Protein 7XTJ (pdb70)

InterPro domains:
  IPR001764 Glycoside hydrolase, family 3, N-terminal [PF00933] (107-351)
  IPR002772 Glycoside hydrolase family 3 C-terminal domain [PF01915] (396-629)
  IPR013783 Immunoglobulin-like fold [G3DSA:2.60.40.10] (646-762)
  IPR017853 Glycoside hydrolase superfamily [SSF51445] (40-394)
  IPR026891 Fibronectin type III-like domain [PF14310] (697-749)
  IPR026891 Fibronectin type III-like domain [SM01217] (684-755)
  IPR036881 Glycoside hydrolase family 3 C-terminal domain superfamily [G3DSA:3.40.50.1700] (383-630)
  IPR036881 Glycoside hydrolase family 3 C-terminal domain superfamily [SSF52279] (396-632)
  IPR036962 Glycoside hydrolase, family 3, N-terminal domain superfamily [G3DSA:3.20.20.300] (45-373)
  IPR044993 Beta-D-xylosidase [PTHR42721] (31-751)

Sequence (1485 aa):
PLSFPDCQNGPLRSHLICDESATPYDRAASLISLFTLDELIANTGNTGLGVSRLGLPAYQVWSAALHGLDRANFSDSGSYNWATSFPQPILTTAALNRRTLIHQIASIISTQGRAFNNAGRYGLDVYAPNINTFRHPVWGRGQETPGEDVSLAAVYAYEYITGIQGPDPDSNLKLAATAKHYAGYDIENWHNHSRLGNDMNITQQDLSEYYTPQFHVAARDAKVHSVMCAYNAVNGVPACADSYFLQTLLRDTFGFVDHGYVSSDCDAAYNIYNPHGYASSQAAAAAEAILAGTDIDCGTTYQWHLNESITAGDLSRDDIEKGVIRLYTTLVQAGYFDPYRDLTWSDVVETDAWNISYQAATQGIVLLKNSNNVLPLTEKAYPPSNTTVALIGPWANATTQLLGNYYGNAPYMISPRAAFEEAGYNVNFAEGTGISSTSTSGFAAALSAAQSADVIIYAGGIDNTLEAEALDRESIAWPGNQLDLIQKLASSAGNKPLIVLQMGGGQVDSSSLKNNTNVSALLWGGYPGQSGGFALRDIITGRKNPAGRLVTTQYPASYAEEFPATDMNLRPEGDNPGQTYKWYTGEAVYEFGHGLFYTTFAESSSNTREIKLNIQDILSQTHEDLASITQLPVLNFTANIQNTGKVESDYTAMVFANTSDAGPAPYPVKWLVGWDRLGDVKVGETRELRVPIEVGSFARVNEDGDWVLFPGTFELGLNLERKVRVKVVLSGEEEVVLKWPGKLSFPDCQNGPLRSHLICDESATPYDRAASLISLFTLDELIANTGNTGLGVSRLGLPAYQVWSAALHGLDRANFSDSGSYNWATSFPQPILTTAALNRTLIHQIASIISTQGRAFNNAGRYGLDVYAPNINTFRHPVWGRGQETPGEDVSLAAVYAYEYITGIQGPDPDSNLKLAATAKHYAGYDIENWHNHSRLGNDMNITQQDLSEYYTPQFHVAARDAKVHSVMCAYNAVNGVPACADSYFLQTLLRDTFGFVDHGYVSSDCDAAYNIYNPHGYASSQAAAAAEAILAGTDIDCGTTYQWHLNESITAGDLSRDDIEKGVIRLYTTLVQAGYFDSNNPYRDLTWSDVVETDAWNISYQAATQGIVLLKNSNNVLPLTEKAYPPSNTTVALIGPWANATTQLLGNYYGNAPYMISPRAAFEEAGYNVNFAEGTGISSTSTSGFAAALSAAQSADVIIYAGGIDNTLEAEALDRESIAWPGNQLDLIQKLASSAGNKPLIVLQMGGGQVDSSSLKNNTNVSALLWGGYPGQSGGFALRDIITGRKNPAGRLVTTQYPASYAEEFPATDMNLRPEGDNPGQTYKWYTGEAVYEFGHGLFYTTFAESSSNREIKLNIQDILSQTHEDLASITQLPVLNFTANIQNTGKVESDYTAMVFANTSDAGPAPYPVKWLVGWDRLGDVKVGETRELRVPIEVGSFARVNEDGDWVLFPGTFELGLNLERKVRVKVVLSGEEEVVLKWPGK

Structure (mmCIF, N/CA/C/O backbone):
data_7XTJ
#
_entry.id   7XTJ
#
_cell.length_a   120.881
_cell.length_b   120.881
_cell.length_c   266.443
_cell.angle_alpha   90.000
_cell.angle_beta   90.000
_cell.angle_gamma   90.000
#
_symmetry.space_group_name_H-M   'P 41 21 2'
#
loop_
_entity.id
_entity.type
_entity.pdbx_description
1 polymer 'Xylan 1,4-beta-xylosidase'
2 branched alpha-D-mannopyranose-(1-2)-alpha-D-mannopyranose-(1-3)-[alpha-D-mannopyranose-(1-6)]beta-D-mannopyranose-(1-4)-2-acetamido-2-deoxy-beta-D-glucopyranose-(1-4)-2-acetamido-2-deoxy-beta-D-glucopyranose
3 branched 2-acetamido-2-deoxy-beta-D-glucopyranose-(1-4)-2-acetamido-2-deoxy-beta-D-glucopyranose
4 branched beta-D-mannopyranose-(1-4)-2-acetamido-2-deoxy-beta-D-glucopyranose-(1-4)-2-acetamido-2-deoxy-beta-D-glucopyranose
5 non-polymer 2-acetamido-2-deoxy-beta-D-glucopyranose
6 non-polymer GLYCEROL
7 water water
#
loop_
_atom_site.group_PDB
_atom_site.id
_atom_site.type_symbol
_atom_site.label_atom_id
_atom_site.label_alt_id
_atom_site.label_comp_id
_atom_site.label_asym_id
_atom_site.label_entity_id
_atom_site.label_seq_id
_atom_site.pdbx_PDB_ins_code
_atom_site.Cartn_x
_atom_site.Cartn_y
_atom_site.Cartn_z
_atom_site.occupancy
_atom_site.B_iso_or_equiv
_atom_site.auth_seq_id
_atom_site.auth_comp_id
_atom_site.auth_asym_id
_atom_site.auth_atom_id
_atom_site.pdbx_PDB_model_num
ATOM 1 N N . PRO A 1 36 ? 65.05773 50.73595 130.59987 1.000 84.77995 25 PRO A N 1
ATOM 2 C CA . PRO A 1 36 ? 64.07320 49.74631 130.14916 1.000 84.31470 25 PRO A CA 1
ATOM 3 C C . PRO A 1 36 ? 64.23091 49.39419 128.65631 1.000 80.92052 25 PRO A C 1
ATOM 4 O O . PRO A 1 36 ? 63.24870 49.38990 127.90931 1.000 78.46376 25 PRO A O 1
ATOM 8 N N . LEU A 1 37 ? 65.45605 49.09608 128.22895 1.000 73.50018 26 LEU A N 1
ATOM 9 C CA . LEU A 1 37 ? 65.74477 48.79847 126.83158 1.000 74.62402 26 LEU A CA 1
ATOM 10 C C . LEU A 1 37 ? 65.83868 47.28701 126.64019 1.000 76.55144 26 LEU A C 1
ATOM 11 O O . LEU A 1 37 ? 66.64360 46.62390 127.30241 1.000 76.88567 26 LEU A O 1
ATOM 16 N N . SER A 1 38 ? 65.00696 46.74766 125.74300 1.000 69.29101 27 SER A N 1
ATOM 17 C CA . SER A 1 38 ? 64.98568 45.32212 125.43593 1.000 67.94241 27 SER A CA 1
ATOM 18 C C . SER A 1 38 ? 64.68073 45.12722 123.95105 1.000 65.65354 27 SER A C 1
ATOM 19 O O . SER A 1 38 ? 64.52371 46.08727 123.19175 1.000 61.89347 27 SER A O 1
ATOM 22 N N . PHE A 1 39 ? 64.58930 43.86146 123.53407 1.000 64.63315 28 PHE A N 1
ATOM 23 C CA . PHE A 1 39 ? 64.28481 43.50093 122.15675 1.000 64.32453 28 PHE A CA 1
ATOM 24 C C . PHE A 1 39 ? 62.91612 42.83619 122.06024 1.000 65.37560 28 PHE A C 1
ATOM 25 O O . PHE A 1 39 ? 62.55762 42.02632 122.92234 1.000 69.00626 28 PHE A O 1
ATOM 33 N N . PRO A 1 40 ? 62.13472 43.14517 121.03104 1.000 65.35427 29 PRO A N 1
ATOM 34 C CA . PRO A 1 40 ? 60.84421 42.46931 120.86913 1.000 67.67648 29 PRO A CA 1
ATOM 35 C C . PRO A 1 40 ? 61.02812 40.97917 120.61647 1.000 69.29783 29 PRO A C 1
ATOM 36 O O . PRO A 1 40 ? 61.99538 40.54565 119.98607 1.000 67.09909 29 PRO A O 1
ATOM 40 N N . ASP A 1 41 ? 60.07906 40.19566 121.12272 1.000 67.55278 30 ASP A N 1
ATOM 41 C CA . ASP A 1 41 ? 60.08191 38.74181 120.96688 1.000 69.78408 30 ASP A CA 1
ATOM 42 C C . ASP A 1 41 ? 59.26027 38.38901 119.73450 1.000 72.65845 30 ASP A C 1
ATOM 43 O O . ASP A 1 41 ? 58.03643 38.25033 119.81113 1.000 71.84734 30 ASP A O 1
ATOM 48 N N . CYS A 1 42 ? 59.93592 38.22455 118.59780 1.000 74.34279 31 CYS A N 1
ATOM 49 C CA . CYS A 1 42 ? 59.25391 37.93713 117.34533 1.000 74.38548 31 CYS A CA 1
ATOM 50 C C . CYS A 1 42 ? 58.93648 36.45766 117.16722 1.000 78.52574 31 CYS A C 1
ATOM 51 O O . CYS A 1 42 ? 58.28934 36.09807 116.17617 1.000 78.97528 31 CYS A O 1
ATOM 54 N N . GLN A 1 43 ? 59.35489 35.59792 118.09862 1.000 80.94677 32 GLN A N 1
ATOM 55 C CA . GLN A 1 43 ? 59.09378 34.16714 118.00290 1.000 81.99446 32 GLN A CA 1
ATOM 56 C C . GLN A 1 43 ? 57.91930 33.72512 118.86664 1.000 80.54144 32 GLN A C 1
ATOM 57 O O . GLN A 1 43 ? 57.10562 32.91049 118.42275 1.000 83.80616 32 GLN A O 1
ATOM 63 N N . ASN A 1 44 ? 57.78437 34.26219 120.08245 1.000 76.79383 33 ASN A N 1
ATOM 64 C CA . ASN A 1 44 ? 56.68400 33.88791 120.96362 1.000 77.08200 33 ASN A CA 1
ATOM 65 C C . ASN A 1 44 ? 55.92090 35.10417 121.48072 1.000 75.14701 33 ASN A C 1
ATOM 66 O O . ASN A 1 44 ? 55.14872 34.98166 122.43374 1.000 76.44085 33 ASN A O 1
ATOM 71 N N . GLY A 1 45 ? 56.09213 36.26493 120.85607 1.000 74.97440 34 GLY A N 1
ATOM 72 C CA . GLY A 1 45 ? 55.42430 37.46880 121.28868 1.000 71.09059 34 GLY A CA 1
ATOM 73 C C . GLY A 1 45 ? 54.20319 37.80929 120.45210 1.000 71.04146 34 GLY A C 1
ATOM 74 O O . GLY A 1 45 ? 53.92357 37.17937 119.42286 1.000 70.87060 34 GLY A O 1
ATOM 75 N N . PRO A 1 46 ? 53.46195 38.84025 120.87428 1.000 67.11542 35 PRO A N 1
ATOM 76 C CA . PRO A 1 46 ? 52.20217 39.17792 120.18678 1.000 64.41805 35 PRO A CA 1
ATOM 77 C C . PRO A 1 46 ? 52.38354 39.54985 118.73157 1.000 68.06173 35 PRO A C 1
ATOM 78 O O . PRO A 1 46 ? 51.39733 39.53730 117.98526 1.000 69.03680 35 PRO A O 1
ATOM 82 N N . LEU A 1 47 ? 53.60416 39.86777 118.29848 1.000 70.89052 36 LEU A N 1
ATOM 83 C CA . LEU A 1 47 ? 53.87581 40.22347 116.91148 1.000 69.46441 36 LEU A CA 1
ATOM 84 C C . LEU A 1 47 ? 54.36311 39.04535 116.07236 1.000 72.58487 36 LEU A C 1
ATOM 85 O O . LEU A 1 47 ? 54.66373 39.23408 114.88693 1.000 71.13892 36 LEU A O 1
ATOM 90 N N . ARG A 1 48 ? 54.44023 37.83784 116.64648 1.000 71.48865 37 ARG A N 1
ATOM 91 C CA . ARG A 1 48 ? 55.02068 36.70765 115.92671 1.000 74.24587 37 ARG A CA 1
ATOM 92 C C . ARG A 1 48 ? 54.24209 36.36424 114.66004 1.000 73.88184 37 ARG A C 1
ATOM 93 O O . ARG A 1 48 ? 54.80343 35.75148 113.74411 1.000 70.74653 37 ARG A O 1
ATOM 101 N N . SER A 1 49 ? 52.96901 36.74563 114.58839 1.000 71.97424 38 SER A N 1
ATOM 102 C CA . SER A 1 49 ? 52.10281 36.38862 113.48078 1.000 71.23424 38 SER A CA 1
ATOM 103 C C . SER A 1 49 ? 52.03459 37.45811 112.39983 1.000 71.85045 38 SER A C 1
ATOM 104 O O . SER A 1 49 ? 51.39784 37.22579 111.36976 1.000 73.23482 38 SER A O 1
ATOM 107 N N . HIS A 1 50 ? 52.66674 38.60986 112.59626 1.000 70.98933 39 HIS A N 1
ATOM 108 C CA . HIS A 1 50 ? 52.52727 39.74465 111.69374 1.000 67.49929 39 HIS A CA 1
ATOM 109 C C . HIS A 1 50 ? 53.78289 39.94472 110.85639 1.000 66.77545 39 HIS A C 1
ATOM 110 O O . HIS A 1 50 ? 54.86141 39.42983 111.16398 1.000 67.89433 39 HIS A O 1
ATOM 117 N N . LEU A 1 51 ? 53.62190 40.72302 109.78071 1.000 66.40053 40 LEU A N 1
ATOM 118 C CA . LEU A 1 51 ? 54.70124 40.89851 108.81498 1.000 62.32474 40 LEU A CA 1
ATOM 119 C C . LEU A 1 51 ? 55.92420 41.55330 109.43559 1.000 65.68456 40 LEU A C 1
ATOM 120 O O . LEU A 1 51 ? 57.03499 41.37924 108.91909 1.000 65.70880 40 LEU A O 1
ATOM 125 N N . ILE A 1 52 ? 55.74663 42.30282 110.52738 1.000 63.48506 41 ILE A N 1
ATOM 126 C CA . ILE A 1 52 ? 56.89446 42.91933 111.18021 1.000 62.52564 41 ILE A CA 1
ATOM 127 C C . ILE A 1 52 ? 57.90420 41.85464 111.59170 1.000 65.98847 41 ILE A C 1
ATOM 128 O O . ILE A 1 52 ? 59.10772 42.12799 111.66925 1.000 68.71059 41 ILE A O 1
ATOM 133 N N . CYS A 1 53 ? 57.44222 40.62434 111.83465 1.000 66.76453 42 CYS A N 1
ATOM 134 C CA . CYS A 1 53 ? 58.29247 39.52047 112.26723 1.000 69.55661 42 CYS A CA 1
ATOM 135 C C . CYS A 1 53 ? 58.65482 38.55458 111.13821 1.000 71.40448 42 CYS A C 1
ATOM 136 O O . CYS A 1 53 ? 59.18722 37.47601 111.41063 1.000 75.25378 42 CYS A O 1
ATOM 139 N N . ASP A 1 54 ? 58.39239 38.90826 109.88480 1.000 69.92212 43 ASP A N 1
ATOM 140 C CA . ASP A 1 54 ? 58.69854 38.03633 108.75202 1.000 68.98368 43 ASP A CA 1
ATOM 141 C C . ASP A 1 54 ? 60.01362 38.49536 108.13064 1.000 70.61269 43 ASP A C 1
ATOM 142 O O . ASP A 1 54 ? 60.04300 39.45944 107.36309 1.000 68.16305 43 ASP A O 1
ATOM 147 N N . GLU A 1 55 ? 61.10062 37.77675 108.43330 1.000 73.38341 44 GLU A N 1
ATOM 148 C CA . GLU A 1 55 ? 62.42982 38.20081 107.99697 1.000 70.35895 44 GLU A CA 1
ATOM 149 C C . GLU A 1 55 ? 62.58578 38.20633 106.47972 1.000 70.90613 44 GLU A C 1
ATOM 150 O O . GLU A 1 55 ? 63.60584 38.69947 105.98497 1.000 71.61722 44 GLU A O 1
ATOM 156 N N . SER A 1 56 ? 61.61044 37.68034 105.73373 1.000 71.79618 45 SER A N 1
ATOM 157 C CA . SER A 1 56 ? 61.66854 37.69172 104.27783 1.000 71.72041 45 SER A CA 1
ATOM 158 C C . SER A 1 56 ? 61.08441 38.95547 103.65808 1.000 71.86073 45 SER A C 1
ATOM 159 O O . SER A 1 56 ? 61.43000 39.28209 102.51441 1.000 71.00524 45 SER A O 1
ATOM 162 N N . ALA A 1 57 ? 60.22277 39.67679 104.37243 1.000 67.53908 46 ALA A N 1
ATOM 163 C CA . ALA A 1 57 ? 59.66258 40.90225 103.82286 1.000 67.53634 46 ALA A CA 1
ATOM 164 C C . ALA A 1 57 ? 60.74503 41.97321 103.70455 1.000 67.09607 46 ALA A C 1
ATOM 165 O O . ALA A 1 57 ? 61.86298 41.82870 104.20341 1.000 70.71429 46 ALA A O 1
ATOM 167 N N . THR A 1 58 ? 60.41156 43.04963 103.00470 1.000 66.16534 47 THR A N 1
ATOM 168 C CA . THR A 1 58 ? 61.32524 44.17329 102.90931 1.000 63.58912 47 THR A CA 1
ATOM 169 C C . THR A 1 58 ? 61.29294 44.98416 104.20516 1.000 67.45708 47 THR A C 1
ATOM 170 O O . THR A 1 58 ? 60.25466 45.06256 104.87058 1.000 67.94759 47 THR A O 1
ATOM 174 N N . PRO A 1 59 ? 62.41821 45.59862 104.59049 1.000 69.53621 48 PRO A N 1
ATOM 175 C CA . PRO A 1 59 ? 62.43651 46.33536 105.86945 1.000 62.10859 48 PRO A CA 1
ATOM 176 C C . PRO A 1 59 ? 61.35566 47.39830 105.95906 1.000 60.71629 48 PRO A C 1
ATOM 177 O O . PRO A 1 59 ? 60.69560 47.54305 107.00471 1.000 63.65855 48 PRO A O 1
ATOM 181 N N . TYR A 1 60 ? 61.13543 48.13052 104.86431 1.000 60.35840 49 TYR A N 1
ATOM 182 C CA . TYR A 1 60 ? 60.10942 49.16511 104.86721 1.000 57.42743 49 TYR A CA 1
ATOM 183 C C . TYR A 1 60 ? 58.73238 48.57013 105.13026 1.000 60.64247 49 TYR A C 1
ATOM 184 O O . TYR A 1 60 ? 57.97354 49.08678 105.95719 1.000 60.45169 49 TYR A O 1
ATOM 193 N N . ASP A 1 61 ? 58.38915 47.48395 104.42803 1.000 60.20661 50 ASP A N 1
ATOM 194 C CA . ASP A 1 61 ? 57.06712 46.88571 104.58837 1.000 57.98538 50 ASP A CA 1
ATOM 195 C C . ASP A 1 61 ? 56.87333 46.33542 105.99446 1.000 60.84736 50 ASP A C 1
ATOM 196 O O . ASP A 1 61 ? 55.78175 46.44543 106.57045 1.000 58.97399 50 ASP A O 1
ATOM 201 N N . ARG A 1 62 ? 57.91591 45.73079 106.56410 1.000 59.84181 51 ARG A N 1
ATOM 202 C CA . ARG A 1 62 ? 57.82362 45.27592 107.94418 1.000 60.01535 51 ARG A CA 1
ATOM 203 C C . ARG A 1 62 ? 57.48011 46.43827 108.87288 1.000 58.53793 51 ARG A C 1
ATOM 204 O O . ARG A 1 62 ? 56.52247 46.36476 109.66061 1.000 55.62564 51 ARG A O 1
ATOM 212 N N . ALA A 1 63 ? 58.23080 47.54103 108.76947 1.000 58.13055 52 ALA A N 1
ATOM 213 C CA . ALA A 1 63 ? 57.96757 48.67146 109.65901 1.000 59.39756 52 ALA A CA 1
ATOM 214 C C . ALA A 1 63 ? 56.58053 49.26002 109.41207 1.000 58.25934 52 ALA A C 1
ATOM 215 O O . ALA A 1 63 ? 55.89183 49.68262 110.35351 1.000 55.93028 52 ALA A O 1
ATOM 217 N N . ALA A 1 64 ? 56.15174 49.29061 108.14881 1.000 58.91435 53 ALA A N 1
ATOM 218 C CA . ALA A 1 64 ? 54.84003 49.83878 107.82600 1.000 56.92822 53 ALA A CA 1
ATOM 219 C C . ALA A 1 64 ? 53.73013 49.01136 108.45544 1.000 55.38970 53 ALA A C 1
ATOM 220 O O . ALA A 1 64 ? 52.77698 49.56420 109.01161 1.000 58.13822 53 ALA A O 1
ATOM 222 N N . SER A 1 65 ? 53.83651 47.68133 108.38657 1.000 58.75125 54 SER A N 1
ATOM 223 C CA . SER A 1 65 ? 52.82989 46.84112 109.03200 1.000 59.43570 54 SER A CA 1
ATOM 224 C C . SER A 1 65 ? 52.83624 47.05726 110.53979 1.000 59.20757 54 SER A C 1
ATOM 225 O O . SER A 1 65 ? 51.77310 47.16202 111.17171 1.000 65.40573 54 SER A O 1
ATOM 228 N N . LEU A 1 66 ? 54.02494 47.15581 111.13773 1.000 58.33475 55 LEU A N 1
ATOM 229 C CA . LEU A 1 66 ? 54.07838 47.40061 112.57643 1.000 58.19890 55 LEU A CA 1
ATOM 230 C C . LEU A 1 66 ? 53.31785 48.67178 112.93341 1.000 58.87548 55 LEU A C 1
ATOM 231 O O . LEU A 1 66 ? 52.47604 48.67446 113.83947 1.000 58.44410 55 LEU A O 1
ATOM 236 N N . ILE A 1 67 ? 53.57562 49.76049 112.20503 1.000 57.17202 56 ILE A N 1
ATOM 237 C CA . ILE A 1 67 ? 52.86438 51.00165 112.50535 1.000 57.53403 56 ILE A CA 1
ATOM 238 C C . ILE A 1 67 ? 51.37268 50.84179 112.25058 1.000 59.18433 56 ILE A C 1
ATOM 239 O O . ILE A 1 67 ? 50.54895 51.41156 112.97971 1.000 61.02409 56 ILE A O 1
ATOM 244 N N . SER A 1 68 ? 50.99734 50.06769 111.22299 1.000 53.75846 57 SER A N 1
ATOM 245 C CA . SER A 1 68 ? 49.58832 49.81864 110.94244 1.000 56.24905 57 SER A CA 1
ATOM 246 C C . SER A 1 68 ? 48.90476 49.08942 112.08870 1.000 59.01807 57 SER A C 1
ATOM 247 O O . SER A 1 68 ? 47.67140 49.12267 112.18146 1.000 59.76112 57 SER A O 1
ATOM 250 N N . LEU A 1 69 ? 49.67191 48.42479 112.95689 1.000 62.42570 58 LEU A N 1
ATOM 251 C CA . LEU A 1 69 ? 49.08721 47.80881 114.14413 1.000 62.37163 58 LEU A CA 1
ATOM 252 C C . LEU A 1 69 ? 48.84942 48.79262 115.29238 1.000 61.56284 58 LEU A C 1
ATOM 253 O O . LEU A 1 69 ? 48.26731 48.39464 116.31007 1.000 62.99632 58 LEU A O 1
ATOM 258 N N . PHE A 1 70 ? 49.26360 50.05475 115.17194 1.000 57.79435 59 PHE A N 1
ATOM 259 C CA . PHE A 1 70 ? 49.11712 50.99459 116.27931 1.000 57.58965 59 PHE A CA 1
ATOM 260 C C . PHE A 1 70 ? 47.74983 51.68056 116.26386 1.000 58.60528 59 PHE A C 1
ATOM 261 O O . PHE A 1 70 ? 47.03436 51.68585 115.26095 1.000 63.77589 59 PHE A O 1
ATOM 269 N N . THR A 1 71 ? 47.40026 52.26786 117.40496 1.000 56.96188 60 THR A N 1
ATOM 270 C CA . THR A 1 71 ? 46.34968 53.26996 117.50897 1.000 56.42738 60 THR A CA 1
ATOM 271 C C . THR A 1 71 ? 46.96919 54.64766 117.30843 1.000 56.57383 60 THR A C 1
ATOM 272 O O . THR A 1 71 ? 48.19128 54.79842 117.24738 1.000 58.54275 60 THR A O 1
ATOM 276 N N . LEU A 1 72 ? 46.11446 55.66710 117.19532 1.000 55.23354 61 LEU A N 1
ATOM 277 C CA . LEU A 1 72 ? 46.63667 57.02534 117.08066 1.000 53.37815 61 LEU A CA 1
ATOM 278 C C . LEU A 1 72 ? 47.39802 57.42984 118.34266 1.000 53.50519 61 LEU A C 1
ATOM 279 O O . LEU A 1 72 ? 48.47984 58.02382 118.26008 1.000 54.65122 61 LEU A O 1
ATOM 284 N N . ASP A 1 73 ? 46.85791 57.10897 119.52385 1.000 55.94943 62 ASP A N 1
ATOM 285 C CA . ASP A 1 73 ? 47.55403 57.45255 120.76195 1.000 54.54548 62 ASP A CA 1
ATOM 286 C C . ASP A 1 73 ? 48.87591 56.70980 120.87703 1.000 54.03668 62 ASP A C 1
ATOM 287 O O . ASP A 1 73 ? 49.89924 57.29986 121.24930 1.000 52.30978 62 ASP A O 1
ATOM 292 N N . GLU A 1 74 ? 48.88032 55.41848 120.53902 1.000 52.55794 63 GLU A N 1
ATOM 293 C CA . GLU A 1 74 ? 50.12498 54.65744 120.56226 1.000 52.08021 63 GLU A CA 1
ATOM 294 C C . GLU A 1 74 ? 51.11538 55.19712 119.54113 1.000 51.40985 63 GLU A C 1
ATOM 295 O O . GLU A 1 74 ? 52.31722 55.27263 119.81293 1.000 56.53569 63 GLU A O 1
ATOM 301 N N . LEU A 1 75 ? 50.63175 55.58285 118.36073 1.000 55.59616 64 LEU A N 1
ATOM 302 C CA . LEU A 1 75 ? 51.51479 56.16478 117.35607 1.000 51.64216 64 LEU A CA 1
ATOM 303 C C . LEU A 1 75 ? 52.16652 57.44124 117.87198 1.000 50.59008 64 LEU A C 1
ATOM 304 O O . LEU A 1 75 ? 53.39221 57.59422 117.80882 1.000 52.05735 64 LEU A O 1
ATOM 309 N N . ILE A 1 76 ? 51.35652 58.37357 118.38863 1.000 50.65051 65 ILE A N 1
ATOM 310 C CA . ILE A 1 76 ? 51.89566 59.63849 118.88348 1.000 54.13278 65 ILE A CA 1
ATOM 311 C C . ILE A 1 76 ? 52.84914 59.39181 120.04071 1.000 48.85378 65 ILE A C 1
ATOM 312 O O . ILE A 1 76 ? 53.84354 60.10681 120.19781 1.000 49.57105 65 ILE A O 1
ATOM 317 N N . ALA A 1 77 ? 52.58254 58.36996 120.85360 1.000 49.46767 66 ALA A N 1
ATOM 318 C CA . ALA A 1 77 ? 53.45678 58.07034 121.97951 1.000 51.41497 66 ALA A CA 1
ATOM 319 C C . ALA A 1 77 ? 54.86444 57.68659 121.55019 1.000 52.95067 66 ALA A C 1
ATOM 320 O O . ALA A 1 77 ? 55.76000 57.66848 122.40170 1.000 53.45359 66 ALA A O 1
ATOM 322 N N . ASN A 1 78 ? 55.08511 57.36338 120.26871 1.000 51.06497 67 ASN A N 1
ATOM 323 C CA . ASN A 1 78 ? 56.40663 56.97872 119.78257 1.000 48.36182 67 ASN A CA 1
ATOM 324 C C . ASN A 1 78 ? 56.96565 57.96836 118.76051 1.000 51.34282 67 ASN A C 1
ATOM 325 O O . ASN A 1 78 ? 57.81395 57.60668 117.94247 1.000 50.34840 67 ASN A O 1
ATOM 330 N N . THR A 1 79 ? 56.52419 59.22535 118.80510 1.000 50.15925 68 THR A N 1
ATOM 331 C CA . THR A 1 79 ? 57.05789 60.24999 117.91701 1.000 50.69847 68 THR A CA 1
ATOM 332 C C . THR A 1 79 ? 58.19549 61.05470 118.53229 1.000 50.36640 68 THR A C 1
ATOM 333 O O . THR A 1 79 ? 58.72694 61.94728 117.85914 1.000 52.01451 68 THR A O 1
ATOM 337 N N . GLY A 1 80 ? 58.58772 60.76588 119.77631 1.000 54.33625 69 GLY A N 1
ATOM 338 C CA . GLY A 1 80 ? 59.69865 61.43549 120.41584 1.000 46.71876 69 GLY A CA 1
ATOM 339 C C . GLY A 1 80 ? 60.88741 60.50782 120.62581 1.000 48.17280 69 GLY A C 1
ATOM 340 O O . GLY A 1 80 ? 60.80974 59.29282 120.43573 1.000 51.10178 69 GLY A O 1
ATOM 341 N N . ASN A 1 81 ? 62.00536 61.10981 121.04140 1.000 49.14899 70 ASN A N 1
ATOM 342 C CA . ASN A 1 81 ? 63.21694 60.32891 121.29584 1.000 48.67932 70 ASN A CA 1
ATOM 343 C C . ASN A 1 81 ? 62.98028 59.26035 122.35589 1.000 48.86554 70 ASN A C 1
ATOM 344 O O . ASN A 1 81 ? 63.48218 58.13536 122.23573 1.000 51.48153 70 ASN A O 1
ATOM 349 N N . THR A 1 82 ? 62.24307 59.59300 123.41523 1.000 47.47921 71 THR A N 1
ATOM 350 C CA . THR A 1 82 ? 61.90011 58.60257 124.43675 1.000 46.29088 71 THR A CA 1
ATOM 351 C C . THR A 1 82 ? 60.57665 57.97241 124.02799 1.000 48.19027 71 THR A C 1
ATOM 352 O O . THR A 1 82 ? 59.49770 58.34518 124.49547 1.000 46.00642 71 THR A O 1
ATOM 356 N N . GLY A 1 83 ? 60.67109 57.01832 123.10504 1.000 47.54342 72 GLY A N 1
ATOM 357 C CA . GLY A 1 83 ? 59.47901 56.35318 122.60427 1.000 47.72229 72 GLY A CA 1
ATOM 358 C C . GLY A 1 83 ? 58.94012 55.37619 123.62491 1.000 50.47938 72 GLY A C 1
ATOM 359 O O . GLY A 1 83 ? 59.67877 54.53763 124.15434 1.000 54.47763 72 GLY A O 1
ATOM 360 N N . LEU A 1 84 ? 57.64405 55.47410 123.90539 1.000 52.14725 73 LEU A N 1
ATOM 361 C CA . LEU A 1 84 ? 57.05361 54.70363 124.98849 1.000 50.43335 73 LEU A CA 1
ATOM 362 C C . LEU A 1 84 ? 56.78684 53.25245 124.62352 1.000 54.69359 73 LEU A C 1
ATOM 363 O O . LEU A 1 84 ? 56.46477 52.46032 125.51477 1.000 62.31715 73 LEU A O 1
ATOM 368 N N . GLY A 1 85 ? 56.89460 52.88915 123.35439 1.000 55.99456 74 GLY A N 1
ATOM 369 C CA . GLY A 1 85 ? 56.56527 51.54175 122.94850 1.000 56.34166 74 GLY A CA 1
ATOM 370 C C . GLY A 1 85 ? 55.06309 51.30389 122.96459 1.000 54.24196 74 GLY A C 1
ATOM 371 O O . GLY A 1 85 ? 54.25115 52.20589 123.16717 1.000 58.30122 74 GLY A O 1
ATOM 372 N N . VAL A 1 86 ? 54.70437 50.04505 122.74247 1.000 51.30220 75 VAL A N 1
ATOM 373 C CA . VAL A 1 86 ? 53.31570 49.60401 122.74718 1.000 55.57573 75 VAL A CA 1
ATOM 374 C C . VAL A 1 86 ? 53.27202 48.34418 123.58840 1.000 59.41045 75 VAL A C 1
ATOM 375 O O . VAL A 1 86 ? 53.74277 47.28485 123.15444 1.000 64.05216 75 VAL A O 1
ATOM 379 N N . SER A 1 87 ? 52.71421 48.45324 124.79048 1.000 60.60699 76 SER A N 1
ATOM 380 C CA . SER A 1 87 ? 52.80775 47.34761 125.73195 1.000 61.14126 76 SER A CA 1
ATOM 381 C C . SER A 1 87 ? 51.99501 46.14624 125.26639 1.000 62.94378 76 SER A C 1
ATOM 382 O O . SER A 1 87 ? 52.46896 45.00554 125.33424 1.000 61.80655 76 SER A O 1
ATOM 385 N N . ARG A 1 88 ? 50.77422 46.37765 124.78051 1.000 63.12046 77 ARG A N 1
ATOM 386 C CA . ARG A 1 88 ? 49.91552 45.25902 124.41457 1.000 60.65234 77 ARG A CA 1
ATOM 387 C C . ARG A 1 88 ? 50.50840 44.41829 123.29413 1.000 62.17486 77 ARG A C 1
ATOM 388 O O . ARG A 1 88 ? 50.13133 43.25180 123.15083 1.000 66.90089 77 ARG A O 1
ATOM 396 N N . LEU A 1 89 ? 51.41841 44.97290 122.49552 1.000 60.94450 78 LEU A N 1
ATOM 397 C CA . LEU A 1 89 ? 52.01086 44.23757 121.38623 1.000 63.33461 78 LEU A CA 1
ATOM 398 C C . LEU A 1 89 ? 53.37710 43.64992 121.71822 1.000 61.86094 78 LEU A C 1
ATOM 399 O O . LEU A 1 89 ? 54.01906 43.06720 120.83681 1.000 63.28386 78 LEU A O 1
ATOM 404 N N . GLY A 1 90 ? 53.83733 43.78181 122.95779 1.000 62.15393 79 GLY A N 1
ATOM 405 C CA . GLY A 1 90 ? 55.17965 43.34591 123.27103 1.000 60.80808 79 GLY A CA 1
ATOM 406 C C . GLY A 1 90 ? 56.25633 44.18713 122.63110 1.000 64.73616 79 GLY A C 1
ATOM 407 O O . GLY A 1 90 ? 57.37541 43.70372 122.43091 1.000 64.83287 79 GLY A O 1
ATOM 408 N N . LEU A 1 91 ? 55.94706 45.43616 122.28841 1.000 62.15041 80 LEU A N 1
ATOM 409 C CA . LEU A 1 91 ? 56.91347 46.30294 121.63198 1.000 61.36697 80 LEU A CA 1
ATOM 410 C C . LEU A 1 91 ? 57.65702 47.11493 122.68026 1.000 57.21496 80 LEU A C 1
ATOM 411 O O . LEU A 1 91 ? 57.03642 47.94953 123.35077 1.000 57.36341 80 LEU A O 1
ATOM 416 N N . PRO A 1 92 ? 58.96329 46.92691 122.84249 1.000 54.59126 81 PRO A N 1
ATOM 417 C CA . PRO A 1 92 ? 59.68353 47.63198 123.90491 1.000 56.83285 81 PRO A CA 1
ATOM 418 C C . PRO A 1 92 ? 59.71633 49.13171 123.66821 1.000 58.03871 81 PRO A C 1
ATOM 419 O O . PRO A 1 92 ? 59.58409 49.62186 122.54468 1.000 60.08402 81 PRO A O 1
ATOM 423 N N . ALA A 1 93 ? 59.88585 49.86445 124.76514 1.000 56.03510 82 ALA A N 1
ATOM 424 C CA . ALA A 1 93 ? 60.25720 51.26653 124.66083 1.000 55.45794 82 ALA A CA 1
ATOM 425 C C . ALA A 1 93 ? 61.62568 51.38052 123.99990 1.000 53.36762 82 ALA A C 1
ATOM 426 O O . ALA A 1 93 ? 62.49843 50.52684 124.17625 1.000 61.02917 82 ALA A O 1
ATOM 428 N N . TYR A 1 94 ? 61.80917 52.42841 123.20947 1.000 50.17952 83 TYR A N 1
ATOM 429 C CA . TYR A 1 94 ? 63.08370 52.64902 122.54823 1.000 50.12569 83 TYR A CA 1
ATOM 430 C C . TYR A 1 94 ? 63.50606 54.09468 122.74245 1.000 53.74210 83 TYR A C 1
ATOM 431 O O . TYR A 1 94 ? 62.68186 55.01088 122.64591 1.000 53.20992 83 TYR A O 1
ATOM 440 N N . GLN A 1 95 ? 64.79422 54.29024 123.01495 1.000 50.99520 84 GLN A N 1
ATOM 441 C CA . GLN A 1 95 ? 65.35867 55.60726 123.26933 1.000 50.38801 84 GLN A CA 1
ATOM 442 C C . GLN A 1 95 ? 66.22584 55.99844 122.08338 1.000 48.65036 84 GLN A C 1
ATOM 443 O O . GLN A 1 95 ? 67.23494 55.34168 121.80269 1.000 51.29311 84 GLN A O 1
ATOM 449 N N . VAL A 1 96 ? 65.83556 57.07329 121.39954 1.000 50.18835 85 VAL A N 1
ATOM 450 C CA . VAL A 1 96 ? 66.54754 57.49041 120.19861 1.000 48.30483 85 VAL A CA 1
ATOM 451 C C . VAL A 1 96 ? 67.83856 58.21730 120.54285 1.000 49.37955 85 VAL A C 1
ATOM 452 O O . VAL A 1 96 ? 68.79075 58.19962 119.75529 1.000 47.31519 85 VAL A O 1
ATOM 456 N N . TRP A 1 97 ? 67.89429 58.86930 121.70314 1.000 53.39635 86 TRP A N 1
ATOM 457 C CA . TRP A 1 97 ? 69.02357 59.72163 122.06997 1.000 49.49098 86 TRP A CA 1
ATOM 458 C C . TRP A 1 97 ? 70.11335 58.86364 122.69569 1.000 49.39088 86 TRP A C 1
ATOM 459 O O . TRP A 1 97 ? 70.00695 58.45950 123.85575 1.000 48.05806 86 TRP A O 1
ATOM 470 N N . SER A 1 98 ? 71.16787 58.58204 121.92449 1.000 43.94472 87 SER A N 1
ATOM 471 C CA . SER A 1 98 ? 72.39556 58.00260 122.45342 1.000 44.41279 87 SER A CA 1
ATOM 472 C C . SER A 1 98 ? 73.56980 58.85632 122.00118 1.000 48.24584 87 SER A C 1
ATOM 473 O O . SER A 1 98 ? 73.59444 59.34674 120.86594 1.000 49.87414 87 SER A O 1
ATOM 476 N N . ALA A 1 99 ? 74.53732 59.04300 122.89119 1.000 45.05123 88 ALA A N 1
ATOM 477 C CA . ALA A 1 99 ? 75.67669 59.90359 122.61345 1.000 47.21850 88 ALA A CA 1
ATOM 478 C C . ALA A 1 99 ? 76.88358 59.05679 122.25081 1.000 48.20955 88 ALA A C 1
ATOM 479 O O . ALA A 1 99 ? 77.22728 58.12010 122.97771 1.000 55.11783 88 ALA A O 1
ATOM 481 N N . ALA A 1 100 ? 77.51268 59.37379 121.11265 1.000 50.45813 89 ALA A N 1
ATOM 482 C CA . ALA A 1 100 ? 78.69510 58.61853 120.71603 1.000 49.60963 89 ALA A CA 1
ATOM 483 C C . ALA A 1 100 ? 79.79237 59.49718 120.11992 1.000 51.08837 89 ALA A C 1
ATOM 484 O O . ALA A 1 100 ? 80.72328 58.95487 119.51392 1.000 54.37984 89 ALA A O 1
ATOM 486 N N . LEU A 1 101 ? 79.73823 60.82182 120.29555 1.000 49.99038 90 LEU A N 1
ATOM 487 C CA . LEU A 1 101 ? 80.61570 61.71403 119.53815 1.000 48.11799 90 LEU A CA 1
ATOM 488 C C . LEU A 1 101 ? 82.07317 61.26514 119.60261 1.000 50.73093 90 LEU A C 1
ATOM 489 O O . LEU A 1 101 ? 82.77027 61.23500 118.58296 1.000 49.67595 90 LEU A O 1
ATOM 494 N N . HIS A 1 102 ? 82.55969 60.92915 120.80025 1.000 51.09618 91 HIS A N 1
ATOM 495 C CA . HIS A 1 102 ? 83.94218 60.49402 120.95976 1.000 49.11975 91 HIS A CA 1
ATOM 496 C C . HIS A 1 102 ? 84.02686 59.32549 121.93720 1.000 53.20057 91 HIS A C 1
ATOM 497 O O . HIS A 1 102 ? 85.01296 59.18550 122.67292 1.000 51.09959 91 HIS A O 1
ATOM 504 N N . GLY A 1 103 ? 83.00049 58.48148 121.95211 1.000 50.47171 92 GLY A N 1
ATOM 505 C CA . GLY A 1 103 ? 82.96090 57.32293 122.81936 1.000 48.85073 92 GLY A CA 1
ATOM 506 C C . GLY A 1 103 ? 81.55648 57.13723 123.34593 1.000 51.67795 92 GLY A C 1
ATOM 507 O O . GLY A 1 103 ? 80.65426 57.88553 122.96594 1.000 51.34995 92 GLY A O 1
ATOM 508 N N . LEU A 1 104 ? 81.34443 56.15847 124.21998 1.000 53.32614 93 LEU A N 1
ATOM 509 C CA . LEU A 1 104 ? 80.03919 56.03865 124.85206 1.000 51.45211 93 LEU A CA 1
ATOM 510 C C . LEU A 1 104 ? 79.91939 57.17850 125.85238 1.000 55.61618 93 LEU A C 1
ATOM 511 O O . LEU A 1 104 ? 80.07685 56.98489 127.06064 1.000 56.74584 93 LEU A O 1
ATOM 516 N N . ASP A 1 105 ? 79.67520 58.38517 125.33729 1.000 53.00611 94 ASP A N 1
ATOM 517 C CA . ASP A 1 105 ? 79.72423 59.58803 126.15612 1.000 54.33068 94 ASP A CA 1
ATOM 518 C C . ASP A 1 105 ? 78.55961 59.69275 127.12973 1.000 56.93298 94 ASP A C 1
ATOM 519 O O . ASP A 1 105 ? 78.57702 60.57611 127.99740 1.000 53.69941 94 ASP A O 1
ATOM 524 N N . ARG A 1 106 ? 77.54436 58.84508 126.99258 1.000 54.18100 95 ARG A N 1
ATOM 525 C CA . ARG A 1 106 ? 76.45614 58.78993 127.96268 1.000 51.40925 95 ARG A CA 1
ATOM 526 C C . ARG A 1 106 ? 75.73043 57.47261 127.75925 1.000 57.45670 95 ARG A C 1
ATOM 527 O O . ARG A 1 106 ? 75.17442 57.23289 126.68180 1.000 65.02596 95 ARG A O 1
ATOM 535 N N . ALA A 1 107 ? 75.75802 56.61788 128.77767 1.000 58.86097 96 ALA A N 1
ATOM 536 C CA . ALA A 1 107 ? 75.09178 55.32509 128.74334 1.000 56.93402 96 ALA A CA 1
ATOM 537 C C . ALA A 1 107 ? 74.66434 54.97278 130.16035 1.000 57.83118 96 ALA A C 1
ATOM 538 O O . ALA A 1 107 ? 75.00114 55.66665 131.12050 1.000 54.99373 96 ALA A O 1
ATOM 540 N N . ASN A 1 108 ? 73.89929 53.88992 130.27999 1.000 56.13247 97 ASN A N 1
ATOM 541 C CA . ASN A 1 108 ? 73.45465 53.38801 131.57646 1.000 56.54008 97 ASN A CA 1
ATOM 542 C C . ASN A 1 108 ? 74.56540 52.50181 132.13721 1.000 60.59867 97 ASN A C 1
ATOM 543 O O . ASN A 1 108 ? 74.55209 51.27368 132.02952 1.000 61.63804 97 ASN A O 1
ATOM 548 N N . PHE A 1 109 ? 75.55694 53.15760 132.73868 1.000 57.80134 98 PHE A N 1
ATOM 549 C CA . PHE A 1 109 ? 76.70861 52.47421 133.30780 1.000 59.48086 98 PHE A CA 1
ATOM 550 C C . PHE A 1 109 ? 76.35280 51.78839 134.62171 1.000 60.20499 98 PHE A C 1
ATOM 551 O O . PHE A 1 109 ? 75.42315 52.18727 135.32964 1.000 63.72655 98 PHE A O 1
ATOM 559 N N . SER A 1 110 ? 77.10921 50.74094 134.93426 1.000 58.38376 99 SER A N 1
ATOM 560 C CA . SER A 1 110 ? 77.05882 50.09475 136.23387 1.000 62.65607 99 SER A CA 1
ATOM 561 C C . SER A 1 110 ? 77.96628 50.81782 137.22348 1.000 59.50701 99 SER A C 1
ATOM 562 O O . SER A 1 110 ? 78.89059 51.54667 136.84677 1.000 54.86665 99 SER A O 1
ATOM 565 N N . ASP A 1 111 ? 77.70715 50.57857 138.51037 1.000 59.49408 100 ASP A N 1
ATOM 566 C CA . ASP A 1 111 ? 78.53880 51.14533 139.56278 1.000 58.75670 100 ASP A CA 1
ATOM 567 C C . ASP A 1 111 ? 79.84630 50.38535 139.75878 1.000 59.11111 100 ASP A C 1
ATOM 568 O O . ASP A 1 111 ? 80.77482 50.92263 140.37393 1.000 59.42471 100 ASP A O 1
ATOM 573 N N . SER A 1 112 ? 79.94294 49.15904 139.25221 1.000 58.77616 101 SER A N 1
ATOM 574 C CA . SER A 1 112 ? 81.14519 48.35321 139.41180 1.000 57.33397 101 SER A CA 1
ATOM 575 C C . SER A 1 112 ? 81.07852 47.17875 138.44818 1.000 57.58837 101 SER A C 1
ATOM 576 O O . SER A 1 112 ? 80.00319 46.79666 137.98053 1.000 57.43095 101 SER A O 1
ATOM 579 N N . GLY A 1 113 ? 82.24160 46.60065 138.17277 1.000 57.52152 102 GLY A N 1
ATOM 580 C CA . GLY A 1 113 ? 82.27443 45.37600 137.38688 1.000 57.23554 102 GLY A CA 1
ATOM 581 C C . GLY A 1 113 ? 81.94369 45.62281 135.92824 1.000 58.90557 102 GLY A C 1
ATOM 582 O O . GLY A 1 113 ? 82.47024 46.54592 135.30038 1.000 59.80520 102 GLY A O 1
ATOM 583 N N . SER A 1 114 ? 81.06764 44.78224 135.37820 1.000 58.14209 103 SER A N 1
ATOM 584 C CA . SER A 1 114 ? 80.73664 44.84105 133.95929 1.000 62.66250 103 SER A CA 1
ATOM 585 C C . SER A 1 114 ? 79.94354 46.09786 133.62322 1.000 62.56883 103 SER A C 1
ATOM 586 O O . SER A 1 114 ? 79.06866 46.52296 134.38163 1.000 62.53198 103 SER A O 1
ATOM 589 N N . TYR A 1 115 ? 80.24275 46.68384 132.46389 1.000 60.69575 104 TYR A N 1
ATOM 590 C CA . TYR A 1 115 ? 79.51526 47.85223 131.97094 1.000 60.34267 104 TYR A CA 1
ATOM 591 C C . TYR A 1 115 ? 79.70059 49.06042 132.88792 1.000 60.07974 104 TYR A C 1
ATOM 592 O O . TYR A 1 115 ? 78.84080 49.94190 132.95871 1.000 58.31116 104 TYR A O 1
ATOM 601 N N . ASN A 1 116 ? 80.83585 49.11449 133.58679 1.000 59.81946 105 ASN A N 1
ATOM 602 C CA . ASN A 1 116 ? 81.15516 50.22569 134.47165 1.000 58.51336 105 ASN A CA 1
ATOM 603 C C . ASN A 1 116 ? 81.83291 51.38626 133.75287 1.000 58.58729 105 ASN A C 1
ATOM 604 O O . ASN A 1 116 ? 81.84179 52.50436 134.28154 1.000 61.87617 105 ASN A O 1
ATOM 609 N N . TRP A 1 117 ? 82.38970 51.16390 132.56559 1.000 56.77031 106 TRP A N 1
ATOM 610 C CA . TRP A 1 117 ? 83.07593 52.23116 131.85278 1.000 58.40281 106 TRP A CA 1
ATOM 611 C C . TRP A 1 117 ? 83.08791 51.92409 130.35753 1.000 58.78818 106 TRP A C 1
ATOM 612 O O . TRP A 1 117 ? 82.65154 50.86067 129.90895 1.000 56.25993 106 TRP A O 1
ATOM 623 N N . ALA A 1 118 ? 83.58224 52.88884 129.58776 1.000 53.76896 107 ALA A N 1
ATOM 624 C CA . ALA A 1 118 ? 83.70509 52.75376 128.14705 1.000 53.64406 107 ALA A CA 1
ATOM 625 C C . ALA A 1 118 ? 84.81627 53.68667 127.69253 1.000 54.46192 107 ALA A C 1
ATOM 626 O O . ALA A 1 118 ? 85.10743 54.68934 128.35155 1.000 56.55159 107 ALA A O 1
ATOM 628 N N . THR A 1 119 ? 85.44630 53.34017 126.57346 1.000 51.11061 108 THR A N 1
ATOM 629 C CA . THR A 1 119 ? 86.58764 54.11673 126.09833 1.000 54.64878 108 THR A CA 1
ATOM 630 C C . THR A 1 119 ? 86.17431 55.54399 125.75034 1.000 57.51141 108 THR A C 1
ATOM 631 O O . THR A 1 119 ? 85.17908 55.76412 125.04602 1.000 57.16709 108 THR A O 1
ATOM 635 N N . SER A 1 120 ? 86.95911 56.51304 126.22817 1.000 53.88850 109 SER A N 1
ATOM 636 C CA . SER A 1 120 ? 86.77126 57.92354 125.90241 1.000 51.41370 109 SER A CA 1
ATOM 637 C C . SER A 1 120 ? 87.93406 58.38338 125.02883 1.000 52.67203 109 SER A C 1
ATOM 638 O O . SER A 1 120 ? 89.05442 58.56848 125.52147 1.000 54.85176 109 SER A O 1
ATOM 641 N N . PHE A 1 121 ? 87.66678 58.56258 123.73963 1.000 52.02395 110 PHE A N 1
ATOM 642 C CA . PHE A 1 121 ? 88.66699 59.02230 122.78278 1.000 49.23519 110 PHE A CA 1
ATOM 643 C C . PHE A 1 121 ? 88.84155 60.53454 122.87346 1.000 48.90502 110 PHE A C 1
ATOM 644 O O . PHE A 1 121 ? 88.01074 61.23412 123.45374 1.000 47.28289 110 PHE A O 1
ATOM 652 N N . PRO A 1 122 ? 89.92267 61.07124 122.29510 1.000 51.81922 111 PRO A N 1
ATOM 653 C CA . PRO A 1 122 ? 90.07692 62.53342 122.24381 1.000 51.99386 111 PRO A CA 1
ATOM 654 C C . PRO A 1 122 ? 88.84922 63.19911 121.63765 1.000 53.72182 111 PRO A C 1
ATOM 655 O O . PRO A 1 122 ? 88.01581 62.53171 121.01811 1.000 53.05373 111 PRO A O 1
ATOM 659 N N . GLN A 1 123 ? 88.71471 64.50882 121.80941 1.000 50.79339 112 GLN A N 1
ATOM 660 C CA . GLN A 1 123 ? 87.65839 65.20353 121.09985 1.000 48.77370 112 GLN A CA 1
ATOM 661 C C . GLN A 1 123 ? 87.95729 65.18067 119.59874 1.000 52.50250 112 GLN A C 1
ATOM 662 O O . GLN A 1 123 ? 89.12356 65.11821 119.18881 1.000 48.65817 112 GLN A O 1
ATOM 668 N N . PRO A 1 124 ? 86.92067 65.21367 118.75675 1.000 48.70048 113 PRO A N 1
ATOM 669 C CA . PRO A 1 124 ? 87.15246 65.05934 117.31137 1.000 49.45731 113 PRO A CA 1
ATOM 670 C C . PRO A 1 124 ? 88.16415 66.03559 116.75733 1.000 51.11551 113 PRO A C 1
ATOM 671 O O . PRO A 1 124 ? 88.88461 65.70041 115.80238 1.000 50.61990 113 PRO A O 1
ATOM 675 N N . ILE A 1 125 ? 88.25241 67.23401 117.34233 1.000 52.49621 114 ILE A N 1
ATOM 676 C CA . ILE A 1 125 ? 89.13586 68.26675 116.80599 1.000 51.26214 114 ILE A CA 1
ATOM 677 C C . ILE A 1 125 ? 90.58552 67.79719 116.83219 1.000 49.39756 114 ILE A C 1
ATOM 678 O O . ILE A 1 125 ? 91.36294 68.09677 115.91813 1.000 52.65759 114 ILE A O 1
ATOM 683 N N . LEU A 1 126 ? 90.98001 67.06696 117.88352 1.000 50.86514 115 LEU A N 1
ATOM 684 C CA . LEU A 1 126 ? 92.35831 66.58357 117.96957 1.000 52.39397 115 LEU A CA 1
ATOM 685 C C . LEU A 1 126 ? 92.60953 65.40381 117.03808 1.000 51.14675 115 LEU A C 1
ATOM 686 O O . LEU A 1 126 ? 93.64865 65.34933 116.37154 1.000 50.98089 115 LEU A O 1
ATOM 691 N N . THR A 1 127 ? 91.66931 64.45604 116.98425 1.000 50.16097 116 THR A N 1
ATOM 692 C CA . THR A 1 127 ? 91.80645 63.31229 116.09073 1.000 48.37553 116 THR A CA 1
ATOM 693 C C . THR A 1 127 ? 91.97182 63.77190 114.64914 1.000 52.43309 116 THR A C 1
ATOM 694 O O . THR A 1 127 ? 92.85707 63.29853 113.92783 1.000 53.78654 116 THR A O 1
ATOM 698 N N . THR A 1 128 ? 91.13930 64.71957 114.22189 1.000 51.94073 117 THR A N 1
ATOM 699 C CA . THR A 1 128 ? 91.20861 65.22046 112.86042 1.000 47.81275 117 THR A CA 1
ATOM 700 C C . THR A 1 128 ? 92.56684 65.83499 112.52714 1.000 51.62536 117 THR A C 1
ATOM 701 O O . THR A 1 128 ? 92.94009 65.88334 111.34980 1.000 55.81800 117 THR A O 1
ATOM 705 N N . ALA A 1 129 ? 93.31443 66.31138 113.52501 1.000 52.21439 118 ALA A N 1
ATOM 706 C CA . ALA A 1 129 ? 94.61842 66.90618 113.25677 1.000 54.64856 118 ALA A CA 1
ATOM 707 C C . ALA A 1 129 ? 95.68784 65.87262 112.93978 1.000 53.26488 118 ALA A C 1
ATOM 708 O O . ALA A 1 129 ? 96.77571 66.25474 112.49202 1.000 49.41602 118 ALA A O 1
ATOM 710 N N . ALA A 1 130 ? 95.42822 64.58733 113.18823 1.000 51.22753 119 ALA A N 1
ATOM 711 C CA . ALA A 1 130 ? 96.37410 63.55656 112.77476 1.000 54.63366 119 ALA A CA 1
ATOM 712 C C . ALA A 1 130 ? 96.32698 63.29861 111.26991 1.000 54.85528 119 ALA A C 1
ATOM 713 O O . ALA A 1 130 ? 97.23496 62.64809 110.73788 1.000 52.55570 119 ALA A O 1
ATOM 715 N N . LEU A 1 131 ? 95.29952 63.80295 110.57880 1.000 54.74252 120 LEU A N 1
ATOM 716 C CA . LEU A 1 131 ? 95.19454 63.69697 109.12462 1.000 53.48114 120 LEU A CA 1
ATOM 717 C C . LEU A 1 131 ? 95.29543 62.24348 108.66276 1.000 55.03573 120 LEU A C 1
ATOM 718 O O . LEU A 1 131 ? 95.92549 61.93197 107.65005 1.000 56.60552 120 LEU A O 1
ATOM 723 N N . ASN A 1 132 ? 94.64470 61.35006 109.40969 1.000 55.01321 121 ASN A N 1
ATOM 724 C CA . ASN A 1 132 ? 94.69273 59.90433 109.19059 1.000 53.33379 121 ASN A CA 1
ATOM 725 C C . ASN A 1 132 ? 93.24783 59.39435 109.14757 1.000 56.44284 121 ASN A C 1
ATOM 726 O O . ASN A 1 132 ? 92.59862 59.25968 110.19126 1.000 55.31925 121 ASN A O 1
ATOM 731 N N A ARG A 1 133 ? 92.76013 59.11159 107.93178 0.500 55.00073 122 ARG A N 1
ATOM 732 N N B ARG A 1 133 ? 92.75622 59.11205 107.93394 0.500 56.26693 122 ARG A N 1
ATOM 733 C CA A ARG A 1 133 ? 91.37182 58.69197 107.73546 0.500 54.63837 122 ARG A CA 1
ATOM 734 C CA B ARG A 1 133 ? 91.36718 58.69043 107.74813 0.500 54.67821 122 ARG A CA 1
ATOM 735 C C A ARG A 1 133 ? 91.08388 57.35675 108.41693 0.500 52.81982 122 ARG A C 1
ATOM 736 C C B ARG A 1 133 ? 91.08657 57.35675 108.43029 0.500 53.32648 122 ARG A C 1
ATOM 737 O O A ARG A 1 133 ? 90.01698 57.16581 109.02496 0.500 54.11488 122 ARG A O 1
ATOM 738 O O B ARG A 1 133 ? 90.02772 57.16725 109.05183 0.500 57.26231 122 ARG A O 1
ATOM 753 N N . THR A 1 134 ? 92.01422 56.40954 108.30241 1.000 51.83482 123 THR A N 1
ATOM 754 C CA . THR A 1 134 ? 91.80248 55.09821 108.88980 1.000 54.80179 123 THR A CA 1
ATOM 755 C C . THR A 1 134 ? 91.65778 55.19288 110.39804 1.000 54.63265 123 THR A C 1
ATOM 756 O O . THR A 1 134 ? 90.90735 54.41620 110.99850 1.000 54.09904 123 THR A O 1
ATOM 760 N N . LEU A 1 135 ? 92.37112 56.13065 111.02511 1.000 54.29196 124 LEU A N 1
ATOM 761 C CA . LEU A 1 135 ? 92.22105 56.33791 112.46059 1.000 55.49862 124 LEU A CA 1
ATOM 762 C C . LEU A 1 135 ? 90.77367 56.64626 112.81390 1.000 55.62585 124 LEU A C 1
ATOM 763 O O . LEU A 1 135 ? 90.19475 56.03129 113.72536 1.000 49.70284 124 LEU A O 1
ATOM 768 N N . ILE A 1 136 ? 90.16993 57.59528 112.09159 1.000 50.32027 125 ILE A N 1
ATOM 769 C CA . ILE A 1 136 ? 88.77897 57.94020 112.35563 1.000 50.85098 125 ILE A CA 1
ATOM 770 C C . ILE A 1 136 ? 87.90096 56.72248 112.15938 1.000 50.96917 125 ILE A C 1
ATOM 771 O O . ILE A 1 136 ? 87.01396 56.43411 112.97987 1.000 54.10848 125 ILE A O 1
ATOM 776 N N . HIS A 1 137 ? 88.12642 55.98463 111.06863 1.000 53.17134 126 HIS A N 1
ATOM 777 C CA . HIS A 1 137 ? 87.27234 54.82325 110.83662 1.000 51.93095 126 HIS A CA 1
ATOM 778 C C . HIS A 1 137 ? 87.36964 53.83651 111.99301 1.000 52.38352 126 HIS A C 1
ATOM 779 O O . HIS A 1 137 ? 86.34594 53.32390 112.46818 1.000 53.68797 126 HIS A O 1
ATOM 786 N N . GLN A 1 138 ? 88.59058 53.56857 112.47298 1.000 53.24465 127 GLN A N 1
ATOM 787 C CA . GLN A 1 138 ? 88.75206 52.57646 113.53364 1.000 53.30601 127 GLN A CA 1
ATOM 788 C C . GLN A 1 138 ? 88.10920 53.04616 114.82618 1.000 53.22905 127 GLN A C 1
ATOM 789 O O . GLN A 1 138 ? 87.50859 52.24205 115.55120 1.000 53.51111 127 GLN A O 1
ATOM 795 N N . ILE A 1 139 ? 88.25121 54.33598 115.14947 1.000 53.27761 128 ILE A N 1
ATOM 796 C CA . ILE A 1 139 ? 87.62900 54.85521 116.36513 1.000 51.81239 128 ILE A CA 1
ATOM 797 C C . ILE A 1 139 ? 86.12380 54.64943 116.29890 1.000 52.83636 128 ILE A C 1
ATOM 798 O O . ILE A 1 139 ? 85.48925 54.21206 117.26798 1.000 49.18163 128 ILE A O 1
ATOM 803 N N . ALA A 1 140 ? 85.52931 54.96420 115.14465 1.000 54.40183 129 ALA A N 1
ATOM 804 C CA . ALA A 1 140 ? 84.08594 54.80897 115.01217 1.000 50.96512 129 ALA A CA 1
ATOM 805 C C . ALA A 1 140 ? 83.68187 53.34661 115.14861 1.000 49.81526 129 ALA A C 1
ATOM 806 O O . ALA A 1 140 ? 82.68133 53.02449 115.79993 1.000 52.72064 129 ALA A O 1
ATOM 808 N N . SER A 1 141 ? 84.45162 52.44286 114.54381 1.000 52.63393 130 SER A N 1
ATOM 809 C CA . SER A 1 141 ? 84.12178 51.02361 114.64032 1.000 53.45399 130 SER A CA 1
ATOM 810 C C . SER A 1 141 ? 84.20290 50.53004 116.08176 1.000 53.43264 130 SER A C 1
ATOM 811 O O . SER A 1 141 ? 83.35655 49.73963 116.52037 1.000 56.33064 130 SER A O 1
ATOM 814 N N . ILE A 1 142 ? 85.21369 50.98055 116.83470 1.000 52.15822 131 ILE A N 1
ATOM 815 C CA . ILE A 1 142 ? 85.33077 50.59093 118.24311 1.000 50.80355 131 ILE A CA 1
ATOM 816 C C . ILE A 1 142 ? 84.14429 51.11643 119.04225 1.000 51.94566 131 ILE A C 1
ATOM 817 O O . ILE A 1 142 ? 83.54597 50.39473 119.85908 1.000 51.70041 131 ILE A O 1
ATOM 822 N N . ILE A 1 143 ? 83.79923 52.39158 118.82911 1.000 52.13883 132 ILE A N 1
ATOM 823 C CA . ILE A 1 143 ? 82.64893 52.97908 119.50954 1.000 52.32978 132 ILE A CA 1
ATOM 824 C C . ILE A 1 143 ? 81.39488 52.16366 119.22326 1.000 55.26515 132 ILE A C 1
ATOM 825 O O . ILE A 1 143 ? 80.61899 51.85511 120.13650 1.000 50.22283 132 ILE A O 1
ATOM 830 N N . SER A 1 144 ? 81.17823 51.80462 117.94513 1.000 50.82392 133 SER A N 1
ATOM 831 C CA . SER A 1 144 ? 79.98374 51.04282 117.58167 1.000 52.33575 133 SER A CA 1
ATOM 832 C C . SER A 1 144 ? 79.98879 49.65586 118.22120 1.000 53.95152 133 SER A C 1
ATOM 833 O O . SER A 1 144 ? 78.94398 49.17799 118.67771 1.000 54.64167 133 SER A O 1
ATOM 836 N N . THR A 1 145 ? 81.15270 49.00218 118.29264 1.000 50.06239 134 THR A N 1
ATOM 837 C CA . THR A 1 145 ? 81.22325 47.72089 118.99302 1.000 52.81372 134 THR A CA 1
ATOM 838 C C . THR A 1 145 ? 80.79645 47.86365 120.45598 1.000 56.33989 134 THR A C 1
ATOM 839 O O . THR A 1 145 ? 79.92025 47.13005 120.93929 1.000 50.70171 134 THR A O 1
ATOM 843 N N . GLN A 1 146 ? 81.39768 48.81354 121.17861 1.000 53.42971 135 GLN A N 1
ATOM 844 C CA . GLN A 1 146 ? 81.05012 48.95514 122.59307 1.000 51.81731 135 GLN A CA 1
ATOM 845 C C . GLN A 1 146 ? 79.58871 49.33468 122.75508 1.000 52.58040 135 GLN A C 1
ATOM 846 O O . GLN A 1 146 ? 78.92121 48.87870 123.69412 1.000 52.54156 135 GLN A O 1
ATOM 852 N N . GLY A 1 147 ? 79.07419 50.16539 121.84248 1.000 51.74589 136 GLY A N 1
ATOM 853 C CA . GLY A 1 147 ? 77.66772 50.52333 121.88158 1.000 49.24174 136 GLY A CA 1
ATOM 854 C C . GLY A 1 147 ? 76.76889 49.31418 121.72980 1.000 54.76437 136 GLY A C 1
ATOM 855 O O . GLY A 1 147 ? 75.80877 49.14446 122.48387 1.000 54.99858 136 GLY A O 1
ATOM 856 N N . ARG A 1 148 ? 77.08093 48.44288 120.76114 1.000 52.00365 137 ARG A N 1
ATOM 857 C CA . ARG A 1 148 ? 76.30119 47.21750 120.60501 1.000 55.30403 137 ARG A CA 1
ATOM 858 C C . ARG A 1 148 ? 76.40002 46.35779 121.85789 1.000 55.13772 137 ARG A C 1
ATOM 859 O O . ARG A 1 148 ? 75.40548 45.77353 122.30168 1.000 53.14924 137 ARG A O 1
ATOM 867 N N . ALA A 1 149 ? 77.58996 46.28353 122.45589 1.000 57.81540 138 ALA A N 1
ATOM 868 C CA . ALA A 1 149 ? 77.73657 45.50615 123.68345 1.000 54.89666 138 ALA A CA 1
ATOM 869 C C . ALA A 1 149 ? 76.82032 46.03686 124.77425 1.000 53.99953 138 ALA A C 1
ATOM 870 O O . ALA A 1 149 ? 76.14994 45.26155 125.46332 1.000 55.72509 138 ALA A O 1
ATOM 872 N N . PHE A 1 150 ? 76.76635 47.35931 124.94096 1.000 55.84465 139 PHE A N 1
ATOM 873 C CA . PHE A 1 150 ? 75.89247 47.91483 125.97200 1.000 54.31731 139 PHE A CA 1
ATOM 874 C C . PHE A 1 150 ? 74.42496 47.71948 125.62599 1.000 55.91707 139 PHE A C 1
ATOM 875 O O . PHE A 1 150 ? 73.60596 47.48660 126.52146 1.000 59.54237 139 PHE A O 1
ATOM 883 N N . ASN A 1 151 ? 74.07560 47.80581 124.34002 1.000 57.86244 140 ASN A N 1
ATOM 884 C CA . ASN A 1 151 ? 72.68996 47.60575 123.93596 1.000 57.39987 140 ASN A CA 1
ATOM 885 C C . ASN A 1 151 ? 72.25124 46.16252 124.14869 1.000 54.79613 140 ASN A C 1
ATOM 886 O O . ASN A 1 151 ? 71.09348 45.91335 124.50152 1.000 54.23503 140 ASN A O 1
ATOM 891 N N . ASN A 1 152 ? 73.15451 45.20410 123.93870 1.000 54.24308 141 ASN A N 1
ATOM 892 C CA . ASN A 1 152 ? 72.84611 43.81718 124.25453 1.000 54.92745 141 ASN A CA 1
ATOM 893 C C . ASN A 1 152 ? 72.56716 43.63419 125.73599 1.000 57.15878 141 ASN A C 1
ATOM 894 O O . ASN A 1 152 ? 71.84196 42.70620 126.11022 1.000 60.99405 141 ASN A O 1
ATOM 899 N N . ALA A 1 153 ? 73.11829 44.50267 126.58433 1.000 55.20158 142 ALA A N 1
ATOM 900 C CA . ALA A 1 153 ? 72.86699 44.47378 128.01998 1.000 56.15465 142 ALA A CA 1
ATOM 901 C C . ALA A 1 153 ? 71.75387 45.41872 128.44651 1.000 59.62878 142 ALA A C 1
ATOM 902 O O . ALA A 1 153 ? 71.45606 45.49723 129.64246 1.000 57.12972 142 ALA A O 1
ATOM 904 N N . GLY A 1 154 ? 71.13439 46.13218 127.50510 1.000 55.81268 143 GLY A N 1
ATOM 905 C CA . GLY A 1 154 ? 70.03542 47.02335 127.82775 1.000 54.35452 143 GLY A CA 1
ATOM 906 C C . GLY A 1 154 ? 70.43611 48.40308 128.28754 1.000 56.97166 143 GLY A C 1
ATOM 907 O O . GLY A 1 154 ? 69.59342 49.13140 128.82189 1.000 62.74883 143 GLY A O 1
ATOM 908 N N . ARG A 1 155 ? 71.69103 48.80007 128.07109 1.000 53.47235 144 ARG A N 1
ATOM 909 C CA . ARG A 1 155 ? 72.22823 50.03673 128.62592 1.000 57.65811 144 ARG A CA 1
ATOM 910 C C . ARG A 1 155 ? 72.56307 51.07820 127.56444 1.000 57.06077 144 ARG A C 1
ATOM 911 O O . ARG A 1 155 ? 73.27521 52.04185 127.86560 1.000 57.24147 144 ARG A O 1
ATOM 919 N N . TYR A 1 156 ? 72.07571 50.91501 126.33703 1.000 56.21255 145 TYR A N 1
ATOM 920 C CA . TYR A 1 156 ? 72.42740 51.80830 125.24031 1.000 53.67054 145 TYR A CA 1
ATOM 921 C C . TYR A 1 156 ? 71.47312 51.52395 124.08964 1.000 56.90362 145 TYR A C 1
ATOM 922 O O . TYR A 1 156 ? 70.84844 50.46259 124.03854 1.000 60.18476 145 TYR A O 1
ATOM 931 N N . GLY A 1 157 ? 71.36449 52.47964 123.16608 1.000 54.01288 146 GLY A N 1
ATOM 932 C CA . GLY A 1 157 ? 70.44744 52.37127 122.04943 1.000 52.91432 146 GLY A CA 1
ATOM 933 C C . GLY A 1 157 ? 71.06783 51.70791 120.83283 1.000 54.90148 146 GLY A C 1
ATOM 934 O O . GLY A 1 157 ? 72.15180 51.12342 120.88520 1.000 55.47593 146 GLY A O 1
ATOM 935 N N . LEU A 1 158 ? 70.35085 51.80718 119.70749 1.000 56.09691 147 LEU A N 1
ATOM 936 C CA . LEU A 1 158 ? 70.83774 51.30634 118.42626 1.000 51.01254 147 LEU A CA 1
ATOM 937 C C . LEU A 1 158 ? 71.10591 52.41540 117.41623 1.000 55.14844 147 LEU A C 1
ATOM 938 O O . LEU A 1 158 ? 71.62171 52.13003 116.32930 1.000 56.05201 147 LEU A O 1
ATOM 943 N N . ASP A 1 159 ? 70.79346 53.67015 117.74517 1.000 53.78839 148 ASP A N 1
ATOM 944 C CA . ASP A 1 159 ? 71.18826 54.80186 116.92263 1.000 51.16923 148 ASP A CA 1
ATOM 945 C C . ASP A 1 159 ? 71.83383 55.86592 117.79690 1.000 54.42746 148 ASP A C 1
ATOM 946 O O . ASP A 1 159 ? 71.47913 56.03077 118.97133 1.000 51.43629 148 ASP A O 1
ATOM 951 N N . VAL A 1 160 ? 72.77796 56.59951 117.20943 1.000 50.33679 149 VAL A N 1
ATOM 952 C CA . VAL A 1 160 ? 73.61091 57.53742 117.95242 1.000 51.87269 149 VAL A CA 1
ATOM 953 C C . VAL A 1 160 ? 73.54534 58.91123 117.29702 1.000 49.54996 149 VAL A C 1
ATOM 954 O O . VAL A 1 160 ? 73.54182 59.03171 116.06441 1.000 49.55181 149 VAL A O 1
ATOM 958 N N . TYR A 1 161 ? 73.47964 59.94769 118.13351 1.000 47.59107 150 TYR A N 1
ATOM 959 C CA . TYR A 1 161 ? 73.43041 61.32580 117.66355 1.000 47.25550 150 TYR A CA 1
ATOM 960 C C . TYR A 1 161 ? 74.82368 61.84920 117.34296 1.000 46.03779 150 TYR A C 1
ATOM 961 O O . TYR A 1 161 ? 75.22627 62.90765 117.83881 1.000 48.03570 150 TYR A O 1
ATOM 970 N N . ALA A 1 162 ? 75.55929 61.11321 116.52356 1.000 43.13258 151 ALA A N 1
ATOM 971 C CA . ALA A 1 162 ? 76.89665 61.47151 116.08333 1.000 47.39176 151 ALA A CA 1
ATOM 972 C C . ALA A 1 162 ? 77.07289 60.99954 114.64852 1.000 48.66156 151 ALA A C 1
ATOM 973 O O . ALA A 1 162 ? 76.42631 60.03524 114.22587 1.000 47.44243 151 ALA A O 1
ATOM 975 N N . PRO A 1 163 ? 77.97873 61.62195 113.88849 1.000 46.05113 152 PRO A N 1
ATOM 976 C CA . PRO A 1 163 ? 78.95422 62.65940 114.24976 1.000 49.22415 152 PRO A CA 1
ATOM 977 C C . PRO A 1 163 ? 78.51575 64.10196 114.02848 1.000 51.04275 152 PRO A C 1
ATOM 978 O O . PRO A 1 163 ? 77.74489 64.40697 113.11764 1.000 49.18516 152 PRO A O 1
ATOM 982 N N . ASN A 1 164 ? 79.05066 65.02173 114.82771 1.000 46.71672 153 ASN A N 1
ATOM 983 C CA . ASN A 1 164 ? 78.97646 66.43913 114.49806 1.000 49.38081 153 ASN A CA 1
ATOM 984 C C . ASN A 1 164 ? 79.89412 66.72762 113.30627 1.000 48.62088 153 ASN A C 1
ATOM 985 O O . ASN A 1 164 ? 81.09946 66.46423 113.35953 1.000 50.76221 153 ASN A O 1
ATOM 990 N N . ILE A 1 165 ? 79.33816 67.25668 112.22321 1.000 51.84417 154 ILE A N 1
ATOM 991 C CA . ILE A 1 165 ? 80.16018 67.52378 111.04974 1.000 49.22415 154 ILE A CA 1
ATOM 992 C C . ILE A 1 165 ? 80.02325 68.96919 110.57900 1.000 47.87609 154 ILE A C 1
ATOM 993 O O . ILE A 1 165 ? 80.41026 69.29944 109.46362 1.000 46.68678 154 ILE A O 1
ATOM 998 N N . ASN A 1 166 ? 79.48294 69.83616 111.43015 1.000 49.01535 155 ASN A N 1
ATOM 999 C CA . ASN A 1 166 ? 79.61416 71.26519 111.21026 1.000 50.26005 155 ASN A CA 1
ATOM 1000 C C . ASN A 1 166 ? 81.09970 71.63086 111.18911 1.000 50.70282 155 ASN A C 1
ATOM 1001 O O . ASN A 1 166 ? 81.95652 70.85695 111.62011 1.000 48.42942 155 ASN A O 1
ATOM 1006 N N . THR A 1 167 ? 81.41366 72.81015 110.65959 1.000 49.40428 156 THR A N 1
ATOM 1007 C CA . THR A 1 167 ? 82.78578 73.29742 110.65614 1.000 47.97764 156 THR A CA 1
ATOM 1008 C C . THR A 1 167 ? 82.98897 74.37916 111.71093 1.000 50.91998 156 THR A C 1
ATOM 1009 O O . THR A 1 167 ? 82.08199 75.15384 112.02622 1.000 47.54907 156 THR A O 1
ATOM 1013 N N . PHE A 1 168 ? 84.21351 74.44213 112.22655 1.000 52.87657 157 PHE A N 1
ATOM 1014 C CA . PHE A 1 168 ? 84.62127 75.46020 113.19473 1.000 52.48685 157 PHE A CA 1
ATOM 1015 C C . PHE A 1 168 ? 84.89544 76.79075 112.48290 1.000 51.04873 157 PHE A C 1
ATOM 1016 O O . PHE A 1 168 ? 86.02612 77.26688 112.40807 1.000 53.55448 157 PHE A O 1
ATOM 1024 N N . ARG A 1 169 ? 83.83231 77.38837 111.93523 1.000 51.38418 158 ARG A N 1
ATOM 1025 C CA . ARG A 1 169 ? 84.00994 78.60045 111.13720 1.000 52.17593 158 ARG A CA 1
ATOM 1026 C C . ARG A 1 169 ? 84.58720 79.74158 111.96033 1.000 51.69053 158 ARG A C 1
ATOM 1027 O O . ARG A 1 169 ? 85.56969 80.37676 111.56171 1.000 54.10227 158 ARG A O 1
ATOM 1035 N N . HIS A 1 170 ? 83.96431 80.04728 113.09118 1.000 53.86467 159 HIS A N 1
ATOM 1036 C CA . HIS A 1 170 ? 84.41675 81.17750 113.88836 1.000 54.18756 159 HIS A CA 1
ATOM 1037 C C . HIS A 1 170 ? 85.07589 80.68384 115.15786 1.000 48.02095 159 HIS A C 1
ATOM 1038 O O . HIS A 1 170 ? 84.54110 79.78869 115.81616 1.000 50.36741 159 HIS A O 1
ATOM 1045 N N . PRO A 1 171 ? 86.23032 81.23774 115.52744 1.000 49.32207 160 PRO A N 1
ATOM 1046 C CA . PRO A 1 171 ? 87.02720 80.63648 116.60795 1.000 49.14320 160 PRO A CA 1
ATOM 1047 C C . PRO A 1 171 ? 86.37973 80.68085 117.98847 1.000 52.16752 160 PRO A C 1
ATOM 1048 O O . PRO A 1 171 ? 86.83615 79.93998 118.86501 1.000 55.18761 160 PRO A O 1
ATOM 1052 N N . VAL A 1 172 ? 85.34419 81.49765 118.22102 1.000 51.69680 161 VAL A N 1
ATOM 1053 C CA . VAL A 1 172 ? 84.75847 81.57176 119.56202 1.000 48.48952 161 VAL A CA 1
ATOM 1054 C C . VAL A 1 172 ? 83.76545 80.46071 119.86191 1.000 51.60408 161 VAL A C 1
ATOM 1055 O O . VAL A 1 172 ? 83.32572 80.34435 121.01387 1.000 55.70294 161 VAL A O 1
ATOM 1059 N N . TRP A 1 173 ? 83.38314 79.65169 118.87380 1.000 51.32916 162 TRP A N 1
ATOM 1060 C CA . TRP A 1 173 ? 82.29581 78.70100 119.08058 1.000 51.71809 162 TRP A CA 1
ATOM 1061 C C . TRP A 1 173 ? 82.63993 77.73193 120.20415 1.000 47.43922 162 TRP A C 1
ATOM 1062 O O . TRP A 1 173 ? 83.72293 77.14443 120.22504 1.000 49.92569 162 TRP A O 1
ATOM 1073 N N . GLY A 1 174 ? 81.70398 77.55649 121.13688 1.000 53.47992 163 GLY A N 1
ATOM 1074 C CA . GLY A 1 174 ? 81.93096 76.69477 122.28158 1.000 47.82374 163 GLY A CA 1
ATOM 1075 C C . GLY A 1 174 ? 81.87310 75.21020 121.99225 1.000 51.88903 163 GLY A C 1
ATOM 1076 O O . GLY A 1 174 ? 82.26832 74.41159 122.84837 1.000 51.60403 163 GLY A O 1
ATOM 1077 N N . ARG A 1 175 ? 81.38183 74.81635 120.81656 1.000 49.39675 164 ARG A N 1
ATOM 1078 C CA . ARG A 1 175 ? 81.35343 73.41593 120.41833 1.000 51.99748 164 ARG A CA 1
ATOM 1079 C C . ARG A 1 175 ? 82.35072 73.09250 119.31111 1.000 52.37835 164 ARG A C 1
ATOM 1080 O O . ARG A 1 175 ? 82.37426 71.95283 118.82773 1.000 53.90428 164 ARG A O 1
ATOM 1088 N N . GLY A 1 176 ? 83.18383 74.04978 118.90429 1.000 52.39261 165 GLY A N 1
ATOM 1089 C CA . GLY A 1 176 ? 84.16197 73.75999 117.87527 1.000 49.13767 165 GLY A CA 1
ATOM 1090 C C . GLY A 1 176 ? 85.04497 72.57846 118.21059 1.000 52.38464 165 GLY A C 1
ATOM 1091 O O . GLY A 1 176 ? 85.59706 71.94386 117.30756 1.000 54.19645 165 GLY A O 1
ATOM 1092 N N . GLN A 1 177 ? 85.18690 72.25856 119.49757 1.000 51.72792 166 GLN A N 1
ATOM 1093 C CA . GLN A 1 177 ? 85.98294 71.09713 119.87348 1.000 54.38705 166 GLN A CA 1
ATOM 1094 C C . GLN A 1 177 ? 85.38378 69.81087 119.31929 1.000 50.37227 166 GLN A C 1
ATOM 1095 O O . GLN A 1 177 ? 86.10507 68.82626 119.10854 1.000 48.87445 166 GLN A O 1
ATOM 1101 N N . GLU A 1 178 ? 84.07650 69.79831 119.07661 1.000 47.89569 167 GLU A N 1
ATOM 1102 C CA . GLU A 1 178 ? 83.38514 68.59861 118.63079 1.000 51.17014 167 GLU A CA 1
ATOM 1103 C C . GLU A 1 178 ? 83.38102 68.43468 117.11059 1.000 51.96103 167 GLU A C 1
ATOM 1104 O O . GLU A 1 178 ? 82.80735 67.45870 116.60825 1.000 51.13537 167 GLU A O 1
ATOM 1110 N N . THR A 1 179 ? 84.02161 69.34928 116.37046 1.000 49.61042 168 THR A N 1
ATOM 1111 C CA . THR A 1 179 ? 83.98501 69.36542 114.91871 1.000 50.94981 168 THR A CA 1
ATOM 1112 C C . THR A 1 179 ? 85.31347 68.91486 114.32573 1.000 53.19085 168 THR A C 1
ATOM 1113 O O . THR A 1 179 ? 86.33899 68.87461 115.01259 1.000 55.95491 168 THR A O 1
ATOM 1117 N N . PRO A 1 180 ? 85.32119 68.53430 113.04868 1.000 52.18787 169 PRO A N 1
ATOM 1118 C CA . PRO A 1 180 ? 86.57422 68.20427 112.36335 1.000 51.14950 169 PRO A CA 1
ATOM 1119 C C . PRO A 1 180 ? 87.40451 69.40645 111.94390 1.000 53.59338 169 PRO A C 1
ATOM 1120 O O . PRO A 1 180 ? 88.33771 69.23562 111.15583 1.000 53.95827 169 PRO A O 1
ATOM 1124 N N . GLY A 1 181 ? 87.09690 70.60811 112.41071 1.000 52.43182 170 GLY A N 1
ATOM 1125 C CA . GLY A 1 181 ? 87.87324 71.77238 112.04779 1.000 47.50112 170 GLY A CA 1
ATOM 1126 C C . GLY A 1 181 ? 87.09264 72.73451 111.17165 1.000 47.57710 170 GLY A C 1
ATOM 1127 O O . GLY A 1 181 ? 85.87114 72.63796 111.03487 1.000 48.14616 170 GLY A O 1
ATOM 1128 N N . GLU A 1 182 ? 87.81363 73.67439 110.57407 1.000 49.68714 171 GLU A N 1
ATOM 1129 C CA . GLU A 1 182 ? 87.17239 74.72628 109.80425 1.000 48.91113 171 GLU A CA 1
ATOM 1130 C C . GLU A 1 182 ? 87.05981 74.41042 108.31772 1.000 55.18992 171 GLU A C 1
ATOM 1131 O O . GLU A 1 182 ? 86.46434 75.20642 107.58187 1.000 55.34581 171 GLU A O 1
ATOM 1137 N N . ASP A 1 183 ? 87.61427 73.29429 107.84951 1.000 48.26516 172 ASP A N 1
ATOM 1138 C CA . ASP A 1 183 ? 87.63871 73.00240 106.42318 1.000 50.30476 172 ASP A CA 1
ATOM 1139 C C . ASP A 1 183 ? 86.61011 71.93592 106.06999 1.000 52.35174 172 ASP A C 1
ATOM 1140 O O . ASP A 1 183 ? 86.65727 70.81622 106.59356 1.000 51.43228 172 ASP A O 1
ATOM 1145 N N . VAL A 1 184 ? 85.71073 72.27567 105.14470 1.000 49.98672 173 VAL A N 1
ATOM 1146 C CA . VAL A 1 184 ? 84.56907 71.41054 104.87808 1.000 48.74082 173 VAL A CA 1
ATOM 1147 C C . VAL A 1 184 ? 85.00581 70.08953 104.25370 1.000 51.48243 173 VAL A C 1
ATOM 1148 O O . VAL A 1 184 ? 84.32860 69.07163 104.42313 1.000 52.28657 173 VAL A O 1
ATOM 1152 N N . SER A 1 185 ? 86.12678 70.06948 103.52313 1.000 47.94651 174 SER A N 1
ATOM 1153 C CA . SER A 1 185 ? 86.60177 68.80572 102.95974 1.000 50.62864 174 SER A CA 1
ATOM 1154 C C . SER A 1 185 ? 87.01533 67.82826 104.05648 1.000 52.75138 174 SER A C 1
ATOM 1155 O O . SER A 1 185 ? 86.65416 66.64391 104.01480 1.000 55.95423 174 SER A O 1
ATOM 1158 N N . LEU A 1 186 ? 87.78542 68.30045 105.04291 1.000 54.34389 175 LEU A N 1
ATOM 1159 C CA . LEU A 1 186 ? 88.12333 67.44917 106.18012 1.000 51.89323 175 LEU A CA 1
ATOM 1160 C C . LEU A 1 186 ? 86.86801 67.00160 106.91245 1.000 51.20999 175 LEU A C 1
ATOM 1161 O O . LEU A 1 186 ? 86.77307 65.85062 107.35118 1.000 52.67478 175 LEU A O 1
ATOM 1166 N N . ALA A 1 187 ? 85.88655 67.89601 107.05340 1.000 51.96228 176 ALA A N 1
ATOM 1167 C CA . ALA A 1 187 ? 84.62951 67.49184 107.67519 1.000 52.12885 176 ALA A CA 1
ATOM 1168 C C . ALA A 1 187 ? 83.94615 66.39673 106.86273 1.000 51.68619 176 ALA A C 1
ATOM 1169 O O . ALA A 1 187 ? 83.37382 65.46343 107.42968 1.000 52.86045 176 ALA A O 1
ATOM 1171 N N . ALA A 1 188 ? 83.99214 66.49648 105.53097 1.000 49.98299 177 ALA A N 1
ATOM 1172 C CA . ALA A 1 188 ? 83.35600 65.49514 104.67868 1.000 51.59817 177 ALA A CA 1
ATOM 1173 C C . ALA A 1 188 ? 84.02720 64.13496 104.83197 1.000 50.66320 177 ALA A C 1
ATOM 1174 O O . ALA A 1 188 ? 83.34959 63.10496 104.97234 1.000 49.27398 177 ALA A O 1
ATOM 1176 N N . VAL A 1 189 ? 85.36257 64.11291 104.82460 1.000 46.91125 178 VAL A N 1
ATOM 1177 C CA . VAL A 1 189 ? 86.07322 62.84816 105.00247 1.000 48.53110 178 VAL A CA 1
ATOM 1178 C C . VAL A 1 189 ? 85.82318 62.28014 106.39849 1.000 50.65579 178 VAL A C 1
ATOM 1179 O O . VAL A 1 189 ? 85.65511 61.06272 106.57055 1.000 48.48283 178 VAL A O 1
ATOM 1183 N N . TYR A 1 190 ? 85.80586 63.14478 107.42026 1.000 50.81405 179 TYR A N 1
ATOM 1184 C CA . TYR A 1 190 ? 85.49871 62.67716 108.76465 1.000 50.99204 179 TYR A CA 1
ATOM 1185 C C . TYR A 1 190 ? 84.10513 62.07620 108.80586 1.000 48.95228 179 TYR A C 1
ATOM 1186 O O . TYR A 1 190 ? 83.89134 61.01439 109.40374 1.000 47.72635 179 TYR A O 1
ATOM 1195 N N . ALA A 1 191 ? 83.14202 62.74761 108.17732 1.000 49.63686 180 ALA A N 1
ATOM 1196 C CA . ALA A 1 191 ? 81.78641 62.22405 108.13761 1.000 50.66718 180 ALA A CA 1
ATOM 1197 C C . ALA A 1 191 ? 81.77154 60.83241 107.52708 1.000 48.62277 180 ALA A C 1
ATOM 1198 O O . ALA A 1 191 ? 81.18414 59.90403 108.09140 1.000 43.77627 180 ALA A O 1
ATOM 1200 N N . TYR A 1 192 ? 82.44913 60.66175 106.38599 1.000 47.92509 181 TYR A N 1
ATOM 1201 C CA . TYR A 1 192 ? 82.42595 59.36834 105.70597 1.000 47.61081 181 TYR A CA 1
ATOM 1202 C C . TYR A 1 192 ? 83.05179 58.27462 106.57357 1.000 49.01981 181 TYR A C 1
ATOM 1203 O O . TYR A 1 192 ? 82.43289 57.22940 106.82098 1.000 49.08990 181 TYR A O 1
ATOM 1212 N N . GLU A 1 193 ? 84.27152 58.51055 107.07051 1.000 49.72916 182 GLU A N 1
ATOM 1213 C CA . GLU A 1 193 ? 84.96944 57.48788 107.85080 1.000 50.17994 182 GLU A CA 1
ATOM 1214 C C . GLU A 1 193 ? 84.21139 57.14516 109.13241 1.000 51.35738 182 GLU A C 1
ATOM 1215 O O . GLU A 1 193 ? 84.01695 55.96547 109.45897 1.000 53.17788 182 GLU A O 1
ATOM 1221 N N . TYR A 1 194 ? 83.76443 58.16687 109.86960 1.000 49.06511 183 TYR A N 1
ATOM 1222 C CA . TYR A 1 194 ? 83.05797 57.93516 111.12219 1.000 47.54596 183 TYR A CA 1
ATOM 1223 C C . TYR A 1 194 ? 81.71799 57.24877 110.88588 1.000 48.91995 183 TYR A C 1
ATOM 1224 O O . TYR A 1 194 ? 81.38585 56.27191 111.56370 1.000 50.58157 183 TYR A O 1
ATOM 1233 N N . ILE A 1 195 ? 80.92232 57.74926 109.93760 1.000 50.58112 184 ILE A N 1
ATOM 1234 C CA . ILE A 1 195 ? 79.60550 57.16920 109.69823 1.000 49.03469 184 ILE A CA 1
ATOM 1235 C C . ILE A 1 195 ? 79.73124 55.72150 109.24490 1.000 51.88561 184 ILE A C 1
ATOM 1236 O O . ILE A 1 195 ? 78.94177 54.85974 109.65613 1.000 53.80083 184 ILE A O 1
ATOM 1241 N N . THR A 1 196 ? 80.72702 55.41973 108.40419 1.000 47.21626 185 THR A N 1
ATOM 1242 C CA . THR A 1 196 ? 80.90623 54.03644 107.98046 1.000 50.90331 185 THR A CA 1
ATOM 1243 C C . THR A 1 196 ? 81.34204 53.15646 109.14762 1.000 50.61459 185 THR A C 1
ATOM 1244 O O . THR A 1 196 ? 80.79101 52.06839 109.35047 1.000 51.97243 185 THR A O 1
ATOM 1248 N N . GLY A 1 197 ? 82.30884 53.61843 109.94803 1.000 52.65535 186 GLY A N 1
ATOM 1249 C CA . GLY A 1 197 ? 82.71282 52.84196 111.11206 1.000 51.17437 186 GLY A CA 1
ATOM 1250 C C . GLY A 1 197 ? 81.56421 52.58263 112.06984 1.000 51.83107 186 GLY A C 1
ATOM 1251 O O . GLY A 1 197 ? 81.46674 51.50542 112.66364 1.000 56.76781 186 GLY A O 1
ATOM 1252 N N . ILE A 1 198 ? 80.68379 53.57059 112.24186 1.000 50.53560 187 ILE A N 1
ATOM 1253 C CA . ILE A 1 198 ? 79.55479 53.41547 113.15296 1.000 52.57238 187 ILE A CA 1
ATOM 1254 C C . ILE A 1 198 ? 78.53015 52.44117 112.58849 1.000 55.46609 187 ILE A C 1
ATOM 1255 O O . ILE A 1 198 ? 77.98044 51.60435 113.31898 1.000 53.18550 187 ILE A O 1
ATOM 1260 N N . GLN A 1 199 ? 78.23743 52.54553 111.28667 1.000 53.70196 188 GLN A N 1
ATOM 1261 C CA . GLN A 1 199 ? 77.11129 51.80425 110.72600 1.000 52.69150 188 GLN A CA 1
ATOM 1262 C C . GLN A 1 199 ? 77.49269 50.37307 110.37282 1.000 52.72681 188 GLN A C 1
ATOM 1263 O O . GLN A 1 199 ? 76.69730 49.44850 110.58243 1.000 52.42512 188 GLN A O 1
ATOM 1269 N N . GLY A 1 200 ? 78.70651 50.16786 109.86586 1.000 52.18478 189 GLY A N 1
ATOM 1270 C CA . GLY A 1 200 ? 79.15329 48.85374 109.47379 1.000 51.16214 189 GLY A CA 1
ATOM 1271 C C . GLY A 1 200 ? 79.27716 48.70779 107.96959 1.000 58.90622 189 GLY A C 1
ATOM 1272 O O . GLY A 1 200 ? 78.97513 49.62611 107.19863 1.000 49.10439 189 GLY A O 1
ATOM 1273 N N . PRO A 1 201 ? 79.74231 47.53661 107.52531 1.000 61.01670 190 PRO A N 1
ATOM 1274 C CA . PRO A 1 201 ? 79.99533 47.34849 106.08587 1.000 57.36062 190 PRO A CA 1
ATOM 1275 C C . PRO A 1 201 ? 78.73210 47.21402 105.24675 1.000 61.26889 190 PRO A C 1
ATOM 1276 O O . PRO A 1 201 ? 78.76288 47.53875 104.05211 1.000 59.19650 190 PRO A O 1
ATOM 1280 N N . ASP A 1 202 ? 77.62578 46.75075 105.83624 1.000 63.58278 191 ASP A N 1
ATOM 1281 C CA . ASP A 1 202 ? 76.36215 46.50843 105.14193 1.000 65.17760 191 ASP A CA 1
ATOM 1282 C C . ASP A 1 202 ? 75.26514 47.27753 105.87145 1.000 64.16497 191 ASP A C 1
ATOM 1283 O O . ASP A 1 202 ? 74.45932 46.68992 106.61139 1.000 64.53638 191 ASP A O 1
ATOM 1288 N N . PRO A 1 203 ? 75.21118 48.59916 105.69293 1.000 62.45839 192 PRO A N 1
ATOM 1289 C CA . PRO A 1 203 ? 74.20988 49.40227 106.41303 1.000 62.40086 192 PRO A CA 1
ATOM 1290 C C . PRO A 1 203 ? 72.77213 49.11509 106.01678 1.000 67.31082 192 PRO A C 1
ATOM 1291 O O . PRO A 1 203 ? 71.86792 49.37849 106.82012 1.000 67.02795 192 PRO A O 1
ATOM 1295 N N . ASP A 1 204 ? 72.52264 48.59478 104.81506 1.000 71.08544 193 ASP A N 1
ATOM 1296 C CA . ASP A 1 204 ? 71.14876 48.38463 104.37414 1.000 69.90687 193 ASP A CA 1
ATOM 1297 C C . ASP A 1 204 ? 70.53372 47.11856 104.95836 1.000 70.55599 193 ASP A C 1
ATOM 1298 O O . ASP A 1 204 ? 69.31443 47.06614 105.16034 1.000 67.36274 193 ASP A O 1
ATOM 1303 N N . SER A 1 205 ? 71.34582 46.10401 105.24462 1.000 69.69965 194 SER A N 1
ATOM 1304 C CA . SER A 1 205 ? 70.85019 44.78812 105.63566 1.000 71.15693 194 SER A CA 1
ATOM 1305 C C . SER A 1 205 ? 71.25598 44.36987 107.04157 1.000 73.87808 194 SER A C 1
ATOM 1306 O O . SER A 1 205 ? 70.41337 43.86787 107.79183 1.000 70.82197 194 SER A O 1
ATOM 1309 N N . ASN A 1 206 ? 72.52618 44.55314 107.42963 1.000 69.33495 195 ASN A N 1
ATOM 1310 C CA . ASN A 1 206 ? 72.97147 44.27057 108.79606 1.000 67.92757 195 ASN A CA 1
ATOM 1311 C C . ASN A 1 206 ? 73.65127 45.53623 109.32544 1.000 66.58205 195 ASN A C 1
ATOM 1312 O O . ASN A 1 206 ? 74.87840 45.67384 109.29628 1.000 62.48053 195 ASN A O 1
ATOM 1317 N N . LEU A 1 207 ? 72.83403 46.45332 109.83787 1.000 61.11669 196 LEU A N 1
ATOM 1318 C CA . LEU A 1 207 ? 73.32410 47.72893 110.33767 1.000 60.96401 196 LEU A CA 1
ATOM 1319 C C . LEU A 1 207 ? 73.86154 47.54472 111.74803 1.000 53.43977 196 LEU A C 1
ATOM 1320 O O . LEU A 1 207 ? 73.20659 46.92752 112.59097 1.000 53.42616 196 LEU A O 1
ATOM 1325 N N . LYS A 1 208 ? 75.07172 48.03490 111.99760 1.000 51.94385 197 LYS A N 1
ATOM 1326 C CA . LYS A 1 208 ? 75.59864 47.90868 113.34823 1.000 53.38394 197 LYS A CA 1
ATOM 1327 C C . LYS A 1 208 ? 74.89516 48.92663 114.23848 1.000 49.73702 197 LYS A C 1
ATOM 1328 O O . LYS A 1 208 ? 74.08965 48.56027 115.10023 1.000 48.04873 197 LYS A O 1
ATOM 1334 N N . LEU A 1 209 ? 75.12340 50.20854 113.97759 1.000 48.30705 198 LEU A N 1
ATOM 1335 C CA . LEU A 1 209 ? 74.38418 51.27415 114.62634 1.000 51.25066 198 LEU A CA 1
ATOM 1336 C C . LEU A 1 209 ? 74.05011 52.33759 113.59863 1.000 52.86269 198 LEU A C 1
ATOM 1337 O O . LEU A 1 209 ? 74.84269 52.60498 112.69010 1.000 53.64215 198 LEU A O 1
ATOM 1342 N N . ALA A 1 210 ? 72.87650 52.94285 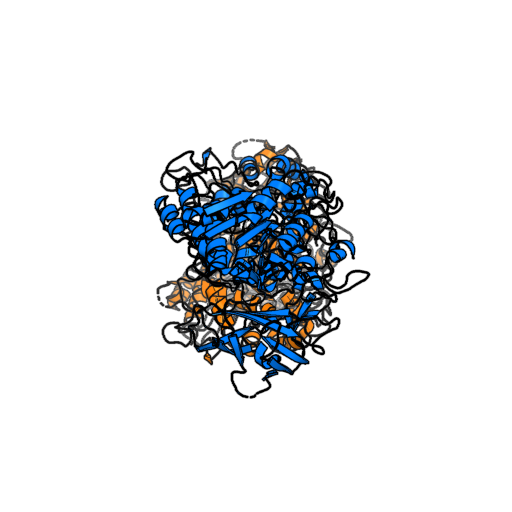113.74995 1.000 50.83206 199 ALA A N 1
ATOM 1343 C CA . ALA A 1 210 ? 72.50986 54.06793 112.90235 1.000 52.57793 199 ALA A CA 1
ATOM 1344 C C . ALA A 1 210 ? 73.22127 55.33523 113.37159 1.000 51.97228 199 ALA A C 1
ATOM 1345 O O . ALA A 1 210 ? 73.22009 55.65925 114.56265 1.000 55.35728 199 ALA A O 1
ATOM 1347 N N . ALA A 1 211 ? 73.84048 56.04215 112.44029 1.000 50.74144 200 ALA A N 1
ATOM 1348 C CA . ALA A 1 211 ? 74.47697 57.31281 112.73410 1.000 50.05171 200 ALA A CA 1
ATOM 1349 C C . ALA A 1 211 ? 73.54141 58.45965 112.37292 1.000 49.29688 200 ALA A C 1
ATOM 1350 O O . ALA A 1 211 ? 72.55281 58.28697 111.65717 1.000 50.81186 200 ALA A O 1
ATOM 1352 N N . THR A 1 212 ? 73.87151 59.64384 112.88322 1.000 51.58179 201 THR A N 1
ATOM 1353 C CA . THR A 1 212 ? 73.06882 60.84468 112.67171 1.000 45.22908 201 THR A CA 1
ATOM 1354 C C . THR A 1 212 ? 74.01733 62.00112 112.39880 1.000 48.76266 201 THR A C 1
ATOM 1355 O O . THR A 1 212 ? 74.69238 62.47969 113.31499 1.000 49.56956 201 THR A O 1
ATOM 1359 N N . ALA A 1 213 ? 74.07240 62.45330 111.15025 1.000 51.12765 202 ALA A N 1
ATOM 1360 C CA . ALA A 1 213 ? 74.85622 63.63981 110.83692 1.000 51.24245 202 ALA A CA 1
ATOM 1361 C C . ALA A 1 213 ? 74.19424 64.87512 111.44334 1.000 48.53674 202 ALA A C 1
ATOM 1362 O O . ALA A 1 213 ? 72.98793 65.08699 111.28715 1.000 48.33724 202 ALA A O 1
ATOM 1364 N N . LYS A 1 214 ? 74.98173 65.68946 112.14172 1.000 51.21471 203 LYS A N 1
ATOM 1365 C CA . LYS A 1 214 ? 74.46108 66.88359 112.79084 1.000 47.17218 203 LYS A CA 1
ATOM 1366 C C . LYS A 1 214 ? 75.49158 67.99544 112.68481 1.000 47.72123 203 LYS A C 1
ATOM 1367 O O . LYS A 1 214 ? 76.68798 67.74316 112.52213 1.000 48.79064 203 LYS A O 1
ATOM 1373 N N . HIS A 1 215 ? 75.02031 69.23664 112.76170 1.000 48.37622 204 HIS A N 1
ATOM 1374 C CA . HIS A 1 215 ? 73.63393 69.66973 112.87327 1.000 47.36459 204 HIS A CA 1
ATOM 1375 C C . HIS A 1 215 ? 73.29920 70.43249 111.61034 1.000 48.57219 204 HIS A C 1
ATOM 1376 O O . HIS A 1 215 ? 74.03821 71.32629 111.20418 1.000 48.67786 204 HIS A O 1
ATOM 1383 N N . TYR A 1 216 ? 72.18283 70.07312 110.99598 1.000 47.05868 205 TYR A N 1
ATOM 1384 C CA . TYR A 1 216 ? 71.85453 70.47691 109.63497 1.000 46.29007 205 TYR A CA 1
ATOM 1385 C C . TYR A 1 216 ? 70.80044 71.57772 109.69721 1.000 45.58183 205 TYR A C 1
ATOM 1386 O O . TYR A 1 216 ? 69.66364 71.32748 110.10980 1.000 48.74350 205 TYR A O 1
ATOM 1395 N N . ALA A 1 217 ? 71.17834 72.79912 109.32823 1.000 41.55571 206 ALA A N 1
ATOM 1396 C CA . ALA A 1 217 ? 72.49577 73.24408 108.87459 1.000 47.16831 206 ALA A CA 1
ATOM 1397 C C . ALA A 1 217 ? 72.73302 74.69965 109.28690 1.000 46.54742 206 ALA A C 1
ATOM 1398 O O . ALA A 1 217 ? 71.80751 75.38798 109.70121 1.000 44.20386 206 ALA A O 1
ATOM 1400 N N . GLY A 1 218 ? 73.96963 75.17530 109.17320 1.000 42.84246 207 GLY A N 1
ATOM 1401 C CA . GLY A 1 218 ? 74.23481 76.56262 109.52419 1.000 48.03145 207 GLY A CA 1
ATOM 1402 C C . GLY A 1 218 ? 74.38956 76.81690 111.00612 1.000 49.38225 207 GLY A C 1
ATOM 1403 O O . GLY A 1 218 ? 74.26475 77.96741 111.44392 1.000 51.16843 207 GLY A O 1
ATOM 1404 N N . TYR A 1 219 ? 74.63040 75.77159 111.79377 1.000 48.16794 208 TYR A N 1
ATOM 1405 C CA . TYR A 1 219 ? 74.77061 75.86561 113.24409 1.000 49.55622 208 TYR A CA 1
ATOM 1406 C C . TYR A 1 219 ? 76.25213 75.96204 113.59138 1.000 52.73314 208 TYR A C 1
ATOM 1407 O O . TYR A 1 219 ? 76.98184 74.96699 113.49350 1.000 53.10585 208 TYR A O 1
ATOM 1416 N N . ASP A 1 220 ? 76.71137 77.16812 113.94723 1.000 48.51098 209 ASP A N 1
ATOM 1417 C CA . ASP A 1 220 ? 78.09659 77.29099 114.39003 1.000 50.17161 209 ASP A CA 1
ATOM 1418 C C . ASP A 1 220 ? 78.29333 78.28070 115.53507 1.000 46.63439 209 ASP A C 1
ATOM 1419 O O . ASP A 1 220 ? 79.43545 78.69697 115.76625 1.000 45.85403 209 ASP A O 1
ATOM 1424 N N . ILE A 1 221 ? 77.23552 78.70708 116.22013 1.000 46.52871 210 ILE A N 1
ATOM 1425 C CA . ILE A 1 221 ? 77.31116 79.70743 117.27856 1.000 51.21048 210 ILE A CA 1
ATOM 1426 C C . ILE A 1 221 ? 76.38354 79.27069 118.40256 1.000 50.55796 210 ILE A C 1
ATOM 1427 O O . ILE A 1 221 ? 75.27679 78.78873 118.14455 1.000 52.31760 210 ILE A O 1
ATOM 1432 N N . GLU A 1 222 ? 76.82251 79.44486 119.65251 1.000 51.48354 211 GLU A N 1
ATOM 1433 C CA . GLU A 1 222 ? 76.00592 79.04771 120.80221 1.000 50.83870 211 GLU A CA 1
ATOM 1434 C C . GLU A 1 222 ? 75.21321 80.22090 121.36256 1.000 49.54408 211 GLU A C 1
ATOM 1435 O O . GLU A 1 222 ? 73.97798 80.19576 121.40511 1.000 47.92567 211 GLU A O 1
ATOM 1441 N N . ASN A 1 223 ? 75.91724 81.21603 121.87582 1.000 51.73365 212 ASN A N 1
ATOM 1442 C CA . ASN A 1 223 ? 75.23250 82.34301 122.49371 1.000 54.45706 212 ASN A CA 1
ATOM 1443 C C . ASN A 1 223 ? 75.95647 83.66713 122.30315 1.000 53.71633 212 ASN A C 1
ATOM 1444 O O . ASN A 1 223 ? 75.67821 84.59419 123.06942 1.000 57.66753 212 ASN A O 1
ATOM 1449 N N . TRP A 1 224 ? 76.90224 83.78355 121.37696 1.000 51.04391 213 TRP A N 1
ATOM 1450 C CA . TRP A 1 224 ? 77.76200 84.96028 121.33546 1.000 54.05915 213 TRP A CA 1
ATOM 1451 C C . TRP A 1 224 ? 76.95368 86.25722 121.35674 1.000 60.28677 213 TRP A C 1
ATOM 1452 O O . TRP A 1 224 ? 76.05132 86.45526 120.53683 1.000 56.05230 213 TRP A O 1
ATOM 1463 N N . HIS A 1 225 ? 77.28370 87.13717 122.31132 1.000 56.49658 214 HIS A N 1
ATOM 1464 C CA . HIS A 1 225 ? 76.60601 88.42580 122.47796 1.000 54.64157 214 HIS A CA 1
ATOM 1465 C C . HIS A 1 225 ? 75.08647 88.24751 122.51278 1.000 56.96335 214 HIS A C 1
ATOM 1466 O O . HIS A 1 225 ? 74.32774 88.97084 121.85865 1.000 56.86333 214 HIS A O 1
ATOM 1473 N N . ASN A 1 226 ? 74.64282 87.25355 123.27301 1.000 53.34837 215 ASN A N 1
ATOM 1474 C CA . ASN A 1 226 ? 73.23014 86.95117 123.47871 1.000 54.11020 215 ASN A CA 1
ATOM 1475 C C . ASN A 1 226 ? 72.50967 86.51338 122.20870 1.000 57.40476 215 ASN A C 1
ATOM 1476 O O . ASN A 1 226 ? 71.27049 86.45640 122.19184 1.000 57.71536 215 ASN A O 1
ATOM 1481 N N . HIS A 1 227 ? 73.24244 86.19698 121.13900 1.000 57.15039 216 HIS A N 1
ATOM 1482 C CA . HIS A 1 227 ? 72.64323 85.61725 119.93490 1.000 56.26592 216 HIS A CA 1
ATOM 1483 C C . HIS A 1 227 ? 72.52200 84.11528 120.16725 1.000 53.20232 216 HIS A C 1
ATOM 1484 O O . HIS A 1 227 ? 73.37404 83.31688 119.77903 1.000 56.50252 216 HIS A O 1
ATOM 1491 N N . SER A 1 228 ? 71.44307 83.73125 120.83684 1.000 50.45354 217 SER A N 1
ATOM 1492 C CA . SER A 1 228 ? 71.25448 82.33087 121.18138 1.000 51.69812 217 SER A CA 1
ATOM 1493 C C . SER A 1 228 ? 70.95711 81.48651 119.94726 1.000 51.63870 217 SER A C 1
ATOM 1494 O O . SER A 1 228 ? 70.21757 81.89862 119.05180 1.000 49.58134 217 SER A O 1
ATOM 1497 N N . ARG A 1 229 ? 71.52291 80.27798 119.92790 1.000 54.78052 218 ARG A N 1
ATOM 1498 C CA . ARG A 1 229 ? 71.23723 79.32210 118.86613 1.000 51.15454 218 ARG A CA 1
ATOM 1499 C C . ARG A 1 229 ? 69.74225 79.04584 118.75263 1.000 51.37544 218 ARG A C 1
ATOM 1500 O O . ARG A 1 229 ? 69.24209 78.78658 117.65201 1.000 48.99208 218 ARG A O 1
ATOM 1508 N N . LEU A 1 230 ? 69.01394 79.11152 119.87249 1.000 48.69867 219 LEU A N 1
ATOM 1509 C CA . LEU A 1 230 ? 67.58476 78.80998 119.86300 1.000 50.17235 219 LEU A CA 1
ATOM 1510 C C . LEU A 1 230 ? 66.78271 79.82030 119.04620 1.000 51.30663 219 LEU A C 1
ATOM 1511 O O . LEU A 1 230 ? 65.71419 79.48068 118.52382 1.000 51.33254 219 LEU A O 1
ATOM 1516 N N . GLY A 1 231 ? 67.26090 81.05673 118.93148 1.000 44.86300 220 GLY A N 1
ATOM 1517 C CA . GLY A 1 231 ? 66.48502 82.07222 118.25053 1.000 46.41872 220 GLY A CA 1
ATOM 1518 C C . GLY A 1 231 ? 67.17081 82.62638 117.02271 1.000 51.17890 220 GLY A C 1
ATOM 1519 O O . GLY A 1 231 ? 66.58601 83.42410 116.28278 1.000 50.50744 220 GLY A O 1
ATOM 1520 N N . ASN A 1 232 ? 68.40386 82.18025 116.78783 1.000 49.14749 221 ASN A N 1
ATOM 1521 C CA . ASN A 1 232 ? 69.23116 82.74888 115.73377 1.000 49.47210 221 ASN A CA 1
ATOM 1522 C C . ASN A 1 232 ? 68.60451 82.51812 114.35997 1.000 54.33588 221 ASN A C 1
ATOM 1523 O O . ASN A 1 232 ? 68.10945 81.42799 114.05258 1.000 52.95061 221 ASN A O 1
ATOM 1528 N N . ASP A 1 233 ? 68.63207 83.55918 113.53147 1.000 50.17959 222 ASP A N 1
ATOM 1529 C CA . ASP A 1 233 ? 68.13585 83.51869 112.15903 1.000 50.63270 222 ASP A CA 1
ATOM 1530 C C . ASP A 1 233 ? 69.29334 83.94757 111.26476 1.000 52.22220 222 ASP A C 1
ATOM 1531 O O . ASP A 1 233 ? 69.47516 85.13883 111.00131 1.000 53.40445 222 ASP A O 1
ATOM 1536 N N . MET A 1 234 ? 70.07485 82.97213 110.80544 1.000 51.74975 223 MET A N 1
ATOM 1537 C CA . MET A 1 234 ? 71.32682 83.25448 110.11615 1.000 55.50819 223 MET A CA 1
ATOM 1538 C C . MET A 1 234 ? 71.08036 83.50811 108.63497 1.000 52.35457 223 MET A C 1
ATOM 1539 O O . MET A 1 234 ? 70.32023 82.78663 107.98567 1.000 53.45226 223 MET A O 1
ATOM 1544 N N . ASN A 1 235 ? 71.73271 84.53402 108.10382 1.000 49.62707 224 ASN A N 1
ATOM 1545 C CA . ASN A 1 235 ? 71.61571 84.89554 106.69611 1.000 57.38782 224 ASN A CA 1
ATOM 1546 C C . ASN A 1 235 ? 72.79689 84.29206 105.94340 1.000 55.84044 224 ASN A C 1
ATOM 1547 O O . ASN A 1 235 ? 73.95093 84.66536 106.17811 1.000 52.73718 224 ASN A O 1
ATOM 1552 N N . ILE A 1 236 ? 72.50766 83.33629 105.06327 1.000 49.31764 225 ILE A N 1
ATOM 1553 C CA . ILE A 1 236 ? 73.52969 82.61740 104.31313 1.000 52.69123 225 ILE A CA 1
ATOM 1554 C C . ILE A 1 236 ? 73.19446 82.71293 102.83285 1.000 51.46724 225 ILE A C 1
ATOM 1555 O O . ILE A 1 236 ? 72.05937 82.43018 102.43490 1.000 49.44288 225 ILE A O 1
ATOM 1560 N N . THR A 1 237 ? 74.17605 83.10345 102.02192 1.000 46.79935 226 THR A N 1
ATOM 1561 C CA . THR A 1 237 ? 73.98112 83.11614 100.57982 1.000 49.40675 226 THR A CA 1
ATOM 1562 C C . THR A 1 237 ? 73.90377 81.68766 100.05708 1.000 51.83340 226 THR A C 1
ATOM 1563 O O . THR A 1 237 ? 74.51754 80.77008 100.61338 1.000 52.24716 226 THR A O 1
ATOM 1567 N N . GLN A 1 238 ? 73.13206 81.50300 98.97666 1.000 52.55822 227 GLN A N 1
ATOM 1568 C CA . GLN A 1 238 ? 73.06874 80.19442 98.32704 1.000 50.19949 227 GLN A CA 1
ATOM 1569 C C . GLN A 1 238 ? 74.46354 79.69149 97.98202 1.000 49.02499 227 GLN A C 1
ATOM 1570 O O . GLN A 1 238 ? 74.73726 78.48550 98.05892 1.000 48.53691 227 GLN A O 1
ATOM 1576 N N . GLN A 1 239 ? 75.35948 80.60589 97.59825 1.000 51.47027 228 GLN A N 1
ATOM 1577 C CA . GLN A 1 239 ? 76.73071 80.22266 97.27568 1.000 50.25134 228 GLN A CA 1
ATOM 1578 C C . GLN A 1 239 ? 77.43393 79.61772 98.48797 1.000 52.47382 228 GLN A C 1
ATOM 1579 O O . GLN A 1 239 ? 78.02058 78.53059 98.40329 1.000 50.21908 228 GLN A O 1
ATOM 1585 N N . ASP A 1 240 ? 77.36025 80.29588 99.63859 1.000 53.13986 229 ASP A N 1
ATOM 1586 C CA . ASP A 1 240 ? 77.95664 79.74490 100.85503 1.000 54.79033 229 ASP A CA 1
ATOM 1587 C C . ASP A 1 240 ? 77.24326 78.48370 101.31051 1.000 50.24753 229 ASP A C 1
ATOM 1588 O O . ASP A 1 240 ? 77.88215 77.56642 101.83796 1.000 48.98021 229 ASP A O 1
ATOM 1593 N N . LEU A 1 241 ? 75.92893 78.41531 101.10919 1.000 51.09695 230 LEU A N 1
ATOM 1594 C CA . LEU A 1 241 ? 75.19548 77.20602 101.45713 1.000 48.92706 230 LEU A CA 1
ATOM 1595 C C . LEU A 1 241 ? 75.71114 76.00362 100.67120 1.000 51.83010 230 LEU A C 1
ATOM 1596 O O . LEU A 1 241 ? 75.89463 74.91388 101.22734 1.000 52.72521 230 LEU A O 1
ATOM 1601 N N . SER A 1 242 ? 75.96080 76.18860 99.37643 1.000 51.94752 231 SER A N 1
ATOM 1602 C CA . SER A 1 242 ? 76.39198 75.09094 98.51735 1.000 50.74230 231 SER A CA 1
ATOM 1603 C C . SER A 1 242 ? 77.85875 74.74342 98.73796 1.000 51.60207 231 SER A C 1
ATOM 1604 O O . SER A 1 242 ? 78.23037 73.56390 98.71644 1.000 51.80734 231 SER A O 1
ATOM 1607 N N . GLU A 1 243 ? 78.70028 75.75460 98.95278 1.000 52.08266 232 GLU A N 1
ATOM 1608 C CA . GLU A 1 243 ? 80.15079 75.58529 98.95130 1.000 50.11181 232 GLU A CA 1
ATOM 1609 C C . GLU A 1 243 ? 80.71853 75.17569 100.30875 1.000 52.17107 232 GLU A C 1
ATOM 1610 O O . GLU A 1 243 ? 81.67929 74.39545 100.35603 1.000 55.66548 232 GLU A O 1
ATOM 1616 N N . TYR A 1 244 ? 80.16512 75.69273 101.41349 1.000 47.27159 233 TYR A N 1
ATOM 1617 C CA . TYR A 1 244 ? 80.76192 75.50736 102.73349 1.000 49.99771 233 TYR A CA 1
ATOM 1618 C C . TYR A 1 244 ? 79.85275 74.80150 103.73313 1.000 46.97825 233 TYR A C 1
ATOM 1619 O O . TYR A 1 244 ? 80.30637 73.88165 104.41865 1.000 43.73097 233 TYR A O 1
ATOM 1628 N N . TYR A 1 245 ? 78.57192 75.17359 103.81226 1.000 45.93791 234 TYR A N 1
ATOM 1629 C CA . TYR A 1 245 ? 77.72130 74.72282 104.90567 1.000 45.35679 234 TYR A CA 1
ATOM 1630 C C . TYR A 1 245 ? 77.06140 73.36711 104.67672 1.000 48.99880 234 TYR A C 1
ATOM 1631 O O . TYR A 1 245 ? 76.81371 72.65623 105.65622 1.000 51.35059 234 TYR A O 1
ATOM 1640 N N . THR A 1 246 ? 76.66687 73.03011 103.43627 1.000 50.90545 235 THR A N 1
ATOM 1641 C CA . THR A 1 246 ? 76.04061 71.74704 103.09516 1.000 50.32641 235 THR A CA 1
ATOM 1642 C C . THR A 1 246 ? 76.95008 70.60124 102.62803 1.000 52.18600 235 THR A C 1
ATOM 1643 O O . THR A 1 246 ? 76.62688 69.43842 102.89741 1.000 56.51981 235 THR A O 1
ATOM 1647 N N . PRO A 1 247 ? 78.04162 70.85149 101.86212 1.000 49.78075 236 PRO A N 1
ATOM 1648 C CA . PRO A 1 247 ? 78.73763 69.74130 101.17134 1.000 46.40984 236 PRO A CA 1
ATOM 1649 C C . PRO A 1 247 ? 78.97700 68.48646 102.00153 1.000 53.52763 236 PRO A C 1
ATOM 1650 O O . PRO A 1 247 ? 78.81565 67.36239 101.49669 1.000 51.81114 236 PRO A O 1
ATOM 1654 N N . GLN A 1 248 ? 79.40407 68.66096 103.25874 1.000 48.26683 237 GLN A N 1
ATOM 1655 C CA . GLN A 1 248 ? 79.71819 67.50284 104.08719 1.000 48.73758 237 GLN A CA 1
ATOM 1656 C C . GLN A 1 248 ? 78.47700 66.65416 104.34785 1.000 49.85381 237 GLN A C 1
ATOM 1657 O O . GLN A 1 248 ? 78.56788 65.42378 104.45385 1.000 49.10812 237 GLN A O 1
ATOM 1663 N N . PHE A 1 249 ? 77.30685 67.28898 104.45732 1.000 49.28596 238 PHE A N 1
ATOM 1664 C CA . PHE A 1 249 ? 76.07491 66.52311 104.61383 1.000 51.09704 238 PHE A CA 1
ATOM 1665 C C . PHE A 1 249 ? 75.71292 65.79588 103.32604 1.000 51.48807 238 PHE A C 1
ATOM 1666 O O . PHE A 1 249 ? 75.19595 64.66904 103.36714 1.000 52.03996 238 PHE A O 1
ATOM 1674 N N . HIS A 1 250 ? 76.03352 66.39044 102.17670 1.000 51.12336 239 HIS A N 1
ATOM 1675 C CA . HIS A 1 250 ? 75.90289 65.65652 100.92702 1.000 51.94788 239 HIS A CA 1
ATOM 1676 C C . HIS A 1 250 ? 76.75120 64.39310 100.95536 1.000 51.68127 239 HIS A C 1
ATOM 1677 O O . HIS A 1 250 ? 76.28367 63.31621 100.56312 1.000 48.83652 239 HIS A O 1
ATOM 1684 N N . VAL A 1 251 ? 78.00271 64.50164 101.41934 1.000 50.66685 240 VAL A N 1
ATOM 1685 C CA . VAL A 1 251 ? 78.86487 63.31962 101.46749 1.000 49.11623 240 VAL A CA 1
ATOM 1686 C C . VAL A 1 251 ? 78.29209 62.29298 102.43397 1.000 50.78842 240 VAL A C 1
ATOM 1687 O O . VAL A 1 251 ? 78.17570 61.10184 102.12012 1.000 52.96674 240 VAL A O 1
ATOM 1691 N N . ALA A 1 252 ? 77.88640 62.74917 103.61286 1.000 50.78615 241 ALA A N 1
ATOM 1692 C CA . ALA A 1 252 ? 77.33459 61.83123 104.59506 1.000 51.54256 241 ALA A CA 1
ATOM 1693 C C . ALA A 1 252 ? 76.13152 61.08171 104.03803 1.000 49.98193 241 ALA A C 1
ATOM 1694 O O . ALA A 1 252 ? 75.93332 59.90249 104.35779 1.000 54.76546 241 ALA A O 1
ATOM 1696 N N . ALA A 1 253 ? 75.32216 61.73594 103.20338 1.000 47.75320 242 ALA A N 1
ATOM 1697 C CA . ALA A 1 253 ? 74.12708 61.07875 102.67808 1.000 51.31205 242 ALA A CA 1
ATOM 1698 C C . ALA A 1 253 ? 74.46848 60.12214 101.53646 1.000 51.24830 242 ALA A C 1
ATOM 1699 O O . ALA A 1 253 ? 74.14022 58.93101 101.58889 1.000 50.60548 242 ALA A O 1
ATOM 1701 N N . ARG A 1 254 ? 75.15025 60.63085 100.50596 1.000 50.82963 243 ARG A N 1
ATOM 1702 C CA . ARG A 1 254 ? 75.36641 59.86623 99.27986 1.000 48.98378 243 ARG A CA 1
ATOM 1703 C C . ARG A 1 254 ? 76.44766 58.80473 99.45058 1.000 52.88995 243 ARG A C 1
ATOM 1704 O O . ARG A 1 254 ? 76.23945 57.63511 99.11036 1.000 56.96072 243 ARG A O 1
ATOM 1712 N N . ASP A 1 255 ? 77.61393 59.19542 99.96746 1.000 54.59730 244 ASP A N 1
ATOM 1713 C CA . ASP A 1 255 ? 78.76631 58.30586 100.05959 1.000 48.69562 244 ASP A CA 1
ATOM 1714 C C . ASP A 1 255 ? 78.73400 57.42634 101.30807 1.000 54.27371 244 ASP A C 1
ATOM 1715 O O . ASP A 1 255 ? 78.93384 56.21266 101.21226 1.000 56.92431 244 ASP A O 1
ATOM 1720 N N . ALA A 1 256 ? 78.49179 58.00875 102.48659 1.000 53.31718 245 ALA A N 1
ATOM 1721 C CA . ALA A 1 256 ? 78.47224 57.21226 103.71100 1.000 48.95727 245 ALA A CA 1
ATOM 1722 C C . ALA A 1 256 ? 77.11332 56.57878 103.99285 1.000 49.19322 245 ALA A C 1
ATOM 1723 O O . ALA A 1 256 ? 77.01480 55.74893 104.90658 1.000 50.72607 245 ALA A O 1
ATOM 1725 N N . LYS A 1 257 ? 76.07810 56.94706 103.23696 1.000 49.98787 246 LYS A N 1
ATOM 1726 C CA . LYS A 1 257 ? 74.74324 56.37838 103.37896 1.000 50.75581 246 LYS A CA 1
ATOM 1727 C C . LYS A 1 257 ? 74.27737 56.42546 104.83458 1.000 54.45295 246 LYS A C 1
ATOM 1728 O O . LYS A 1 257 ? 73.76202 55.45270 105.39170 1.000 53.65592 246 LYS A O 1
ATOM 1734 N N . VAL A 1 258 ? 74.46206 57.58939 105.45574 1.000 54.74391 247 VAL A N 1
ATOM 1735 C CA . VAL A 1 258 ? 74.00498 57.77378 106.82164 1.000 49.08384 247 VAL A CA 1
ATOM 1736 C C . VAL A 1 258 ? 72.49943 57.54866 106.89070 1.000 51.22343 247 VAL A C 1
ATOM 1737 O O . VAL A 1 258 ? 71.75023 57.95000 105.99183 1.000 52.31703 247 VAL A O 1
ATOM 1741 N N . HIS A 1 259 ? 72.04719 56.88794 107.95907 1.000 50.69199 248 HIS A N 1
ATOM 1742 C CA . HIS A 1 259 ? 70.63081 56.58519 108.10749 1.000 49.67564 248 HIS A CA 1
ATOM 1743 C C . HIS A 1 259 ? 69.82415 57.72023 108.71808 1.000 52.18458 248 HIS A C 1
ATOM 1744 O O . HIS A 1 259 ? 68.59376 57.70982 108.59962 1.000 55.58908 248 HIS A O 1
ATOM 1751 N N . SER A 1 260 ? 70.46742 58.69940 109.35186 1.000 48.40761 249 SER A N 1
ATOM 1752 C CA . SER A 1 260 ? 69.72028 59.75958 110.01253 1.000 48.14397 249 SER A CA 1
ATOM 1753 C C . SER A 1 260 ? 70.47930 61.07888 109.93275 1.000 47.98602 249 SER A C 1
ATOM 1754 O O . SER A 1 260 ? 71.71146 61.10964 109.86524 1.000 47.67742 249 SER A O 1
ATOM 1757 N N . VAL A 1 261 ? 69.71999 62.17005 109.94576 1.000 47.87977 250 VAL A N 1
ATOM 1758 C CA . VAL A 1 261 ? 70.25716 63.52610 109.95171 1.000 48.17448 250 VAL A CA 1
ATOM 1759 C C . VAL A 1 261 ? 69.48218 64.32885 110.98575 1.000 48.56665 250 VAL A C 1
ATOM 1760 O O . VAL A 1 261 ? 68.27006 64.15001 111.13964 1.000 51.48486 250 VAL A O 1
ATOM 1764 N N . MET A 1 262 ? 70.17973 65.19576 111.70985 1.000 44.92855 251 MET A N 1
ATOM 1765 C CA . MET A 1 262 ? 69.57532 66.01389 112.75205 1.000 47.99797 251 MET A CA 1
ATOM 1766 C C . MET A 1 262 ? 69.54139 67.45965 112.28474 1.000 46.93227 251 MET A C 1
ATOM 1767 O O . MET A 1 262 ? 70.57193 68.00611 111.87560 1.000 49.68002 251 MET A O 1
ATOM 1772 N N . CYS A 1 263 ? 68.36413 68.07560 112.33824 1.000 47.55953 252 CYS A N 1
ATOM 1773 C CA . CYS A 1 263 ? 68.21939 69.45920 111.90538 1.000 49.33238 252 CYS A CA 1
ATOM 1774 C C . CYS A 1 263 ? 68.43326 70.40417 113.08368 1.000 50.38023 252 CYS A C 1
ATOM 1775 O O . CYS A 1 263 ? 68.00530 70.12374 114.20752 1.000 49.39437 252 CYS A O 1
ATOM 1778 N N . ALA A 1 264 ? 69.09127 71.53010 112.81294 1.000 48.07204 253 ALA A N 1
ATOM 1779 C CA . ALA A 1 264 ? 69.63578 72.39177 113.85266 1.000 47.48083 253 ALA A CA 1
ATOM 1780 C C . ALA A 1 264 ? 68.56019 73.25825 114.50263 1.000 51.12625 253 ALA A C 1
ATOM 1781 O O . ALA A 1 264 ? 67.45119 73.42336 113.98444 1.000 49.73307 253 ALA A O 1
ATOM 1783 N N . TYR A 1 265 ? 68.91937 73.82122 115.66462 1.000 49.31949 254 TYR A N 1
ATOM 1784 C CA . TYR A 1 265 ? 68.03236 74.74634 116.36085 1.000 48.00965 254 TYR A CA 1
ATOM 1785 C C . TYR A 1 265 ? 67.78808 76.00122 115.53734 1.000 44.82604 254 TYR A C 1
ATOM 1786 O O . TYR A 1 265 ? 66.67386 76.53081 115.51331 1.000 47.94517 254 TYR A O 1
ATOM 1795 N N . ASN A 1 266 ? 68.83248 76.51490 114.89842 1.000 48.09757 255 ASN A N 1
ATOM 1796 C CA . ASN A 1 266 ? 68.79719 77.82896 114.28322 1.000 49.53962 255 ASN A CA 1
ATOM 1797 C C . ASN A 1 266 ? 67.90950 77.84526 113.04352 1.000 50.36946 255 ASN A C 1
ATOM 1798 O O . ASN A 1 266 ? 67.53024 76.80964 112.49000 1.000 49.83630 255 ASN A O 1
ATOM 1803 N N . ALA A 1 267 ? 67.58175 79.05186 112.60708 1.000 51.57225 256 ALA A N 1
ATOM 1804 C CA . ALA A 1 267 ? 66.92316 79.25593 111.32800 1.000 49.75947 256 ALA A CA 1
ATOM 1805 C C . ALA A 1 267 ? 67.93757 79.76135 110.30878 1.000 50.69110 256 ALA A C 1
ATOM 1806 O O . ALA A 1 267 ? 68.97567 80.32743 110.66705 1.000 50.17374 256 ALA A O 1
ATOM 1808 N N . VAL A 1 268 ? 67.64752 79.51637 109.03291 1.000 48.06882 257 VAL A N 1
ATOM 1809 C CA . VAL A 1 268 ? 68.48450 79.97964 107.93236 1.000 48.74192 257 VAL A CA 1
ATOM 1810 C C . VAL A 1 268 ? 67.60575 80.75033 106.95919 1.000 50.29991 257 VAL A C 1
ATOM 1811 O O . VAL A 1 268 ? 66.61273 80.21475 106.44774 1.000 50.32743 257 VAL A O 1
ATOM 1815 N N . ASN A 1 269 ? 67.97349 82.00323 106.70274 1.000 50.85246 258 ASN A N 1
ATOM 1816 C CA . ASN A 1 269 ? 67.20150 82.87664 105.82721 1.000 49.26048 258 ASN A CA 1
ATOM 1817 C C . ASN A 1 269 ? 65.72030 82.84922 106.19656 1.000 52.03784 258 ASN A C 1
ATOM 1818 O O . ASN A 1 269 ? 64.84369 82.77898 105.33520 1.000 56.68201 258 ASN A O 1
ATOM 1823 N N . GLY A 1 270 ? 65.44088 82.88496 107.49861 1.000 50.81538 259 GLY A N 1
ATOM 1824 C CA . GLY A 1 270 ? 64.10009 83.10156 107.99520 1.000 49.00032 259 GLY A CA 1
ATOM 1825 C C . GLY A 1 270 ? 63.28488 81.85921 108.29431 1.000 50.62957 259 GLY A C 1
ATOM 1826 O O . GLY A 1 270 ? 62.10368 81.98634 108.63599 1.000 49.79931 259 GLY A O 1
ATOM 1827 N N . VAL A 1 271 ? 63.85991 80.66246 108.17906 1.000 47.05722 260 VAL A N 1
ATOM 1828 C CA . VAL A 1 271 ? 63.11905 79.42290 108.34089 1.000 46.77275 260 VAL A CA 1
ATOM 1829 C C . VAL A 1 271 ? 63.85678 78.53658 109.33680 1.000 50.60594 260 VAL A C 1
ATOM 1830 O O . VAL A 1 271 ? 65.03744 78.23283 109.13502 1.000 50.57482 260 VAL A O 1
ATOM 1834 N N . PRO A 1 272 ? 63.21946 78.09590 110.41715 1.000 48.93757 261 PRO A N 1
ATOM 1835 C CA . PRO A 1 272 ? 63.88831 77.15639 111.31930 1.000 52.43720 261 PRO A CA 1
ATOM 1836 C C . PRO A 1 272 ? 64.25113 75.87827 110.57957 1.000 51.27315 261 PRO A C 1
ATOM 1837 O O . PRO A 1 272 ? 63.46064 75.34668 109.79655 1.000 48.16597 261 PRO A O 1
ATOM 1841 N N . ALA A 1 273 ? 65.45256 75.37028 110.87206 1.000 49.52089 262 ALA A N 1
ATOM 1842 C CA . ALA A 1 273 ? 66.00062 74.25170 110.11332 1.000 49.43187 262 ALA A CA 1
ATOM 1843 C C . ALA A 1 273 ? 65.04689 73.06325 110.09270 1.000 51.19062 262 ALA A C 1
ATOM 1844 O O . ALA A 1 273 ? 64.86388 72.42252 109.05058 1.000 52.55891 262 ALA A O 1
ATOM 1846 N N . CYS A 1 274 ? 64.42509 72.75456 111.22464 1.000 48.40621 263 CYS A N 1
ATOM 1847 C CA . CYS A 1 274 ? 63.53298 71.60427 111.27966 1.000 48.86956 263 CYS A CA 1
ATOM 1848 C C . CYS A 1 274 ? 62.16932 71.88141 110.66294 1.000 47.78122 263 CYS A C 1
ATOM 1849 O O . CYS A 1 274 ? 61.34374 70.96683 110.58547 1.000 50.21068 263 CYS A O 1
ATOM 1852 N N . ALA A 1 275 ? 61.90602 73.11362 110.23526 1.000 45.90403 264 ALA A N 1
ATOM 1853 C CA . ALA A 1 275 ? 60.68658 73.43681 109.50773 1.000 48.98064 264 ALA A CA 1
ATOM 1854 C C . ALA A 1 275 ? 60.98933 73.84841 108.07137 1.000 52.83171 264 ALA A C 1
ATOM 1855 O O . ALA A 1 275 ? 60.13943 74.44961 107.40805 1.000 50.57197 264 ALA A O 1
ATOM 1857 N N . ASP A 1 276 ? 62.18467 73.52285 107.57871 1.000 50.49634 265 ASP A N 1
ATOM 1858 C CA . ASP A 1 276 ? 62.70831 74.05372 106.32167 1.000 51.16382 265 ASP A CA 1
ATOM 1859 C C . ASP A 1 276 ? 62.57799 72.97971 105.24606 1.000 51.34574 265 ASP A C 1
ATOM 1860 O O . ASP A 1 276 ? 63.48300 72.17331 105.02890 1.000 52.24206 265 ASP A O 1
ATOM 1865 N N . SER A 1 277 ? 61.44461 72.99084 104.54377 1.000 54.94955 266 SER A N 1
ATOM 1866 C CA . SER A 1 277 ? 61.22007 71.99146 103.50617 1.000 52.90324 266 SER A CA 1
ATOM 1867 C C . SER A 1 277 ? 62.31403 72.01898 102.44621 1.000 48.23419 266 SER A C 1
ATOM 1868 O O . SER A 1 277 ? 62.58719 70.99530 101.80706 1.000 48.76845 266 SER A O 1
ATOM 1871 N N . TYR A 1 278 ? 62.94306 73.17583 102.23740 1.000 49.08968 267 TYR A N 1
ATOM 1872 C CA . TYR A 1 278 ? 64.03017 73.25860 101.26967 1.000 48.65341 267 TYR A CA 1
ATOM 1873 C C . TYR A 1 278 ? 65.22767 72.42265 101.71502 1.000 54.45230 267 TYR A C 1
ATOM 1874 O O . TYR A 1 278 ? 65.78013 71.64313 100.92844 1.000 53.59261 267 TYR A O 1
ATOM 1883 N N . PHE A 1 279 ? 65.63435 72.55663 102.98283 1.000 50.52622 268 PHE A N 1
ATOM 1884 C CA . PHE A 1 279 ? 66.77583 71.78971 103.47802 1.000 49.51837 268 PHE A CA 1
ATOM 1885 C C . PHE A 1 279 ? 66.49119 70.29140 103.47000 1.000 51.89317 268 PHE A C 1
ATOM 1886 O O . PHE A 1 279 ? 67.34255 69.49102 103.05844 1.000 50.48134 268 PHE A O 1
ATOM 1894 N N . LEU A 1 280 ? 65.29974 69.89236 103.91637 1.000 48.70444 269 LEU A N 1
ATOM 1895 C CA . LEU A 1 280 ? 65.03027 68.49015 104.21019 1.000 48.50170 269 LEU A CA 1
ATOM 1896 C C . LEU A 1 280 ? 64.59138 67.69580 102.98689 1.000 52.09957 269 LEU A C 1
ATOM 1897 O O . LEU A 1 280 ? 65.05525 66.56818 102.79189 1.000 53.23785 269 LEU A O 1
ATOM 1902 N N . GLN A 1 281 ? 63.70746 68.25045 102.15674 1.000 52.83896 270 GLN A N 1
ATOM 1903 C CA . GLN A 1 281 ? 63.21959 67.52526 100.98743 1.000 52.17573 270 GLN A CA 1
ATOM 1904 C C . GLN A 1 281 ? 64.05129 67.83884 99.74515 1.000 53.24700 270 GLN A C 1
ATOM 1905 O O . GLN A 1 281 ? 64.63264 66.93644 99.13301 1.000 52.10924 270 GLN A O 1
ATOM 1911 N N . THR A 1 282 ? 64.12578 69.11864 99.37400 1.000 53.33165 271 THR A N 1
ATOM 1912 C CA . THR A 1 282 ? 64.77930 69.49651 98.12593 1.000 46.83150 271 THR A CA 1
ATOM 1913 C C . THR A 1 282 ? 66.24961 69.10549 98.13515 1.000 51.13368 271 THR A C 1
ATOM 1914 O O . THR A 1 282 ? 66.73327 68.42450 97.22119 1.000 54.10684 271 THR A O 1
ATOM 1918 N N . LEU A 1 283 ? 66.97985 69.52173 99.16753 1.000 51.21807 272 LEU A N 1
ATOM 1919 C CA . LEU A 1 283 ? 68.41300 69.25816 99.20380 1.000 50.96478 272 LEU A CA 1
ATOM 1920 C C . LEU A 1 283 ? 68.70851 67.84995 99.71076 1.000 54.18124 272 LEU A C 1
ATOM 1921 O O . LEU A 1 283 ? 69.25913 67.01396 98.98194 1.000 55.16724 272 LEU A O 1
ATOM 1926 N N . LEU A 1 284 ? 68.33413 67.56322 100.95682 1.000 48.99703 273 LEU A N 1
ATOM 1927 C CA . LEU A 1 284 ? 68.79351 66.32795 101.57896 1.000 53.11695 273 LEU A CA 1
ATOM 1928 C C . LEU A 1 284 ? 68.20852 65.10525 100.88328 1.000 52.86135 273 LEU A C 1
ATOM 1929 O O . LEU A 1 284 ? 68.94057 64.18300 100.50353 1.000 54.16523 273 LEU A O 1
ATOM 1934 N N . ARG A 1 285 ? 66.89417 65.07792 100.69943 1.000 50.92361 274 ARG A N 1
ATOM 1935 C CA . ARG A 1 285 ? 66.28302 63.86796 100.16905 1.000 51.26226 274 ARG A CA 1
ATOM 1936 C C . ARG A 1 285 ? 66.33807 63.81414 98.64415 1.000 55.61514 274 ARG A C 1
ATOM 1937 O O . ARG A 1 285 ? 66.50219 62.72724 98.08022 1.000 58.41176 274 ARG A O 1
ATOM 1945 N N . ASP A 1 286 ? 66.25456 64.96268 97.96653 1.000 53.26636 275 ASP A N 1
ATOM 1946 C CA . ASP A 1 286 ? 66.11442 65.01431 96.51328 1.000 49.47285 275 ASP A CA 1
ATOM 1947 C C . ASP A 1 286 ? 67.42279 65.24815 95.77096 1.000 52.56494 275 ASP A C 1
ATOM 1948 O O . ASP A 1 286 ? 67.55715 64.80778 94.62585 1.000 52.86055 275 ASP A O 1
ATOM 1953 N N . THR A 1 287 ? 68.38683 65.92025 96.39001 1.000 54.61489 276 THR A N 1
ATOM 1954 C CA . THR A 1 287 ? 69.68063 66.21509 95.78999 1.000 46.06796 276 THR A CA 1
ATOM 1955 C C . THR A 1 287 ? 70.82917 65.42693 96.39944 1.000 51.84116 276 THR A C 1
ATOM 1956 O O . THR A 1 287 ? 71.69577 64.94730 95.66730 1.000 53.33106 276 THR A O 1
ATOM 1960 N N . PHE A 1 288 ? 70.86640 65.27487 97.72340 1.000 50.42413 277 PHE A N 1
ATOM 1961 C CA . PHE A 1 288 ? 72.04366 64.75231 98.40251 1.000 49.66450 277 PHE A CA 1
ATOM 1962 C C . PHE A 1 288 ? 72.04629 63.23296 98.54851 1.000 50.66757 277 PHE A C 1
ATOM 1963 O O . PHE A 1 288 ? 73.03439 62.67725 99.03941 1.000 48.16299 277 PHE A O 1
ATOM 1971 N N . GLY A 1 289 ? 70.99097 62.54527 98.12603 1.000 53.80611 278 GLY A N 1
ATOM 1972 C CA . GLY A 1 289 ? 71.02965 61.09992 98.09680 1.000 47.42102 278 GLY A CA 1
ATOM 1973 C C . GLY A 1 289 ? 70.79652 60.41744 99.41899 1.000 49.60269 278 GLY A C 1
ATOM 1974 O O . GLY A 1 289 ? 71.28424 59.29483 99.61924 1.000 51.22056 278 GLY A O 1
ATOM 1975 N N . PHE A 1 290 ? 70.06886 61.06136 100.33350 1.000 51.68987 279 PHE A N 1
ATOM 1976 C CA . PHE A 1 290 ? 69.67692 60.42515 101.58960 1.000 50.51850 279 PHE A CA 1
ATOM 1977 C C . PHE A 1 290 ? 69.08229 59.05030 101.30032 1.000 49.11083 279 PHE A C 1
ATOM 1978 O O . PHE A 1 290 ? 68.27785 58.89243 100.37761 1.000 54.99256 279 PHE A O 1
ATOM 1986 N N . VAL A 1 291 ? 69.50792 58.05726 102.08174 1.000 49.89773 280 VAL A N 1
ATOM 1987 C CA . VAL A 1 291 ? 69.15552 56.65714 101.87622 1.000 49.48637 280 VAL A CA 1
ATOM 1988 C C . VAL A 1 291 ? 67.64472 56.55983 101.86136 1.000 54.18607 280 VAL A C 1
ATOM 1989 O O . VAL A 1 291 ? 66.95619 57.44318 102.37256 1.000 53.26747 280 VAL A O 1
ATOM 1993 N N . ASP A 1 292 ? 67.11406 55.50984 101.24831 1.000 62.94429 281 ASP A N 1
ATOM 1994 C CA . ASP A 1 292 ? 65.68261 55.26793 101.31463 1.000 64.05850 281 ASP A CA 1
ATOM 1995 C C . ASP A 1 292 ? 65.22811 55.18998 102.76347 1.000 62.27331 281 ASP A C 1
ATOM 1996 O O . ASP A 1 292 ? 65.83862 54.50752 103.58848 1.000 62.97205 281 ASP A O 1
ATOM 2001 N N . HIS A 1 293 ? 64.13850 55.87430 103.07390 1.000 55.90412 282 HIS A N 1
ATOM 2002 C CA . HIS A 1 293 ? 63.48362 55.74374 104.37158 1.000 54.28574 282 HIS A CA 1
ATOM 2003 C C . HIS A 1 293 ? 64.36081 56.20760 105.52939 1.000 52.46845 282 HIS A C 1
ATOM 2004 O O . HIS A 1 293 ? 64.04774 55.93004 106.69067 1.000 56.60862 282 HIS A O 1
ATOM 2011 N N . GLY A 1 294 ? 65.45915 56.89681 105.23792 1.000 50.03581 283 GLY A N 1
ATOM 2012 C CA . GLY A 1 294 ? 66.19120 57.57062 106.28680 1.000 49.28534 283 GLY A CA 1
ATOM 2013 C C . GLY A 1 294 ? 65.29885 58.52654 107.05710 1.000 52.62905 283 GLY A C 1
ATOM 2014 O O . GLY A 1 294 ? 64.37837 59.14129 106.50995 1.000 51.88798 283 GLY A O 1
ATOM 2015 N N . TYR A 1 295 ? 65.56291 58.63603 108.36237 1.000 52.37755 284 TYR A N 1
ATOM 2016 C CA . TYR A 1 295 ? 64.74613 59.44874 109.25583 1.000 50.22869 284 TYR A CA 1
ATOM 2017 C C . TYR A 1 295 ? 65.52411 60.66797 109.73637 1.000 49.76770 284 TYR A C 1
ATOM 2018 O O . TYR A 1 295 ? 66.74435 60.60905 109.92864 1.000 50.37300 284 TYR A O 1
ATOM 2027 N N . VAL A 1 296 ? 64.81028 61.78081 109.88721 1.000 48.54773 285 VAL A N 1
ATOM 2028 C CA . VAL A 1 296 ? 65.36907 63.02805 110.38883 1.000 48.44049 285 VAL A CA 1
ATOM 2029 C C . VAL A 1 296 ? 64.92666 63.21715 111.83254 1.000 51.41658 285 VAL A C 1
ATOM 2030 O O . VAL A 1 296 ? 63.73317 63.10790 112.15400 1.000 48.47450 285 VAL A O 1
ATOM 2034 N N . SER A 1 297 ? 65.88988 63.48899 112.70451 1.000 48.92444 286 SER A N 1
ATOM 2035 C CA . SER A 1 297 ? 65.62682 63.81826 114.09186 1.000 47.28594 286 SER A CA 1
ATOM 2036 C C . SER A 1 297 ? 65.83008 65.31095 114.29237 1.000 48.39991 286 SER A C 1
ATOM 2037 O O . SER A 1 297 ? 66.72633 65.90978 113.68767 1.000 46.27674 286 SER A O 1
ATOM 2040 N N . SER A 1 298 ? 64.99344 65.91369 115.12879 1.000 47.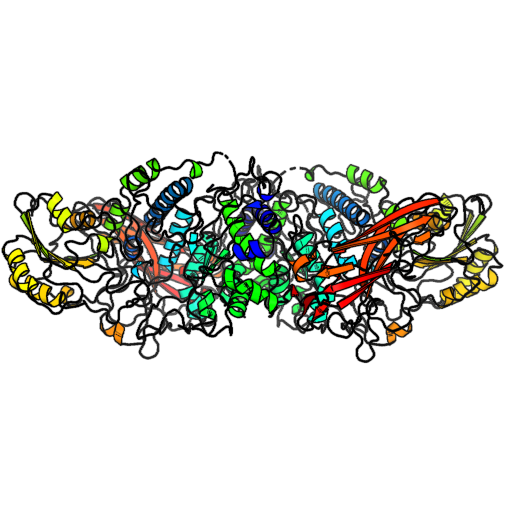49557 287 SER A N 1
ATOM 2041 C CA . SER A 1 298 ? 65.27487 67.28153 115.52151 1.000 46.86204 287 SER A CA 1
ATOM 2042 C C . SER A 1 298 ? 66.32901 67.30075 116.61993 1.000 49.04928 287 SER A C 1
ATOM 2043 O O . SER A 1 298 ? 66.54676 66.31603 117.32516 1.000 46.24282 287 SER A O 1
ATOM 2046 N N . ASP A 1 299 ? 66.99489 68.43934 116.75576 1.000 51.27127 288 ASP A N 1
ATOM 2047 C CA . ASP A 1 299 ? 67.81997 68.64057 117.92956 1.000 49.46634 288 ASP A CA 1
ATOM 2048 C C . ASP A 1 299 ? 66.92094 68.73848 119.16460 1.000 49.84296 288 ASP A C 1
ATOM 2049 O O . ASP A 1 299 ? 65.69350 68.83079 119.06546 1.000 48.92727 288 ASP A O 1
ATOM 2054 N N . CYS A 1 300 ? 67.53377 68.71033 120.34548 1.000 46.94704 289 CYS A N 1
ATOM 2055 C CA . CYS A 1 300 ? 66.78393 68.61823 121.60262 1.000 52.54694 289 CYS A CA 1
ATOM 2056 C C . CYS A 1 300 ? 66.68131 70.00871 122.22682 1.000 48.21403 289 CYS A C 1
ATOM 2057 O O . CYS A 1 300 ? 67.63453 70.48177 122.84806 1.000 50.29208 289 CYS A O 1
ATOM 2060 N N . ASP A 1 301 ? 65.53120 70.67548 122.05882 1.000 46.54969 290 ASP A N 1
ATOM 2061 C CA . ASP A 1 301 ? 64.32331 70.35403 121.28060 1.000 48.31154 290 ASP A CA 1
ATOM 2062 C C . ASP A 1 301 ? 64.02740 71.45600 120.23622 1.000 48.62794 290 ASP A C 1
ATOM 2063 O O . ASP A 1 301 ? 63.33241 72.43008 120.53426 1.000 51.55599 290 ASP A O 1
ATOM 2068 N N . ALA A 1 302 ? 64.54411 71.28717 119.01070 1.000 50.78476 291 ALA A N 1
ATOM 2069 C CA . ALA A 1 302 ? 64.38899 72.30719 117.96555 1.000 51.15420 291 ALA A CA 1
ATOM 2070 C C . ALA A 1 302 ? 62.93815 72.48029 117.52511 1.000 47.82985 291 ALA A C 1
ATOM 2071 O O . ALA A 1 302 ? 62.52682 73.58966 117.13479 1.000 48.77000 291 ALA A O 1
ATOM 2073 N N . ALA A 1 303 ? 62.15432 71.40252 117.56318 1.000 46.57341 292 ALA A N 1
ATOM 2074 C CA . ALA A 1 303 ? 60.74726 71.50982 117.20132 1.000 46.58817 292 ALA A CA 1
ATOM 2075 C C . ALA A 1 303 ? 60.03919 72.52282 118.08780 1.000 51.15043 292 ALA A C 1
ATOM 2076 O O . ALA A 1 303 ? 59.31021 73.39259 117.59617 1.000 50.69912 292 ALA A O 1
ATOM 2078 N N . TYR A 1 304 ? 60.26902 72.44562 119.40360 1.000 51.22469 293 TYR A N 1
ATOM 2079 C CA . TYR A 1 304 ? 59.67341 73.42455 120.30474 1.000 48.52801 293 TYR A CA 1
ATOM 2080 C C . TYR A 1 304 ? 60.15865 74.82999 119.97410 1.000 46.67975 293 TYR A C 1
ATOM 2081 O O . TYR A 1 304 ? 59.36899 75.77972 119.95805 1.000 48.52744 293 TYR A O 1
ATOM 2090 N N . ASN A 1 305 ? 61.44944 74.98097 119.67839 1.000 47.78821 294 ASN A N 1
ATOM 2091 C CA . ASN A 1 305 ? 61.97489 76.30572 119.37465 1.000 46.56191 294 ASN A CA 1
ATOM 2092 C C . ASN A 1 305 ? 61.36473 76.89670 118.12174 1.000 50.86555 294 ASN A C 1
ATOM 2093 O O . ASN A 1 305 ? 61.41520 78.11968 117.95436 1.000 54.73408 294 ASN A O 1
ATOM 2098 N N . ILE A 1 306 ? 60.79579 76.07040 117.23309 1.000 52.23403 295 ILE A N 1
ATOM 2099 C CA . ILE A 1 306 ? 60.04327 76.64561 116.11570 1.000 53.05533 295 ILE A CA 1
ATOM 2100 C C . ILE A 1 306 ? 59.00345 77.62154 116.64694 1.000 53.79758 295 ILE A C 1
ATOM 2101 O O . ILE A 1 306 ? 58.80955 78.71630 116.09941 1.000 52.60109 295 ILE A O 1
ATOM 2106 N N . TYR A 1 307 ? 58.31120 77.22659 117.71706 1.000 46.93926 296 TYR A N 1
ATOM 2107 C CA . TYR A 1 307 ? 57.34586 78.10128 118.37667 1.000 52.93221 296 TYR A CA 1
ATOM 2108 C C . TYR A 1 307 ? 58.06177 79.15670 119.20801 1.000 51.70080 296 TYR A C 1
ATOM 2109 O O . TYR A 1 307 ? 57.86855 80.36151 119.01371 1.000 52.49975 296 TYR A O 1
ATOM 2118 N N . ASN A 1 308 ? 58.93155 78.71538 120.11401 1.000 53.58041 297 ASN A N 1
ATOM 2119 C CA . ASN A 1 308 ? 59.57913 79.57374 121.09063 1.000 51.77816 297 ASN A CA 1
ATOM 2120 C C . ASN A 1 308 ? 61.07101 79.27013 121.19407 1.000 50.07638 297 ASN A C 1
ATOM 2121 O O . ASN A 1 308 ? 61.46663 78.17032 121.61275 1.000 47.23905 297 ASN A O 1
ATOM 2126 N N . PRO A 1 309 ? 61.94307 80.23653 120.88055 1.000 48.23060 298 PRO A N 1
ATOM 2127 C CA . PRO A 1 309 ? 61.67527 81.65328 120.57532 1.000 49.94045 298 PRO A CA 1
ATOM 2128 C C . PRO A 1 309 ? 61.58685 82.06477 119.09244 1.000 54.19515 298 PRO A C 1
ATOM 2129 O O . PRO A 1 309 ? 61.51565 83.26120 118.81916 1.000 55.81591 298 PRO A O 1
ATOM 2133 N N . HIS A 1 310 ? 61.60134 81.16477 118.10648 1.000 49.22047 299 HIS A N 1
ATOM 2134 C CA . HIS A 1 310 ? 61.60707 81.61983 116.71445 1.000 54.78912 299 HIS A CA 1
ATOM 2135 C C . HIS A 1 310 ? 60.30333 82.31995 116.33790 1.000 56.33338 299 HIS A C 1
ATOM 2136 O O . HIS A 1 310 ? 60.31257 83.27901 115.55556 1.000 52.98998 299 HIS A O 1
ATOM 2143 N N . GLY A 1 311 ? 59.17287 81.85046 116.85948 1.000 53.06197 300 GLY A N 1
ATOM 2144 C CA . GLY A 1 311 ? 57.90914 82.45704 116.50223 1.000 52.25625 300 GLY A CA 1
ATOM 2145 C C . GLY A 1 311 ? 57.42054 82.12576 115.11306 1.000 55.85600 300 GLY A C 1
ATOM 2146 O O . GLY A 1 311 ? 56.46089 82.74999 114.64599 1.000 52.18093 300 GLY A O 1
ATOM 2147 N N . TYR A 1 312 ? 58.06708 81.17451 114.43204 1.000 57.97542 301 TYR A N 1
ATOM 2148 C CA . TYR A 1 312 ? 57.61280 80.73184 113.11757 1.000 53.18158 301 TYR A CA 1
ATOM 2149 C C . TYR A 1 312 ? 56.24230 80.07643 113.19300 1.000 54.75798 301 TYR A C 1
ATOM 2150 O O . TYR A 1 312 ? 55.47488 80.13012 112.22734 1.000 60.78985 301 TYR A O 1
ATOM 2159 N N . ALA A 1 313 ? 55.92231 79.44373 114.31700 1.000 54.85895 302 ALA A N 1
ATOM 2160 C CA . ALA A 1 313 ? 54.60346 78.87930 114.55409 1.000 51.98636 302 ALA A CA 1
ATOM 2161 C C . ALA A 1 313 ? 53.96279 79.59688 115.73534 1.000 54.89579 302 ALA A C 1
ATOM 2162 O O . ALA A 1 313 ? 54.65226 80.14830 116.59963 1.000 56.65375 302 ALA A O 1
ATOM 2164 N N . SER A 1 314 ? 52.63434 79.61624 115.74700 1.000 56.00892 303 SER A N 1
ATOM 2165 C CA . SER A 1 314 ? 51.87327 80.33029 116.76217 1.000 54.02559 303 SER A CA 1
ATOM 2166 C C . SER A 1 314 ? 51.56834 79.48505 117.99302 1.000 53.80237 303 SER A C 1
ATOM 2167 O O . SER A 1 314 ? 51.05038 80.01924 118.97774 1.000 55.80702 303 SER A O 1
ATOM 2170 N N . SER A 1 315 ? 51.86198 78.18898 117.95628 1.000 51.62534 304 SER A N 1
ATOM 2171 C CA . SER A 1 315 ? 51.52698 77.26939 119.03225 1.000 49.52596 304 SER A CA 1
ATOM 2172 C C . SER A 1 315 ? 52.44381 76.05825 118.93824 1.000 53.58826 304 SER A C 1
ATOM 2173 O O . SER A 1 315 ? 53.09061 75.82371 117.91395 1.000 55.45761 304 SER A O 1
ATOM 2176 N N . GLN A 1 316 ? 52.48325 75.27036 120.01473 1.000 52.00886 305 GLN A N 1
ATOM 2177 C CA . GLN A 1 316 ? 53.25599 74.03554 119.96698 1.000 51.82197 305 GLN A CA 1
ATOM 2178 C C . GLN A 1 316 ? 52.65839 73.05691 118.96145 1.000 52.27350 305 GLN A C 1
ATOM 2179 O O . GLN A 1 316 ? 53.39499 72.36593 118.24479 1.000 53.92504 305 GLN A O 1
ATOM 2185 N N . ALA A 1 317 ? 51.32863 72.99410 118.87389 1.000 50.74730 306 ALA A N 1
ATOM 2186 C CA . ALA A 1 317 ? 50.70277 72.10288 117.90100 1.000 53.17712 306 ALA A CA 1
ATOM 2187 C C . ALA A 1 317 ? 51.08879 72.48459 116.47058 1.000 52.39456 306 ALA A C 1
ATOM 2188 O O . ALA A 1 317 ? 51.47034 71.62606 115.65876 1.000 49.42603 306 ALA A O 1
ATOM 2190 N N . ALA A 1 318 ? 51.01606 73.77700 116.15154 1.000 50.93612 307 ALA A N 1
ATOM 2191 C CA . ALA A 1 318 ? 51.39441 74.23126 114.81842 1.000 49.03456 307 ALA A CA 1
ATOM 2192 C C . ALA A 1 318 ? 52.87125 73.97480 114.54810 1.000 54.05954 307 ALA A C 1
ATOM 2193 O O . ALA A 1 318 ? 53.25328 73.61361 113.42711 1.000 56.07904 307 ALA A O 1
ATOM 2195 N N . ALA A 1 319 ? 53.72186 74.17338 115.55904 1.000 54.47370 308 ALA A N 1
ATOM 2196 C CA . ALA A 1 319 ? 55.14780 73.91048 115.38413 1.000 54.29348 308 ALA A CA 1
ATOM 2197 C C . ALA A 1 319 ? 55.40127 72.44171 115.06603 1.000 49.56304 308 ALA A C 1
ATOM 2198 O O . ALA A 1 319 ? 56.20169 72.11723 114.17903 1.000 49.85095 308 ALA A O 1
ATOM 2200 N N . ALA A 1 320 ? 54.72134 71.53943 115.77657 1.000 49.53983 309 ALA A N 1
ATOM 2201 C CA . ALA A 1 320 ? 54.87855 70.11210 115.51347 1.000 51.54201 309 ALA A CA 1
ATOM 2202 C C . ALA A 1 320 ? 54.44408 69.76322 114.09824 1.000 51.38626 309 ALA A C 1
ATOM 2203 O O . ALA A 1 320 ? 55.13304 69.01631 113.38812 1.000 50.09430 309 ALA A O 1
ATOM 2205 N N . ALA A 1 321 ? 53.29355 70.29682 113.67034 1.000 55.71464 310 ALA A N 1
ATOM 2206 C CA . ALA A 1 321 ? 52.81254 70.00401 112.32198 1.000 47.26026 310 ALA A CA 1
ATOM 2207 C C . ALA A 1 321 ? 53.77161 70.53700 111.26698 1.000 49.33847 310 ALA A C 1
ATOM 2208 O O . ALA A 1 321 ? 54.06094 69.85014 110.28215 1.000 49.24027 310 ALA A O 1
ATOM 2210 N N . GLU A 1 322 ? 54.27181 71.76075 111.44451 1.000 46.09327 311 GLU A N 1
ATOM 2211 C CA . GLU A 1 322 ? 55.18271 72.31063 110.44865 1.000 49.18102 311 GLU A CA 1
ATOM 2212 C C . GLU A 1 322 ? 56.46721 71.49265 110.37542 1.000 53.87677 311 GLU A C 1
ATOM 2213 O O . GLU A 1 322 ? 56.92934 71.14214 109.27718 1.000 53.94613 311 GLU A O 1
ATOM 2219 N N . ALA A 1 323 ? 57.03877 71.13700 111.53137 1.000 46.81076 312 ALA A N 1
ATOM 2220 C CA . ALA A 1 323 ? 58.22673 70.28942 111.52279 1.000 48.50402 312 ALA A CA 1
ATOM 2221 C C . ALA A 1 323 ? 57.96534 68.97771 110.78552 1.000 51.44691 312 ALA A C 1
ATOM 2222 O O . ALA A 1 323 ? 58.74989 68.58017 109.91558 1.000 47.17967 312 ALA A O 1
ATOM 2224 N N . ILE A 1 324 ? 56.86098 68.29236 111.10536 1.000 48.61740 313 ILE A N 1
ATOM 2225 C CA . ILE A 1 324 ? 56.59333 67.01389 110.44436 1.000 50.28003 313 ILE A CA 1
ATOM 2226 C C . ILE A 1 324 ? 56.43603 67.20331 108.93928 1.000 50.99277 313 ILE A C 1
ATOM 2227 O O . ILE A 1 324 ? 57.00069 66.44841 108.13676 1.000 50.28863 313 ILE A O 1
ATOM 2232 N N . LEU A 1 325 ? 55.64517 68.19960 108.53191 1.000 51.85239 314 LEU A N 1
ATOM 2233 C CA . LEU A 1 325 ? 55.37485 68.38347 107.10901 1.000 49.07025 314 LEU A CA 1
ATOM 2234 C C . LEU A 1 325 ? 56.64201 68.73051 106.34184 1.000 49.04341 314 LEU A C 1
ATOM 2235 O O . LEU A 1 325 ? 56.75825 68.38849 105.16165 1.000 50.97941 314 LEU A O 1
ATOM 2240 N N . ALA A 1 326 ? 57.60055 69.40391 106.98721 1.000 49.78885 315 ALA A N 1
ATOM 2241 C CA . ALA A 1 326 ? 58.87371 69.68902 106.33506 1.000 44.19222 315 ALA A CA 1
ATOM 2242 C C . ALA A 1 326 ? 59.80368 68.48706 106.30249 1.000 46.99227 315 ALA A C 1
ATOM 2243 O O . ALA A 1 326 ? 60.70982 68.45418 105.46471 1.000 52.60294 315 ALA A O 1
ATOM 2245 N N . GLY A 1 327 ? 59.61060 67.50591 107.18211 1.000 47.82817 316 GLY A N 1
ATOM 2246 C CA . GLY A 1 327 ? 60.40443 66.29654 107.11223 1.000 39.25852 316 GLY A CA 1
ATOM 2247 C C . GLY A 1 327 ? 61.13658 65.87133 108.36781 1.000 52.17580 316 GLY A C 1
ATOM 2248 O O . GLY A 1 327 ? 61.97690 64.96819 108.29588 1.000 53.74291 316 GLY A O 1
ATOM 2249 N N . THR A 1 328 ? 60.85381 66.49570 109.51561 1.000 48.90185 317 THR A N 1
ATOM 2250 C CA . THR A 1 328 ? 61.47542 66.07212 110.76797 1.000 48.49872 317 THR A CA 1
ATOM 2251 C C . THR A 1 328 ? 60.64099 64.93845 111.34332 1.000 52.02301 317 THR A C 1
ATOM 2252 O O . THR A 1 328 ? 59.58346 65.16021 111.93875 1.000 53.79052 317 THR A O 1
ATOM 2256 N N . ASP A 1 329 ? 61.13642 63.71346 111.17795 1.000 52.03041 318 ASP A N 1
ATOM 2257 C CA . ASP A 1 329 ? 60.32988 62.53238 111.45299 1.000 48.06862 318 ASP A CA 1
ATOM 2258 C C . ASP A 1 329 ? 60.16236 62.30201 112.94555 1.000 50.01390 318 ASP A C 1
ATOM 2259 O O . ASP A 1 329 ? 59.09324 61.87081 113.39445 1.000 45.88598 318 ASP A O 1
ATOM 2264 N N . ILE A 1 330 ? 61.20954 62.56406 113.72584 1.000 50.79337 319 ILE A N 1
ATOM 2265 C CA . ILE A 1 330 ? 61.24463 62.21774 115.14039 1.000 49.87354 319 ILE A CA 1
ATOM 2266 C C . ILE A 1 330 ? 61.72162 63.42286 115.93751 1.000 50.20422 319 ILE A C 1
ATOM 2267 O O . ILE A 1 330 ? 62.71928 64.06525 115.58238 1.000 47.00879 319 ILE A O 1
ATOM 2272 N N . ASP A 1 331 ? 61.01984 63.70866 117.02492 1.000 51.44251 320 ASP A N 1
ATOM 2273 C CA . ASP A 1 331 ? 61.28940 64.86177 117.86636 1.000 48.84121 320 ASP A CA 1
ATOM 2274 C C . ASP A 1 331 ? 62.13515 64.43846 119.06006 1.000 49.11282 320 ASP A C 1
ATOM 2275 O O . ASP A 1 331 ? 61.79496 63.47161 119.75379 1.000 51.49238 320 ASP A O 1
ATOM 2280 N N . CYS A 1 332 ? 63.24236 65.14854 119.29031 1.000 47.85029 321 CYS A N 1
ATOM 2281 C CA . CYS A 1 332 ? 63.99351 65.00548 120.53686 1.000 48.63388 321 CYS A CA 1
ATOM 2282 C C . CYS A 1 332 ? 63.39762 65.99136 121.53203 1.000 49.23769 321 CYS A C 1
ATOM 2283 O O . CYS A 1 332 ? 63.64262 67.19922 121.45823 1.000 48.34379 321 CYS A O 1
ATOM 2286 N N . GLY A 1 333 ? 62.62243 65.47274 122.46521 1.000 49.74930 322 GLY A N 1
ATOM 2287 C CA . GLY A 1 333 ? 61.81830 66.27007 123.35692 1.000 46.10172 322 GLY A CA 1
ATOM 2288 C C . GLY A 1 333 ? 60.43882 65.67163 123.43010 1.000 47.81573 322 GLY A C 1
ATOM 2289 O O . GLY A 1 333 ? 60.24036 64.50850 123.08121 1.000 49.45827 322 GLY A O 1
ATOM 2290 N N . THR A 1 334 ? 59.47604 66.47937 123.87383 1.000 49.97242 323 THR A N 1
ATOM 2291 C CA . THR A 1 334 ? 58.10584 66.01210 124.05249 1.000 49.00782 323 THR A CA 1
ATOM 2292 C C . THR A 1 334 ? 57.08964 66.87232 123.31074 1.000 48.34501 323 THR A C 1
ATOM 2293 O O . THR A 1 334 ? 55.87751 66.67852 123.48444 1.000 48.63797 323 THR A O 1
ATOM 2297 N N . THR A 1 335 ? 57.55025 67.80014 122.47264 1.000 42.73299 324 THR A N 1
ATOM 2298 C CA . THR A 1 335 ? 56.62725 68.62484 121.70206 1.000 50.73320 324 THR A CA 1
ATOM 2299 C C . THR A 1 335 ? 55.67454 67.76442 120.86772 1.000 51.84654 324 THR A C 1
ATOM 2300 O O . THR A 1 335 ? 54.44740 67.90327 120.96329 1.000 55.09126 324 THR A O 1
ATOM 2304 N N . TYR A 1 336 ? 56.21871 66.83661 120.07486 1.000 46.69824 325 TYR A N 1
ATOM 2305 C CA . TYR A 1 336 ? 55.36400 65.97145 119.26328 1.000 51.90036 325 TYR A CA 1
ATOM 2306 C C . TYR A 1 336 ? 54.40901 65.16467 120.13682 1.000 52.99289 325 TYR A C 1
ATOM 2307 O O . TYR A 1 336 ? 53.19201 65.17801 119.92016 1.000 52.33176 325 TYR A O 1
ATOM 2316 N N . GLN A 1 337 ? 54.94841 64.47062 121.14841 1.000 51.45075 326 GLN A N 1
ATOM 2317 C CA . GLN A 1 337 ? 54.17246 63.50268 121.91869 1.000 51.10611 326 GLN A CA 1
ATOM 2318 C C . GLN A 1 337 ? 53.09403 64.15157 122.76708 1.000 49.09115 326 GLN A C 1
ATOM 2319 O O . GLN A 1 337 ? 52.09506 63.49878 123.07441 1.000 51.05974 326 GLN A O 1
ATOM 2325 N N . TRP A 1 338 ? 53.27032 65.40745 123.15669 1.000 49.64603 327 TRP A N 1
ATOM 2326 C CA . TRP A 1 338 ? 52.28352 66.07946 123.97511 1.000 55.70915 327 TRP A CA 1
ATOM 2327 C C . TRP A 1 338 ? 51.38513 67.01442 123.17944 1.000 58.21150 327 TRP A C 1
ATOM 2328 O O . TRP A 1 338 ? 50.35359 67.44052 123.70461 1.000 62.46422 327 TRP A O 1
ATOM 2339 N N . HIS A 1 339 ? 51.70808 67.32264 121.92176 1.000 56.74069 328 HIS A N 1
ATOM 2340 C CA . HIS A 1 339 ? 50.89168 68.28760 121.20534 1.000 58.66775 328 HIS A CA 1
ATOM 2341 C C . HIS A 1 339 ? 50.40387 67.85152 119.82316 1.000 54.98959 328 HIS A C 1
ATOM 2342 O O . HIS A 1 339 ? 49.62762 68.59534 119.20572 1.000 54.84927 328 HIS A O 1
ATOM 2349 N N . LEU A 1 340 ? 50.76533 66.65837 119.33937 1.000 53.94376 329 LEU A N 1
ATOM 2350 C CA . LEU A 1 340 ? 50.21559 66.22174 118.05957 1.000 52.03856 329 LEU A CA 1
ATOM 2351 C C . LEU A 1 340 ? 48.71631 65.93856 118.11713 1.000 55.71980 329 LEU A C 1
ATOM 2352 O O . LEU A 1 340 ? 48.05951 65.99520 117.07167 1.000 60.29783 329 LEU A O 1
ATOM 2357 N N . ASN A 1 341 ? 48.14212 65.64084 119.28948 1.000 50.83554 330 ASN A N 1
ATOM 2358 C CA . ASN A 1 341 ? 46.68378 65.56651 119.34198 1.000 55.05014 330 ASN A CA 1
ATOM 2359 C C . ASN A 1 341 ? 46.06961 66.91555 119.00589 1.000 55.68296 330 ASN A C 1
ATOM 2360 O O . ASN A 1 341 ? 45.08339 66.98929 118.26379 1.000 59.04555 330 ASN A O 1
ATOM 2365 N N . GLU A 1 342 ? 46.64077 67.99396 119.54282 1.000 51.80405 331 GLU A N 1
ATOM 2366 C CA . GLU A 1 342 ? 46.18475 69.32571 119.17636 1.000 54.51300 331 GLU A CA 1
ATOM 2367 C C . GLU A 1 342 ? 46.39772 69.57393 117.68846 1.000 51.82326 331 GLU A C 1
ATOM 2368 O O . GLU A 1 342 ? 45.51928 70.11498 117.00926 1.000 52.25004 331 GLU A O 1
ATOM 2374 N N . SER A 1 343 ? 47.55123 69.15950 117.16147 1.000 51.28089 332 SER A N 1
ATOM 2375 C CA . SER A 1 343 ? 47.79746 69.28733 115.72483 1.000 53.51716 332 SER A CA 1
ATOM 2376 C C . SER A 1 343 ? 46.67375 68.64690 114.91644 1.000 53.17085 332 SER A C 1
ATOM 2377 O O . SER A 1 343 ? 46.13923 69.25359 113.98007 1.000 51.16955 332 SER A O 1
ATOM 2380 N N . ILE A 1 344 ? 46.30658 67.41053 115.26796 1.000 54.44470 333 ILE A N 1
ATOM 2381 C CA . ILE A 1 344 ? 45.22313 66.71142 114.57397 1.000 52.27601 333 ILE A CA 1
ATOM 2382 C C . ILE A 1 344 ? 43.91323 67.47451 114.72652 1.000 54.60579 333 ILE A C 1
ATOM 2383 O O . ILE A 1 344 ? 43.17149 67.67101 113.75672 1.000 58.70895 333 ILE A O 1
ATOM 2388 N N . THR A 1 345 ? 43.61904 67.93194 115.94370 1.000 52.19683 334 THR A N 1
ATOM 2389 C CA . THR A 1 345 ? 42.34947 68.59701 116.21405 1.000 52.86788 334 THR A CA 1
ATOM 2390 C C . THR A 1 345 ? 42.21300 69.90299 115.44406 1.000 50.11870 334 THR A C 1
ATOM 2391 O O . THR A 1 345 ? 41.09820 70.28692 115.07518 1.000 54.39241 334 THR A O 1
ATOM 2395 N N . ALA A 1 346 ? 43.32290 70.58859 115.18712 1.000 48.58702 335 ALA A N 1
ATOM 2396 C CA . ALA A 1 346 ? 43.32104 71.85811 114.47783 1.000 49.74228 335 ALA A CA 1
ATOM 2397 C C . ALA A 1 346 ? 43.40721 71.68796 112.96726 1.000 54.10820 335 ALA A C 1
ATOM 2398 O O . ALA A 1 346 ? 43.47647 72.69128 112.24935 1.000 53.91005 335 ALA A O 1
ATOM 2400 N N . GLY A 1 347 ? 43.41852 70.45119 112.47478 1.000 50.09155 336 GLY A N 1
ATOM 2401 C CA . GLY A 1 347 ? 43.55947 70.20464 111.05505 1.000 51.70069 336 GLY A CA 1
ATOM 2402 C C . GLY A 1 347 ? 44.90217 70.59163 110.48105 1.000 54.73522 336 GLY A C 1
ATOM 2403 O O . GLY A 1 347 ? 44.98407 70.93722 109.29769 1.000 56.63170 336 GLY A O 1
ATOM 2404 N N . ASP A 1 348 ? 45.96645 70.54218 111.28698 1.000 54.44645 337 ASP A N 1
ATOM 2405 C CA . ASP A 1 348 ? 47.29510 70.89010 110.79621 1.000 51.84060 337 ASP A CA 1
ATOM 2406 C C . ASP A 1 348 ? 47.95590 69.75498 110.02513 1.000 53.25556 337 ASP A C 1
ATOM 2407 O O . ASP A 1 348 ? 48.85088 70.01416 109.21336 1.000 53.50385 337 ASP A O 1
ATOM 2412 N N . LEU A 1 349 ? 47.54122 68.51274 110.25033 1.000 53.06426 338 LEU A N 1
ATOM 2413 C CA . LEU A 1 349 ? 48.06976 67.38239 109.49570 1.000 51.63872 338 LEU A CA 1
ATOM 2414 C C . LEU A 1 349 ? 47.14427 66.18916 109.70575 1.000 51.97367 338 LEU A C 1
ATOM 2415 O O . LEU A 1 349 ? 46.12967 66.27461 110.40439 1.000 46.13109 338 LEU A O 1
ATOM 2420 N N . SER A 1 350 ? 47.50941 65.06725 109.09523 1.000 52.72373 339 SER A N 1
ATOM 2421 C CA . SER A 1 350 ? 46.72741 63.84502 109.16896 1.000 51.84266 339 SER A CA 1
ATOM 2422 C C . SER A 1 350 ? 47.54830 62.74503 109.82260 1.000 54.30966 339 SER A C 1
ATOM 2423 O O . SER A 1 350 ? 48.77682 62.83251 109.93584 1.000 53.93192 339 SER A O 1
ATOM 2426 N N . ARG A 1 351 ? 46.84579 61.68756 110.22980 1.000 54.09222 340 ARG A N 1
ATOM 2427 C CA . ARG A 1 351 ? 47.52004 60.56101 110.85986 1.000 53.08260 340 ARG A CA 1
ATOM 2428 C C . ARG A 1 351 ? 48.55814 59.94467 109.92667 1.000 54.11864 340 ARG A C 1
ATOM 2429 O O . ARG A 1 351 ? 49.61772 59.50061 110.38122 1.000 53.80185 340 ARG A O 1
ATOM 2437 N N . ASP A 1 352 ? 48.27921 59.91278 108.61694 1.000 54.10529 341 ASP A N 1
ATOM 2438 C CA . ASP A 1 352 ? 49.26496 59.40028 107.66541 1.000 51.10781 341 ASP A CA 1
ATOM 2439 C C . ASP A 1 352 ? 50.55460 60.22045 107.71119 1.000 52.43732 341 ASP A C 1
ATOM 2440 O O . ASP A 1 352 ? 51.66767 59.66633 107.64160 1.000 55.85461 341 ASP A O 1
ATOM 2445 N N . ASP A 1 353 ? 50.42189 61.54554 107.83893 1.000 48.80975 342 ASP A N 1
ATOM 2446 C CA . ASP A 1 353 ? 51.58847 62.40846 108.00012 1.000 50.53023 342 ASP A CA 1
ATOM 2447 C C . ASP A 1 353 ? 52.43624 61.98171 109.18437 1.000 53.11757 342 ASP A C 1
ATOM 2448 O O . ASP A 1 353 ? 53.67037 61.97374 109.10705 1.000 53.98410 342 ASP A O 1
ATOM 2453 N N . ILE A 1 354 ? 51.79152 61.65393 110.30292 1.000 55.09323 343 ILE A N 1
ATOM 2454 C CA . ILE A 1 354 ? 52.53402 61.23520 111.48344 1.000 48.09020 343 ILE A CA 1
ATOM 2455 C C . ILE A 1 354 ? 53.16525 59.86761 111.25342 1.000 50.68146 343 ILE A C 1
ATOM 2456 O O . ILE A 1 354 ? 54.32544 59.64003 111.60791 1.000 51.73621 343 ILE A O 1
ATOM 2461 N N . GLU A 1 355 ? 52.43186 58.95068 110.61678 1.000 51.14634 344 GLU A N 1
ATOM 2462 C CA . GLU A 1 355 ? 52.94098 57.59557 110.42806 1.000 52.43539 344 GLU A CA 1
ATOM 2463 C C . GLU A 1 355 ? 54.21066 57.58326 109.59721 1.000 52.68953 344 GLU A C 1
ATOM 2464 O O . GLU A 1 355 ? 55.06566 56.70770 109.78395 1.000 54.20110 344 GLU A O 1
ATOM 2470 N N . LYS A 1 356 ? 54.34852 58.52726 108.66559 1.000 52.62204 345 LYS A N 1
ATOM 2471 C CA . LYS A 1 356 ? 55.53412 58.52300 107.80890 1.000 47.98019 345 LYS A CA 1
ATOM 2472 C C . LYS A 1 356 ? 56.83673 58.49330 108.62672 1.000 50.26424 345 LYS A C 1
ATOM 2473 O O . LYS A 1 356 ? 57.72213 57.65624 108.38989 1.000 50.63797 345 LYS A O 1
ATOM 2479 N N . GLY A 1 357 ? 56.96252 59.38501 109.61531 1.000 53.25210 346 GLY A N 1
ATOM 2480 C CA . GLY A 1 357 ? 58.20355 59.45928 110.38273 1.000 53.98246 346 GLY A CA 1
ATOM 2481 C C . GLY A 1 357 ? 58.47188 58.23724 111.24806 1.000 48.49050 346 GLY A C 1
ATOM 2482 O O . GLY A 1 357 ? 59.60654 57.74596 111.31908 1.000 48.81550 346 GLY A O 1
ATOM 2483 N N . VAL A 1 358 ? 57.44313 57.73998 111.93426 1.000 50.13440 347 VAL A N 1
ATOM 2484 C CA . VAL A 1 358 ? 57.63136 56.56045 112.76968 1.000 50.36912 347 VAL A CA 1
ATOM 2485 C C . VAL A 1 358 ? 58.04110 55.38446 111.90286 1.000 51.79974 347 VAL A C 1
ATOM 2486 O O . VAL A 1 358 ? 58.91189 54.58639 112.28090 1.000 50.94319 347 VAL A O 1
ATOM 2490 N N . ILE A 1 359 ? 57.43466 55.27176 110.71314 1.000 54.11141 348 ILE A N 1
ATOM 2491 C CA . ILE A 1 359 ? 57.77398 54.18172 109.80684 1.000 48.03999 348 ILE A CA 1
ATOM 2492 C C . ILE A 1 359 ? 59.23252 54.27869 109.39647 1.000 49.61976 348 ILE A C 1
ATOM 2493 O O . ILE A 1 359 ? 59.93982 53.26933 109.34422 1.000 51.74617 348 ILE A O 1
ATOM 2498 N N . ARG A 1 360 ? 59.71224 55.48828 109.09884 1.000 49.07534 349 ARG A N 1
ATOM 2499 C CA . ARG A 1 360 ? 61.13481 55.63397 108.78153 1.000 50.30328 349 ARG A CA 1
ATOM 2500 C C . ARG A 1 360 ? 62.01182 55.14495 109.93348 1.000 49.66966 349 ARG A C 1
ATOM 2501 O O . ARG A 1 360 ? 62.94447 54.34811 109.73562 1.000 49.95214 349 ARG A O 1
ATOM 2509 N N . LEU A 1 361 ? 61.71761 55.60086 111.15507 1.000 51.42982 350 LEU A N 1
ATOM 2510 C CA . LEU A 1 361 ? 62.55445 55.20915 112.28872 1.000 50.74895 350 LEU A CA 1
ATOM 2511 C C . LEU A 1 361 ? 62.60282 53.69155 112.42940 1.000 49.41573 350 LEU A C 1
ATOM 2512 O O . LEU A 1 361 ? 63.68146 53.08800 112.53880 1.000 46.04544 350 LEU A O 1
ATOM 2517 N N . TYR A 1 362 ? 61.43818 53.04633 112.40496 1.000 50.27684 351 TYR A N 1
ATOM 2518 C CA . TYR A 1 362 ? 61.44988 51.60171 112.60868 1.000 51.73419 351 TYR A CA 1
ATOM 2519 C C . TYR A 1 362 ? 61.95226 50.84321 111.38570 1.000 55.19348 351 TYR A C 1
ATOM 2520 O O . TYR A 1 362 ? 62.36218 49.69101 111.52810 1.000 54.18232 351 TYR A O 1
ATOM 2529 N N . THR A 1 363 ? 61.97295 51.46230 110.20181 1.000 48.47874 352 THR A N 1
ATOM 2530 C CA . THR A 1 363 ? 62.67045 50.84402 109.08068 1.000 50.45569 352 THR A CA 1
ATOM 2531 C C . THR A 1 363 ? 64.15521 50.74735 109.37511 1.000 53.37472 352 THR A C 1
ATOM 2532 O O . THR A 1 363 ? 64.79763 49.71893 109.10590 1.000 53.52977 352 THR A O 1
ATOM 2536 N N . THR A 1 364 ? 64.71862 51.81109 109.94932 1.000 53.76253 353 THR A N 1
ATOM 2537 C CA . THR A 1 364 ? 66.11621 51.72113 110.36535 1.000 53.33041 353 THR A CA 1
ATOM 2538 C C . THR A 1 364 ? 66.29416 50.64456 111.43071 1.000 52.06084 353 THR A C 1
ATOM 2539 O O . THR A 1 364 ? 67.24905 49.85471 111.37946 1.000 51.88854 353 THR A O 1
ATOM 2543 N N . LEU A 1 365 ? 65.36228 50.57160 112.38623 1.000 50.93834 354 LEU A N 1
ATOM 2544 C CA . LEU A 1 365 ? 65.50606 49.56357 113.43831 1.000 55.52917 354 LEU A CA 1
ATOM 2545 C C . LEU A 1 365 ? 65.44174 48.15142 112.85827 1.000 56.04776 354 LEU A C 1
ATOM 2546 O O . LEU A 1 365 ? 66.21035 47.26849 113.26111 1.000 56.71379 354 LEU A O 1
ATOM 2551 N N . VAL A 1 366 ? 64.54039 47.92069 111.90476 1.000 52.95681 355 VAL A N 1
ATOM 2552 C CA . VAL A 1 366 ? 64.45069 46.61180 111.26815 1.000 53.11565 355 VAL A CA 1
ATOM 2553 C C . VAL A 1 366 ? 65.75218 46.28453 110.55335 1.000 51.29125 355 VAL A C 1
ATOM 2554 O O . VAL A 1 366 ? 66.27379 45.17294 110.66717 1.000 53.69927 355 VAL A O 1
ATOM 2558 N N . GLN A 1 367 ? 66.31515 47.25422 109.82981 1.000 53.64155 356 GLN A N 1
ATOM 2559 C CA . GLN A 1 367 ? 67.59916 47.02238 109.18181 1.000 54.09131 356 GLN A CA 1
ATOM 2560 C C . GLN A 1 367 ? 68.71426 46.75563 110.18498 1.000 57.26931 356 GLN A C 1
ATOM 2561 O O . GLN A 1 367 ? 69.74468 46.18631 109.80357 1.000 58.80160 356 GLN A O 1
ATOM 2567 N N . ALA A 1 368 ? 68.53851 47.14657 111.44903 1.000 52.84873 357 ALA A N 1
ATOM 2568 C CA . ALA A 1 368 ? 69.52253 46.84837 112.48058 1.000 53.28784 357 ALA A CA 1
ATOM 2569 C C . ALA A 1 368 ? 69.26739 45.51374 113.17524 1.000 55.19286 357 ALA A C 1
ATOM 2570 O O . ALA A 1 368 ? 69.95723 45.19702 114.15162 1.000 58.91804 357 ALA A O 1
ATOM 2572 N N . GLY A 1 369 ? 68.29376 44.73365 112.70877 1.000 53.28659 358 GLY A N 1
ATOM 2573 C CA . GLY A 1 369 ? 68.00939 43.44160 113.29732 1.000 54.89451 358 GLY A CA 1
ATOM 2574 C C . GLY A 1 369 ? 67.12320 43.48001 114.51732 1.000 61.19359 358 GLY A C 1
ATOM 2575 O O . GLY A 1 369 ? 66.98196 42.45565 115.19298 1.000 61.15867 358 GLY A O 1
ATOM 2576 N N . TYR A 1 370 ? 66.50162 44.62438 114.80173 1.000 57.90452 359 TYR A N 1
ATOM 2577 C CA . TYR A 1 370 ? 65.71284 44.78189 116.01839 1.000 59.78925 359 TYR A CA 1
ATOM 2578 C C . TYR A 1 370 ? 64.67635 43.67138 116.16456 1.000 62.01016 359 TYR A C 1
ATOM 2579 O O . TYR A 1 370 ? 64.49894 43.11835 117.25558 1.000 64.50109 359 TYR A O 1
ATOM 2588 N N . PHE A 1 371 ? 63.99649 43.31602 115.07187 1.000 64.86832 360 PHE A N 1
ATOM 2589 C CA . PHE A 1 371 ? 62.93842 42.31154 115.08369 1.000 65.72561 360 PHE A CA 1
ATOM 2590 C C . PHE A 1 371 ? 63.41801 40.94717 114.58669 1.000 68.01612 360 PHE A C 1
ATOM 2591 O O . PHE A 1 371 ? 62.59883 40.12065 114.17155 1.000 70.77242 360 PHE A O 1
ATOM 2599 N N . ASP A 1 372 ? 64.72163 40.69306 114.62272 1.000 67.36338 361 ASP A N 1
ATOM 2600 C CA . ASP A 1 372 ? 65.26326 39.41681 114.16524 1.000 66.00483 361 ASP A CA 1
ATOM 2601 C C . ASP A 1 372 ? 65.92305 38.64114 115.30570 1.000 66.16341 361 ASP A C 1
ATOM 2602 O O . ASP A 1 372 ? 65.25287 37.94227 116.06603 1.000 65.98731 361 ASP A O 1
ATOM 2607 N N . PRO A 1 381 ? 74.52359 38.38569 114.83441 1.000 69.30785 370 PRO A N 1
ATOM 2608 C CA . PRO A 1 381 ? 75.92954 38.73317 114.56899 1.000 71.10974 370 PRO A CA 1
ATOM 2609 C C . PRO A 1 381 ? 76.47160 39.72679 115.59491 1.000 72.49716 370 PRO A C 1
ATOM 2610 O O . PRO A 1 381 ? 77.20839 39.35198 116.51605 1.000 73.46697 370 PRO A O 1
ATOM 2614 N N . TYR A 1 382 ? 76.08464 40.99540 115.43754 1.000 66.48936 371 TYR A N 1
ATOM 2615 C CA . TYR A 1 382 ? 76.41463 42.00660 116.43280 1.000 61.34391 371 TYR A CA 1
ATOM 2616 C C . TYR A 1 382 ? 75.77736 41.71036 117.78319 1.000 60.69065 371 TYR A C 1
ATOM 2617 O O . TYR A 1 382 ? 76.17245 42.30888 118.78694 1.000 62.88143 371 TYR A O 1
ATOM 2626 N N . ARG A 1 383 ? 74.79069 40.81459 117.82735 1.000 63.00627 372 ARG A N 1
ATOM 2627 C CA . ARG A 1 383 ? 74.04344 40.54144 119.04856 1.000 64.63883 372 ARG A CA 1
ATOM 2628 C C . ARG A 1 383 ? 74.83154 39.73350 120.07091 1.000 65.01952 372 ARG A C 1
ATOM 2629 O O . ARG A 1 383 ? 74.35403 39.56526 121.19777 1.000 67.20391 372 ARG A O 1
ATOM 2637 N N . ASP A 1 384 ? 75.99952 39.21065 119.70902 1.000 67.26917 373 ASP A N 1
ATOM 2638 C CA . ASP A 1 384 ? 76.82012 38.43854 120.63200 1.000 69.86819 373 ASP A CA 1
ATOM 2639 C C . ASP A 1 384 ? 77.95253 39.25480 121.24380 1.000 68.99685 373 ASP A C 1
ATOM 2640 O O . ASP A 1 384 ? 78.71015 38.72342 122.06486 1.000 68.94829 373 ASP A O 1
ATOM 2645 N N . LEU A 1 385 ? 78.09275 40.52259 120.86129 1.000 64.37477 374 LEU A N 1
ATOM 2646 C CA . LEU A 1 385 ? 79.09146 41.38422 121.47738 1.000 63.30053 374 LEU A CA 1
ATOM 2647 C C . LEU A 1 385 ? 78.75228 41.61486 122.94537 1.000 61.87569 374 LEU A C 1
ATOM 2648 O O . LEU A 1 385 ? 77.58221 41.74361 123.31961 1.000 61.19372 374 LEU A O 1
ATOM 2653 N N . THR A 1 386 ? 79.78137 41.65586 123.78409 1.000 61.06000 375 THR A N 1
ATOM 2654 C CA . THR A 1 386 ? 79.56544 41.67399 125.22463 1.000 64.20685 375 THR A CA 1
ATOM 2655 C C . THR A 1 386 ? 80.68168 42.48311 125.88199 1.000 61.67268 375 THR A C 1
ATOM 2656 O O . THR A 1 386 ? 81.50933 43.10465 125.20535 1.000 59.47007 375 THR A O 1
ATOM 2660 N N . TRP A 1 387 ? 80.70179 42.46733 127.21688 1.000 60.382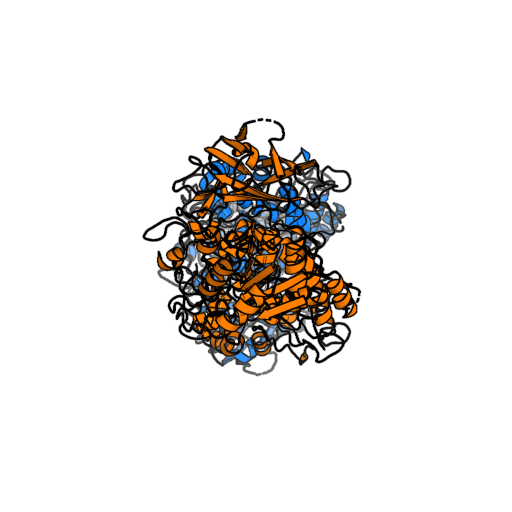16 376 TRP A N 1
ATOM 2661 C CA . TRP A 1 387 ? 81.60737 43.33735 127.96169 1.000 59.36802 376 TRP A CA 1
ATOM 2662 C C . TRP A 1 387 ? 83.06525 43.06293 127.60761 1.000 59.77337 376 TRP A C 1
ATOM 2663 O O . TRP A 1 387 ? 83.87872 43.99532 127.49765 1.000 58.53453 376 TRP A O 1
ATOM 2674 N N . SER A 1 388 ? 83.41664 41.78821 127.42541 1.000 60.25865 377 SER A N 1
ATOM 2675 C CA . SER A 1 388 ? 84.79968 41.45102 127.11098 1.000 60.19815 377 SER A CA 1
ATOM 2676 C C . SER A 1 388 ? 85.26348 42.14302 125.83852 1.000 57.67482 377 SER A C 1
ATOM 2677 O O . SER A 1 388 ? 86.45167 42.46465 125.70160 1.000 56.46707 377 SER A O 1
ATOM 2680 N N . ASP A 1 389 ? 84.34599 42.38790 124.90045 1.000 58.54409 378 ASP A N 1
ATOM 2681 C CA . ASP A 1 389 ? 84.71447 43.10891 123.68518 1.000 59.97530 378 ASP A CA 1
ATOM 2682 C C . ASP A 1 389 ? 85.04414 44.56232 123.98674 1.000 59.29302 378 ASP A C 1
ATOM 2683 O O . ASP A 1 389 ? 85.94997 45.13866 123.36614 1.000 56.29287 378 ASP A O 1
ATOM 2688 N N . VAL A 1 390 ? 84.33512 45.16011 124.94738 1.000 57.78481 379 VAL A N 1
ATOM 2689 C CA . VAL A 1 390 ? 84.69991 46.49068 125.41821 1.000 56.44698 379 VAL A CA 1
ATOM 2690 C C . VAL A 1 390 ? 86.10363 46.47138 126.00852 1.000 55.11146 379 VAL A C 1
ATOM 2691 O O . VAL A 1 390 ? 86.93559 47.33801 125.70949 1.000 52.03736 379 VAL A O 1
ATOM 2695 N N . VAL A 1 391 ? 86.39824 45.47275 126.84341 1.000 55.24285 380 VAL A N 1
ATOM 2696 C CA . VAL A 1 391 ? 87.72322 45.43193 127.46030 1.000 53.97869 380 VAL A CA 1
ATOM 2697 C C . VAL A 1 391 ? 88.80170 45.31592 126.38853 1.000 54.68092 380 VAL A C 1
ATOM 2698 O O . VAL A 1 391 ? 89.79130 46.05561 126.39395 1.000 53.49684 380 VAL A O 1
ATOM 2702 N N . GLU A 1 392 ? 88.61119 44.40928 125.43108 1.000 58.29055 381 GLU A N 1
ATOM 2703 C CA . GLU A 1 392 ? 89.62063 44.21813 124.39289 1.000 58.94387 381 GLU A CA 1
ATOM 2704 C C . GLU A 1 392 ? 89.81410 45.48741 123.56368 1.000 59.94130 381 GLU A C 1
ATOM 2705 O O . GLU A 1 392 ? 90.94509 45.98464 123.40632 1.000 63.58299 381 GLU A O 1
ATOM 2711 N N . THR A 1 393 ? 88.71793 46.04458 123.03919 1.000 54.07126 382 THR A N 1
ATOM 2712 C CA . THR A 1 393 ? 88.85295 47.21270 122.17523 1.000 60.00644 382 THR A CA 1
ATOM 2713 C C . THR A 1 393 ? 89.48421 48.37746 122.92631 1.000 54.54592 382 THR A C 1
ATOM 2714 O O . THR A 1 393 ? 90.34544 49.07882 122.38184 1.000 53.40456 382 THR A O 1
ATOM 2718 N N . ASP A 1 394 ? 89.09971 48.58606 124.18966 1.000 61.14722 383 ASP A N 1
ATOM 2719 C CA . ASP A 1 394 ? 89.77205 49.61000 124.97992 1.000 57.26973 383 ASP A CA 1
ATOM 2720 C C . ASP A 1 394 ? 91.25432 49.30561 125.10305 1.000 56.86102 383 ASP A C 1
ATOM 2721 O O . ASP A 1 394 ? 92.09501 50.18785 124.89866 1.000 59.80131 383 ASP A O 1
ATOM 2726 N N . ALA A 1 395 ? 91.59419 48.04356 125.37619 1.000 59.89519 384 ALA A N 1
ATOM 2727 C CA . ALA A 1 395 ? 92.98403 47.66220 125.58794 1.000 61.44381 384 ALA A CA 1
ATOM 2728 C C . ALA A 1 395 ? 93.84583 47.89062 124.35609 1.000 59.96141 384 ALA A C 1
ATOM 2729 O O . ALA A 1 395 ? 95.06762 48.00340 124.48794 1.000 64.18071 384 ALA A O 1
ATOM 2731 N N . TRP A 1 396 ? 93.25546 47.97209 123.16233 1.000 57.74374 385 TRP A N 1
ATOM 2732 C CA . TRP A 1 396 ? 94.08392 48.37304 122.02029 1.000 62.61736 385 TRP A CA 1
ATOM 2733 C C . TRP A 1 396 ? 94.70393 49.75643 122.20451 1.000 62.04741 385 TRP A C 1
ATOM 2734 O O . TRP A 1 396 ? 95.69311 50.07358 121.53289 1.000 61.19583 385 TRP A O 1
ATOM 2745 N N . ASN A 1 397 ? 94.14164 50.59347 123.07760 1.000 60.96945 386 ASN A N 1
ATOM 2746 C CA . ASN A 1 397 ? 94.65657 51.94564 123.29165 1.000 58.53074 386 ASN A CA 1
ATOM 2747 C C . ASN A 1 397 ? 94.67489 52.75428 121.99775 1.000 58.23390 386 ASN A C 1
ATOM 2748 O O . ASN A 1 397 ? 95.62144 53.49916 121.72533 1.000 54.58734 386 ASN A O 1
ATOM 2753 N N . ILE A 1 398 ? 93.62328 52.61746 121.18644 1.000 57.60957 387 ILE A N 1
ATOM 2754 C CA . ILE A 1 398 ? 93.51439 53.50966 120.04078 1.000 59.11903 387 ILE A CA 1
ATOM 2755 C C . ILE A 1 398 ? 93.29154 54.95491 120.48282 1.000 55.00286 387 ILE A C 1
ATOM 2756 O O . ILE A 1 398 ? 93.62996 55.88022 119.73750 1.000 51.45972 387 ILE A O 1
ATOM 2761 N N . SER A 1 399 ? 92.73705 55.17820 121.68076 1.000 50.95797 388 SER A N 1
ATOM 2762 C CA . SER A 1 399 ? 92.61360 56.53767 122.20781 1.000 52.61147 388 SER A CA 1
ATOM 2763 C C . SER A 1 399 ? 93.98396 57.19074 122.38236 1.000 51.78920 388 SER A C 1
ATOM 2764 O O . SER A 1 399 ? 94.21587 58.32608 121.93470 1.000 49.85468 388 SER A O 1
ATOM 2767 N N . TYR A 1 400 ? 94.91233 56.47708 123.02317 1.000 53.39594 389 TYR A N 1
ATOM 2768 C CA . TYR A 1 400 ? 96.27363 56.98087 123.15293 1.000 52.13724 389 TYR A CA 1
ATOM 2769 C C . TYR A 1 400 ? 96.89731 57.24502 121.78536 1.000 51.55014 389 TYR A C 1
ATOM 2770 O O . TYR A 1 400 ? 97.55113 58.27507 121.57671 1.000 51.74038 389 TYR A O 1
ATOM 2779 N N . GLN A 1 401 ? 96.71914 56.31781 120.84271 1.000 54.04284 390 GLN A N 1
ATOM 2780 C CA . GLN A 1 401 ? 97.29822 56.50114 119.51645 1.000 53.23436 390 GLN A CA 1
ATOM 2781 C C . GLN A 1 401 ? 96.71439 57.72434 118.83045 1.000 52.11140 390 GLN A C 1
ATOM 2782 O O . GLN A 1 401 ? 97.43585 58.48693 118.17793 1.000 51.97435 390 GLN A O 1
ATOM 2788 N N . ALA A 1 402 ? 95.40568 57.92590 118.96062 1.000 49.79573 391 ALA A N 1
ATOM 2789 C CA . ALA A 1 402 ? 94.78776 59.09680 118.35693 1.000 52.05152 391 ALA A CA 1
ATOM 2790 C C . ALA A 1 402 ? 95.37579 60.37085 118.93816 1.000 50.25624 391 ALA A C 1
ATOM 2791 O O . ALA A 1 402 ? 95.66824 61.31991 118.20218 1.000 51.17780 391 ALA A O 1
ATOM 2793 N N . ALA A 1 403 ? 95.57002 60.40836 120.25800 1.000 51.02490 392 ALA A N 1
ATOM 2794 C CA . ALA A 1 403 ? 96.17552 61.59057 120.86549 1.000 48.62339 392 ALA A CA 1
ATOM 2795 C C . ALA A 1 403 ? 97.59342 61.81407 120.34274 1.000 50.37716 392 ALA A C 1
ATOM 2796 O O . ALA A 1 403 ? 97.94569 62.92367 119.92604 1.000 47.87645 392 ALA A O 1
ATOM 2798 N N . THR A 1 404 ? 98.41706 60.76007 120.32775 1.000 49.72766 393 THR A N 1
ATOM 2799 C CA . THR A 1 404 ? 99.79917 60.91922 119.87210 1.000 51.72613 393 THR A CA 1
ATOM 2800 C C . THR A 1 404 ? 99.85005 61.36271 118.41516 1.000 51.71265 393 THR A C 1
ATOM 2801 O O . THR A 1 404 ? 100.73239 62.13820 118.02227 1.000 49.00139 393 THR A O 1
ATOM 2805 N N . GLN A 1 405 ? 98.92209 60.86095 117.59273 1.000 51.99524 394 GLN A N 1
ATOM 2806 C CA . GLN A 1 405 ? 98.89891 61.21776 116.17817 1.000 51.31497 394 GLN A CA 1
ATOM 2807 C C . GLN A 1 405 ? 98.37945 62.62954 115.95973 1.000 52.37159 394 GLN A C 1
ATOM 2808 O O . GLN A 1 405 ? 98.77442 63.28725 114.99149 1.000 55.08648 394 GLN A O 1
ATOM 2814 N N . GLY A 1 406 ? 97.48877 63.10493 116.82793 1.000 49.34448 395 GLY A N 1
ATOM 2815 C CA . GLY A 1 406 ? 96.85731 64.39297 116.60883 1.000 52.21204 395 GLY A CA 1
ATOM 2816 C C . GLY A 1 406 ? 97.56148 65.59440 117.21275 1.000 53.78597 395 GLY A C 1
ATOM 2817 O O . GLY A 1 406 ? 97.35691 66.72301 116.75533 1.000 54.37177 395 GLY A O 1
ATOM 2818 N N . ILE A 1 407 ? 98.39629 65.37220 118.23229 1.000 50.56186 396 ILE A N 1
ATOM 2819 C CA . ILE A 1 407 ? 99.05522 66.48442 118.90307 1.000 52.17760 396 ILE A CA 1
ATOM 2820 C C . ILE A 1 407 ? 99.93344 67.23093 117.91567 1.000 50.41986 396 ILE A C 1
ATOM 2821 O O . ILE A 1 407 ? 100.65515 66.62598 117.11411 1.000 55.59632 396 ILE A O 1
ATOM 2826 N N . VAL A 1 408 ? 99.88380 68.55798 117.98182 1.000 51.69092 397 VAL A N 1
ATOM 2827 C CA . VAL A 1 408 ? 100.55279 69.43013 117.02642 1.000 53.69654 397 VAL A CA 1
ATOM 2828 C C . VAL A 1 408 ? 101.69642 70.15553 117.72520 1.000 56.89341 397 VAL A C 1
ATOM 2829 O O . VAL A 1 408 ? 101.50888 70.73772 118.80115 1.000 57.84134 397 VAL A O 1
ATOM 2833 N N . LEU A 1 409 ? 102.87737 70.12932 117.10764 1.000 54.54991 398 LEU A N 1
ATOM 2834 C CA . LEU A 1 409 ? 104.04338 70.85968 117.59137 1.000 54.62917 398 LEU A CA 1
ATOM 2835 C C . LEU A 1 409 ? 104.08541 72.19949 116.86611 1.000 57.03121 398 LEU A C 1
ATOM 2836 O O . LEU A 1 409 ? 104.31685 72.24752 115.65485 1.000 59.36610 398 LEU A O 1
ATOM 2841 N N . LEU A 1 410 ? 103.84808 73.28628 117.60016 1.000 55.80456 399 LEU A N 1
ATOM 2842 C CA . LEU A 1 410 ? 103.78986 74.60407 116.97816 1.000 53.72579 399 LEU A CA 1
ATOM 2843 C C . LEU A 1 410 ? 105.13813 75.30754 116.98182 1.000 58.52735 399 LEU A C 1
ATOM 2844 O O . LEU A 1 410 ? 105.47463 76.01875 116.02504 1.000 53.73411 399 LEU A O 1
ATOM 2849 N N . LYS A 1 411 ? 105.91363 75.13295 118.04779 1.000 61.01857 400 LYS A N 1
ATOM 2850 C CA . LYS A 1 411 ? 107.20829 75.79055 118.15014 1.000 58.97178 400 LYS A CA 1
ATOM 2851 C C . LYS A 1 411 ? 108.20109 74.83199 118.78186 1.000 58.65009 400 LYS A C 1
ATOM 2852 O O . LYS A 1 411 ? 107.87617 74.18031 119.77731 1.000 60.30574 400 LYS A O 1
ATOM 2858 N N . ASN A 1 412 ? 109.39966 74.74649 118.19864 1.000 58.41509 401 ASN A N 1
ATOM 2859 C CA . ASN A 1 412 ? 110.51959 74.00243 118.78254 1.000 59.55204 401 ASN A CA 1
ATOM 2860 C C . ASN A 1 412 ? 111.78602 74.80247 118.48824 1.000 67.30973 401 ASN A C 1
ATOM 2861 O O . ASN A 1 412 ? 112.39965 74.65261 117.42894 1.000 69.03829 401 ASN A O 1
ATOM 2866 N N . SER A 1 413 ? 112.17356 75.65168 119.43309 1.000 71.06781 402 SER A N 1
ATOM 2867 C CA . SER A 1 413 ? 113.35793 76.47624 119.26072 1.000 71.57336 402 SER A CA 1
ATOM 2868 C C . SER A 1 413 ? 114.59781 75.65476 119.57552 1.000 74.15164 402 SER A C 1
ATOM 2869 O O . SER A 1 413 ? 114.68910 75.03505 120.64328 1.000 72.67021 402 SER A O 1
ATOM 2872 N N . ASN A 1 414 ? 115.53949 75.62787 118.63095 1.000 72.62936 403 ASN A N 1
ATOM 2873 C CA . ASN A 1 414 ? 116.84174 74.99608 118.85133 1.000 72.55497 403 ASN A CA 1
ATOM 2874 C C . ASN A 1 414 ? 116.68978 73.53861 119.27798 1.000 71.87504 403 ASN A C 1
ATOM 2875 O O . ASN A 1 414 ? 117.44569 73.03073 120.10985 1.000 69.83224 403 ASN A O 1
ATOM 2880 N N . ASN A 1 415 ? 115.68799 72.86629 118.71533 1.000 70.13234 404 ASN A N 1
ATOM 2881 C CA . ASN A 1 415 ? 115.46292 71.43886 118.96148 1.000 67.64768 404 ASN A CA 1
ATOM 2882 C C . ASN A 1 415 ? 115.52291 71.09872 120.44877 1.000 68.97052 404 ASN A C 1
ATOM 2883 O O . ASN A 1 415 ? 116.06921 70.06461 120.83978 1.000 64.59510 404 ASN A O 1
ATOM 2888 N N . VAL A 1 416 ? 114.96733 71.97033 121.29673 1.000 64.79742 405 VAL A N 1
ATOM 2889 C CA . VAL A 1 416 ? 114.92082 71.64512 122.71884 1.000 64.18584 405 VAL A CA 1
ATOM 2890 C C . VAL A 1 416 ? 114.16616 70.33942 122.92909 1.000 64.09230 405 VAL A C 1
ATOM 2891 O O . VAL A 1 416 ? 114.60429 69.46233 123.68394 1.000 63.92349 405 VAL A O 1
ATOM 2895 N N . LEU A 1 417 ? 113.00696 70.19449 122.26844 1.000 62.86769 406 LEU A N 1
ATOM 2896 C CA . LEU A 1 417 ? 112.34588 68.89868 122.27118 1.000 64.18640 406 LEU A CA 1
ATOM 2897 C C . LEU A 1 417 ? 112.91328 68.01539 121.16432 1.000 63.00884 406 LEU A C 1
ATOM 2898 O O . LEU A 1 417 ? 113.36586 68.51622 120.13088 1.000 64.63754 406 LEU A O 1
ATOM 2903 N N . PRO A 1 418 ? 112.87532 66.69837 121.34097 1.000 60.60659 407 PRO A N 1
ATOM 2904 C CA . PRO A 1 418 ? 112.34636 65.95916 122.49278 1.000 63.64411 407 PRO A CA 1
ATOM 2905 C C . PRO A 1 418 ? 113.29010 65.99562 123.68694 1.000 63.67896 407 PRO A C 1
ATOM 2906 O O . PRO A 1 418 ? 114.49496 66.15176 123.52285 1.000 63.91910 407 PRO A O 1
ATOM 2910 N N . LEU A 1 419 ? 112.75372 65.84505 124.90013 1.000 65.00207 408 LEU A N 1
ATOM 2911 C CA . LEU A 1 419 ? 113.56278 65.67669 126.11004 1.000 66.08182 408 LEU A CA 1
ATOM 2912 C C . LEU A 1 419 ? 113.82078 64.18104 126.28467 1.000 66.68208 408 LEU A C 1
ATOM 2913 O O . LEU A 1 419 ? 113.19336 63.48856 127.09231 1.000 65.55220 408 LEU A O 1
ATOM 2918 N N . THR A 1 420 ? 114.77103 63.68178 125.49329 1.000 72.74776 409 THR A N 1
ATOM 2919 C CA . THR A 1 420 ? 114.99647 62.24604 125.38777 1.000 70.97327 409 THR A CA 1
ATOM 2920 C C . THR A 1 420 ? 115.27611 61.64636 126.75711 1.000 77.00239 409 THR A C 1
ATOM 2921 O O . THR A 1 420 ? 115.77225 62.31633 127.66779 1.000 75.65135 409 THR A O 1
ATOM 2925 N N . GLU A 1 421 ? 114.93162 60.36582 126.90356 1.000 79.31327 410 GLU A N 1
ATOM 2926 C CA . GLU A 1 421 ? 115.22440 59.67360 128.15146 1.000 78.80103 410 GLU A CA 1
ATOM 2927 C C . GLU A 1 421 ? 116.72336 59.54411 128.38584 1.000 80.39385 410 GLU A C 1
ATOM 2928 O O . GLU A 1 421 ? 117.14690 59.28832 129.51837 1.000 79.07677 410 GLU A O 1
ATOM 2934 N N . LYS A 1 422 ? 117.53672 59.73158 127.34750 1.000 81.53351 411 LYS A N 1
ATOM 2935 C CA . LYS A 1 422 ? 118.98237 59.71384 127.53402 1.000 80.28231 411 LYS A CA 1
ATOM 2936 C C . LYS A 1 422 ? 119.49203 61.05637 128.05231 1.000 77.86483 411 LYS A C 1
ATOM 2937 O O . LYS A 1 422 ? 120.25221 61.10435 129.02522 1.000 79.62397 411 LYS A O 1
ATOM 2943 N N . ALA A 1 423 ? 119.08421 62.15783 127.41701 1.000 75.27822 412 ALA A N 1
ATOM 2944 C CA . ALA A 1 423 ? 119.51654 63.47584 127.87415 1.000 73.25605 412 ALA A CA 1
ATOM 2945 C C . ALA A 1 423 ? 118.95197 63.80407 129.25070 1.000 75.99796 412 ALA A C 1
ATOM 2946 O O . ALA A 1 423 ? 119.64052 64.39831 130.08832 1.000 74.84236 412 ALA A O 1
ATOM 2948 N N . TYR A 1 424 ? 117.69955 63.43582 129.50275 1.000 75.32055 413 TYR A N 1
ATOM 2949 C CA . TYR A 1 424 ? 117.02334 63.73366 130.76388 1.000 69.73374 413 TYR A CA 1
ATOM 2950 C C . TYR A 1 424 ? 116.49039 62.42807 131.33356 1.000 75.45952 413 TYR A C 1
ATOM 2951 O O . TYR A 1 424 ? 115.29647 62.11761 131.20661 1.000 76.96076 413 TYR A O 1
ATOM 2960 N N . PRO A 1 425 ? 117.35173 61.63064 131.95547 1.000 76.97539 414 PRO A N 1
ATOM 2961 C CA . PRO A 1 425 ? 116.90905 60.35524 132.53442 1.000 75.28745 414 PRO A CA 1
ATOM 2962 C C . PRO A 1 425 ? 115.91786 60.58229 133.66056 1.000 76.98190 414 PRO A C 1
ATOM 2963 O O . PRO A 1 425 ? 116.09368 61.49734 134.48004 1.000 74.89676 414 PRO A O 1
ATOM 2967 N N . PRO A 1 426 ? 114.86749 59.76054 133.74466 1.000 77.26868 415 PRO A N 1
ATOM 2968 C CA . PRO A 1 426 ? 113.85336 59.99066 134.78716 1.000 71.23833 415 PRO A CA 1
ATOM 2969 C C . PRO A 1 426 ? 114.40822 59.99977 136.20051 1.000 75.30204 415 PRO A C 1
ATOM 2970 O O . PRO A 1 426 ? 113.99761 60.84440 137.00373 1.000 78.61295 415 PRO A O 1
ATOM 2974 N N . SER A 1 427 ? 115.33657 59.09848 136.53620 1.000 77.37716 416 SER A N 1
ATOM 2975 C CA . SER A 1 427 ? 115.77949 58.99341 137.92733 1.000 77.57642 416 SER A CA 1
ATOM 2976 C C . SER A 1 427 ? 116.61292 60.19190 138.37378 1.000 78.74418 416 SER A C 1
ATOM 2977 O O . SER A 1 427 ? 116.73121 60.43115 139.57932 1.000 81.51202 416 SER A O 1
ATOM 2980 N N . ASN A 1 428 ? 117.18187 60.94724 137.43339 1.000 80.54335 417 ASN A N 1
ATOM 2981 C CA . ASN A 1 428 ? 118.04015 62.08988 137.72074 1.000 79.03892 417 ASN A CA 1
ATOM 2982 C C . ASN A 1 428 ? 117.39948 63.41602 137.32004 1.000 80.89804 417 ASN A C 1
ATOM 2983 O O . ASN A 1 428 ? 118.08724 64.44387 137.28478 1.000 81.30592 417 ASN A O 1
ATOM 2988 N N . THR A 1 429 ? 116.10144 63.42477 137.02013 1.000 79.05005 418 THR A N 1
ATOM 2989 C CA . THR A 1 429 ? 115.42477 64.60798 136.50318 1.000 72.30555 418 THR A CA 1
ATOM 2990 C C . THR A 1 429 ? 114.22592 64.95850 137.37401 1.000 71.73322 418 THR A C 1
ATOM 2991 O O . THR A 1 429 ? 113.43161 64.08185 137.73252 1.000 70.61000 418 THR A O 1
ATOM 2995 N N . THR A 1 430 ? 114.10226 66.23583 137.72048 1.000 64.43571 419 THR A N 1
ATOM 2996 C CA . THR A 1 430 ? 112.87239 66.76515 138.28664 1.000 64.61804 419 THR A CA 1
ATOM 2997 C C . THR A 1 430 ? 112.21294 67.65051 137.23840 1.000 66.49441 419 THR A C 1
ATOM 2998 O O . THR A 1 430 ? 112.88007 68.47274 136.59482 1.000 63.08041 419 THR A O 1
ATOM 3002 N N . VAL A 1 431 ? 110.91603 67.43792 137.04137 1.000 64.43892 420 VAL A N 1
ATOM 3003 C CA . VAL A 1 431 ? 110.10262 68.21607 136.11805 1.000 65.63542 420 VAL A CA 1
ATOM 3004 C C . VAL A 1 431 ? 109.07574 68.98959 136.93132 1.000 63.40033 420 VAL A C 1
ATOM 3005 O O . VAL A 1 431 ? 108.40423 68.42608 137.80757 1.000 61.11216 420 VAL A O 1
ATOM 3009 N N . ALA A 1 432 ? 108.97907 70.28440 136.65980 1.000 60.67586 421 ALA A N 1
ATOM 3010 C CA . ALA A 1 432 ? 107.93207 71.11925 137.22463 1.000 62.41631 421 ALA A CA 1
ATOM 3011 C C . ALA A 1 432 ? 106.71524 71.03660 136.31100 1.000 64.03561 421 ALA A C 1
ATOM 3012 O O . ALA A 1 432 ? 106.80619 71.33009 135.11209 1.000 62.31421 421 ALA A O 1
ATOM 3014 N N . LEU A 1 433 ? 105.59387 70.60524 136.86511 1.000 61.80247 422 LEU A N 1
ATOM 3015 C CA . LEU A 1 433 ? 104.33607 70.54110 136.13858 1.000 60.77501 422 LEU A CA 1
ATOM 3016 C C . LEU A 1 433 ? 103.42175 71.60407 136.72408 1.000 55.92568 422 LEU A C 1
ATOM 3017 O O . LEU A 1 433 ? 102.95274 71.48306 137.86164 1.000 59.46750 422 LEU A O 1
ATOM 3022 N N . ILE A 1 434 ? 103.19087 72.64730 135.94347 1.000 55.14822 423 ILE A N 1
ATOM 3023 C CA . ILE A 1 434 ? 102.50725 73.84939 136.38459 1.000 56.38733 423 ILE A CA 1
ATOM 3024 C C . ILE A 1 434 ? 101.35107 74.10490 135.43523 1.000 58.48251 423 ILE A C 1
ATOM 3025 O O . ILE A 1 434 ? 101.40088 73.73095 134.25918 1.000 60.68831 423 ILE A O 1
ATOM 3030 N N . GLY A 1 435 ? 100.29987 74.73579 135.94939 1.000 57.47592 424 GLY A N 1
ATOM 3031 C CA . GLY A 1 435 ? 99.22818 75.19933 135.10205 1.000 55.68048 424 GLY A CA 1
ATOM 3032 C C . GLY A 1 435 ? 97.88113 74.57833 135.40948 1.000 54.01837 424 GLY A C 1
ATOM 3033 O O . GLY A 1 435 ? 97.77357 73.52398 136.04665 1.000 54.96917 424 GLY A O 1
ATOM 3034 N N . PRO A 1 436 ? 96.81512 75.23552 134.94844 1.000 49.46214 425 PRO A N 1
ATOM 3035 C CA . PRO A 1 436 ? 95.46303 74.71720 135.19627 1.000 48.86696 425 PRO A CA 1
ATOM 3036 C C . PRO A 1 436 ? 95.13709 73.44283 134.43221 1.000 54.05857 425 PRO A C 1
ATOM 3037 O O . PRO A 1 436 ? 94.06387 72.86785 134.66743 1.000 51.16068 425 PRO A O 1
ATOM 3041 N N . TRP A 1 437 ? 96.01547 72.98493 133.53446 1.000 51.23655 426 TRP A N 1
ATOM 3042 C CA . TRP A 1 437 ? 95.85606 71.70184 132.85887 1.000 52.57967 426 TRP A CA 1
ATOM 3043 C C . TRP A 1 437 ? 96.79507 70.62444 133.38627 1.000 52.52894 426 TRP A C 1
ATOM 3044 O O . TRP A 1 437 ? 96.67707 69.46577 132.97405 1.000 52.30079 426 TRP A O 1
ATOM 3055 N N . ALA A 1 438 ? 97.71058 70.96535 134.29734 1.000 52.32654 427 ALA A N 1
ATOM 3056 C CA . ALA A 1 438 ? 98.73536 70.00950 134.71363 1.000 55.06697 427 ALA A CA 1
ATOM 3057 C C . ALA A 1 438 ? 98.13479 68.80360 135.43655 1.000 53.79941 427 ALA A C 1
ATOM 3058 O O . ALA A 1 438 ? 98.61619 67.67674 135.27366 1.000 58.83231 427 ALA A O 1
ATOM 3060 N N . ASN A 1 439 ? 97.08960 69.00949 136.23706 1.000 52.01232 428 ASN A N 1
ATOM 3061 C CA . ASN A 1 439 ? 96.45394 67.93222 136.99091 1.000 56.88787 428 ASN A CA 1
ATOM 3062 C C . ASN A 1 439 ? 95.17040 67.44103 136.32695 1.000 56.93967 428 ASN A C 1
ATOM 3063 O O . ASN A 1 439 ? 94.31220 66.84921 136.99817 1.000 51.80204 428 ASN A O 1
ATOM 3068 N N . ALA A 1 440 ? 95.03283 67.66748 135.01908 1.000 55.86670 429 ALA A N 1
ATOM 3069 C CA . ALA A 1 440 ? 93.75229 67.49716 134.34593 1.000 54.26163 429 ALA A CA 1
ATOM 3070 C C . ALA A 1 440 ? 93.38903 66.02672 134.22027 1.000 54.53258 429 ALA A C 1
ATOM 3071 O O . ALA A 1 440 ? 94.17991 65.22623 133.71498 1.000 55.28486 429 ALA A O 1
ATOM 3073 N N . THR A 1 441 ? 92.20032 65.66384 134.70646 1.000 53.48347 430 THR A N 1
ATOM 3074 C CA . THR A 1 441 ? 91.63496 64.35046 134.42163 1.000 50.87218 430 THR A CA 1
ATOM 3075 C C . THR A 1 441 ? 90.33683 64.44875 133.63152 1.000 54.56750 430 THR A C 1
ATOM 3076 O O . THR A 1 441 ? 90.30830 64.07975 132.45298 1.000 56.56717 430 THR A O 1
ATOM 3080 N N . THR A 1 442 ? 89.28563 65.03443 134.20088 1.000 56.31678 431 THR A N 1
ATOM 3081 C CA . THR A 1 442 ? 88.04913 65.15508 133.44197 1.000 52.16777 431 THR A CA 1
ATOM 3082 C C . THR A 1 442 ? 88.21066 66.17172 132.32783 1.000 54.29152 431 THR A C 1
ATOM 3083 O O . THR A 1 442 ? 87.61527 66.01777 131.25382 1.000 53.95678 431 THR A O 1
ATOM 3087 N N . GLN A 1 443 ? 89.05224 67.18751 132.54433 1.000 52.94153 432 GLN A N 1
ATOM 3088 C CA . GLN A 1 443 ? 89.33306 68.14690 131.48294 1.000 57.13621 432 GLN A CA 1
ATOM 3089 C C . GLN A 1 443 ? 89.80738 67.45282 130.22282 1.000 52.28141 432 GLN A C 1
ATOM 3090 O O . GLN A 1 443 ? 89.64608 67.98647 129.12207 1.000 54.58661 432 GLN A O 1
ATOM 3096 N N . LEU A 1 444 ? 90.44419 66.29037 130.36462 1.000 53.74816 433 LEU A N 1
ATOM 3097 C CA . LEU A 1 444 ? 90.95526 65.59725 129.18910 1.000 55.64971 433 LEU A CA 1
ATOM 3098 C C . LEU A 1 444 ? 89.83401 65.19959 128.24150 1.000 53.25548 433 LEU A C 1
ATOM 3099 O O . LEU A 1 444 ? 90.04734 65.13728 127.02903 1.000 51.96116 433 LEU A O 1
ATOM 3104 N N . LEU A 1 445 ? 88.63753 64.93600 128.76917 1.000 51.93749 434 LEU A N 1
ATOM 3105 C CA . LEU A 1 445 ? 87.57931 64.30374 127.99622 1.000 49.98757 434 LEU A CA 1
ATOM 3106 C C . LEU A 1 445 ? 86.67001 65.28071 127.25191 1.000 51.80082 434 LEU A C 1
ATOM 3107 O O . LEU A 1 445 ? 85.82698 64.82944 126.46745 1.000 49.46782 434 LEU A O 1
ATOM 3112 N N . GLY A 1 446 ? 86.80077 66.59110 127.47012 1.000 48.74801 435 GLY A N 1
ATOM 3113 C CA . GLY A 1 446 ? 85.96982 67.54401 126.75691 1.000 50.88931 435 GLY A CA 1
ATOM 3114 C C . GLY A 1 446 ? 84.55755 67.66843 127.31209 1.000 51.70911 435 GLY A C 1
ATOM 3115 O O . GLY A 1 446 ? 84.22354 67.17411 128.39888 1.000 48.41253 435 GLY A O 1
ATOM 3116 N N . ASN A 1 447 ? 83.70261 68.31252 126.50825 1.000 50.90534 436 ASN A N 1
ATOM 3117 C CA . ASN A 1 447 ? 82.41752 68.81269 126.99750 1.000 47.99087 436 ASN A CA 1
ATOM 3118 C C . ASN A 1 447 ? 81.56726 67.70646 127.61490 1.000 49.82836 436 ASN A C 1
ATOM 3119 O O . ASN A 1 447 ? 81.08047 67.83843 128.74314 1.000 51.27576 436 ASN A O 1
ATOM 3124 N N . TYR A 1 448 ? 81.34905 66.61707 126.88787 1.000 53.95171 437 TYR A N 1
ATOM 3125 C CA . TYR A 1 448 ? 80.55420 65.51256 127.41308 1.000 51.48398 437 TYR A CA 1
ATOM 3126 C C . TYR A 1 448 ? 81.35713 64.22960 127.31860 1.000 51.69129 437 TYR A C 1
ATOM 3127 O O . TYR A 1 448 ? 82.09474 64.01164 126.35276 1.000 54.31835 437 TYR A O 1
ATOM 3136 N N . TYR A 1 449 ? 81.22459 63.39893 128.34250 1.000 50.12648 438 TYR A N 1
ATOM 3137 C CA . TYR A 1 449 ? 81.96805 62.16085 128.43375 1.000 52.76293 438 TYR A CA 1
ATOM 3138 C C . TYR A 1 449 ? 81.19403 61.22540 129.34384 1.000 56.12537 438 TYR A C 1
ATOM 3139 O O . TYR A 1 449 ? 80.41431 61.66569 130.19098 1.000 57.71195 438 TYR A O 1
ATOM 3148 N N . GLY A 1 450 ? 81.40367 59.92365 129.15366 1.000 58.92403 439 GLY A N 1
ATOM 3149 C CA . GLY A 1 450 ? 80.88761 58.91965 130.05661 1.000 52.64680 439 GLY A CA 1
ATOM 3150 C C . GLY A 1 450 ? 81.97613 58.38038 130.96932 1.000 54.23518 439 GLY A C 1
ATOM 3151 O O . GLY A 1 450 ? 83.10794 58.86608 130.99290 1.000 52.51751 439 GLY A O 1
ATOM 3152 N N . ASN A 1 451 ? 81.62240 57.34015 131.72209 1.000 53.82707 440 ASN A N 1
ATOM 3153 C C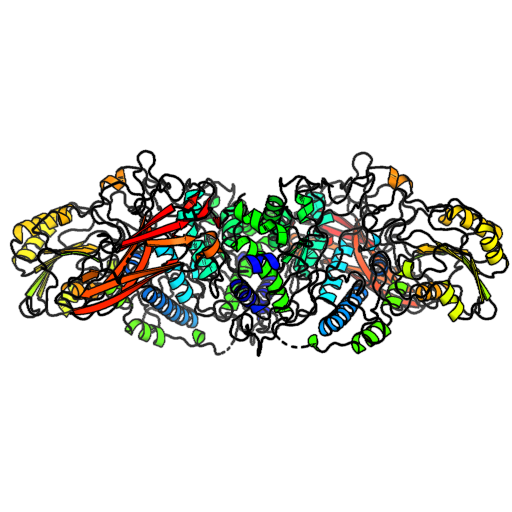A . ASN A 1 451 ? 82.59281 56.67420 132.58363 1.000 50.69020 440 ASN A CA 1
ATOM 3154 C C . ASN A 1 451 ? 83.78285 56.16881 131.77583 1.000 54.07202 440 ASN A C 1
ATOM 3155 O O . ASN A 1 451 ? 83.62650 55.36418 130.85268 1.000 55.42000 440 ASN A O 1
ATOM 3160 N N . ALA A 1 452 ? 84.97222 56.63313 132.12864 1.000 53.65698 441 ALA A N 1
ATOM 3161 C CA . ALA A 1 452 ? 86.20162 56.18957 131.49280 1.000 52.31411 441 ALA A CA 1
ATOM 3162 C C . ALA A 1 452 ? 86.89246 55.14168 132.34885 1.000 56.88567 441 ALA A C 1
ATOM 3163 O O . ALA A 1 452 ? 86.70069 55.09003 133.56829 1.000 54.50545 441 ALA A O 1
ATOM 3165 N N . PRO A 1 453 ? 87.69781 54.27168 131.73756 1.000 56.23212 442 PRO A N 1
ATOM 3166 C CA . PRO A 1 453 ? 88.48044 53.32305 132.54461 1.000 55.53326 442 PRO A CA 1
ATOM 3167 C C . PRO A 1 453 ? 89.50322 54.00810 133.43366 1.000 56.14079 442 PRO A C 1
ATOM 3168 O O . PRO A 1 453 ? 89.88644 53.44709 134.46643 1.000 54.71117 442 PRO A O 1
ATOM 3172 N N . TYR A 1 454 ? 89.95239 55.20518 133.06482 1.000 57.39987 443 TYR A N 1
ATOM 3173 C CA . TYR A 1 454 ? 90.98691 55.92259 133.79836 1.000 53.15482 443 TYR A CA 1
ATOM 3174 C C . TYR A 1 454 ? 91.20313 57.26877 133.11948 1.000 55.99798 443 TYR A C 1
ATOM 3175 O O . TYR A 1 454 ? 90.90982 57.43136 131.93153 1.000 59.58168 443 TYR A O 1
ATOM 3184 N N . MET A 1 455 ? 91.74377 58.22397 133.87556 1.000 54.64513 444 MET A N 1
ATOM 3185 C CA . MET A 1 455 ? 92.04912 59.55739 133.36126 1.000 53.32206 444 MET A CA 1
ATOM 3186 C C . MET A 1 455 ? 93.46226 59.92714 133.79986 1.000 54.07562 444 MET A C 1
ATOM 3187 O O . MET A 1 455 ? 93.70272 60.17185 134.98714 1.000 60.35781 444 MET A O 1
ATOM 3192 N N . ILE A 1 456 ? 94.38954 59.97157 132.84635 1.000 55.22123 445 ILE A N 1
ATOM 3193 C CA . ILE A 1 456 ? 95.81130 60.13986 133.13267 1.000 56.46695 445 ILE A CA 1
ATOM 3194 C C . ILE A 1 456 ? 96.17476 61.61468 132.99047 1.000 54.81420 445 ILE A C 1
ATOM 3195 O O . ILE A 1 456 ? 96.28588 62.13661 131.87746 1.000 59.90976 445 ILE A O 1
ATOM 3200 N N . SER A 1 457 ? 96.38737 62.27768 134.12136 1.000 58.56696 446 SER A N 1
ATOM 3201 C CA . SER A 1 457 ? 96.88298 63.64101 134.11626 1.000 54.98578 446 SER A CA 1
ATOM 3202 C C . SER A 1 457 ? 98.32927 63.67841 133.62972 1.000 58.36409 446 SER A C 1
ATOM 3203 O O . SER A 1 457 ? 99.06821 62.70244 133.77760 1.000 60.11482 446 SER A O 1
ATOM 3206 N N . PRO A 1 458 ? 98.76387 64.80190 133.06278 1.000 52.51864 447 PRO A N 1
ATOM 3207 C CA . PRO A 1 458 ? 100.19356 64.95138 132.75293 1.000 55.36895 447 PRO A CA 1
ATOM 3208 C C . PRO A 1 458 ? 101.08684 64.69750 133.95213 1.000 61.62776 447 PRO A C 1
ATOM 3209 O O . PRO A 1 458 ? 102.11806 64.01816 133.83069 1.000 63.39750 447 PRO A O 1
ATOM 3213 N N . ARG A 1 459 ? 100.69749 65.21974 135.11868 1.000 60.12840 448 ARG A N 1
ATOM 3214 C CA . ARG A 1 459 ? 101.45759 64.99167 136.34122 1.000 59.95833 448 ARG A CA 1
ATOM 3215 C C . ARG A 1 459 ? 101.57455 63.50408 136.63219 1.000 61.51812 448 ARG A C 1
ATOM 3216 O O . ARG A 1 459 ? 102.67738 62.97908 136.83235 1.000 64.79827 448 ARG A O 1
ATOM 3224 N N . ALA A 1 460 ? 100.43719 62.80568 136.64311 1.000 61.44113 449 ALA A N 1
ATOM 3225 C CA . ALA A 1 460 ? 100.44079 61.37429 136.92147 1.000 63.04704 449 ALA A CA 1
ATOM 3226 C C . ALA A 1 460 ? 101.29988 60.61957 135.91775 1.000 63.25823 449 ALA A C 1
ATOM 3227 O O . ALA A 1 460 ? 102.01890 59.68251 136.28466 1.000 65.11921 449 ALA A O 1
ATOM 3229 N N . ALA A 1 461 ? 101.22886 61.00288 134.64210 1.000 58.09186 450 ALA A N 1
ATOM 3230 C CA . ALA A 1 461 ? 102.01764 60.31257 133.63134 1.000 63.11774 450 ALA A CA 1
ATOM 3231 C C . ALA A 1 461 ? 103.50731 60.48866 133.89265 1.000 64.70755 450 ALA A C 1
ATOM 3232 O O . ALA A 1 461 ? 104.26598 59.51338 133.89351 1.000 69.35972 450 ALA A O 1
ATOM 3234 N N . PHE A 1 462 ? 103.95061 61.72151 134.14158 1.000 61.26908 451 PHE A N 1
ATOM 3235 C CA . PHE A 1 462 ? 105.37369 61.89391 134.41266 1.000 64.33339 451 PHE A CA 1
ATOM 3236 C C . PHE A 1 462 ? 105.79042 61.17026 135.68691 1.000 66.45746 451 PHE A C 1
ATOM 3237 O O . PHE A 1 462 ? 106.91935 60.67443 135.77394 1.000 66.33430 451 PHE A O 1
ATOM 3245 N N . GLU A 1 463 ? 104.89648 61.07820 136.67609 1.000 65.85496 452 GLU A N 1
ATOM 3246 C CA . GLU A 1 463 ? 105.23674 60.34829 137.89629 1.000 68.04554 452 GLU A CA 1
ATOM 3247 C C . GLU A 1 463 ? 105.40631 58.86114 137.61680 1.000 70.34189 452 GLU A C 1
ATOM 3248 O O . GLU A 1 463 ? 106.38220 58.24695 138.05824 1.000 70.88324 452 GLU A O 1
ATOM 3254 N N . GLU A 1 464 ? 104.46656 58.26488 136.87445 1.000 73.75716 453 GLU A N 1
ATOM 3255 C CA . GLU A 1 464 ? 104.55622 56.83941 136.57185 1.000 69.44041 453 GLU A CA 1
ATOM 3256 C C . GLU A 1 464 ? 105.86498 56.50880 135.86729 1.000 68.09195 453 GLU A C 1
ATOM 3257 O O . GLU A 1 464 ? 106.43298 55.43508 136.08972 1.000 68.25976 453 GLU A O 1
ATOM 3263 N N . ALA A 1 465 ? 106.37559 57.42766 135.04390 1.000 67.69640 454 ALA A N 1
ATOM 3264 C CA . ALA A 1 465 ? 107.61784 57.19811 134.31780 1.000 70.11158 454 ALA A CA 1
ATOM 3265 C C . ALA A 1 465 ? 108.84699 57.21822 135.21839 1.000 71.25273 454 ALA A C 1
ATOM 3266 O O . ALA A 1 465 ? 109.94823 56.92906 134.73775 1.000 73.77364 454 ALA A O 1
ATOM 3268 N N . GLY A 1 466 ? 108.70418 57.57740 136.48852 1.000 70.24820 455 GLY A N 1
ATOM 3269 C CA . GLY A 1 466 ? 109.84332 57.66371 137.37203 1.000 71.54881 455 GLY A CA 1
ATOM 3270 C C . GLY A 1 466 ? 110.48275 59.03080 137.47389 1.000 73.28361 455 GLY A C 1
ATOM 3271 O O . GLY A 1 466 ? 111.49980 59.16992 138.16628 1.000 76.06805 455 GLY A O 1
ATOM 3272 N N . TYR A 1 467 ? 109.93629 60.04036 136.80470 1.000 70.03233 456 TYR A N 1
ATOM 3273 C CA . TYR A 1 467 ? 110.40028 61.40400 137.01262 1.000 69.09116 456 TYR A CA 1
ATOM 3274 C C . TYR A 1 467 ? 109.99878 61.88890 138.40506 1.000 71.52937 456 TYR A C 1
ATOM 3275 O O . TYR A 1 467 ? 108.98220 61.46668 138.96785 1.000 70.45548 456 TYR A O 1
ATOM 3284 N N . ASN A 1 468 ? 110.82865 62.76004 138.97571 1.000 68.32050 457 ASN A N 1
ATOM 3285 C CA . ASN A 1 468 ? 110.47358 63.47255 140.19607 1.000 67.56709 457 ASN A CA 1
ATOM 3286 C C . ASN A 1 468 ? 109.73739 64.74474 139.79398 1.000 66.62751 457 ASN A C 1
ATOM 3287 O O . ASN A 1 468 ? 110.30645 65.60339 139.11375 1.000 66.50996 457 ASN A O 1
ATOM 3292 N N . VAL A 1 469 ? 108.47601 64.86232 140.19978 1.000 65.70586 458 VAL A N 1
ATOM 3293 C CA . VAL A 1 469 ? 107.57438 65.88782 139.68280 1.000 65.98936 458 VAL A CA 1
ATOM 3294 C C . VAL A 1 469 ? 107.21430 66.85572 140.80026 1.000 63.72578 458 VAL A C 1
ATOM 3295 O O . VAL A 1 469 ? 106.74377 66.44148 141.86546 1.000 63.12912 458 VAL A O 1
ATOM 3299 N N . ASN A 1 470 ? 107.41333 68.14262 140.54786 1.000 60.40218 459 ASN A N 1
ATOM 3300 C CA . ASN A 1 470 ? 106.91230 69.19571 141.42135 1.000 56.00433 459 ASN A CA 1
ATOM 3301 C C . ASN A 1 470 ? 105.68970 69.81085 140.75627 1.000 58.73885 459 ASN A C 1
ATOM 3302 O O . ASN A 1 470 ? 105.80903 70.49992 139.74020 1.000 60.94106 459 ASN A O 1
ATOM 3307 N N . PHE A 1 471 ? 104.51770 69.55836 141.31551 1.000 58.34434 460 PHE A N 1
ATOM 3308 C CA . PHE A 1 471 ? 103.28340 70.06764 140.74321 1.000 58.62006 460 PHE A CA 1
ATOM 3309 C C . PHE A 1 471 ? 102.85559 71.35040 141.43950 1.000 58.57967 460 PHE A C 1
ATOM 3310 O O . PHE A 1 471 ? 102.93426 71.46576 142.66432 1.000 60.18769 460 PHE A O 1
ATOM 3318 N N . ALA A 1 472 ? 102.39523 72.31110 140.64830 1.000 61.08796 461 ALA A N 1
ATOM 3319 C CA . ALA A 1 472 ? 101.82069 73.53289 141.20172 1.000 57.92712 461 ALA A CA 1
ATOM 3320 C C . ALA A 1 472 ? 100.82290 74.08423 140.19970 1.000 62.58301 461 ALA A C 1
ATOM 3321 O O . ALA A 1 472 ? 101.16751 74.28902 139.02807 1.000 63.14650 461 ALA A O 1
ATOM 3323 N N . GLU A 1 473 ? 99.58913 74.31609 140.65255 1.000 58.52071 462 GLU A N 1
ATOM 3324 C CA . GLU A 1 473 ? 98.58322 74.85578 139.74685 1.000 58.28809 462 GLU A CA 1
ATOM 3325 C C . GLU A 1 473 ? 99.01331 76.21505 139.20525 1.000 60.97184 462 GLU A C 1
ATOM 3326 O O . GLU A 1 473 ? 98.84110 76.50236 138.01303 1.000 58.14270 462 GLU A O 1
ATOM 3332 N N . GLY A 1 474 ? 99.59171 77.05725 140.06034 1.000 60.91661 463 GLY A N 1
ATOM 3333 C CA . GLY A 1 474 ? 100.08099 78.35362 139.63304 1.000 57.39794 463 GLY A CA 1
ATOM 3334 C C . GLY A 1 474 ? 98.96062 79.36149 139.52304 1.000 58.01018 463 GLY A C 1
ATOM 3335 O O . GLY A 1 474 ? 98.88214 80.31101 140.30920 1.000 56.67575 463 GLY A O 1
ATOM 3336 N N . THR A 1 475 ? 98.07989 79.15558 138.55097 1.000 57.26449 464 THR A N 1
ATOM 3337 C CA . THR A 1 475 ? 96.87550 79.95658 138.42320 1.000 55.08920 464 THR A CA 1
ATOM 3338 C C . THR A 1 475 ? 95.78917 79.06007 137.84419 1.000 58.41639 464 THR A C 1
ATOM 3339 O O . THR A 1 475 ? 96.01763 77.87734 137.57465 1.000 57.88410 464 THR A O 1
ATOM 3343 N N . GLY A 1 476 ? 94.59090 79.62098 137.67769 1.000 61.05497 465 GLY A N 1
ATOM 3344 C CA . GLY A 1 476 ? 93.48269 78.91635 137.07041 1.000 61.58049 465 GLY A CA 1
ATOM 3345 C C . GLY A 1 476 ? 93.30313 79.26827 135.60182 1.000 58.55113 465 GLY A C 1
ATOM 3346 O O . GLY A 1 476 ? 94.14341 79.91555 134.97382 1.000 59.30053 465 GLY A O 1
ATOM 3347 N N . ILE A 1 477 ? 92.17170 78.82360 135.04692 1.000 59.78646 466 ILE A N 1
ATOM 3348 C CA . ILE A 1 477 ? 91.88049 79.09763 133.63814 1.000 56.30482 466 ILE A CA 1
ATOM 3349 C C . ILE A 1 477 ? 91.63163 80.58676 133.41856 1.000 57.85659 466 ILE A C 1
ATOM 3350 O O . ILE A 1 477 ? 92.20180 81.19929 132.50757 1.000 59.90025 466 ILE A O 1
ATOM 3355 N N . SER A 1 478 ? 90.77881 81.19232 134.24723 1.000 58.49450 467 SER A N 1
ATOM 3356 C CA . SER A 1 478 ? 90.32285 82.57107 134.06524 1.000 57.13651 467 SER A CA 1
ATOM 3357 C C . SER A 1 478 ? 90.41796 83.35224 135.36940 1.000 58.98631 467 SER A C 1
ATOM 3358 O O . SER A 1 478 ? 89.50460 84.08868 135.74405 1.000 63.95203 467 SER A O 1
ATOM 3361 N N . SER A 1 479 ? 91.52892 83.22071 136.08619 1.000 61.44013 468 SER A N 1
ATOM 3362 C CA . SER A 1 479 ? 91.64350 83.84671 137.39593 1.000 62.94963 468 SER A CA 1
ATOM 3363 C C . SER A 1 479 ? 92.42898 85.15065 137.30655 1.000 63.15650 468 SER A C 1
ATOM 3364 O O . SER A 1 479 ? 93.23862 85.35257 136.39545 1.000 64.05957 468 SER A O 1
ATOM 3367 N N . THR A 1 480 ? 92.15315 86.04873 138.25484 1.000 63.03513 469 THR A N 1
ATOM 3368 C CA . THR A 1 480 ? 92.90364 87.28672 138.42408 1.000 62.94774 469 THR A CA 1
ATOM 3369 C C . THR A 1 480 ? 93.81733 87.26195 139.64461 1.000 63.20438 469 THR A C 1
ATOM 3370 O O . THR A 1 480 ? 94.54680 88.23107 139.87660 1.000 62.79603 469 THR A O 1
ATOM 3374 N N . SER A 1 481 ? 93.80126 86.18784 140.42792 1.000 62.87263 470 SER A N 1
ATOM 3375 C CA . SER A 1 481 ? 94.66127 86.10195 141.59606 1.000 61.57080 470 SER A CA 1
ATOM 3376 C C . SER A 1 481 ? 96.07900 85.70298 141.20724 1.000 64.23305 470 SER A C 1
ATOM 3377 O O . SER A 1 481 ? 96.30182 84.98919 140.22527 1.000 62.50828 470 SER A O 1
ATOM 3380 N N . THR A 1 482 ? 97.04557 86.16992 141.99649 1.000 60.39784 471 THR A N 1
ATOM 3381 C CA . THR A 1 482 ? 98.43385 85.75536 141.84768 1.000 58.42097 471 THR A CA 1
ATOM 3382 C C . THR A 1 482 ? 98.90095 84.90011 143.01655 1.000 63.39931 471 THR A C 1
ATOM 3383 O O . THR A 1 482 ? 100.08355 84.54746 143.08249 1.000 66.16129 471 THR A O 1
ATOM 3387 N N . SER A 1 483 ? 97.99103 84.54376 143.92855 1.000 61.52312 472 SER A N 1
ATOM 3388 C CA . SER A 1 483 ? 98.37429 83.82319 145.13618 1.000 57.68243 472 SER A CA 1
ATOM 3389 C C . SER A 1 483 ? 99.11016 82.52607 144.82386 1.000 58.25654 472 SER A C 1
ATOM 3390 O O . SER A 1 483 ? 99.95501 82.08610 145.61282 1.000 57.80852 472 SER A O 1
ATOM 3393 N N . GLY A 1 484 ? 98.79727 81.88987 143.69965 1.000 58.19694 473 GLY A N 1
ATOM 3394 C CA . GLY A 1 484 ? 99.44341 80.64539 143.34565 1.000 53.69084 473 GLY A CA 1
ATOM 3395 C C . GLY A 1 484 ? 100.74702 80.77268 142.59879 1.000 51.94289 473 GLY A C 1
ATOM 3396 O O . GLY A 1 484 ? 101.40313 79.75883 142.34537 1.000 55.73570 473 GLY A O 1
ATOM 3397 N N . PHE A 1 485 ? 101.15395 81.98895 142.23439 1.000 51.48402 474 PHE A N 1
ATOM 3398 C CA . PHE A 1 485 ? 102.36627 82.14443 141.43705 1.000 55.36361 474 PHE A CA 1
ATOM 3399 C C . PHE A 1 485 ? 103.60190 81.67638 142.19402 1.000 57.18076 474 PHE A C 1
ATOM 3400 O O . PHE A 1 485 ? 104.46259 81.00263 141.62121 1.000 61.01288 474 PHE A O 1
ATOM 3408 N N . ALA A 1 486 ? 103.71900 82.03841 143.47341 1.000 54.91436 475 ALA A N 1
ATOM 3409 C CA . ALA A 1 486 ? 104.95181 81.77007 144.20898 1.000 57.36802 475 ALA A CA 1
ATOM 3410 C C . ALA A 1 486 ? 105.24312 80.27406 144.28109 1.000 53.13485 475 ALA A C 1
ATOM 3411 O O . ALA A 1 486 ? 106.37643 79.84101 144.05013 1.000 52.40629 475 ALA A O 1
ATOM 3413 N N . ALA A 1 487 ? 104.23238 79.46670 144.61168 1.000 51.40786 476 ALA A N 1
ATOM 3414 C CA . ALA A 1 487 ? 104.42477 78.01853 144.63121 1.000 55.24286 476 ALA A CA 1
ATOM 3415 C C . ALA A 1 487 ? 104.83944 77.49335 143.25446 1.000 59.02201 476 ALA A C 1
ATOM 3416 O O . ALA A 1 487 ? 105.70310 76.61160 143.14593 1.000 61.61101 476 ALA A O 1
ATOM 3418 N N . ALA A 1 488 ? 104.24210 78.03601 142.19064 1.000 55.87449 477 ALA A N 1
ATOM 3419 C CA . ALA A 1 488 ? 104.60330 77.64420 140.83036 1.000 58.34522 477 ALA A CA 1
ATOM 3420 C C . ALA A 1 488 ? 106.06140 77.96532 140.52160 1.000 61.28494 477 ALA A C 1
ATOM 3421 O O . ALA A 1 488 ? 106.80956 77.11770 140.01523 1.000 63.31179 477 ALA A O 1
ATOM 3423 N N . LEU A 1 489 ? 106.47650 79.20078 140.80119 1.000 59.30567 478 LEU A N 1
ATOM 3424 C CA . LEU A 1 489 ? 107.85806 79.59235 140.55675 1.000 59.05995 478 LEU A CA 1
ATOM 3425 C C . LEU A 1 489 ? 108.81301 78.74119 141.37846 1.000 61.05239 478 LEU A C 1
ATOM 3426 O O . LEU A 1 489 ? 109.86785 78.32927 140.88599 1.000 57.40971 478 LEU A O 1
ATOM 3431 N N . SER A 1 490 ? 108.45135 78.45160 142.62999 1.000 59.37437 479 SER A N 1
ATOM 3432 C CA . SER A 1 490 ? 109.28769 77.59225 143.45979 1.000 61.47024 479 SER A CA 1
ATOM 3433 C C . SER A 1 490 ? 109.45871 76.21401 142.82864 1.000 63.65709 479 SER A C 1
ATOM 3434 O O . SER A 1 490 ? 110.58067 75.70485 142.71529 1.000 64.09874 479 SER A O 1
ATOM 3437 N N . ALA A 1 491 ? 108.35695 75.59770 142.39302 1.000 62.23361 480 ALA A N 1
ATOM 3438 C CA . ALA A 1 491 ? 108.47364 74.30531 141.72102 1.000 64.66786 480 ALA A CA 1
ATOM 3439 C C . ALA A 1 491 ? 109.38057 74.40728 140.49367 1.000 62.63643 480 ALA A C 1
ATOM 3440 O O . ALA A 1 491 ? 110.18929 73.50648 140.22875 1.000 59.67955 480 ALA A O 1
ATOM 3442 N N . ALA A 1 492 ? 109.27833 75.50981 139.74485 1.000 58.25467 481 ALA A N 1
ATOM 3443 C CA . ALA A 1 492 ? 110.14032 75.67820 138.57535 1.000 60.61083 481 ALA A CA 1
ATOM 3444 C C . ALA A 1 492 ? 111.61127 75.79877 138.97123 1.000 65.39977 481 ALA A C 1
ATOM 3445 O O . ALA A 1 492 ? 112.48963 75.25758 138.28772 1.000 64.83713 481 ALA A O 1
ATOM 3447 N N . GLN A 1 493 ? 111.90193 76.49721 140.07381 1.000 65.90902 482 GLN A N 1
ATOM 3448 C CA . GLN A 1 493 ? 113.29299 76.73802 140.45111 1.000 63.34690 482 GLN A CA 1
ATOM 3449 C C . GLN A 1 493 ? 114.02418 75.43602 140.74668 1.000 61.57422 482 GLN A C 1
ATOM 3450 O O . GLN A 1 493 ? 115.18719 75.26977 140.36399 1.000 63.95280 482 GLN A O 1
ATOM 3456 N N . SER A 1 494 ? 113.36852 74.50361 141.43108 1.000 59.01226 483 SER A N 1
ATOM 3457 C CA . SER A 1 494 ? 114.02551 73.25091 141.77310 1.000 63.16515 483 SER A CA 1
ATOM 3458 C C . SER A 1 494 ? 114.06363 72.26206 140.61696 1.000 65.50906 483 SER A C 1
ATOM 3459 O O . SER A 1 494 ? 114.67487 71.19791 140.75257 1.000 67.01754 483 SER A O 1
ATOM 3462 N N . ALA A 1 495 ? 113.43250 72.57392 139.49541 1.000 68.95571 484 ALA A N 1
ATOM 3463 C CA . ALA A 1 495 ? 113.27039 71.59323 138.43645 1.000 63.65506 484 ALA A CA 1
ATOM 3464 C C . ALA A 1 495 ? 114.37829 71.71540 137.39771 1.000 64.77118 484 ALA A C 1
ATOM 3465 O O . ALA A 1 495 ? 115.02034 72.75951 137.25539 1.000 65.07096 484 ALA A O 1
ATOM 3467 N N . ASP A 1 496 ? 114.60048 70.61276 136.68048 1.000 65.20932 485 ASP A N 1
ATOM 3468 C CA . ASP A 1 496 ? 115.46210 70.57154 135.50624 1.000 64.84904 485 ASP A CA 1
ATOM 3469 C C . ASP A 1 496 ? 114.72728 70.99298 134.23733 1.000 64.51573 485 ASP A C 1
ATOM 3470 O O . ASP A 1 496 ? 115.32205 71.62487 133.35346 1.000 61.56570 485 ASP A O 1
ATOM 3475 N N . VAL A 1 497 ? 113.44447 70.64764 134.12137 1.000 61.64782 486 VAL A N 1
ATOM 3476 C CA . VAL A 1 497 ? 112.61818 71.08420 133.00350 1.000 65.35728 486 VAL A CA 1
ATOM 3477 C C . VAL A 1 497 ? 111.28641 71.57703 133.54991 1.000 62.55203 486 VAL A C 1
ATOM 3478 O O . VAL A 1 497 ? 110.79245 71.09819 134.57705 1.000 61.00050 486 VAL A O 1
ATOM 3482 N N . ILE A 1 498 ? 110.71794 72.55963 132.86008 1.000 59.84121 487 ILE A N 1
ATOM 3483 C CA . ILE A 1 498 ? 109.46891 73.19434 133.25367 1.000 59.38225 487 ILE A CA 1
ATOM 3484 C C . ILE A 1 498 ? 108.43853 72.88912 132.17700 1.000 63.10755 487 ILE A C 1
ATOM 3485 O O . ILE A 1 498 ? 108.66906 73.16630 130.98787 1.000 60.07366 487 ILE A O 1
ATOM 3490 N N . ILE A 1 499 ? 107.31709 72.30258 132.58822 1.000 58.03928 488 ILE A N 1
ATOM 3491 C CA . ILE A 1 499 ? 106.20071 72.00512 131.69931 1.000 58.06781 488 ILE A CA 1
ATOM 3492 C C . ILE A 1 499 ? 105.01199 72.80039 132.21401 1.000 57.07786 488 ILE A C 1
ATOM 3493 O O . ILE A 1 499 ? 104.45881 72.47663 133.27374 1.000 56.38039 488 ILE A O 1
ATOM 3498 N N . TYR A 1 500 ? 104.60520 73.82896 131.47582 1.000 55.88430 489 TYR A N 1
ATOM 3499 C CA . TYR A 1 500 ? 103.39941 74.57282 131.81733 1.000 57.58950 489 TYR A CA 1
ATOM 3500 C C . TYR A 1 500 ? 102.25456 74.08018 130.93980 1.000 58.51130 489 TYR A C 1
ATOM 3501 O O . TYR A 1 500 ? 102.33643 74.17075 129.71222 1.000 55.32104 489 TYR A O 1
ATOM 3510 N N . ALA A 1 501 ? 101.18470 73.58547 131.56754 1.000 55.90630 490 ALA A N 1
ATOM 3511 C CA . ALA A 1 501 ? 100.01421 73.06304 130.86272 1.000 52.92193 490 ALA A CA 1
ATOM 3512 C C . ALA A 1 501 ? 98.80977 73.94837 131.16705 1.000 56.88513 490 ALA A C 1
ATOM 3513 O O . ALA A 1 501 ? 98.29863 73.94447 132.29316 1.000 56.57708 490 ALA A O 1
ATOM 3515 N N . GLY A 1 502 ? 98.34455 74.68632 130.16791 1.000 57.86394 491 GLY A N 1
ATOM 3516 C CA . GLY A 1 502 ? 97.22065 75.57391 130.35401 1.000 56.06596 491 GLY A CA 1
ATOM 3517 C C . GLY A 1 502 ? 96.54369 75.87358 129.03247 1.000 55.83773 491 GLY A C 1
ATOM 3518 O O . GLY A 1 502 ? 96.74234 75.17280 128.04297 1.000 53.91358 491 GLY A O 1
ATOM 3519 N N . GLY A 1 503 ? 95.74614 76.93989 129.02131 1.000 58.03215 492 GLY A N 1
ATOM 3520 C CA . GLY A 1 503 ? 94.96999 77.30596 127.85032 1.000 53.91930 492 GLY A CA 1
ATOM 3521 C C . GLY A 1 503 ? 93.50905 77.57329 128.16015 1.000 57.57774 492 GLY A C 1
ATOM 3522 O O . GLY A 1 503 ? 93.18661 78.49758 128.91502 1.000 60.50808 492 GLY A O 1
ATOM 3523 N N . ILE A 1 504 ? 92.61170 76.77351 127.58096 1.000 55.47984 493 ILE A N 1
ATOM 3524 C CA . ILE A 1 504 ? 91.18038 76.89573 127.81431 1.000 50.78137 493 ILE A CA 1
ATOM 3525 C C . ILE A 1 504 ? 90.60637 75.50714 128.06690 1.000 53.61130 493 ILE A C 1
ATOM 3526 O O . ILE A 1 504 ? 91.29166 74.49177 127.95479 1.000 54.60521 493 ILE A O 1
ATOM 3531 N N . ASP A 1 505 ? 89.34506 75.48201 128.47205 1.000 50.54740 494 ASP A N 1
ATOM 3532 C CA . ASP A 1 505 ? 88.65415 74.23461 128.73446 1.000 51.64502 494 ASP A CA 1
ATOM 3533 C C . ASP A 1 505 ? 87.15939 74.53094 128.75621 1.000 53.63898 494 ASP A C 1
ATOM 3534 O O . ASP A 1 505 ? 86.71835 75.57993 128.27248 1.000 54.35031 494 ASP A O 1
ATOM 3539 N N . ASN A 1 506 ? 86.38009 73.60850 129.30776 1.000 49.87587 495 ASN A N 1
ATOM 3540 C CA . ASN A 1 506 ? 84.93947 73.73442 129.19007 1.000 50.74041 495 ASN A CA 1
ATOM 3541 C C . ASN A 1 506 ? 84.34454 74.80189 130.10011 1.000 55.66809 495 ASN A C 1
ATOM 3542 O O . ASN A 1 506 ? 83.15917 75.11166 129.94914 1.000 57.61174 495 ASN A O 1
ATOM 3547 N N . THR A 1 507 ? 85.12095 75.39155 131.01866 1.000 49.79183 496 THR A N 1
ATOM 3548 C CA . THR A 1 507 ? 84.60256 76.56491 131.71689 1.000 49.56025 496 THR A CA 1
ATOM 3549 C C . THR A 1 507 ? 84.53025 77.78116 130.80694 1.000 50.46593 496 THR A C 1
ATOM 3550 O O . THR A 1 507 ? 83.92993 78.78620 131.19834 1.000 55.38792 496 THR A O 1
ATOM 3554 N N . LEU A 1 508 ? 85.13180 77.72036 129.61951 1.000 52.18488 497 LEU A N 1
ATOM 3555 C CA . LEU A 1 508 ? 85.06850 78.80585 128.64959 1.000 53.88010 497 LEU A CA 1
ATOM 3556 C C . LEU A 1 508 ? 84.40744 78.42665 127.33213 1.000 53.79675 497 LEU A C 1
ATOM 3557 O O . LEU A 1 508 ? 83.76699 79.28198 126.71575 1.000 53.73562 497 LEU A O 1
ATOM 3562 N N . GLU A 1 509 ? 84.54806 77.18190 126.87810 1.000 53.58157 498 GLU A N 1
ATOM 3563 C CA . GLU A 1 509 ? 84.04034 76.75782 125.57900 1.000 47.70285 498 GLU A CA 1
ATOM 3564 C C . GLU A 1 509 ? 83.25027 75.47138 125.76020 1.000 48.15238 498 GLU A C 1
ATOM 3565 O O . GLU A 1 509 ? 83.81399 74.43684 126.13160 1.000 53.43217 498 GLU A O 1
ATOM 3571 N N . ALA A 1 510 ? 81.95546 75.52815 125.49259 1.000 47.09991 499 ALA A N 1
ATOM 3572 C CA . ALA A 1 510 ? 81.09776 74.36538 125.67702 1.000 50.90248 499 ALA A CA 1
ATOM 3573 C C . ALA A 1 510 ? 79.77822 74.63564 124.96894 1.000 51.61347 499 ALA A C 1
ATOM 3574 O O . ALA A 1 510 ? 79.52942 75.74344 124.48360 1.000 50.03538 499 ALA A O 1
ATOM 3576 N N . GLU A 1 511 ? 78.92177 73.61568 124.93438 1.000 50.15716 500 GLU A N 1
ATOM 3577 C CA . GLU A 1 511 ? 77.55270 73.81524 124.48945 1.000 50.94735 500 GLU A CA 1
ATOM 3578 C C . GLU A 1 511 ? 76.90647 74.87117 125.36871 1.000 53.29791 500 GLU A C 1
ATOM 3579 O O . GLU A 1 511 ? 77.02549 74.82414 126.59580 1.000 54.20361 500 GLU A O 1
ATOM 3585 N N . ALA A 1 512 ? 76.25058 75.84087 124.73555 1.000 53.16149 501 ALA A N 1
ATOM 3586 C CA . ALA A 1 512 ? 75.59167 76.96588 125.38920 1.000 51.13831 501 ALA A CA 1
ATOM 3587 C C . ALA A 1 512 ? 76.57611 78.02087 125.88272 1.000 52.45797 501 ALA A C 1
ATOM 3588 O O . ALA A 1 512 ? 76.14739 78.98939 126.52657 1.000 52.75687 501 ALA A O 1
ATOM 3590 N N . LEU A 1 513 ? 77.87755 77.87992 125.60149 1.000 50.92160 502 LEU A N 1
ATOM 3591 C CA . LEU A 1 513 ? 78.88850 78.79522 126.15274 1.000 49.13311 502 LEU A CA 1
ATOM 3592 C C . LEU A 1 513 ? 79.98037 79.08028 125.11777 1.000 51.28829 502 LEU A C 1
ATOM 3593 O O . LEU A 1 513 ? 80.96864 78.34667 125.03466 1.000 53.51192 502 LEU A O 1
ATOM 3598 N N . ASP A 1 514 ? 79.80756 80.16973 124.36583 1.000 46.09726 503 ASP A N 1
ATOM 3599 C CA . ASP A 1 514 ? 80.79022 80.66884 123.41433 1.000 47.83725 503 ASP A CA 1
ATOM 3600 C C . ASP A 1 514 ? 81.80791 81.56318 124.10750 1.000 47.64741 503 ASP A C 1
ATOM 3601 O O . ASP A 1 514 ? 81.48359 82.27420 125.05658 1.000 49.86823 503 ASP A O 1
ATOM 3606 N N . ARG A 1 515 ? 83.03347 81.56819 123.59095 1.000 49.66969 504 ARG A N 1
ATOM 3607 C CA . ARG A 1 515 ? 84.02340 82.53000 124.05943 1.000 49.81665 504 ARG A CA 1
ATOM 3608 C C . ARG A 1 515 ? 83.70458 83.92580 123.53134 1.000 55.44366 504 ARG A C 1
ATOM 3609 O O . ARG A 1 515 ? 83.02946 84.08634 122.51058 1.000 51.56785 504 ARG A O 1
ATOM 3617 N N . GLU A 1 516 ? 84.18440 84.94997 124.23982 1.000 54.51271 505 GLU A N 1
ATOM 3618 C CA . GLU A 1 516 ? 84.14706 86.29266 123.67150 1.000 60.58938 505 GLU A CA 1
ATOM 3619 C C . GLU A 1 516 ? 85.51973 86.78448 123.24735 1.000 59.96357 505 GLU A C 1
ATOM 3620 O O . GLU A 1 516 ? 85.62315 87.55400 122.28735 1.000 61.58977 505 GLU A O 1
ATOM 3626 N N . SER A 1 517 ? 86.56910 86.33056 123.91762 1.000 57.66139 506 SER A N 1
ATOM 3627 C CA . SER A 1 517 ? 87.94279 86.65089 123.56906 1.000 54.62092 506 SER A CA 1
ATOM 3628 C C . SER A 1 517 ? 88.63810 85.39864 123.05386 1.000 54.35972 506 SER A C 1
ATOM 3629 O O . SER A 1 517 ? 88.34761 84.28528 123.50370 1.000 56.54364 506 SER A O 1
ATOM 3632 N N . ILE A 1 518 ? 89.55372 85.56820 122.10694 1.000 52.45736 507 ILE A N 1
ATOM 3633 C CA . ILE A 1 518 ? 90.39526 84.45163 121.70017 1.000 56.21633 507 ILE A CA 1
ATOM 3634 C C . ILE A 1 518 ? 91.84107 84.65639 122.12555 1.000 56.24895 507 ILE A C 1
ATOM 3635 O O . ILE A 1 518 ? 92.72474 83.90794 121.69186 1.000 53.64098 507 ILE A O 1
ATOM 3640 N N . ALA A 1 519 ? 92.10566 85.64736 122.97476 1.000 55.41715 508 ALA A N 1
ATOM 3641 C CA . ALA A 1 519 ? 93.40292 85.73563 123.62493 1.000 55.62140 508 ALA A CA 1
ATOM 3642 C C . ALA A 1 519 ? 93.49573 84.67137 124.71299 1.000 51.26928 508 ALA A C 1
ATOM 3643 O O . ALA A 1 519 ? 92.49473 84.07082 125.11231 1.000 55.20837 508 ALA A O 1
ATOM 3645 N N . TRP A 1 520 ? 94.70809 84.42723 125.19416 1.000 56.39326 509 TRP A N 1
ATOM 3646 C CA . TRP A 1 520 ? 94.83413 83.59713 126.38364 1.000 54.16312 509 TRP A CA 1
ATOM 3647 C C . TRP A 1 520 ? 93.97091 84.19779 127.48544 1.000 50.89285 509 TRP A C 1
ATOM 3648 O O . TRP A 1 520 ? 93.89818 85.42426 127.61502 1.000 52.84343 509 TRP A O 1
ATOM 3659 N N . PRO A 1 521 ? 93.26751 83.38372 128.25211 1.000 52.31604 510 PRO A N 1
ATOM 3660 C CA . PRO A 1 521 ? 92.42736 83.91160 129.32573 1.000 52.38215 510 PRO A CA 1
ATOM 3661 C C . PRO A 1 521 ? 93.21613 84.07573 130.62298 1.000 60.02733 510 PRO A C 1
ATOM 3662 O O . PRO A 1 521 ? 94.37733 83.67430 130.73850 1.000 57.53594 510 PRO A O 1
ATOM 3666 N N . GLY A 1 522 ? 92.55875 84.69580 131.60080 1.000 58.94948 511 GLY A N 1
ATOM 3667 C CA . GLY A 1 522 ? 93.13140 84.82837 132.92303 1.000 56.87260 511 GLY A CA 1
ATOM 3668 C C . GLY A 1 522 ? 94.44275 85.59113 132.92074 1.000 55.55077 511 GLY A C 1
ATOM 3669 O O . GLY A 1 522 ? 94.65449 86.53466 132.15248 1.000 54.46742 511 GLY A O 1
ATOM 3670 N N . ASN A 1 523 ? 95.33236 85.18887 133.82785 1.000 58.93775 512 ASN A N 1
ATOM 3671 C CA . ASN A 1 523 ? 96.68332 85.72746 133.90725 1.000 58.99036 512 ASN A CA 1
ATOM 3672 C C . ASN A 1 523 ? 97.72869 84.68131 133.53926 1.000 56.74814 512 ASN A C 1
ATOM 3673 O O . ASN A 1 523 ? 98.88546 84.78397 133.96129 1.000 54.59668 512 ASN A O 1
ATOM 3678 N N . GLN A 1 524 ? 97.33911 83.67046 132.75989 1.000 59.25562 513 GLN A N 1
ATOM 3679 C CA . GLN A 1 524 ? 98.26024 82.58365 132.44876 1.000 56.72985 513 GLN A CA 1
ATOM 3680 C C . GLN A 1 524 ? 99.48785 83.09463 131.71690 1.000 53.78738 513 GLN A C 1
ATOM 3681 O O . GLN A 1 524 ? 100.60691 82.66208 132.00286 1.000 53.79538 513 GLN A O 1
ATOM 3687 N N . LEU A 1 525 ? 99.30329 84.01402 130.76842 1.000 52.95961 514 LEU A N 1
ATOM 3688 C CA . LEU A 1 525 ? 100.45202 84.53632 130.03687 1.000 52.78689 514 LEU A CA 1
ATOM 3689 C C . LEU A 1 525 ? 101.43227 85.23448 130.97440 1.000 54.45987 514 LEU A C 1
ATOM 3690 O O . LEU A 1 525 ? 102.65097 85.11046 130.80859 1.000 56.36708 514 LEU A O 1
ATOM 3695 N N . ASP A 1 526 ? 100.92395 85.96552 131.97203 1.000 58.88684 515 ASP A N 1
ATOM 3696 C CA . ASP A 1 526 ? 101.80759 86.61383 132.94248 1.000 58.22192 515 ASP A CA 1
ATOM 3697 C C . ASP A 1 526 ? 102.66575 85.58777 133.67654 1.000 57.49901 515 ASP A C 1
ATOM 3698 O O . ASP A 1 526 ? 103.89116 85.73918 133.77854 1.000 57.25128 515 ASP A O 1
ATOM 3703 N N . LEU A 1 527 ? 102.03568 84.53183 134.19668 1.000 56.50751 516 LEU A N 1
ATOM 3704 C CA . LEU A 1 527 ? 102.79137 83.48966 134.88378 1.000 55.84380 516 LEU A CA 1
ATOM 3705 C C . LEU A 1 527 ? 103.77649 82.81217 133.93999 1.000 56.58973 516 LEU A C 1
ATOM 3706 O O . LEU A 1 527 ? 104.90997 82.50670 134.32800 1.000 59.71451 516 LEU A O 1
ATOM 3711 N N . ILE A 1 528 ? 103.36091 82.55764 132.70081 1.000 52.65817 517 ILE A N 1
ATOM 3712 C CA . ILE A 1 528 ? 104.26106 81.94048 131.73444 1.000 53.34919 517 ILE A CA 1
ATOM 3713 C C . ILE A 1 528 ? 105.49714 82.80542 131.54949 1.000 54.31576 517 ILE A C 1
ATOM 3714 O O . ILE A 1 528 ? 106.62325 82.30346 131.51083 1.000 57.91314 517 ILE A O 1
ATOM 3719 N N . GLN A 1 529 ? 105.30453 84.11943 131.41536 1.000 53.85928 518 GLN A N 1
ATOM 3720 C CA . GLN A 1 529 ? 106.44307 85.01504 131.22643 1.000 55.91552 518 GLN A CA 1
ATOM 3721 C C . GLN A 1 529 ? 107.33939 85.03860 132.45764 1.000 58.77029 518 GLN A C 1
ATOM 3722 O O . GLN A 1 529 ? 108.57040 85.08643 132.34695 1.000 60.85672 518 GLN A O 1
ATOM 3728 N N . LYS A 1 530 ? 106.74529 85.01646 133.64397 1.000 58.69969 519 LYS A N 1
ATOM 3729 C CA . LYS A 1 530 ? 107.57639 84.93540 134.83743 1.000 60.62646 519 LYS A CA 1
ATOM 3730 C C . LYS A 1 530 ? 108.40729 83.66040 134.82013 1.000 60.75374 519 LYS A C 1
ATOM 3731 O O . LYS A 1 530 ? 109.60601 83.68758 135.12509 1.000 61.15533 519 LYS A O 1
ATOM 3737 N N . LEU A 1 531 ? 107.79367 82.53730 134.43273 1.000 59.61660 520 LEU A N 1
ATOM 3738 C CA . LEU A 1 531 ? 108.53181 81.27968 134.34950 1.000 58.80714 520 LEU A CA 1
ATOM 3739 C C . LEU A 1 531 ? 109.65310 81.37724 133.32428 1.000 60.07965 520 LEU A C 1
ATOM 3740 O O . LEU A 1 531 ? 110.76875 80.90132 133.56024 1.000 61.70143 520 LEU A O 1
ATOM 3745 N N . ALA A 1 532 ? 109.37875 82.01180 132.18665 1.000 59.37102 521 ALA A N 1
ATOM 3746 C CA . ALA A 1 532 ? 110.39689 82.15839 131.15255 1.000 61.76515 521 ALA A CA 1
ATOM 3747 C C . ALA A 1 532 ? 111.57940 82.97980 131.65325 1.000 65.70543 521 ALA A C 1
ATOM 3748 O O . ALA A 1 532 ? 112.73864 82.65552 131.36500 1.000 68.60535 521 ALA A O 1
ATOM 3750 N N . SER A 1 533 ? 111.30761 84.05213 132.40019 1.000 64.01215 522 SER A N 1
ATOM 3751 C CA . SER A 1 533 ? 112.38998 84.91477 132.86802 1.000 65.94514 522 SER A CA 1
ATOM 3752 C C . SER A 1 533 ? 113.29188 84.20351 133.87114 1.000 64.01355 522 SER A C 1
ATOM 3753 O O . SER A 1 533 ? 114.51009 84.40619 133.86909 1.000 67.69337 522 SER A O 1
ATOM 3756 N N . SER A 1 534 ? 112.72338 83.38069 134.73819 1.000 60.63073 523 SER A N 1
ATOM 3757 C CA . SER A 1 534 ? 113.50761 82.70732 135.76128 1.000 60.03539 523 SER A CA 1
ATOM 3758 C C . SER A 1 534 ? 114.03696 81.35246 135.31290 1.000 61.59899 523 SER A C 1
ATOM 3759 O O . SER A 1 534 ? 114.66961 80.65902 136.11174 1.000 62.62408 523 SER A O 1
ATOM 3762 N N . ALA A 1 535 ? 113.80610 80.96439 134.05716 1.000 68.13505 524 ALA A N 1
ATOM 3763 C CA . ALA A 1 535 ? 114.11217 79.60180 133.62637 1.000 66.47657 524 ALA A CA 1
ATOM 3764 C C . ALA A 1 535 ? 115.61565 79.32928 133.62583 1.000 67.63290 524 ALA A C 1
ATOM 3765 O O . ALA A 1 535 ? 116.06231 78.26663 134.07431 1.000 68.29016 524 ALA A O 1
ATOM 3767 N N . GLY A 1 536 ? 116.41192 80.26288 133.10979 1.000 69.25247 525 GLY A N 1
ATOM 3768 C CA . GLY A 1 536 ? 117.84950 80.07546 133.07571 1.000 68.53593 525 GLY A CA 1
ATOM 3769 C C . GLY A 1 536 ? 118.29634 78.90866 132.21586 1.000 73.58769 525 GLY A C 1
ATOM 3770 O O . GLY A 1 536 ? 118.95187 77.98330 132.70741 1.000 72.14844 525 GLY A O 1
ATOM 3771 N N . ASN A 1 537 ? 117.93755 78.94147 130.93114 1.000 73.02750 526 ASN A N 1
ATOM 3772 C CA . ASN A 1 537 ? 118.29138 77.93725 129.93138 1.000 70.08545 526 ASN A CA 1
ATOM 3773 C C . ASN A 1 537 ? 117.72371 76.55709 130.24381 1.000 69.42214 526 ASN A C 1
ATOM 3774 O O . ASN A 1 537 ? 118.07708 75.58105 129.57112 1.000 71.34371 526 ASN A O 1
ATOM 3779 N N . LYS A 1 538 ? 116.85871 76.44649 131.24181 1.000 68.41033 527 LYS A N 1
ATOM 3780 C CA . LYS A 1 538 ? 116.13100 75.20518 131.44044 1.000 65.20161 527 LYS A CA 1
ATOM 3781 C C . LYS A 1 538 ? 114.97945 75.12777 130.44258 1.000 65.23260 527 LYS A C 1
ATOM 3782 O O . LYS A 1 538 ? 114.31854 76.13653 130.18776 1.000 65.64863 527 LYS A O 1
ATOM 3788 N N . PRO A 1 539 ? 114.72601 73.95935 129.85471 1.000 68.28076 528 PRO A N 1
ATOM 3789 C CA . PRO A 1 539 ? 113.69776 73.87459 128.80685 1.000 66.06132 528 PRO A CA 1
ATOM 3790 C C . PRO A 1 539 ? 112.32673 74.23186 129.36213 1.000 62.50947 528 PRO A C 1
ATOM 3791 O O . PRO A 1 539 ? 111.88897 73.69639 130.38415 1.000 61.76164 528 PRO A O 1
ATOM 3795 N N . LEU A 1 540 ? 111.65553 75.16118 128.68849 1.000 62.29377 529 LEU A N 1
ATOM 3796 C CA . LEU A 1 540 ? 110.31451 75.58988 129.07136 1.000 63.02840 529 LEU A CA 1
ATOM 3797 C C . LEU A 1 540 ? 109.34362 75.18515 127.96798 1.000 59.48120 529 LEU A C 1
ATOM 3798 O O . LEU A 1 540 ? 109.29857 75.81573 126.90533 1.000 57.14045 529 LEU A O 1
ATOM 3803 N N . ILE A 1 541 ? 108.54997 74.15412 128.23880 1.000 56.77359 530 ILE A N 1
ATOM 3804 C CA . ILE A 1 541 ? 107.61421 73.59686 127.27229 1.000 59.17569 530 ILE A CA 1
ATOM 3805 C C . ILE A 1 541 ? 106.21488 74.05567 127.65658 1.000 60.75092 530 ILE A C 1
ATOM 3806 O O . ILE A 1 541 ? 105.76755 73.82696 128.79090 1.000 60.81012 530 ILE A O 1
ATOM 3811 N N . VAL A 1 542 ? 105.52325 74.69458 126.71365 1.000 58.10988 531 VAL A N 1
ATOM 3812 C CA . VAL A 1 542 ? 104.17728 75.21187 126.92831 1.000 57.99237 531 VAL A CA 1
ATOM 3813 C C . VAL A 1 542 ? 103.18147 74.32363 126.19322 1.000 59.11601 531 VAL A C 1
ATOM 3814 O O . VAL A 1 542 ? 103.35056 74.03123 125.00233 1.000 56.77224 531 VAL A O 1
ATOM 3818 N N . LEU A 1 543 ? 102.14239 73.90502 126.91083 1.000 56.97594 532 LEU A N 1
ATOM 3819 C CA . LEU A 1 543 ? 101.07872 73.04391 126.41463 1.000 56.13539 532 LEU A CA 1
ATOM 3820 C C . LEU A 1 543 ? 99.80301 73.87472 126.34424 1.000 57.16418 532 LEU A C 1
ATOM 3821 O O . LEU A 1 543 ? 99.19280 74.17741 127.37988 1.000 57.84589 532 LEU A O 1
ATOM 3826 N N . GLN A 1 544 ? 99.40426 74.23731 125.12646 1.000 53.48404 533 GLN A N 1
ATOM 3827 C CA . GLN A 1 544 ? 98.18995 75.01187 124.88467 1.000 52.99758 533 GLN A CA 1
ATOM 3828 C C . GLN A 1 544 ? 97.03743 74.05316 124.60245 1.000 55.84905 533 GLN A C 1
ATOM 3829 O O . GLN A 1 544 ? 96.94985 73.48722 123.50803 1.000 52.57013 533 GLN A O 1
ATOM 3835 N N . MET A 1 545 ? 96.14371 73.89030 125.57790 1.000 56.39243 534 MET A N 1
ATOM 3836 C CA . MET A 1 545 ? 95.05136 72.92757 125.53419 1.000 55.87237 534 MET A CA 1
ATOM 3837 C C . MET A 1 545 ? 93.73188 73.61683 125.21200 1.000 54.85793 534 MET A C 1
ATOM 3838 O O . MET A 1 545 ? 93.59788 74.83814 125.30426 1.000 55.91541 534 MET A O 1
ATOM 3843 N N . GLY A 1 546 ? 92.75077 72.81108 124.84204 1.000 57.39829 535 GLY A N 1
ATOM 3844 C CA . GLY A 1 546 ? 91.44796 73.30463 124.45055 1.000 57.06962 535 GLY A CA 1
ATOM 3845 C C . GLY A 1 546 ? 91.18897 73.11484 122.96106 1.000 56.24383 535 GLY A C 1
ATOM 3846 O O . GLY A 1 546 ? 92.10421 72.93889 122.14995 1.000 54.68695 535 GLY A O 1
ATOM 3847 N N . GLY A 1 547 ? 89.90461 73.13323 122.61229 1.000 54.41764 536 GLY A N 1
ATOM 3848 C CA . GLY A 1 547 ? 89.46783 72.96583 121.24088 1.000 54.61744 536 GLY A CA 1
ATOM 3849 C C . GLY A 1 547 ? 89.79092 74.17460 120.39138 1.000 55.69347 536 GLY A C 1
ATOM 3850 O O . GLY A 1 547 ? 90.51259 74.06414 119.39816 1.000 58.33245 536 GLY A O 1
ATOM 3851 N N . GLY A 1 548 ? 89.28052 75.33982 120.77171 1.000 58.37406 537 GLY A N 1
ATOM 3852 C CA . GLY A 1 548 ? 89.62340 76.54992 120.05550 1.000 55.38822 537 GLY A CA 1
ATOM 3853 C C . GLY A 1 548 ? 91.05884 76.98411 120.30127 1.000 59.07932 537 GLY A C 1
ATOM 3854 O O . GLY A 1 548 ? 91.69573 76.62375 121.29366 1.000 58.37114 537 GLY A O 1
ATOM 3855 N N . GLN A 1 549 ? 91.57396 77.78788 119.37668 1.000 57.76326 538 GLN A N 1
ATOM 3856 C CA . GLN A 1 549 ? 92.91791 78.32994 119.49815 1.000 56.94997 538 GLN A CA 1
ATOM 3857 C C . GLN A 1 549 ? 92.93583 79.59448 120.36339 1.000 54.83356 538 GLN A C 1
ATOM 3858 O O . GLN A 1 549 ? 91.91156 80.24797 120.57935 1.000 51.19942 538 GLN A O 1
ATOM 3864 N N . VAL A 1 550 ? 94.12909 79.92882 120.85955 1.000 51.41559 539 VAL A N 1
ATOM 3865 C CA . VAL A 1 550 ? 94.35313 81.16126 121.60153 1.000 54.18359 539 VAL A CA 1
ATOM 3866 C C . VAL A 1 550 ? 95.60267 81.84548 121.06341 1.000 56.15400 539 VAL A C 1
ATOM 3867 O O . VAL A 1 550 ? 96.56194 81.19546 120.62964 1.000 55.86077 539 VAL A O 1
ATOM 3871 N N . ASP A 1 551 ? 95.57462 83.17775 121.07266 1.000 53.96632 540 ASP A N 1
ATOM 3872 C CA . ASP A 1 551 ? 96.65720 83.96497 120.49136 1.000 54.48390 540 ASP A CA 1
ATOM 3873 C C . ASP A 1 551 ? 97.93441 83.73889 121.28928 1.000 56.42889 540 ASP A C 1
ATOM 3874 O O . ASP A 1 551 ? 98.07428 84.24370 122.40896 1.000 60.63467 540 ASP A O 1
ATOM 3879 N N . SER A 1 552 ? 98.86346 82.96902 120.72348 1.000 53.74518 541 SER A N 1
ATOM 3880 C CA . SER A 1 552 ? 100.12778 82.65845 121.37864 1.000 52.75257 541 SER A CA 1
ATOM 3881 C C . SER A 1 552 ? 101.29412 83.42362 120.76870 1.000 56.31084 541 SER A C 1
ATOM 3882 O O . SER A 1 552 ? 102.45364 83.02894 120.95385 1.000 51.84920 541 SER A O 1
ATOM 3885 N N . SER A 1 553 ? 101.00796 84.51266 120.04414 1.000 52.54656 542 SER A N 1
ATOM 3886 C CA . SER A 1 553 ? 102.07806 85.31227 119.45989 1.000 54.85778 542 SER A CA 1
ATOM 3887 C C . SER A 1 553 ? 103.10245 85.71648 120.50912 1.000 60.73625 542 SER A C 1
ATOM 3888 O O . SER A 1 553 ? 104.30298 85.77212 120.21935 1.000 64.37344 542 SER A O 1
ATOM 3891 N N . SER A 1 554 ? 102.64816 85.98591 121.73289 1.000 58.72364 543 SER A N 1
ATOM 3892 C CA . SER A 1 554 ? 103.56044 86.30151 122.82671 1.000 60.35169 543 SER A CA 1
ATOM 3893 C C . SER A 1 554 ? 104.57696 85.18460 123.03943 1.000 60.86240 543 SER A C 1
ATOM 3894 O O . SER A 1 554 ? 105.78357 85.43475 123.13777 1.000 63.37316 543 SER A O 1
ATOM 3897 N N . LEU A 1 555 ? 104.10212 83.94090 123.13538 1.000 60.60712 544 LEU A N 1
ATOM 3898 C CA . LEU A 1 555 ? 105.00569 82.80710 123.30619 1.000 59.14537 544 LEU A CA 1
ATOM 3899 C C . LEU A 1 555 ? 105.84184 82.57143 122.05894 1.000 61.03933 544 LEU A C 1
ATOM 3900 O O . LEU A 1 555 ? 106.97940 82.09614 122.15239 1.000 58.74303 544 LEU A O 1
ATOM 3905 N N . LYS A 1 556 ? 105.29596 82.90268 120.88779 1.000 65.24414 545 LYS A N 1
ATOM 3906 C CA . LYS A 1 556 ? 106.02209 82.69367 119.64371 1.000 60.32288 545 LYS A CA 1
ATOM 3907 C C . LYS A 1 556 ? 107.30473 83.51344 119.60127 1.000 62.14112 545 LYS A C 1
ATOM 3908 O O . LYS A 1 556 ? 108.35450 83.00060 119.20021 1.000 64.31277 545 LYS A O 1
ATOM 3914 N N . ASN A 1 557 ? 107.25002 84.78387 120.01408 1.000 59.10195 546 ASN A N 1
ATOM 3915 C CA . ASN A 1 557 ? 108.43018 85.63967 119.95215 1.000 61.57310 546 ASN A CA 1
ATOM 3916 C C . ASN A 1 557 ? 109.23767 85.64119 121.24698 1.000 63.72257 546 ASN A C 1
ATOM 3917 O O . ASN A 1 557 ? 110.20436 86.39927 121.34891 1.000 66.95634 546 ASN A O 1
ATOM 3922 N N . ASN A 1 558 ? 108.88744 84.80687 122.22453 1.000 59.13276 547 ASN A N 1
ATOM 3923 C CA . ASN A 1 558 ? 109.57490 84.78360 123.51246 1.000 59.60389 547 ASN A CA 1
ATOM 3924 C C . ASN A 1 558 ? 110.68206 83.73100 123.49577 1.000 60.80958 547 ASN A C 1
ATOM 3925 O O . ASN A 1 558 ? 110.40855 82.52632 123.54293 1.000 59.63142 547 ASN A O 1
ATOM 3930 N N . THR A 1 559 ? 111.93561 84.19155 123.49491 1.000 59.74498 548 THR A N 1
ATOM 3931 C CA . THR A 1 559 ? 113.06986 83.28643 123.32608 1.000 54.88883 548 THR A CA 1
ATOM 3932 C C . THR A 1 559 ? 113.17052 82.26667 124.45481 1.000 61.55860 548 THR A C 1
ATOM 3933 O O . THR A 1 559 ? 113.61145 81.13555 124.23048 1.000 65.77332 548 THR A O 1
ATOM 3937 N N . ASN A 1 560 ? 112.80606 82.64798 125.68133 1.000 61.65243 549 ASN A N 1
ATOM 3938 C CA . ASN A 1 560 ? 112.93470 81.71825 126.79798 1.000 63.03999 549 ASN A CA 1
ATOM 3939 C C . ASN A 1 560 ? 111.85063 80.64978 126.81341 1.000 60.12447 549 ASN A C 1
ATOM 3940 O O . ASN A 1 560 ? 111.94529 79.70583 127.60871 1.000 61.94303 549 ASN A O 1
ATOM 3945 N N . VAL A 1 561 ? 110.82952 80.78154 125.97033 1.000 59.67576 550 VAL A N 1
ATOM 3946 C CA . VAL A 1 561 ? 109.79494 79.76645 125.80678 1.000 58.63256 550 VAL A CA 1
ATOM 3947 C C . VAL A 1 561 ? 110.30377 78.77215 124.76462 1.000 64.02936 550 VAL A C 1
ATOM 3948 O O . VAL A 1 561 ? 110.30511 79.05456 123.56148 1.000 61.50665 550 VAL A O 1
ATOM 3952 N N . SER A 1 562 ? 110.73727 77.59933 125.23256 1.000 61.57074 551 SER A N 1
ATOM 3953 C CA . SER A 1 562 ? 111.45532 76.66351 124.37177 1.000 58.15135 551 SER A CA 1
ATOM 3954 C C . SER A 1 562 ? 110.54302 76.04868 123.31320 1.000 65.14873 551 SER A C 1
ATOM 3955 O O . SER A 1 562 ? 110.88605 76.01909 122.12379 1.000 63.62224 551 SER A O 1
ATOM 3958 N N . ALA A 1 563 ? 109.38216 75.54123 123.72339 1.000 58.54362 552 ALA A N 1
ATOM 3959 C CA . ALA A 1 563 ? 108.53594 74.78539 122.81571 1.000 59.24743 552 ALA A CA 1
ATOM 3960 C C . ALA A 1 563 ? 107.06957 75.05286 123.11215 1.000 59.63904 552 ALA A C 1
ATOM 3961 O O . ALA A 1 563 ? 106.68444 75.34070 124.24891 1.000 58.76592 552 ALA A O 1
ATOM 3963 N N . LEU A 1 564 ? 106.25800 74.93958 122.06302 1.000 59.42237 553 LEU A N 1
ATOM 3964 C CA . LEU A 1 564 ? 104.81951 75.17023 122.12725 1.000 57.65642 553 LEU A CA 1
ATOM 3965 C C . LEU A 1 564 ? 104.10906 74.05036 121.38341 1.000 55.54468 553 LEU A C 1
ATOM 3966 O O . LEU A 1 564 ? 104.36568 73.83529 120.19339 1.000 59.67242 553 LEU A O 1
ATOM 3971 N N . LEU A 1 565 ? 103.21004 73.36138 122.08610 1.000 54.72919 554 LEU A N 1
ATOM 3972 C CA . LEU A 1 565 ? 102.42023 72.25734 121.56568 1.000 54.35875 554 LEU A CA 1
ATOM 3973 C C . LEU A 1 565 ? 100.94445 72.54200 121.78943 1.000 55.34226 554 LEU A C 1
ATOM 3974 O O . LEU A 1 565 ? 100.56302 73.14135 122.79768 1.000 57.80165 554 LEU A O 1
ATOM 3979 N N . TRP A 1 566 ? 100.11329 72.08210 120.85776 1.000 56.51280 555 TRP A N 1
ATOM 3980 C CA . TRP A 1 566 ? 98.66467 72.12500 121.00507 1.000 55.63906 555 TRP A CA 1
ATOM 3981 C C . TRP A 1 566 ? 98.13903 70.71282 121.22717 1.000 55.21037 555 TRP A C 1
ATOM 3982 O O . TRP A 1 566 ? 98.39318 69.81457 120.41643 1.000 58.11733 555 TRP A O 1
ATOM 3993 N N . GLY A 1 567 ? 97.39932 70.52586 122.31878 1.000 54.07564 556 GLY A N 1
ATOM 3994 C CA . GLY A 1 567 ? 96.91617 69.21455 122.70777 1.000 49.52178 556 GLY A CA 1
ATOM 3995 C C . GLY A 1 567 ? 95.41258 69.02005 122.67271 1.000 51.26471 556 GLY A C 1
ATOM 3996 O O . GLY A 1 567 ? 94.94187 67.91863 122.95803 1.000 54.14655 556 GLY A O 1
ATOM 3997 N N . GLY A 1 568 ? 94.64693 70.05675 122.33297 1.000 55.30981 557 GLY A N 1
ATOM 3998 C CA . GLY A 1 568 ? 93.20199 69.89710 122.23525 1.000 51.51886 557 GLY A CA 1
ATOM 3999 C C . GLY A 1 568 ? 92.61708 69.31103 123.50757 1.000 56.81529 557 GLY A C 1
ATOM 4000 O O . GLY A 1 568 ? 92.92668 69.75431 124.62436 1.000 58.37620 557 GLY A O 1
ATOM 4001 N N . TYR A 1 569 ? 91.75425 68.30535 123.34943 1.000 56.70101 558 TYR A N 1
ATOM 4002 C CA . TYR A 1 569 ? 91.24204 67.50268 124.46686 1.000 54.25285 558 TYR A CA 1
ATOM 4003 C C . TYR A 1 569 ? 91.66415 66.05874 124.22380 1.000 53.71598 558 TYR A C 1
ATOM 4004 O O . TYR A 1 569 ? 90.95087 65.30969 123.53206 1.000 52.04033 558 TYR A O 1
ATOM 4013 N N . PRO A 1 570 ? 92.78587 65.61041 124.79100 1.000 57.50463 559 PRO A N 1
ATOM 4014 C CA . PRO A 1 570 ? 93.45464 64.39659 124.29866 1.000 56.82390 559 PRO A CA 1
ATOM 4015 C C . PRO A 1 570 ? 92.88700 63.07899 124.80704 1.000 54.10473 559 PRO A C 1
ATOM 4016 O O . PRO A 1 570 ? 93.53421 62.04441 124.62297 1.000 55.92884 559 PRO A O 1
ATOM 4020 N N . GLY A 1 571 ? 91.72833 63.06014 125.44052 1.000 49.96178 560 GLY A N 1
ATOM 4021 C CA . GLY A 1 571 ? 91.12344 61.79425 125.80122 1.000 51.48358 560 GLY A CA 1
ATOM 4022 C C . GLY A 1 571 ? 91.72832 61.14092 127.03259 1.000 54.62145 560 GLY A C 1
ATOM 4023 O O . GLY A 1 571 ? 92.59761 61.68548 127.71930 1.000 51.79670 560 GLY A O 1
ATOM 4024 N N . GLN A 1 572 ? 91.26497 59.91117 127.28064 1.000 54.49651 561 GLN A N 1
ATOM 4025 C CA . GLN A 1 572 ? 91.51203 59.25294 128.56032 1.000 50.54535 561 GLN A CA 1
ATOM 4026 C C . GLN A 1 572 ? 93.00214 59.10042 128.84862 1.000 54.32315 561 GLN A C 1
ATOM 4027 O O . GLN A 1 572 ? 93.42885 59.20786 130.00637 1.000 61.92434 561 GLN A O 1
ATOM 4033 N N . SER A 1 573 ? 93.80830 58.83414 127.82084 1.000 53.61911 562 SER A N 1
ATOM 4034 C CA . SER A 1 573 ? 95.24816 58.65577 127.97212 1.000 50.04293 562 SER A CA 1
ATOM 4035 C C . SER A 1 573 ? 96.02580 59.91080 127.59927 1.000 53.93147 562 SER A C 1
ATOM 4036 O O . SER A 1 573 ? 97.18934 59.82687 127.18537 1.000 56.18906 562 SER A O 1
ATOM 4039 N N . GLY A 1 574 ? 95.40407 61.07942 127.74218 1.000 50.46955 563 GLY A N 1
ATOM 4040 C CA . GLY A 1 574 ? 96.05699 62.29884 127.30796 1.000 54.39424 563 GLY A CA 1
ATOM 4041 C C . GLY A 1 574 ? 97.40405 62.50514 127.97003 1.000 55.42365 563 GLY A C 1
ATOM 4042 O O . GLY A 1 574 ? 98.36154 62.93727 127.32441 1.000 55.85357 563 GLY A O 1
ATOM 4043 N N . GLY A 1 575 ? 97.49741 62.20128 129.26682 1.000 55.06171 564 GLY A N 1
ATOM 4044 C CA . GLY A 1 575 ? 98.75598 62.39979 129.96472 1.000 55.52700 564 GLY A CA 1
ATOM 4045 C C . GLY A 1 575 ? 99.89048 61.61124 129.34144 1.000 55.55451 564 GLY A C 1
ATOM 4046 O O . GLY A 1 575 ? 100.97217 62.14779 129.09193 1.000 55.23974 564 GLY A O 1
ATOM 4047 N N . PHE A 1 576 ? 99.65376 60.32595 129.06696 1.000 55.65117 565 PHE A N 1
ATOM 4048 C CA . PHE A 1 576 ? 100.68976 59.50721 128.44671 1.000 54.90745 565 PHE A CA 1
ATOM 4049 C C . PHE A 1 576 ? 101.05547 60.03577 127.06541 1.000 59.33894 565 PHE A C 1
ATOM 4050 O O . PHE A 1 576 ? 102.23413 60.06661 126.69682 1.000 60.22025 565 PHE A O 1
ATOM 4058 N N . ALA A 1 577 ? 100.06160 60.44628 126.27767 1.000 54.00709 566 ALA A N 1
ATOM 4059 C CA . ALA A 1 577 ? 100.36498 60.93873 124.93884 1.000 54.13248 566 ALA A CA 1
ATOM 4060 C C . ALA A 1 577 ? 101.22509 62.19222 125.00382 1.000 55.82970 566 ALA A C 1
ATOM 4061 O O . ALA A 1 577 ? 102.21036 62.32559 124.26699 1.000 59.89684 566 ALA A O 1
ATOM 4063 N N . LEU A 1 578 ? 100.87142 63.12476 125.89145 1.000 56.78538 567 LEU A N 1
ATOM 4064 C CA . LEU A 1 578 ? 101.63630 64.36240 126.00565 1.000 52.47748 567 LEU A CA 1
ATOM 4065 C C . LEU A 1 578 ? 103.04105 64.07900 126.50814 1.000 56.59616 567 LEU A C 1
ATOM 4066 O O . LEU A 1 578 ? 104.02947 64.58038 125.95621 1.000 57.62625 567 LEU A O 1
ATOM 4071 N N . ARG A 1 579 ? 103.15068 63.24460 127.54186 1.000 57.40114 568 ARG A N 1
ATOM 4072 C CA . ARG A 1 579 ? 104.46231 62.88404 128.05874 1.000 57.87587 568 ARG A CA 1
ATOM 4073 C C . ARG A 1 579 ? 105.32049 62.26344 126.96986 1.000 57.81848 568 ARG A C 1
ATOM 4074 O O . ARG A 1 579 ? 106.47006 62.66410 126.76440 1.000 60.40292 568 ARG A O 1
ATOM 4082 N N . ASP A 1 580 ? 104.76803 61.28618 126.24933 1.000 60.91350 569 ASP A N 1
ATOM 4083 C CA . ASP A 1 580 ? 105.54022 60.56654 125.24726 1.000 61.33723 569 ASP A CA 1
ATOM 4084 C C . ASP A 1 580 ? 105.94077 61.46980 124.08786 1.000 58.32637 569 ASP A C 1
ATOM 4085 O O . ASP A 1 580 ? 107.05661 61.34460 123.57393 1.000 60.77142 569 ASP A O 1
ATOM 4090 N N . ILE A 1 581 ? 105.07834 62.40624 123.68451 1.000 57.13901 570 ILE A N 1
ATOM 4091 C CA . ILE A 1 581 ? 105.49476 63.37084 122.67148 1.000 58.29380 570 ILE A CA 1
ATOM 4092 C C . ILE A 1 581 ? 106.64563 64.22427 123.19329 1.000 61.04366 570 ILE A C 1
ATOM 4093 O O . ILE A 1 581 ? 107.61395 64.48923 122.46877 1.000 62.12765 570 ILE A O 1
ATOM 4098 N N . ILE A 1 582 ? 106.57157 64.65312 124.45843 1.000 59.99756 571 ILE A N 1
ATOM 4099 C CA . ILE A 1 582 ? 107.60972 65.52742 125.00965 1.000 62.85904 571 ILE A CA 1
ATOM 4100 C C . ILE A 1 582 ? 108.94246 64.79312 125.10724 1.000 59.98249 571 ILE A C 1
ATOM 4101 O O . ILE A 1 582 ? 110.00294 65.37167 124.84545 1.000 60.48536 571 ILE A O 1
ATOM 4106 N N . THR A 1 583 ? 108.91061 63.51489 125.48914 1.000 59.79130 572 THR A N 1
ATOM 4107 C CA . THR A 1 583 ? 110.10972 62.69905 125.64350 1.000 62.51117 572 THR A CA 1
ATOM 4108 C C . THR A 1 583 ? 110.64247 62.14920 124.32402 1.000 63.36880 572 THR A C 1
ATOM 4109 O O . THR A 1 583 ? 111.75372 61.60796 124.29863 1.000 62.74460 572 THR A O 1
ATOM 4113 N N . GLY A 1 584 ? 109.87752 62.24091 123.24006 1.000 64.17157 573 GLY A N 1
ATOM 4114 C CA . GLY A 1 584 ? 110.28454 61.64385 121.98878 1.000 60.14000 573 GLY A CA 1
ATOM 4115 C C . GLY A 1 584 ? 110.01533 60.16092 121.87016 1.000 60.31481 573 GLY A C 1
ATOM 4116 O O . GLY A 1 584 ? 110.47205 59.54585 120.89709 1.000 66.28178 573 GLY A O 1
ATOM 4117 N N . ARG A 1 585 ? 109.33045 59.55588 122.84758 1.000 59.88317 574 ARG A N 1
ATOM 4118 C CA . ARG A 1 585 ? 108.89269 58.17499 122.68510 1.000 61.88947 574 ARG A CA 1
ATOM 4119 C C . ARG A 1 585 ? 107.91142 58.05764 121.52702 1.000 63.40652 574 ARG A C 1
ATOM 4120 O O . ARG A 1 585 ? 107.74289 56.97074 120.96356 1.000 68.20652 574 ARG A O 1
ATOM 4128 N N . LYS A 1 586 ? 107.25073 59.16443 121.17347 1.000 58.22963 575 LYS A N 1
ATOM 4129 C CA . LYS A 1 586 ? 106.43953 59.28978 119.97433 1.000 59.86890 575 LYS A CA 1
ATOM 4130 C C . LYS A 1 586 ? 106.79504 60.59943 119.29086 1.000 59.15857 575 LYS A C 1
ATOM 4131 O O . LYS A 1 586 ? 107.12836 61.58365 119.94952 1.000 61.22820 575 LYS A O 1
ATOM 4137 N N . ASN A 1 587 ? 106.73387 60.61102 117.96564 1.000 58.76788 576 ASN A N 1
ATOM 4138 C CA . ASN A 1 587 ? 107.15099 61.86314 117.35577 1.000 58.11781 576 ASN A CA 1
ATOM 4139 C C . ASN A 1 587 ? 105.95780 62.60877 116.77094 1.000 56.13224 576 ASN A C 1
ATOM 4140 O O . ASN A 1 587 ? 105.09759 61.99808 116.12959 1.000 58.94313 576 ASN A O 1
ATOM 4145 N N . PRO A 1 588 ? 105.85525 63.91662 116.99319 1.000 58.63150 577 PRO A N 1
ATOM 4146 C CA . PRO A 1 588 ? 104.66811 64.63719 116.52523 1.000 54.94370 577 PRO A CA 1
ATOM 4147 C C . PRO A 1 588 ? 104.63058 64.72311 115.00977 1.000 57.20501 577 PRO A C 1
ATOM 4148 O O . PRO A 1 588 ? 105.66183 64.88669 114.34940 1.000 56.31527 577 PRO A O 1
ATOM 4152 N N . ALA A 1 589 ? 103.41914 64.59472 114.46222 1.000 58.92520 578 ALA A N 1
ATOM 4153 C CA . ALA A 1 589 ? 103.17618 64.89762 113.05810 1.000 55.56731 578 ALA A CA 1
ATOM 4154 C C . ALA A 1 589 ? 101.84345 65.58432 112.79161 1.000 55.98843 578 ALA A C 1
ATOM 4155 O O . ALA A 1 589 ? 101.53465 65.84872 111.62551 1.000 54.70333 578 ALA A O 1
ATOM 4157 N N . GLY A 1 590 ? 101.04716 65.88317 113.81469 1.000 55.09560 579 GLY A N 1
ATOM 4158 C CA . GLY A 1 590 ? 99.77626 66.53992 113.57874 1.000 52.34307 579 GLY A CA 1
ATOM 4159 C C . GLY A 1 590 ? 99.95094 67.94300 113.02983 1.000 52.40931 579 GLY A C 1
ATOM 4160 O O . GLY A 1 590 ? 101.00892 68.56247 113.14314 1.000 54.49841 579 GLY A O 1
ATOM 4161 N N . ARG A 1 591 ? 98.88886 68.44837 112.41372 1.000 52.35328 580 ARG A N 1
ATOM 4162 C CA . ARG A 1 591 ? 98.86239 69.80724 111.90021 1.000 51.34053 580 ARG A CA 1
ATOM 4163 C C . ARG A 1 591 ? 97.55351 70.46769 112.31107 1.000 52.61234 580 ARG A C 1
ATOM 4164 O O . ARG A 1 591 ? 96.56119 69.79530 112.59770 1.000 55.93586 580 ARG A O 1
ATOM 4172 N N . LEU A 1 592 ? 97.55891 71.79671 112.34163 1.000 51.02024 581 LEU A N 1
ATOM 4173 C CA . LEU A 1 592 ? 96.37181 72.53229 112.75049 1.000 49.46023 581 LEU A CA 1
ATOM 4174 C C . LEU A 1 592 ? 95.25656 72.39117 111.72139 1.000 53.37831 581 LEU A C 1
ATOM 4175 O O . LEU A 1 592 ? 95.45921 72.63588 110.52737 1.000 55.72348 581 LEU A O 1
ATOM 4180 N N . VAL A 1 593 ? 94.07013 72.00620 112.19847 1.000 53.68547 582 VAL A N 1
ATOM 4181 C CA . VAL A 1 593 ? 92.85653 71.97008 111.39681 1.000 52.66063 582 VAL A CA 1
ATOM 4182 C C . VAL A 1 593 ? 91.98774 73.19355 111.63023 1.000 52.13691 582 VAL A C 1
ATOM 4183 O O . VAL A 1 593 ? 90.82442 73.22583 111.19912 1.000 50.56110 582 VAL A O 1
ATOM 4187 N N . THR A 1 594 ? 92.50819 74.18071 112.34606 1.000 53.58604 583 THR A N 1
ATOM 4188 C CA . THR A 1 594 ? 91.84395 75.44067 112.64044 1.000 51.99500 583 THR A CA 1
ATOM 4189 C C . THR A 1 594 ? 92.91218 76.52380 112.60019 1.000 55.37294 583 THR A C 1
ATOM 4190 O O . THR A 1 594 ? 94.07617 76.26351 112.91368 1.000 56.90983 583 THR A O 1
ATOM 4194 N N . THR A 1 595 ? 92.53027 77.73553 112.21580 1.000 49.67565 584 THR A N 1
ATOM 4195 C CA . THR A 1 595 ? 93.48050 78.83480 112.22403 1.000 51.88729 584 THR A CA 1
ATOM 4196 C C . THR A 1 595 ? 93.58811 79.42252 113.62316 1.000 51.50486 584 THR A C 1
ATOM 4197 O O . THR A 1 595 ? 92.57876 79.60140 114.31054 1.000 52.10910 584 THR A O 1
ATOM 4201 N N . GLN A 1 596 ? 94.81411 79.70671 114.04954 1.000 53.55527 585 GLN A N 1
ATOM 4202 C CA . GLN A 1 596 ? 95.03909 80.46716 115.27903 1.000 54.51231 585 GLN A CA 1
ATOM 4203 C C . GLN A 1 596 ? 95.08908 81.93959 114.89644 1.000 52.25989 585 GLN A C 1
ATOM 4204 O O . GLN A 1 596 ? 96.11785 82.44092 114.43806 1.000 57.17094 585 GLN A O 1
ATOM 4210 N N . TYR A 1 597 ? 93.96106 82.62521 115.05437 1.000 48.85532 586 TYR A N 1
ATOM 4211 C CA . TYR A 1 597 ? 93.84150 84.01604 114.65547 1.000 51.80993 586 TYR A CA 1
ATOM 4212 C C . TYR A 1 597 ? 94.48252 84.93895 115.69125 1.000 55.71615 586 TYR A C 1
ATOM 4213 O O . TYR A 1 597 ? 94.64032 84.56808 116.85844 1.000 55.70598 586 TYR A O 1
ATOM 4222 N N . PRO A 1 598 ? 94.85204 86.15765 115.29074 1.000 56.57591 587 PRO A N 1
ATOM 4223 C CA . PRO A 1 598 ? 95.15097 87.19448 116.28386 1.000 54.38116 587 PRO A CA 1
ATOM 4224 C C . PRO A 1 598 ? 93.89635 87.54958 117.06958 1.000 58.12212 587 PRO A C 1
ATOM 4225 O O . PRO A 1 598 ? 92.77745 87.50724 116.54538 1.000 55.49747 587 PRO A O 1
ATOM 4229 N N . ALA A 1 599 ? 94.09845 87.91868 118.34212 1.000 56.76756 588 ALA A N 1
ATOM 4230 C CA . ALA A 1 599 ? 92.97285 88.20339 119.23103 1.000 51.21190 588 ALA A CA 1
ATOM 4231 C C . ALA A 1 599 ? 92.01435 89.21857 118.61902 1.000 53.10529 588 ALA A C 1
ATOM 4232 O O . ALA A 1 599 ? 90.78967 89.05362 118.69498 1.000 58.28010 588 ALA A O 1
ATOM 4234 N N . SER A 1 600 ? 92.55114 90.26025 117.97576 1.000 50.84977 589 SER A N 1
ATOM 4235 C CA . SER A 1 600 ? 91.70163 91.29530 117.39977 1.000 51.42516 589 SER A CA 1
ATOM 4236 C C . SER A 1 600 ? 90.72474 90.73627 116.37003 1.000 58.07673 589 SER A C 1
ATOM 4237 O O . SER A 1 600 ? 89.69679 91.37075 116.09430 1.000 57.91137 589 SER A O 1
ATOM 4240 N N . TYR A 1 601 ? 91.00273 89.55676 115.81127 1.000 54.59432 590 TYR A N 1
ATOM 4241 C CA . TYR A 1 601 ? 90.03710 88.91889 114.92167 1.000 56.77464 590 TYR A CA 1
ATOM 4242 C C . TYR A 1 601 ? 88.65733 88.84452 115.55924 1.000 59.03408 590 TYR A C 1
ATOM 4243 O O . TYR A 1 601 ? 87.65460 89.19430 114.92483 1.000 56.78537 590 TYR A O 1
ATOM 4252 N N . ALA A 1 602 ? 88.59321 88.43488 116.83374 1.000 57.65789 591 ALA A N 1
ATOM 4253 C CA . ALA A 1 602 ? 87.31167 88.24490 117.50001 1.000 52.84875 591 ALA A CA 1
ATOM 4254 C C . ALA A 1 602 ? 86.57496 89.55226 117.74114 1.000 53.06478 591 ALA A C 1
ATOM 4255 O O . ALA A 1 602 ? 85.40930 89.52675 118.14642 1.000 52.45569 591 ALA A O 1
ATOM 4257 N N . GLU A 1 603 ? 87.22754 90.68610 117.51872 1.000 57.90310 592 GLU A N 1
ATOM 4258 C CA . GLU A 1 603 ? 86.58166 91.98430 117.60641 1.000 61.86290 592 GLU A CA 1
ATOM 4259 C C . GLU A 1 603 ? 86.38313 92.63597 116.24503 1.000 61.02607 592 GLU A C 1
ATOM 4260 O O . GLU A 1 603 ? 85.79916 93.72188 116.17141 1.000 61.79746 592 GLU A O 1
ATOM 4266 N N . GLU A 1 604 ? 86.86476 92.01635 115.16688 1.000 59.21884 593 GLU A N 1
ATOM 4267 C CA . GLU A 1 604 ? 86.88611 92.71585 113.89027 1.000 58.70353 593 GLU A CA 1
ATOM 4268 C C . GLU A 1 604 ? 85.50808 92.79716 113.24448 1.000 58.43331 593 GLU A C 1
ATOM 4269 O O . GLU A 1 604 ? 85.23112 93.75695 112.51737 1.000 62.04237 593 GLU A O 1
ATOM 4275 N N . PHE A 1 605 ? 84.64053 91.81973 113.48599 1.000 57.98892 594 PHE A N 1
ATOM 4276 C CA . PHE A 1 605 ? 83.34791 91.75278 112.81868 1.000 58.55322 594 PHE A CA 1
ATOM 4277 C C . PHE A 1 605 ? 82.43568 90.85557 113.64113 1.000 54.98320 594 PHE A C 1
ATOM 4278 O O . PHE A 1 605 ? 82.90993 90.11832 114.51567 1.000 55.51665 594 PHE A O 1
ATOM 4286 N N . PRO A 1 606 ? 81.12793 90.88964 113.38694 1.000 54.56750 595 PRO A N 1
ATOM 4287 C CA . PRO A 1 606 ? 80.20440 90.05282 114.16840 1.000 54.39060 595 PRO A CA 1
ATOM 4288 C C . PRO A 1 606 ? 80.41982 88.57633 113.87260 1.000 54.88555 595 PRO A C 1
ATOM 4289 O O . PRO A 1 606 ? 80.39752 88.15104 112.71504 1.000 56.43639 595 PRO A O 1
ATOM 4293 N N . ALA A 1 607 ? 80.60117 87.78966 114.93448 1.000 53.18325 596 ALA A N 1
ATOM 4294 C CA . ALA A 1 607 ? 80.75398 86.35219 114.76516 1.000 52.22798 596 ALA A CA 1
ATOM 4295 C C . ALA A 1 607 ? 79.54000 85.72111 114.08818 1.000 54.70688 596 ALA A C 1
ATOM 4296 O O . ALA A 1 607 ? 79.65410 84.62624 113.52233 1.000 54.12311 596 ALA A O 1
ATOM 4298 N N . THR A 1 608 ? 78.38692 86.38184 114.12356 1.000 54.49444 597 THR A N 1
ATOM 4299 C CA . THR A 1 608 ? 77.19321 85.86866 113.46461 1.000 53.97221 597 THR A CA 1
ATOM 4300 C C . THR A 1 608 ? 77.17970 86.14590 111.96498 1.000 54.80134 597 THR A C 1
ATOM 4301 O O . THR A 1 608 ? 76.24189 85.72781 111.28085 1.000 54.27039 597 THR A O 1
ATOM 4305 N N . ASP A 1 609 ? 78.18738 86.84037 111.44572 1.000 55.95905 598 ASP A N 1
ATOM 4306 C CA . ASP A 1 609 ? 78.34132 87.02168 110.00839 1.000 51.91070 598 ASP A CA 1
ATOM 4307 C C . ASP A 1 609 ? 78.69511 85.68546 109.36424 1.000 57.30233 598 ASP A C 1
ATOM 4308 O O . ASP A 1 609 ? 79.75856 85.12142 109.64291 1.000 56.70399 598 ASP A O 1
ATOM 4313 N N . MET A 1 610 ? 77.81761 85.18281 108.49643 1.000 59.64125 599 MET A N 1
ATOM 4314 C CA . MET A 1 610 ? 78.00339 83.86903 107.89731 1.000 57.53365 599 MET A CA 1
ATOM 4315 C C . MET A 1 610 ? 78.75624 83.91590 106.57274 1.000 57.76854 599 MET A C 1
ATOM 4316 O O . MET A 1 610 ? 79.01318 82.85771 105.98885 1.000 56.20763 599 MET A O 1
ATOM 4321 N N . ASN A 1 611 ? 79.12325 85.10003 106.08763 1.000 55.94898 600 ASN A N 1
ATOM 4322 C CA . ASN A 1 611 ? 79.74167 85.22091 104.77243 1.000 53.64883 600 ASN A CA 1
ATOM 4323 C C . ASN A 1 611 ? 81.21614 84.82980 104.85684 1.000 56.34677 600 ASN A C 1
ATOM 4324 O O . ASN A 1 611 ? 81.97720 85.41259 105.63727 1.000 60.37779 600 ASN A O 1
ATOM 4329 N N . LEU A 1 612 ? 81.61328 83.83303 104.05858 1.000 56.01642 601 LEU A N 1
ATOM 4330 C CA . LEU A 1 612 ? 83.00170 83.37705 104.04837 1.000 57.79092 601 LEU A CA 1
ATOM 4331 C C . LEU A 1 612 ? 83.92535 84.39834 103.39312 1.000 59.52746 601 LEU A C 1
ATOM 4332 O O . LEU A 1 612 ? 84.99270 84.71230 103.93057 1.000 61.72236 601 LEU A O 1
ATOM 4337 N N . ARG A 1 613 ? 83.52870 84.92640 102.22358 1.000 60.20164 602 ARG A N 1
ATOM 4338 C CA . ARG A 1 613 ? 84.31108 85.86090 101.43094 1.000 61.38651 602 ARG A CA 1
ATOM 4339 C C . ARG A 1 613 ? 84.36000 87.23453 102.09782 1.000 61.79895 602 ARG A C 1
ATOM 4340 O O . ARG A 1 613 ? 83.38500 87.66052 102.72363 1.000 62.88582 602 ARG A O 1
ATOM 4348 N N . PRO A 1 614 ? 85.47858 87.95297 101.96535 1.000 59.05399 603 PRO A N 1
ATOM 4349 C CA . PRO A 1 614 ? 85.58948 89.26446 102.61730 1.000 59.34282 603 PRO A CA 1
ATOM 4350 C C . PRO A 1 614 ? 84.47055 90.19723 102.18498 1.000 61.18653 603 PRO A C 1
ATOM 4351 O O . PRO A 1 614 ? 84.12324 90.27530 101.00578 1.000 64.11125 603 PRO A O 1
ATOM 4355 N N . GLU A 1 615 ? 83.90826 90.90632 103.16187 1.000 61.54049 604 GLU A N 1
ATOM 4356 C CA . GLU A 1 615 ? 82.85209 91.88443 102.93554 1.000 61.32696 604 GLU A CA 1
ATOM 4357 C C . GLU A 1 615 ? 82.74185 92.76685 104.17469 1.000 67.12163 604 GLU A C 1
ATOM 4358 O O . GLU A 1 615 ? 82.84575 92.27364 105.30334 1.000 64.77681 604 GLU A O 1
ATOM 4364 N N . GLY A 1 616 ? 82.53519 94.06615 103.95831 1.000 64.57849 605 GLY A N 1
ATOM 4365 C CA . GLY A 1 616 ? 82.46042 94.98700 105.08224 1.000 67.75039 605 GLY A CA 1
ATOM 4366 C C . GLY A 1 616 ? 83.73706 94.91549 105.89481 1.000 69.72318 605 GLY A C 1
ATOM 4367 O O . GLY A 1 616 ? 84.84710 94.96970 105.35081 1.000 67.21433 605 GLY A O 1
ATOM 4368 N N . ASP A 1 617 ? 83.59131 94.77573 107.21413 1.000 64.81379 606 ASP A N 1
ATOM 4369 C CA . ASP A 1 617 ? 84.75216 94.65401 108.08909 1.000 65.38740 606 ASP A CA 1
ATOM 4370 C C . ASP A 1 617 ? 85.25082 93.21559 108.20434 1.000 61.66942 606 ASP A C 1
ATOM 4371 O O . ASP A 1 617 ? 86.28482 92.98277 108.83979 1.000 58.51657 606 ASP A O 1
ATOM 4376 N N . ASN A 1 618 ? 84.56315 92.26050 107.58710 1.000 60.83230 607 ASN A N 1
ATOM 4377 C CA . ASN A 1 618 ? 84.99061 90.85932 107.59360 1.000 62.59995 607 ASN A CA 1
ATOM 4378 C C . ASN A 1 618 ? 86.18450 90.66069 106.66576 1.000 60.74032 607 ASN A C 1
ATOM 4379 O O . ASN A 1 618 ? 86.08902 90.97370 105.47075 1.000 62.64625 607 ASN A O 1
ATOM 4384 N N . PRO A 1 619 ? 87.32375 90.14435 107.15975 1.000 60.54651 608 PRO A N 1
ATOM 4385 C CA . PRO A 1 619 ? 88.51912 90.05246 106.30516 1.000 58.41751 608 PRO A CA 1
ATOM 4386 C C . PRO A 1 619 ? 88.58437 88.74212 105.53934 1.000 58.00420 608 PRO A C 1
ATOM 4387 O O . PRO A 1 619 ? 89.62984 88.36209 104.99978 1.000 54.54649 608 PRO A O 1
ATOM 4391 N N . GLY A 1 620 ? 87.45412 88.03938 105.50812 1.000 57.30057 609 GLY A N 1
ATOM 4392 C CA . GLY A 1 620 ? 87.42744 86.66038 105.08205 1.000 58.67466 609 GLY A CA 1
ATOM 4393 C C . GLY A 1 620 ? 87.61158 85.73294 106.26800 1.000 58.23651 609 GLY A C 1
ATOM 4394 O O . GLY A 1 620 ? 88.42116 86.01023 107.15667 1.000 62.53395 609 GLY A O 1
ATOM 4395 N N . GLN A 1 621 ? 86.86482 84.63579 106.30804 1.000 54.82464 610 GLN A N 1
ATOM 4396 C CA . GLN A 1 621 ? 86.89729 83.70860 107.42746 1.000 53.72946 610 GLN A CA 1
ATOM 4397 C C . GLN A 1 621 ? 87.48450 82.37442 106.99105 1.000 58.56216 610 GLN A C 1
ATOM 4398 O O . GLN A 1 621 ? 87.30756 81.94192 105.84535 1.000 57.60174 610 GLN A O 1
ATOM 4404 N N . THR A 1 622 ? 88.17672 81.71803 107.92463 1.000 56.66052 611 THR A N 1
ATOM 4405 C CA . THR A 1 622 ? 88.78276 80.42687 107.62639 1.000 55.64378 611 THR A CA 1
ATOM 4406 C C . THR A 1 622 ? 90.04081 80.62967 106.79410 1.000 57.94821 611 THR A C 1
ATOM 4407 O O . THR A 1 622 ? 90.17642 81.64865 106.10994 1.000 57.70459 611 THR A O 1
ATOM 4411 N N . TYR A 1 623 ? 90.97408 79.67953 106.85591 1.000 53.80255 612 TYR A N 1
ATOM 4412 C CA . TYR A 1 623 ? 92.20347 79.81225 106.08331 1.000 54.76528 612 TYR A CA 1
ATOM 4413 C C . TYR A 1 623 ? 91.91801 80.16015 104.61823 1.000 58.28069 612 TYR A C 1
ATOM 4414 O O . TYR A 1 623 ? 92.69809 80.87928 103.98305 1.000 59.77800 612 TYR A O 1
ATOM 4423 N N . LYS A 1 624 ? 90.79187 79.68365 104.07717 1.000 56.19139 613 LYS A N 1
ATOM 4424 C CA . LYS A 1 624 ? 90.52686 79.77182 102.64189 1.000 57.78075 613 LYS A CA 1
ATOM 4425 C C . LYS A 1 624 ? 90.36775 81.21210 102.16127 1.000 58.36768 613 LYS A C 1
ATOM 4426 O O . LYS A 1 624 ? 90.75177 81.52884 101.02845 1.000 58.83485 613 LYS A O 1
ATOM 4432 N N . TRP A 1 625 ? 89.80934 82.09074 102.99219 1.000 57.90877 614 TRP A N 1
ATOM 4433 C CA . TRP A 1 625 ? 89.48958 83.44498 102.58615 1.000 55.00603 614 TRP A CA 1
ATOM 4434 C C . TRP A 1 625 ? 90.10987 84.51956 103.46506 1.000 58.61932 614 TRP A C 1
ATOM 4435 O O . TRP A 1 625 ? 89.96165 85.70832 103.15004 1.000 56.80060 614 TRP A O 1
ATOM 4446 N N . TYR A 1 626 ? 90.78128 84.14789 104.55223 1.000 60.88270 615 TYR A N 1
ATOM 4447 C CA . TYR A 1 626 ? 91.26903 85.12009 105.52319 1.000 56.72578 615 TYR A CA 1
ATOM 4448 C C . TYR A 1 626 ? 92.41982 85.92698 104.93980 1.000 57.09767 615 TYR A C 1
ATOM 4449 O O . TYR A 1 626 ? 93.46259 85.36605 104.58603 1.000 56.82830 615 TYR A O 1
ATOM 4458 N N . THR A 1 627 ? 92.23426 87.24780 104.85181 1.000 58.55850 616 THR A N 1
ATOM 4459 C CA . THR A 1 627 ? 93.23558 88.13928 104.27480 1.000 57.83312 616 THR A CA 1
ATOM 4460 C C . THR A 1 627 ? 94.20433 88.71294 105.30065 1.000 57.65716 616 THR A C 1
ATOM 4461 O O . THR A 1 627 ? 95.17226 89.36975 104.90484 1.000 57.49609 616 THR A O 1
ATOM 4465 N N . GLY A 1 628 ? 93.98186 88.47148 106.59507 1.000 63.12876 617 GLY A N 1
ATOM 4466 C CA . GLY A 1 628 ? 94.86986 88.94352 107.63672 1.000 57.47634 617 GLY A CA 1
ATOM 4467 C C . GLY A 1 628 ? 96.04644 88.01091 107.87102 1.000 62.91475 617 GLY A C 1
ATOM 4468 O O . GLY A 1 628 ? 96.27353 87.04413 107.14113 1.000 64.68448 617 GLY A O 1
ATOM 4469 N N . GLU A 1 629 ? 96.81628 88.31984 108.91805 1.000 64.09812 618 GLU A N 1
ATOM 4470 C CA . GLU A 1 629 ? 98.02139 87.56247 109.24518 1.000 64.79068 618 GLU A CA 1
ATOM 4471 C C . GLU A 1 629 ? 97.74300 86.70687 110.47360 1.000 65.67920 618 GLU A C 1
ATOM 4472 O O . GLU A 1 629 ? 97.56498 87.22692 111.57901 1.000 65.88244 618 GLU A O 1
ATOM 4478 N N . ALA A 1 630 ? 97.71498 85.39883 110.27772 1.000 63.28770 619 ALA A N 1
ATOM 4479 C CA . ALA A 1 630 ? 97.46543 84.48008 111.36911 1.000 59.03471 619 ALA A CA 1
ATOM 4480 C C . ALA A 1 630 ? 98.70333 84.34963 112.24861 1.000 59.20531 619 ALA A C 1
ATOM 4481 O O . ALA A 1 630 ? 99.83496 84.55689 111.80555 1.000 62.33432 619 ALA A O 1
ATOM 4483 N N . VAL A 1 631 ? 98.47833 83.99982 113.51333 1.000 60.33401 620 VAL A N 1
ATOM 4484 C CA . VAL A 1 631 ? 99.59592 83.73076 114.41279 1.000 61.28549 620 VAL A CA 1
ATOM 4485 C C . VAL A 1 631 ? 100.25206 82.40515 114.04631 1.000 59.46329 620 VAL A C 1
ATOM 4486 O O . VAL A 1 631 ? 101.46024 82.33526 113.79522 1.000 58.33796 620 VAL A O 1
ATOM 4490 N N . TYR A 1 632 ? 99.46449 81.33224 114.02133 1.000 61.17885 621 TYR A N 1
ATOM 4491 C CA . TYR A 1 632 ? 99.88267 80.05885 113.44711 1.000 62.72121 621 TYR A CA 1
ATOM 4492 C C . TYR A 1 632 ? 98.83398 79.63554 112.42839 1.000 60.90565 621 TYR A C 1
ATOM 4493 O O . TYR A 1 632 ? 97.63329 79.65819 112.72200 1.000 58.08389 621 TYR A O 1
ATOM 4502 N N . GLU A 1 633 ? 99.28364 79.26724 111.23281 1.000 59.87061 622 GLU A N 1
ATOM 4503 C CA . GLU A 1 633 ? 98.36671 79.02801 110.12529 1.000 57.17412 622 GLU A CA 1
ATOM 4504 C C . GLU A 1 633 ? 97.74004 77.63848 110.19569 1.000 56.04190 622 GLU A C 1
ATOM 4505 O O . GLU A 1 633 ? 98.32749 76.68854 110.72241 1.000 53.92501 622 GLU A O 1
ATOM 4511 N N . PHE A 1 634 ? 96.52753 77.53566 109.65250 1.000 54.56483 623 PHE A N 1
ATOM 4512 C CA . PHE A 1 634 ? 95.91266 76.24297 109.38262 1.000 54.82397 623 PHE A CA 1
ATOM 4513 C C . PHE A 1 634 ? 96.87473 75.37115 108.58311 1.000 54.95075 623 PHE A C 1
ATOM 4514 O O . PHE A 1 634 ? 97.43303 75.80757 107.57446 1.000 56.06182 623 PHE A O 1
ATOM 4522 N N . GLY A 1 635 ? 97.07860 74.13849 109.04316 1.000 53.33961 624 GLY A N 1
ATOM 4523 C CA . GLY A 1 635 ? 98.02659 73.24552 108.41049 1.000 54.59716 624 GLY A CA 1
ATOM 4524 C C . GLY A 1 635 ? 99.44454 73.30621 108.94782 1.000 60.96923 624 GLY A C 1
ATOM 4525 O O . GLY A 1 635 ? 100.32756 72.64960 108.38384 1.000 57.59663 624 GLY A O 1
ATOM 4526 N N . HIS A 1 636 ? 99.69366 74.07030 110.01045 1.000 60.91077 625 HIS A N 1
ATOM 4527 C CA . HIS A 1 636 ? 101.02865 74.17913 110.57940 1.000 57.63510 625 HIS A CA 1
ATOM 4528 C C . HIS A 1 636 ? 101.30127 73.01543 111.52237 1.000 56.27807 625 HIS A C 1
ATOM 4529 O O . HIS A 1 636 ? 100.39685 72.49783 112.18283 1.000 58.37627 625 HIS A O 1
ATOM 4536 N N . GLY A 1 637 ? 102.56333 72.60262 111.57133 1.000 56.62445 626 GLY A N 1
ATOM 4537 C CA . GLY A 1 637 ? 102.99790 71.50468 112.41176 1.000 51.05593 626 GLY A CA 1
ATOM 4538 C C . GLY A 1 637 ? 104.46486 71.20213 112.19282 1.000 55.62774 626 GLY A C 1
ATOM 4539 O O . GLY A 1 637 ? 104.92576 71.17167 111.04952 1.000 60.17513 626 GLY A O 1
ATOM 4540 N N . LEU A 1 638 ? 105.21503 70.98747 113.26558 1.000 56.61561 627 LEU A N 1
ATOM 4541 C CA . LEU A 1 638 ? 106.62880 70.67680 113.16306 1.000 53.68864 627 LEU A CA 1
ATOM 4542 C C . LEU A 1 638 ? 106.85593 69.20078 113.46269 1.000 57.85241 627 LEU A C 1
ATOM 4543 O O . LEU A 1 638 ? 105.97267 68.50456 113.97078 1.000 61.30216 627 LEU A O 1
ATOM 4548 N N . PHE A 1 639 ? 108.04876 68.72133 113.11151 1.000 58.33414 628 PHE A N 1
ATOM 4549 C CA . PHE A 1 639 ? 108.44624 67.33259 113.32174 1.000 58.74840 628 PHE A CA 1
ATOM 4550 C C . PHE A 1 639 ? 109.76588 67.28942 114.07954 1.000 59.99024 628 PHE A C 1
ATOM 4551 O O . PHE A 1 639 ? 110.58532 68.20982 113.97774 1.000 61.98836 628 PHE A O 1
ATOM 4559 N N . TYR A 1 640 ? 109.97950 66.20192 114.81469 1.000 60.54210 629 TYR A N 1
ATOM 4560 C CA . TYR A 1 640 ? 111.26686 65.97618 115.47547 1.000 60.59313 629 TYR A CA 1
ATOM 4561 C C . TYR A 1 640 ? 112.39726 65.59499 114.49283 1.000 63.04745 629 TYR A C 1
ATOM 4562 O O . TYR A 1 640 ? 113.46890 65.18286 114.96162 1.000 63.52857 629 TYR A O 1
ATOM 4571 N N . THR A 1 641 ? 112.17590 65.69435 113.18336 1.000 58.44134 630 THR A N 1
ATOM 4572 C CA . THR A 1 641 ? 113.19267 65.38977 112.18643 1.000 61.65450 630 THR A CA 1
ATOM 4573 C C . THR A 1 641 ? 112.96039 66.29231 110.98544 1.000 60.41529 630 THR A C 1
ATOM 4574 O O . THR A 1 641 ? 111.88236 66.86821 110.82148 1.000 63.79718 630 THR A O 1
ATOM 4578 N N . THR A 1 642 ? 113.98139 66.41597 110.14559 1.000 59.03951 631 THR A N 1
ATOM 4579 C CA . THR A 1 642 ? 113.88464 67.20591 108.92528 1.000 64.90196 631 THR A CA 1
ATOM 4580 C C . THR A 1 642 ? 113.50559 66.31067 107.75302 1.000 66.14700 631 THR A C 1
ATOM 4581 O O . THR A 1 642 ? 114.06789 65.22226 107.58262 1.000 66.30533 631 THR A O 1
ATOM 4585 N N . PHE A 1 643 ? 112.54040 66.77019 106.96009 1.000 64.22591 632 PHE A N 1
ATOM 4586 C CA . PHE A 1 643 ? 112.08697 66.07774 105.76265 1.000 63.44764 632 PHE A CA 1
ATOM 4587 C C . PHE A 1 643 ? 112.38631 66.94642 104.54690 1.000 67.09784 632 PHE A C 1
ATOM 4588 O O . PHE A 1 643 ? 112.04087 68.13340 104.52626 1.000 67.82695 632 PHE A O 1
ATOM 4596 N N . ALA A 1 644 ? 113.02187 66.35362 103.53984 1.000 63.90639 633 ALA A N 1
ATOM 4597 C CA . ALA A 1 644 ? 113.26974 67.01165 102.26371 1.000 68.52129 633 ALA A CA 1
ATOM 4598 C C . ALA A 1 644 ? 112.14601 66.66757 101.29972 1.000 67.13287 633 ALA A C 1
ATOM 4599 O O . ALA A 1 644 ? 111.81320 65.48836 101.12316 1.000 69.54167 633 ALA A O 1
ATOM 4601 N N . GLU A 1 645 ? 111.56276 67.70106 100.69331 1.000 66.71061 634 GLU A N 1
ATOM 4602 C CA . GLU A 1 645 ? 110.42484 67.57765 99.78582 1.000 71.53761 634 GLU A CA 1
ATOM 4603 C C . GLU A 1 645 ? 110.90105 67.94970 98.38605 1.000 73.13272 634 GLU A C 1
ATOM 4604 O O . GLU A 1 645 ? 111.24058 69.11009 98.12561 1.000 71.32862 634 GLU A O 1
ATOM 4610 N N . SER A 1 646 ? 110.92772 66.96923 97.49116 1.000 72.59551 635 SER A N 1
ATOM 4611 C CA . SER A 1 646 ? 111.43482 67.17129 96.14608 1.000 74.69811 635 SER A CA 1
ATOM 4612 C C . SER A 1 646 ? 110.37369 66.78566 95.12604 1.000 77.87991 635 SER A C 1
ATOM 4613 O O . SER A 1 646 ? 109.46389 65.99819 95.40567 1.000 73.64734 635 SER A O 1
ATOM 4616 N N . SER A 1 647 ? 110.49915 67.35184 93.93117 1.000 80.01603 636 SER A N 1
ATOM 4617 C CA . SER A 1 647 ? 109.61146 66.96631 92.84461 1.000 83.91164 636 SER A CA 1
ATOM 4618 C C . SER A 1 647 ? 109.90346 65.53169 92.41509 1.000 86.44146 636 SER A C 1
ATOM 4619 O O . SER A 1 647 ? 111.06140 65.10613 92.38437 1.000 87.41373 636 SER A O 1
ATOM 4622 N N . SER A 1 648 ? 108.84161 64.78283 92.09231 1.000 85.09289 637 SER A N 1
ATOM 4623 C CA . SER A 1 648 ? 108.97584 63.37489 91.73543 1.000 89.49318 637 SER A CA 1
ATOM 4624 C C . SER A 1 648 ? 109.52148 63.15661 90.32703 1.000 93.47485 637 SER A C 1
ATOM 4625 O O . SER A 1 648 ? 110.08583 62.08943 90.06027 1.000 94.76227 637 SER A O 1
ATOM 4628 N N . ASN A 1 649 ? 109.35402 64.11904 89.41715 1.000 93.55245 638 ASN A N 1
ATOM 4629 C CA . ASN A 1 649 ? 109.87019 64.02258 88.04836 1.000 102.13575 638 ASN A CA 1
ATOM 4630 C C . ASN A 1 649 ? 110.52682 65.35545 87.70037 1.000 105.33561 638 ASN A C 1
ATOM 4631 O O . ASN A 1 649 ? 109.85210 66.29450 87.26607 1.000 106.34730 638 ASN A O 1
ATOM 4636 N N . THR A 1 650 ? 111.84137 65.43313 87.88913 1.000 104.66759 639 THR A N 1
ATOM 4637 C CA . THR A 1 650 ? 112.60726 66.61060 87.48630 1.000 102.16517 639 THR A CA 1
ATOM 4638 C C . THR A 1 650 ? 112.58709 66.78700 85.96743 1.000 106.50573 639 THR A C 1
ATOM 4639 O O . THR A 1 650 ? 111.72457 67.48140 85.42232 1.000 104.08612 639 THR A O 1
ATOM 4643 N N . ARG A 1 653 ? 106.12153 69.21865 82.31900 1.000 86.03528 642 ARG A N 1
ATOM 4644 C CA . ARG A 1 653 ? 105.72656 68.91786 83.69523 1.000 93.33615 642 ARG A CA 1
ATOM 4645 C C . ARG A 1 653 ? 104.39551 69.56732 84.07918 1.000 91.93706 642 ARG A C 1
ATOM 4646 O O . ARG A 1 653 ? 103.85459 69.30249 85.16024 1.000 88.97559 642 ARG A O 1
ATOM 4654 N N . GLU A 1 654 ? 103.87746 70.42266 83.19923 1.000 81.66485 643 GLU A N 1
ATOM 4655 C CA . GLU A 1 654 ? 102.52327 70.92666 83.36533 1.000 78.48960 643 GLU A CA 1
ATOM 4656 C C . GLU A 1 654 ? 101.52614 69.80549 83.08886 1.000 80.40164 643 GLU A C 1
ATOM 4657 O O . GLU A 1 654 ? 101.82221 68.85110 82.36491 1.000 84.58241 643 GLU A O 1
ATOM 4663 N N . ILE A 1 655 ? 100.34330 69.91175 83.69177 1.000 76.25853 644 ILE A N 1
ATOM 4664 C CA . ILE A 1 655 ? 99.27067 68.93852 83.50752 1.000 71.41719 644 ILE A CA 1
ATOM 4665 C C . ILE A 1 655 ? 98.12577 69.63367 82.78583 1.000 72.87948 644 ILE A C 1
ATOM 4666 O O . ILE A 1 655 ? 97.40150 70.43250 83.38743 1.000 72.53139 644 ILE A O 1
ATOM 4671 N N . LYS A 1 656 ? 97.94466 69.32054 81.50318 1.000 72.35189 645 LYS A N 1
ATOM 4672 C CA . LYS A 1 656 ? 96.87577 69.89660 80.69221 1.000 71.09766 645 LYS A CA 1
ATOM 4673 C C . LYS A 1 656 ? 95.75747 68.87350 80.51466 1.000 71.07940 645 LYS A C 1
ATOM 4674 O O . LYS A 1 656 ? 96.00914 67.74514 80.07353 1.000 71.00800 645 LYS A O 1
ATOM 4680 N N . LEU A 1 657 ? 94.52819 69.27000 80.86400 1.000 67.39583 646 LEU A N 1
ATOM 4681 C CA . LEU A 1 657 ? 93.37744 68.37669 80.83373 1.000 64.13052 646 LEU A CA 1
ATOM 4682 C C . LEU A 1 657 ? 92.15092 69.11992 80.32707 1.000 62.28332 646 LEU A C 1
ATOM 4683 O O . LEU A 1 657 ? 92.02997 70.32998 80.50179 1.000 62.34811 646 LEU A O 1
ATOM 4688 N N . ASN A 1 658 ? 91.22941 68.37805 79.71749 1.000 62.05898 647 ASN A N 1
ATOM 4689 C CA . ASN A 1 658 ? 90.04818 68.94148 79.07165 1.000 61.27687 647 ASN A CA 1
ATOM 4690 C C . ASN A 1 658 ? 88.81623 68.61714 79.90524 1.000 59.03387 647 ASN A C 1
ATOM 4691 O O . ASN A 1 658 ? 88.62104 67.46376 80.30292 1.000 60.48649 647 ASN A O 1
ATOM 4696 N N . ILE A 1 659 ? 87.98085 69.63167 80.15308 1.000 57.81862 648 ILE A N 1
ATOM 4697 C CA . ILE A 1 659 ? 86.82479 69.45821 81.03352 1.000 58.48102 648 ILE A CA 1
ATOM 4698 C C . ILE A 1 659 ? 85.90498 68.36303 80.50446 1.000 60.62390 648 ILE A C 1
ATOM 4699 O O . ILE A 1 659 ? 85.50893 67.44792 81.24086 1.000 58.24061 648 ILE A O 1
ATOM 4704 N N . GLN A 1 660 ? 85.55995 68.43294 79.21340 1.000 62.23016 649 GLN A N 1
ATOM 4705 C CA . GLN A 1 660 ? 84.60821 67.48057 78.64611 1.000 60.57037 649 GLN A CA 1
ATOM 4706 C C . GLN A 1 660 ? 85.15752 66.05612 78.66107 1.000 59.65009 649 GLN A C 1
ATOM 4707 O O . GLN A 1 660 ? 84.42484 65.10169 78.96273 1.000 59.71698 649 GLN A O 1
ATOM 4713 N N . ASP A 1 661 ? 86.44880 65.89623 78.36747 1.000 55.59669 650 ASP A N 1
ATOM 4714 C CA . ASP A 1 661 ? 87.05622 64.57197 78.40490 1.000 55.78575 650 ASP A CA 1
ATOM 4715 C C . ASP A 1 661 ? 86.95549 63.95640 79.79180 1.000 60.95593 650 ASP A C 1
ATOM 4716 O O . ASP A 1 661 ? 86.50302 62.81545 79.94230 1.000 59.41552 650 ASP A O 1
ATOM 4721 N N . ILE A 1 662 ? 87.38102 64.69506 80.82320 1.000 59.92693 651 ILE A N 1
ATOM 4722 C CA . ILE A 1 662 ? 87.38286 64.12398 82.16482 1.000 61.02710 651 ILE A CA 1
ATOM 4723 C C . ILE A 1 662 ? 85.95921 63.87639 82.63996 1.000 57.49983 651 ILE A C 1
ATOM 4724 O O . ILE A 1 662 ? 85.68037 62.85854 83.28003 1.000 55.38345 651 ILE A O 1
ATOM 4729 N N . LEU A 1 663 ? 85.02757 64.76871 82.30021 1.000 57.56039 652 LEU A N 1
ATOM 4730 C CA . LEU A 1 663 ? 83.66835 64.64052 82.81375 1.000 56.03346 652 LEU A CA 1
ATOM 4731 C C . LEU A 1 663 ? 82.80790 63.64634 82.04514 1.000 54.87241 652 LEU A C 1
ATOM 4732 O O . LEU A 1 663 ? 81.72770 63.29813 82.52993 1.000 56.93649 652 LEU A O 1
ATOM 4737 N N . SER A 1 664 ? 83.22983 63.18074 80.87271 1.000 56.93994 653 SER A N 1
ATOM 4738 C CA . SER A 1 664 ? 82.45601 62.16503 80.16795 1.000 57.08281 653 SER A CA 1
ATOM 4739 C C . SER A 1 664 ? 82.93822 60.74588 80.44799 1.000 56.07278 653 SER A C 1
ATOM 4740 O O . SER A 1 664 ? 82.38493 59.79976 79.88144 1.000 56.52767 653 SER A O 1
ATOM 4743 N N . GLN A 1 665 ? 83.93263 60.57100 81.31593 1.000 54.76770 654 GLN A N 1
ATOM 4744 C CA . GLN A 1 665 ? 84.52851 59.26226 81.54104 1.000 54.46691 654 GLN A CA 1
ATOM 4745 C C . GLN A 1 665 ? 83.60063 58.36928 82.36034 1.000 55.20560 654 GLN A C 1
ATOM 4746 O O . GLN A 1 665 ? 82.54298 58.78673 82.83718 1.000 56.49004 654 GLN A O 1
ATOM 4752 N N . THR A 1 666 ? 84.01552 57.11394 82.51078 1.000 55.66344 655 THR A N 1
ATOM 4753 C CA . THR A 1 666 ? 83.37036 56.18773 83.42713 1.000 57.31940 655 THR A CA 1
ATOM 4754 C C . THR A 1 666 ? 83.86436 56.44475 84.84614 1.000 62.33011 655 THR A C 1
ATOM 4755 O O . THR A 1 666 ? 84.98592 56.92160 85.05335 1.000 61.31183 655 THR A O 1
ATOM 4759 N N . HIS A 1 667 ? 83.00156 56.15043 85.82344 1.000 60.49551 656 HIS A N 1
ATOM 4760 C CA . HIS A 1 667 ? 83.30439 56.34740 87.24277 1.000 58.15094 656 HIS A CA 1
ATOM 4761 C C . HIS A 1 667 ? 82.85392 55.13855 88.06631 1.000 58.44500 656 HIS A C 1
ATOM 4762 O O . HIS A 1 667 ? 82.09065 55.25753 89.02565 1.000 59.29855 656 HIS A O 1
ATOM 4769 N N . GLU A 1 668 ? 83.28451 53.94434 87.66197 1.000 60.46529 657 GLU A N 1
ATOM 4770 C CA . GLU A 1 668 ? 82.91001 52.73361 88.38377 1.000 62.97154 657 GLU A CA 1
ATOM 4771 C C . GLU A 1 668 ? 83.26761 52.83731 89.86354 1.000 67.42646 657 GLU A C 1
ATOM 4772 O O . GLU A 1 668 ? 84.35864 53.28665 90.22647 1.000 63.71283 657 GLU A O 1
ATOM 4778 N N . ASP A 1 669 ? 82.33570 52.40133 90.71870 1.000 68.36806 658 ASP A N 1
ATOM 4779 C CA . ASP A 1 669 ? 82.44458 52.39841 92.17897 1.000 65.08399 658 ASP A CA 1
ATOM 4780 C C . ASP A 1 669 ? 82.32240 53.78721 92.79069 1.000 66.45873 658 ASP A C 1
ATOM 4781 O O . ASP A 1 669 ? 82.55788 53.94609 93.99504 1.000 68.60031 658 ASP A O 1
ATOM 4786 N N . LEU A 1 670 ? 81.97427 54.79913 92.00039 1.000 61.42794 659 LEU A N 1
ATOM 4787 C CA . LEU A 1 670 ? 81.79209 56.16140 92.48219 1.000 58.06075 659 LEU A CA 1
ATOM 4788 C C . LEU A 1 670 ? 80.38023 56.61539 92.14718 1.000 58.14438 659 LEU A C 1
ATOM 4789 O O . LEU A 1 670 ? 79.92111 56.44485 91.01364 1.000 61.59436 659 LEU A O 1
ATOM 4794 N N . ALA A 1 671 ? 79.69269 57.19309 93.12727 1.000 54.13628 660 ALA A N 1
ATOM 4795 C CA . ALA A 1 671 ? 78.32014 57.61502 92.88621 1.000 54.07698 660 ALA A CA 1
ATOM 4796 C C . ALA A 1 671 ? 78.25068 58.78819 91.91273 1.000 51.55554 660 ALA A C 1
ATOM 4797 O O . ALA A 1 671 ? 77.26210 58.92480 91.18398 1.000 48.75925 660 ALA A O 1
ATOM 4799 N N . SER A 1 672 ? 79.27579 59.63846 91.88103 1.000 48.85521 661 SER A N 1
ATOM 4800 C CA . SER A 1 672 ? 79.26604 60.82414 91.03709 1.000 50.04596 661 SER A CA 1
ATOM 4801 C C . SER A 1 672 ? 80.61248 60.99612 90.34743 1.000 55.12886 661 SER A C 1
ATOM 4802 O O . SER A 1 672 ? 81.65225 60.57806 90.85992 1.000 59.31914 661 SER A O 1
ATOM 4805 N N . ILE A 1 673 ? 80.57768 61.62797 89.17162 1.000 59.28345 662 ILE A N 1
ATOM 4806 C CA . ILE A 1 673 ? 81.79160 61.90164 88.41201 1.000 57.13458 662 ILE A CA 1
ATOM 4807 C C . ILE A 1 673 ? 82.69975 62.88524 89.13918 1.000 56.69783 662 ILE A C 1
ATOM 4808 O O . ILE A 1 673 ? 83.90614 62.92801 88.86610 1.000 57.33986 662 ILE A O 1
ATOM 4813 N N . THR A 1 674 ? 82.15185 63.68172 90.06186 1.000 56.95420 663 THR A N 1
ATOM 4814 C CA . THR A 1 674 ? 82.97134 64.60870 90.83645 1.000 56.46110 663 THR A CA 1
ATOM 4815 C C . THR A 1 674 ? 83.96519 63.89084 91.74882 1.000 55.27430 663 THR A C 1
ATOM 4816 O O . THR A 1 674 ? 84.95095 64.50198 92.17404 1.000 57.87088 663 THR A O 1
ATOM 4820 N N . GLN A 1 675 ? 83.74022 62.61766 92.05428 1.000 51.31189 664 GLN A N 1
ATOM 4821 C CA . GLN A 1 675 ? 84.65463 61.85747 92.89358 1.000 57.69016 664 GLN A CA 1
ATOM 4822 C C . GLN A 1 675 ? 85.80025 61.23361 92.10901 1.000 60.25573 664 GLN A C 1
ATOM 4823 O O . GLN A 1 675 ? 86.63587 60.54206 92.70537 1.000 60.53966 664 GLN A O 1
ATOM 4829 N N . LEU A 1 676 ? 85.85107 61.44377 90.79995 1.000 54.89665 665 LEU A N 1
ATOM 4830 C CA . LEU A 1 676 ? 86.85309 60.78242 89.97586 1.000 55.65388 665 LEU A CA 1
ATOM 4831 C C . LEU A 1 676 ? 88.21483 61.44080 90.17002 1.000 56.06746 665 LEU A C 1
ATOM 4832 O O . LEU A 1 676 ? 88.32786 62.66495 90.04657 1.000 58.15362 665 LEU A O 1
ATOM 4837 N N . PRO A 1 677 ? 89.25827 60.67351 90.48209 1.000 54.15182 666 PRO A N 1
ATOM 4838 C CA . PRO A 1 677 ? 90.61516 61.23621 90.47982 1.000 58.39253 666 PRO A CA 1
ATOM 4839 C C . PRO A 1 677 ? 90.99662 61.70091 89.08189 1.000 61.71435 666 PRO A C 1
ATOM 4840 O O . PRO A 1 677 ? 90.92197 60.93544 88.11730 1.000 61.43274 666 PRO A O 1
ATOM 4844 N N . VAL A 1 678 ? 91.40470 62.96552 88.97393 1.000 61.66914 667 VAL A N 1
ATOM 4845 C CA . VAL A 1 678 ? 91.88671 63.49954 87.70569 1.000 61.10798 667 VAL A CA 1
ATOM 4846 C C . VAL A 1 678 ? 93.41273 63.55701 87.64540 1.000 65.59361 667 VAL A C 1
ATOM 4847 O O . VAL A 1 678 ? 93.97442 63.73230 86.55314 1.000 66.61518 667 VAL A O 1
ATOM 4851 N N . LEU A 1 679 ? 94.09713 63.42001 88.77428 1.000 65.03274 668 LEU A N 1
ATOM 4852 C CA . LEU A 1 679 ? 95.55111 63.38531 88.76482 1.000 65.57733 668 LEU A CA 1
ATOM 4853 C C . LEU A 1 679 ? 96.00715 62.93921 90.14122 1.000 63.85971 668 LEU A C 1
ATOM 4854 O O . LEU A 1 679 ? 95.23276 62.95181 91.09857 1.000 62.70526 668 LEU A O 1
ATOM 4859 N N . ASN A 1 680 ? 97.26590 62.52767 90.22506 1.000 66.73313 669 ASN A N 1
ATOM 4860 C CA . ASN A 1 680 ? 97.92479 62.28569 91.50021 1.000 63.82864 669 ASN A CA 1
ATOM 4861 C C . ASN A 1 680 ? 98.95046 63.38483 91.71642 1.000 66.61952 669 ASN A C 1
ATOM 4862 O O . ASN A 1 680 ? 99.82925 63.58825 90.86827 1.000 57.52860 669 ASN A O 1
ATOM 4867 N N . PHE A 1 681 ? 98.83292 64.09271 92.84396 1.000 67.93020 670 PHE A N 1
ATOM 4868 C CA . PHE A 1 681 ? 99.89917 64.97709 93.29884 1.000 62.30532 670 PHE A CA 1
ATOM 4869 C C . PHE A 1 681 ? 100.95351 64.12631 93.99624 1.000 61.78381 670 PHE A C 1
ATOM 4870 O O . PHE A 1 681 ? 100.65771 63.43115 94.97510 1.000 64.36255 670 PHE A O 1
ATOM 4878 N N . THR A 1 682 ? 102.17098 64.16314 93.47220 1.000 62.42403 671 THR A N 1
ATOM 4879 C CA . THR A 1 682 ? 103.25147 63.31348 93.93656 1.000 68.80776 671 THR A CA 1
ATOM 4880 C C . THR A 1 682 ? 104.47552 64.15322 94.25330 1.000 69.22955 671 THR A C 1
ATOM 4881 O O . THR A 1 682 ? 104.75686 65.16546 93.59966 1.000 65.89067 671 THR A O 1
ATOM 4885 N N . ALA A 1 683 ? 105.19960 63.70424 95.26893 1.000 66.56680 672 ALA A N 1
ATOM 4886 C CA . ALA A 1 683 ? 106.47391 64.28802 95.62969 1.000 69.63102 672 ALA A CA 1
ATOM 4887 C C . ALA A 1 683 ? 107.27135 63.22871 96.36409 1.000 70.85655 672 ALA A C 1
ATOM 4888 O O . ALA A 1 683 ? 106.73448 62.19969 96.78898 1.000 67.71802 672 ALA A O 1
ATOM 4890 N N . ASN A 1 684 ? 108.56859 63.48479 96.48527 1.000 72.57792 673 ASN A N 1
ATOM 4891 C CA . ASN A 1 684 ? 109.47812 62.60981 97.20690 1.000 72.64406 673 ASN A CA 1
ATOM 4892 C C . ASN A 1 684 ? 109.76693 63.22012 98.57170 1.000 72.64853 673 ASN A C 1
ATOM 4893 O O . ASN A 1 684 ? 110.19994 64.37741 98.67095 1.000 72.34170 673 ASN A O 1
ATOM 4898 N N . ILE A 1 685 ? 109.50361 62.44563 99.61308 1.000 66.44126 674 ILE A N 1
ATOM 4899 C CA . ILE A 1 685 ? 109.75500 62.84599 100.98461 1.000 71.77464 674 ILE A CA 1
ATOM 4900 C C . ILE A 1 685 ? 110.91701 62.00589 101.48998 1.000 70.52837 674 ILE A C 1
ATOM 4901 O O . ILE A 1 685 ? 110.85438 60.77029 101.46149 1.000 68.95692 674 ILE A O 1
ATOM 4906 N N . GLN A 1 686 ? 111.97628 62.66990 101.94553 1.000 71.21596 675 GLN A N 1
ATOM 4907 C CA . GLN A 1 686 ? 113.15428 61.99211 102.47377 1.000 70.37145 675 GLN A CA 1
ATOM 4908 C C . GLN A 1 686 ? 113.41486 62.40988 103.91744 1.000 68.29611 675 GLN A C 1
ATOM 4909 O O . GLN A 1 686 ? 113.35986 63.59722 104.25001 1.000 66.57189 675 GLN A O 1
ATOM 4915 N N . ASN A 1 687 ? 113.71524 61.43422 104.77422 1.000 69.11715 676 ASN A N 1
ATOM 4916 C CA . ASN A 1 687 ? 114.02679 61.71341 106.17705 1.000 67.72195 676 ASN A CA 1
ATOM 4917 C C . ASN A 1 687 ? 115.51620 62.02509 106.28752 1.000 67.20719 676 ASN A C 1
ATOM 4918 O O . ASN A 1 687 ? 116.35180 61.12846 106.41604 1.000 67.39054 676 ASN A O 1
ATOM 4923 N N . THR A 1 688 ? 115.85253 63.31929 106.24899 1.000 62.76977 677 THR A N 1
ATOM 4924 C CA . THR A 1 688 ? 117.23019 63.78079 106.36664 1.000 61.31759 677 THR A CA 1
ATOM 4925 C C . THR A 1 688 ? 117.64507 64.05098 107.81422 1.000 68.92497 677 THR A C 1
ATOM 4926 O O . THR A 1 688 ? 118.63684 64.75440 108.03822 1.000 70.11721 677 THR A O 1
ATOM 4930 N N . GLY A 1 689 ? 116.91379 63.50544 108.79385 1.000 71.43759 678 GLY A N 1
ATOM 4931 C CA . GLY A 1 689 ? 117.16570 63.73496 110.19773 1.000 61.11567 678 GLY A CA 1
ATOM 4932 C C . GLY A 1 689 ? 117.66569 62.49863 110.91792 1.000 68.04749 678 GLY A C 1
ATOM 4933 O O . GLY A 1 689 ? 118.07010 61.50197 110.30227 1.000 73.43751 678 GLY A O 1
ATOM 4934 N N . LYS A 1 690 ? 117.63860 62.55767 112.25164 1.000 70.91826 679 LYS A N 1
ATOM 4935 C CA . LYS A 1 690 ? 118.20391 61.49041 113.06936 1.000 72.52306 679 LYS A CA 1
ATOM 4936 C C . LYS A 1 690 ? 117.16920 60.66663 113.82601 1.000 70.76796 679 LYS A C 1
ATOM 4937 O O . LYS A 1 690 ? 117.55610 59.80502 114.62401 1.000 65.87728 679 LYS A O 1
ATOM 4943 N N . VAL A 1 691 ? 115.87603 60.89218 113.59953 1.000 68.76217 680 VAL A N 1
ATOM 4944 C CA . VAL A 1 691 ? 114.82037 60.10491 114.22757 1.000 69.16976 680 VAL A CA 1
ATOM 4945 C C . VAL A 1 691 ? 113.79410 59.70351 113.17217 1.000 71.02201 680 VAL A C 1
ATOM 4946 O O . VAL A 1 691 ? 113.49736 60.47177 112.24738 1.000 65.70699 680 VAL A O 1
ATOM 4950 N N . GLU A 1 692 ? 113.28221 58.47975 113.29406 1.000 73.42119 681 GLU A N 1
ATOM 4951 C CA . GLU A 1 692 ? 112.17174 58.04300 112.46016 1.000 75.94165 681 GLU A CA 1
ATOM 4952 C C . GLU A 1 692 ? 110.89900 58.75298 112.89650 1.000 73.68471 681 GLU A C 1
ATOM 4953 O O . GLU A 1 692 ? 110.66199 58.95331 114.09098 1.000 73.51361 681 GLU A O 1
ATOM 4959 N N . SER A 1 693 ? 110.07303 59.13118 111.92537 1.000 70.91274 682 SER A N 1
ATOM 4960 C CA . SER A 1 693 ? 108.88246 59.90483 112.23412 1.000 67.54743 682 SER A CA 1
ATOM 4961 C C . SER A 1 693 ? 107.82245 59.69153 111.16543 1.000 68.23857 682 SER A C 1
ATOM 4962 O O . SER A 1 693 ? 108.13494 59.54965 109.97823 1.000 68.33842 682 SER A O 1
ATOM 4965 N N . ASP A 1 694 ? 106.56267 59.67588 111.59808 1.000 61.20058 683 ASP A N 1
ATOM 4966 C CA . ASP A 1 694 ? 105.48056 59.80643 110.63931 1.000 58.12949 683 ASP A CA 1
ATOM 4967 C C . ASP A 1 694 ? 105.54490 61.19052 110.00369 1.000 61.01416 683 ASP A C 1
ATOM 4968 O O . ASP A 1 694 ? 106.13082 62.12955 110.55599 1.000 56.36293 683 ASP A O 1
ATOM 4973 N N . TYR A 1 695 ? 104.95911 61.29833 108.81132 1.000 58.45717 684 TYR A N 1
ATOM 4974 C CA . TYR A 1 695 ? 104.97653 62.52057 108.02306 1.000 54.89964 684 TYR A CA 1
ATOM 4975 C C . TYR A 1 695 ? 103.56323 62.81799 107.54898 1.000 59.63890 684 TYR A C 1
ATOM 4976 O O . TYR A 1 695 ? 102.86304 61.91991 107.07642 1.000 61.12007 684 TYR A O 1
ATOM 4985 N N . THR A 1 696 ? 103.14556 64.06987 107.66208 1.000 54.79736 685 THR A N 1
ATOM 4986 C CA . THR A 1 696 ? 101.82531 64.47580 107.21715 1.000 53.53071 685 THR A CA 1
ATOM 4987 C C . THR A 1 696 ? 101.97272 65.53931 106.14499 1.000 55.74518 685 THR A C 1
ATOM 4988 O O . THR A 1 696 ? 102.92684 66.32412 106.15085 1.000 52.37532 685 THR A O 1
ATOM 4992 N N . ALA A 1 697 ? 101.03383 65.54672 105.20517 1.000 56.27588 686 ALA A N 1
ATOM 4993 C CA . ALA A 1 697 ? 101.07714 66.52812 104.13400 1.000 57.03492 686 ALA A CA 1
ATOM 4994 C C . ALA A 1 697 ? 99.67086 66.98147 103.79227 1.000 58.14890 686 ALA A C 1
ATOM 4995 O O . ALA A 1 697 ? 98.74150 66.16623 103.73991 1.000 60.01923 686 ALA A O 1
ATOM 4997 N N . MET A 1 698 ? 99.53746 68.28815 103.56846 1.000 53.17013 687 MET A N 1
ATOM 4998 C CA . MET A 1 698 ? 98.34548 68.90442 103.00375 1.000 58.85856 687 MET A CA 1
ATOM 4999 C C . MET A 1 698 ? 98.69084 69.47667 101.63934 1.000 57.45228 687 MET A C 1
ATOM 5000 O O . MET A 1 698 ? 99.70571 70.16625 101.49813 1.000 60.31283 687 MET A O 1
ATOM 5005 N N . VAL A 1 699 ? 97.83891 69.21839 100.64710 1.000 55.83562 688 VAL A N 1
ATOM 5006 C CA . VAL A 1 699 ? 97.99658 69.76662 99.30305 1.000 57.23096 688 VAL A CA 1
ATOM 5007 C C . VAL A 1 699 ? 96.99219 70.89740 99.12893 1.000 55.21912 688 VAL A C 1
ATOM 5008 O O . VAL A 1 699 ? 95.78542 70.70474 99.33460 1.000 53.95633 688 VAL A O 1
ATOM 5012 N N . PHE A 1 700 ? 97.48049 72.07362 98.74888 1.000 56.04164 689 PHE A N 1
ATOM 5013 C CA . PHE A 1 700 ? 96.63123 73.24179 98.58600 1.000 60.08312 689 PHE A CA 1
ATOM 5014 C C . PHE A 1 700 ? 96.55440 73.62576 97.11545 1.000 62.69218 689 PHE A C 1
ATOM 5015 O O . PHE A 1 700 ? 97.48972 73.39609 96.34851 1.000 64.01525 689 PHE A O 1
ATOM 5023 N N . ALA A 1 701 ? 95.42749 74.21070 96.72561 1.000 60.63642 690 ALA A N 1
ATOM 5024 C CA . ALA A 1 701 ? 95.22643 74.67187 95.36382 1.000 58.83799 690 ALA A CA 1
ATOM 5025 C C . ALA A 1 701 ? 94.85152 76.14738 95.36812 1.000 63.14246 690 ALA A C 1
ATOM 5026 O O . ALA A 1 701 ? 94.19553 76.63348 96.29269 1.000 64.77938 690 ALA A O 1
ATOM 5028 N N . ASN A 1 702 ? 95.27881 76.86145 94.32756 1.000 63.28597 691 ASN A N 1
ATOM 5029 C CA . ASN A 1 702 ? 94.82489 78.23212 94.11906 1.000 62.88580 691 ASN A CA 1
ATOM 5030 C C . ASN A 1 702 ? 94.67840 78.52067 92.62938 1.000 67.50196 691 ASN A C 1
ATOM 5031 O O . ASN A 1 702 ? 95.32565 77.89382 91.78407 1.000 66.94110 691 ASN A O 1
ATOM 5036 N N . THR A 1 703 ? 93.79698 79.46972 92.31870 1.000 65.25740 692 THR A N 1
ATOM 5037 C CA . THR A 1 703 ? 93.59281 79.93468 90.95710 1.000 62.32555 692 THR A CA 1
ATOM 5038 C C . THR A 1 703 ? 93.36165 81.43651 90.96859 1.000 62.78196 692 THR A C 1
ATOM 5039 O O . THR A 1 703 ? 92.89714 82.00932 91.95829 1.000 68.28144 692 THR A O 1
ATOM 5043 N N . SER A 1 704 ? 93.67245 82.06893 89.83744 1.000 64.25377 693 SER A N 1
ATOM 5044 C CA . SER A 1 704 ? 93.40369 83.48320 89.66112 1.000 63.74928 693 SER A CA 1
ATOM 5045 C C . SER A 1 704 ? 92.53489 83.77386 88.44484 1.000 66.54353 693 SER A C 1
ATOM 5046 O O . SER A 1 704 ? 92.13633 84.92965 88.25502 1.000 68.79592 693 SER A O 1
ATOM 5049 N N . ASP A 1 705 ? 92.21157 82.76602 87.63056 1.000 67.38794 694 ASP A N 1
ATOM 5050 C CA . ASP A 1 705 ? 91.48440 82.99017 86.38321 1.000 69.56228 694 ASP A CA 1
ATOM 5051 C C . ASP A 1 705 ? 90.25490 82.09171 86.25230 1.000 69.36938 694 ASP A C 1
ATOM 5052 O O . ASP A 1 705 ? 89.29300 82.45165 85.56424 1.000 74.02427 694 ASP A O 1
ATOM 5057 N N . ALA A 1 706 ? 90.27183 80.92900 86.90414 1.000 66.08895 695 ALA A N 1
ATOM 5058 C CA . ALA A 1 706 ? 89.24274 79.91097 86.70483 1.000 65.43990 695 ALA A CA 1
ATOM 5059 C C . ALA A 1 706 ? 87.99976 80.27059 87.50679 1.000 63.72002 695 ALA A C 1
ATOM 5060 O O . ALA A 1 706 ? 88.00434 80.18974 88.73910 1.000 70.82431 695 ALA A O 1
ATOM 5062 N N . GLY A 1 707 ? 86.93166 80.65638 86.81443 1.000 57.12550 696 GLY A N 1
ATOM 5063 C CA . GLY A 1 707 ? 85.69275 80.99925 87.46801 1.000 61.92699 696 GLY A CA 1
ATOM 5064 C C . GLY A 1 707 ? 85.66376 82.44196 87.93393 1.000 65.26953 696 GLY A C 1
ATOM 5065 O O . GLY A 1 707 ? 86.52149 83.25464 87.57172 1.000 67.45542 696 GLY A O 1
ATOM 5066 N N . PRO A 1 708 ? 84.68893 82.78121 88.77653 1.000 64.97502 697 PRO A N 1
ATOM 5067 C CA . PRO A 1 708 ? 84.46742 84.18269 89.13847 1.000 62.51673 697 PRO A CA 1
ATOM 5068 C C . PRO A 1 708 ? 85.30166 84.62219 90.33224 1.000 62.75671 697 PRO A C 1
ATOM 5069 O O . PRO A 1 708 ? 85.69450 83.82710 91.18619 1.000 56.57543 697 PRO A O 1
ATOM 5073 N N . ALA A 1 709 ? 85.58281 85.91602 90.37000 1.000 62.18899 698 ALA A N 1
ATOM 5074 C CA . ALA A 1 709 ? 86.14876 86.49983 91.57235 1.000 60.23769 698 ALA A CA 1
ATOM 5075 C C . ALA A 1 709 ? 85.02713 86.76761 92.57409 1.000 61.50013 698 ALA A C 1
ATOM 5076 O O . ALA A 1 709 ? 83.87623 86.96944 92.17764 1.000 65.20929 698 ALA A O 1
ATOM 5078 N N . PRO A 1 710 ? 85.32997 86.79047 93.88358 1.000 60.33493 699 PRO A N 1
ATOM 5079 C CA . PRO A 1 710 ? 86.65071 86.78881 94.52993 1.000 57.51733 699 PRO A CA 1
ATOM 5080 C C . PRO A 1 710 ? 87.39351 85.47271 94.41364 1.000 56.06547 699 PRO A C 1
ATOM 5081 O O . PRO A 1 710 ? 86.78512 84.41446 94.29771 1.000 54.99499 699 PRO A O 1
ATOM 5085 N N . TYR A 1 711 ? 88.72036 85.52007 94.47040 1.000 56.32193 700 TYR A N 1
ATOM 5086 C CA . TYR A 1 711 ? 89.38775 84.22878 94.40718 1.000 60.05969 700 TYR A CA 1
ATOM 5087 C C . TYR A 1 711 ? 89.95598 83.84043 95.77022 1.000 63.66387 700 TYR A C 1
ATOM 5088 O O . TYR A 1 711 ? 90.47110 84.69287 96.50034 1.000 56.29814 700 TYR A O 1
ATOM 5097 N N . PRO A 1 712 ? 89.85245 82.57061 96.14356 1.000 61.35018 701 PRO A N 1
ATOM 5098 C CA . PRO A 1 712 ? 90.30415 82.15946 97.47571 1.000 59.30512 701 PRO A CA 1
ATOM 5099 C C . PRO A 1 712 ? 91.80560 82.32800 97.62333 1.000 59.40760 701 PRO A C 1
ATOM 5100 O O . PRO A 1 712 ? 92.55944 82.26356 96.65143 1.000 61.06296 701 PRO A O 1
ATOM 5104 N N . VAL A 1 713 ? 92.24020 82.55418 98.86521 1.000 60.67997 702 VAL A N 1
ATOM 5105 C CA . VAL A 1 713 ? 93.66992 82.48728 99.15048 1.000 57.93141 702 VAL A CA 1
ATOM 5106 C C . VAL A 1 713 ? 94.20388 81.13614 98.69956 1.000 60.41285 702 VAL A C 1
ATOM 5107 O O . VAL A 1 713 ? 95.20651 81.04301 97.98261 1.000 59.04002 702 VAL A O 1
ATOM 5111 N N . LYS A 1 714 ? 93.50643 80.07073 99.08159 1.000 60.45064 703 LYS A N 1
ATOM 5112 C CA . LYS A 1 714 ? 93.85492 78.70023 98.73886 1.000 58.53909 703 LYS A CA 1
ATOM 5113 C C . LYS A 1 714 ? 92.77848 77.80609 99.33492 1.000 58.80874 703 LYS A C 1
ATOM 5114 O O . LYS A 1 714 ? 92.02737 78.23584 100.21364 1.000 60.86012 703 LYS A O 1
ATOM 5120 N N . TRP A 1 715 ? 92.70407 76.56193 98.85969 1.000 57.46703 704 TRP A N 1
ATOM 5121 C CA . TRP A 1 715 ? 91.80147 75.59854 99.47924 1.000 59.65674 704 TRP A CA 1
ATOM 5122 C C . TRP A 1 715 ? 92.44406 74.21792 99.51274 1.000 59.80403 704 TRP A C 1
ATOM 5123 O O . TRP A 1 715 ? 93.26199 73.87188 98.65665 1.000 62.95734 704 TRP A O 1
ATOM 5134 N N . LEU A 1 716 ? 92.07153 73.43632 100.52515 1.000 55.66370 705 LEU A N 1
ATOM 5135 C CA . LEU A 1 716 ? 92.62971 72.09947 100.70765 1.000 55.21781 705 LEU A CA 1
ATOM 5136 C C . LEU A 1 716 ? 92.03124 71.12316 99.69519 1.000 59.23923 705 LEU A C 1
ATOM 5137 O O . LEU A 1 716 ? 90.80694 70.96611 99.62715 1.000 60.39223 705 LEU A O 1
ATOM 5142 N N . VAL A 1 717 ? 92.88374 70.45049 98.92212 1.000 54.94971 706 VAL A N 1
ATOM 5143 C CA . VAL A 1 717 ? 92.40852 69.48392 97.93881 1.000 56.88287 706 VAL A CA 1
ATOM 5144 C C . VAL A 1 717 ? 92.76256 68.04483 98.29559 1.000 51.11551 706 VAL A C 1
ATOM 5145 O O . VAL A 1 717 ? 92.11740 67.12238 97.77564 1.000 55.14547 706 VAL A O 1
ATOM 5149 N N . GLY A 1 718 ? 93.73833 67.81637 99.16281 1.000 54.80285 707 GLY A N 1
ATOM 5150 C CA . GLY A 1 718 ? 94.04402 66.45635 99.57490 1.000 54.51516 707 GLY A CA 1
ATOM 5151 C C . GLY A 1 718 ? 94.99965 66.47003 100.74384 1.000 54.64416 707 GLY A C 1
ATOM 5152 O O . GLY A 1 718 ? 95.58512 67.50158 101.08090 1.000 57.85858 707 GLY A O 1
ATOM 5153 N N . TRP A 1 719 ? 95.15646 65.30244 101.36275 1.000 52.51340 708 TRP A N 1
ATOM 5154 C CA . TRP A 1 719 ? 96.08427 65.17793 102.47950 1.000 55.14157 708 TRP A CA 1
ATOM 5155 C C . TRP A 1 719 ? 96.44857 63.71323 102.66751 1.000 58.76622 708 TRP A C 1
ATOM 5156 O O . TRP A 1 719 ? 95.71644 62.81137 102.24921 1.000 53.23483 708 TRP A O 1
ATOM 5167 N N . ASP A 1 720 ? 97.58310 63.48740 103.32750 1.000 61.37112 709 ASP A N 1
ATOM 5168 C CA . ASP A 1 720 ? 98.00741 62.11346 103.57005 1.000 62.27999 709 ASP A CA 1
ATOM 5169 C C . ASP A 1 720 ? 98.94237 62.05785 104.77161 1.000 59.48690 709 ASP A C 1
ATOM 5170 O O . ASP A 1 720 ? 99.44709 63.08329 105.24352 1.000 61.66276 709 ASP A O 1
ATOM 5175 N N . ARG A 1 721 ? 99.14388 60.83701 105.27309 1.000 56.01629 710 ARG A N 1
ATOM 5176 C CA . ARG A 1 721 ? 100.09100 60.57438 106.35293 1.000 59.42939 710 ARG A CA 1
ATOM 5177 C C . ARG A 1 721 ? 100.86671 59.29785 106.05324 1.000 61.30384 710 ARG A C 1
ATOM 5178 O O . ARG A 1 721 ? 100.28371 58.20854 106.02165 1.000 63.05537 710 ARG A O 1
ATOM 5186 N N . LEU A 1 722 ? 102.18182 59.44089 105.87312 1.000 60.56886 711 LEU A N 1
ATOM 5187 C CA . LEU A 1 722 ? 103.10900 58.32705 105.69738 1.000 61.56925 711 LEU A CA 1
ATOM 5188 C C . LEU A 1 722 ? 103.66684 57.88681 107.04739 1.000 65.30438 711 LEU A C 1
ATOM 5189 O O . LEU A 1 722 ? 104.24952 58.69550 107.78013 1.000 64.54474 711 LEU A O 1
ATOM 5194 N N . GLY A 1 723 ? 103.50663 56.60349 107.36275 1.000 68.19264 712 GLY A N 1
ATOM 5195 C CA . GLY A 1 723 ? 103.86438 56.08998 108.67997 1.000 65.49470 712 GLY A CA 1
ATOM 5196 C C . GLY A 1 723 ? 105.29727 55.58332 108.75522 1.000 67.72205 712 GLY A C 1
ATOM 5197 O O . GLY A 1 723 ? 105.79134 54.93150 107.83886 1.000 67.72009 712 GLY A O 1
ATOM 5198 N N . ASP A 1 724 ? 105.96311 55.92031 109.85762 1.000 72.65979 713 ASP A N 1
ATOM 5199 C CA . ASP A 1 724 ? 107.24457 55.33265 110.24627 1.000 69.13884 713 ASP A CA 1
ATOM 5200 C C . ASP A 1 724 ? 108.28545 55.43314 109.12925 1.000 73.66042 713 ASP A C 1
ATOM 5201 O O . ASP A 1 724 ? 108.80860 54.43258 108.63364 1.000 77.54678 713 ASP A O 1
ATOM 5206 N N . VAL A 1 725 ? 108.59823 56.66878 108.74839 1.000 72.58521 714 VAL A N 1
ATOM 5207 C CA . VAL A 1 725 ? 109.61746 56.92272 107.73263 1.000 71.47325 714 VAL A CA 1
ATOM 5208 C C . VAL A 1 725 ? 110.98737 56.79847 108.39602 1.000 75.01357 714 VAL A C 1
ATOM 5209 O O . VAL A 1 725 ? 111.39590 57.67202 109.16589 1.000 75.18635 714 VAL A O 1
ATOM 5213 N N . LYS A 1 726 ? 111.70391 55.71644 108.08819 1.000 77.02508 715 LYS A N 1
ATOM 5214 C CA . LYS A 1 726 ? 112.99042 55.44104 108.71459 1.000 71.53467 715 LYS A CA 1
ATOM 5215 C C . LYS A 1 726 ? 114.01764 56.50925 108.34450 1.000 71.04277 715 LYS A C 1
ATOM 5216 O O . LYS A 1 726 ? 113.86160 57.25255 107.36968 1.000 66.29443 715 LYS A O 1
ATOM 5222 N N . VAL A 1 727 ? 115.08679 56.57498 109.14254 1.000 69.19943 716 VAL A N 1
ATOM 5223 C CA . VAL A 1 727 ? 116.13865 57.56120 108.90497 1.000 72.42611 716 VAL A CA 1
ATOM 5224 C C . VAL A 1 727 ? 116.76127 57.32036 107.53652 1.000 73.41114 716 VAL A C 1
ATOM 5225 O O . VAL A 1 727 ? 117.25324 56.22349 107.24402 1.000 72.00644 716 VAL A O 1
ATOM 5229 N N . GLY A 1 728 ? 116.74975 58.35186 106.69178 1.000 71.47680 717 GLY A N 1
ATOM 5230 C CA . GLY A 1 728 ? 117.33220 58.28461 105.37233 1.000 69.04461 717 GLY A CA 1
ATOM 5231 C C . GLY A 1 728 ? 116.39761 57.80158 104.28399 1.000 70.74292 717 GLY A C 1
ATOM 5232 O O . GLY A 1 728 ? 116.66065 58.05548 103.10283 1.000 72.76998 717 GLY A O 1
ATOM 5233 N N . GLU A 1 729 ? 115.30154 57.14271 104.64992 1.000 70.87056 718 GLU A N 1
ATOM 5234 C CA . GLU A 1 729 ? 114.36267 56.61971 103.66796 1.000 66.89471 718 GLU A CA 1
ATOM 5235 C C . GLU A 1 729 ? 113.77172 57.74391 102.82392 1.000 71.85250 718 GLU A C 1
ATOM 5236 O O . GLU A 1 729 ? 113.57370 58.87037 103.29131 1.000 69.38864 718 GLU A O 1
ATOM 5242 N N . THR A 1 730 ? 113.51711 57.43338 101.55315 1.000 73.66006 719 THR A N 1
ATOM 5243 C CA . THR A 1 730 ? 112.79822 58.32493 100.65099 1.000 69.02301 719 THR A CA 1
ATOM 5244 C C . THR A 1 730 ? 111.48956 57.64357 100.28657 1.000 71.17664 719 THR A C 1
ATOM 5245 O O . THR A 1 730 ? 111.48195 56.68769 99.50552 1.000 74.99719 719 THR A O 1
ATOM 5249 N N . ARG A 1 731 ? 110.38999 58.12328 100.85594 1.000 75.02454 720 ARG A N 1
ATOM 5250 C CA . ARG A 1 731 ? 109.06934 57.62695 100.50949 1.000 73.23486 720 ARG A CA 1
ATOM 5251 C C . ARG A 1 731 ? 108.38205 58.59948 99.55922 1.000 71.73409 720 ARG A C 1
ATOM 5252 O O . ARG A 1 731 ? 108.65576 59.80304 99.56490 1.000 71.77150 720 ARG A O 1
ATOM 5260 N N . GLU A 1 732 ? 107.49333 58.05988 98.73255 1.000 71.82847 721 GLU A N 1
ATOM 5261 C CA . GLU A 1 732 ? 106.78640 58.83427 97.72579 1.000 72.19392 721 GLU A CA 1
ATOM 5262 C C . GLU A 1 732 ? 105.40486 59.20901 98.24206 1.000 76.41918 721 GLU A C 1
ATOM 5263 O O . GLU A 1 732 ? 104.72571 58.39823 98.88046 1.000 77.98218 721 GLU A O 1
ATOM 5269 N N . LEU A 1 733 ? 105.00196 60.44666 97.96997 1.000 76.21494 722 LEU A N 1
ATOM 5270 C CA . LEU A 1 733 ? 103.69420 60.96213 98.34925 1.000 71.05555 722 LEU A CA 1
ATOM 5271 C C . LEU A 1 733 ? 102.77263 60.87432 97.14149 1.000 70.95451 722 LEU A C 1
ATOM 5272 O O . LEU A 1 733 ? 103.07390 61.44189 96.08472 1.000 69.77070 722 LEU A O 1
ATOM 5277 N N . ARG A 1 734 ? 101.65700 60.16891 97.29633 1.000 68.52805 723 ARG A N 1
ATOM 5278 C CA . ARG A 1 734 ? 100.67315 60.01856 96.22745 1.000 71.06649 723 ARG A CA 1
ATOM 5279 C C . ARG A 1 734 ? 99.32153 60.45399 96.77542 1.000 66.77851 723 ARG A C 1
ATOM 5280 O O . ARG A 1 734 ? 98.67368 59.70672 97.51541 1.000 70.10116 723 ARG A O 1
ATOM 5288 N N . VAL A 1 735 ? 98.89619 61.65714 96.40968 1.000 62.87803 724 VAL A N 1
ATOM 5289 C CA . VAL A 1 735 ? 97.59735 62.18194 96.81071 1.000 64.73055 724 VAL A CA 1
ATOM 5290 C C . VAL A 1 735 ? 96.71922 62.26395 95.56253 1.000 59.96031 724 VAL A C 1
ATOM 5291 O O . VAL A 1 735 ? 96.98821 63.07740 94.66523 1.000 60.06510 724 VAL A O 1
ATOM 5295 N N . PRO A 1 736 ? 95.69185 61.42728 95.44061 1.000 60.03694 725 PRO A N 1
ATOM 5296 C CA . PRO A 1 736 ? 94.71506 61.62330 94.36602 1.000 59.63566 725 PRO A CA 1
ATOM 5297 C C . PRO A 1 736 ? 93.96883 62.93127 94.56220 1.000 59.96844 725 PRO A C 1
ATOM 5298 O O . PRO A 1 736 ? 93.66644 63.33205 95.68655 1.000 63.75171 725 PRO A O 1
ATOM 5302 N N . ILE A 1 737 ? 93.67304 63.59682 93.45370 1.000 58.75289 726 ILE A N 1
ATOM 5303 C CA . ILE A 1 737 ? 92.96155 64.86559 93.46090 1.000 57.97238 726 ILE A CA 1
ATOM 5304 C C . ILE A 1 737 ? 91.70627 64.68380 92.61787 1.000 64.02547 726 ILE A C 1
ATOM 5305 O O . ILE A 1 737 ? 91.77889 64.58828 91.38245 1.000 59.23512 726 ILE A O 1
ATOM 5310 N N . GLU A 1 738 ? 90.55642 64.62566 93.28309 1.000 63.56766 727 GLU A N 1
ATOM 5311 C CA . GLU A 1 738 ? 89.29650 64.42976 92.58522 1.000 59.34794 727 GLU A CA 1
ATOM 5312 C C . GLU A 1 738 ? 88.90602 65.68454 91.81483 1.000 60.10782 727 GLU A C 1
ATOM 5313 O O . GLU A 1 738 ? 89.29012 66.80261 92.16636 1.000 61.92015 727 GLU A O 1
ATOM 5319 N N . VAL A 1 739 ? 88.13220 65.48336 90.74357 1.000 62.46339 728 VAL A N 1
ATOM 5320 C CA . VAL A 1 739 ? 87.70107 66.60309 89.91145 1.000 62.40624 728 VAL A CA 1
ATOM 5321 C C . VAL A 1 739 ? 86.85555 67.57014 90.72167 1.000 57.71559 728 VAL A C 1
ATOM 5322 O O . VAL A 1 739 ? 86.81573 68.76970 90.42618 1.000 60.70473 728 VAL A O 1
ATOM 5326 N N . GLY A 1 740 ? 86.17432 67.07471 91.75603 1.000 56.33326 729 GLY A N 1
ATOM 5327 C CA . GLY A 1 740 ? 85.42005 67.96598 92.62321 1.000 58.70108 729 GLY A CA 1
ATOM 5328 C C . GLY A 1 740 ? 86.28503 69.04768 93.24421 1.000 59.33928 729 GLY A C 1
ATOM 5329 O O . GLY A 1 740 ? 85.86317 70.20043 93.36492 1.000 58.43388 729 GLY A O 1
ATOM 5330 N N . SER A 1 741 ? 87.51303 68.69359 93.63593 1.000 58.30550 730 SER A N 1
ATOM 5331 C CA . SER A 1 741 ? 88.42166 69.67534 94.21951 1.000 55.59044 730 SER A CA 1
ATOM 5332 C C . SER A 1 741 ? 88.64730 70.85931 93.28759 1.000 60.14283 730 SER A C 1
ATOM 5333 O O . SER A 1 741 ? 88.90999 71.97480 93.75505 1.000 59.26091 730 SER A O 1
ATOM 5336 N N . PHE A 1 742 ? 88.55036 70.64404 91.97387 1.000 59.59045 731 PHE A N 1
ATOM 5337 C CA . PHE A 1 742 ? 88.79308 71.70365 90.99983 1.000 58.78477 731 PHE A CA 1
ATOM 5338 C C . PHE A 1 742 ? 87.56149 72.54489 90.70487 1.000 55.22533 731 PHE A C 1
ATOM 5339 O O . PHE A 1 742 ? 87.69381 73.59650 90.07059 1.000 60.17331 731 PHE A O 1
ATOM 5347 N N . ALA A 1 743 ? 86.37918 72.11950 91.14016 1.000 54.62410 732 ALA A N 1
ATOM 5348 C CA . ALA A 1 743 ? 85.17551 72.88874 90.86911 1.000 54.95817 732 ALA A CA 1
ATOM 5349 C C . ALA A 1 743 ? 85.08712 74.08600 91.79950 1.000 57.04718 732 ALA A C 1
ATOM 5350 O O . ALA A 1 743 ? 85.67533 74.10438 92.88557 1.000 58.74595 732 ALA A O 1
ATOM 5352 N N . ARG A 1 744 ? 84.34636 75.09448 91.35156 1.000 53.54197 733 ARG A N 1
ATOM 5353 C CA . ARG A 1 744 ? 84.08243 76.29429 92.12668 1.000 54.32470 733 ARG A CA 1
ATOM 5354 C C . ARG A 1 744 ? 82.59338 76.60826 92.04457 1.000 55.57261 733 ARG A C 1
ATOM 5355 O O . ARG A 1 744 ? 81.88558 76.13849 91.14823 1.000 55.23775 733 ARG A O 1
ATOM 5363 N N . VAL A 1 745 ? 82.11698 77.39789 93.00288 1.000 53.72858 734 VAL A N 1
ATOM 5364 C CA . VAL A 1 745 ? 80.68979 77.60712 93.21325 1.000 52.14609 734 VAL A CA 1
ATOM 5365 C C . VAL A 1 745 ? 80.30282 79.00039 92.72961 1.000 55.44115 734 VAL A C 1
ATOM 5366 O O . VAL A 1 745 ? 80.85356 80.00518 93.19765 1.000 53.95294 734 VAL A O 1
ATOM 5370 N N . ASN A 1 746 ? 79.33806 79.05434 91.80773 1.000 55.01049 735 ASN A N 1
ATOM 5371 C CA . ASN A 1 746 ? 78.74375 80.29364 91.33402 1.000 54.73908 735 ASN A CA 1
ATOM 5372 C C . ASN A 1 746 ? 77.75129 80.82661 92.36070 1.000 54.94039 735 ASN A C 1
ATOM 5373 O O . ASN A 1 746 ? 77.42643 80.17137 93.35363 1.000 50.87610 735 ASN A O 1
ATOM 5378 N N . GLU A 1 747 ? 77.23466 82.02800 92.09088 1.000 57.69352 736 GLU A N 1
ATOM 5379 C CA . GLU A 1 747 ? 76.35812 82.67582 93.05882 1.000 57.19735 736 GLU A CA 1
ATOM 5380 C C . GLU A 1 747 ? 75.01706 81.97313 93.17421 1.000 52.46970 736 GLU A C 1
ATOM 5381 O O . GLU A 1 747 ? 74.38698 82.02055 94.23478 1.000 64.10238 736 GLU A O 1
ATOM 5387 N N . ASP A 1 748 ? 74.56537 81.32223 92.11856 1.000 55.64158 737 ASP A N 1
ATOM 5388 C CA . ASP A 1 748 ? 73.35405 80.52298 92.19437 1.000 55.91994 737 ASP A CA 1
ATOM 5389 C C . ASP A 1 748 ? 73.57006 79.22438 92.95433 1.000 52.64566 737 ASP A C 1
ATOM 5390 O O . ASP A 1 748 ? 72.65069 78.40461 93.01881 1.000 54.89767 737 ASP A O 1
ATOM 5395 N N . GLY A 1 749 ? 74.76037 79.00433 93.50297 1.000 52.88826 738 GLY A N 1
ATOM 5396 C CA . GLY A 1 749 ? 75.06362 77.77429 94.19763 1.000 54.15229 738 GLY A CA 1
ATOM 5397 C C . GLY A 1 749 ? 75.49067 76.61428 93.32306 1.000 54.04449 738 GLY A C 1
ATOM 5398 O O . GLY A 1 749 ? 75.79130 75.54209 93.86036 1.000 56.41898 738 GLY A O 1
ATOM 5399 N N . ASP A 1 750 ? 75.56042 76.79335 92.00551 1.000 55.84308 739 ASP A N 1
ATOM 5400 C CA . ASP A 1 750 ? 75.96569 75.71385 91.11607 1.000 51.74783 739 ASP A CA 1
ATOM 5401 C C . ASP A 1 750 ? 77.45616 75.42574 91.24559 1.000 53.14840 739 ASP A C 1
ATOM 5402 O O . ASP A 1 750 ? 78.27870 76.34660 91.31930 1.000 51.42961 739 ASP A O 1
ATOM 5407 N N . TRP A 1 751 ? 77.79717 74.13646 91.28685 1.000 52.64820 740 TRP A N 1
ATOM 5408 C CA . TRP A 1 751 ? 79.18316 73.69025 91.18974 1.000 52.80818 740 TRP A CA 1
ATOM 5409 C C . TRP A 1 751 ? 79.53191 73.50152 89.71627 1.000 58.67433 740 TRP A C 1
ATOM 5410 O O . TRP A 1 751 ? 78.89893 72.69524 89.01721 1.000 55.74455 740 TRP A O 1
ATOM 5421 N N . VAL A 1 752 ? 80.55639 74.22281 89.26988 1.000 55.14664 741 VAL A N 1
ATOM 5422 C CA . VAL A 1 752 ? 80.95778 74.29226 87.87603 1.000 58.84357 741 VAL A CA 1
ATOM 5423 C C . VAL A 1 752 ? 82.46522 74.10383 87.79753 1.000 61.45822 741 VAL A C 1
ATOM 5424 O O . VAL A 1 752 ? 83.21481 74.65129 88.61554 1.000 58.70443 741 VAL A O 1
ATOM 5428 N N . LEU A 1 753 ? 82.90227 73.32034 86.81578 1.000 63.38314 742 LEU A N 1
ATOM 5429 C CA . LEU A 1 753 ? 84.31109 73.20488 86.46005 1.000 60.26064 742 LEU A CA 1
ATOM 5430 C C . LEU A 1 753 ? 84.58543 74.21588 85.35027 1.000 60.26271 742 LEU A C 1
ATOM 5431 O O . LEU A 1 753 ? 84.02939 74.10455 84.25214 1.000 66.66024 742 LEU A O 1
ATOM 5436 N N . PHE A 1 754 ? 85.42173 75.23159 85.64761 1.000 55.86991 743 PHE A N 1
ATOM 5437 C CA . PHE A 1 754 ? 85.81132 76.30485 84.74833 1.000 56.71778 743 PHE A CA 1
ATOM 5438 C C . PHE A 1 754 ? 87.17438 76.02470 84.12900 1.000 62.14255 743 PHE A C 1
ATOM 5439 O O . PHE A 1 754 ? 88.00884 75.34023 84.72918 1.000 63.77267 743 PHE A O 1
ATOM 5447 N N . PRO A 1 755 ? 87.41708 76.54795 82.92824 1.000 64.59421 744 PRO A N 1
ATOM 5448 C CA . PRO A 1 755 ? 88.76119 76.48312 82.34405 1.000 64.40729 744 PRO A CA 1
ATOM 5449 C C . PRO A 1 755 ? 89.67305 77.56223 82.91341 1.000 67.73061 744 PRO A C 1
ATOM 5450 O O . PRO A 1 755 ? 89.25569 78.69892 83.15639 1.000 68.06589 744 PRO A O 1
ATOM 5454 N N . GLY A 1 756 ? 90.93317 77.20192 83.10403 1.000 59.83350 745 GLY A N 1
ATOM 5455 C CA . GLY A 1 756 ? 91.91218 78.14115 83.60363 1.000 60.40518 745 GLY A CA 1
ATOM 5456 C C . GLY A 1 756 ? 93.06648 77.40186 84.24852 1.000 64.80243 745 GLY A C 1
ATOM 5457 O O . GLY A 1 756 ? 93.17441 76.17857 84.16406 1.000 64.23924 745 GLY A O 1
ATOM 5458 N N . THR A 1 757 ? 93.91836 78.17643 84.90809 1.000 65.04107 746 THR A N 1
ATOM 5459 C CA . THR A 1 757 ? 95.14372 77.65485 85.49207 1.000 66.59570 746 THR A CA 1
ATOM 5460 C C . THR A 1 757 ? 94.99031 77.52704 87.00427 1.000 68.73349 746 THR A C 1
ATOM 5461 O O . THR A 1 757 ? 94.57998 78.47604 87.68250 1.000 65.42446 746 THR A O 1
ATOM 5465 N N . PHE A 1 758 ? 95.30957 76.34362 87.51436 1.000 67.06424 747 PHE A N 1
ATOM 5466 C CA . PHE A 1 758 ? 95.36332 76.02698 88.92689 1.000 68.50501 747 PHE A CA 1
ATOM 5467 C C . PHE A 1 758 ? 96.80000 75.70843 89.30359 1.000 70.44542 747 PHE A C 1
ATOM 5468 O O . PHE A 1 758 ? 97.58457 75.22316 88.48302 1.000 69.63102 747 PHE A O 1
ATOM 5476 N N . GLU A 1 759 ? 97.12402 75.97756 90.56079 1.000 72.89597 748 GLU A N 1
ATOM 5477 C CA . GLU A 1 759 ? 98.42892 75.69371 91.12879 1.000 66.83372 748 GLU A CA 1
ATOM 5478 C C . GLU A 1 759 ? 98.20258 74.81762 92.34980 1.000 66.68859 748 GLU A C 1
ATOM 5479 O O . GLU A 1 759 ? 97.34267 75.12909 93.18089 1.000 68.57910 748 GLU A O 1
ATOM 5485 N N . LEU A 1 760 ? 98.93378 73.70664 92.42861 1.000 67.09259 749 LEU A N 1
ATOM 5486 C CA . LEU A 1 760 ? 98.86001 72.76224 93.53171 1.000 62.94932 749 LEU A CA 1
ATOM 5487 C C . LEU A 1 760 ? 100.20873 72.73483 94.23958 1.000 67.62191 749 LEU A C 1
ATOM 5488 O O . LEU A 1 760 ? 101.24097 72.50449 93.60279 1.000 64.74186 749 LEU A O 1
ATOM 5493 N N . GLY A 1 761 ? 100.18856 72.95702 95.54809 1.000 67.53321 750 GLY A N 1
ATOM 5494 C CA . GLY A 1 761 ? 101.40995 73.12270 96.31776 1.000 64.78238 750 GLY A CA 1
ATOM 5495 C C . GLY A 1 761 ? 101.40773 72.26997 97.56650 1.000 64.39728 750 GLY A C 1
ATOM 5496 O O . GLY A 1 761 ? 100.37723 72.09610 98.21627 1.000 65.39795 750 GLY A O 1
ATOM 5497 N N . LEU A 1 762 ? 102.58527 71.74783 97.90160 1.000 64.86772 751 LEU A N 1
ATOM 5498 C CA . LEU A 1 762 ? 102.74473 70.84797 99.03213 1.000 63.26787 751 LEU A CA 1
ATOM 5499 C C . LEU A 1 762 ? 102.95756 71.65659 100.30475 1.000 64.97246 751 LEU A C 1
ATOM 5500 O O . LEU A 1 762 ? 103.95876 72.37200 100.43502 1.000 65.96217 751 LEU A O 1
ATOM 5505 N N . ASN A 1 763 ? 102.01525 71.53519 101.23824 1.000 62.35002 752 ASN A N 1
ATOM 5506 C CA . ASN A 1 763 ? 102.09356 72.19935 102.53177 1.000 59.77524 752 ASN A CA 1
ATOM 5507 C C . ASN A 1 763 ? 102.18146 73.71704 102.42011 1.000 61.05131 752 ASN A C 1
ATOM 5508 O O . ASN A 1 763 ? 101.87236 74.29917 101.37426 1.000 68.19006 752 ASN A O 1
ATOM 5513 N N . LEU A 1 764 ? 102.60126 74.36365 103.50666 1.000 62.04181 753 LEU A N 1
ATOM 5514 C CA . LEU A 1 764 ? 102.68082 75.81864 103.54724 1.000 63.96132 753 LEU A CA 1
ATOM 5515 C C . LEU A 1 764 ? 103.95836 76.34087 102.90477 1.000 63.01241 753 LEU A C 1
ATOM 5516 O O . LEU A 1 764 ? 103.96109 77.44789 102.35280 1.000 59.89031 753 LEU A O 1
ATOM 5521 N N . GLU A 1 765 ? 105.04490 75.56439 102.95869 1.000 67.55497 754 GLU A N 1
ATOM 5522 C CA . GLU A 1 765 ? 106.27386 75.97058 102.28607 1.000 68.59188 754 GLU A CA 1
ATOM 5523 C C . GLU A 1 765 ? 106.08103 76.04925 100.77184 1.000 68.55105 754 GLU A C 1
ATOM 5524 O O . GLU A 1 765 ? 106.71420 76.88158 100.11290 1.000 69.72344 754 GLU A O 1
ATOM 5530 N N . ARG A 1 766 ? 105.19829 75.22012 100.20520 1.000 69.40767 755 ARG A N 1
ATOM 5531 C CA . ARG A 1 766 ? 104.91871 75.23940 98.76843 1.000 70.89056 755 ARG A CA 1
ATOM 5532 C C . ARG A 1 766 ? 106.18487 75.00599 97.94147 1.000 71.75432 755 ARG A C 1
ATOM 5533 O O . ARG A 1 766 ? 106.42878 75.68551 96.93925 1.000 74.67064 755 ARG A O 1
ATOM 5541 N N . LYS A 1 767 ? 107.00304 74.03717 98.36277 1.000 68.92737 756 LYS A N 1
ATOM 5542 C CA . LYS A 1 767 ? 108.23048 73.73330 97.63121 1.000 70.27278 756 LYS A CA 1
ATOM 5543 C C . LYS A 1 767 ? 107.92487 72.93259 96.37060 1.000 73.46053 756 LYS A C 1
ATOM 5544 O O . LYS A 1 767 ? 108.17342 73.39018 95.25050 1.000 72.59150 756 LYS A O 1
ATOM 5550 N N . VAL A 1 768 ? 107.36203 71.73811 96.54304 1.000 69.33598 757 VAL A N 1
ATOM 5551 C CA . VAL A 1 768 ? 106.86630 70.96083 95.41812 1.000 65.94859 757 VAL A CA 1
ATOM 5552 C C . VAL A 1 768 ? 105.59416 71.60558 94.89319 1.000 66.56828 757 VAL A C 1
ATOM 5553 O O . VAL A 1 768 ? 104.66129 71.87574 95.65846 1.000 72.79870 757 VAL A O 1
ATOM 5557 N N . ARG A 1 769 ? 105.54696 71.85629 93.58689 1.000 70.26890 758 ARG A N 1
ATOM 5558 C CA . ARG A 1 769 ? 104.39466 72.49681 92.96811 1.000 68.90523 758 ARG A CA 1
ATOM 5559 C C . ARG A 1 769 ? 104.08109 71.84774 91.62525 1.000 69.05718 758 ARG A C 1
ATOM 5560 O O . ARG A 1 769 ? 104.95992 71.29127 90.96120 1.000 69.61442 758 ARG A O 1
ATOM 5568 N N . VAL A 1 770 ? 102.80788 71.92093 91.24058 1.000 68.69597 759 VAL A N 1
ATOM 5569 C CA . VAL A 1 770 ? 102.32645 71.40717 89.96278 1.000 68.28698 759 VAL A CA 1
ATOM 5570 C C . VAL A 1 770 ? 101.29938 72.37358 89.38783 1.000 69.76677 759 VAL A C 1
ATOM 5571 O O . VAL A 1 770 ? 100.40111 72.84080 90.09569 1.000 69.17192 759 VAL A O 1
ATOM 5575 N N . LYS A 1 771 ? 101.41437 72.64881 88.09268 1.000 72.77475 760 LYS A N 1
ATOM 5576 C CA . LYS A 1 771 ? 100.46057 73.48905 87.38339 1.000 71.61223 760 LYS A CA 1
ATOM 5577 C C . LYS A 1 771 ? 99.46317 72.60562 86.65225 1.000 71.26108 760 LYS A C 1
ATOM 5578 O O . LYS A 1 771 ? 99.85410 71.64932 85.97370 1.000 74.33512 760 LYS A O 1
ATOM 5584 N N . VAL A 1 772 ? 98.17968 72.91622 86.80644 1.000 70.44537 761 VAL A N 1
ATOM 5585 C CA . VAL A 1 772 ? 97.10690 72.18991 86.14058 1.000 70.80719 761 VAL A CA 1
ATOM 5586 C C . VAL A 1 772 ? 96.32540 73.18562 85.29703 1.000 70.17857 761 VAL A C 1
ATOM 5587 O O . VAL A 1 772 ? 95.70289 74.10716 85.83385 1.000 69.88896 761 VAL A O 1
ATOM 5591 N N . VAL A 1 773 ? 96.35943 73.00543 83.98361 1.000 69.06494 762 VAL A N 1
ATOM 5592 C CA . VAL A 1 773 ? 95.60697 73.84238 83.06096 1.000 69.28525 762 VAL A CA 1
ATOM 5593 C C . VAL A 1 773 ? 94.39847 73.04562 82.59462 1.000 69.38873 762 VAL A C 1
ATOM 5594 O O . VAL A 1 773 ? 94.54136 72.01647 81.92007 1.000 69.79948 762 VAL A O 1
ATOM 5598 N N . LEU A 1 774 ? 93.21092 73.53465 82.94583 1.000 66.16356 763 LEU A N 1
ATOM 5599 C CA . LEU A 1 774 ? 91.95303 72.97393 82.48087 1.000 63.72240 763 LEU A CA 1
ATOM 5600 C C . LEU A 1 774 ? 91.47218 73.74907 81.26272 1.000 64.82486 763 LEU A C 1
ATOM 5601 O O . LEU A 1 774 ? 91.31749 74.97449 81.31593 1.000 64.78897 763 LEU A O 1
ATOM 5606 N N . SER A 1 775 ? 91.23801 73.02576 80.17323 1.000 65.32648 764 SER A N 1
ATOM 5607 C CA . SER A 1 775 ? 90.76740 73.55359 78.90235 1.000 63.17145 764 SER A CA 1
ATOM 5608 C C . SER A 1 775 ? 89.35914 73.04395 78.62455 1.000 63.04622 764 SER A C 1
ATOM 5609 O O . SER A 1 775 ? 88.83479 72.16000 79.30984 1.000 61.43997 764 SER A O 1
ATOM 5612 N N . GLY A 1 776 ? 88.75944 73.60368 77.58645 1.000 65.75943 765 GLY A N 1
ATOM 5613 C CA . GLY A 1 776 ? 87.40659 73.26830 77.21873 1.000 64.10108 765 GLY A CA 1
ATOM 5614 C C . GLY A 1 776 ? 86.42460 74.35100 77.61119 1.000 64.78947 765 GLY A C 1
ATOM 5615 O O . GLY A 1 776 ? 86.76619 75.53122 77.74095 1.000 62.78642 765 GLY A O 1
ATOM 5616 N N . GLU A 1 777 ? 85.18115 73.93504 77.79551 1.000 66.41513 766 GLU A N 1
ATOM 5617 C CA . GLU A 1 777 ? 84.11246 74.82825 78.20505 1.000 67.50658 766 GLU A CA 1
ATOM 5618 C C . GLU A 1 777 ? 83.71696 74.52269 79.64244 1.000 68.66473 766 GLU A C 1
ATOM 5619 O O . GLU A 1 777 ? 83.87385 73.39513 80.12431 1.000 61.41643 766 GLU A O 1
ATOM 5625 N N . GLU A 1 778 ? 83.20374 75.54016 80.32446 1.000 67.50198 767 GLU A N 1
ATOM 5626 C CA . GLU A 1 778 ? 82.71915 75.32992 81.67789 1.000 63.83491 767 GLU A CA 1
ATOM 5627 C C . GLU A 1 778 ? 81.56656 74.33544 81.65350 1.000 62.60184 767 GLU A C 1
ATOM 5628 O O . GLU A 1 778 ? 80.78793 74.28403 80.69698 1.000 59.65843 767 GLU A O 1
ATOM 5634 N N . GLU A 1 779 ? 81.48571 73.51082 82.69270 1.000 61.82645 768 GLU A N 1
ATOM 5635 C CA . GLU A 1 779 ? 80.42706 72.52169 82.79958 1.000 57.32653 768 GLU A CA 1
ATOM 5636 C C . GLU A 1 779 ? 79.93497 72.47503 84.23744 1.000 59.63460 768 GLU A C 1
ATOM 5637 O O . GLU A 1 779 ? 80.72807 72.58141 85.17645 1.000 62.65060 768 GLU A O 1
ATOM 5643 N N . VAL A 1 780 ? 78.62710 72.32871 84.40473 1.000 59.39901 769 VAL A N 1
ATOM 5644 C CA . VAL A 1 780 ? 78.03166 72.24368 85.73213 1.000 52.42750 769 VAL A CA 1
ATOM 5645 C C . VAL A 1 780 ? 78.13454 70.81065 86.22938 1.000 56.01790 769 VAL A C 1
ATOM 5646 O O . VAL A 1 780 ? 77.71587 69.87159 85.54285 1.000 58.64874 769 VAL A O 1
ATOM 5650 N N . VAL A 1 781 ? 78.69840 70.63480 87.42400 1.000 55.60636 770 VAL A N 1
ATOM 5651 C CA . VAL A 1 781 ? 78.74733 69.32358 88.06238 1.000 50.08843 770 VAL A CA 1
ATOM 5652 C C . VAL A 1 781 ? 77.80939 69.21646 89.25452 1.000 57.20230 770 VAL A C 1
ATOM 5653 O O . VAL A 1 781 ? 77.61407 68.10226 89.77083 1.000 57.08955 770 VAL A O 1
ATOM 5657 N N . LEU A 1 782 ? 77.22102 70.32211 89.71173 1.000 55.53082 771 LEU A N 1
ATOM 5658 C CA . LEU A 1 782 ? 76.13273 70.25309 90.68650 1.000 49.30382 771 LEU A CA 1
ATOM 5659 C C . LEU A 1 782 ? 75.16004 71.37854 90.37408 1.000 50.46153 771 LEU A C 1
ATOM 5660 O O . LEU A 1 782 ? 75.51444 72.55810 90.47758 1.000 50.34269 771 LEU A O 1
ATOM 5665 N N . LYS A 1 783 ? 73.94494 71.01492 89.97395 1.000 51.60447 772 LYS A N 1
ATOM 5666 C CA . LYS A 1 783 ? 72.91802 71.99411 89.62968 1.000 55.06784 772 LYS A CA 1
ATOM 5667 C C . LYS A 1 783 ? 72.12140 72.25627 90.90032 1.000 54.07721 772 LYS A C 1
ATOM 5668 O O . LYS A 1 783 ? 71.31807 71.42221 91.32795 1.000 53.77147 772 LYS A O 1
ATOM 5674 N N . TRP A 1 784 ? 72.36819 73.40979 91.51585 1.000 53.68342 773 TRP A N 1
ATOM 5675 C CA . TRP A 1 784 ? 71.72719 73.77091 92.77261 1.000 52.20558 773 TRP A CA 1
ATOM 5676 C C . TRP A 1 784 ? 70.23356 73.95935 92.55612 1.000 53.90483 773 TRP A C 1
ATOM 5677 O O . TRP A 1 784 ? 69.84046 74.77712 91.71655 1.000 58.56780 773 TRP A O 1
ATOM 5688 N N . PRO A 1 785 ? 69.37515 73.24685 93.28101 1.000 56.97839 774 PRO A N 1
ATOM 5689 C CA . PRO A 1 785 ? 67.93334 73.35589 93.04180 1.000 53.92594 774 PRO A CA 1
ATOM 5690 C C . PRO A 1 785 ? 67.36043 74.66355 93.56373 1.000 63.57699 774 PRO A C 1
ATOM 5691 O O . PRO A 1 785 ? 67.94571 75.34732 94.40956 1.000 65.35252 774 PRO A O 1
ATOM 5695 N N . GLY A 1 786 ? 66.17791 75.00351 93.03754 1.000 61.55811 775 GLY A N 1
ATOM 5696 C CA . GLY A 1 786 ? 65.42437 76.14413 93.50743 1.000 66.56824 775 GLY A CA 1
ATOM 5697 C C . GLY A 1 786 ? 64.28259 75.74005 94.43889 1.000 72.83933 775 GLY A C 1
ATOM 5698 O O . GLY A 1 786 ? 63.91322 74.57285 94.55466 1.000 70.34159 775 GLY A O 1
ATOM 5699 N N . LYS A 1 787 ? 63.71913 76.74621 95.10473 1.000 74.77615 776 LYS A N 1
ATOM 5700 C CA . LYS A 1 787 ? 62.64189 76.52058 96.07017 1.000 75.00226 776 LYS A CA 1
ATOM 5701 C C . LYS A 1 787 ? 61.28358 76.43804 95.38052 1.000 80.45002 776 LYS A C 1
ATOM 5702 O O . LYS A 1 787 ? 61.07544 75.60646 94.49505 1.000 77.68330 776 LYS A O 1
ATOM 5708 N N . LEU B 1 37 ? 71.13368 38.78043 71.36290 1.000 90.29654 26 LEU B N 1
ATOM 5709 C CA . LEU B 1 37 ? 71.00651 38.79338 72.82153 1.000 88.59443 26 LEU B CA 1
ATOM 5710 C C . LEU B 1 37 ? 69.88421 39.71506 73.27251 1.000 84.67045 26 LEU B C 1
ATOM 5711 O O . LEU B 1 37 ? 69.93323 40.92696 73.05769 1.000 86.17508 26 LEU B O 1
ATOM 5716 N N . SER B 1 38 ? 68.86515 39.13184 73.89480 1.000 81.09308 27 SER B N 1
ATOM 5717 C CA . SER B 1 38 ? 67.78582 39.91237 74.47370 1.000 80.23107 27 SER B CA 1
ATOM 5718 C C . SER B 1 38 ? 68.00540 40.18889 75.95456 1.000 77.85423 27 SER B C 1
ATOM 5719 O O . SER B 1 38 ? 67.43762 41.15272 76.48162 1.000 76.70914 27 SER B O 1
ATOM 5722 N N . PHE B 1 39 ? 68.82628 39.37969 76.62631 1.000 76.09933 28 PHE B N 1
ATOM 5723 C CA . PHE B 1 39 ? 69.19411 39.54809 78.02352 1.000 76.04103 28 PHE B CA 1
ATOM 5724 C C . PHE B 1 39 ? 70.70940 39.65307 78.14495 1.000 77.25093 28 PHE B C 1
ATOM 5725 O O . PHE B 1 39 ? 71.43459 38.99610 77.38790 1.000 80.71776 28 PHE B O 1
ATOM 5733 N N . PRO B 1 40 ? 71.21855 40.48657 79.05111 1.000 74.87061 29 PRO B N 1
ATOM 5734 C CA . PRO B 1 40 ? 72.66828 40.52373 79.27738 1.000 74.78127 29 PRO B CA 1
ATOM 5735 C C . PRO B 1 40 ? 73.16610 39.22140 79.88886 1.000 77.85576 29 PRO B C 1
ATOM 5736 O O . PRO B 1 40 ? 72.47290 38.56599 80.67360 1.000 75.20061 29 PRO B O 1
ATOM 5740 N N . ASP B 1 41 ? 74.39028 38.85177 79.51483 1.000 76.36173 30 ASP B N 1
ATOM 5741 C CA . ASP B 1 41 ? 75.01346 37.60990 79.97209 1.000 79.64703 30 ASP B CA 1
ATOM 5742 C C . ASP B 1 41 ? 75.83637 37.90987 81.22046 1.000 82.66989 30 ASP B C 1
ATOM 5743 O O . ASP B 1 41 ? 76.96434 38.40289 81.12922 1.000 84.29810 30 ASP B O 1
ATOM 5748 N N . CYS B 1 42 ? 75.28138 37.58887 82.39090 1.000 78.80212 31 CYS B N 1
ATOM 5749 C CA . CYS B 1 42 ? 75.95933 37.80746 83.66266 1.000 82.72186 31 CYS B CA 1
ATOM 5750 C C . CYS B 1 42 ? 76.86390 36.65255 84.06325 1.000 85.24935 31 CYS B C 1
ATOM 5751 O O . CYS B 1 42 ? 77.46513 36.70238 85.14291 1.000 80.89843 31 CYS B O 1
ATOM 5754 N N . GLN B 1 43 ? 76.96343 35.61319 83.23799 1.000 85.21220 32 GLN B N 1
ATOM 5755 C CA . GLN B 1 43 ? 77.87450 34.51012 83.50543 1.000 84.79315 32 GLN B CA 1
ATOM 5756 C C . GLN B 1 43 ? 79.19313 34.64407 82.76171 1.000 82.82895 32 GLN B C 1
ATOM 5757 O O . GLN B 1 43 ? 80.25124 34.39684 83.34632 1.000 85.32097 32 GLN B O 1
ATOM 5763 N N . ASN B 1 44 ? 79.16011 35.05464 81.49342 1.000 81.29917 33 ASN B N 1
ATOM 5764 C CA . ASN B 1 44 ? 80.37160 35.18864 80.69683 1.000 83.36158 33 ASN B CA 1
ATOM 5765 C C . ASN B 1 44 ? 80.47578 36.52363 79.97368 1.000 82.09447 33 ASN B C 1
ATOM 5766 O O . ASN B 1 44 ? 81.44084 36.72901 79.22991 1.000 81.86340 33 ASN B O 1
ATOM 5771 N N . GLY B 1 45 ? 79.51979 37.42672 80.16020 1.000 79.15607 34 GLY B N 1
ATOM 5772 C CA . GLY B 1 45 ? 79.57784 38.72401 79.53274 1.000 76.17167 34 GLY B CA 1
ATOM 5773 C C . GLY B 1 45 ? 80.50354 39.66401 80.27002 1.000 80.31134 34 GLY B C 1
ATOM 5774 O O . GLY B 1 45 ? 81.02464 39.36859 81.36285 1.000 79.86033 34 GLY B O 1
ATOM 5775 N N . PRO B 1 46 ? 80.71672 40.84103 79.67614 1.000 75.05879 35 PRO B N 1
ATOM 5776 C CA . PRO B 1 46 ? 81.62787 41.81917 80.29669 1.000 73.76081 35 PRO B CA 1
ATOM 5777 C C . PRO B 1 46 ? 81.23224 42.21150 81.71216 1.000 77.53108 35 PRO B C 1
ATOM 5778 O O . PRO B 1 46 ? 82.10393 42.57406 82.51362 1.000 78.89091 35 PRO B O 1
ATOM 5782 N N . LEU B 1 47 ? 79.94732 42.13785 82.05093 1.000 75.28671 36 LEU B N 1
ATOM 5783 C CA . LEU B 1 47 ? 79.46753 42.55777 83.36081 1.000 74.99769 36 LEU B CA 1
ATOM 5784 C C . LEU B 1 47 ? 79.61636 41.47858 84.42534 1.000 78.12501 36 LEU B C 1
ATOM 5785 O O . LEU B 1 47 ? 79.23999 41.71587 85.57985 1.000 79.45868 36 LEU B O 1
ATOM 5790 N N . ARG B 1 48 ? 80.16668 40.31286 84.07426 1.000 79.24863 37 ARG B N 1
ATOM 5791 C CA . ARG B 1 48 ? 80.16165 39.17765 84.99488 1.000 80.84563 37 ARG B CA 1
ATOM 5792 C C . ARG B 1 48 ? 80.83244 39.51941 86.32143 1.000 77.68473 37 ARG B C 1
ATOM 5793 O O . ARG B 1 48 ? 80.39169 39.05921 87.38309 1.000 76.49941 37 ARG B O 1
ATOM 5801 N N . SER B 1 49 ? 81.90209 40.31849 86.28539 1.000 76.99001 38 SER B N 1
ATOM 5802 C CA . SER B 1 49 ? 82.63633 40.63000 87.50833 1.000 78.30781 38 SER B CA 1
ATOM 5803 C C . SER B 1 49 ? 82.05340 41.80637 88.27955 1.000 77.85550 38 SER B C 1
ATOM 5804 O O . SER B 1 49 ? 82.35094 41.95419 89.47045 1.000 77.51995 38 SER B O 1
ATOM 5807 N N . HIS B 1 50 ? 81.22761 42.63402 87.64610 1.000 75.28194 39 HIS B N 1
ATOM 5808 C CA . HIS B 1 50 ? 80.82354 43.88307 88.27277 1.000 74.16948 39 HIS B CA 1
ATOM 5809 C C . HIS B 1 50 ? 79.60363 43.68697 89.16581 1.000 71.26717 39 HIS B C 1
ATOM 5810 O O . HIS B 1 50 ? 78.92305 42.65721 89.12636 1.000 72.52262 39 HIS B O 1
ATOM 5817 N N . LEU B 1 51 ? 79.33832 44.70039 89.99488 1.000 66.02072 40 LEU B N 1
ATOM 5818 C CA . LEU B 1 51 ? 78.27416 44.57060 90.98030 1.000 63.89997 40 LEU B CA 1
ATOM 5819 C C . LEU B 1 51 ? 76.90635 44.43086 90.33530 1.000 70.03997 40 LEU B C 1
ATOM 5820 O O . LEU B 1 51 ? 75.98481 43.91681 90.97957 1.000 70.68878 40 LEU B O 1
ATOM 5825 N N . ILE B 1 52 ? 76.74963 44.87557 89.08530 1.000 65.67905 41 ILE B N 1
ATOM 5826 C CA . ILE B 1 52 ? 75.44819 44.76982 88.43452 1.000 66.56210 41 ILE B CA 1
ATOM 5827 C C . ILE B 1 52 ? 74.99521 43.31890 88.37528 1.000 69.17988 41 ILE B C 1
ATOM 5828 O O . ILE B 1 52 ? 73.79334 43.03196 88.45269 1.000 68.57322 41 ILE B O 1
ATOM 5833 N N . CYS B 1 53 ? 75.93677 42.38321 88.24837 1.000 71.71091 42 CYS B N 1
ATOM 5834 C CA . CYS B 1 53 ? 75.61999 40.96213 88.15902 1.000 73.76911 42 CYS B CA 1
ATOM 5835 C C . CYS B 1 53 ? 75.63242 40.25498 89.50745 1.000 73.99460 42 CYS B C 1
ATOM 5836 O O . CYS B 1 53 ? 75.37119 39.04830 89.55591 1.000 74.54242 42 CYS B O 1
ATOM 5839 N N . ASP B 1 54 ? 75.91883 40.96901 90.59179 1.000 69.04986 43 ASP B N 1
ATOM 5840 C CA . ASP B 1 54 ? 75.92199 40.38385 91.92839 1.000 71.34077 43 ASP B CA 1
ATOM 5841 C C . ASP B 1 54 ? 74.49050 40.34078 92.45432 1.000 72.28149 43 ASP B C 1
ATOM 5842 O O . ASP B 1 54 ? 73.93716 41.36877 92.85656 1.000 69.63524 43 ASP B O 1
ATOM 5847 N N . GLU B 1 55 ? 73.89416 39.14688 92.46926 1.000 74.20143 44 GLU B N 1
ATOM 5848 C CA . GLU B 1 55 ? 72.50636 39.00154 92.88745 1.000 72.03907 44 GLU B CA 1
ATOM 5849 C C . GLU B 1 55 ? 72.30314 39.19086 94.38688 1.000 72.90741 44 GLU B C 1
ATOM 5850 O O . GLU B 1 55 ? 71.15025 39.25971 94.83169 1.000 72.44745 44 GLU B O 1
ATOM 5856 N N . SER B 1 56 ? 73.37448 39.26386 95.17940 1.000 73.10965 45 SER B N 1
ATOM 5857 C CA . SER B 1 56 ? 73.21070 39.53096 96.60431 1.000 72.98792 45 SER B CA 1
ATOM 5858 C C . SER B 1 56 ? 73.03972 41.01484 96.90300 1.000 72.14561 45 SER B C 1
ATOM 5859 O O . SER B 1 56 ? 72.55009 41.36107 97.98531 1.000 69.31019 45 SER B O 1
ATOM 5862 N N . ALA B 1 57 ? 73.42289 41.88940 95.97249 1.000 66.91603 46 ALA B N 1
ATOM 5863 C CA . ALA B 1 57 ? 73.29448 43.32435 96.16331 1.000 65.90666 46 ALA B CA 1
ATOM 5864 C C . ALA B 1 57 ? 71.84460 43.76660 95.97912 1.000 66.43164 46 ALA B C 1
ATOM 5865 O O . ALA B 1 57 ? 71.03519 43.08430 95.34375 1.000 63.43973 46 ALA B O 1
ATOM 5867 N N . THR B 1 58 ? 71.51689 44.91962 96.56837 1.000 66.19424 47 THR B N 1
ATOM 5868 C CA . THR B 1 58 ? 70.18800 45.48465 96.39912 1.000 63.63577 47 THR B CA 1
ATOM 5869 C C . THR B 1 58 ? 70.00796 45.93507 94.95035 1.000 64.47477 47 THR B C 1
ATOM 5870 O O . THR B 1 58 ? 70.98460 46.25588 94.26510 1.000 68.13943 47 THR B O 1
ATOM 5874 N N . PRO B 1 59 ? 68.77189 45.94572 94.44906 1.000 63.71752 48 PRO B N 1
ATOM 5875 C CA . PRO B 1 59 ? 68.57426 46.33624 93.04294 1.000 64.56143 48 PRO B CA 1
ATOM 5876 C C . PRO B 1 59 ? 69.14026 47.70824 92.72426 1.000 63.46010 48 PRO B C 1
ATOM 5877 O O . PRO B 1 59 ? 69.79623 47.88159 91.68484 1.000 63.19285 48 PRO B O 1
ATOM 5881 N N . TYR B 1 60 ? 68.94033 48.68068 93.61827 1.000 61.10546 49 TYR B N 1
ATOM 5882 C CA . TYR B 1 60 ? 69.40733 50.03538 93.35113 1.000 62.30873 49 TYR B CA 1
ATOM 5883 C C . TYR B 1 60 ? 70.92226 50.09326 93.21476 1.000 60.07386 49 TYR B C 1
ATOM 5884 O O . TYR B 1 60 ? 71.44276 50.79895 92.34606 1.000 56.89120 49 TYR B O 1
ATOM 5893 N N . ASP B 1 61 ? 71.64837 49.39912 94.09438 1.000 64.37399 50 ASP B N 1
ATOM 5894 C CA . ASP B 1 61 ? 73.10474 49.43287 94.03009 1.000 61.54181 50 ASP B CA 1
ATOM 5895 C C . ASP B 1 61 ? 73.60213 48.78012 92.74948 1.000 64.17292 50 ASP B C 1
ATOM 5896 O O . ASP B 1 61 ? 74.55854 49.26060 92.12932 1.000 67.21748 50 ASP B O 1
ATOM 5901 N N . ARG B 1 62 ? 72.94191 47.70241 92.31467 1.000 64.29596 51 ARG B N 1
ATOM 5902 C CA . ARG B 1 62 ? 73.29496 47.08604 91.04007 1.000 62.08563 51 ARG B CA 1
ATOM 5903 C C . ARG B 1 62 ? 73.10480 48.07171 89.88830 1.000 59.98530 51 ARG B C 1
ATOM 5904 O O . ARG B 1 62 ? 74.00148 48.25579 89.05073 1.000 60.45548 51 ARG B O 1
ATOM 5912 N N . ALA B 1 63 ? 71.94408 48.73291 89.84141 1.000 57.89764 52 ALA B N 1
ATOM 5913 C CA . ALA B 1 63 ? 71.67970 49.66773 88.75048 1.000 57.55163 52 ALA B CA 1
ATOM 5914 C C . ALA B 1 63 ? 72.66666 50.82753 88.77294 1.000 58.46582 52 ALA B C 1
ATOM 5915 O O . ALA B 1 63 ? 73.15148 51.27247 87.71871 1.000 59.88280 52 ALA B O 1
ATOM 5917 N N . ALA B 1 64 ? 72.97501 51.33168 89.96798 1.000 54.42187 53 ALA B N 1
ATOM 5918 C CA . ALA B 1 64 ? 73.94018 52.41542 90.08845 1.000 57.14278 53 ALA B CA 1
ATOM 5919 C C . ALA B 1 64 ? 75.30953 51.98091 89.59441 1.000 55.80527 53 ALA B C 1
ATOM 5920 O O . ALA B 1 64 ? 76.00507 52.74461 88.90986 1.000 57.92269 53 ALA B O 1
ATOM 5922 N N . SER B 1 65 ? 75.71427 50.75481 89.93453 1.000 57.49206 54 SER B N 1
ATOM 5923 C CA . SER B 1 65 ? 76.96338 50.20978 89.41426 1.000 60.10265 54 SER B CA 1
ATOM 5924 C C . SER B 1 65 ? 76.96706 50.22551 87.88842 1.000 61.54276 54 SER B C 1
ATOM 5925 O O . SER B 1 65 ? 77.90254 50.73773 87.25121 1.000 61.55199 54 SER B O 1
ATOM 5928 N N . LEU B 1 66 ? 75.90320 49.69682 87.28269 1.000 60.55103 55 LEU B N 1
ATOM 5929 C CA . LEU B 1 66 ? 75.86603 49.62998 85.82774 1.000 58.95593 55 LEU B CA 1
ATOM 5930 C C . LEU B 1 66 ? 76.04515 51.01789 85.22971 1.000 60.10973 55 LEU B C 1
ATOM 5931 O O . LEU B 1 66 ? 76.89111 51.22595 84.35083 1.000 59.76152 55 LEU B O 1
ATOM 5936 N N . ILE B 1 67 ? 75.27894 51.99568 85.72563 1.000 58.31952 56 ILE B N 1
ATOM 5937 C CA . ILE B 1 67 ? 75.33626 53.32833 85.12575 1.000 57.21298 56 ILE B CA 1
ATOM 5938 C C . ILE B 1 67 ? 76.71074 53.95178 85.33085 1.000 59.83338 56 ILE B C 1
ATOM 5939 O O . ILE B 1 67 ? 77.24595 54.61970 84.43545 1.000 59.58995 56 ILE B O 1
ATOM 5944 N N . SER B 1 68 ? 77.31170 53.73752 86.50424 1.000 62.16333 57 SER B N 1
ATOM 5945 C CA . SER B 1 68 ? 78.67579 54.20294 86.71453 1.000 60.54198 57 SER B CA 1
ATOM 5946 C C . SER B 1 68 ? 79.62601 53.60002 85.68697 1.000 61.02597 57 SER B C 1
ATOM 5947 O O . SER B 1 68 ? 80.68287 54.18543 85.40976 1.000 58.43353 57 SER B O 1
ATOM 5950 N N . LEU B 1 69 ? 79.27050 52.44768 85.10849 1.000 64.12048 58 LEU B N 1
ATOM 5951 C CA . LEU B 1 69 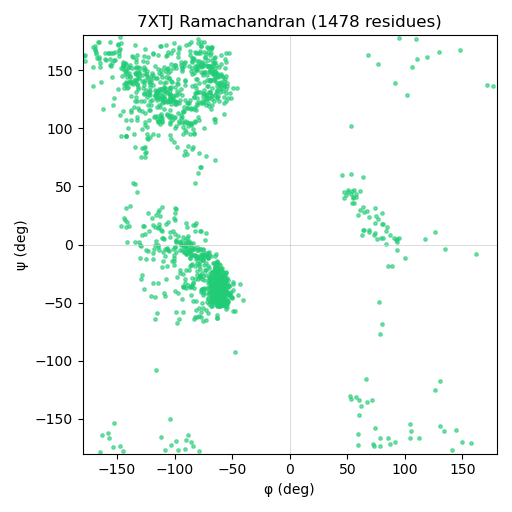? 80.11202 51.86926 84.06749 1.000 62.70032 58 LEU B CA 1
ATOM 5952 C C . LEU B 1 69 ? 79.98545 52.57450 82.72028 1.000 60.04709 58 LEU B C 1
ATOM 5953 O O . LEU B 1 69 ? 80.79324 52.29696 81.82366 1.000 62.05928 58 LEU B O 1
ATOM 5958 N N . PHE B 1 70 ? 79.02737 53.48811 82.55793 1.000 60.68784 59 PHE B N 1
ATOM 5959 C CA . PHE B 1 70 ? 78.79670 54.15800 81.28197 1.000 58.33640 59 PHE B CA 1
ATOM 5960 C C . PHE B 1 70 ? 79.70769 55.36979 81.11904 1.000 57.37376 59 PHE B C 1
ATOM 5961 O O . PHE B 1 70 ? 80.20191 55.94870 82.08908 1.000 59.90635 59 PHE B O 1
ATOM 5969 N N . THR B 1 71 ? 79.90689 55.76196 79.86617 1.000 58.48669 60 THR B N 1
ATOM 5970 C CA . THR B 1 71 ? 80.38822 57.09689 79.56375 1.000 53.77345 60 THR B CA 1
ATOM 5971 C C . THR B 1 71 ? 79.19164 58.03518 79.50416 1.000 55.16890 60 THR B C 1
ATOM 5972 O O . THR B 1 71 ? 78.03696 57.61072 79.59661 1.000 56.30247 60 THR B O 1
ATOM 5976 N N . LEU B 1 72 ? 79.47248 59.33232 79.36010 1.000 52.68085 61 LEU B N 1
ATOM 5977 C CA . LEU B 1 72 ? 78.38052 60.28610 79.19517 1.000 53.67975 61 LEU B CA 1
ATOM 5978 C C . LEU B 1 72 ? 77.58464 59.99171 77.92577 1.000 58.05634 61 LEU B C 1
ATOM 5979 O O . LEU B 1 72 ? 76.34620 59.97040 77.95124 1.000 58.63347 61 LEU B O 1
ATOM 5984 N N . ASP B 1 73 ? 78.28236 59.73572 76.81012 1.000 55.12911 62 ASP B N 1
ATOM 5985 C CA . ASP B 1 73 ? 77.60636 59.50513 75.53565 1.000 55.18553 62 ASP B CA 1
ATOM 5986 C C . ASP B 1 73 ? 76.67963 58.29803 75.61509 1.000 56.81160 62 ASP B C 1
ATOM 5987 O O . ASP B 1 73 ? 75.51756 58.36496 75.19792 1.000 57.29045 62 ASP B O 1
ATOM 5992 N N . GLU B 1 74 ? 77.17082 57.18540 76.17030 1.000 57.23245 63 GLU B N 1
ATOM 5993 C CA . GLU B 1 74 ? 76.32405 56.00511 76.33287 1.000 54.64661 63 GLU B CA 1
ATOM 5994 C C . GLU B 1 74 ? 75.13918 56.30674 77.24350 1.000 58.34838 63 GLU B C 1
ATOM 5995 O O . GLU B 1 74 ? 73.99182 55.93435 76.94583 1.000 61.72327 63 GLU B O 1
ATOM 6001 N N . LEU B 1 75 ? 75.39332 57.00791 78.34911 1.000 57.43918 64 LEU B N 1
ATOM 6002 C CA . LEU B 1 75 ? 74.31696 57.34869 79.26765 1.000 57.64861 64 LEU B CA 1
ATOM 6003 C C . LEU B 1 75 ? 73.20656 58.07910 78.52802 1.000 54.89867 64 LEU B C 1
ATOM 6004 O O . LEU B 1 75 ? 72.05358 57.63407 78.50707 1.000 54.67044 64 LEU B O 1
ATOM 6009 N N . ILE B 1 76 ? 73.56378 59.17278 77.85295 1.000 54.46740 65 ILE B N 1
ATOM 6010 C CA . ILE B 1 76 ? 72.57983 59.95370 77.11424 1.000 56.24457 65 ILE B CA 1
ATOM 6011 C C . ILE B 1 76 ? 71.88508 59.08667 76.07589 1.000 56.61484 65 ILE B C 1
ATOM 6012 O O . ILE B 1 76 ? 70.66788 59.19099 75.87193 1.000 57.12969 65 ILE B O 1
ATOM 6017 N N . ALA B 1 77 ? 72.63838 58.18860 75.43519 1.000 53.32427 66 ALA B N 1
ATOM 6018 C CA . ALA B 1 77 ? 72.08040 57.24922 74.47286 1.000 56.31660 66 ALA B CA 1
ATOM 6019 C C . ALA B 1 77 ? 71.07770 56.29014 75.09483 1.000 57.29678 66 ALA B C 1
ATOM 6020 O O . ALA B 1 77 ? 70.34321 55.63217 74.35023 1.000 56.19822 66 ALA B O 1
ATOM 6022 N N . ASN B 1 78 ? 71.03663 56.16812 76.42331 1.000 56.98017 67 ASN B N 1
ATOM 6023 C CA . ASN B 1 78 ? 70.02551 55.32977 77.05971 1.000 54.04623 67 ASN B CA 1
ATOM 6024 C C . ASN B 1 78 ? 69.01856 56.12017 77.89671 1.000 55.17444 67 ASN B C 1
ATOM 6025 O O . ASN B 1 78 ? 68.46983 55.59125 78.86317 1.000 56.42555 67 ASN B O 1
ATOM 6030 N N . THR B 1 79 ? 68.73608 57.37231 77.53443 1.000 56.01756 68 THR B N 1
ATOM 6031 C CA . THR B 1 79 ? 67.73316 58.16355 78.24322 1.000 53.18839 68 THR B CA 1
ATOM 6032 C C . THR B 1 79 ? 66.38056 58.19187 77.54408 1.000 53.88594 68 THR B C 1
ATOM 6033 O O . THR B 1 79 ? 65.46903 58.87305 78.02169 1.000 55.10347 68 THR B O 1
ATOM 6037 N N . GLY B 1 80 ? 66.22830 57.49183 76.41649 1.000 56.04888 69 GLY B N 1
ATOM 6038 C CA . GLY B 1 80 ? 64.99498 57.49721 75.66384 1.000 50.96413 69 GLY B CA 1
ATOM 6039 C C . GLY B 1 80 ? 64.41294 56.09618 75.58257 1.000 50.06772 69 GLY B C 1
ATOM 6040 O O . GLY B 1 80 ? 65.09494 55.09912 75.83898 1.000 54.22922 69 GLY B O 1
ATOM 6041 N N . ASN B 1 81 ? 63.13343 56.03076 75.20814 1.000 50.11290 70 ASN B N 1
ATOM 6042 C CA . ASN B 1 81 ? 62.44674 54.74111 75.17697 1.000 51.06632 70 ASN B CA 1
ATOM 6043 C C . ASN B 1 81 ? 63.12362 53.75632 74.23241 1.000 53.84673 70 ASN B C 1
ATOM 6044 O O . ASN B 1 81 ? 63.06439 52.53871 74.45608 1.000 52.86509 70 ASN B O 1
ATOM 6049 N N . THR B 1 82 ? 63.75214 54.24866 73.16399 1.000 53.83081 71 THR B N 1
ATOM 6050 C CA . THR B 1 82 ? 64.53782 53.37842 72.29313 1.000 52.14570 71 THR B CA 1
ATOM 6051 C C . THR B 1 82 ? 65.97468 53.40042 72.80426 1.000 56.15793 71 THR B C 1
ATOM 6052 O O . THR B 1 82 ? 66.85971 54.06191 72.25780 1.000 56.66813 71 THR B O 1
ATOM 6056 N N . GLY B 1 83 ? 66.19745 52.66800 73.89463 1.000 52.61322 72 GLY B N 1
ATOM 6057 C CA . GLY B 1 83 ? 67.51108 52.62408 74.50865 1.000 52.03158 72 GLY B CA 1
ATOM 6058 C C . GLY B 1 83 ? 68.47915 51.80964 73.67340 1.000 59.74811 72 GLY B C 1
ATOM 6059 O O . GLY B 1 83 ? 68.25589 50.60779 73.45199 1.000 62.42615 72 GLY B O 1
ATOM 6060 N N . LEU B 1 84 ? 69.56826 52.43393 73.22001 1.000 59.70612 73 LEU B N 1
ATOM 6061 C CA . LEU B 1 84 ? 70.50180 51.77277 72.31638 1.000 58.75377 73 LEU B CA 1
ATOM 6062 C C . LEU B 1 84 ? 71.43032 50.78365 73.01373 1.000 61.59232 73 LEU B C 1
ATOM 6063 O O . LEU B 1 84 ? 72.17136 50.07022 72.32595 1.000 63.17569 73 LEU B O 1
ATOM 6068 N N . GLY B 1 85 ? 71.42753 50.72952 74.34470 1.000 59.81185 74 GLY B N 1
ATOM 6069 C CA . GLY B 1 85 ? 72.32347 49.81610 75.02717 1.000 61.70763 74 GLY B CA 1
ATOM 6070 C C . GLY B 1 85 ? 73.78096 50.26330 74.95746 1.000 62.51413 74 GLY B C 1
ATOM 6071 O O . GLY B 1 85 ? 74.12002 51.36576 74.52156 1.000 58.86528 74 GLY B O 1
ATOM 6072 N N . VAL B 1 86 ? 74.65352 49.36918 75.41976 1.000 61.44730 75 VAL B N 1
ATOM 6073 C CA . VAL B 1 86 ? 76.09359 49.60058 75.42772 1.000 63.53842 75 VAL B CA 1
ATOM 6074 C C . VAL B 1 86 ? 76.75637 48.31014 74.97595 1.000 63.58644 75 VAL B C 1
ATOM 6075 O O . VAL B 1 86 ? 76.69089 47.29145 75.67622 1.000 65.66423 75 VAL B O 1
ATOM 6079 N N . SER B 1 87 ? 77.40013 48.35092 73.81109 1.000 65.72376 76 SER B N 1
ATOM 6080 C CA . SER B 1 87 ? 77.92487 47.12383 73.22484 1.000 65.31044 76 SER B CA 1
ATOM 6081 C C . SER B 1 87 ? 79.19555 46.66853 73.92847 1.000 65.50965 76 SER B C 1
ATOM 6082 O O . SER B 1 87 ? 79.40278 45.46619 74.12037 1.000 64.54758 76 SER B O 1
ATOM 6085 N N . ARG B 1 88 ? 80.06238 47.60702 74.31922 1.000 62.57238 77 ARG B N 1
ATOM 6086 C CA . ARG B 1 88 ? 81.29457 47.19396 74.97947 1.000 62.84344 77 ARG B CA 1
ATOM 6087 C C . ARG B 1 88 ? 81.00638 46.51262 76.31228 1.000 65.41387 77 ARG B C 1
ATOM 6088 O O . ARG B 1 88 ? 81.76871 45.63856 76.73990 1.000 70.57741 77 ARG B O 1
ATOM 6096 N N . LEU B 1 89 ? 79.90581 46.87228 76.96788 1.000 64.84480 78 LEU B N 1
ATOM 6097 C CA . LEU B 1 89 ? 79.51786 46.24009 78.21963 1.000 67.86363 78 LEU B CA 1
ATOM 6098 C C . LEU B 1 89 ? 78.64716 45.00827 78.00983 1.000 67.32656 78 LEU B C 1
ATOM 6099 O O . LEU B 1 89 ? 78.35416 44.29890 78.98061 1.000 66.33350 78 LEU B O 1
ATOM 6104 N N . GLY B 1 90 ? 78.24608 44.72379 76.77312 1.000 63.77294 79 GLY B N 1
ATOM 6105 C CA . GLY B 1 90 ? 77.29248 43.66007 76.54369 1.000 64.08613 79 GLY B CA 1
ATOM 6106 C C . GLY B 1 90 ? 75.87792 44.00332 76.94476 1.000 67.33309 79 GLY B C 1
ATOM 6107 O O . GLY B 1 90 ? 75.05903 43.09976 77.12852 1.000 66.23015 79 GLY B O 1
ATOM 6108 N N . LEU B 1 91 ? 75.56642 45.28930 77.09749 1.000 64.03668 80 LEU B N 1
ATOM 6109 C CA . LEU B 1 91 ? 74.23038 45.70903 77.49597 1.000 66.57846 80 LEU B CA 1
ATOM 6110 C C . LEU B 1 91 ? 73.34633 45.81248 76.26034 1.000 66.32424 80 LEU B C 1
ATOM 6111 O O . LEU B 1 91 ? 73.64019 46.62415 75.37160 1.000 63.90522 80 LEU B O 1
ATOM 6116 N N . PRO B 1 92 ? 72.27681 45.02400 76.15470 1.000 68.40220 81 PRO B N 1
ATOM 6117 C CA . PRO B 1 92 ? 71.45667 45.05011 74.94035 1.000 66.21852 81 PRO B CA 1
ATOM 6118 C C . PRO B 1 92 ? 70.72199 46.37200 74.80202 1.000 66.39416 81 PRO B C 1
ATOM 6119 O O . PRO B 1 92 ? 70.62618 47.16851 75.73837 1.000 64.56686 81 PRO B O 1
ATOM 6123 N N . ALA B 1 93 ? 70.21625 46.60991 73.59772 1.000 62.60386 82 ALA B N 1
ATOM 6124 C CA . ALA B 1 93 ? 69.20783 47.63984 73.44480 1.000 60.45881 82 ALA B CA 1
ATOM 6125 C C . ALA B 1 93 ? 67.98046 47.24875 74.25151 1.000 59.81862 82 ALA B C 1
ATOM 6126 O O . ALA B 1 93 ? 67.69164 46.06388 74.44456 1.000 59.84722 82 ALA B O 1
ATOM 6128 N N . TYR B 1 94 ? 67.28632 48.24977 74.77661 1.000 55.02105 83 TYR B N 1
ATOM 6129 C CA . TYR B 1 94 ? 66.04170 48.01050 75.48751 1.000 54.60832 83 TYR B CA 1
ATOM 6130 C C . TYR B 1 94 ? 65.02472 49.04619 75.05038 1.000 52.51901 83 TYR B C 1
ATOM 6131 O O . TYR B 1 94 ? 65.35910 50.22498 74.88488 1.000 52.70178 83 TYR B O 1
ATOM 6140 N N . GLN B 1 95 ? 63.79032 48.58815 74.85072 1.000 51.37368 84 GLN B N 1
ATOM 6141 C CA . GLN B 1 95 ? 62.69221 49.41227 74.36896 1.000 51.64465 84 GLN B CA 1
ATOM 6142 C C . GLN B 1 95 ? 61.67542 49.55355 75.48733 1.000 51.52262 84 GLN B C 1
ATOM 6143 O O . GLN B 1 95 ? 61.10257 48.55660 75.94555 1.000 52.96322 84 GLN B O 1
ATOM 6149 N N . VAL B 1 96 ? 61.45833 50.79200 75.92680 1.000 53.69026 85 VAL B N 1
ATOM 6150 C CA . VAL B 1 96 ? 60.54848 51.02131 77.04228 1.000 53.68491 85 VAL B CA 1
ATOM 6151 C C . VAL B 1 96 ? 59.09933 50.96917 76.56644 1.000 54.67805 85 VAL B C 1
ATOM 6152 O O . VAL B 1 96 ? 58.20379 50.59305 77.33052 1.000 53.12139 85 VAL B O 1
ATOM 6156 N N . TRP B 1 97 ? 58.83999 51.29820 75.30421 1.000 56.02125 86 TRP B N 1
ATOM 6157 C CA . TRP B 1 97 ? 57.46839 51.37947 74.80573 1.000 57.73349 86 TRP B CA 1
ATOM 6158 C C . TRP B 1 97 ? 56.98344 49.98030 74.42965 1.000 54.22196 86 TRP B C 1
ATOM 6159 O O . TRP B 1 97 ? 57.41890 49.40963 73.42818 1.000 53.50316 86 TRP B O 1
ATOM 6170 N N . SER B 1 98 ? 56.11220 49.41589 75.26103 1.000 54.84262 87 SER B N 1
ATOM 6171 C CA . SER B 1 98 ? 55.31998 48.24140 74.92561 1.000 54.44772 87 SER B CA 1
ATOM 6172 C C . SER B 1 98 ? 53.88340 48.51460 75.34755 1.000 59.83208 87 SER B C 1
ATOM 6173 O O . SER B 1 98 ? 53.65012 49.13426 76.39062 1.000 58.92005 87 SER B O 1
ATOM 6176 N N . ALA B 1 99 ? 52.92464 48.05915 74.54430 1.000 59.13848 88 ALA B N 1
ATOM 6177 C CA . ALA B 1 99 ? 51.52332 48.37814 74.76578 1.000 5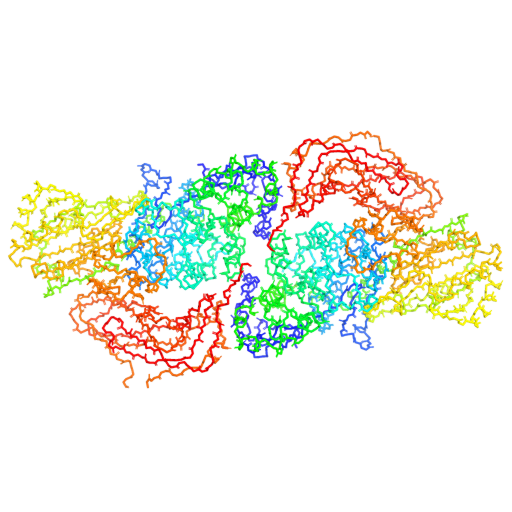6.81208 88 ALA B CA 1
ATOM 6178 C C . ALA B 1 99 ? 50.78377 47.18589 75.34823 1.000 55.02995 88 ALA B C 1
ATOM 6179 O O . ALA B 1 99 ? 50.96843 46.05096 74.90401 1.000 57.69612 88 ALA B O 1
ATOM 6181 N N . ALA B 1 100 ? 49.96840 47.44350 76.37740 1.000 57.28669 89 ALA B N 1
ATOM 6182 C CA . ALA B 1 100 ? 49.21285 46.34990 76.97961 1.000 53.58343 89 ALA B CA 1
ATOM 6183 C C . ALA B 1 100 ? 47.79710 46.73702 77.39312 1.000 52.09827 89 ALA B C 1
ATOM 6184 O O . ALA B 1 100 ? 47.21084 46.02791 78.21435 1.000 56.38567 89 ALA B O 1
ATOM 6186 N N . LEU B 1 101 ? 47.22565 47.82266 76.86862 1.000 49.88376 90 LEU B N 1
ATOM 6187 C CA . LEU B 1 101 ? 45.98518 48.34974 77.43519 1.000 49.79231 90 LEU B CA 1
ATOM 6188 C C . LEU B 1 101 ? 44.89610 47.28410 77.56279 1.000 51.80538 90 LEU B C 1
ATOM 6189 O O . LEU B 1 101 ? 44.17884 47.24390 78.56793 1.000 50.66620 90 LEU B O 1
ATOM 6194 N N . HIS B 1 102 ? 44.70686 46.45716 76.52160 1.000 58.66272 91 HIS B N 1
ATOM 6195 C CA . HIS B 1 102 ? 43.72795 45.37330 76.55190 1.000 52.92797 91 HIS B CA 1
ATOM 6196 C C . HIS B 1 102 ? 44.26946 44.13807 75.83729 1.000 53.62334 91 HIS B C 1
ATOM 6197 O O . HIS B 1 102 ? 43.50930 43.35519 75.26316 1.000 55.04170 91 HIS B O 1
ATOM 6204 N N . GLY B 1 103 ? 45.57095 43.94812 75.88406 1.000 52.76387 92 GLY B N 1
ATOM 6205 C CA . GLY B 1 103 ? 46.23959 42.84971 75.21893 1.000 49.44589 92 GLY B CA 1
ATOM 6206 C C . GLY B 1 103 ? 47.61118 43.30670 74.78705 1.000 52.92245 92 GLY B C 1
ATOM 6207 O O . GLY B 1 103 ? 47.93184 44.49339 74.81375 1.000 53.95185 92 GLY B O 1
ATOM 6208 N N . LEU B 1 104 ? 48.44113 42.34523 74.39829 1.000 52.65777 93 LEU B N 1
ATOM 6209 C CA . LEU B 1 104 ? 49.71263 42.74083 73.79537 1.000 54.35824 93 LEU B CA 1
ATOM 6210 C C . LEU B 1 104 ? 49.38645 43.45828 72.49214 1.000 60.03830 93 LEU B C 1
ATOM 6211 O O . LEU B 1 104 ? 48.92369 42.83315 71.53366 1.000 55.55768 93 LEU B O 1
ATOM 6216 N N . ASP B 1 105 ? 49.56653 44.77724 72.46822 1.000 59.49435 94 ASP B N 1
ATOM 6217 C CA . ASP B 1 105 ? 49.03853 45.58815 71.38437 1.000 65.30978 94 ASP B CA 1
ATOM 6218 C C . ASP B 1 105 ? 50.11222 46.15139 70.46440 1.000 70.58890 94 ASP B C 1
ATOM 6219 O O . ASP B 1 105 ? 49.78247 46.60666 69.36242 1.000 68.35368 94 ASP B O 1
ATOM 6224 N N . ARG B 1 106 ? 51.38063 46.11955 70.86848 1.000 69.47764 95 ARG B N 1
ATOM 6225 C CA . ARG B 1 106 ? 52.48195 46.48463 69.97444 1.000 69.49833 95 ARG B CA 1
ATOM 6226 C C . ARG B 1 106 ? 53.62926 45.52528 70.28018 1.000 71.33797 95 ARG B C 1
ATOM 6227 O O . ARG B 1 106 ? 54.43482 45.77346 71.18258 1.000 74.99645 95 ARG B O 1
ATOM 6235 N N . ALA B 1 107 ? 53.68868 44.42662 69.53326 1.000 62.74713 96 ALA B N 1
ATOM 6236 C CA . ALA B 1 107 ? 54.74272 43.43826 69.68501 1.000 61.47740 96 ALA B CA 1
ATOM 6237 C C . ALA B 1 107 ? 55.30909 43.08133 68.31883 1.000 63.95131 96 ALA B C 1
ATOM 6238 O O . ALA B 1 107 ? 54.71141 43.36528 67.27833 1.000 57.65498 96 ALA B O 1
ATOM 6240 N N . ASN B 1 108 ? 56.49065 42.46914 68.32809 1.000 63.46130 97 ASN B N 1
ATOM 6241 C CA . ASN B 1 108 ? 57.01786 41.86463 67.11164 1.000 60.91552 97 ASN B CA 1
ATOM 6242 C C . ASN B 1 108 ? 56.31145 40.52487 66.92514 1.000 62.38204 97 ASN B C 1
ATOM 6243 O O . ASN B 1 108 ? 56.83539 39.45073 67.23292 1.000 59.77205 97 ASN B O 1
ATOM 6248 N N . PHE B 1 109 ? 55.07853 40.59792 66.42916 1.000 62.83459 98 PHE B N 1
ATOM 6249 C CA . PHE B 1 109 ? 54.38074 39.38819 66.01941 1.000 62.60872 98 PHE B CA 1
ATOM 6250 C C . PHE B 1 109 ? 55.09078 38.75735 64.83006 1.000 63.23440 98 PHE B C 1
ATOM 6251 O O . PHE B 1 109 ? 55.58821 39.45377 63.94060 1.000 61.91737 98 PHE B O 1
ATOM 6259 N N . SER B 1 110 ? 55.15479 37.43126 64.82825 1.000 65.15632 99 SER B N 1
ATOM 6260 C CA . SER B 1 110 ? 55.71203 36.70768 63.69898 1.000 67.22358 99 SER B CA 1
ATOM 6261 C C . SER B 1 110 ? 54.70050 36.65902 62.55701 1.000 67.50489 99 SER B C 1
ATOM 6262 O O . SER B 1 110 ? 53.52945 37.01973 62.71032 1.000 64.98708 99 SER B O 1
ATOM 6265 N N . ASP B 1 111 ? 55.16727 36.19459 61.39405 1.000 69.37586 100 ASP B N 1
ATOM 6266 C CA . ASP B 1 111 ? 54.27683 36.06963 60.24408 1.000 70.27966 100 ASP B CA 1
ATOM 6267 C C . ASP B 1 111 ? 53.33345 34.88010 60.37134 1.000 68.39243 100 ASP B C 1
ATOM 6268 O O . ASP B 1 111 ? 52.24014 34.89863 59.79618 1.000 70.22451 100 ASP B O 1
ATOM 6273 N N . SER B 1 112 ? 53.72682 33.84638 61.10844 1.000 69.07297 101 SER B N 1
ATOM 6274 C CA . SER B 1 112 ? 52.92092 32.63729 61.18304 1.000 71.19990 101 SER B CA 1
ATOM 6275 C C . SER B 1 112 ? 53.44698 31.75110 62.30240 1.000 66.16709 101 SER B C 1
ATOM 6276 O O . SER B 1 112 ? 54.55991 31.94139 62.79736 1.000 69.75481 101 SER B O 1
ATOM 6279 N N . GLY B 1 113 ? 52.63713 30.76564 62.67986 1.000 65.16754 102 GLY B N 1
ATOM 6280 C CA . GLY B 1 113 ? 53.05892 29.81770 63.69993 1.000 64.62362 102 GLY B CA 1
ATOM 6281 C C . GLY B 1 113 ? 53.19694 30.47700 65.06021 1.000 70.39106 102 GLY B C 1
ATOM 6282 O O . GLY B 1 113 ? 52.34591 31.26795 65.49286 1.000 65.32407 102 GLY B O 1
ATOM 6283 N N . SER B 1 114 ? 54.28987 30.14487 65.74859 1.000 70.28837 103 SER B N 1
ATOM 6284 C CA . SER B 1 114 ? 54.50414 30.63788 67.10493 1.000 67.54149 103 SER B CA 1
ATOM 6285 C C . SER B 1 114 ? 54.60239 32.15746 67.12097 1.000 69.03679 103 SER B C 1
ATOM 6286 O O . SER B 1 114 ? 55.22206 32.76904 66.24564 1.000 67.87086 103 SER B O 1
ATOM 6289 N N . TYR B 1 115 ? 53.97833 32.76480 68.12920 1.000 65.57421 104 TYR B N 1
ATOM 6290 C CA . TYR B 1 115 ? 54.08292 34.20135 68.36969 1.000 63.63253 104 TYR B CA 1
ATOM 6291 C C . TYR B 1 115 ? 53.48728 35.01563 67.22942 1.000 67.17129 104 TYR B C 1
ATOM 6292 O O . TYR B 1 115 ? 53.95220 36.12208 66.93820 1.000 68.14726 104 TYR B O 1
ATOM 6301 N N . ASN B 1 116 ? 52.44773 34.47651 66.58594 1.000 68.19977 105 ASN B N 1
ATOM 6302 C CA . ASN B 1 116 ? 51.74340 35.18569 65.52511 1.000 64.03986 105 ASN B CA 1
ATOM 6303 C C . ASN B 1 116 ? 50.65647 36.11541 66.05107 1.000 63.16875 105 ASN B C 1
ATOM 6304 O O . ASN B 1 116 ? 50.37379 37.14169 65.42136 1.000 66.04690 105 ASN B O 1
ATOM 6309 N N . TRP B 1 117 ? 50.05714 35.80084 67.19613 1.000 60.58869 106 TRP B N 1
ATOM 6310 C CA . TRP B 1 117 ? 48.92119 36.56289 67.69753 1.000 64.62905 106 TRP B CA 1
ATOM 6311 C C . TRP B 1 117 ? 48.94529 36.58658 69.22527 1.000 63.94922 106 TRP B C 1
ATOM 6312 O O . TRP B 1 117 ? 49.76850 35.92951 69.86989 1.000 62.11066 106 TRP B O 1
ATOM 6323 N N . ALA B 1 118 ? 48.02729 37.36588 69.79860 1.000 61.11149 107 ALA B N 1
ATOM 6324 C CA . ALA B 1 118 ? 47.84315 37.42565 71.24287 1.000 60.63938 107 ALA B CA 1
ATOM 6325 C C . ALA B 1 118 ? 46.41199 37.84477 71.54546 1.000 56.74862 107 ALA B C 1
ATOM 6326 O O . ALA B 1 118 ? 45.74911 38.49457 70.73465 1.000 61.31562 107 ALA B O 1
ATOM 6328 N N . THR B 1 119 ? 45.94939 37.48170 72.73551 1.000 55.46323 108 THR B N 1
ATOM 6329 C CA . THR B 1 119 ? 44.55767 37.71437 73.09539 1.000 57.55374 108 THR B CA 1
ATOM 6330 C C . THR B 1 119 ? 44.22257 39.19795 73.06290 1.000 55.70716 108 THR B C 1
ATOM 6331 O O . THR B 1 119 ? 44.96889 40.02901 73.58764 1.000 56.65594 108 THR B O 1
ATOM 6335 N N . SER B 1 120 ? 43.08507 39.52517 72.46494 1.000 55.21176 109 SER B N 1
ATOM 6336 C CA . SER B 1 120 ? 42.56825 40.88837 72.45514 1.000 54.23671 109 SER B CA 1
ATOM 6337 C C . SER B 1 120 ? 41.29800 40.89760 73.29599 1.000 55.59297 109 SER B C 1
ATOM 6338 O O . SER B 1 120 ? 40.24878 40.41665 72.85771 1.000 54.95497 109 SER B O 1
ATOM 6341 N N . PHE B 1 121 ? 41.41330 41.42925 74.50919 1.000 55.17716 110 PHE B N 1
ATOM 6342 C CA . PHE B 1 121 ? 40.30859 41.55070 75.44387 1.000 49.69651 110 PHE B CA 1
ATOM 6343 C C . PHE B 1 121 ? 39.42336 42.72165 75.05153 1.000 54.53144 110 PHE B C 1
ATOM 6344 O O . PHE B 1 121 ? 39.80389 43.55637 74.23163 1.000 55.92273 110 PHE B O 1
ATOM 6352 N N . PRO B 1 122 ? 38.22482 42.81777 75.62578 1.000 56.06261 111 PRO B N 1
ATOM 6353 C CA . PRO B 1 122 ? 37.40719 44.01526 75.40753 1.000 56.58918 111 PRO B CA 1
ATOM 6354 C C . PRO B 1 122 ? 38.17439 45.27488 75.78579 1.000 58.44311 111 PRO B C 1
ATOM 6355 O O . PRO B 1 122 ? 39.21769 45.22977 76.44035 1.000 60.88931 111 PRO B O 1
ATOM 6359 N N . GLN B 1 123 ? 37.65493 46.41529 75.34398 1.000 58.19908 112 GLN B N 1
ATOM 6360 C CA . GLN B 1 123 ? 38.21894 47.68133 75.77373 1.000 55.55330 112 GLN B CA 1
ATOM 6361 C C . GLN B 1 123 ? 37.94437 47.88221 77.26168 1.000 57.22483 112 GLN B C 1
ATOM 6362 O O . GLN B 1 123 ? 36.91388 47.43823 77.77336 1.000 55.74990 112 GLN B O 1
ATOM 6368 N N . PRO B 1 124 ? 38.85095 48.54975 77.97831 1.000 57.88731 113 PRO B N 1
ATOM 6369 C CA . PRO B 1 124 ? 38.66654 48.69190 79.43033 1.000 54.06419 113 PRO B CA 1
ATOM 6370 C C . PRO B 1 124 ? 37.28633 49.17100 79.83178 1.000 54.47583 113 PRO B C 1
ATOM 6371 O O . PRO B 1 124 ? 36.78140 48.74988 80.87553 1.000 55.80060 113 PRO B O 1
ATOM 6375 N N . ILE B 1 125 ? 36.65241 50.03096 79.03666 1.000 51.71940 114 ILE B N 1
ATOM 6376 C CA . ILE B 1 125 ? 35.35030 50.56985 79.42594 1.000 54.53885 114 ILE B CA 1
ATOM 6377 C C . ILE B 1 125 ? 34.34435 49.43317 79.61038 1.000 54.52702 114 ILE B C 1
ATOM 6378 O O . ILE B 1 125 ? 33.66702 49.32933 80.64618 1.000 51.28267 114 ILE B O 1
ATOM 6383 N N . LEU B 1 126 ? 34.27011 48.52944 78.62771 1.000 52.25344 115 LEU B N 1
ATOM 6384 C CA . LEU B 1 126 ? 33.32277 47.42343 78.72665 1.000 54.23507 115 LEU B CA 1
ATOM 6385 C C . LEU B 1 126 ? 33.67797 46.48974 79.87746 1.000 54.67344 115 LEU B C 1
ATOM 6386 O O . LEU B 1 126 ? 32.79679 46.07420 80.63740 1.000 52.21266 115 LEU B O 1
ATOM 6391 N N . THR B 1 127 ? 34.96527 46.16224 80.02741 1.000 51.97974 116 THR B N 1
ATOM 6392 C CA . THR B 1 127 ? 35.39682 45.29620 81.11842 1.000 51.67246 116 THR B CA 1
ATOM 6393 C C . THR B 1 127 ? 34.97191 45.86386 82.46950 1.000 53.04293 116 THR B C 1
ATOM 6394 O O . THR B 1 127 ? 34.40513 45.15303 83.30429 1.000 51.98027 116 THR B O 1
ATOM 6398 N N . THR B 1 128 ? 35.22626 47.15619 82.69108 1.000 52.38864 117 THR B N 1
ATOM 6399 C CA . THR B 1 128 ? 34.84417 47.80219 83.93884 1.000 49.31896 117 THR B CA 1
ATOM 6400 C C . THR B 1 128 ? 33.33985 47.76670 84.14477 1.000 52.99276 117 THR B C 1
ATOM 6401 O O . THR B 1 128 ? 32.86854 47.69299 85.28885 1.000 58.84078 117 THR B O 1
ATOM 6405 N N . ALA B 1 129 ? 32.56768 47.80495 83.05861 1.000 53.67160 118 ALA B N 1
ATOM 6406 C CA . ALA B 1 129 ? 31.11560 47.78017 83.22035 1.000 56.26496 118 ALA B CA 1
ATOM 6407 C C . ALA B 1 129 ? 30.62336 46.51495 83.92306 1.000 57.48272 118 ALA B C 1
ATOM 6408 O O . ALA B 1 129 ? 29.48493 46.49737 84.40719 1.000 56.31669 118 ALA B O 1
ATOM 6410 N N . ALA B 1 130 ? 31.43923 45.45566 83.98164 1.000 56.40064 119 ALA B N 1
ATOM 6411 C CA . ALA B 1 130 ? 31.02200 44.20629 84.61491 1.000 55.79220 119 ALA B CA 1
ATOM 6412 C C . ALA B 1 130 ? 31.06281 44.26595 86.13273 1.000 58.07381 119 ALA B C 1
ATOM 6413 O O . ALA B 1 130 ? 30.55092 43.34748 86.78275 1.000 57.69304 119 ALA B O 1
ATOM 6415 N N . LEU B 1 131 ? 31.68374 45.29821 86.70298 1.000 56.16816 120 LEU B N 1
ATOM 6416 C CA . LEU B 1 131 ? 31.73890 45.48728 88.15209 1.000 56.29798 120 LEU B CA 1
ATOM 6417 C C . LEU B 1 131 ? 32.30827 44.26286 88.86326 1.000 52.98751 120 LEU B C 1
ATOM 6418 O O . LEU B 1 131 ? 31.83401 43.87041 89.92580 1.000 58.84519 120 LEU B O 1
ATOM 6423 N N . ASN B 1 132 ? 33.33830 43.65710 88.27813 1.000 54.18498 121 ASN B N 1
ATOM 6424 C CA . ASN B 1 132 ? 33.96065 42.44391 88.81042 1.000 56.54387 121 ASN B CA 1
ATOM 6425 C C . ASN B 1 132 ? 35.46663 42.69677 88.90725 1.000 57.73654 121 ASN B C 1
ATOM 6426 O O . ASN B 1 132 ? 36.18656 42.59201 87.90712 1.000 57.44648 121 ASN B O 1
ATOM 6431 N N . ARG B 1 133 ? 35.93620 43.02549 90.11841 1.000 53.74329 122 ARG B N 1
ATOM 6432 C CA . ARG B 1 133 ? 37.34399 43.36631 90.32468 1.000 54.51631 122 ARG B CA 1
ATOM 6433 C C . ARG B 1 133 ? 38.25612 42.20758 89.92686 1.000 56.09370 122 ARG B C 1
ATOM 6434 O O . ARG B 1 133 ? 39.30023 42.40572 89.27720 1.000 57.52179 122 ARG B O 1
ATOM 6442 N N . THR B 1 134 ? 37.86999 40.98466 90.29950 1.000 54.81770 123 THR B N 1
ATOM 6443 C CA . THR B 1 134 ? 38.69883 39.82236 90.00702 1.000 56.31304 123 THR B CA 1
ATOM 6444 C C . THR B 1 134 ? 38.86332 39.61299 88.51268 1.000 56.27273 123 THR B C 1
ATOM 6445 O O . THR B 1 134 ? 39.90677 39.12724 88.06853 1.000 54.23866 123 THR B O 1
ATOM 6449 N N . LEU B 1 135 ? 37.84230 39.95570 87.72633 1.000 57.10091 124 LEU B N 1
ATOM 6450 C CA . LEU B 1 135 ? 37.95365 39.84527 86.27736 1.000 55.78351 124 LEU B CA 1
ATOM 6451 C C . LEU B 1 135 ? 39.07315 40.73209 85.74629 1.000 56.21104 124 LEU B C 1
ATOM 6452 O O . LEU B 1 135 ? 39.89305 40.29727 84.92665 1.000 55.43994 124 LEU B O 1
ATOM 6457 N N . ILE B 1 136 ? 39.12171 41.98557 86.20395 1.000 54.06263 125 ILE B N 1
ATOM 6458 C CA . ILE B 1 136 ? 40.19784 42.88273 85.79323 1.000 52.86423 125 ILE B CA 1
ATOM 6459 C C . ILE B 1 136 ? 41.54102 42.28754 86.17908 1.000 55.64744 125 ILE B C 1
ATOM 6460 O O . ILE B 1 136 ? 42.49053 42.26577 85.37984 1.000 56.66505 125 ILE B O 1
ATOM 6465 N N . HIS B 1 137 ? 41.63964 41.78523 87.41420 1.000 54.24664 126 HIS B N 1
ATOM 6466 C CA . HIS B 1 137 ? 42.91652 41.23331 87.84979 1.000 50.02565 126 HIS B CA 1
ATOM 6467 C C . HIS B 1 137 ? 43.33350 40.05683 86.97628 1.000 54.22744 126 HIS B C 1
ATOM 6468 O O . HIS B 1 137 ? 44.51102 39.92827 86.61493 1.000 55.48117 126 HIS B O 1
ATOM 6475 N N . GLN B 1 138 ? 42.38240 39.18956 86.61483 1.000 54.00733 127 GLN B N 1
ATOM 6476 C CA . GLN B 1 138 ? 42.74372 38.00980 85.83990 1.000 52.51793 127 GLN B CA 1
ATOM 6477 C C . GLN B 1 138 ? 43.10988 38.37971 84.41503 1.000 57.17571 127 GLN B C 1
ATOM 6478 O O . GLN B 1 138 ? 44.01598 37.77743 83.82714 1.000 55.12323 127 GLN B O 1
ATOM 6484 N N . ILE B 1 139 ? 42.40559 39.35557 83.83726 1.000 55.53142 128 ILE B N 1
ATOM 6485 C CA . ILE B 1 139 ? 42.75746 39.82237 82.50026 1.000 55.12878 128 ILE B CA 1
ATOM 6486 C C . ILE B 1 139 ? 44.18484 40.34986 82.49683 1.000 55.38145 128 ILE B C 1
ATOM 6487 O O . ILE B 1 139 ? 44.98343 40.02820 81.60882 1.000 53.96952 128 ILE B O 1
ATOM 6492 N N . ALA B 1 140 ? 44.53304 41.15775 83.50403 1.000 52.91122 129 ALA B N 1
ATOM 6493 C CA . ALA B 1 140 ? 45.89188 41.68787 83.57177 1.000 50.90985 129 ALA B CA 1
ATOM 6494 C C . ALA B 1 140 ? 46.90720 40.56992 83.77024 1.000 54.94661 129 ALA B C 1
ATOM 6495 O O . ALA B 1 140 ? 48.00686 40.60470 83.20131 1.000 53.89904 129 ALA B O 1
ATOM 6497 N N . SER B 1 141 ? 46.56196 39.57872 84.59638 1.000 58.60522 130 SER B N 1
ATOM 6498 C CA . SER B 1 141 ? 47.46175 38.45480 84.83466 1.000 57.49883 130 SER B CA 1
ATOM 6499 C C . SER B 1 141 ? 47.74479 37.70075 83.54157 1.000 56.02036 130 SER B C 1
ATOM 6500 O O . SER B 1 141 ? 48.89714 37.35318 83.24643 1.000 55.86442 130 SER B O 1
ATOM 6503 N N . ILE B 1 142 ? 46.69738 37.44655 82.75422 1.000 55.19625 131 ILE B N 1
ATOM 6504 C CA . ILE B 1 142 ? 46.86052 36.78721 81.46282 1.000 55.03763 131 ILE B CA 1
ATOM 6505 C C . ILE B 1 142 ? 47.70721 37.64709 80.53472 1.000 56.73482 131 ILE B C 1
ATOM 6506 O O . ILE B 1 142 ? 48.58201 37.14378 79.81115 1.000 57.50512 131 ILE B O 1
ATOM 6511 N N . ILE B 1 143 ? 47.44828 38.95600 80.52431 1.000 53.69745 132 ILE B N 1
ATOM 6512 C CA . ILE B 1 143 ? 48.19551 39.83923 79.64046 1.000 51.59909 132 ILE B CA 1
ATOM 6513 C C . ILE B 1 143 ? 49.67754 39.76077 79.96259 1.000 53.85711 132 ILE B C 1
ATOM 6514 O O . ILE B 1 143 ? 50.51506 39.62217 79.06621 1.000 53.11011 132 ILE B O 1
ATOM 6519 N N . SER B 1 144 ? 50.02152 39.82730 81.25303 1.000 52.94437 133 SER B N 1
ATOM 6520 C CA . SER B 1 144 ? 51.42840 39.79076 81.64336 1.000 52.22056 133 SER B CA 1
ATOM 6521 C C . SER B 1 144 ? 52.05359 38.42038 81.39005 1.000 52.38520 133 SER B C 1
ATOM 6522 O O . SER B 1 144 ? 53.24477 38.34174 81.07334 1.000 50.20995 133 SER B O 1
ATOM 6525 N N . THR B 1 145 ? 51.28363 37.33393 81.51267 1.000 48.13404 134 THR B N 1
ATOM 6526 C CA . THR B 1 145 ? 51.81091 36.02693 81.12125 1.000 53.06510 134 THR B CA 1
ATOM 6527 C C . THR B 1 145 ? 52.20017 36.01446 79.64158 1.000 59.56362 134 THR B C 1
ATOM 6528 O O . THR B 1 145 ? 53.31819 35.61582 79.27292 1.000 59.74477 134 THR B O 1
ATOM 6532 N N . GLN B 1 146 ? 51.28396 36.44993 78.77206 1.000 52.92185 135 GLN B N 1
ATOM 6533 C CA . GLN B 1 146 ? 51.59544 36.45861 77.34394 1.000 59.28144 135 GLN B CA 1
ATOM 6534 C C . GLN B 1 146 ? 52.74870 37.41236 77.04089 1.000 57.67192 135 GLN B C 1
ATOM 6535 O O . GLN B 1 146 ? 53.62553 37.10408 76.21805 1.000 56.10001 135 GLN B O 1
ATOM 6541 N N . GLY B 1 147 ? 52.77290 38.57150 77.70588 1.000 51.28461 136 GLY B N 1
ATOM 6542 C CA . GLY B 1 147 ? 53.86456 39.50587 77.49863 1.000 48.78546 136 GLY B CA 1
ATOM 6543 C C . GLY B 1 147 ? 55.20348 38.91623 77.88928 1.000 55.11701 136 GLY B C 1
ATOM 6544 O O . GLY B 1 147 ? 56.19576 39.08143 77.17820 1.000 55.84344 136 GLY B O 1
ATOM 6545 N N . ARG B 1 148 ? 55.24660 38.21283 79.02435 1.000 53.60833 137 ARG B N 1
ATOM 6546 C CA . ARG B 1 148 ? 56.47613 37.56162 79.45132 1.000 55.15263 137 ARG B CA 1
ATOM 6547 C C . ARG B 1 148 ? 56.91934 36.51707 78.43994 1.000 55.12439 137 ARG B C 1
ATOM 6548 O O . ARG B 1 148 ? 58.11049 36.40633 78.13891 1.000 56.76587 137 ARG B O 1
ATOM 6556 N N . ALA B 1 149 ? 55.97857 35.72805 77.91347 1.000 58.65967 138 ALA B N 1
ATOM 6557 C CA . ALA B 1 149 ? 56.33707 34.75721 76.87629 1.000 59.39660 138 ALA B CA 1
ATOM 6558 C C . ALA B 1 149 ? 56.98747 35.44854 75.67946 1.000 59.12501 138 ALA B C 1
ATOM 6559 O O . ALA B 1 149 ? 58.07691 35.06018 75.22489 1.000 61.67436 138 ALA B O 1
ATOM 6561 N N . PHE B 1 150 ? 56.34640 36.50451 75.17481 1.000 57.90445 139 PHE B N 1
ATOM 6562 C CA . PHE B 1 150 ? 56.90660 37.21672 74.02799 1.000 58.51610 139 PHE B CA 1
ATOM 6563 C C . PHE B 1 150 ? 58.27462 37.80609 74.35433 1.000 61.06582 139 PHE B C 1
ATOM 6564 O O . PHE B 1 150 ? 59.18112 37.79255 73.51174 1.000 61.30671 139 PHE B O 1
ATOM 6572 N N . ASN B 1 151 ? 58.44382 38.33014 75.57356 1.000 57.74802 140 ASN B N 1
ATOM 6573 C CA . ASN B 1 151 ? 59.74584 38.84738 75.98298 1.000 56.79285 140 ASN B CA 1
ATOM 6574 C C . ASN B 1 151 ? 60.79503 37.74321 75.98014 1.000 59.89119 140 ASN B C 1
ATOM 6575 O O . ASN B 1 151 ? 61.92902 37.95161 75.52832 1.000 61.76377 140 ASN B O 1
ATOM 6580 N N . ASN B 1 152 ? 60.43424 36.55888 76.48171 1.000 56.43521 141 ASN B N 1
ATOM 6581 C CA . ASN B 1 152 ? 61.36013 35.43269 76.45447 1.000 60.03686 141 ASN B CA 1
ATOM 6582 C C . ASN B 1 152 ? 61.73693 35.07259 75.02781 1.000 62.55418 141 ASN B C 1
ATOM 6583 O O . ASN B 1 152 ? 62.82292 34.52851 74.79268 1.000 62.29681 141 ASN B O 1
ATOM 6588 N N . ALA B 1 153 ? 60.86214 35.36532 74.06598 1.000 61.02789 142 ALA B N 1
ATOM 6589 C CA . ALA B 1 153 ? 61.20135 35.16263 72.66031 1.000 60.37231 142 ALA B CA 1
ATOM 6590 C C . ALA B 1 153 ? 61.89561 36.36359 72.02156 1.000 61.00444 142 ALA B C 1
ATOM 6591 O O . ALA B 1 153 ? 62.23318 36.29883 70.83898 1.000 61.15789 142 ALA B O 1
ATOM 6593 N N . GLY B 1 154 ? 62.11129 37.45465 72.75446 1.000 60.77758 143 GLY B N 1
ATOM 6594 C CA . GLY B 1 154 ? 62.70969 38.63376 72.15383 1.000 58.91543 143 GLY B CA 1
ATOM 6595 C C . GLY B 1 154 ? 61.76311 39.52739 71.37972 1.000 62.47133 143 GLY B C 1
ATOM 6596 O O . GLY B 1 154 ? 62.22309 40.36079 70.59329 1.000 61.14892 143 GLY B O 1
ATOM 6597 N N . ARG B 1 155 ? 60.45264 39.39733 71.59012 1.000 62.36336 144 ARG B N 1
ATOM 6598 C CA . ARG B 1 155 ? 59.44863 40.12399 70.82101 1.000 56.67724 144 ARG B CA 1
ATOM 6599 C C . ARG B 1 155 ? 58.65474 41.12695 71.64916 1.000 58.44090 144 ARG B C 1
ATOM 6600 O O . ARG B 1 155 ? 57.60710 41.59609 71.19162 1.000 60.48795 144 ARG B O 1
ATOM 6608 N N . TYR B 1 156 ? 59.11112 41.45745 72.85352 1.000 60.84785 145 TYR B N 1
ATOM 6609 C CA . TYR B 1 156 ? 58.34446 42.28806 73.77514 1.000 58.61191 145 TYR B CA 1
ATOM 6610 C C . TYR B 1 156 ? 59.25461 42.65117 74.94065 1.000 58.63817 145 TYR B C 1
ATOM 6611 O O . TYR B 1 156 ? 60.19116 41.91294 75.25492 1.000 58.81172 145 TYR B O 1
ATOM 6620 N N . GLY B 1 157 ? 58.97784 43.79289 75.57077 1.000 54.38036 146 GLY B N 1
ATOM 6621 C CA . GLY B 1 157 ? 59.79585 44.29338 76.65585 1.000 55.79731 146 GLY B CA 1
ATOM 6622 C C . GLY B 1 157 ? 59.36792 43.76133 78.01301 1.000 52.64256 146 GLY B C 1
ATOM 6623 O O . GLY B 1 157 ? 58.63572 42.77662 78.13088 1.000 52.11213 146 GLY B O 1
ATOM 6624 N N . LEU B 1 158 ? 59.85903 44.43086 79.06038 1.000 51.88409 147 LEU B N 1
ATOM 6625 C CA . LEU B 1 158 ? 59.55433 44.06281 80.44106 1.000 52.27012 147 LEU B CA 1
ATOM 6626 C C . LEU B 1 158 ? 58.74175 45.11748 81.18518 1.000 52.31005 147 LEU B C 1
ATOM 6627 O O . LEU B 1 158 ? 58.42221 44.91247 82.36178 1.000 57.78530 147 LEU B O 1
ATOM 6632 N N . ASP B 1 159 ? 58.39590 46.23373 80.53925 1.000 50.33028 148 ASP B N 1
ATOM 6633 C CA . ASP B 1 159 ? 57.47511 47.21544 81.09662 1.000 52.55686 148 ASP B CA 1
ATOM 6634 C C . ASP B 1 159 ? 56.45076 47.61669 80.04394 1.000 55.98986 148 ASP B C 1
ATOM 6635 O O . ASP B 1 159 ? 56.75630 47.66798 78.84779 1.000 55.79393 148 ASP B O 1
ATOM 6640 N N . VAL B 1 160 ? 55.23624 47.92163 80.49735 1.000 57.33576 149 VAL B N 1
ATOM 6641 C CA . VAL B 1 160 ? 54.11619 48.21567 79.61077 1.000 57.75044 149 VAL B CA 1
ATOM 6642 C C . VAL B 1 160 ? 53.57207 49.60511 79.91227 1.000 57.41491 149 VAL B C 1
ATOM 6643 O O . VAL B 1 160 ? 53.45950 50.00391 81.07922 1.000 56.85525 149 VAL B O 1
ATOM 6647 N N . TYR B 1 161 ? 53.22873 50.33688 78.84919 1.000 53.66466 150 TYR B N 1
ATOM 6648 C CA . TYR B 1 161 ? 52.55811 51.63313 78.96145 1.000 54.69599 150 TYR B CA 1
ATOM 6649 C C . TYR B 1 161 ? 51.05893 51.44112 79.20996 1.000 54.50172 150 TYR B C 1
ATOM 6650 O O . TYR B 1 161 ? 50.19973 51.84001 78.42505 1.000 54.89377 150 TYR B O 1
ATOM 6659 N N . ALA B 1 162 ? 50.75462 50.80027 80.33103 1.000 54.20483 151 ALA B N 1
ATOM 6660 C CA . ALA B 1 162 ? 49.37901 50.60558 80.76629 1.000 55.55675 151 ALA B CA 1
ATOM 6661 C C . ALA B 1 162 ? 49.38819 50.39395 82.27312 1.000 54.69078 151 ALA B C 1
ATOM 6662 O O . ALA B 1 162 ? 50.42040 50.02069 82.84048 1.000 51.39311 151 ALA B O 1
ATOM 6664 N N . PRO B 1 163 ? 48.25853 50.60854 82.94594 1.000 53.00820 152 PRO B N 1
ATOM 6665 C CA . PRO B 1 163 ? 46.93797 50.97218 82.41543 1.000 51.80000 152 PRO B CA 1
ATOM 6666 C C . PRO B 1 163 ? 46.68006 52.46827 82.31913 1.000 54.05706 152 PRO B C 1
ATOM 6667 O O . PRO B 1 163 ? 47.28859 53.27031 83.02702 1.000 56.90033 152 PRO B O 1
ATOM 6671 N N . ASN B 1 164 ? 45.75621 52.85309 81.44623 1.000 55.87077 153 ASN B N 1
ATOM 6672 C CA . ASN B 1 164 ? 45.22056 54.20776 81.44049 1.000 56.01889 153 ASN B CA 1
ATOM 6673 C C . ASN B 1 164 ? 44.14415 54.31439 82.51104 1.000 52.16871 153 ASN B C 1
ATOM 6674 O O . ASN B 1 164 ? 43.10480 53.65351 82.42163 1.000 54.89548 153 ASN B O 1
ATOM 6679 N N . ILE B 1 165 ? 44.38751 55.14717 83.51639 1.000 50.51326 154 ILE B N 1
ATOM 6680 C CA . ILE B 1 165 ? 43.47550 55.27584 84.64444 1.000 53.31285 154 ILE B CA 1
ATOM 6681 C C . ILE B 1 165 ? 42.88969 56.68470 84.73821 1.000 53.99844 154 ILE B C 1
ATOM 6682 O O . ILE B 1 165 ? 42.32543 57.05552 85.76531 1.000 46.71444 154 ILE B O 1
ATOM 6687 N N . ASN B 1 166 ? 43.02077 57.47849 83.67485 1.000 54.17814 155 ASN B N 1
ATOM 6688 C CA . ASN B 1 166 ? 42.24741 58.70633 83.57606 1.000 51.16326 155 ASN B CA 1
ATOM 6689 C C . ASN B 1 166 ? 40.76341 58.35799 83.50986 1.000 50.49932 155 ASN B C 1
ATOM 6690 O O . ASN B 1 166 ? 40.37649 57.26323 83.09258 1.000 51.76069 155 ASN B O 1
ATOM 6695 N N . THR B 1 167 ? 39.92665 59.29792 83.93213 1.000 46.74713 156 THR B N 1
ATOM 6696 C CA . THR B 1 167 ? 38.48531 59.11593 83.87837 1.000 49.17724 156 THR B CA 1
ATOM 6697 C C . THR B 1 167 ? 37.90069 59.68630 82.59024 1.000 51.79209 156 THR B C 1
ATOM 6698 O O . THR B 1 167 ? 38.39369 60.67210 82.03733 1.000 49.67474 156 THR B O 1
ATOM 6702 N N . PHE B 1 168 ? 36.81893 59.05537 82.13425 1.000 52.42829 157 PHE B N 1
ATOM 6703 C CA . PHE B 1 168 ? 36.02901 59.51397 80.99141 1.000 51.99199 157 PHE B CA 1
ATOM 6704 C C . PHE B 1 168 ? 35.14860 60.68163 81.44124 1.000 47.68200 157 PHE B C 1
ATOM 6705 O O . PHE B 1 168 ? 33.92336 60.58852 81.51646 1.000 49.73853 157 PHE B O 1
ATOM 6713 N N . ARG B 1 169 ? 35.80196 61.79764 81.78025 1.000 47.91967 158 ARG B N 1
ATOM 6714 C CA . ARG B 1 169 ? 35.06215 62.90964 82.37749 1.000 51.07202 158 ARG B CA 1
ATOM 6715 C C . ARG B 1 169 ? 34.05090 63.49954 81.40411 1.000 48.83633 158 ARG B C 1
ATOM 6716 O O . ARG B 1 169 ? 32.89028 63.72549 81.76345 1.000 48.81885 158 ARG B O 1
ATOM 6724 N N . HIS B 1 170 ? 34.47415 63.77278 80.17330 1.000 50.34479 159 HIS B N 1
ATOM 6725 C CA . HIS B 1 170 ? 33.56929 64.37238 79.20350 1.000 52.68330 159 HIS B CA 1
ATOM 6726 C C . HIS B 1 170 ? 33.26502 63.38492 78.09362 1.000 49.01946 159 HIS B C 1
ATOM 6727 O O . HIS B 1 170 ? 34.18644 62.75175 77.56393 1.000 52.97585 159 HIS B O 1
ATOM 6734 N N . PRO B 1 171 ? 31.99766 63.23594 77.70670 1.000 49.45135 160 PRO B N 1
ATOM 6735 C CA . PRO B 1 171 ? 31.63875 62.18544 76.73876 1.000 48.09130 160 PRO B CA 1
ATOM 6736 C C . PRO B 1 171 ? 32.26222 62.33627 75.35148 1.000 53.01157 160 PRO B C 1
ATOM 6737 O O . PRO B 1 171 ? 32.21409 61.37180 74.57924 1.000 53.11281 160 PRO B O 1
ATOM 6741 N N . VAL B 1 172 ? 32.83582 63.48547 74.98457 1.000 48.71737 161 VAL B N 1
ATOM 6742 C CA . VAL B 1 172 ? 33.39694 63.56396 73.63540 1.000 53.01718 161 VAL B CA 1
ATOM 6743 C C . VAL B 1 172 ? 34.76726 62.91926 73.51887 1.000 55.95458 161 VAL B C 1
ATOM 6744 O O . VAL B 1 172 ? 35.25320 62.73347 72.39396 1.000 51.99996 161 VAL B O 1
ATOM 6748 N N . TRP B 1 173 ? 35.40095 62.56287 74.63720 1.000 52.55835 162 TRP B N 1
ATOM 6749 C CA . TRP B 1 173 ? 36.80806 62.17734 74.59507 1.000 55.06779 162 TRP B CA 1
ATOM 6750 C C . TRP B 1 173 ? 37.01540 60.92054 73.75647 1.000 52.52223 162 TRP B C 1
ATOM 6751 O O . TRP B 1 173 ? 36.39720 59.88212 73.99949 1.000 53.92395 162 TRP B O 1
ATOM 6762 N N . GLY B 1 174 ? 37.92740 61.00809 72.78766 1.000 57.91818 163 GLY B N 1
ATOM 6763 C CA . GLY B 1 174 ? 38.14674 59.90685 71.86754 1.000 54.07670 163 GLY B CA 1
ATOM 6764 C C . GLY B 1 174 ? 38.87082 58.72127 72.47106 1.000 58.32586 163 GLY B C 1
ATOM 6765 O O . GLY B 1 174 ? 38.85809 57.63583 71.88152 1.000 56.13457 163 GLY B O 1
ATOM 6766 N N . ARG B 1 175 ? 39.51240 58.90129 73.62345 1.000 58.99695 164 ARG B N 1
ATOM 6767 C CA . ARG B 1 175 ? 40.21041 57.81475 74.29534 1.000 59.84022 164 ARG B CA 1
ATOM 6768 C C . ARG B 1 175 ? 39.44349 57.27846 75.50202 1.000 56.35510 164 ARG B C 1
ATOM 6769 O O . ARG B 1 175 ? 39.96252 56.41626 76.21763 1.000 57.64170 164 ARG B O 1
ATOM 6777 N N . GLY B 1 176 ? 38.21158 57.75032 75.72511 1.000 53.58542 165 GLY B N 1
ATOM 6778 C CA . GLY B 1 176 ? 37.42702 57.26599 76.84853 1.000 49.53697 165 GLY B CA 1
ATOM 6779 C C . GLY B 1 176 ? 37.22195 55.76613 76.82823 1.000 53.20331 165 GLY B C 1
ATOM 6780 O O . GLY B 1 176 ? 37.10520 55.13479 77.88179 1.000 60.50612 165 GLY B O 1
ATOM 6781 N N . GLN B 1 177 ? 37.20877 55.16892 75.63897 1.000 57.49424 166 GLN B N 1
ATOM 6782 C CA . GLN B 1 177 ? 37.09449 53.71915 75.53993 1.000 57.41033 166 GLN B CA 1
ATOM 6783 C C . GLN B 1 177 ? 38.18173 53.01687 76.34500 1.000 59.20489 166 GLN B C 1
ATOM 6784 O O . GLN B 1 177 ? 37.96550 51.90554 76.84426 1.000 61.31012 166 GLN B O 1
ATOM 6790 N N . GLU B 1 178 ? 39.34518 53.65008 76.49818 1.000 56.04984 167 GLU B N 1
ATOM 6791 C CA . GLU B 1 178 ? 40.45625 53.03629 77.20839 1.000 59.35853 167 GLU B CA 1
ATOM 6792 C C . GLU B 1 178 ? 40.33669 53.13558 78.72417 1.000 55.66339 167 GLU B C 1
ATOM 6793 O O . GLU B 1 178 ? 41.10724 52.47753 79.42803 1.000 61.68746 167 GLU B O 1
ATOM 6799 N N . THR B 1 179 ? 39.40103 53.90712 79.24680 1.000 55.14171 168 THR B N 1
ATOM 6800 C CA . THR B 1 179 ? 39.37260 54.22695 80.66573 1.000 55.53013 168 THR B CA 1
ATOM 6801 C C . THR B 1 179 ? 38.43425 53.29925 81.41567 1.000 54.83209 168 THR B C 1
ATOM 6802 O O . THR B 1 179 ? 37.69541 52.51244 80.81895 1.000 54.98135 168 THR B O 1
ATOM 6806 N N . PRO B 1 180 ? 38.46560 53.33582 82.74850 1.000 54.07615 169 PRO B N 1
ATOM 6807 C CA . PRO B 1 180 ? 37.47622 52.60448 83.54442 1.000 51.11338 169 PRO B CA 1
ATOM 6808 C C . PRO B 1 180 ? 36.16491 53.34645 83.75010 1.000 52.09354 169 PRO B C 1
ATOM 6809 O O . PRO B 1 180 ? 35.41033 52.98376 84.65651 1.000 56.20515 169 PRO B O 1
ATOM 6813 N N . GLY B 1 181 ? 35.88781 54.37564 82.95946 1.000 51.68035 170 GLY B N 1
ATOM 6814 C CA . GLY B 1 181 ? 34.66154 55.13964 83.06678 1.000 47.74287 170 GLY B CA 1
ATOM 6815 C C . GLY B 1 181 ? 34.89392 56.48343 83.73602 1.000 48.44001 170 GLY B C 1
ATOM 6816 O O . GLY B 1 181 ? 36.02551 56.94266 83.91749 1.000 50.07825 170 GLY B O 1
ATOM 6817 N N . GLU B 1 182 ? 33.78929 57.11244 84.12784 1.000 44.28877 171 GLU B N 1
ATOM 6818 C CA . GLU B 1 182 ? 33.86358 58.48084 84.61074 1.000 47.86997 171 GLU B CA 1
ATOM 6819 C C . GLU B 1 182 ? 34.09372 58.59952 86.11146 1.000 52.80907 171 GLU B C 1
ATOM 6820 O O . GLU B 1 182 ? 34.34135 59.71295 86.58723 1.000 52.73919 171 GLU B O 1
ATOM 6826 N N . ASP B 1 183 ? 34.03627 57.50706 86.86988 1.000 49.96612 172 ASP B N 1
ATOM 6827 C CA . ASP B 1 183 ? 34.10606 57.58892 88.32491 1.000 50.62579 172 ASP B CA 1
ATOM 6828 C C . ASP B 1 183 ? 35.52549 57.35372 88.83111 1.000 48.27781 172 ASP B C 1
ATOM 6829 O O . ASP B 1 183 ? 36.16378 56.35771 88.47534 1.000 48.06576 172 ASP B O 1
ATOM 6834 N N . VAL B 1 184 ? 36.00453 58.25137 89.69334 1.000 49.29295 173 VAL B N 1
ATOM 6835 C CA . VAL B 1 184 ? 37.38905 58.12872 90.13561 1.000 53.36717 173 VAL B CA 1
ATOM 6836 C C . VAL B 1 184 ? 37.59278 56.87929 91.00232 1.000 51.54429 173 VAL B C 1
ATOM 6837 O O . VAL B 1 184 ? 38.65793 56.25172 90.94858 1.000 49.98066 173 VAL B O 1
ATOM 6841 N N . SER B 1 185 ? 36.59434 56.48745 91.80369 1.000 46.32769 174 SER B N 1
ATOM 6842 C CA . SER B 1 185 ? 36.74551 55.28106 92.62504 1.000 53.13570 174 SER B CA 1
ATOM 6843 C C . SER B 1 185 ? 36.82808 54.01663 91.77528 1.000 52.53097 174 SER B C 1
ATOM 6844 O O . SER B 1 185 ? 37.64756 53.12574 92.05000 1.000 51.37994 174 SER B O 1
ATOM 6847 N N . LEU B 1 186 ? 35.97273 53.90700 90.75528 1.000 51.10382 175 LEU B N 1
ATOM 6848 C CA . LEU B 1 186 ? 36.05958 52.76696 89.85206 1.000 49.10215 175 LEU B CA 1
ATOM 6849 C C . LEU B 1 186 ? 37.40159 52.74567 89.14130 1.000 48.23396 175 LEU B C 1
ATOM 6850 O O . LEU B 1 186 ? 38.00511 51.68021 88.96266 1.000 50.08336 175 LEU B O 1
ATOM 6855 N N . ALA B 1 187 ? 37.89416 53.91716 88.74103 1.000 50.94460 176 ALA B N 1
ATOM 6856 C CA . ALA B 1 187 ? 39.20283 53.97761 88.10035 1.000 51.92073 176 ALA B CA 1
ATOM 6857 C C . ALA B 1 187 ? 40.30259 53.55242 89.06574 1.000 53.79638 176 ALA B C 1
ATOM 6858 O O . ALA B 1 187 ? 41.25208 52.87313 88.66674 1.000 55.82746 176 ALA B O 1
ATOM 6860 N N . ALA B 1 188 ? 40.19125 53.93533 90.34023 1.000 46.74622 177 ALA B N 1
ATOM 6861 C CA . ALA B 1 188 ? 41.19858 53.54007 91.31811 1.000 51.29239 177 ALA B CA 1
ATOM 6862 C C . ALA B 1 188 ? 41.21995 52.02574 91.49955 1.000 50.91978 177 ALA B C 1
ATOM 6863 O O . ALA B 1 188 ? 42.28675 51.39485 91.45736 1.000 47.99765 177 ALA B O 1
ATOM 6865 N N . VAL B 1 189 ? 40.04780 51.41956 91.70458 1.000 47.51619 178 VAL B N 1
ATOM 6866 C CA . VAL B 1 189 ? 40.01590 49.96794 91.87384 1.000 48.68299 178 VAL B CA 1
ATOM 6867 C C . VAL B 1 189 ? 40.53121 49.27211 90.61815 1.000 50.28496 178 VAL B C 1
ATOM 6868 O O . VAL B 1 189 ? 41.28071 48.28687 90.69862 1.000 50.18849 178 VAL B O 1
ATOM 6872 N N . TYR B 1 190 ? 40.14340 49.76784 89.43688 1.000 51.72637 179 TYR B N 1
ATOM 6873 C CA . TYR B 1 190 ? 40.67597 49.19984 88.20529 1.000 50.71450 179 TYR B CA 1
ATOM 6874 C C . TYR B 1 190 ? 42.19467 49.29516 88.18443 1.000 50.87993 179 TYR B C 1
ATOM 6875 O O . TYR B 1 190 ? 42.88480 48.33609 87.81605 1.000 52.81290 179 TYR B O 1
ATOM 6884 N N . ALA B 1 191 ? 42.73256 50.45527 88.55603 1.000 50.36977 180 ALA B N 1
ATOM 6885 C CA . ALA B 1 191 ? 44.17696 50.63219 88.55828 1.000 53.77388 180 ALA B CA 1
ATOM 6886 C C . ALA B 1 191 ? 44.83617 49.58889 89.44501 1.000 52.84215 180 ALA B C 1
ATOM 6887 O O . ALA B 1 191 ? 45.79777 48.92627 89.03688 1.000 47.76977 180 ALA B O 1
ATOM 6889 N N . TYR B 1 192 ? 44.30641 49.40987 90.65783 1.000 51.30583 181 TYR B N 1
ATOM 6890 C CA . TYR B 1 192 ? 44.90123 48.44922 91.58372 1.000 51.31414 181 TYR B CA 1
ATOM 6891 C C . TYR B 1 192 ? 44.88266 47.04112 90.99458 1.000 49.20302 181 TYR B C 1
ATOM 6892 O O . TYR B 1 192 ? 45.92379 46.36521 90.92879 1.000 47.19671 181 TYR B O 1
ATOM 6901 N N . GLU B 1 193 ? 43.70662 46.58485 90.54647 1.000 46.07742 182 GLU B N 1
ATOM 6902 C CA . GLU B 1 193 ? 43.59849 45.21268 90.05068 1.000 48.72605 182 GLU B CA 1
ATOM 6903 C C . GLU B 1 193 ? 44.50278 44.99446 88.84866 1.000 49.70451 182 GLU B C 1
ATOM 6904 O O . GLU B 1 193 ? 45.25472 44.01116 88.79010 1.000 49.11943 182 GLU B O 1
ATOM 6910 N N . TYR B 1 194 ? 44.47146 45.92884 87.89238 1.000 52.64313 183 TYR B N 1
ATOM 6911 C CA . TYR B 1 194 ? 45.24037 45.76981 86.66660 1.000 49.16115 183 TYR B CA 1
ATOM 6912 C C . TYR B 1 194 ? 46.73617 45.81669 86.94263 1.000 48.01692 183 TYR B C 1
ATOM 6913 O O . TYR B 1 194 ? 47.50119 45.00019 86.41161 1.000 51.21095 183 TYR B O 1
ATOM 6922 N N . ILE B 1 195 ? 47.18200 46.78181 87.74872 1.000 44.17006 184 ILE B N 1
ATOM 6923 C CA . ILE B 1 195 ? 48.61226 46.91283 87.99493 1.000 45.99388 184 ILE B CA 1
ATOM 6924 C C . ILE B 1 195 ? 49.14465 45.69253 88.73931 1.000 53.94369 184 ILE B C 1
ATOM 6925 O O . ILE B 1 195 ? 50.21027 45.16923 88.39502 1.000 49.36339 184 ILE B O 1
ATOM 6930 N N . THR B 1 196 ? 48.43212 45.21366 89.77416 1.000 46.84470 185 THR B N 1
ATOM 6931 C CA . THR B 1 196 ? 48.94286 44.02213 90.44823 1.000 52.77375 185 THR B CA 1
ATOM 6932 C C . THR B 1 196 ? 48.93105 42.82435 89.50696 1.000 56.07637 185 THR B C 1
ATOM 6933 O O . THR B 1 196 ? 49.86661 42.01329 89.51623 1.000 58.07329 185 THR B O 1
ATOM 6937 N N . GLY B 1 197 ? 47.90242 42.70691 88.66269 1.000 51.00433 186 GLY B N 1
ATOM 6938 C CA . GLY B 1 197 ? 47.91473 41.64622 87.66685 1.000 53.66000 186 GLY B CA 1
ATOM 6939 C C . GLY B 1 197 ? 49.13468 41.70363 86.76526 1.000 52.84767 186 GLY B C 1
ATOM 6940 O O . GLY B 1 197 ? 49.72895 40.67227 86.44111 1.000 52.06853 186 GLY B O 1
ATOM 6941 N N . ILE B 1 198 ? 49.52084 42.90873 86.34271 1.000 53.40803 187 ILE B N 1
ATOM 6942 C CA . ILE B 1 198 ? 50.67605 43.05211 85.45649 1.000 52.69067 187 ILE B CA 1
ATOM 6943 C C . ILE B 1 198 ? 51.97040 42.73178 86.19918 1.000 55.91942 187 ILE B C 1
ATOM 6944 O O . ILE B 1 198 ? 52.78569 41.91937 85.74464 1.000 56.32179 187 ILE B O 1
ATOM 6949 N N . GLN B 1 199 ? 52.16971 43.36105 87.36282 1.000 56.26013 188 GLN B N 1
ATOM 6950 C CA . GLN B 1 199 ? 53.44893 43.31380 88.06437 1.000 55.99434 188 GLN B CA 1
ATOM 6951 C C . GLN B 1 199 ? 53.65168 42.00390 88.80945 1.000 56.42779 188 GLN B C 1
ATOM 6952 O O . GLN B 1 199 ? 54.79818 41.58320 89.01307 1.000 58.87000 188 GLN B O 1
ATOM 6958 N N . GLY B 1 200 ? 52.56778 41.34951 89.21523 1.000 51.27647 189 GLY B N 1
ATOM 6959 C CA . GLY B 1 200 ? 52.66923 40.10009 89.92242 1.000 55.52580 189 GLY B CA 1
ATOM 6960 C C . GLY B 1 200 ? 52.62235 40.29727 91.42149 1.000 57.30008 189 GLY B C 1
ATOM 6961 O O . GLY B 1 200 ? 52.54249 41.41998 91.92590 1.000 58.93396 189 GLY B O 1
ATOM 6962 N N . PRO B 1 201 ? 52.66229 39.19687 92.16965 1.000 62.82947 190 PRO B N 1
ATOM 6963 C CA . PRO B 1 201 ? 52.49656 39.30386 93.62898 1.000 58.39072 190 PRO B CA 1
ATOM 6964 C C . PRO B 1 201 ? 53.66417 39.96959 94.35290 1.000 62.13495 190 PRO B C 1
ATOM 6965 O O . PRO B 1 201 ? 53.44540 40.53238 95.43153 1.000 66.65730 190 PRO B O 1
ATOM 6969 N N . ASP B 1 202 ? 54.87946 39.94960 93.80499 1.000 64.57408 191 ASP B N 1
ATOM 6970 C CA . ASP B 1 202 ? 56.06876 40.44169 94.50360 1.000 65.05089 191 ASP B CA 1
ATOM 6971 C C . ASP B 1 202 ? 56.84641 41.42027 93.62791 1.000 63.73598 191 ASP B C 1
ATOM 6972 O O . ASP B 1 202 ? 57.91416 41.08466 93.09181 1.000 61.67134 191 ASP B O 1
ATOM 6977 N N . PRO B 1 203 ? 56.35082 42.65409 93.48764 1.000 60.05657 192 PRO B N 1
ATOM 6978 C CA . PRO B 1 203 ? 57.01910 43.63225 92.60632 1.000 64.64243 192 PRO B CA 1
ATOM 6979 C C . PRO B 1 203 ? 58.43534 44.02042 93.02397 1.000 67.92941 192 PRO B C 1
ATOM 6980 O O . PRO B 1 203 ? 59.20534 44.46753 92.16392 1.000 64.86273 192 PRO B O 1
ATOM 6984 N N . ASP B 1 204 ? 58.80980 43.88075 94.30097 1.000 71.72388 193 ASP B N 1
ATOM 6985 C CA . ASP B 1 204 ? 60.15347 44.28248 94.72301 1.000 70.06521 193 ASP B CA 1
ATOM 6986 C C . ASP B 1 204 ? 61.22981 43.29167 94.29133 1.000 68.12570 193 ASP B C 1
ATOM 6987 O O . ASP B 1 204 ? 62.32798 43.69831 93.89491 1.000 66.06881 193 ASP B O 1
ATOM 6992 N N . SER B 1 205 ? 60.94750 41.99636 94.39065 1.000 68.48090 194 SER B N 1
ATOM 6993 C CA . SER B 1 205 ? 61.94138 40.95263 94.18348 1.000 69.77369 194 SER B CA 1
ATOM 6994 C C . SER B 1 205 ? 61.74758 40.17730 92.89196 1.000 66.43153 194 SER B C 1
ATOM 6995 O O . SER B 1 205 ? 62.72275 39.91277 92.18891 1.000 65.21575 194 SER B O 1
ATOM 6998 N N . ASN B 1 206 ? 60.51332 39.79488 92.56576 1.000 66.05019 195 ASN B N 1
ATOM 6999 C CA . ASN B 1 206 ? 60.20265 39.08393 91.32562 1.000 70.62832 195 ASN B CA 1
ATOM 7000 C C . ASN B 1 206 ? 59.08241 39.84703 90.60773 1.000 67.20655 195 ASN B C 1
ATOM 7001 O O . ASN B 1 206 ? 57.89964 39.50782 90.70688 1.000 69.10950 195 ASN B O 1
ATOM 7006 N N . LEU B 1 207 ? 59.46860 40.88327 89.86683 1.000 61.89862 196 LEU B N 1
ATOM 7007 C CA . LEU B 1 207 ? 58.50646 41.68856 89.12786 1.000 60.18433 196 LEU B CA 1
ATOM 7008 C C . LEU B 1 207 ? 58.21090 40.99066 87.80844 1.000 59.16347 196 LEU B C 1
ATOM 7009 O O . LEU B 1 207 ? 59.13564 40.61795 87.07914 1.000 59.32709 196 LEU B O 1
ATOM 7014 N N . LYS B 1 208 ? 56.93176 40.76468 87.52522 1.000 55.33333 197 LYS B N 1
ATOM 7015 C CA . LYS B 1 208 ? 56.57161 40.08171 86.29237 1.000 57.08898 197 LYS B CA 1
ATOM 7016 C C . LYS B 1 208 ? 56.79208 41.03168 85.12481 1.000 58.84439 197 LYS B C 1
ATOM 7017 O O . LYS B 1 208 ? 57.68220 40.82252 84.28943 1.000 57.12859 197 LYS B O 1
ATOM 7023 N N . LEU B 1 209 ? 56.01098 42.10901 85.09961 1.000 55.92415 198 LEU B N 1
ATOM 7024 C CA . LEU B 1 209 ? 56.15175 43.19340 84.14424 1.000 53.42893 198 LEU B CA 1
ATOM 7025 C C . LEU B 1 209 ? 55.86810 44.49524 84.87274 1.000 52.25648 198 LEU B C 1
ATOM 7026 O O . LEU B 1 209 ? 54.92690 44.57324 85.66904 1.000 53.38655 198 LEU B O 1
ATOM 7031 N N . ALA B 1 210 ? 56.68496 45.51039 84.60828 1.000 48.34610 199 ALA B N 1
ATOM 7032 C CA . ALA B 1 210 ? 56.45918 46.81458 85.21026 1.000 53.58954 199 ALA B CA 1
ATOM 7033 C C . ALA B 1 210 ? 55.28338 47.48331 84.51524 1.000 54.72622 199 ALA B C 1
ATOM 7034 O O . ALA B 1 210 ? 55.20156 47.48306 83.28154 1.000 56.43635 199 ALA B O 1
ATOM 7036 N N . ALA B 1 211 ? 54.36248 48.03089 85.30130 1.000 51.84126 200 ALA B N 1
ATOM 7037 C CA . ALA B 1 211 ? 53.23393 48.77448 84.76153 1.000 50.65654 200 ALA B CA 1
ATOM 7038 C C . ALA B 1 211 ? 53.52849 50.27183 84.78933 1.000 52.60478 200 ALA B C 1
ATOM 7039 O O . ALA B 1 211 ? 54.41616 50.74109 85.50508 1.000 56.39427 200 ALA B O 1
ATOM 7041 N N . THR B 1 212 ? 52.77573 51.02251 83.98758 1.000 53.05549 201 THR B N 1
ATOM 7042 C CA . THR B 1 212 ? 52.87802 52.47957 83.94770 1.000 51.77872 201 THR B CA 1
ATOM 7043 C C . THR B 1 212 ? 51.47549 53.04933 84.11617 1.000 52.54165 201 THR B C 1
ATOM 7044 O O . THR B 1 212 ? 50.60984 52.83428 83.26387 1.000 56.92293 201 THR B O 1
ATOM 7048 N N . ALA B 1 213 ? 51.23768 53.75686 85.21539 1.000 53.00844 202 ALA B N 1
ATOM 7049 C CA . ALA B 1 213 ? 49.99647 54.50862 85.34855 1.000 54.18429 202 ALA B CA 1
ATOM 7050 C C . ALA B 1 213 ? 50.04674 55.73137 84.43650 1.000 52.75393 202 ALA B C 1
ATOM 7051 O O . ALA B 1 213 ? 51.02639 56.48816 84.44967 1.000 49.53250 202 ALA B O 1
ATOM 7053 N N . LYS B 1 214 ? 48.99544 55.91669 83.63469 1.000 53.29933 203 LYS B N 1
ATOM 7054 C CA . LYS B 1 214 ? 48.90565 57.03544 82.70478 1.000 52.07771 203 LYS B CA 1
ATOM 7055 C C . LYS B 1 214 ? 47.46292 57.51207 82.63593 1.000 52.79224 203 LYS B C 1
ATOM 7056 O O . LYS B 1 214 ? 46.53155 56.74013 82.88419 1.000 52.51408 203 LYS B O 1
ATOM 7062 N N . HIS B 1 215 ? 47.27832 58.79266 82.30875 1.000 53.22594 204 HIS B N 1
ATOM 7063 C CA . HIS B 1 215 ? 48.27177 59.83327 82.03636 1.000 50.74679 204 HIS B CA 1
ATOM 7064 C C . HIS B 1 215 ? 48.17201 60.89149 83.12119 1.000 50.86526 204 HIS B C 1
ATOM 7065 O O . HIS B 1 215 ? 47.09859 61.44043 83.37239 1.000 50.65862 204 HIS B O 1
ATOM 7072 N N . TYR B 1 216 ? 49.30184 61.18458 83.74803 1.000 50.82832 205 TYR B N 1
ATOM 7073 C CA . TYR B 1 216 ? 49.36053 61.97851 84.96981 1.000 48.51336 205 TYR B CA 1
ATOM 7074 C C . TYR B 1 216 ? 49.75199 63.40808 84.60309 1.000 49.23899 205 TYR B C 1
ATOM 7075 O O . TYR B 1 216 ? 50.89067 63.65260 84.18879 1.000 53.01514 205 TYR B O 1
ATOM 7084 N N . ALA B 1 217 ? 48.81420 64.35110 84.72631 1.000 46.54585 206 ALA B N 1
ATOM 7085 C CA . ALA B 1 217 ? 47.41626 64.27341 85.15880 1.000 52.87515 206 ALA B CA 1
ATOM 7086 C C . ALA B 1 217 ? 46.59177 65.38201 84.49254 1.000 53.86339 206 ALA B C 1
ATOM 7087 O O . ALA B 1 217 ? 47.15208 66.33073 83.95302 1.000 56.73091 206 ALA B O 1
ATOM 7089 N N . GLY B 1 218 ? 45.26442 65.26874 84.55014 1.000 51.29837 207 GLY B N 1
ATOM 7090 C CA . GLY B 1 218 ? 44.39477 66.23611 83.90496 1.000 53.02659 207 GLY B CA 1
ATOM 7091 C C . GLY B 1 218 ? 44.28140 66.09845 82.39883 1.000 55.89845 207 GLY B C 1
ATOM 7092 O O . GLY B 1 218 ? 43.92761 67.06899 81.72029 1.000 55.20147 207 GLY B O 1
ATOM 7093 N N . TYR B 1 219 ? 44.57395 64.92614 81.85186 1.000 50.11897 208 TYR B N 1
ATOM 7094 C CA . TYR B 1 219 ? 44.53463 64.68619 80.41417 1.000 55.34913 208 TYR B CA 1
ATOM 7095 C C . TYR B 1 219 ? 43.27728 63.89051 80.09948 1.000 55.78631 208 TYR B C 1
ATOM 7096 O O . TYR B 1 219 ? 43.21735 62.68799 80.37467 1.000 54.38163 208 TYR B O 1
ATOM 7105 N N . ASP B 1 220 ? 42.25266 64.57252 79.55224 1.000 53.45470 209 ASP B N 1
ATOM 7106 C CA . ASP B 1 220 ? 41.05935 63.85206 79.11517 1.000 55.65064 209 ASP B CA 1
ATOM 7107 C C . ASP B 1 220 ? 40.44122 64.40627 77.83057 1.000 56.75052 209 ASP B C 1
ATOM 7108 O O . ASP B 1 220 ? 39.24394 64.19457 77.60821 1.000 55.50039 209 ASP B O 1
ATOM 7113 N N . ILE B 1 221 ? 41.19736 65.14153 77.01415 1.000 55.94141 210 ILE B N 1
ATOM 7114 C CA . ILE B 1 221 ? 40.72066 65.75183 75.77524 1.000 58.20663 210 ILE B CA 1
ATOM 7115 C C . ILE B 1 221 ? 41.79790 65.56169 74.71833 1.000 57.27210 210 ILE B C 1
ATOM 7116 O O . ILE B 1 221 ? 42.98943 65.66804 75.02330 1.000 58.90607 210 ILE B O 1
ATOM 7121 N N . GLU B 1 222 ? 41.38358 65.25945 73.48101 1.000 61.70632 211 GLU B N 1
ATOM 7122 C CA . GLU B 1 222 ? 42.30697 65.08282 72.35734 1.000 61.55928 211 GLU B CA 1
ATOM 7123 C C . GLU B 1 222 ? 42.42072 66.33580 71.49275 1.000 61.75322 211 GLU B C 1
ATOM 7124 O O . GLU B 1 222 ? 43.48805 66.95925 71.43334 1.000 63.44910 211 GLU B O 1
ATOM 7130 N N . ASN B 1 223 ? 41.33477 66.70487 70.78933 1.000 62.11565 212 ASN B N 1
ATOM 7131 C CA . ASN B 1 223 ? 41.39495 67.88626 69.93128 1.000 61.56077 212 ASN B CA 1
ATOM 7132 C C . ASN B 1 223 ? 40.10874 68.71141 69.86741 1.000 62.75417 212 ASN B C 1
ATOM 7133 O O . ASN B 1 223 ? 39.93783 69.45115 68.89774 1.000 68.31052 212 ASN B O 1
ATOM 7138 N N . TRP B 1 224 ? 39.22025 68.64070 70.85693 1.000 60.96163 213 TRP B N 1
ATOM 7139 C CA . TRP B 1 224 ? 37.88668 69.22297 70.73007 1.000 63.48105 213 TRP B CA 1
ATOM 7140 C C . TRP B 1 224 ? 37.92673 70.71029 70.36585 1.000 67.56852 213 TRP B C 1
ATOM 7141 O O . TRP B 1 224 ? 38.50172 71.52347 71.09569 1.000 66.89604 213 TRP B O 1
ATOM 7152 N N . HIS B 1 225 ? 37.26646 71.07880 69.26188 1.000 63.43759 214 HIS B N 1
ATOM 7153 C CA . HIS B 1 225 ? 37.25720 72.47055 68.80033 1.000 60.14531 214 HIS B CA 1
ATOM 7154 C C . HIS B 1 225 ? 38.67910 73.00653 68.65886 1.000 64.28587 214 HIS B C 1
ATOM 7155 O O . HIS B 1 225 ? 38.99582 74.12304 69.07886 1.000 70.24911 214 HIS B O 1
ATOM 7162 N N . ASN B 1 226 ? 39.55507 72.18189 68.08961 1.000 63.09046 215 ASN B N 1
ATOM 7163 C CA . ASN B 1 226 ? 40.93050 72.57719 67.78638 1.000 72.06583 215 ASN B CA 1
ATOM 7164 C C . ASN B 1 226 ? 41.72173 72.96281 69.03684 1.000 68.17509 215 ASN B C 1
ATOM 7165 O O . ASN B 1 226 ? 42.63439 73.79243 68.97571 1.000 66.90707 215 ASN B O 1
ATOM 7170 N N . HIS B 1 227 ? 41.38602 72.35809 70.17644 1.000 71.28782 216 HIS B N 1
ATOM 7171 C CA . HIS B 1 227 ? 42.17206 72.47602 71.40809 1.000 68.13503 216 HIS B CA 1
ATOM 7172 C C . HIS B 1 227 ? 43.01559 71.20942 71.52650 1.000 66.51396 216 HIS B C 1
ATOM 7173 O O . HIS B 1 227 ? 42.60433 70.21856 72.13285 1.000 65.11793 216 HIS B O 1
ATOM 7180 N N . SER B 1 228 ? 44.20555 71.25094 70.92417 1.000 65.67478 217 SER B N 1
ATOM 7181 C CA . SER B 1 228 ? 45.06538 70.07770 70.83913 1.000 63.77546 217 SER B CA 1
ATOM 7182 C C . SER B 1 228 ? 45.73032 69.77111 72.17509 1.000 68.02592 217 SER B C 1
ATOM 7183 O O . SER B 1 228 ? 46.19116 70.66843 72.88784 1.000 67.85863 217 SER B O 1
ATOM 7186 N N . ARG B 1 229 ? 45.80923 68.47734 72.48687 1.000 68.13596 218 ARG B N 1
ATOM 7187 C CA . ARG B 1 229 ? 46.41448 68.01714 73.72834 1.000 64.26101 218 ARG B CA 1
ATOM 7188 C C . ARG B 1 229 ? 47.89802 68.36613 73.82395 1.000 66.58511 218 ARG B C 1
ATOM 7189 O O . ARG B 1 229 ? 48.45046 68.36859 74.93191 1.000 62.08965 218 ARG B O 1
ATOM 7197 N N . LEU B 1 230 ? 48.55943 68.64211 72.69196 1.000 63.18268 219 LEU B N 1
ATOM 7198 C CA . LEU B 1 230 ? 49.98342 68.96801 72.71259 1.000 62.98747 219 LEU B CA 1
ATOM 7199 C C . LEU B 1 230 ? 50.26148 70.36932 73.24876 1.000 64.58375 219 LEU B C 1
ATOM 7200 O O . LEU B 1 230 ? 51.38304 70.63766 73.69526 1.000 65.53849 219 LEU B O 1
ATOM 7205 N N . GLY B 1 231 ? 49.28156 71.26647 73.20496 1.000 61.62693 220 GLY B N 1
ATOM 7206 C CA . GLY B 1 231 ? 49.46617 72.60406 73.72399 1.000 60.87366 220 GLY B CA 1
ATOM 7207 C C . GLY B 1 231 ? 48.37594 73.00339 74.69550 1.000 65.59944 220 GLY B C 1
ATOM 7208 O O . GLY B 1 231 ? 48.30942 74.16327 75.11475 1.000 69.01523 220 GLY B O 1
ATOM 7209 N N . ASN B 1 232 ? 47.52294 72.04993 75.06661 1.000 62.72787 221 ASN B N 1
ATOM 7210 C CA . ASN B 1 232 ? 46.41006 72.34056 75.96133 1.000 62.20655 221 ASN B CA 1
ATOM 7211 C C . ASN B 1 232 ? 46.89730 72.70206 77.36021 1.000 63.11369 221 ASN B C 1
ATOM 7212 O O . ASN B 1 232 ? 47.75770 72.02709 77.93347 1.000 61.73237 221 ASN B O 1
ATOM 7217 N N . ASP B 1 233 ? 46.31828 73.75958 77.92250 1.000 64.85611 222 ASP B N 1
ATOM 7218 C CA . ASP B 1 233 ? 46.64629 74.22637 79.26819 1.000 60.00188 222 ASP B CA 1
ATOM 7219 C C . ASP B 1 233 ? 45.36286 74.25750 80.09656 1.000 63.20424 222 ASP B C 1
ATOM 7220 O O . ASP B 1 233 ? 44.66720 75.27450 80.15331 1.000 62.95862 222 ASP B O 1
ATOM 7225 N N . MET B 1 234 ? 45.06958 73.14537 80.76519 1.000 64.76719 223 MET B N 1
ATOM 7226 C CA . MET B 1 234 ? 43.82927 73.00870 81.51595 1.000 61.79978 223 MET B CA 1
ATOM 7227 C C . MET B 1 234 ? 43.95046 73.67800 82.87900 1.000 61.51300 223 MET B C 1
ATOM 7228 O O . MET B 1 234 ? 44.95907 73.51673 83.57295 1.000 63.90897 223 MET B O 1
ATOM 7233 N N . ASN B 1 235 ? 42.92525 74.43929 83.25750 1.000 57.97913 224 ASN B N 1
ATOM 7234 C CA . ASN B 1 235 ? 42.89612 75.13267 84.53937 1.000 60.59596 224 ASN B CA 1
ATOM 7235 C C . ASN B 1 235 ? 42.03635 74.32711 85.50484 1.000 62.16053 224 ASN B C 1
ATOM 7236 O O . ASN B 1 235 ? 40.81099 74.26968 85.35829 1.000 61.94605 224 ASN B O 1
ATOM 7241 N N . ILE B 1 236 ? 42.68242 73.69995 86.48486 1.000 53.96515 225 ILE B N 1
ATOM 7242 C CA . ILE B 1 236 ? 42.02067 72.80716 87.42597 1.000 53.91789 225 ILE B CA 1
ATOM 7243 C C . ILE B 1 236 ? 42.24699 73.34173 88.83154 1.000 50.09758 225 ILE B C 1
ATOM 7244 O O . ILE B 1 236 ? 43.38973 73.61397 89.21681 1.000 51.49278 225 ILE B O 1
ATOM 7249 N N . THR B 1 237 ? 41.16546 73.49209 89.59009 1.000 49.24000 226 THR B N 1
ATOM 7250 C CA . THR B 1 237 ? 41.27146 73.94512 90.96888 1.000 45.30676 226 THR B CA 1
ATOM 7251 C C . THR B 1 237 ? 41.95710 72.88393 91.82601 1.000 51.56663 226 THR B C 1
ATOM 7252 O O . THR B 1 237 ? 41.91290 71.68729 91.52117 1.000 50.13005 226 THR B O 1
ATOM 7256 N N . GLN B 1 238 ? 42.60555 73.33342 92.91089 1.000 50.09231 227 GLN B N 1
ATOM 7257 C CA . GLN B 1 238 ? 43.23995 72.38548 93.82108 1.000 46.53511 227 GLN B CA 1
ATOM 7258 C C . GLN B 1 238 ? 42.22863 71.36876 94.31947 1.000 46.19136 227 GLN B C 1
ATOM 7259 O O . GLN B 1 238 ? 42.53938 70.17685 94.44187 1.000 46.44451 227 GLN B O 1
ATOM 7265 N N . GLN B 1 239 ? 41.00045 71.81984 94.58287 1.000 49.93676 228 GLN B N 1
ATOM 7266 C CA . GLN B 1 239 ? 39.95392 70.91543 95.05140 1.000 51.30239 228 GLN B CA 1
ATOM 7267 C C . GLN B 1 239 ? 39.69161 69.80415 94.04066 1.000 48.80075 228 GLN B C 1
ATOM 7268 O O . GLN B 1 239 ? 39.63190 68.62407 94.40317 1.000 49.49191 228 GLN B O 1
ATOM 7274 N N . ASP B 1 240 ? 39.53405 70.15989 92.76272 1.000 49.75350 229 ASP B N 1
ATOM 7275 C CA . ASP B 1 240 ? 39.29333 69.13677 91.74845 1.000 48.94681 229 ASP B CA 1
ATOM 7276 C C . ASP B 1 240 ? 40.52682 68.27609 91.53076 1.000 48.80349 229 ASP B C 1
ATOM 7277 O O . ASP B 1 240 ? 40.41075 67.07677 91.25224 1.000 47.61970 229 ASP B O 1
ATOM 7282 N N . LEU B 1 241 ? 41.71309 68.86502 91.66189 1.000 48.82392 230 LEU B N 1
ATOM 7283 C CA . LEU B 1 241 ? 42.93105 68.08415 91.50468 1.000 50.00356 230 LEU B CA 1
ATOM 7284 C C . LEU B 1 241 ? 42.99912 66.98219 92.54896 1.000 48.90013 230 LEU B C 1
ATOM 7285 O O . LEU B 1 241 ? 43.31733 65.83109 92.23132 1.000 49.43903 230 LEU B O 1
ATOM 7290 N N . SER B 1 242 ? 42.67247 67.31332 93.80017 1.000 52.30947 231 SER B N 1
ATOM 7291 C CA . SER B 1 242 ? 42.75276 66.34542 94.88931 1.000 49.08194 231 SER B CA 1
ATOM 7292 C C . SER B 1 242 ? 41.58703 65.36298 94.86514 1.000 50.26258 231 SER B C 1
ATOM 7293 O O . SER B 1 242 ? 41.77196 64.16487 95.12336 1.000 49.59309 231 SER B O 1
ATOM 7296 N N . GLU B 1 243 ? 40.38750 65.84726 94.55003 1.000 49.27458 232 GLU B N 1
ATOM 7297 C CA . GLU B 1 243 ? 39.17648 65.04637 94.67688 1.000 51.05623 232 GLU B CA 1
ATOM 7298 C C . GLU B 1 243 ? 38.90382 64.14878 93.47928 1.000 52.67279 232 GLU B C 1
ATOM 7299 O O . GLU B 1 243 ? 38.34296 63.06115 93.66314 1.000 57.31017 232 GLU B O 1
ATOM 7305 N N . TYR B 1 244 ? 39.27214 64.57301 92.25483 1.000 49.04339 233 TYR B N 1
ATOM 7306 C CA . TYR B 1 244 ? 38.86494 63.83854 91.06013 1.000 51.01022 233 TYR B CA 1
ATOM 7307 C C . TYR B 1 244 ? 40.02351 63.45243 90.14229 1.000 48.88736 233 TYR B C 1
ATOM 7308 O O . TYR B 1 244 ? 40.01146 62.35028 89.58892 1.000 48.30523 233 TYR B O 1
ATOM 7317 N N . TYR B 1 245 ? 41.03476 64.31401 89.96976 1.000 50.01393 234 TYR B N 1
ATOM 7318 C CA . TYR B 1 245 ? 42.01998 64.04003 88.92767 1.000 49.41636 234 TYR B CA 1
ATOM 7319 C C . TYR B 1 245 ? 43.22159 63.22869 89.41520 1.000 52.06986 234 TYR B C 1
ATOM 7320 O O . TYR B 1 245 ? 43.84958 62.53880 88.60226 1.000 51.25235 234 TYR B O 1
ATOM 7329 N N . THR B 1 246 ? 43.61228 63.35545 90.70163 1.000 53.64779 235 THR B N 1
ATOM 7330 C CA . THR B 1 246 ? 44.71601 62.59333 91.29356 1.000 49.68831 235 THR B CA 1
ATOM 7331 C C . THR B 1 246 ? 44.38360 61.27394 91.99613 1.000 51.89725 235 THR B C 1
ATOM 7332 O O . THR B 1 246 ? 45.21187 60.35807 91.96374 1.000 54.29386 235 THR B O 1
ATOM 7336 N N . PRO B 1 247 ? 43.24188 61.13673 92.70628 1.000 49.99092 236 PRO B N 1
ATOM 7337 C CA . PRO B 1 247 ? 43.11311 60.00466 93.65286 1.000 48.80402 236 PRO B CA 1
ATOM 7338 C C . PRO B 1 247 ? 43.47760 58.63814 93.08566 1.000 53.07216 236 PRO B C 1
ATOM 7339 O O . PRO B 1 247 ? 44.07866 57.82925 93.80362 1.000 50.58568 236 PRO B O 1
ATOM 7343 N N . GLN B 1 248 ? 43.12447 58.34758 91.82716 1.000 49.79189 237 GLN B N 1
ATOM 7344 C CA . GLN B 1 248 ? 43.41827 57.01866 91.30585 1.000 46.47443 237 GLN B CA 1
ATOM 7345 C C . GLN B 1 248 ? 44.91715 56.80288 91.18881 1.000 48.68840 237 GLN B C 1
ATOM 7346 O O . GLN B 1 248 ? 45.40347 55.68594 91.38694 1.000 52.08276 237 GLN B O 1
ATOM 7352 N N . PHE B 1 249 ? 45.66944 57.85939 90.86078 1.000 49.73174 238 PHE B N 1
ATOM 7353 C CA . PHE B 1 249 ? 47.12676 57.74148 90.85105 1.000 51.72817 238 PHE B CA 1
ATOM 7354 C C . PHE B 1 249 ? 47.68346 57.54139 92.26136 1.000 52.44016 238 PHE B C 1
ATOM 7355 O O . PHE B 1 249 ? 48.65725 56.79852 92.44688 1.000 48.74663 238 PHE B O 1
ATOM 7363 N N . HIS B 1 250 ? 47.05752 58.15415 93.27013 1.000 51.02300 239 HIS B N 1
ATOM 7364 C CA . HIS B 1 250 ? 47.43748 57.85775 94.64529 1.000 52.86610 239 HIS B CA 1
ATOM 7365 C C . HIS B 1 250 ? 47.25958 56.37267 94.94003 1.000 51.85912 239 HIS B C 1
ATOM 7366 O O . HIS B 1 250 ? 48.13862 55.73366 95.53236 1.000 49.79357 239 HIS B O 1
ATOM 7373 N N . VAL B 1 251 ? 46.12924 55.79724 94.51985 1.000 49.99047 240 VAL B N 1
ATOM 7374 C CA . VAL B 1 251 ? 45.92443 54.37395 94.77552 1.000 46.86887 240 VAL B CA 1
ATOM 7375 C C . VAL B 1 251 ? 46.94305 53.53919 94.01102 1.000 51.30620 240 VAL B C 1
ATOM 7376 O O . VAL B 1 251 ? 47.49130 52.56666 94.54109 1.000 54.72354 240 VAL B O 1
ATOM 7380 N N . ALA B 1 252 ? 47.22024 53.91051 92.75832 1.000 51.25323 241 ALA B N 1
ATOM 7381 C CA . ALA B 1 252 ? 48.15662 53.14845 91.93779 1.000 51.13601 241 ALA B CA 1
ATOM 7382 C C . ALA B 1 252 ? 49.56743 53.16979 92.51753 1.000 52.00555 241 ALA B C 1
ATOM 7383 O O . ALA B 1 252 ? 50.31044 52.18778 92.38152 1.000 50.06335 241 ALA B O 1
ATOM 7385 N N . ALA B 1 253 ? 49.96323 54.28252 93.14043 1.000 50.48501 242 ALA B N 1
ATOM 7386 C CA . ALA B 1 253 ? 51.30644 54.39640 93.70010 1.000 51.75296 242 ALA B CA 1
ATOM 7387 C C . ALA B 1 253 ? 51.40263 53.72728 95.07304 1.000 54.38073 242 ALA B C 1
ATOM 7388 O O . ALA B 1 253 ? 52.23368 52.83777 95.28501 1.000 53.15558 242 ALA B O 1
ATOM 7390 N N . ARG B 1 254 ? 50.55431 54.14353 96.01873 1.000 54.07454 243 ARG B N 1
ATOM 7391 C CA . ARG B 1 254 ? 50.66373 53.65026 97.39056 1.000 52.03312 243 ARG B CA 1
ATOM 7392 C C . ARG B 1 254 ? 50.24297 52.18622 97.50592 1.000 54.07690 243 ARG B C 1
ATOM 7393 O O . ARG B 1 254 ? 50.93185 51.38227 98.14330 1.000 54.89254 243 ARG B O 1
ATOM 7401 N N . ASP B 1 255 ? 49.11136 51.82082 96.90366 1.000 54.34733 244 ASP B N 1
ATOM 7402 C CA . ASP B 1 255 ? 48.52916 50.50064 97.11699 1.000 48.72080 244 ASP B CA 1
ATOM 7403 C C . ASP B 1 255 ? 48.96527 49.47875 96.06496 1.000 55.92161 244 ASP B C 1
ATOM 7404 O O . ASP B 1 255 ? 49.34045 48.35436 96.41001 1.000 58.59833 244 ASP B O 1
ATOM 7409 N N . ALA B 1 256 ? 48.91436 49.83551 94.77989 1.000 54.74903 245 ALA B N 1
ATOM 7410 C CA . ALA B 1 256 ? 49.30535 48.90033 93.72874 1.000 50.89194 245 ALA B CA 1
ATOM 7411 C C . ALA B 1 256 ? 50.81258 48.84942 93.51195 1.000 53.02165 245 ALA B C 1
ATOM 7412 O O . ALA B 1 256 ? 51.28808 47.97251 92.77598 1.000 52.37972 245 ALA B O 1
ATOM 7414 N N . LYS B 1 257 ? 51.56310 49.76555 94.12667 1.000 50.32160 246 LYS B N 1
ATOM 7415 C CA . LYS B 1 257 ? 53.01810 49.81667 94.01038 1.000 48.56806 246 LYS B CA 1
ATOM 7416 C C . LYS B 1 257 ? 53.45493 49.87179 92.54963 1.000 53.46119 246 LYS B C 1
ATOM 7417 O O . LYS B 1 257 ? 54.36255 49.15739 92.11756 1.000 53.01724 246 LYS B O 1
ATOM 7423 N N . VAL B 1 258 ? 52.80109 50.74226 91.77622 1.000 53.53722 247 VAL B N 1
ATOM 7424 C CA . VAL B 1 258 ? 53.14832 50.85073 90.36785 1.000 51.08048 247 VAL B CA 1
ATOM 7425 C C . VAL B 1 258 ? 54.61320 51.24156 90.24314 1.000 49.49094 247 VAL B C 1
ATOM 7426 O O . VAL B 1 258 ? 55.11105 52.10520 90.97442 1.000 55.01316 247 VAL B O 1
ATOM 7430 N N . HIS B 1 259 ? 55.31610 50.60741 89.31401 1.000 51.33494 248 HIS B N 1
ATOM 7431 C CA . HIS B 1 259 ? 56.72057 50.92673 89.13452 1.000 50.14987 248 HIS B CA 1
ATOM 7432 C C . HIS B 1 259 ? 56.96280 52.11886 88.22365 1.000 51.40050 248 HIS B C 1
ATOM 7433 O O . HIS B 1 259 ? 58.09714 52.60048 88.15678 1.000 52.36004 248 HIS B O 1
ATOM 7440 N N . SER B 1 260 ? 55.94264 52.62940 87.54220 1.000 51.73692 249 SER B N 1
ATOM 7441 C CA . SER B 1 260 ? 56.17141 53.74427 86.63614 1.000 54.44249 249 SER B CA 1
ATOM 7442 C C . SER B 1 260 ? 54.91373 54.58985 86.52699 1.000 52.79832 249 SER B C 1
ATOM 7443 O O . SER B 1 260 ? 53.80662 54.13650 86.82662 1.000 54.48262 249 SER B O 1
ATOM 7446 N N . VAL B 1 261 ? 55.10294 55.83570 86.09859 1.000 51.97677 250 VAL B N 1
ATOM 7447 C CA . VAL B 1 261 ? 54.00176 56.74654 85.79355 1.000 53.99678 250 VAL B CA 1
ATOM 7448 C C . VAL B 1 261 ? 54.37722 57.55270 84.55832 1.000 51.54712 250 VAL B C 1
ATOM 7449 O O . VAL B 1 261 ? 55.54743 57.89374 84.35650 1.000 51.76120 250 VAL B O 1
ATOM 7453 N N . MET B 1 262 ? 53.38713 57.84750 83.72550 1.000 54.31274 251 MET B N 1
ATOM 7454 C CA . MET B 1 262 ? 53.58562 58.63326 82.51396 1.000 52.36980 251 MET B CA 1
ATOM 7455 C C . MET B 1 262 ? 52.91144 59.98602 82.69776 1.000 48.96555 251 MET B C 1
ATOM 7456 O O . MET B 1 262 ? 51.70613 60.05098 82.96105 1.000 49.59165 251 MET B O 1
ATOM 7461 N N . CYS B 1 263 ? 53.68606 61.05921 82.57449 1.000 51.61766 252 CYS B N 1
ATOM 7462 C CA . CYS B 1 263 ? 53.14149 62.40790 82.65688 1.000 53.03693 252 CYS B CA 1
ATOM 7463 C C . CYS B 1 263 ? 52.61738 62.84687 81.29170 1.000 56.39067 252 CYS B C 1
ATOM 7464 O O . CYS B 1 263 ? 53.16369 62.48984 80.24322 1.000 53.16226 252 CYS B O 1
ATOM 7467 N N . ALA B 1 264 ? 51.55192 63.63920 81.32122 1.000 56.81308 253 ALA B N 1
ATOM 7468 C CA . ALA B 1 264 ? 50.71171 63.86724 80.15755 1.000 57.73003 253 ALA B CA 1
ATOM 7469 C C . ALA B 1 264 ? 51.30692 64.92818 79.23058 1.000 58.89567 253 ALA B C 1
ATOM 7470 O O . ALA B 1 264 ? 52.21119 65.68214 79.60233 1.000 57.63211 253 ALA B O 1
ATOM 7472 N N . TYR B 1 265 ? 50.78453 64.96786 77.99715 1.000 61.28841 254 TYR B N 1
ATOM 7473 C CA . TYR B 1 265 ? 51.17639 66.01502 77.05343 1.000 60.72443 254 TYR B CA 1
ATOM 7474 C C . TYR B 1 265 ? 50.80596 67.39199 77.57860 1.000 59.38504 254 TYR B C 1
ATOM 7475 O O . TYR B 1 265 ? 51.58180 68.34912 77.45555 1.000 56.45635 254 TYR B O 1
ATOM 7484 N N . ASN B 1 266 ? 49.60463 67.50928 78.13661 1.000 57.15749 255 ASN B N 1
ATOM 7485 C CA . ASN B 1 266 ? 48.99256 68.78800 78.44052 1.000 58.29810 255 ASN B CA 1
ATOM 7486 C C . ASN B 1 266 ? 49.72999 69.49145 79.56974 1.000 58.62883 255 ASN B C 1
ATOM 7487 O O . ASN B 1 266 ? 50.58819 68.92406 80.25222 1.000 59.72911 255 ASN B O 1
ATOM 7492 N N . ALA B 1 267 ? 49.36923 70.75150 79.76098 1.000 56.17953 256 ALA B N 1
ATOM 7493 C CA . ALA B 1 267 ? 49.79429 71.53193 80.90478 1.000 58.54926 256 ALA B CA 1
ATOM 7494 C C . ALA B 1 267 ? 48.62431 71.68225 81.86676 1.000 57.47307 256 ALA B C 1
ATOM 7495 O O . ALA B 1 267 ? 47.45634 71.64895 81.46631 1.000 58.32767 256 ALA B O 1
ATOM 7497 N N . VAL B 1 268 ? 48.94507 71.82514 83.14534 1.000 53.12796 257 VAL B N 1
ATOM 7498 C CA . VAL B 1 268 ? 47.95204 72.10133 84.17397 1.000 56.68381 257 VAL B CA 1
ATOM 7499 C C . VAL B 1 268 ? 48.33419 73.41217 84.83978 1.000 55.50635 257 VAL B C 1
ATOM 7500 O O . VAL B 1 268 ? 49.46283 73.56287 85.32513 1.000 54.30882 257 VAL B O 1
ATOM 7504 N N . ASN B 1 269 ? 47.40398 74.36402 84.83619 1.000 56.59761 258 ASN B N 1
ATOM 7505 C CA . ASN B 1 269 ? 47.61449 75.66768 85.45491 1.000 58.48186 258 ASN B CA 1
ATOM 7506 C C . ASN B 1 269 ? 48.96164 76.25754 85.04592 1.000 54.61920 258 ASN B C 1
ATOM 7507 O O . ASN B 1 269 ? 49.72112 76.76949 85.86749 1.000 57.65702 258 ASN B O 1
ATOM 7512 N N . GLY B 1 270 ? 49.25963 76.17309 83.75269 1.000 54.97019 259 GLY B N 1
ATOM 7513 C CA . GLY B 1 270 ? 50.41927 76.81388 83.17426 1.000 55.13578 259 GLY B CA 1
ATOM 7514 C C . GLY B 1 270 ? 51.67297 75.96969 83.07699 1.000 55.11792 259 GLY B C 1
ATOM 7515 O O . GLY B 1 270 ? 52.66627 76.44067 82.51219 1.000 54.80193 259 GLY B O 1
ATOM 7516 N N . VAL B 1 271 ? 51.67240 74.74931 83.60173 1.000 56.18529 260 VAL B N 1
ATOM 7517 C CA . VAL B 1 271 ? 52.87854 73.93859 83.70104 1.000 59.05314 260 VAL B CA 1
ATOM 7518 C C . VAL B 1 271 ? 52.67073 72.64372 82.92190 1.000 57.48281 260 VAL B C 1
ATOM 7519 O O . VAL B 1 271 ? 51.75942 71.87181 83.23716 1.000 58.17753 260 VAL B O 1
ATOM 7523 N N . PRO B 1 272 ? 53.48282 72.35472 81.90580 1.000 55.45989 261 PRO B N 1
ATOM 7524 C CA . PRO B 1 272 ? 53.39213 71.04345 81.25773 1.000 57.07350 261 PRO B CA 1
ATOM 7525 C C . PRO B 1 272 ? 53.60396 69.95049 82.28876 1.000 56.12853 261 PRO B C 1
ATOM 7526 O O . PRO B 1 272 ? 54.48442 70.04696 83.14391 1.000 55.88532 261 PRO B O 1
ATOM 7530 N N . ALA B 1 273 ? 52.79014 68.89866 82.19373 1.000 58.34348 262 ALA B N 1
ATOM 7531 C CA . ALA B 1 273 ? 52.78927 67.87227 83.22943 1.000 54.99152 262 ALA B CA 1
ATOM 7532 C C . ALA B 1 273 ? 54.19648 67.36053 83.51537 1.000 54.96858 262 ALA B C 1
ATOM 7533 O O . ALA B 1 273 ? 54.58158 67.19966 84.68098 1.000 57.66067 262 ALA B O 1
ATOM 7535 N N . CYS B 1 274 ? 54.98690 67.12687 82.46864 1.000 48.86312 263 CYS B N 1
ATOM 7536 C CA . CYS B 1 274 ? 56.30825 66.52039 82.59632 1.000 53.24044 263 CYS B CA 1
ATOM 7537 C C . CYS B 1 274 ? 57.37902 67.49176 83.07441 1.000 54.70916 263 CYS B C 1
ATOM 7538 O O . CYS B 1 274 ? 58.53013 67.08054 83.26058 1.000 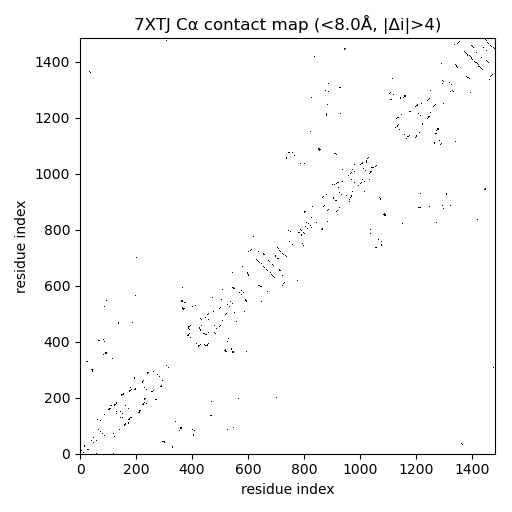54.56238 263 CYS B O 1
ATOM 7541 N N . ALA B 1 275 ? 57.04192 68.76600 83.25378 1.000 53.62755 264 ALA B N 1
ATOM 7542 C CA . ALA B 1 275 ? 57.94043 69.73314 83.87048 1.000 52.02443 264 ALA B CA 1
ATOM 7543 C C . ALA B 1 275 ? 57.32800 70.33001 85.13497 1.000 56.25320 264 ALA B C 1
ATOM 7544 O O . ALA B 1 275 ? 57.70968 71.43130 85.55012 1.000 54.60918 264 ALA B O 1
ATOM 7546 N N . ASP B 1 276 ? 56.37559 69.62613 85.75024 1.000 52.95430 265 ASP B N 1
ATOM 7547 C CA . ASP B 1 276 ? 55.66495 70.11013 86.93478 1.000 57.46839 265 ASP B CA 1
ATOM 7548 C C . ASP B 1 276 ? 56.21614 69.38607 88.16240 1.000 55.94184 265 ASP B C 1
ATOM 7549 O O . ASP B 1 276 ? 55.77068 68.28735 88.50870 1.000 51.99522 265 ASP B O 1
ATOM 7554 N N . SER B 1 277 ? 57.18846 70.01224 88.83538 1.000 54.48743 266 SER B N 1
ATOM 7555 C CA . SER B 1 277 ? 57.75955 69.38458 90.02604 1.000 56.71908 266 SER B CA 1
ATOM 7556 C C . SER B 1 277 ? 56.70452 69.17819 91.10244 1.000 51.76439 266 SER B C 1
ATOM 7557 O O . SER B 1 277 ? 56.75850 68.18739 91.83966 1.000 49.50071 266 SER B O 1
ATOM 7560 N N . TYR B 1 278 ? 55.72670 70.08159 91.19513 1.000 50.50306 267 TYR B N 1
ATOM 7561 C CA . TYR B 1 278 ? 54.66650 69.89605 92.17739 1.000 52.33393 267 TYR B CA 1
ATOM 7562 C C . TYR B 1 278 ? 53.93407 68.58269 91.94288 1.000 56.11840 267 TYR B C 1
ATOM 7563 O O . TYR B 1 278 ? 53.61102 67.86698 92.89784 1.000 50.93775 267 TYR B O 1
ATOM 7572 N N . PHE B 1 279 ? 53.66824 68.24875 90.67326 1.000 54.85917 268 PHE B N 1
ATOM 7573 C CA . PHE B 1 279 ? 53.00785 66.98737 90.34599 1.000 55.15617 268 PHE B CA 1
ATOM 7574 C C . PHE B 1 279 ? 53.89938 65.78297 90.65121 1.000 53.60263 268 PHE B C 1
ATOM 7575 O O . PHE B 1 279 ? 53.45264 64.80926 91.26951 1.000 54.13241 268 PHE B O 1
ATOM 7583 N N . LEU B 1 280 ? 55.15923 65.82023 90.21557 1.000 48.78116 269 LEU B N 1
ATOM 7584 C CA . LEU B 1 280 ? 55.98676 64.61945 90.23001 1.000 47.18193 269 LEU B CA 1
ATOM 7585 C C . LEU B 1 280 ? 56.73339 64.41111 91.54992 1.000 53.29064 269 LEU B C 1
ATOM 7586 O O . LEU B 1 280 ? 56.93476 63.26549 91.97500 1.000 50.12459 269 LEU B O 1
ATOM 7591 N N . GLN B 1 281 ? 57.16849 65.48795 92.20520 1.000 50.03283 270 GLN B N 1
ATOM 7592 C CA . GLN B 1 281 ? 57.93779 65.37467 93.44102 1.000 49.89390 270 GLN B CA 1
ATOM 7593 C C . GLN B 1 281 ? 57.06330 65.58478 94.67767 1.000 52.73492 270 GLN B C 1
ATOM 7594 O O . GLN B 1 281 ? 56.94312 64.68297 95.51089 1.000 48.62906 270 GLN B O 1
ATOM 7600 N N . THR B 1 282 ? 56.40629 66.74383 94.78522 1.000 49.47878 271 THR B N 1
ATOM 7601 C CA . THR B 1 282 ? 55.57198 67.01906 95.94814 1.000 46.81994 271 THR B CA 1
ATOM 7602 C C . THR B 1 282 ? 54.42836 66.01624 96.06608 1.000 50.87481 271 THR B C 1
ATOM 7603 O O . THR B 1 282 ? 54.22137 65.41593 97.12876 1.000 54.59522 271 THR B O 1
ATOM 7607 N N . LEU B 1 283 ? 53.66928 65.81733 94.98910 1.000 52.67209 272 LEU B N 1
ATOM 7608 C CA . LEU B 1 283 ? 52.52045 64.91539 95.05548 1.000 51.07922 272 LEU B CA 1
ATOM 7609 C C . LEU B 1 283 ? 52.90407 63.45019 94.86298 1.000 52.48221 272 LEU B C 1
ATOM 7610 O O . LEU B 1 283 ? 52.76943 62.64310 95.78844 1.000 53.81941 272 LEU B O 1
ATOM 7615 N N . LEU B 1 284 ? 53.41667 63.09772 93.68249 1.000 48.89010 273 LEU B N 1
ATOM 7616 C CA . LEU B 1 284 ? 53.57927 61.68330 93.36287 1.000 50.24949 273 LEU B CA 1
ATOM 7617 C C . LEU B 1 284 ? 54.56264 61.00211 94.30943 1.000 50.02607 273 LEU B C 1
ATOM 7618 O O . LEU B 1 284 ? 54.28238 59.92021 94.83848 1.000 48.42470 273 LEU B O 1
ATOM 7623 N N . ARG B 1 285 ? 55.72994 61.61052 94.51901 1.000 47.66767 274 ARG B N 1
ATOM 7624 C CA . ARG B 1 285 ? 56.79324 60.95881 95.27388 1.000 50.17182 274 ARG B CA 1
ATOM 7625 C C . ARG B 1 285 ? 56.74650 61.26085 96.77085 1.000 50.38575 274 ARG B C 1
ATOM 7626 O O . ARG B 1 285 ? 57.08034 60.39090 97.58225 1.000 44.42770 274 ARG B O 1
ATOM 7634 N N . ASP B 1 286 ? 56.31889 62.45935 97.15967 1.000 50.56991 275 ASP B N 1
ATOM 7635 C CA . ASP B 1 286 ? 56.34254 62.87441 98.55361 1.000 47.99497 275 ASP B CA 1
ATOM 7636 C C . ASP B 1 286 ? 54.99222 62.77307 99.25136 1.000 52.92619 275 ASP B C 1
ATOM 7637 O O . ASP B 1 286 ? 54.94045 62.93639 100.47378 1.000 54.95172 275 ASP B O 1
ATOM 7642 N N . THR B 1 287 ? 53.90735 62.51085 98.52273 1.000 49.60952 276 THR B N 1
ATOM 7643 C CA . THR B 1 287 ? 52.58884 62.45299 99.14291 1.000 49.50956 276 THR B CA 1
ATOM 7644 C C . THR B 1 287 ? 51.81902 61.18656 98.78197 1.000 53.27962 276 THR B C 1
ATOM 7645 O O . THR B 1 287 ? 50.98170 60.72508 99.56415 1.000 52.45875 276 THR B O 1
ATOM 7649 N N . PHE B 1 288 ? 52.06613 60.62940 97.59493 1.000 50.02042 277 PHE B N 1
ATOM 7650 C CA . PHE B 1 288 ? 51.28841 59.49790 97.10106 1.000 50.27480 277 PHE B CA 1
ATOM 7651 C C . PHE B 1 288 ? 51.99064 58.15694 97.29105 1.000 52.46283 277 PHE B C 1
ATOM 7652 O O . PHE B 1 288 ? 51.41992 57.11959 96.93907 1.000 55.09040 277 PHE B O 1
ATOM 7660 N N . GLY B 1 289 ? 53.20742 58.14678 97.82714 1.000 49.96912 278 GLY B N 1
ATOM 7661 C CA . GLY B 1 289 ? 53.86486 56.89084 98.12118 1.000 47.11556 278 GLY B CA 1
ATOM 7662 C C . GLY B 1 289 ? 54.40093 56.13707 96.92670 1.000 52.43792 278 GLY B C 1
ATOM 7663 O O . GLY B 1 289 ? 54.44164 54.90199 96.95362 1.000 54.34124 278 GLY B O 1
ATOM 7664 N N . PHE B 1 290 ? 54.82047 56.83915 95.87934 1.000 52.02493 279 PHE B N 1
ATOM 7665 C CA . PHE B 1 290 ? 55.46846 56.18124 94.75148 1.000 53.61912 279 PHE B CA 1
ATOM 7666 C C . PHE B 1 290 ? 56.68360 55.40838 95.25384 1.000 52.02735 279 PHE B C 1
ATOM 7667 O O . PHE B 1 290 ? 57.39879 55.86735 96.14438 1.000 53.37760 279 PHE B O 1
ATOM 7675 N N . VAL B 1 291 ? 56.90653 54.21839 94.69709 1.000 55.01731 280 VAL B N 1
ATOM 7676 C CA . VAL B 1 291 ? 57.98901 53.35441 95.16283 1.000 49.98249 280 VAL B CA 1
ATOM 7677 C C . VAL B 1 291 ? 59.31580 54.09053 95.10065 1.000 53.84518 280 VAL B C 1
ATOM 7678 O O . VAL B 1 291 ? 59.45615 55.08546 94.38148 1.000 57.15643 280 VAL B O 1
ATOM 7682 N N . ASP B 1 292 ? 60.29566 53.59991 95.86223 1.000 56.30252 281 ASP B N 1
ATOM 7683 C CA . ASP B 1 292 ? 61.51184 54.36650 96.11898 1.000 66.27705 281 ASP B CA 1
ATOM 7684 C C . ASP B 1 292 ? 62.18585 54.80400 94.82339 1.000 62.51535 281 ASP B C 1
ATOM 7685 O O . ASP B 1 292 ? 62.45732 55.99158 94.61333 1.000 57.93116 281 ASP B O 1
ATOM 7690 N N . HIS B 1 293 ? 62.46028 53.85401 93.93890 1.000 55.98363 282 HIS B N 1
ATOM 7691 C CA . HIS B 1 293 ? 63.20639 54.14216 92.72513 1.000 61.14993 282 HIS B CA 1
ATOM 7692 C C . HIS B 1 293 ? 62.36212 53.94873 91.46883 1.000 58.46870 282 HIS B C 1
ATOM 7693 O O . HIS B 1 293 ? 62.89155 53.66182 90.39045 1.000 57.38214 282 HIS B O 1
ATOM 7700 N N . GLY B 1 294 ? 61.04794 54.12894 91.59664 1.000 55.20535 283 GLY B N 1
ATOM 7701 C CA . GLY B 1 294 ? 60.19060 54.08671 90.42827 1.000 54.05403 283 GLY B CA 1
ATOM 7702 C C . GLY B 1 294 ? 60.55403 55.17995 89.44272 1.000 53.56860 283 GLY B C 1
ATOM 7703 O O . GLY B 1 294 ? 61.11491 56.21732 89.80445 1.000 52.12905 283 GLY B O 1
ATOM 7704 N N . TYR B 1 295 ? 60.26327 54.92912 88.17299 1.000 54.79690 284 TYR B N 1
ATOM 7705 C CA . TYR B 1 295 ? 60.64960 55.83887 87.11025 1.000 53.58201 284 TYR B CA 1
ATOM 7706 C C . TYR B 1 295 ? 59.40936 56.41083 86.43961 1.000 54.35565 284 TYR B C 1
ATOM 7707 O O . TYR B 1 295 ? 58.38408 55.73101 86.30992 1.000 52.42271 284 TYR B O 1
ATOM 7716 N N . VAL B 1 296 ? 59.50338 57.68680 86.06472 1.000 54.62427 285 VAL B N 1
ATOM 7717 C CA . VAL B 1 296 ? 58.45716 58.39166 85.33650 1.000 52.66959 285 VAL B CA 1
ATOM 7718 C C . VAL B 1 296 ? 58.87117 58.48684 83.87817 1.000 52.88329 285 VAL B C 1
ATOM 7719 O O . VAL B 1 296 ? 59.96995 58.96255 83.56439 1.000 54.15117 285 VAL B O 1
ATOM 7723 N N . SER B 1 297 ? 57.99980 58.03100 82.98969 1.000 54.36354 286 SER B N 1
ATOM 7724 C CA . SER B 1 297 ? 58.18825 58.20006 81.55858 1.000 53.02659 286 SER B CA 1
ATOM 7725 C C . SER B 1 297 ? 57.29095 59.32754 81.06141 1.000 52.65973 286 SER B C 1
ATOM 7726 O O . SER B 1 297 ? 56.15028 59.47185 81.51285 1.000 53.32911 286 SER B O 1
ATOM 7729 N N . SER B 1 298 ? 57.81718 60.14100 80.15309 1.000 49.64582 287 SER B N 1
ATOM 7730 C CA . SER B 1 298 ? 56.97473 61.10755 79.47732 1.000 53.68859 287 SER B CA 1
ATOM 7731 C C . SER B 1 298 ? 56.03531 60.39106 78.50553 1.000 55.43467 287 SER B C 1
ATOM 7732 O O . SER B 1 298 ? 56.18732 59.20106 78.22305 1.000 58.95314 287 SER B O 1
ATOM 7735 N N . ASP B 1 299 ? 55.05744 61.12493 77.97756 1.000 59.42780 288 ASP B N 1
ATOM 7736 C CA . ASP B 1 299 ? 54.28097 60.62288 76.85370 1.000 58.97136 288 ASP B CA 1
ATOM 7737 C C . ASP B 1 299 ? 55.09164 60.78893 75.57070 1.000 58.67902 288 ASP B C 1
ATOM 7738 O O . ASP B 1 299 ? 56.22232 61.27715 75.58474 1.000 62.40001 288 ASP B O 1
ATOM 7743 N N . CYS B 1 300 ? 54.50845 60.42327 74.43046 1.000 56.00471 289 CYS B N 1
ATOM 7744 C CA . CYS B 1 300 ? 55.26906 60.31132 73.18187 1.000 65.51682 289 CYS B CA 1
ATOM 7745 C C . CYS B 1 300 ? 54.77044 61.36556 72.19061 1.000 63.29236 289 CYS B C 1
ATOM 7746 O O . CYS B 1 300 ? 53.79303 61.12974 71.47288 1.000 59.46576 289 CYS B O 1
ATOM 7749 N N . ASP B 1 301 ? 55.43023 62.52933 72.14941 1.000 64.60699 290 ASP B N 1
ATOM 7750 C CA . ASP B 1 301 ? 56.57877 62.97534 72.95452 1.000 62.05828 290 ASP B CA 1
ATOM 7751 C C . ASP B 1 301 ? 56.28138 64.28757 73.68810 1.000 65.80653 290 ASP B C 1
ATOM 7752 O O . ASP B 1 301 ? 56.46840 65.37612 73.13271 1.000 64.94520 290 ASP B O 1
ATOM 7757 N N . ALA B 1 302 ? 55.84490 64.17223 74.94986 1.000 64.77085 291 ALA B N 1
ATOM 7758 C CA . ALA B 1 302 ? 55.45338 65.34769 75.72690 1.000 65.33088 291 ALA B CA 1
ATOM 7759 C C . ALA B 1 302 ? 56.64795 66.22508 76.09255 1.000 66.23170 291 ALA B C 1
ATOM 7760 O O . ALA B 1 302 ? 56.49274 67.44597 76.26359 1.000 67.41049 291 ALA B O 1
ATOM 7762 N N . ALA B 1 303 ? 57.83904 65.63153 76.22397 1.000 63.87838 292 ALA B N 1
ATOM 7763 C CA . ALA B 1 303 ? 59.02871 66.42297 76.52991 1.000 66.15136 292 ALA B CA 1
ATOM 7764 C C . ALA B 1 303 ? 59.31293 67.43753 75.42652 1.000 63.55183 292 ALA B C 1
ATOM 7765 O O . ALA B 1 303 ? 59.57644 68.61423 75.70401 1.000 62.14018 292 ALA B O 1
ATOM 7767 N N . TYR B 1 304 ? 59.24477 67.00256 74.16198 1.000 66.28856 293 TYR B N 1
ATOM 7768 C CA . TYR B 1 304 ? 59.37216 67.94187 73.05070 1.000 65.28413 293 TYR B CA 1
ATOM 7769 C C . TYR B 1 304 ? 58.23885 68.96174 73.04881 1.000 67.00887 293 TYR B C 1
ATOM 7770 O O . TYR B 1 304 ? 58.44613 70.11828 72.66197 1.000 65.91140 293 TYR B O 1
ATOM 7779 N N . ASN B 1 305 ? 57.03873 68.55639 73.47894 1.000 64.61926 294 ASN B N 1
ATOM 7780 C CA . ASN B 1 305 ? 55.90822 69.47564 73.52062 1.000 62.28280 294 ASN B CA 1
ATOM 7781 C C . ASN B 1 305 ? 56.05078 70.52606 74.61652 1.000 64.96677 294 ASN B C 1
ATOM 7782 O O . ASN B 1 305 ? 55.37020 71.55611 74.55531 1.000 63.77607 294 ASN B O 1
ATOM 7787 N N . ILE B 1 306 ? 56.92034 70.30102 75.60932 1.000 64.74793 295 ILE B N 1
ATOM 7788 C CA . ILE B 1 306 ? 57.21957 71.36576 76.57035 1.000 62.76268 295 ILE B CA 1
ATOM 7789 C C . ILE B 1 306 ? 57.72252 72.60614 75.84115 1.000 65.36058 295 ILE B C 1
ATOM 7790 O O . ILE B 1 306 ? 57.34397 73.73915 76.16957 1.000 65.33250 295 ILE B O 1
ATOM 7795 N N . TYR B 1 307 ? 58.59626 72.40930 74.84931 1.000 66.70786 296 TYR B N 1
ATOM 7796 C CA . TYR B 1 307 ? 59.10908 73.50442 74.02770 1.000 67.49979 296 TYR B CA 1
ATOM 7797 C C . TYR B 1 307 ? 58.08259 73.94257 72.98638 1.000 65.73451 296 TYR B C 1
ATOM 7798 O O . TYR B 1 307 ? 57.65465 75.10154 72.96663 1.000 67.24230 296 TYR B O 1
ATOM 7807 N N . ASN B 1 308 ? 57.65513 73.01954 72.12988 1.000 68.85000 297 ASN B N 1
ATOM 7808 C CA . ASN B 1 308 ? 56.71678 73.32015 71.05156 1.000 68.00397 297 ASN B CA 1
ATOM 7809 C C . ASN B 1 308 ? 55.62516 72.25683 71.07158 1.000 64.88084 297 ASN B C 1
ATOM 7810 O O . ASN B 1 308 ? 55.93718 71.05107 70.97370 1.000 65.17015 297 ASN B O 1
ATOM 7815 N N . PRO B 1 309 ? 54.33644 72.63287 71.18248 1.000 62.84493 298 PRO B N 1
ATOM 7816 C CA . PRO B 1 309 ? 53.75431 73.98106 71.11885 1.000 64.15674 298 PRO B CA 1
ATOM 7817 C C . PRO B 1 309 ? 53.60595 74.73242 72.43735 1.000 66.49120 298 PRO B C 1
ATOM 7818 O O . PRO B 1 309 ? 53.12164 75.86263 72.41077 1.000 66.96049 298 PRO B O 1
ATOM 7822 N N . HIS B 1 310 ? 53.98487 74.16755 73.58997 1.000 68.72585 299 HIS B N 1
ATOM 7823 C CA . HIS B 1 310 ? 53.66178 74.81058 74.86454 1.000 65.73138 299 HIS B CA 1
ATOM 7824 C C . HIS B 1 310 ? 54.46658 76.08939 75.07493 1.000 67.70935 299 HIS B C 1
ATOM 7825 O O . HIS B 1 310 ? 53.93235 77.09006 75.57300 1.000 59.55930 299 HIS B O 1
ATOM 7832 N N . GLY B 1 311 ? 55.74680 76.07906 74.70479 1.000 67.75595 300 GLY B N 1
ATOM 7833 C CA . GLY B 1 311 ? 56.59350 77.23691 74.90158 1.000 65.19956 300 GLY B CA 1
ATOM 7834 C C . GLY B 1 311 ? 57.11187 77.42157 76.30884 1.000 71.96242 300 GLY B C 1
ATOM 7835 O O . GLY B 1 311 ? 57.75128 78.44213 76.58422 1.000 76.28624 300 GLY B O 1
ATOM 7836 N N . TYR B 1 312 ? 56.85838 76.47031 77.21218 1.000 69.23618 301 TYR B N 1
ATOM 7837 C CA . TYR B 1 312 ? 57.38859 76.57469 78.56938 1.000 66.66262 301 TYR B CA 1
ATOM 7838 C C . TYR B 1 312 ? 58.91166 76.61006 78.57395 1.000 66.31311 301 TYR B C 1
ATOM 7839 O O . TYR B 1 312 ? 59.51659 77.18046 79.48833 1.000 70.01060 301 TYR B O 1
ATOM 7848 N N . ALA B 1 313 ? 59.54534 76.00399 77.57213 1.000 67.38494 302 ALA B N 1
ATOM 7849 C CA . ALA B 1 313 ? 60.99077 76.04064 77.39694 1.000 64.51292 302 ALA B CA 1
ATOM 7850 C C . ALA B 1 313 ? 61.30979 76.69707 76.06007 1.000 70.39680 302 ALA B C 1
ATOM 7851 O O . ALA B 1 313 ? 60.57475 76.51879 75.08120 1.000 68.00134 302 ALA B O 1
ATOM 7853 N N . SER B 1 314 ? 62.39629 77.47624 76.02529 1.000 72.34758 303 SER B N 1
ATOM 7854 C CA . SER B 1 314 ? 62.76931 78.18857 74.80713 1.000 60.54601 303 SER B CA 1
ATOM 7855 C C . SER B 1 314 ? 63.45524 77.29602 73.78648 1.000 67.22225 303 SER B C 1
ATOM 7856 O O . SER B 1 314 ? 63.53574 77.67181 72.61152 1.000 71.30040 303 SER B O 1
ATOM 7859 N N . SER B 1 315 ? 63.97051 76.14298 74.20338 1.000 64.80681 304 SER B N 1
ATOM 7860 C CA . SER B 1 315 ? 64.69468 75.26972 73.29432 1.000 62.19282 304 SER B CA 1
ATOM 7861 C C . SER B 1 315 ? 64.47440 73.82858 73.71335 1.000 60.28454 304 SER B C 1
ATOM 7862 O O . SER B 1 315 ? 64.02072 73.54908 74.82371 1.000 64.44760 304 SER B O 1
ATOM 7865 N N . GLN B 1 316 ? 64.81133 72.90791 72.81231 1.000 59.01325 305 GLN B N 1
ATOM 7866 C CA . GLN B 1 316 ? 64.65385 71.49546 73.13535 1.000 63.51688 305 GLN B CA 1
ATOM 7867 C C . GLN B 1 316 ? 65.55709 71.09580 74.29771 1.000 61.02874 305 GLN B C 1
ATOM 7868 O O . GLN B 1 316 ? 65.17109 70.27107 75.13615 1.000 58.73175 305 GLN B O 1
ATOM 7874 N N . ALA B 1 317 ? 66.75673 71.68016 74.37386 1.000 60.19256 306 ALA B N 1
ATOM 7875 C CA . ALA B 1 317 ? 67.67206 71.35582 75.46387 1.000 59.58824 306 ALA B CA 1
ATOM 7876 C C . ALA B 1 317 ? 67.14767 71.87474 76.80096 1.000 58.90246 306 ALA B C 1
ATOM 7877 O O . ALA B 1 317 ? 67.16875 71.15932 77.80997 1.000 57.93481 306 ALA B O 1
ATOM 7879 N N . ALA B 1 318 ? 66.66883 73.11876 76.82773 1.000 58.73834 307 ALA B N 1
ATOM 7880 C CA . ALA B 1 318 ? 66.05955 73.64001 78.04517 1.000 57.86462 307 ALA B CA 1
ATOM 7881 C C . ALA B 1 318 ? 64.84268 72.81450 78.43930 1.000 59.12498 307 ALA B C 1
ATOM 7882 O O . ALA B 1 318 ? 64.61497 72.55233 79.62684 1.000 60.03183 307 ALA B O 1
ATOM 7884 N N . ALA B 1 319 ? 64.04433 72.40089 77.45442 1.000 59.59263 308 ALA B N 1
ATOM 7885 C CA . ALA B 1 319 ? 62.89069 71.56136 77.74769 1.000 60.58104 308 ALA B CA 1
ATOM 7886 C C . ALA B 1 319 ? 63.31546 70.24685 78.38987 1.000 56.12731 308 ALA B C 1
ATOM 7887 O O . ALA B 1 319 ? 62.70729 69.80149 79.36962 1.000 55.78042 308 ALA B O 1
ATOM 7889 N N . ALA B 1 320 ? 64.35685 69.61091 77.85022 1.000 54.63651 309 ALA B N 1
ATOM 7890 C CA . ALA B 1 320 ? 64.82484 68.35019 78.41725 1.000 57.01386 309 ALA B CA 1
ATOM 7891 C C . ALA B 1 320 ? 65.35129 68.54930 79.83550 1.000 57.93130 309 ALA B C 1
ATOM 7892 O O . ALA B 1 320 ? 65.09333 67.72828 80.72661 1.000 53.90848 309 ALA B O 1
ATOM 7894 N N . ALA B 1 321 ? 66.08724 69.63910 80.06467 1.000 57.02035 310 ALA B N 1
ATOM 7895 C CA . ALA B 1 321 ? 66.60567 69.90569 81.40162 1.000 56.54451 310 ALA B CA 1
ATOM 7896 C C . ALA B 1 321 ? 65.46661 70.10579 82.39127 1.000 57.72575 310 ALA B C 1
ATOM 7897 O O . ALA B 1 321 ? 65.48605 69.55943 83.50309 1.000 57.35187 310 ALA B O 1
ATOM 7899 N N . GLU B 1 322 ? 64.46546 70.90005 82.00947 1.000 55.86403 311 GLU B N 1
ATOM 7900 C CA . GLU B 1 322 ? 63.33822 71.13225 82.90615 1.000 54.93643 311 GLU B CA 1
ATOM 7901 C C . GLU B 1 322 ? 62.61350 69.82620 83.20304 1.000 58.90412 311 GLU B C 1
ATOM 7902 O O . GLU B 1 322 ? 62.32711 69.50830 84.36765 1.000 60.22534 311 GLU B O 1
ATOM 7908 N N . ALA B 1 323 ? 62.36095 69.02593 82.16277 1.000 56.14565 312 ALA B N 1
ATOM 7909 C CA . ALA B 1 323 ? 61.70498 67.74195 82.36602 1.000 54.43462 312 ALA B CA 1
ATOM 7910 C C . ALA B 1 323 ? 62.47411 66.89640 83.37203 1.000 54.72741 312 ALA B C 1
ATOM 7911 O O . ALA B 1 323 ? 61.90519 66.40471 84.35369 1.000 55.50929 312 ALA B O 1
ATOM 7913 N N . ILE B 1 324 ? 63.77870 66.72827 83.15733 1.000 54.44353 313 ILE B N 1
ATOM 7914 C CA . ILE B 1 324 ? 64.55015 65.88780 84.06581 1.000 55.76939 313 ILE B CA 1
ATOM 7915 C C . ILE B 1 324 ? 64.48912 66.44786 85.47654 1.000 54.13308 313 ILE B C 1
ATOM 7916 O O . ILE B 1 324 ? 64.16255 65.73421 86.42904 1.000 54.75717 313 ILE B O 1
ATOM 7921 N N . LEU B 1 325 ? 64.76389 67.74700 85.62633 1.000 58.02990 314 LEU B N 1
ATOM 7922 C CA . LEU B 1 325 ? 64.83529 68.33753 86.95964 1.000 54.23399 314 LEU B CA 1
ATOM 7923 C C . LEU B 1 325 ? 63.52412 68.19366 87.71594 1.000 53.06121 314 LEU B C 1
ATOM 7924 O O . LEU B 1 325 ? 63.52868 68.11976 88.95102 1.000 55.69206 314 LEU B O 1
ATOM 7929 N N . ALA B 1 326 ? 62.39677 68.16697 87.00337 1.000 52.40813 315 ALA B N 1
ATOM 7930 C CA . ALA B 1 326 ? 61.10225 68.03387 87.65759 1.000 51.11866 315 ALA B CA 1
ATOM 7931 C C . ALA B 1 326 ? 60.76839 66.60197 88.04267 1.000 47.08393 315 ALA B C 1
ATOM 7932 O O . ALA B 1 326 ? 59.77861 66.38786 88.74298 1.000 49.12224 315 ALA B O 1
ATOM 7934 N N . GLY B 1 327 ? 61.53692 65.62245 87.58105 1.000 46.76806 316 GLY B N 1
ATOM 7935 C CA . GLY B 1 327 ? 61.26076 64.22368 87.86946 1.000 44.12285 316 GLY B CA 1
ATOM 7936 C C . GLY B 1 327 ? 60.95082 63.34641 86.67068 1.000 52.43607 316 GLY B C 1
ATOM 7937 O O . GLY B 1 327 ? 60.63706 62.16922 86.86794 1.000 52.40116 316 GLY B O 1
ATOM 7938 N N . THR B 1 328 ? 61.03587 63.83638 85.43100 1.000 52.15195 317 THR B N 1
ATOM 7939 C CA . THR B 1 328 ? 60.74822 63.01248 84.25661 1.000 49.21877 317 THR B CA 1
ATOM 7940 C C . THR B 1 328 ? 62.00530 62.23307 83.88526 1.000 51.67290 317 THR B C 1
ATOM 7941 O O . THR B 1 328 ? 62.88504 62.74928 83.19212 1.000 57.16846 317 THR B O 1
ATOM 7945 N N . ASP B 1 329 ? 62.06308 60.96060 84.28934 1.000 48.97072 318 ASP B N 1
ATOM 7946 C CA . ASP B 1 329 ? 63.30822 60.19896 84.20353 1.000 50.40722 318 ASP B CA 1
ATOM 7947 C C . ASP B 1 329 ? 63.62332 59.71510 82.78919 1.000 55.30386 318 ASP B C 1
ATOM 7948 O O . ASP B 1 329 ? 64.78475 59.75226 82.37115 1.000 56.50155 318 ASP B O 1
ATOM 7953 N N . ILE B 1 330 ? 62.62252 59.24502 82.04521 1.000 53.04132 319 ILE B N 1
ATOM 7954 C CA . ILE B 1 330 ? 62.82666 58.64450 80.73087 1.000 53.66046 319 ILE B CA 1
ATOM 7955 C C . ILE B 1 330 ? 61.91583 59.32735 79.71744 1.000 53.70785 319 ILE B C 1
ATOM 7956 O O . ILE B 1 330 ? 60.72359 59.52420 79.97881 1.000 52.08169 319 ILE B O 1
ATOM 7961 N N . ASP B 1 331 ? 62.47056 59.65770 78.55074 1.000 57.01190 320 ASP B N 1
ATOM 7962 C CA . ASP B 1 331 ? 61.75253 60.37410 77.50015 1.000 56.65014 320 ASP B CA 1
ATOM 7963 C C . ASP B 1 331 ? 61.27517 59.39148 76.43646 1.000 55.21121 320 ASP B C 1
ATOM 7964 O O . ASP B 1 331 ? 62.08539 58.65325 75.86425 1.000 55.46063 320 ASP B O 1
ATOM 7969 N N . CYS B 1 332 ? 59.96459 59.37860 76.17545 1.000 54.55006 321 CYS B N 1
ATOM 7970 C CA . CYS B 1 332 ? 59.42103 58.62907 75.04106 1.000 57.17167 321 CYS B CA 1
ATOM 7971 C C . CYS B 1 332 ? 59.56430 59.51406 73.81025 1.000 58.39313 321 CYS B C 1
ATOM 7972 O O . CYS B 1 332 ? 58.72891 60.37714 73.53105 1.000 57.83776 321 CYS B O 1
ATOM 7975 N N . GLY B 1 333 ? 60.64153 59.30582 73.07758 1.000 56.81315 322 GLY B N 1
ATOM 7976 C CA . GLY B 1 333 ? 60.97492 60.11968 71.93507 1.000 55.08070 322 GLY B CA 1
ATOM 7977 C C . GLY B 1 333 ? 62.47104 60.28375 71.85358 1.000 56.53543 322 GLY B C 1
ATOM 7978 O O . GLY B 1 333 ? 63.22885 59.49992 72.42670 1.000 58.34444 322 GLY B O 1
ATOM 7979 N N . THR B 1 334 ? 62.89755 61.32326 71.14379 1.000 54.74596 323 THR B N 1
ATOM 7980 C CA . THR B 1 334 ? 64.31584 61.56565 70.92625 1.000 55.89839 323 THR B CA 1
ATOM 7981 C C . THR B 1 334 ? 64.76193 62.93279 71.42631 1.000 59.86125 323 THR B C 1
ATOM 7982 O O . THR B 1 334 ? 65.87858 63.36338 71.10806 1.000 61.67674 323 THR B O 1
ATOM 7986 N N . THR B 1 335 ? 63.92234 63.63050 72.19407 1.000 55.66165 324 THR B N 1
ATOM 7987 C CA . THR B 1 335 ? 64.33116 64.92061 72.73608 1.000 58.45484 324 THR B CA 1
ATOM 7988 C C . THR B 1 335 ? 65.55269 64.77142 73.63755 1.000 60.75052 324 THR B C 1
ATOM 7989 O O . THR B 1 335 ? 66.57394 65.44040 73.43124 1.000 63.11622 324 THR B O 1
ATOM 7993 N N . TYR B 1 336 ? 65.47904 63.87590 74.63131 1.000 57.64714 325 TYR B N 1
ATOM 7994 C CA . TYR B 1 336 ? 66.61315 63.68863 75.53681 1.000 53.10996 325 TYR B CA 1
ATOM 7995 C C . TYR B 1 336 ? 67.84525 63.21284 74.77956 1.000 57.78898 325 TYR B C 1
ATOM 7996 O O . TYR B 1 336 ? 68.91899 63.81698 74.87892 1.000 54.39628 325 TYR B O 1
ATOM 8005 N N . GLN B 1 337 ? 67.69767 62.13721 73.99476 1.000 57.39634 326 GLN B N 1
ATOM 8006 C CA . GLN B 1 337 ? 68.85422 61.48933 73.38308 1.000 58.06604 326 GLN B CA 1
ATOM 8007 C C . GLN B 1 337 ? 69.55974 62.40400 72.38853 1.000 57.60576 326 GLN B C 1
ATOM 8008 O O . GLN B 1 337 ? 70.76417 62.24466 72.14256 1.000 50.48107 326 GLN B O 1
ATOM 8014 N N . TRP B 1 338 ? 68.84136 63.36943 71.82374 1.000 55.65358 327 TRP B N 1
ATOM 8015 C CA . TRP B 1 338 ? 69.41011 64.24608 70.81258 1.000 63.02454 327 TRP B CA 1
ATOM 8016 C C . TRP B 1 338 ? 69.77847 65.61858 71.34749 1.000 62.16068 327 TRP B C 1
ATOM 8017 O O . TRP B 1 338 ? 70.49422 66.35386 70.65973 1.000 63.99233 327 TRP B O 1
ATOM 8028 N N . HIS B 1 339 ? 69.31456 65.99211 72.54278 1.000 59.15622 328 HIS B N 1
ATOM 8029 C CA . HIS B 1 339 ? 69.57711 67.33625 73.02321 1.000 60.76220 328 HIS B CA 1
ATOM 8030 C C . HIS B 1 339 ? 70.13919 67.42656 74.43913 1.000 59.36693 328 HIS B C 1
ATOM 8031 O O . HIS B 1 339 ? 70.41765 68.54084 74.89342 1.000 59.00975 328 HIS B O 1
ATOM 8038 N N . LEU B 1 340 ? 70.34680 66.30397 75.14055 1.000 59.07856 329 LEU B N 1
ATOM 8039 C CA . LEU B 1 340 ? 70.90348 66.38249 76.49125 1.000 58.56542 329 LEU B CA 1
ATOM 8040 C C . LEU B 1 340 ? 72.35869 66.83034 76.47052 1.000 59.69025 329 LEU B C 1
ATOM 8041 O O . LEU B 1 340 ? 72.82977 67.44797 77.43362 1.000 61.16194 329 LEU B O 1
ATOM 8046 N N . ASN B 1 341 ? 73.07913 66.53806 75.38555 1.000 60.14744 330 ASN B N 1
ATOM 8047 C CA . ASN B 1 341 ? 74.39071 67.14270 75.17798 1.000 63.77461 330 ASN B CA 1
ATOM 8048 C C . ASN B 1 341 ? 74.30279 68.66316 75.23736 1.000 63.26026 330 ASN B C 1
ATOM 8049 O O . ASN B 1 341 ? 75.10454 69.32163 75.91220 1.000 65.08768 330 ASN B O 1
ATOM 8054 N N . GLU B 1 342 ? 73.32631 69.23746 74.53147 1.000 62.19538 331 GLU B N 1
ATOM 8055 C CA . GLU B 1 342 ? 73.14011 70.68408 74.54976 1.000 61.64929 331 GLU B CA 1
ATOM 8056 C C . GLU B 1 342 ? 72.70950 71.16730 75.92709 1.000 61.31667 331 GLU B C 1
ATOM 8057 O O . GLU B 1 342 ? 73.09775 72.25847 76.35825 1.000 60.02289 331 GLU B O 1
ATOM 8063 N N . SER B 1 343 ? 71.89083 70.37500 76.61957 1.000 58.34039 332 SER B N 1
ATOM 8064 C CA . SER B 1 343 ? 71.54316 70.69506 77.99831 1.000 59.54265 332 SER B CA 1
ATOM 8065 C C . SER B 1 343 ? 72.79942 70.84335 78.84728 1.000 55.60314 332 SER B C 1
ATOM 8066 O O . SER B 1 343 ? 72.98495 71.84779 79.54290 1.000 52.06325 332 SER B O 1
ATOM 8069 N N . ILE B 1 344 ? 73.68942 69.85555 78.77087 1.000 57.50620 333 ILE B N 1
ATOM 8070 C CA . ILE B 1 344 ? 74.94690 69.91026 79.51036 1.000 54.11685 333 ILE B CA 1
ATOM 8071 C C . ILE B 1 344 ? 75.73880 71.14976 79.11559 1.000 57.34293 333 ILE B C 1
ATOM 8072 O O . ILE B 1 344 ? 76.19970 71.91386 79.96882 1.000 59.79249 333 ILE B O 1
ATOM 8077 N N . THR B 1 345 ? 75.87493 71.38746 77.81120 1.000 59.67056 334 THR B N 1
ATOM 8078 C CA . THR B 1 345 ? 76.68549 72.50659 77.34204 1.000 57.61894 334 THR B CA 1
ATOM 8079 C C . THR B 1 345 ? 76.14947 73.83981 77.85440 1.000 54.72353 334 THR B C 1
ATOM 8080 O O . THR B 1 345 ? 76.92343 74.71534 78.25956 1.000 49.23980 334 THR B O 1
ATOM 8084 N N . ALA B 1 346 ? 74.82882 74.01707 77.83923 1.000 52.55227 335 ALA B N 1
ATOM 8085 C CA . ALA B 1 346 ? 74.23647 75.24406 78.35324 1.000 55.07703 335 ALA B CA 1
ATOM 8086 C C . ALA B 1 346 ? 74.28209 75.33358 79.87403 1.000 56.70152 335 ALA B C 1
ATOM 8087 O O . ALA B 1 346 ? 73.97552 76.39862 80.42441 1.000 57.25242 335 ALA B O 1
ATOM 8089 N N . GLY B 1 347 ? 74.65068 74.25538 80.56425 1.000 51.62000 336 GLY B N 1
ATOM 8090 C CA . GLY B 1 347 ? 74.66206 74.28612 82.01681 1.000 60.19914 336 GLY B CA 1
ATOM 8091 C C . GLY B 1 347 ? 73.29944 74.22408 82.66942 1.000 56.94297 336 GLY B C 1
ATOM 8092 O O . GLY B 1 347 ? 73.13887 74.69666 83.79568 1.000 57.57488 336 GLY B O 1
ATOM 8093 N N . ASP B 1 348 ? 72.30266 73.66789 81.98175 1.000 57.38751 337 ASP B N 1
ATOM 8094 C CA . ASP B 1 348 ? 70.97553 73.48697 82.55531 1.000 57.32392 337 ASP B CA 1
ATOM 8095 C C . ASP B 1 348 ? 70.90978 72.29365 83.50109 1.000 58.63870 337 ASP B C 1
ATOM 8096 O O . ASP B 1 348 ? 69.95299 72.17568 84.27557 1.000 52.27713 337 ASP B O 1
ATOM 8101 N N . LEU B 1 349 ? 71.91515 71.42491 83.45906 1.000 55.94234 338 LEU B N 1
ATOM 8102 C CA . LEU B 1 349 ? 71.86179 70.11486 84.08173 1.000 54.06719 338 LEU B CA 1
ATOM 8103 C C . LEU B 1 349 ? 73.25775 69.72489 84.52591 1.000 53.78837 338 LEU B C 1
ATOM 8104 O O . LEU B 1 349 ? 74.24697 70.37073 84.18089 1.000 55.73757 338 LEU B O 1
ATOM 8109 N N . SER B 1 350 ? 73.32889 68.62883 85.26451 1.000 52.48340 339 SER B N 1
ATOM 8110 C CA . SER B 1 350 ? 74.58171 67.95187 85.54133 1.000 53.01293 339 SER B CA 1
ATOM 8111 C C . SER B 1 350 ? 74.46308 66.51328 85.06158 1.000 50.67377 339 SER B C 1
ATOM 8112 O O . SER B 1 350 ? 73.36253 65.98694 84.87878 1.000 52.22429 339 SER B O 1
ATOM 8115 N N . ARG B 1 351 ? 75.60768 65.86422 84.87531 1.000 49.17429 340 ARG B N 1
ATOM 8116 C CA . ARG B 1 351 ? 75.56927 64.44738 84.54532 1.000 49.23317 340 ARG B CA 1
ATOM 8117 C C . ARG B 1 351 ? 74.78384 63.66215 85.59409 1.000 52.65844 340 ARG B C 1
ATOM 8118 O O . ARG B 1 351 ? 74.00309 62.76898 85.24990 1.000 51.93161 340 ARG B O 1
ATOM 8126 N N . ASP B 1 352 ? 74.95104 63.99966 86.87879 1.000 53.03749 341 ASP B N 1
ATOM 8127 C CA . ASP B 1 352 ? 74.26181 63.25917 87.93619 1.000 52.25904 341 ASP B CA 1
ATOM 8128 C C . ASP B 1 352 ? 72.74916 63.33733 87.76744 1.000 51.77094 341 ASP B C 1
ATOM 8129 O O . ASP B 1 352 ? 72.03221 62.33804 87.95934 1.000 48.97896 341 ASP B O 1
ATOM 8134 N N . ASP B 1 353 ? 72.24731 64.52723 87.42032 1.000 50.68360 342 ASP B N 1
ATOM 8135 C CA . ASP B 1 353 ? 70.82655 64.69585 87.12940 1.000 52.90092 342 ASP B CA 1
ATOM 8136 C C . ASP B 1 353 ? 70.34393 63.69300 86.08869 1.000 53.90380 342 ASP B C 1
ATOM 8137 O O . ASP B 1 353 ? 69.25795 63.11712 86.22420 1.000 58.39194 342 ASP B O 1
ATOM 8142 N N . ILE B 1 354 ? 71.13823 63.47307 85.03977 1.000 50.35617 343 ILE B N 1
ATOM 8143 C CA . ILE B 1 354 ? 70.75486 62.50938 84.01579 1.000 52.24022 343 ILE B CA 1
ATOM 8144 C C . ILE B 1 354 ? 70.84481 61.09565 84.56464 1.000 52.63654 343 ILE B C 1
ATOM 8145 O O . ILE B 1 354 ? 69.96433 60.26504 84.32185 1.000 56.67959 343 ILE B O 1
ATOM 8150 N N . GLU B 1 355 ? 71.89744 60.79955 85.32707 1.000 53.12208 344 GLU B N 1
ATOM 8151 C CA . GLU B 1 355 ? 72.08731 59.43134 85.79674 1.000 54.10950 344 GLU B CA 1
ATOM 8152 C C . GLU B 1 355 ? 70.95539 58.98564 86.71363 1.000 53.43944 344 GLU B C 1
ATOM 8153 O O . GLU B 1 355 ? 70.65701 57.78520 86.79176 1.000 54.81562 344 GLU B O 1
ATOM 8159 N N . LYS B 1 356 ? 70.31376 59.92419 87.41269 1.000 52.96696 345 LYS B N 1
ATOM 8160 C CA . LYS B 1 356 ? 69.25509 59.53219 88.34400 1.000 51.08755 345 LYS B CA 1
ATOM 8161 C C . LYS B 1 356 ? 68.15694 58.71768 87.64441 1.000 56.63510 345 LYS B C 1
ATOM 8162 O O . LYS B 1 356 ? 67.78328 57.62361 88.10085 1.000 54.06544 345 LYS B O 1
ATOM 8168 N N . GLY B 1 357 ? 67.62627 59.23717 86.52793 1.000 54.17061 346 GLY B N 1
ATOM 8169 C CA . GLY B 1 357 ? 66.50226 58.57947 85.86795 1.000 53.43469 346 GLY B CA 1
ATOM 8170 C C . GLY B 1 357 ? 66.86454 57.24984 85.23132 1.000 50.59671 346 GLY B C 1
ATOM 8171 O O . GLY B 1 357 ? 66.08720 56.28430 85.27649 1.000 50.70700 346 GLY B O 1
ATOM 8172 N N . VAL B 1 358 ? 68.03701 57.18207 84.61000 1.000 48.06751 347 VAL B N 1
ATOM 8173 C CA . VAL B 1 358 ? 68.44795 55.92334 84.00688 1.000 50.58903 347 VAL B CA 1
ATOM 8174 C C . VAL B 1 358 ? 68.64801 54.87579 85.08684 1.000 53.38034 347 VAL B C 1
ATOM 8175 O O . VAL B 1 358 ? 68.29117 53.70247 84.90745 1.000 52.06983 347 VAL B O 1
ATOM 8179 N N . ILE B 1 359 ? 69.20418 55.28504 86.23512 1.000 53.11263 348 ILE B N 1
ATOM 8180 C CA . ILE B 1 359 ? 69.36160 54.35389 87.34076 1.000 49.98065 348 ILE B CA 1
ATOM 8181 C C . ILE B 1 359 ? 68.00369 53.84989 87.79970 1.000 50.92358 348 ILE B C 1
ATOM 8182 O O . ILE B 1 359 ? 67.83639 52.66030 88.08084 1.000 51.78188 348 ILE B O 1
ATOM 8187 N N . ARG B 1 360 ? 67.01547 54.74289 87.89689 1.000 49.69184 349 ARG B N 1
ATOM 8188 C CA . ARG B 1 360 ? 65.67979 54.31039 88.31596 1.000 52.21832 349 ARG B CA 1
ATOM 8189 C C . ARG B 1 360 ? 65.11982 53.24983 87.37387 1.000 53.74737 349 ARG B C 1
ATOM 8190 O O . ARG B 1 360 ? 64.66569 52.17330 87.80713 1.000 53.53780 349 ARG B O 1
ATOM 8198 N N . LEU B 1 361 ? 65.16649 53.53265 86.06977 1.000 53.46866 350 LEU B N 1
ATOM 8199 C CA . LEU B 1 361 ? 64.71246 52.55339 85.08692 1.000 52.62806 350 LEU B CA 1
ATOM 8200 C C . LEU B 1 361 ? 65.43325 51.21861 85.26327 1.000 51.27057 350 LEU B C 1
ATOM 8201 O O . LEU B 1 361 ? 64.80038 50.15527 85.35281 1.000 53.73151 350 LEU B O 1
ATOM 8206 N N . TYR B 1 362 ? 66.76369 51.24380 85.32090 1.000 52.62643 351 TYR B N 1
ATOM 8207 C CA . TYR B 1 362 ? 67.45123 49.96320 85.35715 1.000 52.36639 351 TYR B CA 1
ATOM 8208 C C . TYR B 1 362 ? 67.29288 49.25924 86.69310 1.000 54.12009 351 TYR B C 1
ATOM 8209 O O . TYR B 1 362 ? 67.40004 48.03188 86.73551 1.000 60.10097 351 TYR B O 1
ATOM 8218 N N . THR B 1 363 ? 66.97973 49.98510 87.76773 1.000 54.27907 352 THR B N 1
ATOM 8219 C CA . THR B 1 363 ? 66.60434 49.32244 89.01334 1.000 54.75950 352 THR B CA 1
ATOM 8220 C C . THR B 1 363 ? 65.33737 48.51674 88.81539 1.000 53.59544 352 THR B C 1
ATOM 8221 O O . THR B 1 363 ? 65.21893 47.38357 89.30251 1.000 55.02522 352 THR B O 1
ATOM 8225 N N . THR B 1 364 ? 64.37705 49.08802 88.08913 1.000 53.96625 353 THR B N 1
ATOM 8226 C CA . THR B 1 364 ? 63.17467 48.32091 87.77287 1.000 56.25848 353 THR B CA 1
ATOM 8227 C C . THR B 1 364 ? 63.51817 47.07768 86.95203 1.000 53.59493 353 THR B C 1
ATOM 8228 O O . THR B 1 364 ? 63.01640 45.97510 87.21937 1.000 54.51376 353 THR B O 1
ATOM 8232 N N . LEU B 1 365 ? 64.40885 47.22447 85.97656 1.000 54.18532 354 LEU B N 1
ATOM 8233 C CA . LEU B 1 365 ? 64.78107 46.05727 85.17786 1.000 58.30785 354 LEU B CA 1
ATOM 8234 C C . LEU B 1 365 ? 65.41389 44.97772 86.04904 1.000 58.62980 354 LEU B C 1
ATOM 8235 O O . LEU B 1 365 ? 65.09475 43.79120 85.90768 1.000 58.29443 354 LEU B O 1
ATOM 8240 N N . VAL B 1 366 ? 66.30515 45.36984 86.96379 1.000 57.78435 355 VAL B N 1
ATOM 8241 C CA . VAL B 1 366 ? 66.92201 44.39947 87.86799 1.000 58.78507 355 VAL B CA 1
ATOM 8242 C C . VAL B 1 366 ? 65.84859 43.68326 88.67128 1.000 58.70195 355 VAL B C 1
ATOM 8243 O O . VAL B 1 366 ? 65.82158 42.44926 88.74529 1.000 60.50041 355 VAL B O 1
ATOM 8247 N N . GLN B 1 367 ? 64.91915 44.45006 89.25018 1.000 55.49752 356 GLN B N 1
ATOM 8248 C CA . GLN B 1 367 ? 63.83176 43.84174 90.00382 1.000 57.20688 356 GLN B CA 1
ATOM 8249 C C . GLN B 1 367 ? 63.03168 42.86825 89.14599 1.000 59.98764 356 GLN B C 1
ATOM 8250 O O . GLN B 1 367 ? 62.39695 41.95816 89.68996 1.000 58.89841 356 GLN B O 1
ATOM 8256 N N . ALA B 1 368 ? 63.05646 43.02803 87.82060 1.000 63.82043 357 ALA B N 1
ATOM 8257 C CA . ALA B 1 368 ? 62.35744 42.11078 86.92720 1.000 58.88608 357 ALA B CA 1
ATOM 8258 C C . ALA B 1 368 ? 63.20788 40.92416 86.47099 1.000 59.72896 357 ALA B C 1
ATOM 8259 O O . ALA B 1 368 ? 62.71026 40.08832 85.70766 1.000 59.51875 357 ALA B O 1
ATOM 8261 N N . GLY B 1 369 ? 64.46807 40.82782 86.89633 1.000 58.87141 358 GLY B N 1
ATOM 8262 C CA . GLY B 1 369 ? 65.30859 39.69213 86.55552 1.000 57.63688 358 GLY B CA 1
ATOM 8263 C C . GLY B 1 369 ? 66.20138 39.86811 85.34874 1.000 63.47227 358 GLY B C 1
ATOM 8264 O O . GLY B 1 369 ? 66.88261 38.91110 84.95992 1.000 69.65215 358 GLY B O 1
ATOM 8265 N N . TYR B 1 370 ? 66.24304 41.06669 84.76725 1.000 61.42646 359 TYR B N 1
ATOM 8266 C CA . TYR B 1 370 ? 66.96631 41.29339 83.52105 1.000 63.01480 359 TYR B CA 1
ATOM 8267 C C . TYR B 1 370 ? 68.40474 40.77940 83.59176 1.000 69.06330 359 TYR B C 1
ATOM 8268 O O . TYR B 1 370 ? 68.90659 40.18284 82.62980 1.000 69.90593 359 TYR B O 1
ATOM 8277 N N . PHE B 1 371 ? 69.07927 40.98819 84.72480 1.000 66.51268 360 PHE B N 1
ATOM 8278 C CA . PHE B 1 371 ? 70.48791 40.64239 84.88028 1.000 68.05205 360 PHE B CA 1
ATOM 8279 C C . PHE B 1 371 ? 70.70054 39.37468 85.69957 1.000 72.56076 360 PHE B C 1
ATOM 8280 O O . PHE B 1 371 ? 71.83728 39.07712 86.07941 1.000 72.18074 360 PHE B O 1
ATOM 8288 N N . ASP B 1 372 ? 69.64085 38.62484 85.98049 1.000 73.66898 361 ASP B N 1
ATOM 8289 C CA . ASP B 1 372 ? 69.72579 37.41642 86.78787 1.000 72.31519 361 ASP B CA 1
ATOM 8290 C C . ASP B 1 372 ? 69.64280 36.20358 85.87447 1.000 79.59319 361 ASP B C 1
ATOM 8291 O O . ASP B 1 372 ? 68.81482 36.16440 84.95665 1.000 78.09673 361 ASP B O 1
ATOM 8296 N N . SER B 1 373 ? 70.52519 35.23859 86.10543 1.000 85.79099 362 SER B N 1
ATOM 8297 C CA . SER B 1 373 ? 70.59635 34.03383 85.28104 1.000 87.99486 362 SER B CA 1
ATOM 8298 C C . SER B 1 373 ? 69.21623 33.40388 85.04363 1.000 89.75604 362 SER B C 1
ATOM 8299 O O . SER B 1 373 ? 69.03366 32.18721 85.16095 1.000 93.67307 362 SER B O 1
ATOM 8302 N N . ASN B 1 379 ? 65.50282 28.30272 88.51495 1.000 88.59800 368 ASN B N 1
ATOM 8303 C CA . ASN B 1 379 ? 65.04434 29.21545 87.46985 1.000 92.27622 368 ASN B CA 1
ATOM 8304 C C . ASN B 1 379 ? 63.70533 29.85052 87.84299 1.000 92.40648 368 ASN B C 1
ATOM 8305 O O . ASN B 1 379 ? 62.91358 29.26588 88.59020 1.000 90.98536 368 ASN B O 1
ATOM 8310 N N . ASN B 1 380 ? 63.46732 31.05544 87.31993 1.000 92.28246 369 ASN B N 1
ATOM 8311 C CA . ASN B 1 380 ? 62.24981 31.80006 87.61355 1.000 87.30468 369 ASN B CA 1
ATOM 8312 C C . ASN B 1 380 ? 61.16575 31.43086 86.60843 1.000 84.58725 369 ASN B C 1
ATOM 8313 O O . ASN B 1 380 ? 61.34097 31.68526 85.40789 1.000 80.93971 369 ASN B O 1
ATOM 8318 N N . PRO B 1 381 ? 60.03706 30.83662 87.04479 1.000 83.24418 370 PRO B N 1
ATOM 8319 C CA . PRO B 1 381 ? 58.97975 30.44351 86.09911 1.000 79.88800 370 PRO B CA 1
ATOM 8320 C C . PRO B 1 381 ? 58.68146 31.49051 85.03399 1.000 80.58926 370 PRO B C 1
ATOM 8321 O O . PRO B 1 381 ? 58.36685 31.14242 83.88772 1.000 74.29202 370 PRO B O 1
ATOM 8325 N N . TYR B 1 382 ? 58.78807 32.77342 85.39597 1.000 75.95730 371 TYR B N 1
ATOM 8326 C CA . TYR B 1 382 ? 58.50504 33.83412 84.43443 1.000 72.13104 371 TYR B CA 1
ATOM 8327 C C . TYR B 1 382 ? 59.35678 33.69133 83.18216 1.000 67.71411 371 TYR B C 1
ATOM 8328 O O . TYR B 1 382 ? 58.89280 33.97869 82.07523 1.000 70.88105 371 TYR B O 1
ATOM 8337 N N . ARG B 1 383 ? 60.59712 33.24297 83.33293 1.000 72.15597 372 ARG B N 1
ATOM 8338 C CA . ARG B 1 383 ? 61.49303 33.05401 82.20017 1.000 71.58422 372 ARG B CA 1
ATOM 8339 C C . ARG B 1 383 ? 61.29827 31.71294 81.50613 1.000 70.62892 372 ARG B C 1
ATOM 8340 O O . ARG B 1 383 ? 61.95942 31.45346 80.49519 1.000 70.10010 372 ARG B O 1
ATOM 8348 N N . ASP B 1 384 ? 60.42786 30.85249 82.02775 1.000 72.69695 373 ASP B N 1
ATOM 8349 C CA . ASP B 1 384 ? 60.11011 29.58834 81.38175 1.000 73.92871 373 ASP B CA 1
ATOM 8350 C C . ASP B 1 384 ? 58.81874 29.64100 80.57562 1.000 68.21022 373 ASP B C 1
ATOM 8351 O O . ASP B 1 384 ? 58.50324 28.67034 79.88115 1.000 63.11873 373 ASP B O 1
ATOM 8356 N N . LEU B 1 385 ? 58.07317 30.74223 80.64967 1.000 67.67660 374 LEU B N 1
ATOM 8357 C CA . LEU B 1 385 ? 56.84698 30.89109 79.87956 1.000 65.95523 374 LEU B CA 1
ATOM 8358 C C . LEU B 1 385 ? 57.16232 30.92359 78.38665 1.000 65.37563 374 LEU B C 1
ATOM 8359 O O . LEU B 1 385 ? 58.22960 31.38174 77.96465 1.000 62.36309 374 LEU B O 1
ATOM 8364 N N . THR B 1 386 ? 56.22489 30.42679 77.58189 1.000 62.23832 375 THR B N 1
ATOM 8365 C CA . THR B 1 386 ? 56.47963 30.24883 76.15497 1.000 64.53445 375 THR B CA 1
ATOM 8366 C C . THR B 1 386 ? 55.14983 30.30577 75.40109 1.000 64.00894 375 THR B C 1
ATOM 8367 O O . THR B 1 386 ? 54.09676 30.59265 75.98089 1.000 64.11917 375 THR B O 1
ATOM 8371 N N . TRP B 1 387 ? 55.20847 30.03011 74.09387 1.000 62.17936 376 TRP B N 1
ATOM 8372 C CA . TRP B 1 387 ? 54.02642 30.12219 73.24185 1.000 60.65316 376 TRP B CA 1
ATOM 8373 C C . TRP B 1 387 ? 52.89894 29.23559 73.75240 1.000 60.28196 376 TRP B C 1
ATOM 8374 O O . TRP B 1 387 ? 51.72013 29.62430 73.70474 1.000 61.59137 376 TRP B O 1
ATOM 8385 N N . SER B 1 388 ? 53.24078 28.02964 74.21956 1.000 62.86545 377 SER B N 1
ATOM 8386 C CA . SER B 1 388 ? 52.27292 27.15996 74.88269 1.000 62.17009 377 SER B CA 1
ATOM 8387 C C . SER B 1 388 ? 51.36627 27.96112 75.80622 1.000 63.17247 377 SER B C 1
ATOM 8388 O O . SER B 1 388 ? 50.13864 27.80536 75.79064 1.000 65.45378 377 SER B O 1
ATOM 8391 N N . ASP B 1 389 ? 51.97258 28.82548 76.62775 1.000 59.24963 378 ASP B N 1
ATOM 8392 C CA . ASP B 1 389 ? 51.22249 29.55105 77.64894 1.000 63.14579 378 ASP B CA 1
ATOM 8393 C C . ASP B 1 389 ? 50.25695 30.55190 77.03417 1.000 59.07721 378 ASP B C 1
ATOM 8394 O O . ASP B 1 389 ? 49.12171 30.69251 77.50556 1.000 59.05989 378 ASP B O 1
ATOM 8399 N N . VAL B 1 390 ? 50.68553 31.25308 75.98339 1.000 57.20553 379 VAL B N 1
ATOM 8400 C CA . VAL B 1 390 ? 49.77277 32.13933 75.26826 1.000 59.63031 379 VAL B CA 1
ATOM 8401 C C . VAL B 1 390 ? 48.56960 31.35486 74.77142 1.000 61.55792 379 VAL B C 1
ATOM 8402 O O . VAL B 1 390 ? 47.41508 31.74855 74.98567 1.000 61.80567 379 VAL B O 1
ATOM 8406 N N . VAL B 1 391 ? 48.82235 30.21280 74.12583 1.000 59.95985 380 VAL B N 1
ATOM 8407 C CA . VAL B 1 391 ? 47.72002 29.43024 73.57201 1.000 62.02847 380 VAL B CA 1
ATOM 8408 C C . VAL B 1 391 ? 46.76288 29.00616 74.67831 1.000 59.76165 380 VAL B C 1
ATOM 8409 O O . VAL B 1 391 ? 45.54416 29.17731 74.56801 1.000 63.36715 380 VAL B O 1
ATOM 8413 N N . GLU B 1 392 ? 47.30559 28.46763 75.77182 1.000 61.83296 381 GLU B N 1
ATOM 8414 C CA . GLU B 1 392 ? 46.46961 27.93932 76.85052 1.000 63.97962 381 GLU B CA 1
ATOM 8415 C C . GLU B 1 392 ? 45.64017 29.04318 77.50685 1.000 62.36793 381 GLU B C 1
ATOM 8416 O O . GLU B 1 392 ? 44.40907 28.92645 77.64820 1.000 62.98489 381 GLU B O 1
ATOM 8422 N N . THR B 1 393 ? 46.29995 30.13879 77.89681 1.000 63.14457 382 THR B N 1
ATOM 8423 C CA . THR B 1 393 ? 45.60131 31.24437 78.54500 1.000 63.47676 382 THR B CA 1
ATOM 8424 C C . THR B 1 393 ? 44.53561 31.83118 77.63202 1.000 61.54521 382 THR B C 1
ATOM 8425 O O . THR B 1 393 ? 43.42817 32.14988 78.08397 1.000 55.87000 382 THR B O 1
ATOM 8429 N N . ASP B 1 394 ? 44.84673 31.98440 76.33998 1.000 59.99086 383 ASP B N 1
ATOM 8430 C CA . ASP B 1 394 ? 43.83287 32.46845 75.41484 1.000 59.59228 383 ASP B CA 1
ATOM 8431 C C . ASP B 1 394 ? 42.66125 31.50179 75.33503 1.000 59.33004 383 ASP B C 1
ATOM 8432 O O . ASP B 1 394 ? 41.49868 31.92449 75.30884 1.000 59.56895 383 ASP B O 1
ATOM 8437 N N . ALA B 1 395 ? 42.94704 30.19745 75.30208 1.000 59.75282 384 ALA B N 1
ATOM 8438 C CA . ALA B 1 395 ? 41.88324 29.20540 75.22506 1.000 60.48868 384 ALA B CA 1
ATOM 8439 C C . ALA B 1 395 ? 40.99939 29.20999 76.46283 1.000 63.19433 384 ALA B C 1
ATOM 8440 O O . ALA B 1 395 ? 39.86671 28.72023 76.40000 1.000 66.19099 384 ALA B O 1
ATOM 8442 N N . TRP B 1 396 ? 41.47209 29.76429 77.58275 1.000 58.51587 385 TRP B N 1
ATOM 8443 C CA . TRP B 1 396 ? 40.54368 29.97595 78.69461 1.000 62.13090 385 TRP B CA 1
ATOM 8444 C C . TRP B 1 396 ? 39.34802 30.82408 78.27492 1.000 65.73287 385 TRP B C 1
ATOM 8445 O O . TRP B 1 396 ? 38.27386 30.72328 78.88076 1.000 65.08259 385 TRP B O 1
ATOM 8456 N N . ASN B 1 397 ? 39.51810 31.66865 77.25422 1.000 66.55617 386 ASN B N 1
ATOM 8457 C CA . ASN B 1 397 ? 38.44973 32.53674 76.74751 1.000 63.64967 386 ASN B CA 1
ATOM 8458 C C . ASN B 1 397 ? 37.95986 33.50304 77.82355 1.000 63.24872 386 ASN B C 1
ATOM 8459 O O . ASN B 1 397 ? 36.75550 33.68958 78.02294 1.000 62.21648 386 ASN B O 1
ATOM 8464 N N . ILE B 1 398 ? 38.90667 34.12680 78.52740 1.000 60.31728 387 ILE B N 1
ATOM 8465 C CA . ILE B 1 398 ? 38.53462 35.18686 79.45514 1.000 58.41130 387 ILE B CA 1
ATOM 8466 C C . ILE B 1 398 ? 38.03258 36.42159 78.70418 1.000 59.13376 387 ILE B C 1
ATOM 8467 O O . ILE B 1 398 ? 37.20577 37.17384 79.22644 1.000 58.40503 387 ILE B O 1
ATOM 8472 N N . SER B 1 399 ? 38.51348 36.66489 77.48186 1.000 58.64480 388 SER B N 1
ATOM 8473 C CA . SER B 1 399 ? 38.01485 37.81020 76.72421 1.000 55.89902 388 SER B CA 1
ATOM 8474 C C . SER B 1 399 ? 36.51649 37.68400 76.47512 1.000 54.37431 388 SER B C 1
ATOM 8475 O O . SER B 1 399 ? 35.74343 38.63023 76.69627 1.000 54.49718 388 SER B O 1
ATOM 8478 N N . TYR B 1 400 ? 36.08599 36.50520 76.03191 1.000 55.79978 389 TYR B N 1
ATOM 8479 C CA . TYR B 1 400 ? 34.66236 36.26312 75.84373 1.000 57.91654 389 TYR B CA 1
ATOM 8480 C C . TYR B 1 400 ? 33.90329 36.48820 77.14054 1.000 56.69061 389 TYR B C 1
ATOM 8481 O O . TYR B 1 400 ? 32.85919 37.15330 77.15208 1.000 58.51552 389 TYR B O 1
ATOM 8490 N N . GLN B 1 401 ? 34.41569 35.93640 78.24672 1.000 55.91971 390 GLN B N 1
ATOM 8491 C CA . GLN B 1 401 ? 33.72178 36.07070 79.52525 1.000 58.52511 390 GLN B CA 1
ATOM 8492 C C . GLN B 1 401 ? 33.60184 37.53040 79.92995 1.000 56.34918 390 GLN B C 1
ATOM 8493 O O . GLN B 1 401 ? 32.54329 37.96688 80.39579 1.000 54.91937 390 GLN B O 1
ATOM 8499 N N . ALA B 1 402 ? 34.67998 38.29864 79.76121 1.000 55.62039 391 ALA B N 1
ATOM 8500 C CA . ALA B 1 402 ? 34.64767 39.71928 80.08356 1.000 55.42772 391 ALA B CA 1
ATOM 8501 C C . ALA B 1 402 ? 33.55299 40.42450 79.29863 1.000 54.42023 391 ALA B C 1
ATOM 8502 O O . ALA B 1 402 ? 32.74328 41.16500 79.87211 1.000 53.95402 391 ALA B O 1
ATOM 8504 N N . ALA B 1 403 ? 33.49624 40.18110 77.98195 1.000 55.14278 392 ALA B N 1
ATOM 8505 C CA . ALA B 1 403 ? 32.45445 40.80226 77.16053 1.000 55.76771 392 ALA B CA 1
ATOM 8506 C C . ALA B 1 403 ? 31.05908 40.40560 77.63331 1.000 57.88649 392 ALA B C 1
ATOM 8507 O O . ALA B 1 403 ? 30.15725 41.25021 77.71512 1.000 56.28581 392 ALA B O 1
ATOM 8509 N N . THR B 1 404 ? 30.85875 39.12240 77.94772 1.000 55.41412 393 THR B N 1
ATOM 8510 C CA . THR B 1 404 ? 29.54697 38.68866 78.41918 1.000 57.69260 393 THR B CA 1
ATOM 8511 C C . THR B 1 404 ? 29.18727 39.34607 79.74890 1.000 58.50961 393 THR B C 1
ATOM 8512 O O . THR B 1 404 ? 28.00960 39.62790 80.00351 1.000 58.60481 393 THR B O 1
ATOM 8516 N N . GLN B 1 405 ? 30.18262 39.61355 80.60031 1.000 55.03712 394 GLN B N 1
ATOM 8517 C CA . GLN B 1 405 ? 29.90897 40.21410 81.90458 1.000 57.76498 394 GLN B CA 1
ATOM 8518 C C . GLN B 1 405 ? 29.70795 41.72215 81.83168 1.000 58.15970 394 GLN B C 1
ATOM 8519 O O . GLN B 1 405 ? 29.02868 42.29225 82.69449 1.000 57.20161 394 GLN B O 1
ATOM 8525 N N . GLY B 1 406 ? 30.29372 42.38252 80.83539 1.000 58.85288 395 GLY B N 1
ATOM 8526 C CA . GLY B 1 406 ? 30.22885 43.83025 80.75968 1.000 57.65500 395 GLY B CA 1
ATOM 8527 C C . GLY B 1 406 ? 29.08361 44.39272 79.94049 1.000 58.32314 395 GLY B C 1
ATOM 8528 O O . GLY B 1 406 ? 28.64838 45.52302 80.18319 1.000 57.22224 395 GLY B O 1
ATOM 8529 N N . ILE B 1 407 ? 28.57632 43.62180 78.97670 1.000 54.33593 396 ILE B N 1
ATOM 8530 C CA . ILE B 1 407 ? 27.50673 44.12733 78.12695 1.000 55.47119 396 ILE B CA 1
ATOM 8531 C C . ILE B 1 407 ? 26.34633 44.59396 78.99549 1.000 54.28153 396 ILE B C 1
ATOM 8532 O O . ILE B 1 407 ? 25.89514 43.87751 79.89403 1.000 51.91362 396 ILE B O 1
ATOM 8537 N N . VAL B 1 408 ? 25.87039 45.81071 78.73360 1.000 56.72819 397 VAL B N 1
ATOM 8538 C CA . VAL B 1 408 ? 24.83761 46.45609 79.53491 1.000 57.10951 397 VAL B CA 1
ATOM 8539 C C . VAL B 1 408 ? 23.51702 46.40134 78.78500 1.000 60.51009 397 VAL B C 1
ATOM 8540 O O . VAL B 1 408 ? 23.44488 46.77780 77.60844 1.000 62.41067 397 VAL B O 1
ATOM 8544 N N . LEU B 1 409 ? 22.46964 45.94252 79.46395 1.000 61.63156 398 LEU B N 1
ATOM 8545 C CA . LEU B 1 409 ? 21.12783 45.89989 78.89939 1.000 61.30809 398 LEU B CA 1
ATOM 8546 C C . LEU B 1 409 ? 20.40644 47.17126 79.32632 1.000 62.72012 398 LEU B C 1
ATOM 8547 O O . LEU B 1 409 ? 20.05439 47.32860 80.49936 1.000 62.60515 398 LEU B O 1
ATOM 8552 N N . LEU B 1 410 ? 20.18485 48.07462 78.37184 1.000 64.09771 399 LEU B N 1
ATOM 8553 C CA . LEU B 1 410 ? 19.56652 49.36280 78.66207 1.000 60.81742 399 LEU B CA 1
ATOM 8554 C C . LEU B 1 410 ? 18.04621 49.30523 78.65449 1.000 56.91087 399 LEU B C 1
ATOM 8555 O O . LEU B 1 410 ? 17.39797 49.99313 79.44704 1.000 59.87536 399 LEU B O 1
ATOM 8560 N N . LYS B 1 411 ? 17.45923 48.51699 77.75981 1.000 66.33445 400 LYS B N 1
ATOM 8561 C CA . LYS B 1 411 ? 16.00850 48.51626 77.60207 1.000 68.92303 400 LYS B CA 1
ATOM 8562 C C . LYS B 1 411 ? 15.55784 47.13370 77.16510 1.000 65.41455 400 LYS B C 1
ATOM 8563 O O . LYS B 1 411 ? 16.15207 46.55727 76.25285 1.000 64.04925 400 LYS B O 1
ATOM 8569 N N . ASN B 1 412 ? 14.51255 46.61401 77.80506 1.000 66.42398 401 ASN B N 1
ATOM 8570 C CA . ASN B 1 412 ? 13.95961 45.31569 77.41311 1.000 68.78901 401 ASN B CA 1
ATOM 8571 C C . ASN B 1 412 ? 12.44984 45.38021 77.66034 1.000 71.03339 401 ASN B C 1
ATOM 8572 O O . ASN B 1 412 ? 11.97538 45.09168 78.76163 1.000 70.24449 401 ASN B O 1
ATOM 8577 N N . SER B 1 413 ? 11.70818 45.75264 76.61790 1.000 71.80728 402 SER B N 1
ATOM 8578 C CA . SER B 1 413 ? 10.26816 45.94916 76.73308 1.000 73.28699 402 SER B CA 1
ATOM 8579 C C . SER B 1 413 ? 9.52249 44.62558 76.61901 1.000 73.31207 402 SER B C 1
ATOM 8580 O O . SER B 1 413 ? 9.74289 43.85614 75.67995 1.000 76.75227 402 SER B O 1
ATOM 8583 N N . ASN B 1 414 ? 8.61806 44.37396 77.56561 1.000 73.23062 403 ASN B N 1
ATOM 8584 C CA . ASN B 1 414 ? 7.77463 43.17842 77.54790 1.000 73.03091 403 ASN B CA 1
ATOM 8585 C C . ASN B 1 414 ? 8.60631 41.90130 77.57369 1.000 74.51190 403 ASN B C 1
ATOM 8586 O O . ASN B 1 414 ? 8.16383 40.85377 77.10039 1.000 77.85640 403 ASN B O 1
ATOM 8591 N N . ASN B 1 415 ? 9.82240 41.97580 78.10812 1.000 74.70416 404 ASN B N 1
ATOM 8592 C CA . ASN B 1 415 ? 10.68902 40.80480 78.21489 1.000 73.15045 404 ASN B CA 1
ATOM 8593 C C . ASN B 1 415 ? 10.87693 40.12385 76.86174 1.000 72.20049 404 ASN B C 1
ATOM 8594 O O . ASN B 1 415 ? 10.96170 38.89756 76.76775 1.000 70.10227 404 ASN B O 1
ATOM 8599 N N . VAL B 1 416 ? 10.94138 40.92703 75.79718 1.000 71.72702 405 VAL B N 1
ATOM 8600 C CA . VAL B 1 416 ? 11.16291 40.36542 74.46576 1.000 70.52958 405 VAL B CA 1
ATOM 8601 C C . VAL B 1 416 ? 12.45739 39.56681 74.44167 1.000 71.32046 405 VAL B C 1
ATOM 8602 O O . VAL B 1 416 ? 12.53327 38.49114 73.83494 1.000 72.27855 405 VAL B O 1
ATOM 8606 N N . LEU B 1 417 ? 13.48879 40.07898 75.08957 1.000 71.67775 406 LEU B N 1
ATOM 8607 C CA . LEU B 1 417 ? 14.70128 39.30435 75.28136 1.000 70.19729 406 LEU B CA 1
ATOM 8608 C C . LEU B 1 417 ? 14.65694 38.57526 76.61707 1.000 69.78322 406 LEU B C 1
ATOM 8609 O O . LEU B 1 417 ? 14.00414 39.03200 77.56373 1.000 72.81956 406 LEU B O 1
ATOM 8614 N N . PRO B 1 418 ? 15.35749 37.44581 76.71370 1.000 69.35693 407 PRO B N 1
ATOM 8615 C CA . PRO B 1 418 ? 16.21281 36.84380 75.68559 1.000 69.12100 407 PRO B CA 1
ATOM 8616 C C . PRO B 1 418 ? 15.39694 36.23073 74.56561 1.000 70.16349 407 PRO B C 1
ATOM 8617 O O . PRO B 1 418 ? 14.19671 36.02578 74.69974 1.000 73.44574 407 PRO B O 1
ATOM 8621 N N . LEU B 1 419 ? 16.04330 35.94809 73.43699 1.000 73.08595 408 LEU B N 1
ATOM 8622 C CA . LEU B 1 419 ? 15.43581 35.19602 72.34090 1.000 74.31159 408 LEU B CA 1
ATOM 8623 C C . LEU B 1 419 ? 15.90156 33.74898 72.46992 1.000 77.73531 408 LEU B C 1
ATOM 8624 O O . LEU B 1 419 ? 16.85968 33.31118 71.82565 1.000 73.27615 408 LEU B O 1
ATOM 8629 N N . THR B 1 420 ? 15.19648 33.00073 73.32263 1.000 75.62099 409 THR B N 1
ATOM 8630 C CA . THR B 1 420 ? 15.56390 31.61748 73.59800 1.000 77.57227 409 THR B CA 1
ATOM 8631 C C . THR B 1 420 ? 15.58077 30.79034 72.31921 1.000 82.63797 409 THR B C 1
ATOM 8632 O O . THR B 1 420 ? 14.76545 30.99034 71.41408 1.000 81.12239 409 THR B O 1
ATOM 8636 N N . GLU B 1 421 ? 16.52023 29.84468 72.25379 1.000 82.75824 410 GLU B N 1
ATOM 8637 C CA . GLU B 1 421 ? 16.57565 28.93602 71.11850 1.000 84.80192 410 GLU B CA 1
ATOM 8638 C C . GLU B 1 421 ? 15.35265 28.03583 71.04579 1.000 85.82210 410 GLU B C 1
ATOM 8639 O O . GLU B 1 421 ? 15.17585 27.33928 70.04135 1.000 90.51520 410 GLU B O 1
ATOM 8645 N N . LYS B 1 422 ? 14.50822 28.03180 72.07599 1.000 86.25733 411 LYS B N 1
ATOM 8646 C CA . LYS B 1 422 ? 13.22502 27.34515 71.97321 1.000 85.86969 411 LYS B CA 1
ATOM 8647 C C . LYS B 1 422 ? 12.20893 28.20588 71.23244 1.000 87.76060 411 LYS B C 1
ATOM 8648 O O . LYS B 1 422 ? 11.75429 27.84775 70.14152 1.000 91.49326 411 LYS B O 1
ATOM 8654 N N . ALA B 1 423 ? 11.88021 29.37327 71.79499 1.000 87.57312 412 ALA B N 1
ATOM 8655 C CA . ALA B 1 423 ? 10.90226 30.25590 71.16653 1.000 84.35403 412 ALA B CA 1
ATOM 8656 C C . ALA B 1 423 ? 11.30485 30.60354 69.73977 1.000 82.61021 412 ALA B C 1
ATOM 8657 O O . ALA B 1 423 ? 10.45892 30.65040 68.83992 1.000 85.47029 412 ALA B O 1
ATOM 8659 N N . TYR B 1 424 ? 12.59870 30.83949 69.51179 1.000 83.18886 413 TYR B N 1
ATOM 8660 C CA . TYR B 1 424 ? 13.13849 31.20926 68.20373 1.000 83.33337 413 TYR B CA 1
ATOM 8661 C C . TYR B 1 424 ? 14.24413 30.22237 67.83952 1.000 84.24088 413 TYR B C 1
ATOM 8662 O O . TYR B 1 424 ? 15.43887 30.52817 67.97913 1.000 83.99164 413 TYR B O 1
ATOM 8671 N N . PRO B 1 425 ? 13.88534 29.03599 67.35897 1.000 85.80854 414 PRO B N 1
ATOM 8672 C CA . PRO B 1 425 ? 14.88402 27.99002 67.12181 1.000 83.99433 414 PRO B CA 1
ATOM 8673 C C . PRO B 1 425 ? 15.75899 28.33223 65.93155 1.000 85.61710 414 PRO B C 1
ATOM 8674 O O . PRO B 1 425 ? 15.26061 28.78273 64.88861 1.000 83.74923 414 PRO B O 1
ATOM 8678 N N . PRO B 1 426 ? 17.07100 28.12302 66.04452 1.000 85.02211 415 PRO B N 1
ATOM 8679 C CA . PRO B 1 426 ? 17.95631 28.44348 64.91539 1.000 81.90704 415 PRO B CA 1
ATOM 8680 C C . PRO B 1 426 ? 17.57735 27.73201 63.62817 1.000 86.00971 415 PRO B C 1
ATOM 8681 O O . PRO B 1 426 ? 17.76835 28.29496 62.54253 1.000 82.93109 415 PRO B O 1
ATOM 8685 N N . SER B 1 427 ? 17.03747 26.51237 63.71919 1.000 89.27558 416 SER B N 1
ATOM 8686 C CA . SER B 1 427 ? 16.72677 25.73694 62.52123 1.000 89.29034 416 SER B CA 1
ATOM 8687 C C . SER B 1 427 ? 15.65793 26.41489 61.67013 1.000 89.68899 416 SER B C 1
ATOM 8688 O O . SER B 1 427 ? 15.70742 26.35297 60.43590 1.000 87.11792 416 SER B O 1
ATOM 8691 N N . ASN B 1 428 ? 14.67639 27.05769 62.30824 1.000 92.09641 417 ASN B N 1
ATOM 8692 C CA . ASN B 1 428 ? 13.52811 27.62549 61.60837 1.000 92.62575 417 ASN B CA 1
ATOM 8693 C C . ASN B 1 428 ? 13.43049 29.13699 61.79185 1.000 88.81878 417 ASN B C 1
ATOM 8694 O O . ASN B 1 428 ? 12.37186 29.72122 61.54347 1.000 88.56312 417 ASN B O 1
ATOM 8699 N N . THR B 1 429 ? 14.51137 29.78224 62.22341 1.000 88.37728 418 THR B N 1
ATOM 8700 C CA . THR B 1 429 ? 14.51727 31.21103 62.51022 1.000 85.33135 418 THR B CA 1
ATOM 8701 C C . THR B 1 429 ? 15.47153 31.92240 61.56502 1.000 84.10452 418 THR B C 1
ATOM 8702 O O . THR B 1 429 ? 16.61837 31.49112 61.39207 1.000 85.51914 418 THR B O 1
ATOM 8706 N N . THR B 1 430 ? 14.99318 33.00844 60.96312 1.000 83.02966 419 THR B N 1
ATOM 8707 C CA . THR B 1 430 ? 15.80045 33.88954 60.12991 1.000 79.93876 419 THR B CA 1
ATOM 8708 C C . THR B 1 430 ? 15.94855 35.23927 60.82487 1.000 78.46292 419 THR B C 1
ATOM 8709 O O . THR B 1 430 ? 14.94738 35.86868 61.19253 1.000 80.91717 419 THR B O 1
ATOM 8713 N N . VAL B 1 431 ? 17.19792 35.66681 61.01104 1.000 77.23661 420 VAL B N 1
ATOM 8714 C CA . VAL B 1 431 ? 17.53624 36.90739 61.70682 1.000 75.99739 420 VAL B CA 1
ATOM 8715 C C . VAL B 1 431 ? 18.12009 37.89180 60.70554 1.000 74.73541 420 VAL B C 1
ATOM 8716 O O . VAL B 1 431 ? 18.99183 37.53451 59.90199 1.000 73.80391 420 VAL B O 1
ATOM 8720 N N . ALA B 1 432 ? 17.64146 39.12959 60.76301 1.000 73.05660 421 ALA B N 1
ATOM 8721 C CA . ALA B 1 432 ? 18.18421 40.22118 59.96931 1.000 73.68718 421 ALA B CA 1
ATOM 8722 C C . ALA B 1 432 ? 19.27302 40.92734 60.77371 1.000 75.59315 421 ALA B C 1
ATOM 8723 O O . ALA B 1 432 ? 19.00621 41.46276 61.85707 1.000 72.23268 421 ALA B O 1
ATOM 8725 N N . LEU B 1 433 ? 20.50044 40.91089 60.24865 1.000 75.45977 422 LEU B N 1
ATOM 8726 C CA . LEU B 1 433 ? 21.64538 41.60499 60.83938 1.000 72.81265 422 LEU B CA 1
ATOM 8727 C C . LEU B 1 433 ? 21.90954 42.85756 60.01259 1.000 72.12803 422 LEU B C 1
ATOM 8728 O O . LEU B 1 433 ? 22.45056 42.78190 58.90572 1.000 74.35095 422 LEU B O 1
ATOM 8733 N N . ILE B 1 434 ? 21.54049 44.01316 60.55933 1.000 67.71831 423 ILE B N 1
ATOM 8734 C CA . ILE B 1 434 ? 21.61157 45.28366 59.85090 1.000 65.97023 423 ILE B CA 1
ATOM 8735 C C . ILE B 1 434 ? 22.50963 46.23614 60.62578 1.000 68.03519 423 ILE B C 1
ATOM 8736 O O . ILE B 1 434 ? 22.44110 46.30216 61.85901 1.000 70.55723 423 ILE B O 1
ATOM 8741 N N . GLY B 1 435 ? 23.35556 46.97041 59.90645 1.000 61.96976 424 GLY B N 1
ATOM 8742 C CA . GLY B 1 435 ? 24.08238 48.06281 60.50851 1.000 62.96764 424 GLY B CA 1
ATOM 8743 C C . GLY B 1 435 ? 25.57853 48.05716 60.26585 1.000 61.81935 424 GLY B C 1
ATOM 8744 O O . GLY B 1 435 ? 26.17500 47.05791 59.84574 1.000 61.49393 424 GLY B O 1
ATOM 8745 N N . PRO B 1 436 ? 26.22098 49.19479 60.54987 1.000 61.17610 425 PRO B N 1
ATOM 8746 C CA . PRO B 1 436 ? 27.66923 49.30358 60.31322 1.000 58.51891 425 PRO B CA 1
ATOM 8747 C C . PRO B 1 436 ? 28.51550 48.47384 61.26759 1.000 61.38719 425 PRO B C 1
ATOM 8748 O O . PRO B 1 436 ? 29.72805 48.35497 61.03590 1.000 58.51323 425 PRO B O 1
ATOM 8752 N N . TRP B 1 437 ? 27.92297 47.89548 62.31878 1.000 59.54074 426 TRP B N 1
ATOM 8753 C CA . TRP B 1 437 ? 28.63108 47.02617 63.25557 1.000 61.84704 426 TRP B CA 1
ATOM 8754 C C . TRP B 1 437 ? 28.28967 45.54612 63.10376 1.000 63.69900 426 TRP B C 1
ATOM 8755 O O . TRP B 1 437 ? 28.87155 44.72011 63.81732 1.000 65.91711 426 TRP B O 1
ATOM 8766 N N . ALA B 1 438 ? 27.35679 45.18385 62.21511 1.000 61.88986 427 ALA B N 1
ATOM 8767 C CA . ALA B 1 438 ? 26.91736 43.79077 62.13145 1.000 62.93650 427 ALA B CA 1
ATOM 8768 C C . ALA B 1 438 ? 28.03470 42.87619 61.64350 1.000 65.45331 427 ALA B C 1
ATOM 8769 O O . ALA B 1 438 ? 28.18431 41.75377 62.14007 1.000 66.84487 427 ALA B O 1
ATOM 8771 N N . ASN B 1 439 ? 28.82753 43.33609 60.67490 1.000 63.98907 428 ASN B N 1
ATOM 8772 C CA . ASN B 1 439 ? 29.93868 42.57560 60.11431 1.000 65.93373 428 ASN B CA 1
ATOM 8773 C C . ASN B 1 439 ? 31.28057 42.98864 60.71360 1.000 65.58305 428 ASN B C 1
ATOM 8774 O O . ASN B 1 439 ? 32.31727 42.91331 60.04248 1.000 61.48669 428 ASN B O 1
ATOM 8779 N N . ALA B 1 440 ? 31.28608 43.42706 61.97352 1.000 64.94312 429 ALA B N 1
ATOM 8780 C CA . ALA B 1 440 ? 32.48580 44.02021 62.55397 1.000 61.45670 429 ALA B CA 1
ATOM 8781 C C . ALA B 1 440 ? 33.54392 42.96075 62.83302 1.000 60.08825 429 ALA B C 1
ATOM 8782 O O . ALA B 1 440 ? 33.26551 41.94799 63.48005 1.000 57.17522 429 ALA B O 1
ATOM 8784 N N . THR B 1 441 ? 34.76226 43.18383 62.33998 1.000 56.80327 430 THR B N 1
ATOM 8785 C CA . THR B 1 441 ? 35.89391 42.38432 62.79869 1.000 63.20086 430 THR B CA 1
ATOM 8786 C C . THR B 1 441 ? 36.92681 43.22868 63.53274 1.000 63.33187 430 THR B C 1
ATOM 8787 O O . THR B 1 441 ? 37.19006 42.97403 64.71296 1.000 61.21662 430 THR B O 1
ATOM 8791 N N . THR B 1 442 ? 37.50054 44.24725 62.88465 1.000 61.85782 431 THR B N 1
ATOM 8792 C CA . THR B 1 442 ? 38.47473 45.08905 63.56950 1.000 60.91218 431 THR B CA 1
ATOM 8793 C C . THR B 1 442 ? 37.80066 46.09274 64.49272 1.000 64.11791 431 THR B C 1
ATOM 8794 O O . THR B 1 442 ? 38.40234 46.51740 65.48730 1.000 61.04424 431 THR B O 1
ATOM 8798 N N . GLN B 1 443 ? 36.56190 46.48214 64.18633 1.000 59.08656 432 GLN B N 1
ATOM 8799 C CA . GLN B 1 443 ? 35.85448 47.39887 65.06695 1.000 56.80671 432 GLN B CA 1
ATOM 8800 C C . GLN B 1 443 ? 35.69525 46.81344 66.45820 1.000 59.52227 432 GLN B C 1
ATOM 8801 O O . GLN B 1 443 ? 35.57031 47.55860 67.43494 1.000 58.44330 432 GLN B O 1
ATOM 8807 N N . LEU B 1 444 ? 35.68364 45.48550 66.56897 1.000 59.63080 433 LEU B N 1
ATOM 8808 C CA . LEU B 1 444 ? 35.52137 44.86342 67.87673 1.000 60.39475 433 LEU B CA 1
ATOM 8809 C C . LEU B 1 444 ? 36.69335 45.17681 68.79609 1.000 60.75036 433 LEU B C 1
ATOM 8810 O O . LEU B 1 444 ? 36.51860 45.26821 70.01651 1.000 59.01921 433 LEU B O 1
ATOM 8815 N N . LEU B 1 445 ? 37.88624 45.34388 68.22962 1.000 60.85305 434 LEU B N 1
ATOM 8816 C CA . LEU B 1 445 ? 39.10501 45.42920 69.01534 1.000 58.30524 434 LEU B CA 1
ATOM 8817 C C . LEU B 1 445 ? 39.38507 46.82591 69.54835 1.000 62.17147 434 LEU B C 1
ATOM 8818 O O . LEU B 1 445 ? 40.35669 46.99617 70.29202 1.000 64.77707 434 LEU B O 1
ATOM 8823 N N . GLY B 1 446 ? 38.57890 47.82270 69.19870 1.000 57.93658 435 GLY B N 1
ATOM 8824 C CA . GLY B 1 446 ? 38.79339 49.14219 69.75494 1.000 59.57428 435 GLY B CA 1
ATOM 8825 C C . GLY B 1 446 ? 39.99833 49.83994 69.14864 1.000 65.33587 435 GLY B C 1
ATOM 8826 O O . GLY B 1 446 ? 40.46512 49.50895 68.05307 1.000 65.05808 435 GLY B O 1
ATOM 8827 N N . ASN B 1 447 ? 40.51819 50.81734 69.89749 1.000 65.88512 436 ASN B N 1
ATOM 8828 C CA . ASN B 1 447 ? 41.46486 51.78124 69.33841 1.000 67.73538 436 ASN B CA 1
ATOM 8829 C C . ASN B 1 447 ? 42.75545 51.11204 68.87081 1.000 73.63160 436 ASN B C 1
ATOM 8830 O O . ASN B 1 447 ? 43.10719 51.16237 67.68358 1.000 73.48601 436 ASN B O 1
ATOM 8835 N N . TYR B 1 448 ? 43.49757 50.51120 69.79626 1.000 73.70581 437 TYR B N 1
ATOM 8836 C CA . TYR B 1 448 ? 44.79201 49.92122 69.48411 1.000 75.05508 437 TYR B CA 1
ATOM 8837 C C . TYR B 1 448 ? 44.79697 48.45981 69.90074 1.000 72.34209 437 TYR B C 1
ATOM 8838 O O . TYR B 1 448 ? 44.48416 48.13628 71.05302 1.000 73.74340 437 TYR B O 1
ATOM 8847 N N . TYR B 1 449 ? 45.15853 47.58887 68.95903 1.000 65.05253 438 TYR B N 1
ATOM 8848 C CA . TYR B 1 449 ? 45.12433 46.14915 69.15952 1.000 63.66663 438 TYR B CA 1
ATOM 8849 C C . TYR B 1 449 ? 46.29075 45.51106 68.42019 1.000 64.32549 438 TYR B C 1
ATOM 8850 O O . TYR B 1 449 ? 46.83100 46.07525 67.46393 1.000 68.63057 438 TYR B O 1
ATOM 8859 N N . GLY B 1 450 ? 46.67486 44.31832 68.87800 1.000 61.22896 439 GLY B N 1
ATOM 8860 C CA . GLY B 1 450 ? 47.66153 43.50954 68.19865 1.000 63.63757 439 GLY B CA 1
ATOM 8861 C C . GLY B 1 450 ? 47.01656 42.45901 67.30086 1.000 68.76240 439 GLY B C 1
ATOM 8862 O O . GLY B 1 450 ? 45.79931 42.38377 67.14909 1.000 69.56381 439 GLY B O 1
ATOM 8863 N N . ASN B 1 451 ? 47.87127 41.63335 66.69155 1.000 62.57720 440 ASN B N 1
ATOM 8864 C CA . ASN B 1 451 ? 47.37775 40.48193 65.94301 1.000 58.19167 440 ASN B CA 1
ATOM 8865 C C . ASN B 1 451 ? 46.52430 39.59428 66.83931 1.000 61.39874 440 ASN B C 1
ATOM 8866 O O . ASN B 1 451 ? 47.03851 38.96168 67.76937 1.000 65.25177 440 ASN B O 1
ATOM 8871 N N . ALA B 1 452 ? 45.24081 39.53544 66.57365 1.000 58.54260 441 ALA B N 1
ATOM 8872 C CA . ALA B 1 452 ? 44.39353 38.65437 67.36338 1.000 58.94691 441 ALA B CA 1
ATOM 8873 C C . ALA B 1 452 ? 44.28210 37.28142 66.71178 1.000 60.86069 441 ALA B C 1
ATOM 8874 O O . ALA B 1 452 ? 44.47545 37.14283 65.49927 1.000 61.64697 441 ALA B O 1
ATOM 8876 N N . PRO B 1 453 ? 43.97798 36.24267 67.49354 1.000 62.64427 442 PRO B N 1
ATOM 8877 C CA . PRO B 1 453 ? 43.75255 34.92236 66.88681 1.000 64.57860 442 PRO B CA 1
ATOM 8878 C C . PRO B 1 453 ? 42.53906 34.87830 65.96342 1.000 65.56115 442 PRO B C 1
ATOM 8879 O O . PRO B 1 453 ? 42.47729 34.02194 65.07070 1.000 62.96246 442 PRO B O 1
ATOM 8883 N N . TYR B 1 454 ? 41.57290 35.77277 66.14796 1.000 62.98682 443 TYR B N 1
ATOM 8884 C CA . TYR B 1 454 ? 40.31813 35.72264 65.41454 1.000 60.49166 443 TYR B CA 1
ATOM 8885 C C . TYR B 1 454 ? 39.47009 36.90918 65.85394 1.000 64.34787 443 TYR B C 1
ATOM 8886 O O . TYR B 1 454 ? 39.71430 37.51039 66.90636 1.000 60.27915 443 TYR B O 1
ATOM 8895 N N . MET B 1 455 ? 38.46825 37.23666 65.03820 1.000 58.19619 444 MET B N 1
ATOM 8896 C CA . MET B 1 455 ? 37.54951 38.33603 65.32859 1.000 59.43937 444 MET B CA 1
ATOM 8897 C C . MET B 1 455 ? 36.16909 37.89974 64.86502 1.000 61.68724 444 MET B C 1
ATOM 8898 O O . MET B 1 455 ? 35.90764 37.82630 63.65891 1.000 65.16930 444 MET B O 1
ATOM 8903 N N . ILE B 1 456 ? 35.28927 37.60133 65.81123 1.000 61.36526 445 ILE B N 1
ATOM 8904 C CA . ILE B 1 456 ? 33.99253 37.01630 65.49103 1.000 63.46661 445 ILE B CA 1
ATOM 8905 C C . ILE B 1 456 ? 33.00237 38.15134 65.25197 1.000 61.58086 445 ILE B C 1
ATOM 8906 O O . ILE B 1 456 ? 32.56049 38.81055 66.19615 1.000 60.08704 445 ILE B O 1
ATOM 8911 N N . SER B 1 457 ? 32.65231 38.38305 63.98745 1.000 65.62292 446 SER B N 1
ATOM 8912 C CA . SER B 1 457 ? 31.61526 39.35299 63.68881 1.000 62.31133 446 SER B CA 1
ATOM 8913 C C . SER B 1 457 ? 30.27997 38.83765 64.21680 1.000 60.35164 446 SER B C 1
ATOM 8914 O O . SER B 1 457 ? 30.06114 37.62663 64.28277 1.000 61.34624 446 SER B O 1
ATOM 8917 N N . PRO B 1 458 ? 29.37993 39.73282 64.63095 1.000 61.06693 447 PRO B N 1
ATOM 8918 C CA . PRO B 1 458 ? 28.05926 39.25478 65.08308 1.000 61.48060 447 PRO B CA 1
ATOM 8919 C C . PRO B 1 458 ? 27.36325 38.42516 64.02219 1.000 66.45022 447 PRO B C 1
ATOM 8920 O O . PRO B 1 458 ? 26.76033 37.38440 64.32900 1.000 67.13403 447 PRO B O 1
ATOM 8924 N N . ARG B 1 459 ? 27.47031 38.85195 62.76239 1.000 68.23795 448 ARG B N 1
ATOM 8925 C CA . ARG B 1 459 ? 26.88784 38.09728 61.66178 1.000 69.10989 448 ARG B CA 1
ATOM 8926 C C . ARG B 1 459 ? 27.44563 36.67903 61.62386 1.000 69.71803 448 ARG B C 1
ATOM 8927 O O . ARG B 1 459 ? 26.68904 35.70242 61.55271 1.000 74.08402 448 ARG B O 1
ATOM 8935 N N . ALA B 1 460 ? 28.77596 36.54853 61.66888 1.000 65.16389 449 ALA B N 1
ATOM 8936 C CA . ALA B 1 460 ? 29.39261 35.22658 61.66264 1.000 66.22672 449 ALA B CA 1
ATOM 8937 C C . ALA B 1 460 ? 28.94450 34.39045 62.85266 1.000 68.01114 449 ALA B C 1
ATOM 8938 O O . ALA B 1 460 ? 28.81959 33.16449 62.73890 1.000 71.29733 449 ALA B O 1
ATOM 8940 N N . ALA B 1 461 ? 28.69105 35.02824 63.99762 1.000 67.70268 450 ALA B N 1
ATOM 8941 C CA . ALA B 1 461 ? 28.26940 34.27983 65.17787 1.000 69.56375 450 ALA B CA 1
ATOM 8942 C C . ALA B 1 461 ? 26.87017 33.70667 64.99145 1.000 70.79958 450 ALA B C 1
ATOM 8943 O O . ALA B 1 461 ? 26.63537 32.51960 65.24431 1.000 69.32318 450 ALA B O 1
ATOM 8945 N N . PHE B 1 462 ? 25.92453 34.53166 64.53862 1.000 69.67226 451 PHE B N 1
ATOM 8946 C CA . PHE B 1 462 ? 24.59174 33.99767 64.27816 1.000 72.34424 451 PHE B CA 1
ATOM 8947 C C . PHE B 1 462 ? 24.61758 32.94228 63.17624 1.000 75.73633 451 PHE B C 1
ATOM 8948 O O . PHE B 1 462 ? 23.85002 31.97349 63.22727 1.000 78.26169 451 PHE B O 1
ATOM 8956 N N . GLU B 1 463 ? 25.50029 33.09390 62.18543 1.000 69.98472 452 GLU B N 1
ATOM 8957 C CA . GLU B 1 463 ? 25.64513 32.04698 61.17880 1.000 72.21308 452 GLU B CA 1
ATOM 8958 C C . GLU B 1 463 ? 26.12678 30.74343 61.80307 1.000 75.17249 452 GLU B C 1
ATOM 8959 O O . GLU B 1 463 ? 25.60188 29.66721 61.49559 1.000 75.29055 452 GLU B O 1
ATOM 8965 N N . GLU B 1 464 ? 27.11640 30.82188 62.69652 1.000 76.04938 453 GLU B N 1
ATOM 8966 C CA . GLU B 1 464 ? 27.65307 29.61861 63.32499 1.000 73.01372 453 GLU B CA 1
ATOM 8967 C C . GLU B 1 464 ? 26.57812 28.86101 64.09727 1.000 76.07047 453 GLU B C 1
ATOM 8968 O O . GLU B 1 464 ? 26.62038 27.62823 64.16807 1.000 80.46517 453 GLU B O 1
ATOM 8974 N N . ALA B 1 465 ? 25.59954 29.57089 64.65862 1.000 73.61802 454 ALA B N 1
ATOM 8975 C CA . ALA B 1 465 ? 24.56706 28.96453 65.49076 1.000 72.03974 454 ALA B CA 1
ATOM 8976 C C . ALA B 1 465 ? 23.52181 28.19882 64.69360 1.000 75.11061 454 ALA B C 1
ATOM 8977 O O . ALA B 1 465 ? 22.63057 27.59548 65.30101 1.000 76.27395 454 ALA B O 1
ATOM 8979 N N . GLY B 1 466 ? 23.59682 28.21348 63.36499 1.000 74.84208 455 GLY B N 1
ATOM 8980 C CA . GLY B 1 466 ? 22.58313 27.59144 62.53799 1.000 76.65445 455 GLY B CA 1
ATOM 8981 C C . GLY B 1 466 ? 21.39605 28.46721 62.19788 1.000 80.57423 455 GLY B C 1
ATOM 8982 O O . GLY B 1 466 ? 20.40748 27.95767 61.65678 1.000 76.98051 455 GLY B O 1
ATOM 8983 N N . TYR B 1 467 ? 21.44156 29.75436 62.53066 1.000 80.96427 456 TYR B N 1
ATOM 8984 C CA . TYR B 1 467 ? 20.41787 30.68221 62.07848 1.000 75.29261 456 TYR B CA 1
ATOM 8985 C C . TYR B 1 467 ? 20.62240 31.01130 60.60431 1.000 77.24749 456 TYR B C 1
ATOM 8986 O O . TYR B 1 467 ? 21.75328 31.08934 60.11414 1.000 76.47510 456 TYR B O 1
ATOM 8995 N N . ASN B 1 468 ? 19.51330 31.21129 59.89691 1.000 76.99980 457 ASN B N 1
ATOM 8996 C CA . ASN B 1 468 ? 19.56158 31.79364 58.56321 1.000 76.67760 457 ASN B CA 1
ATOM 8997 C C . ASN B 1 468 ? 19.61676 33.30857 58.71212 1.000 78.56791 457 ASN B C 1
ATOM 8998 O O . ASN B 1 468 ? 18.68082 33.92147 59.24140 1.000 78.18251 457 ASN B O 1
ATOM 9003 N N . VAL B 1 469 ? 20.71530 33.91034 58.26290 1.000 76.49443 458 VAL B N 1
ATOM 9004 C CA . VAL B 1 469 ? 20.99307 35.32073 58.50475 1.000 78.69353 458 VAL B CA 1
ATOM 9005 C C . VAL B 1 469 ? 20.87281 36.09179 57.19947 1.000 77.19089 458 VAL B C 1
ATOM 9006 O O . VAL B 1 469 ? 21.48108 35.72220 56.18646 1.000 77.48074 458 VAL B O 1
ATOM 9010 N N . ASN B 1 470 ? 20.08844 37.16197 57.23338 1.000 74.75353 459 ASN B N 1
ATOM 9011 C CA . ASN B 1 470 ? 20.03406 38.14597 56.16207 1.000 76.23789 459 ASN B CA 1
ATOM 9012 C C . ASN B 1 470 ? 20.83350 39.35993 56.61456 1.000 76.47243 459 ASN B C 1
ATOM 9013 O O . ASN B 1 470 ? 20.39193 40.10621 57.49357 1.000 74.33781 459 ASN B O 1
ATOM 9018 N N . PHE B 1 471 ? 22.01257 39.54901 56.03075 1.000 73.86000 460 PHE B N 1
ATOM 9019 C CA . PHE B 1 471 ? 22.90416 40.62848 56.42718 1.000 71.87679 460 PHE B CA 1
ATOM 9020 C C . PHE B 1 471 ? 22.78838 41.79745 55.45977 1.000 73.96610 460 PHE B C 1
ATOM 9021 O O . PHE B 1 471 ? 22.78037 41.60563 54.24016 1.000 75.63733 460 PHE B O 1
ATOM 9029 N N . ALA B 1 472 ? 22.71367 43.00923 56.01170 1.000 71.80492 461 ALA B N 1
ATOM 9030 C CA . ALA B 1 472 ? 22.67225 44.22069 55.19263 1.000 73.12320 461 ALA B CA 1
ATOM 9031 C C . ALA B 1 472 ? 23.22797 45.38226 56.00391 1.000 73.92266 461 ALA B C 1
ATOM 9032 O O . ALA B 1 472 ? 22.68485 45.71522 57.06481 1.000 69.85136 461 ALA B O 1
ATOM 9034 N N . GLU B 1 473 ? 24.30271 46.00318 55.50532 1.000 70.77068 462 GLU B N 1
ATOM 9035 C CA . GLU B 1 473 ? 24.90737 47.11429 56.23025 1.000 71.77105 462 GLU B CA 1
ATOM 9036 C C . GLU B 1 473 ? 23.88387 48.21950 56.47549 1.000 72.16606 462 GLU B C 1
ATOM 9037 O O . GLU B 1 473 ? 23.85967 48.82546 57.55001 1.000 68.74528 462 GLU B O 1
ATOM 9043 N N . GLY B 1 474 ? 23.02495 48.48986 55.49360 1.000 70.28844 463 GLY B N 1
ATOM 9044 C CA . GLY B 1 474 ? 21.98494 49.47794 55.64783 1.000 69.52749 463 GLY B CA 1
ATOM 9045 C C . GLY B 1 474 ? 22.52656 50.88049 55.50767 1.000 72.96116 463 GLY B C 1
ATOM 9046 O O . GLY B 1 474 ? 21.99446 51.68913 54.73953 1.000 74.62313 463 GLY B O 1
ATOM 9047 N N . THR B 1 475 ? 23.60472 51.17442 56.22544 1.000 73.52973 464 THR B N 1
ATOM 9048 C CA . THR B 1 475 ? 24.23356 52.48588 56.18190 1.000 69.83101 464 THR B CA 1
ATOM 9049 C C . THR B 1 475 ? 25.57505 52.38528 56.89589 1.000 66.45860 464 THR B C 1
ATOM 9050 O O . THR B 1 475 ? 25.89314 51.36686 57.51329 1.000 64.93166 464 THR B O 1
ATOM 9054 N N . GLY B 1 476 ? 26.37111 53.45384 56.78506 1.000 66.34723 465 GLY B N 1
ATOM 9055 C CA . GLY B 1 476 ? 27.65410 53.52615 57.45275 1.000 67.72294 465 GLY B CA 1
ATOM 9056 C C . GLY B 1 476 ? 27.55143 54.15903 58.82519 1.000 63.27192 465 GLY B C 1
ATOM 9057 O O . GLY B 1 476 ? 26.47074 54.48169 59.32060 1.000 65.46055 465 GLY B O 1
ATOM 9058 N N . ILE B 1 477 ? 28.71484 54.32862 59.45336 1.000 59.98356 466 ILE B N 1
ATOM 9059 C CA . ILE B 1 477 ? 28.74669 54.98511 60.75686 1.000 61.35554 466 ILE B CA 1
ATOM 9060 C C . ILE B 1 477 ? 28.25354 56.42335 60.63933 1.000 60.41418 466 ILE B C 1
ATOM 9061 O O . ILE B 1 477 ? 27.32246 56.83452 61.33932 1.000 59.53955 466 ILE B O 1
ATOM 9066 N N . SER B 1 478 ? 28.84667 57.20146 59.72270 1.000 62.34287 467 SER B N 1
ATOM 9067 C CA . SER B 1 478 ? 28.47705 58.59918 59.49664 1.000 63.11419 467 SER B CA 1
ATOM 9068 C C . SER B 1 478 ? 28.21876 58.76663 58.00367 1.000 68.25315 467 SER B C 1
ATOM 9069 O O . SER B 1 478 ? 29.08490 59.21429 57.25575 1.000 72.86531 467 SER B O 1
ATOM 9072 N N . SER B 1 479 ? 27.01338 58.42349 57.57130 1.000 68.92678 468 SER B N 1
ATOM 9073 C CA . SER B 1 479 ? 26.66479 58.50456 56.16274 1.000 72.20348 468 SER B CA 1
ATOM 9074 C C . SER B 1 479 ? 25.38468 59.30202 55.99821 1.000 72.37930 468 SER B C 1
ATOM 9075 O O . SER B 1 479 ? 24.58476 59.44701 56.92584 1.000 76.34652 468 SER B O 1
ATOM 9078 N N . THR B 1 480 ? 25.20840 59.82574 54.79778 1.000 75.98947 469 THR B N 1
ATOM 9079 C CA . THR B 1 480 ? 23.98788 60.51400 54.43591 1.000 77.17991 469 THR B CA 1
ATOM 9080 C C . THR B 1 480 ? 23.24671 59.81787 53.30510 1.000 72.87083 469 THR B C 1
ATOM 9081 O O . THR B 1 480 ? 22.15335 60.26346 52.94111 1.000 70.47710 469 THR B O 1
ATOM 9085 N N . SER B 1 481 ? 23.77938 58.71105 52.78309 1.000 73.41423 470 SER B N 1
ATOM 9086 C CA . SER B 1 481 ? 23.15418 57.96410 51.70329 1.000 73.06244 470 SER B CA 1
ATOM 9087 C C . SER B 1 481 ? 21.99267 57.11907 52.22192 1.000 75.25564 470 SER B C 1
ATOM 9088 O O . SER B 1 481 ? 21.78844 56.95972 53.42820 1.000 70.52624 470 SER B O 1
ATOM 9091 N N . THR B 1 482 ? 21.22936 56.54943 51.27100 1.000 79.09810 471 THR B N 1
ATOM 9092 C CA . THR B 1 482 ? 20.06418 55.73562 51.60530 1.000 78.71008 471 THR B CA 1
ATOM 9093 C C . THR B 1 482 ? 19.95631 54.42574 50.82371 1.000 75.87613 471 THR B C 1
ATOM 9094 O O . THR B 1 482 ? 18.99826 53.67915 51.05501 1.000 78.03043 471 THR B O 1
ATOM 9098 N N . SER B 1 483 ? 20.91364 54.09812 49.94474 1.000 70.74932 472 SER B N 1
ATOM 9099 C CA . SER B 1 483 ? 20.80919 52.87755 49.13571 1.000 76.58458 472 SER B CA 1
ATOM 9100 C C . SER B 1 483 ? 20.69798 51.62473 50.00877 1.000 81.61230 472 SER B C 1
ATOM 9101 O O . SER B 1 483 ? 19.83328 50.74861 49.78869 1.000 85.08846 472 SER B O 1
ATOM 9104 N N . GLY B 1 484 ? 21.57699 51.51975 51.00705 1.000 74.35988 473 GLY B N 1
ATOM 9105 C CA . GLY B 1 484 ? 21.50004 50.40277 51.92443 1.000 71.38058 473 GLY B CA 1
ATOM 9106 C C . GLY B 1 484 ? 20.15020 50.31009 52.60086 1.000 72.58324 473 GLY B C 1
ATOM 9107 O O . GLY B 1 484 ? 19.68003 49.21389 52.90305 1.000 75.83604 473 GLY B O 1
ATOM 9108 N N . PHE B 1 485 ? 19.53550 51.45935 52.89907 1.000 76.10843 474 PHE B N 1
ATOM 9109 C CA . PHE B 1 485 ? 18.20618 51.46351 53.50703 1.000 78.53541 474 PHE B CA 1
ATOM 9110 C C . PHE B 1 485 ? 17.26488 50.55213 52.73509 1.000 77.47201 474 PHE B C 1
ATOM 9111 O O . PHE B 1 485 ? 16.63617 49.63809 53.29688 1.000 76.33406 474 PHE B O 1
ATOM 9119 N N . ALA B 1 486 ? 17.11902 50.84291 51.43852 1.000 79.12074 475 ALA B N 1
ATOM 9120 C CA . ALA B 1 486 ? 16.34676 49.99218 50.54544 1.000 79.01730 475 ALA B CA 1
ATOM 9121 C C . ALA B 1 486 ? 16.73892 48.53296 50.72235 1.000 75.89986 475 ALA B C 1
ATOM 9122 O O . ALA B 1 486 ? 15.89863 47.68180 51.03955 1.000 71.86459 475 ALA B O 1
ATOM 9124 N N . ALA B 1 487 ? 18.02651 48.22318 50.54285 1.000 74.49455 476 ALA B N 1
ATOM 9125 C CA . ALA B 1 487 ? 18.39871 46.80523 50.57764 1.000 73.59790 476 ALA B CA 1
ATOM 9126 C C . ALA B 1 487 ? 18.04683 46.13853 51.91269 1.000 78.72334 476 ALA B C 1
ATOM 9127 O O . ALA B 1 487 ? 17.76456 44.93535 51.95288 1.000 78.89983 476 ALA B O 1
ATOM 9129 N N . ALA B 1 488 ? 18.06009 46.89680 53.01235 1.000 77.21340 477 ALA B N 1
ATOM 9130 C CA . ALA B 1 488 ? 18.03745 46.30732 54.35128 1.000 76.68138 477 ALA B CA 1
ATOM 9131 C C . ALA B 1 488 ? 16.61972 46.10570 54.87510 1.000 78.13229 477 ALA B C 1
ATOM 9132 O O . ALA B 1 488 ? 16.34748 45.14904 55.61717 1.000 78.02139 477 ALA B O 1
ATOM 9134 N N . LEU B 1 489 ? 15.71910 47.04204 54.57346 1.000 79.62958 478 LEU B N 1
ATOM 9135 C CA . LEU B 1 489 ? 14.34034 46.86345 55.02738 1.000 78.95693 478 LEU B CA 1
ATOM 9136 C C . LEU B 1 489 ? 13.75415 45.55981 54.49326 1.000 76.61674 478 LEU B C 1
ATOM 9137 O O . LEU B 1 489 ? 12.90675 44.92885 55.14608 1.000 75.28116 478 LEU B O 1
ATOM 9142 N N . SER B 1 490 ? 14.21663 45.13086 53.31744 1.000 77.98659 479 SER B N 1
ATOM 9143 C CA . SER B 1 490 ? 13.77302 43.85872 52.76255 1.000 82.08039 479 SER B CA 1
ATOM 9144 C C . SER B 1 490 ? 14.25795 42.69298 53.61800 1.000 80.26168 479 SER B C 1
ATOM 9145 O O . SER B 1 490 ? 13.46983 41.81942 53.99731 1.000 81.61277 479 SER B O 1
ATOM 9148 N N . ALA B 1 491 ? 15.55543 42.66972 53.94915 1.000 80.55973 480 ALA B N 1
ATOM 9149 C CA . ALA B 1 491 ? 16.05692 41.63279 54.84795 1.000 81.51572 480 ALA B CA 1
ATOM 9150 C C . ALA B 1 491 ? 15.28128 41.62163 56.16024 1.000 78.50610 480 ALA B C 1
ATOM 9151 O O . ALA B 1 491 ? 15.12963 40.56588 56.79044 1.000 76.40698 480 ALA B O 1
ATOM 9153 N N . ALA B 1 492 ? 14.78174 42.78441 56.58573 1.000 74.34183 481 ALA B N 1
ATOM 9154 C CA . ALA B 1 492 ? 13.92569 42.82147 57.76935 1.000 76.08202 481 ALA B CA 1
ATOM 9155 C C . ALA B 1 492 ? 12.59148 42.12101 57.51554 1.000 81.80098 481 ALA B C 1
ATOM 9156 O O . ALA B 1 492 ? 12.19516 41.22468 58.26941 1.000 80.96989 481 ALA B O 1
ATOM 9158 N N . GLN B 1 493 ? 11.88814 42.50320 56.44055 1.000 84.93137 482 GLN B N 1
ATOM 9159 C CA . GLN B 1 493 ? 10.55267 41.94971 56.19906 1.000 85.40147 482 GLN B CA 1
ATOM 9160 C C . GLN B 1 493 ? 10.59727 40.43044 56.04476 1.000 82.57724 482 GLN B C 1
ATOM 9161 O O . GLN B 1 493 ? 9.70546 39.72113 56.52681 1.000 82.83625 482 GLN B O 1
ATOM 9167 N N . SER B 1 494 ? 11.63060 39.91132 55.38555 1.000 76.87229 483 SER B N 1
ATOM 9168 C CA . SER B 1 494 ? 11.78582 38.47723 55.19254 1.000 78.01653 483 SER B CA 1
ATOM 9169 C C . SER B 1 494 ? 12.39629 37.76365 56.40574 1.000 82.03588 483 SER B C 1
ATOM 9170 O O . SER B 1 494 ? 12.88418 36.63837 56.24924 1.000 85.88183 483 SER B O 1
ATOM 9173 N N . ALA B 1 495 ? 12.38971 38.36561 57.59778 1.000 79.24183 484 ALA B N 1
ATOM 9174 C CA . ALA B 1 495 ? 13.06708 37.80047 58.75894 1.000 80.86982 484 ALA B CA 1
ATOM 9175 C C . ALA B 1 495 ? 12.15403 37.78968 59.97868 1.000 77.46131 484 ALA B C 1
ATOM 9176 O O . ALA B 1 495 ? 11.30279 38.66542 60.15251 1.000 78.72967 484 ALA B O 1
ATOM 9178 N N . ASP B 1 496 ? 12.35502 36.78347 60.83366 1.000 76.01157 485 ASP B N 1
ATOM 9179 C CA . ASP B 1 496 ? 11.57241 36.66064 62.06153 1.000 80.81082 485 ASP B CA 1
ATOM 9180 C C . ASP B 1 496 ? 11.99062 37.69134 63.10564 1.000 80.24815 485 ASP B C 1
ATOM 9181 O O . ASP B 1 496 ? 11.14054 38.22993 63.82740 1.000 77.86433 485 ASP B O 1
ATOM 9186 N N . VAL B 1 497 ? 13.28970 37.97273 63.20171 1.000 78.59463 486 VAL B N 1
ATOM 9187 C CA . VAL B 1 497 ? 13.82650 38.89486 64.19625 1.000 77.05287 486 VAL B CA 1
ATOM 9188 C C . VAL B 1 497 ? 14.83213 39.82226 63.52932 1.000 74.20432 486 VAL B C 1
ATOM 9189 O O . VAL B 1 497 ? 15.63537 39.38932 62.69494 1.000 71.96592 486 VAL B O 1
ATOM 9193 N N . ILE B 1 498 ? 14.80169 41.09504 63.92128 1.000 71.48005 487 ILE B N 1
ATOM 9194 C CA . ILE B 1 498 ? 15.67846 42.12179 63.37264 1.000 73.77278 487 ILE B CA 1
ATOM 9195 C C . ILE B 1 498 ? 16.65088 42.55763 64.45938 1.000 73.37262 487 ILE B C 1
ATOM 9196 O O . ILE B 1 498 ? 16.23237 42.91574 65.56650 1.000 69.90364 487 ILE B O 1
ATOM 9201 N N . ILE B 1 499 ? 17.94321 42.52861 64.14255 1.000 71.56539 488 ILE B N 1
ATOM 9202 C CA . ILE B 1 499 ? 18.99428 43.01291 65.02935 1.000 68.37695 488 ILE B CA 1
ATOM 9203 C C . ILE B 1 499 ? 19.81301 44.04084 64.25741 1.000 69.87981 488 ILE B C 1
ATOM 9204 O O . ILE B 1 499 ? 20.50813 43.69746 63.29068 1.000 67.15525 488 ILE B O 1
ATOM 9209 N N . TYR B 1 500 ? 19.73443 45.29883 64.68561 1.000 69.55160 489 TYR B N 1
ATOM 9210 C CA . TYR B 1 500 ? 20.53478 46.38276 64.13044 1.000 68.30391 489 TYR B CA 1
ATOM 9211 C C . TYR B 1 500 ? 21.73705 46.63801 65.03937 1.000 67.93181 489 TYR B C 1
ATOM 9212 O O . TYR B 1 500 ? 21.57047 46.95997 66.22143 1.000 64.01171 489 TYR B O 1
ATOM 9221 N N . ALA B 1 501 ? 22.94211 46.51258 64.48334 1.000 67.19255 490 ALA B N 1
ATOM 9222 C CA . ALA B 1 501 ? 24.18376 46.74008 65.21477 1.000 58.73917 490 ALA B CA 1
ATOM 9223 C C . ALA B 1 501 ? 24.89298 47.94810 64.61572 1.000 61.98529 490 ALA B C 1
ATOM 9224 O O . ALA B 1 501 ? 25.44604 47.86931 63.51266 1.000 62.89433 490 ALA B O 1
ATOM 9226 N N . GLY B 1 502 ? 24.88642 49.05715 65.34748 1.000 61.49770 491 GLY B N 1
ATOM 9227 C CA . GLY B 1 502 ? 25.59754 50.24881 64.93404 1.000 58.70891 491 GLY B CA 1
ATOM 9228 C C . GLY B 1 502 ? 26.02440 51.09865 66.11314 1.000 65.98611 491 GLY B C 1
ATOM 9229 O O . GLY B 1 502 ? 26.21361 50.58751 67.22377 1.000 62.98640 491 GLY B O 1
ATOM 9230 N N . GLY B 1 503 ? 26.17055 52.40181 65.88792 1.000 65.15062 492 GLY B N 1
ATOM 9231 C CA . GLY B 1 503 ? 26.63508 53.29905 66.92605 1.000 59.89721 492 GLY B CA 1
ATOM 9232 C C . GLY B 1 503 ? 27.82693 54.11056 66.46823 1.000 60.44063 492 GLY B C 1
ATOM 9233 O O . GLY B 1 503 ? 27.76406 54.77447 65.42934 1.000 59.76951 492 GLY B O 1
ATOM 9234 N N . ILE B 1 504 ? 28.92418 54.05873 67.22621 1.000 59.18952 493 ILE B N 1
ATOM 9235 C CA . ILE B 1 504 ? 30.15585 54.75009 66.87346 1.000 54.33286 493 ILE B CA 1
ATOM 9236 C C . ILE B 1 504 ? 31.29260 53.73834 66.86780 1.000 53.12223 493 ILE B C 1
ATOM 9237 O O . ILE B 1 504 ? 31.14669 52.59831 67.31049 1.000 51.97142 493 ILE B O 1
ATOM 9242 N N . ASP B 1 505 ? 32.42885 54.16505 66.33170 1.000 47.46038 494 ASP B N 1
ATOM 9243 C CA . ASP B 1 505 ? 33.59553 53.30200 66.24624 1.000 49.24898 494 ASP B CA 1
ATOM 9244 C C . ASP B 1 505 ? 34.82483 54.19782 66.15441 1.000 51.17980 494 ASP B C 1
ATOM 9245 O O . ASP B 1 505 ? 34.75028 55.40368 66.40720 1.000 52.47152 494 ASP B O 1
ATOM 9250 N N . ASN B 1 506 ? 35.96384 53.61124 65.78745 1.000 52.57437 495 ASN B N 1
ATOM 9251 C CA . ASN B 1 506 ? 37.20630 54.36923 65.83056 1.000 56.03427 495 ASN B CA 1
ATOM 9252 C C . ASN B 1 506 ? 37.33696 55.39299 64.70918 1.000 61.86609 495 ASN B C 1
ATOM 9253 O O . ASN B 1 506 ? 38.27038 56.20323 64.74952 1.000 63.58540 495 ASN B O 1
ATOM 9258 N N . THR B 1 507 ? 36.44193 55.39302 63.71815 1.000 58.32876 496 THR B N 1
ATOM 9259 C CA . THR B 1 507 ? 36.43447 56.51572 62.79232 1.000 55.78589 496 THR B CA 1
ATOM 9260 C C . THR B 1 507 ? 35.80822 57.76556 63.40960 1.000 55.35777 496 THR B C 1
ATOM 9261 O O . THR B 1 507 ? 35.92207 58.84528 62.82121 1.000 57.71487 496 THR B O 1
ATOM 9265 N N . LEU B 1 508 ? 35.18212 57.65725 64.58606 1.000 54.14199 497 LEU B N 1
ATOM 9266 C CA . LEU B 1 508 ? 34.63830 58.81424 65.28891 1.000 56.73449 497 LEU B CA 1
ATOM 9267 C C . LEU B 1 508 ? 35.31173 59.13861 66.61952 1.000 60.04840 497 LEU B C 1
ATOM 9268 O O . LEU B 1 508 ? 35.37586 60.31796 66.98092 1.000 60.14099 497 LEU B O 1
ATOM 9273 N N . GLU B 1 509 ? 35.78233 58.13933 67.37104 1.000 59.51495 498 GLU B N 1
ATOM 9274 C CA . GLU B 1 509 ? 36.42918 58.33708 68.66961 1.000 56.25165 498 GLU B CA 1
ATOM 9275 C C . GLU B 1 509 ? 37.72434 57.53872 68.68560 1.000 54.56020 498 GLU B C 1
ATOM 9276 O O . GLU B 1 509 ? 37.69862 56.30962 68.56979 1.000 55.60307 498 GLU B O 1
ATOM 9282 N N . ALA B 1 510 ? 38.85076 58.22753 68.82379 1.000 52.95307 499 ALA B N 1
ATOM 9283 C CA . ALA B 1 510 ? 40.15221 57.56877 68.80959 1.000 57.22573 499 ALA B CA 1
ATOM 9284 C C . ALA B 1 510 ? 41.18857 58.55442 69.32504 1.000 57.24870 499 ALA B C 1
ATOM 9285 O O . ALA B 1 510 ? 40.88786 59.72231 69.58417 1.000 54.04498 499 ALA B O 1
ATOM 9287 N N . GLU B 1 511 ? 42.41489 58.06559 69.48153 1.000 57.79577 500 GLU B N 1
ATOM 9288 C CA . GLU B 1 511 ? 43.50731 58.94668 69.86136 1.000 58.42862 500 GLU B CA 1
ATOM 9289 C C . GLU B 1 511 ? 43.67784 60.02799 68.80241 1.000 64.03625 500 GLU B C 1
ATOM 9290 O O . GLU B 1 511 ? 43.67790 59.74277 67.60053 1.000 63.26985 500 GLU B O 1
ATOM 9296 N N . ALA B 1 512 ? 43.80908 61.27525 69.25124 1.000 62.36626 501 ALA B N 1
ATOM 9297 C CA . ALA B 1 512 ? 43.87674 62.45267 68.39272 1.000 60.58662 501 ALA B CA 1
ATOM 9298 C C . ALA B 1 512 ? 42.55727 62.74656 67.68923 1.000 60.56462 501 ALA B C 1
ATOM 9299 O O . ALA B 1 512 ? 42.52857 63.56928 66.76892 1.000 62.27108 501 ALA B O 1
ATOM 9301 N N . LEU B 1 513 ? 41.46019 62.10664 68.09531 1.000 59.25401 502 LEU B N 1
ATOM 9302 C CA . LEU B 1 513 ? 40.17179 62.26714 67.42030 1.000 58.74556 502 LEU B CA 1
ATOM 9303 C C . LEU B 1 513 ? 39.06741 62.32043 68.47381 1.000 54.61892 502 LEU B C 1
ATOM 9304 O O . LEU B 1 513 ? 38.63348 61.28370 68.98182 1.000 57.23243 502 LEU B O 1
ATOM 9309 N N . ASP B 1 514 ? 38.61365 63.52706 68.79155 1.000 54.16790 503 ASP B N 1
ATOM 9310 C CA . ASP B 1 514 ? 37.46662 63.72741 69.66155 1.000 52.13014 503 ASP B CA 1
ATOM 9311 C C . ASP B 1 514 ? 36.18022 63.81690 68.85268 1.000 57.18477 503 ASP B C 1
ATOM 9312 O O . ASP B 1 514 ? 36.18194 64.20223 67.67855 1.000 58.85808 503 ASP B O 1
ATOM 9317 N N . ARG B 1 515 ? 35.07530 63.45558 69.49914 1.000 56.73837 504 ARG B N 1
ATOM 9318 C CA . ARG B 1 515 ? 33.75342 63.67147 68.93313 1.000 53.01604 504 ARG B CA 1
ATOM 9319 C C . ARG B 1 515 ? 33.31221 65.10441 69.17231 1.000 56.05101 504 ARG B C 1
ATOM 9320 O O . ARG B 1 515 ? 33.57867 65.68301 70.22836 1.000 61.09884 504 ARG B O 1
ATOM 9328 N N . GLU B 1 516 ? 32.63183 65.67594 68.18445 1.000 62.14745 505 GLU B N 1
ATOM 9329 C CA . GLU B 1 516 ? 32.01017 66.98050 68.34453 1.000 63.08970 505 GLU B CA 1
ATOM 9330 C C . GLU B 1 516 ? 30.54378 66.88434 68.72731 1.000 63.08389 505 GLU B C 1
ATOM 9331 O O . GLU B 1 516 ? 30.00390 67.81902 69.32489 1.000 70.40143 505 GLU B O 1
ATOM 9337 N N . SER B 1 517 ? 29.89373 65.77718 68.40266 1.000 60.63601 506 SER B N 1
ATOM 9338 C CA . SER B 1 517 ? 28.52835 65.51786 68.81539 1.000 61.51948 506 SER B CA 1
ATOM 9339 C C . SER B 1 517 ? 28.46841 64.19437 69.56057 1.000 57.94785 506 SER B C 1
ATOM 9340 O O . SER B 1 517 ? 29.19613 63.25132 69.23550 1.000 59.31173 506 SER B O 1
ATOM 9343 N N . ILE B 1 518 ? 27.59924 64.12363 70.56230 1.000 53.98312 507 ILE B N 1
ATOM 9344 C CA . ILE B 1 518 ? 27.32242 62.85967 71.22781 1.000 55.59622 507 ILE B CA 1
ATOM 9345 C C . ILE B 1 518 ? 25.93933 62.33851 70.85482 1.000 57.74377 507 ILE B C 1
ATOM 9346 O O . ILE B 1 518 ? 25.39210 61.48371 71.54475 1.000 61.23417 507 ILE B O 1
ATOM 9351 N N . ALA B 1 519 ? 25.36157 62.85470 69.77535 1.000 58.62318 508 ALA B N 1
ATOM 9352 C CA . ALA B 1 519 ? 24.17577 62.23747 69.21025 1.000 57.95663 508 ALA B CA 1
ATOM 9353 C C . ALA B 1 519 ? 24.59125 61.07404 68.31641 1.000 53.52450 508 ALA B C 1
ATOM 9354 O O . ALA B 1 519 ? 25.76160 60.92553 67.95760 1.000 56.78207 508 ALA B O 1
ATOM 9356 N N . TRP B 1 520 ? 23.62602 60.23497 67.95968 1.000 57.35248 509 TRP B N 1
ATOM 9357 C CA . TRP B 1 520 ? 23.91950 59.16010 67.02078 1.000 59.00833 509 TRP B CA 1
ATOM 9358 C C . TRP B 1 520 ? 24.49670 59.75445 65.73849 1.000 56.46258 509 TRP B C 1
ATOM 9359 O O . TRP B 1 520 ? 24.06489 60.82785 65.30329 1.000 56.38807 509 TRP B O 1
ATOM 9370 N N . PRO B 1 521 ? 25.47078 59.10038 65.11490 1.000 58.64653 510 PRO B N 1
ATOM 9371 C CA . PRO B 1 521 ? 26.07525 59.64205 63.89687 1.000 57.55816 510 PRO B CA 1
ATOM 9372 C C . PRO B 1 521 ? 25.26337 59.31749 62.64963 1.000 61.44849 510 PRO B C 1
ATOM 9373 O O . PRO B 1 521 ? 24.44667 58.39376 62.62604 1.000 60.81589 510 PRO B O 1
ATOM 9377 N N . GLY B 1 522 ? 25.51141 60.10995 61.60662 1.000 62.58979 511 GLY B N 1
ATOM 9378 C CA . GLY B 1 522 ? 24.99109 59.79369 60.28179 1.000 63.58449 511 GLY B CA 1
ATOM 9379 C C . GLY B 1 522 ? 23.47609 59.73572 60.23987 1.000 63.28140 511 GLY B C 1
ATOM 9380 O O . GLY B 1 522 ? 22.77848 60.62596 60.74179 1.000 61.05328 511 GLY B O 1
ATOM 9381 N N . ASN B 1 523 ? 22.95735 58.68223 59.60807 1.000 63.44722 512 ASN B N 1
ATOM 9382 C CA . ASN B 1 523 ? 21.52371 58.46881 59.45446 1.000 67.45542 512 ASN B CA 1
ATOM 9383 C C . ASN B 1 523 ? 21.10979 57.12011 60.02660 1.000 69.00389 512 ASN B C 1
ATOM 9384 O O . ASN B 1 523 ? 20.12413 56.52323 59.58672 1.000 70.34732 512 ASN B O 1
ATOM 9389 N N . GLN B 1 524 ? 21.87132 56.62574 61.00304 1.000 68.97717 513 GLN B N 1
ATOM 9390 C CA . GLN B 1 524 ? 21.57085 55.32573 61.59058 1.000 66.93002 513 GLN B CA 1
ATOM 9391 C C . GLN B 1 524 ? 20.22230 55.33683 62.29794 1.000 65.50013 513 GLN B C 1
ATOM 9392 O O . GLN B 1 524 ? 19.43538 54.38935 62.16810 1.000 68.06169 513 GLN B O 1
ATOM 9398 N N . LEU B 1 525 ? 19.93284 56.40331 63.04743 1.000 66.17112 514 LEU B N 1
ATOM 9399 C CA . LEU B 1 525 ? 18.65401 56.47895 63.74543 1.000 67.74028 514 LEU B CA 1
ATOM 9400 C C . LEU B 1 525 ? 17.49580 56.47579 62.76131 1.000 70.24418 514 LEU B C 1
ATOM 9401 O O . LEU B 1 525 ? 16.47775 55.82111 62.99640 1.000 69.08944 514 LEU B O 1
ATOM 9406 N N . ASP B 1 526 ? 17.63323 57.20924 61.65501 1.000 76.72374 515 ASP B N 1
ATOM 9407 C CA . ASP B 1 526 ? 16.60089 57.23220 60.62272 1.000 74.74456 515 ASP B CA 1
ATOM 9408 C C . ASP B 1 526 ? 16.27460 55.82354 60.13366 1.000 74.58394 515 ASP B C 1
ATOM 9409 O O . ASP B 1 526 ? 15.10193 55.41490 60.07601 1.000 76.66205 515 ASP B O 1
ATOM 9414 N N . LEU B 1 527 ? 17.31108 55.06601 59.77101 1.000 64.63158 516 LEU B N 1
ATOM 9415 C CA . LEU B 1 527 ? 17.09325 53.69937 59.31968 1.000 68.03617 516 LEU B CA 1
ATOM 9416 C C . LEU B 1 527 ? 16.42749 52.86699 60.40436 1.000 72.81536 516 LEU B C 1
ATOM 9417 O O . LEU B 1 527 ? 15.55826 52.03692 60.11181 1.000 74.28586 516 LEU B O 1
ATOM 9422 N N . ILE B 1 528 ? 16.81949 53.07319 61.66688 1.000 74.39456 517 ILE B N 1
ATOM 9423 C CA . ILE B 1 528 ? 16.20346 52.31492 62.75370 1.000 69.98317 517 ILE B CA 1
ATOM 9424 C C . ILE B 1 528 ? 14.71611 52.63191 62.84936 1.000 73.49790 517 ILE B C 1
ATOM 9425 O O . ILE B 1 528 ? 13.89196 51.74250 63.09839 1.000 74.74253 517 ILE B O 1
ATOM 9430 N N . GLN B 1 529 ? 14.35102 53.90549 62.68442 1.000 72.62534 518 GLN B N 1
ATOM 9431 C CA . GLN B 1 529 ? 12.93965 54.28058 62.74612 1.000 75.31645 518 GLN B CA 1
ATOM 9432 C C . GLN B 1 529 ? 12.15083 53.60406 61.63490 1.000 78.67684 518 GLN B C 1
ATOM 9433 O O . GLN B 1 529 ? 11.04675 53.09538 61.85986 1.000 77.98030 518 GLN B O 1
ATOM 9439 N N . LYS B 1 530 ? 12.69917 53.60314 60.41786 1.000 76.02498 519 LYS B N 1
ATOM 9440 C CA . LYS B 1 530 ? 12.02332 52.91302 59.31965 1.000 76.03032 519 LYS B CA 1
ATOM 9441 C C . LYS B 1 530 ? 11.85866 51.42488 59.62951 1.000 77.02291 519 LYS B C 1
ATOM 9442 O O . LYS B 1 530 ? 10.78488 50.83750 59.41640 1.000 80.39425 519 LYS B O 1
ATOM 9448 N N . LEU B 1 531 ? 12.92488 50.79897 60.13588 1.000 75.94604 520 LEU B N 1
ATOM 9449 C CA . LEU B 1 531 ? 12.88944 49.37057 60.43403 1.000 77.78960 520 LEU B CA 1
ATOM 9450 C C . LEU B 1 531 ? 11.84350 49.05394 61.49361 1.000 76.54931 520 LEU B C 1
ATOM 9451 O O . LEU B 1 531 ? 11.12852 48.05058 61.39365 1.000 82.23393 520 LEU B O 1
ATOM 9456 N N . ALA B 1 532 ? 11.74758 49.88997 62.52443 1.000 72.42289 521 ALA B N 1
ATOM 9457 C CA . ALA B 1 532 ? 10.73883 49.66714 63.55389 1.000 77.18090 521 ALA B CA 1
ATOM 9458 C C . ALA B 1 532 ? 9.33563 49.90719 63.01122 1.000 78.71993 521 ALA B C 1
ATOM 9459 O O . ALA B 1 532 ? 8.39261 49.19607 63.38079 1.000 80.05934 521 ALA B O 1
ATOM 9461 N N . SER B 1 533 ? 9.17885 50.90654 62.13342 1.000 79.69702 522 SER B N 1
ATOM 9462 C CA . SER B 1 533 ? 7.86841 51.19811 61.55549 1.000 80.43444 522 SER B CA 1
ATOM 9463 C C . SER B 1 533 ? 7.33136 50.00344 60.78549 1.000 80.55500 522 SER B C 1
ATOM 9464 O O . SER B 1 533 ? 6.15137 49.65383 60.90774 1.000 82.90666 522 SER B O 1
ATOM 9467 N N . SER B 1 534 ? 8.17630 49.37231 59.97372 1.000 81.24999 523 SER B N 1
ATOM 9468 C CA . SER B 1 534 ? 7.71142 48.21971 59.20916 1.000 80.91704 523 SER B CA 1
ATOM 9469 C C . SER B 1 534 ? 7.81171 46.90756 59.98049 1.000 84.86422 523 SER B C 1
ATOM 9470 O O . SER B 1 534 ? 7.25657 45.89914 59.53168 1.000 86.94742 523 SER B O 1
ATOM 9473 N N . ALA B 1 535 ? 8.49973 46.89308 61.12348 1.000 84.30075 524 ALA B N 1
ATOM 9474 C CA . ALA B 1 535 ? 8.68535 45.64737 61.85925 1.000 85.60388 524 ALA B CA 1
ATOM 9475 C C . ALA B 1 535 ? 7.36611 45.11738 62.40831 1.000 87.09916 524 ALA B C 1
ATOM 9476 O O . ALA B 1 535 ? 7.12271 43.90351 62.39346 1.000 85.00052 524 ALA B O 1
ATOM 9478 N N . GLY B 1 536 ? 6.50955 46.00511 62.90702 1.000 86.37634 525 GLY B N 1
ATOM 9479 C CA . GLY B 1 536 ? 5.26674 45.57406 63.51512 1.000 87.65648 525 GLY B CA 1
ATOM 9480 C C . GLY B 1 536 ? 5.50026 44.78470 64.78456 1.000 85.85441 525 GLY B C 1
ATOM 9481 O O . GLY B 1 536 ? 6.02522 45.32529 65.76179 1.000 91.79670 525 GLY B O 1
ATOM 9482 N N . ASN B 1 537 ? 5.11952 43.50675 64.78499 1.000 87.51325 526 ASN B N 1
ATOM 9483 C CA . ASN B 1 537 ? 5.28975 42.64167 65.94678 1.000 89.70734 526 ASN B CA 1
ATOM 9484 C C . ASN B 1 537 ? 6.63261 41.92254 65.96755 1.000 88.73073 526 ASN B C 1
ATOM 9485 O O . ASN B 1 537 ? 6.92529 41.21772 66.93827 1.000 85.56038 526 ASN B O 1
ATOM 9490 N N . LYS B 1 538 ? 7.45389 42.07780 64.93346 1.000 88.60600 527 LYS B N 1
ATOM 9491 C CA . LYS B 1 538 ? 8.74696 41.41242 64.94061 1.000 84.36956 527 LYS B CA 1
ATOM 9492 C C . LYS B 1 538 ? 9.65029 42.04476 65.99608 1.000 85.48755 527 LYS B C 1
ATOM 9493 O O . LYS B 1 538 ? 9.63578 43.26776 66.17323 1.000 84.28820 527 LYS B O 1
ATOM 9499 N N . PRO B 1 539 ? 10.43375 41.24269 66.71893 1.000 85.61819 528 PRO B N 1
ATOM 9500 C CA . PRO B 1 539 ? 11.37210 41.81095 67.69747 1.000 78.83427 528 PRO B CA 1
ATOM 9501 C C . PRO B 1 539 ? 12.43161 42.65896 67.00580 1.000 77.14906 528 PRO B C 1
ATOM 9502 O O . PRO B 1 539 ? 13.05866 42.22682 66.03414 1.000 76.85708 528 PRO B O 1
ATOM 9506 N N . LEU B 1 540 ? 12.62129 43.87604 67.50939 1.000 76.36616 529 LEU B N 1
ATOM 9507 C CA . LEU B 1 540 ? 13.68069 44.76388 67.04473 1.000 74.06259 529 LEU B CA 1
ATOM 9508 C C . LEU B 1 540 ? 14.65250 44.98861 68.19466 1.000 72.26515 529 LEU B C 1
ATOM 9509 O O . LEU B 1 540 ? 14.26783 45.50844 69.24946 1.000 67.73041 529 LEU B O 1
ATOM 9514 N N . ILE B 1 541 ? 15.90211 44.58172 67.98933 1.000 70.31773 530 ILE B N 1
ATOM 9515 C CA . ILE B 1 541 ? 16.96037 44.67789 68.98692 1.000 69.58137 530 ILE B CA 1
ATOM 9516 C C . ILE B 1 541 ? 18.06821 45.55449 68.42112 1.000 68.01802 530 ILE B C 1
ATOM 9517 O O . ILE B 1 541 ? 18.60709 45.26521 67.34529 1.000 65.66947 530 ILE B O 1
ATOM 9522 N N . VAL B 1 542 ? 18.41988 46.60556 69.15784 1.000 65.49916 531 VAL B N 1
ATOM 9523 C CA . VAL B 1 542 ? 19.44006 47.56499 68.75407 1.000 64.94482 531 VAL B CA 1
ATOM 9524 C C . VAL B 1 542 ? 20.68945 47.34008 69.59789 1.000 66.60047 531 VAL B C 1
ATOM 9525 O O . VAL B 1 542 ? 20.61455 47.25646 70.83230 1.000 65.45878 531 VAL B O 1
ATOM 9529 N N . LEU B 1 543 ? 21.83440 47.24959 68.93257 1.000 62.15309 532 LEU B N 1
ATOM 9530 C CA . LEU B 1 543 ? 23.13079 47.13239 69.58605 1.000 60.32767 532 LEU B CA 1
ATOM 9531 C C . LEU B 1 543 ? 23.83892 48.47566 69.47304 1.000 64.18289 532 LEU B C 1
ATOM 9532 O O . LEU B 1 543 ? 24.25584 48.87474 68.37715 1.000 59.77173 532 LEU B O 1
ATOM 9537 N N . GLN B 1 544 ? 23.96819 49.17061 70.60427 1.000 55.99185 533 GLN B N 1
ATOM 9538 C CA . GLN B 1 544 ? 24.67884 50.44530 70.66360 1.000 54.93075 533 GLN B CA 1
ATOM 9539 C C . GLN B 1 544 ? 26.13728 50.15470 71.00053 1.000 57.27575 533 GLN B C 1
ATOM 9540 O O . GLN B 1 544 ? 26.48396 49.94398 72.16377 1.000 59.89951 533 GLN B O 1
ATOM 9546 N N . MET B 1 545 ? 26.99581 50.13295 69.98247 1.000 57.22960 534 MET B N 1
ATOM 9547 C CA . MET B 1 545 ? 28.41629 49.84768 70.14691 1.000 59.92648 534 MET B CA 1
ATOM 9548 C C . MET B 1 545 ? 29.22092 51.14234 70.25049 1.000 60.73424 534 MET B C 1
ATOM 9549 O O . MET B 1 545 ? 28.72228 52.23670 69.97674 1.000 62.75161 534 MET B O 1
ATOM 9554 N N . GLY B 1 546 ? 30.48013 51.00271 70.64438 1.000 59.67952 535 GLY B N 1
ATOM 9555 C CA . GLY B 1 546 ? 31.38334 52.12725 70.79347 1.000 57.04583 535 GLY B CA 1
ATOM 9556 C C . GLY B 1 546 ? 31.63426 52.47892 72.25134 1.000 57.58543 535 GLY B C 1
ATOM 9557 O O . GLY B 1 546 ? 30.79140 52.26185 73.13155 1.000 60.25250 535 GLY B O 1
ATOM 9558 N N . GLY B 1 547 ? 32.80785 53.05625 72.51074 1.000 58.16689 536 GLY B N 1
ATOM 9559 C CA . GLY B 1 547 ? 33.21676 53.40645 73.86120 1.000 58.44619 536 GLY B CA 1
ATOM 9560 C C . GLY B 1 547 ? 32.34958 54.44468 74.54630 1.000 54.31577 536 GLY B C 1
ATOM 9561 O O . GLY B 1 547 ? 31.72383 54.15684 75.57085 1.000 55.56235 536 GLY B O 1
ATOM 9562 N N . GLY B 1 548 ? 32.30882 55.65454 73.99905 1.000 55.81558 537 GLY B N 1
ATOM 9563 C CA . GLY B 1 548 ? 31.43227 56.67665 74.52643 1.000 53.47070 537 GLY B CA 1
ATOM 9564 C C . GLY B 1 548 ? 29.97440 56.34044 74.27445 1.000 58.90932 537 GLY B C 1
ATOM 9565 O O . GLY B 1 548 ? 29.62682 55.41846 73.53086 1.000 61.55676 537 GLY B O 1
ATOM 9566 N N . GLN B 1 549 ? 29.09896 57.09122 74.92864 1.000 55.91755 538 GLN B N 1
ATOM 9567 C CA . GLN B 1 549 ? 27.66866 56.87050 74.78623 1.000 57.71193 538 GLN B CA 1
ATOM 9568 C C . GLN B 1 549 ? 27.08626 57.78946 73.71528 1.000 59.64842 538 GLN B C 1
ATOM 9569 O O . GLN B 1 549 ? 27.62685 58.86220 73.42500 1.000 56.38139 538 GLN B O 1
ATOM 9575 N N . VAL B 1 550 ? 25.97758 57.34932 73.11926 1.000 56.91476 539 VAL B N 1
ATOM 9576 C CA . VAL B 1 550 ? 25.22094 58.14710 72.16041 1.000 57.14156 539 VAL B CA 1
ATOM 9577 C C . VAL B 1 550 ? 23.79897 58.30140 72.67922 1.000 58.27382 539 VAL B C 1
ATOM 9578 O O . VAL B 1 550 ? 23.23768 57.37178 73.27191 1.000 59.95923 539 VAL B O 1
ATOM 9582 N N . ASP B 1 551 ? 23.22925 59.48829 72.47513 1.000 53.67140 540 ASP B N 1
ATOM 9583 C CA . ASP B 1 551 ? 21.90264 59.80911 72.99662 1.000 51.50841 540 ASP B CA 1
ATOM 9584 C C . ASP B 1 551 ? 20.86171 58.92639 72.31648 1.000 55.90883 540 ASP B C 1
ATOM 9585 O O . ASP B 1 551 ? 20.54841 59.11231 71.13504 1.000 60.51244 540 ASP B O 1
ATOM 9590 N N . SER B 1 552 ? 20.32506 57.96601 73.06361 1.000 56.68575 541 SER B N 1
ATOM 9591 C CA . SER B 1 552 ? 19.35189 57.01699 72.54523 1.000 56.48933 541 SER B CA 1
ATOM 9592 C C . SER B 1 552 ? 17.96276 57.24008 73.13563 1.000 58.71512 541 SER B C 1
ATOM 9593 O O . SER B 1 552 ? 17.19554 56.28603 73.29828 1.000 60.27378 541 SER B O 1
ATOM 9596 N N . SER B 1 553 ? 17.61645 58.49466 73.44922 1.000 57.66479 542 SER B N 1
ATOM 9597 C CA . SER B 1 553 ? 16.27965 58.77738 73.96866 1.000 63.07888 542 SER B CA 1
ATOM 9598 C C . SER B 1 553 ? 15.18668 58.43514 72.95778 1.000 64.74628 542 SER B C 1
ATOM 9599 O O . SER B 1 553 ? 14.09657 57.99444 73.35108 1.000 66.07238 542 SER B O 1
ATOM 9602 N N . SER B 1 554 ? 15.44797 58.61097 71.65914 1.000 63.93289 543 SER B N 1
ATOM 9603 C CA . SER B 1 554 ? 14.45399 58.20174 70.67106 1.000 66.36948 543 SER B CA 1
ATOM 9604 C C . SER B 1 554 ? 14.20373 56.69880 70.74578 1.000 65.98102 543 SER B C 1
ATOM 9605 O O . SER B 1 554 ? 13.05309 56.25477 70.79952 1.000 67.90002 543 SER B O 1
ATOM 9608 N N . LEU B 1 555 ? 15.27561 55.89888 70.78315 1.000 64.64673 544 LEU B N 1
ATOM 9609 C CA . LEU B 1 555 ? 15.11591 54.45360 70.92427 1.000 65.26024 544 LEU B CA 1
ATOM 9610 C C . LEU B 1 555 ? 14.42524 54.09335 72.23242 1.000 67.71660 544 LEU B C 1
ATOM 9611 O O . LEU B 1 555 ? 13.69496 53.09754 72.30224 1.000 71.61109 544 LEU B O 1
ATOM 9616 N N . LYS B 1 556 ? 14.64287 54.88586 73.27887 1.000 68.14458 545 LYS B N 1
ATOM 9617 C CA . LYS B 1 556 ? 13.99908 54.60972 74.55327 1.000 68.41134 545 LYS B CA 1
ATOM 9618 C C . LYS B 1 556 ? 12.50009 54.87399 74.48654 1.000 70.82466 545 LYS B C 1
ATOM 9619 O O . LYS B 1 556 ? 11.71589 54.13196 75.09191 1.000 71.44217 545 LYS B O 1
ATOM 9625 N N . ASN B 1 557 ? 12.08510 55.90086 73.74338 1.000 69.37300 546 ASN B N 1
ATOM 9626 C CA . ASN B 1 557 ? 10.68672 56.30421 73.67922 1.000 73.05023 546 ASN B CA 1
ATOM 9627 C C . ASN B 1 557 ? 9.91044 55.62594 72.55561 1.000 77.03416 546 ASN B C 1
ATOM 9628 O O . ASN B 1 557 ? 8.71278 55.89484 72.40905 1.000 82.42769 546 ASN B O 1
ATOM 9633 N N . ASN B 1 558 ? 10.54392 54.74582 71.77522 1.000 72.82554 547 ASN B N 1
ATOM 9634 C CA . ASN B 1 558 ? 9.92513 54.14790 70.59250 1.000 73.98295 547 ASN B CA 1
ATOM 9635 C C . ASN B 1 558 ? 9.47349 52.72189 70.90057 1.000 77.19218 547 ASN B C 1
ATOM 9636 O O . ASN B 1 558 ? 10.30241 51.81416 71.03130 1.000 74.44056 547 ASN B O 1
ATOM 9641 N N . THR B 1 559 ? 8.15500 52.51527 70.95110 1.000 77.92502 548 THR B N 1
ATOM 9642 C CA . THR B 1 559 ? 7.62288 51.21975 71.36457 1.000 76.67994 548 THR B CA 1
ATOM 9643 C C . THR B 1 559 ? 8.07073 50.09216 70.44659 1.000 75.35047 548 THR B C 1
ATOM 9644 O O . THR B 1 559 ? 8.22982 48.95150 70.89721 1.000 74.12645 548 THR B O 1
ATOM 9648 N N . ASN B 1 560 ? 8.25673 50.37496 69.16032 1.000 72.68874 549 ASN B N 1
ATOM 9649 C CA . ASN B 1 560 ? 8.63782 49.31104 68.24401 1.000 74.07401 549 ASN B CA 1
ATOM 9650 C C . ASN B 1 560 ? 10.09971 48.90951 68.37837 1.000 74.87317 549 ASN B C 1
ATOM 9651 O O . ASN B 1 560 ? 10.50150 47.90215 67.78612 1.000 73.65193 549 ASN B O 1
ATOM 9656 N N . VAL B 1 561 ? 10.90115 49.66460 69.12722 1.000 75.15038 550 VAL B N 1
ATOM 9657 C CA . VAL B 1 561 ? 12.27904 49.28406 69.42028 1.000 72.35976 550 VAL B CA 1
ATOM 9658 C C . VAL B 1 561 ? 12.22925 48.42373 70.67898 1.000 73.19575 550 VAL B C 1
ATOM 9659 O O . VAL B 1 561 ? 12.09057 48.93154 71.79532 1.000 74.30112 550 VAL B O 1
ATOM 9663 N N . SER B 1 562 ? 12.33310 47.10702 70.49719 1.000 72.19530 551 SER B N 1
ATOM 9664 C CA . SER B 1 562 ? 12.05586 46.19363 71.60185 1.000 73.72359 551 SER B CA 1
ATOM 9665 C C . SER B 1 562 ? 13.10788 46.29962 72.70135 1.000 72.24164 551 SER B C 1
ATOM 9666 O O . SER B 1 562 ? 12.77192 46.50541 73.87469 1.000 72.99736 551 SER B O 1
ATOM 9669 N N . ALA B 1 563 ? 14.38730 46.17297 72.34267 1.000 71.89856 552 ALA B N 1
ATOM 9670 C CA . ALA B 1 563 ? 15.46499 46.11592 73.32282 1.000 68.75726 552 ALA B CA 1
ATOM 9671 C C . ALA B 1 563 ? 16.66551 46.91867 72.84469 1.000 69.32066 552 ALA B C 1
ATOM 9672 O O . ALA B 1 563 ? 16.94607 47.00046 71.64463 1.000 69.95367 552 ALA B O 1
ATOM 9674 N N . LEU B 1 564 ? 17.38235 47.49270 73.80992 1.000 66.29915 553 LEU B N 1
ATOM 9675 C CA . LEU B 1 564 ? 18.58003 48.28460 73.55506 1.000 64.90180 553 LEU B CA 1
ATOM 9676 C C . LEU B 1 564 ? 19.68483 47.85234 74.50760 1.000 64.87504 553 LEU B C 1
ATOM 9677 O O . LEU B 1 564 ? 19.48549 47.83542 75.72936 1.000 63.31304 553 LEU B O 1
ATOM 9682 N N . LEU B 1 565 ? 20.84750 47.52362 73.93959 1.000 61.65180 554 LEU B N 1
ATOM 9683 C CA . LEU B 1 565 ? 22.00800 47.06390 74.68381 1.000 59.44546 554 LEU B CA 1
ATOM 9684 C C . LEU B 1 565 ? 23.24158 47.84346 74.26071 1.000 60.96175 554 LEU B C 1
ATOM 9685 O O . LEU B 1 565 ? 23.38377 48.22563 73.09478 1.000 62.97864 554 LEU B O 1
ATOM 9690 N N . TRP B 1 566 ? 24.14205 48.05992 75.21530 1.000 59.58720 555 TRP B N 1
ATOM 9691 C CA . TRP B 1 566 ? 25.42127 48.70529 74.95342 1.000 57.19132 555 TRP B CA 1
ATOM 9692 C C . TRP B 1 566 ? 26.52312 47.65230 74.92947 1.000 55.44509 555 TRP B C 1
ATOM 9693 O O . TRP B 1 566 ? 26.57566 46.78237 75.80398 1.000 55.63159 555 TRP B O 1
ATOM 9704 N N . GLY B 1 567 ? 27.37930 47.71321 73.91088 1.000 59.74208 556 GLY B N 1
ATOM 9705 C CA . GLY B 1 567 ? 28.37964 46.68113 73.69683 1.000 53.94850 556 GLY B CA 1
ATOM 9706 C C . GLY B 1 567 ? 29.81946 47.15305 73.76443 1.000 59.15792 556 GLY B C 1
ATOM 9707 O O . GLY B 1 567 ? 30.74496 46.33524 73.71406 1.000 62.46554 556 GLY B O 1
ATOM 9708 N N . GLY B 1 568 ? 30.02765 48.46288 73.86685 1.000 60.49866 557 GLY B N 1
ATOM 9709 C CA . GLY B 1 568 ? 31.38527 48.97560 73.95001 1.000 57.25352 557 GLY B CA 1
ATOM 9710 C C . GLY B 1 568 ? 32.22439 48.42884 72.82060 1.000 61.65539 557 GLY B C 1
ATOM 9711 O O . GLY B 1 568 ? 31.83761 48.48288 71.64486 1.000 63.97927 557 GLY B O 1
ATOM 9712 N N . TYR B 1 569 ? 33.39406 47.89762 73.16725 1.000 60.25005 558 TYR B N 1
ATOM 9713 C CA . TYR B 1 569 ? 34.25484 47.18160 72.22282 1.000 58.00109 558 TYR B CA 1
ATOM 9714 C C . TYR B 1 569 ? 34.49847 45.79734 72.80767 1.000 60.92644 558 TYR B C 1
ATOM 9715 O O . TYR B 1 569 ? 35.32098 45.64701 73.72946 1.000 63.96413 558 TYR B O 1
ATOM 9724 N N . PRO B 1 570 ? 33.80686 44.76102 72.33007 1.000 60.70212 559 PRO B N 1
ATOM 9725 C CA . PRO B 1 570 ? 33.76143 43.49144 73.06864 1.000 58.80886 559 PRO B CA 1
ATOM 9726 C C . PRO B 1 570 ? 34.91365 42.53162 72.79198 1.000 59.89661 559 PRO B C 1
ATOM 9727 O O . PRO B 1 570 ? 34.95650 41.45670 73.40498 1.000 61.72880 559 PRO B O 1
ATOM 9731 N N . GLY B 1 571 ? 35.84026 42.85890 71.90031 1.000 59.30080 560 GLY B N 1
ATOM 9732 C CA . GLY B 1 571 ? 37.03064 42.04265 71.75121 1.000 60.34017 560 GLY B CA 1
ATOM 9733 C C . GLY B 1 571 ? 36.88501 40.88267 70.78551 1.000 59.97557 560 GLY B C 1
ATOM 9734 O O . GLY B 1 571 ? 35.88836 40.71813 70.07550 1.000 57.77313 560 GLY B O 1
ATOM 9735 N N . GLN B 1 572 ? 37.92403 40.04188 70.79015 1.000 57.29309 561 GLN B N 1
ATOM 9736 C CA . GLN B 1 572 ? 38.07826 39.02325 69.75596 1.000 59.86311 561 GLN B CA 1
ATOM 9737 C C . GLN B 1 572 ? 36.84722 38.13100 69.63851 1.000 62.12072 561 GLN B C 1
ATOM 9738 O O . GLN B 1 572 ? 36.46423 37.73561 68.53194 1.000 63.49714 561 GLN B O 1
ATOM 9744 N N . SER B 1 573 ? 36.22477 37.78196 70.76308 1.000 60.50103 562 SER B N 1
ATOM 9745 C CA . SER B 1 573 ? 35.01564 36.96884 70.75317 1.000 59.28007 562 SER B CA 1
ATOM 9746 C C . SER B 1 573 ? 33.75645 37.80872 70.92534 1.000 61.86628 562 SER B C 1
ATOM 9747 O O . SER B 1 573 ? 32.77159 37.33872 71.50381 1.000 65.24211 562 SER B O 1
ATOM 9750 N N . GLY B 1 574 ? 33.76610 39.04754 70.43146 1.000 59.56361 563 GLY B N 1
ATOM 9751 C CA . GLY B 1 574 ? 32.64265 39.93824 70.68132 1.000 58.20097 563 GLY B CA 1
ATOM 9752 C C . GLY B 1 574 ? 31.33513 39.43488 70.09404 1.000 60.60324 563 GLY B C 1
ATOM 9753 O O . GLY B 1 574 ? 30.27412 39.56298 70.71448 1.000 59.61252 563 GLY B O 1
ATOM 9754 N N . GLY B 1 575 ? 31.38753 38.87758 68.87963 1.000 61.55371 564 GLY B N 1
ATOM 9755 C CA . GLY B 1 575 ? 30.16368 38.43883 68.22165 1.000 60.52799 564 GLY B CA 1
ATOM 9756 C C . GLY B 1 575 ? 29.47090 37.31746 68.97032 1.000 58.77486 564 GLY B C 1
ATOM 9757 O O . GLY B 1 575 ? 28.25342 37.35085 69.18336 1.000 57.39600 564 GLY B O 1
ATOM 9758 N N . PHE B 1 576 ? 30.24378 36.30999 69.38704 1.000 59.11659 565 PHE B N 1
ATOM 9759 C CA . PHE B 1 576 ? 29.68680 35.23981 70.20619 1.000 61.04008 565 PHE B CA 1
ATOM 9760 C C . PHE B 1 576 ? 29.09156 35.79036 71.49648 1.000 64.30610 565 PHE B C 1
ATOM 9761 O O . PHE B 1 576 ? 28.01686 35.35659 71.92340 1.000 63.98101 565 PHE B O 1
ATOM 9769 N N . ALA B 1 577 ? 29.76090 36.76124 72.12472 1.000 59.11254 566 ALA B N 1
ATOM 9770 C CA . ALA B 1 577 ? 29.24414 37.30007 73.38116 1.000 63.92141 566 ALA B CA 1
ATOM 9771 C C . ALA B 1 577 ? 27.91347 38.01124 73.16787 1.000 62.07570 566 ALA B C 1
ATOM 9772 O O . ALA B 1 577 ? 26.95035 37.79592 73.91646 1.000 65.46039 566 ALA B O 1
ATOM 9774 N N . LEU B 1 578 ? 27.84364 38.87636 72.15582 1.000 61.71528 567 LEU B N 1
ATOM 9775 C CA . LEU B 1 578 ? 26.60432 39.60282 71.89647 1.000 63.12203 567 LEU B CA 1
ATOM 9776 C C . LEU B 1 578 ? 25.46956 38.64112 71.56221 1.000 66.32250 567 LEU B C 1
ATOM 9777 O O . LEU B 1 578 ? 24.36689 38.73513 72.12595 1.000 65.92652 567 LEU B O 1
ATOM 9782 N N . ARG B 1 579 ? 25.73022 37.68150 70.66864 1.000 60.36206 568 ARG B N 1
ATOM 9783 C CA . ARG B 1 579 ? 24.70824 36.69102 70.35080 1.000 62.86884 568 ARG B CA 1
ATOM 9784 C C . ARG B 1 579 ? 24.25124 35.95720 71.60639 1.000 70.10041 568 ARG B C 1
ATOM 9785 O O . ARG B 1 579 ? 23.05137 35.89678 71.89663 1.000 70.41222 568 ARG B O 1
ATOM 9793 N N . ASP B 1 580 ? 25.20192 35.41783 72.38336 1.000 67.48723 569 ASP B N 1
ATOM 9794 C CA . ASP B 1 580 ? 24.85716 34.60659 73.54527 1.000 65.09911 569 ASP B CA 1
ATOM 9795 C C . ASP B 1 580 ? 24.04202 35.39594 74.55581 1.000 69.13105 569 ASP B C 1
ATOM 9796 O O . ASP B 1 580 ? 23.10882 34.85357 75.15704 1.000 70.40078 569 ASP B O 1
ATOM 9801 N N . ILE B 1 581 ? 24.35878 36.67770 74.74619 1.000 69.32804 570 ILE B N 1
ATOM 9802 C CA . ILE B 1 581 ? 23.53194 37.50120 75.62168 1.000 66.09835 570 ILE B CA 1
ATOM 9803 C C . ILE B 1 581 ? 22.12701 37.64243 75.04060 1.000 67.14102 570 ILE B C 1
ATOM 9804 O O . ILE B 1 581 ? 21.12727 37.57421 75.76620 1.000 67.11402 570 ILE B O 1
ATOM 9809 N N . ILE B 1 582 ? 22.02215 37.81124 73.72058 1.000 70.21023 571 ILE B N 1
ATOM 9810 C CA . ILE B 1 582 ? 20.70188 37.98632 73.11998 1.000 71.94715 571 ILE B CA 1
ATOM 9811 C C . ILE B 1 582 ? 19.85904 36.72647 73.28951 1.000 70.90868 571 ILE B C 1
ATOM 9812 O O . ILE B 1 582 ? 18.69087 36.79211 73.69335 1.000 70.48562 571 ILE B O 1
ATOM 9817 N N . THR B 1 583 ? 20.44396 35.56175 73.00343 1.000 68.13392 572 THR B N 1
ATOM 9818 C CA . THR B 1 583 ? 19.70009 34.30670 73.05164 1.000 70.00823 572 THR B CA 1
ATOM 9819 C C . THR B 1 583 ? 19.38136 33.89668 74.48301 1.000 67.31023 572 THR B C 1
ATOM 9820 O O . THR B 1 583 ? 18.23192 33.58369 74.80553 1.000 70.58647 572 THR B O 1
ATOM 9824 N N . GLY B 1 584 ? 20.37673 33.90701 75.35884 1.000 70.89006 573 GLY B N 1
ATOM 9825 C CA . GLY B 1 584 ? 20.15190 33.49139 76.72587 1.000 68.58722 573 GLY B CA 1
ATOM 9826 C C . GLY B 1 584 ? 21.23902 32.56305 77.22098 1.000 67.97870 573 GLY B C 1
ATOM 9827 O O . GLY B 1 584 ? 21.22341 32.16155 78.38646 1.000 74.66164 573 GLY B O 1
ATOM 9828 N N . ARG B 1 585 ? 22.17207 32.19511 76.33638 1.000 69.10197 574 ARG B N 1
ATOM 9829 C CA . ARG B 1 585 ? 23.31871 31.39793 76.75558 1.000 71.26434 574 ARG B CA 1
ATOM 9830 C C . ARG B 1 585 ? 24.03654 32.05546 77.92055 1.000 73.81221 574 ARG B C 1
ATOM 9831 O O . ARG B 1 585 ? 24.58536 31.36183 78.78185 1.000 75.61310 574 ARG B O 1
ATOM 9839 N N . LYS B 1 586 ? 24.05931 33.39111 77.94903 1.000 72.93116 575 LYS B N 1
ATOM 9840 C CA . LYS B 1 586 ? 24.50308 34.16411 79.09743 1.000 73.26191 575 LYS B CA 1
ATOM 9841 C C . LYS B 1 586 ? 23.46868 35.23941 79.39487 1.000 69.85284 575 LYS B C 1
ATOM 9842 O O . LYS B 1 586 ? 22.86167 35.79930 78.47947 1.000 69.54197 575 LYS B O 1
ATOM 9848 N N . ASN B 1 587 ? 23.25101 35.50661 80.68144 1.000 71.58073 576 ASN B N 1
ATOM 9849 C CA . ASN B 1 587 ? 22.29914 36.55288 81.03695 1.000 68.93161 576 ASN B CA 1
ATOM 9850 C C . ASN B 1 587 ? 23.03221 37.81483 81.45614 1.000 71.67229 576 ASN B C 1
ATOM 9851 O O . ASN B 1 587 ? 24.05617 37.73949 82.14306 1.000 71.09855 576 ASN B O 1
ATOM 9856 N N . PRO B 1 588 ? 22.54341 38.99200 81.07266 1.000 68.38344 577 PRO B N 1
ATOM 9857 C CA . PRO B 1 588 ? 23.32713 40.20983 81.28921 1.000 67.65195 577 PRO B CA 1
ATOM 9858 C C . PRO B 1 588 ? 23.19200 40.71129 82.71993 1.000 67.99246 577 PRO B C 1
ATOM 9859 O O . PRO B 1 588 ? 22.08303 40.82815 83.24491 1.000 68.77539 577 PRO B O 1
ATOM 9863 N N . ALA B 1 589 ? 24.33562 41.00637 83.35699 1.000 65.96050 578 ALA B N 1
ATOM 9864 C CA . ALA B 1 589 ? 24.34723 41.83481 84.56934 1.000 69.05134 578 ALA B CA 1
ATOM 9865 C C . ALA B 1 589 ? 25.47441 42.86536 84.43059 1.000 73.24287 578 ALA B C 1
ATOM 9866 O O . ALA B 1 589 ? 26.57231 42.69977 84.96252 1.000 79.91869 578 ALA B O 1
ATOM 9868 N N . GLY B 1 590 ? 25.17263 43.96831 83.76080 1.000 71.71695 579 GLY B N 1
ATOM 9869 C CA . GLY B 1 590 ? 26.16140 44.99637 83.50578 1.000 58.37599 579 GLY B CA 1
ATOM 9870 C C . GLY B 1 590 ? 25.53219 46.36490 83.63832 1.000 59.48144 579 GLY B C 1
ATOM 9871 O O . GLY B 1 590 ? 24.35218 46.56180 83.34731 1.000 61.68588 579 GLY B O 1
ATOM 9872 N N . ARG B 1 591 ? 26.33611 47.32198 84.08567 1.000 55.71718 580 ARG B N 1
ATOM 9873 C CA . ARG B 1 591 ? 25.83574 48.66608 84.32144 1.000 56.13534 580 ARG B CA 1
ATOM 9874 C C . ARG B 1 591 ? 26.79779 49.67486 83.71376 1.000 58.27031 580 ARG B C 1
ATOM 9875 O O . ARG B 1 591 ? 27.99393 49.40485 83.56724 1.000 57.46768 580 ARG B O 1
ATOM 9883 N N . LEU B 1 592 ? 26.25693 50.83473 83.34800 1.000 58.10899 581 LEU B N 1
ATOM 9884 C CA . LEU B 1 592 ? 27.04883 51.86720 82.69405 1.000 55.07487 581 LEU B CA 1
ATOM 9885 C C . LEU B 1 592 ? 28.04173 52.48633 83.66765 1.000 54.59431 581 LEU B C 1
ATOM 9886 O O . LEU B 1 592 ? 27.67690 52.87712 84.78211 1.000 57.60268 581 LEU B O 1
ATOM 9891 N N . VAL B 1 593 ? 29.30157 52.58087 83.23746 1.000 54.14427 582 VAL B N 1
ATOM 9892 C CA . VAL B 1 593 ? 30.33306 53.28276 83.98642 1.000 53.37789 582 VAL B CA 1
ATOM 9893 C C . VAL B 1 593 ? 30.56980 54.68756 83.45198 1.000 53.70019 582 VAL B C 1
ATOM 9894 O O . VAL B 1 593 ? 31.47339 55.38613 83.93130 1.000 51.53928 582 VAL B O 1
ATOM 9898 N N . THR B 1 594 ? 29.80113 55.11126 82.44976 1.000 56.61707 583 THR B N 1
ATOM 9899 C CA . THR B 1 594 ? 29.68725 56.51288 82.07105 1.000 54.95261 583 THR B CA 1
ATOM 9900 C C . THR B 1 594 ? 28.21610 56.85864 81.92255 1.000 55.35967 583 THR B C 1
ATOM 9901 O O . THR B 1 594 ? 27.38692 55.98871 81.65011 1.000 53.91613 583 THR B O 1
ATOM 9905 N N . THR B 1 595 ? 27.89589 58.13168 82.13417 1.000 55.43951 584 THR B N 1
ATOM 9906 C CA . THR B 1 595 ? 26.52900 58.60780 81.97648 1.000 57.07925 584 THR B CA 1
ATOM 9907 C C . THR B 1 595 ? 26.22691 58.82907 80.50041 1.000 54.43457 584 THR B C 1
ATOM 9908 O O . THR B 1 595 ? 27.02562 59.44442 79.78899 1.000 52.93370 584 THR B O 1
ATOM 9912 N N . GLN B 1 596 ? 25.09310 58.30835 80.03470 1.000 53.55336 585 GLN B N 1
ATOM 9913 C CA . GLN B 1 596 ? 24.62929 58.60575 78.68020 1.000 57.33680 585 GLN B CA 1
ATOM 9914 C C . GLN B 1 596 ? 23.89310 59.94230 78.72705 1.000 59.26108 585 GLN B C 1
ATOM 9915 O O . GLN B 1 596 ? 22.70673 60.00204 79.07245 1.000 54.88383 585 GLN B O 1
ATOM 9921 N N . TYR B 1 597 ? 24.61735 61.04372 78.38377 1.000 57.54953 586 TYR B N 1
ATOM 9922 C CA . TYR B 1 597 ? 24.05756 62.38831 78.44466 1.000 55.85096 586 TYR B CA 1
ATOM 9923 C C . TYR B 1 597 ? 23.14149 62.65567 77.24997 1.000 60.18683 586 TYR B C 1
ATOM 9924 O O . TYR B 1 597 ? 23.30637 62.05691 76.17926 1.000 55.28913 586 TYR B O 1
ATOM 9933 N N . PRO B 1 598 ? 22.17559 63.55808 77.40835 1.000 57.46245 587 PRO B N 1
ATOM 9934 C CA . PRO B 1 598 ? 21.49869 64.11791 76.23291 1.000 58.30102 587 PRO B CA 1
ATOM 9935 C C . PRO B 1 598 ? 22.50027 64.82149 75.32717 1.000 61.08974 587 PRO B C 1
ATOM 9936 O O . PRO B 1 598 ? 23.48180 65.40769 75.79392 1.000 60.85071 587 PRO B O 1
ATOM 9940 N N . ALA B 1 599 ? 22.24655 64.75663 74.01274 1.000 60.56074 588 ALA B N 1
ATOM 9941 C CA . ALA B 1 599 ? 23.18611 65.33964 73.05739 1.000 56.64940 588 ALA B CA 1
ATOM 9942 C C . ALA B 1 599 ? 23.45214 66.81545 73.34226 1.000 57.50038 588 ALA B C 1
ATOM 9943 O O . ALA B 1 599 ? 24.58054 67.28982 73.14233 1.000 60.57213 588 ALA B O 1
ATOM 9945 N N . SER B 1 600 ? 22.44762 67.54558 73.84390 1.000 53.13354 589 SER B N 1
ATOM 9946 C CA . SER B 1 600 ? 22.63634 68.95964 74.14592 1.000 54.81860 589 SER B CA 1
ATOM 9947 C C . SER B 1 600 ? 23.76872 69.18738 75.13268 1.000 60.69466 589 SER B C 1
ATOM 9948 O O . SER B 1 600 ? 24.41057 70.24445 75.09770 1.000 58.09746 589 SER B O 1
ATOM 9951 N N . TYR B 1 601 ? 24.03499 68.21990 76.01338 1.000 59.60509 590 TYR B N 1
ATOM 9952 C CA . TYR B 1 601 ? 25.14680 68.36797 76.94605 1.000 58.45980 590 TYR B CA 1
ATOM 9953 C C . TYR B 1 601 ? 26.42202 68.77123 76.21535 1.000 57.80835 590 TYR B C 1
ATOM 9954 O O . TYR B 1 601 ? 27.09815 69.72180 76.62188 1.000 58.52919 590 TYR B O 1
ATOM 9963 N N . ALA B 1 602 ? 26.72242 68.11541 75.08518 1.000 57.41772 591 ALA B N 1
ATOM 9964 C CA . ALA B 1 602 ? 27.98266 68.37677 74.38483 1.000 58.96835 591 ALA B CA 1
ATOM 9965 C C . ALA B 1 602 ? 28.06521 69.78340 73.80233 1.000 56.82458 591 ALA B C 1
ATOM 9966 O O . ALA B 1 602 ? 29.15965 70.23264 73.44794 1.000 58.42389 591 ALA B O 1
ATOM 9968 N N . GLU B 1 603 ? 26.94466 70.48378 73.68158 1.000 57.87740 592 GLU B N 1
ATOM 9969 C CA . GLU B 1 603 ? 26.94593 71.85883 73.20516 1.000 59.53190 592 GLU B CA 1
ATOM 9970 C C . GLU B 1 603 ? 26.70067 72.86090 74.32058 1.000 58.58027 592 GLU B C 1
ATOM 9971 O O . GLU B 1 603 ? 26.75157 74.07120 74.07447 1.000 57.36991 592 GLU B O 1
ATOM 9977 N N . GLU B 1 604 ? 26.42612 72.39450 75.53758 1.000 57.34025 593 GLU B N 1
ATOM 9978 C CA . GLU B 1 604 ? 25.94934 73.30936 76.56655 1.000 54.99638 593 GLU B CA 1
ATOM 9979 C C . GLU B 1 604 ? 27.08017 74.13710 77.17346 1.000 57.33972 593 GLU B C 1
ATOM 9980 O O . GLU B 1 604 ? 26.83595 75.25208 77.65447 1.000 56.22595 593 GLU B O 1
ATOM 9986 N N . PHE B 1 605 ? 28.30836 73.62427 77.14678 1.000 50.87037 594 PHE B N 1
ATOM 9987 C CA . PHE B 1 605 ? 29.43734 74.24509 77.82778 1.000 51.70977 594 PHE B CA 1
ATOM 9988 C C . PHE B 1 605 ? 30.72223 73.71142 77.20959 1.000 47.71942 594 PHE B C 1
ATOM 9989 O O . PHE B 1 605 ? 30.71691 72.64709 76.58642 1.000 52.21928 594 PHE B O 1
ATOM 9997 N N . PRO B 1 606 ? 31.83999 74.41544 77.37667 1.000 48.86471 595 PRO B N 1
ATOM 9998 C CA . PRO B 1 606 ? 33.10040 73.95196 76.77288 1.000 53.80468 595 PRO B CA 1
ATOM 9999 C C . PRO B 1 606 ? 33.56473 72.62738 77.36931 1.000 58.04536 595 PRO B C 1
ATOM 10000 O O . PRO B 1 606 ? 33.67125 72.47440 78.59006 1.000 55.65067 595 PRO B O 1
ATOM 10004 N N . ALA B 1 607 ? 33.86199 71.66862 76.48981 1.000 59.77586 596 ALA B N 1
ATOM 10005 C CA . ALA B 1 607 ? 34.40676 70.39488 76.94739 1.000 58.99719 596 ALA B CA 1
ATOM 10006 C C . ALA B 1 607 ? 35.74120 70.58285 77.65183 1.000 58.40833 596 ALA B C 1
ATOM 10007 O O . ALA B 1 607 ? 36.09741 69.78069 78.52054 1.000 56.46906 596 ALA B O 1
ATOM 10009 N N . THR B 1 608 ? 36.49394 71.62779 77.28924 1.000 59.07245 597 THR B N 1
ATOM 10010 C CA . THR B 1 608 ? 37.76340 71.92261 77.94646 1.000 59.77988 597 THR B CA 1
ATOM 10011 C C . THR B 1 608 ? 37.57888 72.47874 79.34973 1.000 54.97474 597 THR B C 1
ATOM 10012 O O . THR B 1 608 ? 38.57264 72.66295 80.05983 1.000 55.38314 597 THR B O 1
ATOM 10016 N N . ASP B 1 609 ? 36.34951 72.77139 79.75440 1.000 55.09604 598 ASP B N 1
ATOM 10017 C CA . ASP B 1 609 ? 36.08309 73.16310 81.12820 1.000 53.93759 598 ASP B CA 1
ATOM 10018 C C . ASP B 1 609 ? 36.33516 71.97033 82.04430 1.000 58.98047 598 ASP B C 1
ATOM 10019 O O . ASP B 1 609 ? 35.76773 70.89254 81.83496 1.000 54.40513 598 ASP B O 1
ATOM 10024 N N . MET B 1 610 ? 37.19774 72.15563 83.04914 1.000 58.70580 599 MET B N 1
ATOM 10025 C CA . MET B 1 610 ? 37.62431 71.06720 83.91957 1.000 57.29511 599 MET B CA 1
ATOM 10026 C C . MET B 1 610 ? 36.91591 71.05992 85.26614 1.000 54.08941 599 MET B C 1
ATOM 10027 O O . MET B 1 610 ? 37.12603 70.13125 86.04811 1.000 60.20390 599 MET B O 1
ATOM 10032 N N . ASN B 1 611 ? 36.07460 72.05010 85.54926 1.000 56.79080 600 ASN B N 1
ATOM 10033 C CA . ASN B 1 611 ? 35.38817 72.11956 86.83439 1.000 52.00260 600 ASN B CA 1
ATOM 10034 C C . ASN B 1 611 ? 34.29429 71.06420 86.91737 1.000 56.52165 600 ASN B C 1
ATOM 10035 O O . ASN B 1 611 ? 33.41776 71.00210 86.05168 1.000 59.75104 600 ASN B O 1
ATOM 10040 N N . LEU B 1 612 ? 34.33543 70.23250 87.95906 1.000 55.42580 601 LEU B N 1
ATOM 10041 C CA . LEU B 1 612 ? 33.26971 69.24757 88.12280 1.000 55.46603 601 LEU B CA 1
ATOM 10042 C C . LEU B 1 612 ? 31.98463 69.89208 88.61783 1.000 56.22639 601 LEU B C 1
ATOM 10043 O O . LEU B 1 612 ? 30.89448 69.55438 88.14214 1.000 60.16776 601 LEU B O 1
ATOM 10048 N N . ARG B 1 613 ? 32.08629 70.82510 89.56328 1.000 59.71341 602 ARG B N 1
ATOM 10049 C CA . ARG B 1 613 ? 30.89252 71.37899 90.18685 1.000 58.49001 602 ARG B CA 1
ATOM 10050 C C . ARG B 1 613 ? 30.19286 72.34824 89.23487 1.000 59.16820 602 ARG B C 1
ATOM 10051 O O . ARG B 1 613 ? 30.84498 72.99868 88.41356 1.000 61.85230 602 ARG B O 1
ATOM 10059 N N . PRO B 1 614 ? 28.86520 72.45275 89.31929 1.000 57.19366 603 PRO B N 1
ATOM 10060 C CA . PRO B 1 614 ? 28.14175 73.38161 88.44463 1.000 58.16038 603 PRO B CA 1
ATOM 10061 C C . PRO B 1 614 ? 28.64766 74.80386 88.60081 1.000 59.74194 603 PRO B C 1
ATOM 10062 O O . PRO B 1 614 ? 28.87537 75.28566 89.71008 1.000 57.36575 603 PRO B O 1
ATOM 10066 N N . GLU B 1 615 ? 28.81234 75.47434 87.46406 1.000 64.92092 604 GLU B N 1
ATOM 10067 C CA . GLU B 1 615 ? 29.26838 76.85429 87.40367 1.000 61.79374 604 GLU B CA 1
ATOM 10068 C C . GLU B 1 615 ? 29.11803 77.32759 85.96661 1.000 61.75802 604 GLU B C 1
ATOM 10069 O O . GLU B 1 615 ? 29.46334 76.59433 85.03891 1.000 56.81154 604 GLU B O 1
ATOM 10075 N N . GLY B 1 616 ? 28.60967 78.54496 85.79057 1.000 62.17020 605 GLY B N 1
ATOM 10076 C CA . GLY B 1 616 ? 28.41669 79.08074 84.45035 1.000 61.34399 605 GLY B CA 1
ATOM 10077 C C . GLY B 1 616 ? 27.43849 78.24949 83.64028 1.000 64.62931 605 GLY B C 1
ATOM 10078 O O . GLY B 1 616 ? 26.40408 77.79382 84.13920 1.000 69.26660 605 GLY B O 1
ATOM 10079 N N . ASP B 1 617 ? 27.75966 78.05157 82.36207 1.000 60.78797 606 ASP B N 1
ATOM 10080 C CA . ASP B 1 617 ? 26.92988 77.20186 81.51473 1.000 66.28614 606 ASP B CA 1
ATOM 10081 C C . ASP B 1 617 ? 27.05552 75.73168 81.87803 1.000 65.17297 606 ASP B C 1
ATOM 10082 O O . ASP B 1 617 ? 26.25935 74.91501 81.39471 1.000 63.56316 606 ASP B O 1
ATOM 10087 N N . ASN B 1 618 ? 28.03782 75.38804 82.70140 1.000 61.81445 607 ASN B N 1
ATOM 10088 C CA . ASN B 1 618 ? 28.29427 74.00795 83.07089 1.000 59.08874 607 ASN B CA 1
ATOM 10089 C C . ASN B 1 618 ? 27.25356 73.54222 84.08311 1.000 55.45765 607 ASN B C 1
ATOM 10090 O O . ASN B 1 618 ? 27.10494 74.17250 85.13651 1.000 58.54165 607 ASN B O 1
ATOM 10095 N N . PRO B 1 619 ? 26.49711 72.48416 83.79596 1.000 56.47921 608 PRO B N 1
ATOM 10096 C CA . PRO B 1 619 ? 25.47399 71.99758 84.73501 1.000 57.97846 608 PRO B CA 1
ATOM 10097 C C . PRO B 1 619 ? 25.97122 70.98521 85.75949 1.000 57.33445 608 PRO B C 1
ATOM 10098 O O . PRO B 1 619 ? 25.14857 70.42575 86.49208 1.000 58.42732 608 PRO B O 1
ATOM 10102 N N . GLY B 1 620 ? 27.27735 70.74142 85.83469 1.000 54.98859 609 GLY B N 1
ATOM 10103 C CA . GLY B 1 620 ? 27.80024 69.68349 86.67254 1.000 55.43955 609 GLY B CA 1
ATOM 10104 C C . GLY B 1 620 ? 28.15262 68.46731 85.84027 1.000 56.45946 609 GLY B C 1
ATOM 10105 O O . GLY B 1 620 ? 27.32402 67.99343 85.05917 1.000 59.91157 609 GLY B O 1
ATOM 10106 N N . GLN B 1 621 ? 29.36526 67.94518 85.99881 1.000 56.59729 610 GLN B N 1
ATOM 10107 C CA . GLN B 1 621 ? 29.88453 66.88214 85.15236 1.000 54.19835 610 GLN B CA 1
ATOM 10108 C C . GLN B 1 621 ? 29.88600 65.55280 85.89462 1.000 57.85710 610 GLN B C 1
ATOM 10109 O O . GLN B 1 621 ? 30.04968 65.50580 87.11756 1.000 55.24104 610 GLN B O 1
ATOM 10115 N N . THR B 1 622 ? 29.66853 64.47097 85.13685 1.000 56.11130 611 THR B N 1
ATOM 10116 C CA . THR B 1 622 ? 29.59449 63.12300 85.69581 1.000 56.13156 611 THR B CA 1
ATOM 10117 C C . THR B 1 622 ? 28.35579 62.95863 86.57017 1.000 56.64250 611 THR B C 1
ATOM 10118 O O . THR B 1 622 ? 27.73283 63.94231 86.98507 1.000 51.21105 611 THR B O 1
ATOM 10122 N N . TYR B 1 623 ? 27.99452 61.70464 86.85323 1.000 55.41863 612 TYR B N 1
ATOM 10123 C CA . TYR B 1 623 ? 26.78937 61.43753 87.63048 1.000 57.77847 612 TYR B CA 1
ATOM 10124 C C . TYR B 1 623 ? 26.80184 62.22831 88.92907 1.000 57.21620 612 TYR B C 1
ATOM 10125 O O . TYR B 1 623 ? 25.76171 62.71040 89.38778 1.000 55.82463 612 TYR B O 1
ATOM 10134 N N . LYS B 1 624 ? 27.98567 62.38619 89.52091 1.000 56.21118 613 LYS B N 1
ATOM 10135 C CA . LYS B 1 624 ? 28.09164 62.89629 90.88235 1.000 58.81564 613 LYS B CA 1
ATOM 10136 C C . LYS B 1 624 ? 27.65268 64.35466 90.98575 1.000 60.12093 613 LYS B C 1
ATOM 10137 O O . LYS B 1 624 ? 27.18477 64.78770 92.04665 1.000 60.83848 613 LYS B O 1
ATOM 10143 N N . TRP B 1 625 ? 27.79037 65.12845 89.91042 1.000 57.61828 614 TRP B N 1
ATOM 10144 C CA . TRP B 1 625 ? 27.47596 66.54659 89.96826 1.000 57.96965 614 TRP B CA 1
ATOM 10145 C C . TRP B 1 625 ? 26.46200 67.01342 88.93736 1.000 58.27566 614 TRP B C 1
ATOM 10146 O O . TRP B 1 625 ? 25.97961 68.14558 89.05580 1.000 60.49556 614 TRP B O 1
ATOM 10157 N N . TYR B 1 626 ? 26.13468 66.20332 87.93304 1.000 58.75306 615 TYR B N 1
ATOM 10158 C CA . TYR B 1 626 ? 25.26332 66.65039 86.85094 1.000 56.31926 615 TYR B CA 1
ATOM 10159 C C . TYR B 1 626 ? 23.85088 66.88365 87.36955 1.000 60.61965 615 TYR B C 1
ATOM 10160 O O . TYR B 1 626 ? 23.20560 65.95931 87.87951 1.000 60.49138 615 TYR B O 1
ATOM 10169 N N . THR B 1 627 ? 23.37152 68.12061 87.23895 1.000 58.34158 616 THR B N 1
ATOM 10170 C CA . THR B 1 627 ? 22.03514 68.48278 87.69254 1.000 58.13853 616 THR B CA 1
ATOM 10171 C C . THR B 1 627 ? 20.95737 68.19612 86.65487 1.000 60.39772 616 THR B C 1
ATOM 10172 O O . THR B 1 627 ? 19.76808 68.35817 86.95523 1.000 57.03735 616 THR B O 1
ATOM 10176 N N . GLY B 1 628 ? 21.33917 67.76995 85.45183 1.000 57.95722 617 GLY B N 1
ATOM 10177 C CA . GLY B 1 628 ? 20.39913 67.56782 84.37104 1.000 60.81858 617 GLY B CA 1
ATOM 10178 C C . GLY B 1 628 ? 19.75321 66.19502 84.39962 1.000 63.20340 617 GLY B C 1
ATOM 10179 O O . GLY B 1 628 ? 19.88404 65.42516 85.35264 1.000 64.70543 617 GLY B O 1
ATOM 10180 N N . GLU B 1 629 ? 19.04084 65.88824 83.31731 1.000 63.77315 618 GLU B N 1
ATOM 10181 C CA . GLU B 1 629 ? 18.34727 64.61478 83.16752 1.000 65.21571 618 GLU B CA 1
ATOM 10182 C C . GLU B 1 629 ? 19.10463 63.76518 82.15914 1.000 66.28893 618 GLU B C 1
ATOM 10183 O O . GLU B 1 629 ? 19.14173 64.08253 80.96438 1.000 65.93979 618 GLU B O 1
ATOM 10189 N N . ALA B 1 630 ? 19.71479 62.69353 82.64610 1.000 63.67569 619 ALA B N 1
ATOM 10190 C CA . ALA B 1 630 ? 20.39234 61.76136 81.76841 1.000 61.99578 619 ALA B CA 1
ATOM 10191 C C . ALA B 1 630 ? 19.36856 60.90912 81.03228 1.000 65.50427 619 ALA B C 1
ATOM 10192 O O . ALA B 1 630 ? 18.28930 60.60737 81.55301 1.000 65.65929 619 ALA B O 1
ATOM 10194 N N . VAL B 1 631 ? 19.70764 60.53624 79.79801 1.000 61.57601 620 VAL B N 1
ATOM 10195 C CA . VAL B 1 631 ? 18.91746 59.52924 79.09878 1.000 60.91150 620 VAL B CA 1
ATOM 10196 C C . VAL B 1 631 ? 18.99133 58.21307 79.85272 1.000 62.16732 620 VAL B C 1
ATOM 10197 O O . VAL B 1 631 ? 17.97925 57.67366 80.31508 1.000 62.38099 620 VAL B O 1
ATOM 10201 N N . TYR B 1 632 ? 20.20091 57.68629 79.99127 1.000 60.87672 621 TYR B N 1
ATOM 10202 C CA . TYR B 1 632 ? 20.47821 56.53464 80.83160 1.000 61.14468 621 TYR B CA 1
ATOM 10203 C C . TYR B 1 632 ? 21.53516 56.94567 81.84252 1.000 59.82941 621 TYR B C 1
ATOM 10204 O O . TYR B 1 632 ? 22.56048 57.52973 81.47327 1.000 57.77949 621 TYR B O 1
ATOM 10213 N N . GLU B 1 633 ? 21.26966 56.66596 83.11333 1.000 64.50639 622 GLU B N 1
ATOM 10214 C CA . GLU B 1 633 ? 22.14504 57.11352 84.18356 1.000 57.78676 622 GLU B CA 1
ATOM 10215 C C . GLU B 1 633 ? 23.33017 56.17533 84.36048 1.000 55.84285 622 GLU B C 1
ATOM 10216 O O . GLU B 1 633 ? 23.27294 54.98682 84.03110 1.000 56.19157 622 GLU B O 1
ATOM 10222 N N . PHE B 1 634 ? 24.41960 56.73826 84.87241 1.000 57.07188 623 PHE B N 1
ATOM 10223 C CA . PHE B 1 634 ? 25.54380 55.94175 85.34006 1.000 55.24471 623 PHE B CA 1
ATOM 10224 C C . PHE B 1 634 ? 25.05280 54.90771 86.34678 1.000 57.35392 623 PHE B C 1
ATOM 10225 O O . PHE B 1 634 ? 24.36535 55.24424 87.31837 1.000 54.63391 623 PHE B O 1
ATOM 10233 N N . GLY B 1 635 ? 25.38312 53.64158 86.09032 1.000 55.22504 624 GLY B N 1
ATOM 10234 C CA . GLY B 1 635 ? 24.94760 52.54478 86.92805 1.000 54.94179 624 GLY B CA 1
ATOM 10235 C C . GLY B 1 635 ? 23.65027 51.88101 86.51360 1.000 62.19680 624 GLY B C 1
ATOM 10236 O O . GLY B 1 635 ? 23.17694 50.98517 87.23016 1.000 60.04563 624 GLY B O 1
ATOM 10237 N N . HIS B 1 636 ? 23.05976 52.29237 85.39202 1.000 62.21006 625 HIS B N 1
ATOM 10238 C CA . HIS B 1 636 ? 21.85462 51.65944 84.87550 1.000 57.56346 625 HIS B CA 1
ATOM 10239 C C . HIS B 1 636 ? 22.17849 50.29340 84.27774 1.000 60.54221 625 HIS B C 1
ATOM 10240 O O . HIS B 1 636 ? 23.26923 50.06020 83.74903 1.000 59.17688 625 HIS B O 1
ATOM 10247 N N . GLY B 1 637 ? 21.21706 49.38013 84.38208 1.000 63.36077 626 GLY B N 1
ATOM 10248 C CA . GLY B 1 637 ? 21.37874 48.03321 83.86781 1.000 60.42972 626 GLY B CA 1
ATOM 10249 C C . GLY B 1 637 ? 20.25146 47.11239 84.28762 1.000 64.45832 626 GLY B C 1
ATOM 10250 O O . GLY B 1 637 ? 19.82103 47.12031 85.44584 1.000 67.84398 626 GLY B O 1
ATOM 10251 N N . LEU B 1 638 ? 19.77125 46.30708 83.34758 1.000 64.60980 627 LEU B N 1
ATOM 10252 C CA . LEU B 1 638 ? 18.64529 45.40771 83.54659 1.000 65.96611 627 LEU B CA 1
ATOM 10253 C C . LEU B 1 638 ? 19.12243 43.96334 83.45058 1.000 67.98509 627 LEU B C 1
ATOM 10254 O O . LEU B 1 638 ? 20.20585 43.67948 82.93030 1.000 68.20880 627 LEU B O 1
ATOM 10259 N N . PHE B 1 639 ? 18.29932 43.04523 83.95060 1.000 69.09068 628 PHE B N 1
ATOM 10260 C CA . PHE B 1 639 ? 18.63657 41.62872 83.95006 1.000 70.03345 628 PHE B CA 1
ATOM 10261 C C . PHE B 1 639 ? 17.51971 40.82372 83.29738 1.000 70.13224 628 PHE B C 1
ATOM 10262 O O . PHE B 1 639 ? 16.39118 41.29685 83.14021 1.000 70.97265 628 PHE B O 1
ATOM 10270 N N . TYR B 1 640 ? 17.84903 39.59458 82.90589 1.000 71.04304 629 TYR B N 1
ATOM 10271 C CA . TYR B 1 640 ? 16.84625 38.67373 82.38868 1.000 71.94935 629 TYR B CA 1
ATOM 10272 C C . TYR B 1 640 ? 16.00412 38.03173 83.49625 1.000 76.95744 629 TYR B C 1
ATOM 10273 O O . TYR B 1 640 ? 15.26980 37.07643 83.22775 1.000 79.38967 629 TYR B O 1
ATOM 10282 N N . THR B 1 641 ? 16.09570 38.52147 84.72832 1.000 72.98743 630 THR B N 1
ATOM 10283 C CA . THR B 1 641 ? 15.27522 38.02802 85.82303 1.000 72.75608 630 THR B CA 1
ATOM 10284 C C . THR B 1 641 ? 15.00902 39.19210 86.76399 1.000 73.03103 630 THR B C 1
ATOM 10285 O O . THR B 1 641 ? 15.62099 40.25476 86.65461 1.000 74.77362 630 THR B O 1
ATOM 10289 N N . THR B 1 642 ? 14.08675 38.99174 87.69346 1.000 71.07277 631 THR B N 1
ATOM 10290 C CA . THR B 1 642 ? 13.73434 40.03259 88.64709 1.000 75.15944 631 THR B CA 1
ATOM 10291 C C . THR B 1 642 ? 14.37984 39.73107 89.99337 1.000 75.18636 631 THR B C 1
ATOM 10292 O O . THR B 1 642 ? 14.37467 38.58181 90.45105 1.000 75.40274 631 THR B O 1
ATOM 10296 N N . PHE B 1 643 ? 14.95584 40.76146 90.60699 1.000 72.97787 632 PHE B N 1
ATOM 10297 C CA . PHE B 1 643 ? 15.64066 40.64838 91.88588 1.000 71.14473 632 PHE B CA 1
ATOM 10298 C C . PHE B 1 643 ? 14.92368 41.50630 92.92143 1.000 71.46779 632 PHE B C 1
ATOM 10299 O O . PHE B 1 643 ? 14.69389 42.69885 92.69458 1.000 70.61913 632 PHE B O 1
ATOM 10307 N N . ALA B 1 644 ? 14.58279 40.89862 94.05549 1.000 70.65909 633 ALA B N 1
ATOM 10308 C CA . ALA B 1 644 ? 13.96777 41.59060 95.18202 1.000 73.15219 633 ALA B CA 1
ATOM 10309 C C . ALA B 1 644 ? 15.05458 41.97136 96.17793 1.000 73.32920 633 ALA B C 1
ATOM 10310 O O . ALA B 1 644 ? 15.78044 41.10025 96.67813 1.000 73.41148 633 ALA B O 1
ATOM 10312 N N . GLU B 1 645 ? 15.15911 43.26609 96.45911 1.000 72.84792 634 GLU B N 1
ATOM 10313 C CA . GLU B 1 645 ? 16.16647 43.81682 97.35433 1.000 71.01199 634 GLU B CA 1
ATOM 10314 C C . GLU B 1 645 ? 15.47900 44.22097 98.64970 1.000 69.66325 634 GLU B C 1
ATOM 10315 O O . GLU B 1 645 ? 14.53602 45.01944 98.63041 1.000 69.96393 634 GLU B O 1
ATOM 10321 N N . SER B 1 646 ? 15.94006 43.66584 99.76760 1.000 71.64335 635 SER B N 1
ATOM 10322 C CA . SER B 1 646 ? 15.31497 43.93325 101.05619 1.000 71.81184 635 SER B CA 1
ATOM 10323 C C . SER B 1 646 ? 16.39179 44.18325 102.10129 1.000 73.33421 635 SER B C 1
ATOM 10324 O O . SER B 1 646 ? 17.55672 43.82677 101.91868 1.000 72.09928 635 SER B O 1
ATOM 10327 N N . SER B 1 647 ? 15.98977 44.81355 103.20076 1.000 76.63529 636 SER B N 1
ATOM 10328 C CA . SER B 1 647 ? 16.90258 45.03400 104.31198 1.000 77.25876 636 SER B CA 1
ATOM 10329 C C . SER B 1 647 ? 17.23725 43.71269 104.98986 1.000 78.48325 636 SER B C 1
ATOM 10330 O O . SER B 1 647 ? 16.44267 42.76974 104.98511 1.000 79.88827 636 SER B O 1
ATOM 10333 N N . SER B 1 648 ? 18.44011 43.63919 105.55777 1.000 79.39715 637 SER B N 1
ATOM 10334 C CA . SER B 1 648 ? 18.82860 42.44750 106.30235 1.000 84.69086 637 SER B CA 1
ATOM 10335 C C . SER B 1 648 ? 18.25891 42.42358 107.71646 1.000 88.71896 637 SER B C 1
ATOM 10336 O O . SER B 1 648 ? 18.24620 41.35929 108.34494 1.000 91.40824 637 SER B O 1
ATOM 10339 N N . ASN B 1 649 ? 17.78256 43.55822 108.22147 1.000 88.28837 638 ASN B N 1
ATOM 10340 C CA . ASN B 1 649 ? 17.31197 43.66311 109.60168 1.000 93.55938 638 ASN B CA 1
ATOM 10341 C C . ASN B 1 649 ? 18.35301 43.17647 110.61169 1.000 95.69923 638 ASN B C 1
ATOM 10342 O O . ASN B 1 649 ? 19.32278 43.87577 110.91222 1.000 93.96789 638 ASN B O 1
ATOM 10347 N N . ARG B 1 653 ? 18.11365 50.42298 110.32004 1.000 89.50154 642 ARG B N 1
ATOM 10348 C CA . ARG B 1 653 ? 18.26398 51.40899 111.38843 1.000 92.08955 642 ARG B CA 1
ATOM 10349 C C . ARG B 1 653 ? 19.26655 52.49511 111.00680 1.000 89.75677 642 ARG B C 1
ATOM 10350 O O . ARG B 1 653 ? 19.51292 52.74858 109.82265 1.000 89.88116 642 ARG B O 1
ATOM 10358 N N . GLU B 1 654 ? 19.84204 53.13131 112.02336 1.000 86.11170 643 GLU B N 1
ATOM 10359 C CA . GLU B 1 654 ? 20.77752 54.23267 111.85055 1.000 78.47185 643 GLU B CA 1
ATOM 10360 C C . GLU B 1 654 ? 22.10475 53.86767 112.49637 1.000 77.05523 643 GLU B C 1
ATOM 10361 O O . GLU B 1 654 ? 22.13420 53.38700 113.63454 1.000 76.74440 643 GLU B O 1
ATOM 10367 N N . ILE B 1 655 ? 23.19382 54.08601 111.76550 1.000 73.07154 644 ILE B N 1
ATOM 10368 C CA . ILE B 1 655 ? 24.54077 53.82424 112.25489 1.000 69.76530 644 ILE B CA 1
ATOM 10369 C C . ILE B 1 655 ? 25.12468 55.13928 112.75175 1.000 71.63906 644 ILE B C 1
ATOM 10370 O O . ILE B 1 655 ? 25.19581 56.12002 112.00037 1.000 71.18239 644 ILE B O 1
ATOM 10375 N N . LYS B 1 656 ? 25.52643 55.16801 114.01913 1.000 68.40515 645 LYS B N 1
ATOM 10376 C CA . LYS B 1 656 ? 26.15868 56.33305 114.62195 1.000 70.61943 645 LYS B CA 1
ATOM 10377 C C . LYS B 1 656 ? 27.63389 56.03183 114.84660 1.000 71.31439 645 LYS B C 1
ATOM 10378 O O . LYS B 1 656 ? 27.98588 54.95113 115.33278 1.000 72.89766 645 LYS B O 1
ATOM 10384 N N . LEU B 1 657 ? 28.49245 56.97819 114.47940 1.000 66.89460 646 LEU B N 1
ATOM 10385 C CA . LEU B 1 657 ? 29.92862 56.80007 114.61221 1.000 63.57811 646 LEU B CA 1
ATOM 10386 C C . LEU B 1 657 ? 30.57638 58.11571 115.01644 1.000 66.54250 646 LEU B C 1
ATOM 10387 O O . LEU B 1 657 ? 30.13573 59.19764 114.61610 1.000 64.77503 646 LEU B O 1
ATOM 10392 N N . ASN B 1 658 ? 31.63629 58.00689 115.81051 1.000 65.40575 647 ASN B N 1
ATOM 10393 C CA . ASN B 1 658 ? 32.43172 59.15092 116.22222 1.000 61.02079 647 ASN B CA 1
ATOM 10394 C C . ASN B 1 658 ? 33.67526 59.22387 115.34728 1.000 59.68145 647 ASN B C 1
ATOM 10395 O O . ASN B 1 658 ? 34.39185 58.23054 115.19607 1.000 61.81191 647 ASN B O 1
ATOM 10400 N N . ILE B 1 659 ? 33.92119 60.39705 114.76523 1.000 59.92196 648 ILE B N 1
ATOM 10401 C CA . ILE B 1 659 ? 35.06737 60.56119 113.87439 1.000 60.54149 648 ILE B CA 1
ATOM 10402 C C . ILE B 1 659 ? 36.36185 60.21965 114.60369 1.000 59.39092 648 ILE B C 1
ATOM 10403 O O . ILE B 1 659 ? 37.18545 59.43357 114.11628 1.000 56.53207 648 ILE B O 1
ATOM 10408 N N . GLN B 1 660 ? 36.55138 60.79057 115.79566 1.000 59.00078 649 GLN B N 1
ATOM 10409 C CA . GLN B 1 660 ? 37.80128 60.57941 116.51991 1.000 58.57149 649 GLN B CA 1
ATOM 10410 C C . GLN B 1 660 ? 38.01349 59.10486 116.83561 1.000 58.20421 649 GLN B C 1
ATOM 10411 O O . GLN B 1 660 ? 39.12197 58.57710 116.66732 1.000 60.64315 649 GLN B O 1
ATOM 10417 N N . ASP B 1 661 ? 36.95448 58.41428 117.25971 1.000 54.82159 650 ASP B N 1
ATOM 10418 C CA . ASP B 1 661 ? 37.06785 56.98938 117.54374 1.000 54.53032 650 ASP B CA 1
ATOM 10419 C C . ASP B 1 661 ? 37.47979 56.20860 116.30112 1.000 59.94509 650 ASP B C 1
ATOM 10420 O O . ASP B 1 661 ? 38.46017 55.45753 116.32383 1.000 64.81525 650 ASP B O 1
ATOM 10425 N N . ILE B 1 662 ? 36.75697 56.38293 115.19458 1.000 58.44978 651 ILE B N 1
ATOM 10426 C CA . ILE B 1 662 ? 37.04304 55.55064 114.03166 1.000 61.41263 651 ILE B CA 1
ATOM 10427 C C . ILE B 1 662 ? 38.42031 55.86377 113.46216 1.000 60.64236 651 ILE B C 1
ATOM 10428 O O . ILE B 1 662 ? 39.10498 54.96762 112.94585 1.000 55.78310 651 ILE B O 1
ATOM 10433 N N . LEU B 1 663 ? 38.85415 57.12226 113.53398 1.000 58.05523 652 LEU B N 1
ATOM 10434 C CA . LEU B 1 663 ? 40.15860 57.46610 112.98712 1.000 56.68426 652 LEU B CA 1
ATOM 10435 C C . LEU B 1 663 ? 41.30528 57.18034 113.95109 1.000 57.31068 652 LEU B C 1
ATOM 10436 O O . LEU B 1 663 ? 42.46723 57.25580 113.53851 1.000 58.53873 652 LEU B O 1
ATOM 10441 N N . SER B 1 664 ? 41.02252 56.83416 115.20743 1.000 55.42612 653 SER B N 1
ATOM 10442 C CA . SER B 1 664 ? 42.09429 56.42462 116.10195 1.000 57.07974 653 SER B CA 1
ATOM 10443 C C . SER B 1 664 ? 42.34196 54.91495 116.09953 1.000 58.11320 653 SER B C 1
ATOM 10444 O O . SER B 1 664 ? 43.33206 54.46610 116.69157 1.000 58.21599 653 SER B O 1
ATOM 10447 N N . GLN B 1 665 ? 41.51148 54.12644 115.41721 1.000 57.84766 654 GLN B N 1
ATOM 10448 C CA . GLN B 1 665 ? 41.62191 52.67274 115.49103 1.000 58.71374 654 GLN B CA 1
ATOM 10449 C C . GLN B 1 665 ? 42.86613 52.17091 114.75040 1.000 60.78599 654 GLN B C 1
ATOM 10450 O O . GLN B 1 665 ? 43.55296 52.91240 114.04333 1.000 58.45761 654 GLN B O 1
ATOM 10456 N N . THR B 1 666 ? 43.15515 50.88456 114.93594 1.000 61.67059 655 THR B N 1
ATOM 10457 C CA . THR B 1 666 ? 44.22964 50.21112 114.22235 1.000 60.26743 655 THR B CA 1
ATOM 10458 C C . THR B 1 666 ? 43.75501 49.79413 112.83683 1.000 63.86079 655 THR B C 1
ATOM 10459 O O . THR B 1 666 ? 42.56999 49.52184 112.62570 1.000 67.85067 655 THR B O 1
ATOM 10463 N N . HIS B 1 667 ? 44.69291 49.75058 111.88661 1.000 62.32772 656 HIS B N 1
ATOM 10464 C CA . HIS B 1 667 ? 44.39314 49.46547 110.48083 1.000 63.64432 656 HIS B CA 1
ATOM 10465 C C . HIS B 1 667 ? 45.38886 48.45063 109.90635 1.000 64.10844 656 HIS B C 1
ATOM 10466 O O . HIS B 1 667 ? 46.03094 48.67664 108.87936 1.000 65.31626 656 HIS B O 1
ATOM 10473 N N . GLU B 1 668 ? 45.54366 47.32612 110.60182 1.000 62.25740 657 GLU B N 1
ATOM 10474 C CA . GLU B 1 668 ? 46.44503 46.27387 110.15376 1.000 66.49731 657 GLU B CA 1
ATOM 10475 C C . GLU B 1 668 ? 46.27365 45.97883 108.66916 1.000 69.45720 657 GLU B C 1
ATOM 10476 O O . GLU B 1 668 ? 45.15252 45.84913 108.17163 1.000 72.93502 657 GLU B O 1
ATOM 10482 N N . ASP B 1 669 ? 47.40301 45.86269 107.96661 1.000 66.03235 658 ASP B N 1
ATOM 10483 C CA . ASP B 1 669 ? 47.48509 45.45824 106.56112 1.000 72.88077 658 ASP B CA 1
ATOM 10484 C C . ASP B 1 669 ? 46.91560 46.49679 105.60291 1.000 70.10618 658 ASP B C 1
ATOM 10485 O O . ASP B 1 669 ? 46.73224 46.20241 104.41532 1.000 66.42069 658 ASP B O 1
ATOM 10490 N N . LEU B 1 670 ? 46.62810 47.70064 106.08156 1.000 68.48813 659 LEU B N 1
ATOM 10491 C CA . LEU B 1 670 ? 46.18621 48.80601 105.24757 1.000 63.02338 659 LEU B CA 1
ATOM 10492 C C . LEU B 1 670 ? 47.19865 49.93364 105.37125 1.000 59.50978 659 LEU B C 1
ATOM 10493 O O . LEU B 1 670 ? 47.68048 50.22702 106.46773 1.000 62.25693 659 LEU B O 1
ATOM 10498 N N . ALA B 1 671 ? 47.53621 50.55207 104.24078 1.000 60.81652 660 ALA B N 1
ATOM 10499 C CA . ALA B 1 671 ? 48.53977 51.60879 104.25810 1.000 56.51072 660 ALA B CA 1
ATOM 10500 C C . ALA B 1 671 ? 48.03270 52.85885 104.96414 1.000 58.45993 660 ALA B C 1
ATOM 10501 O O . ALA B 1 671 ? 48.82477 53.59921 105.55609 1.000 64.03201 660 ALA B O 1
ATOM 10503 N N . SER B 1 672 ? 46.73114 53.11356 104.92384 1.000 54.99615 661 SER B N 1
ATOM 10504 C CA . SER B 1 672 ? 46.19209 54.33562 105.49310 1.000 57.44565 661 SER B CA 1
ATOM 10505 C C . SER B 1 672 ? 44.90142 54.03292 106.23691 1.000 58.22512 661 SER B C 1
ATOM 10506 O O . SER B 1 672 ? 44.10996 53.18931 105.81299 1.000 59.23917 661 SER B O 1
ATOM 10509 N N . ILE B 1 673 ? 44.68512 54.75161 107.34293 1.000 60.26245 662 ILE B N 1
ATOM 10510 C CA . ILE B 1 673 ? 43.41352 54.66982 108.05121 1.000 55.97647 662 ILE B CA 1
ATOM 10511 C C . ILE B 1 673 ? 42.24867 54.97952 107.12087 1.000 57.98822 662 ILE B C 1
ATOM 10512 O O . ILE B 1 673 ? 41.12420 54.53035 107.36887 1.000 57.47789 662 ILE B O 1
ATOM 10517 N N . THR B 1 674 ? 42.48702 55.73178 106.04107 1.000 51.61535 663 THR B N 1
ATOM 10518 C CA . THR B 1 674 ? 41.39163 56.06472 105.13832 1.000 55.64794 663 THR B CA 1
ATOM 10519 C C . THR B 1 674 ? 40.82030 54.83293 104.44653 1.000 51.90133 663 THR B C 1
ATOM 10520 O O . THR B 1 674 ? 39.68140 54.87754 103.97307 1.000 52.90178 663 THR B O 1
ATOM 10524 N N . GLN B 1 675 ? 41.57029 53.73766 104.38420 1.000 51.62107 664 GLN B N 1
ATOM 10525 C CA . GLN B 1 675 ? 41.10170 52.51445 103.74713 1.000 53.59952 664 GLN B CA 1
ATOM 10526 C C . GLN B 1 675 ? 40.31799 51.61059 104.69271 1.000 59.31199 664 GLN B C 1
ATOM 10527 O O . GLN B 1 675 ? 39.76885 50.59728 104.23815 1.000 56.70036 664 GLN B O 1
ATOM 10533 N N . LEU B 1 676 ? 40.24807 51.95683 105.98383 1.000 54.77987 665 LEU B N 1
ATOM 10534 C CA . LEU B 1 676 ? 39.62295 51.08725 106.97578 1.000 53.81003 665 LEU B CA 1
ATOM 10535 C C . LEU B 1 676 ? 38.11013 51.06109 106.79003 1.000 54.25216 665 LEU B C 1
ATOM 10536 O O . LEU B 1 676 ? 37.48055 52.12328 106.74929 1.000 54.95279 665 LEU B O 1
ATOM 10541 N N . PRO B 1 677 ? 37.49316 49.88239 106.66840 1.000 57.53167 666 PRO B N 1
ATOM 10542 C CA . PRO B 1 677 ? 36.02576 49.82192 106.59058 1.000 53.98108 666 PRO B CA 1
ATOM 10543 C C . PRO B 1 677 ? 35.38497 50.20675 107.91612 1.000 59.22384 666 PRO B C 1
ATOM 10544 O O . PRO B 1 677 ? 35.76394 49.70817 108.97846 1.000 65.29727 666 PRO B O 1
ATOM 10548 N N . VAL B 1 678 ? 34.40471 51.10190 107.84265 1.000 56.60991 667 VAL B N 1
ATOM 10549 C CA . VAL B 1 678 ? 33.68748 51.55247 109.02482 1.000 60.67924 667 VAL B CA 1
ATOM 10550 C C . VAL B 1 678 ? 32.32915 50.87784 109.19188 1.000 63.67055 667 VAL B C 1
ATOM 10551 O O . VAL B 1 678 ? 31.76539 50.92223 110.29527 1.000 63.67655 667 VAL B O 1
ATOM 10555 N N . LEU B 1 679 ? 31.78470 50.27167 108.13936 1.000 62.28229 668 LEU B N 1
ATOM 10556 C CA . LEU B 1 679 ? 30.51688 49.56218 108.22906 1.000 58.11274 668 LEU B CA 1
ATOM 10557 C C . LEU B 1 679 ? 30.36354 48.70336 106.98427 1.000 64.68960 668 LEU B C 1
ATOM 10558 O O . LEU B 1 679 ? 31.03538 48.92560 105.97485 1.000 63.80083 668 LEU B O 1
ATOM 10563 N N . ASN B 1 680 ? 29.47084 47.71802 107.06502 1.000 66.95454 669 ASN B N 1
ATOM 10564 C CA . ASN B 1 680 ? 29.08076 46.90727 105.91475 1.000 65.42508 669 ASN B CA 1
ATOM 10565 C C . ASN B 1 680 ? 27.69412 47.34509 105.46894 1.000 65.57814 669 ASN B C 1
ATOM 10566 O O . ASN B 1 680 ? 26.75352 47.32564 106.26740 1.000 63.94624 669 ASN B O 1
ATOM 10571 N N . PHE B 1 681 ? 27.56194 47.73329 104.20507 1.000 65.40549 670 PHE B N 1
ATOM 10572 C CA . PHE B 1 681 ? 26.23721 47.89296 103.62047 1.000 64.76998 670 PHE B CA 1
ATOM 10573 C C . PHE B 1 681 ? 25.72680 46.51535 103.22157 1.000 67.07445 670 PHE B C 1
ATOM 10574 O O . PHE B 1 681 ? 26.36953 45.81721 102.42838 1.000 66.57491 670 PHE B O 1
ATOM 10582 N N . THR B 1 682 ? 24.58366 46.11539 103.76996 1.000 63.62247 671 THR B N 1
ATOM 10583 C CA . THR B 1 682 ? 24.06278 44.77802 103.53854 1.000 67.35064 671 THR B CA 1
ATOM 10584 C C . THR B 1 682 ? 22.65069 44.84093 102.97861 1.000 69.11609 671 THR B C 1
ATOM 10585 O O . THR B 1 682 ? 21.88440 45.76805 103.26337 1.000 69.07413 671 THR B O 1
ATOM 10589 N N . ALA B 1 683 ? 22.32485 43.83886 102.16729 1.000 70.47563 672 ALA B N 1
ATOM 10590 C CA . ALA B 1 683 ? 20.98076 43.66885 101.64478 1.000 71.94403 672 ALA B CA 1
ATOM 10591 C C . ALA B 1 683 ? 20.75715 42.19326 101.35374 1.000 72.95515 672 ALA B C 1
ATOM 10592 O O . ALA B 1 683 ? 21.70548 41.41702 101.19601 1.000 70.34430 672 ALA B O 1
ATOM 10594 N N . ASN B 1 684 ? 19.48310 41.81642 101.30085 1.000 73.78536 673 ASN B N 1
ATOM 10595 C CA . ASN B 1 684 ? 19.06203 40.48749 100.88857 1.000 74.47635 673 ASN B CA 1
ATOM 10596 C C . ASN B 1 684 ? 18.57597 40.57525 99.45199 1.000 72.98184 673 ASN B C 1
ATOM 10597 O O . ASN B 1 684 ? 17.69835 41.39083 99.13670 1.000 74.81916 673 ASN B O 1
ATOM 10602 N N . ILE B 1 685 ? 19.16305 39.75111 98.58987 1.000 72.96694 674 ILE B N 1
ATOM 10603 C CA . ILE B 1 685 ? 18.86027 39.72435 97.16543 1.000 70.91226 674 ILE B CA 1
ATOM 10604 C C . ILE B 1 685 ? 18.20329 38.38845 96.85545 1.000 73.91876 674 ILE B C 1
ATOM 10605 O O . ILE B 1 685 ? 18.81077 37.32849 97.05578 1.000 75.87016 674 ILE B O 1
ATOM 10610 N N . GLN B 1 686 ? 16.97359 38.43449 96.35133 1.000 72.07763 675 GLN B N 1
ATOM 10611 C CA . GLN B 1 686 ? 16.21382 37.23327 96.02808 1.000 74.82455 675 GLN B CA 1
ATOM 10612 C C . GLN B 1 686 ? 15.93008 37.20100 94.53445 1.000 72.95446 675 GLN B C 1
ATOM 10613 O O . GLN B 1 686 ? 15.50155 38.20498 93.96604 1.000 72.48282 675 GLN B O 1
ATOM 10619 N N . ASN B 1 687 ? 16.16071 36.05449 93.89694 1.000 71.88038 676 ASN B N 1
ATOM 10620 C CA . ASN B 1 687 ? 15.89010 35.92060 92.46421 1.000 73.39091 676 ASN B CA 1
ATOM 10621 C C . ASN B 1 687 ? 14.44433 35.47330 92.28204 1.000 76.83349 676 ASN B C 1
ATOM 10622 O O . ASN B 1 687 ? 14.13400 34.28899 92.13853 1.000 81.42984 676 ASN B O 1
ATOM 10627 N N . THR B 1 688 ? 13.54154 36.45526 92.28013 1.000 75.29928 677 THR B N 1
ATOM 10628 C CA . THR B 1 688 ? 12.11590 36.17703 92.15859 1.000 75.89393 677 THR B CA 1
ATOM 10629 C C . THR B 1 688 ? 11.67553 35.98086 90.72074 1.000 76.04547 677 THR B C 1
ATOM 10630 O O . THR B 1 688 ? 10.46970 36.02472 90.45134 1.000 77.68066 677 THR B O 1
ATOM 10634 N N . GLY B 1 689 ? 12.60550 35.74485 89.79580 1.000 79.90522 678 GLY B N 1
ATOM 10635 C CA . GLY B 1 689 ? 12.26278 35.61709 88.39392 1.000 75.79760 678 GLY B CA 1
ATOM 10636 C C . GLY B 1 689 ? 12.26651 34.18930 87.88196 1.000 76.18245 678 GLY B C 1
ATOM 10637 O O . GLY B 1 689 ? 12.01136 33.25007 88.64101 1.000 78.54856 678 GLY B O 1
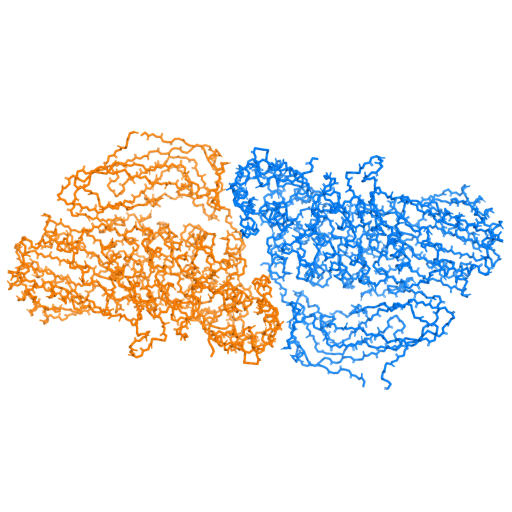ATOM 10638 N N . LYS B 1 690 ? 12.57131 34.00921 86.59796 1.000 76.90997 679 LYS B N 1
ATOM 10639 C CA . LYS B 1 690 ? 12.50265 32.70315 85.96918 1.000 77.42128 679 LYS B CA 1
ATOM 10640 C C . LYS B 1 690 ? 13.84716 32.18543 85.47924 1.000 78.13938 679 LYS B C 1
ATOM 10641 O O . LYS B 1 690 ? 13.88517 31.11269 84.86585 1.000 84.00453 679 LYS B O 1
ATOM 10647 N N . VAL B 1 691 ? 14.94651 32.89589 85.71131 1.000 75.21499 680 VAL B N 1
ATOM 10648 C CA . VAL B 1 691 ? 16.24208 32.46975 85.19179 1.000 78.36966 680 VAL B CA 1
ATOM 10649 C C . VAL B 1 691 ? 17.33010 32.80584 86.20174 1.000 78.26358 680 VAL B C 1
ATOM 10650 O O . VAL B 1 691 ? 17.32190 33.88464 86.80462 1.000 76.94369 680 VAL B O 1
ATOM 10654 N N . GLU B 1 692 ? 18.26912 31.87808 86.38170 1.000 79.30476 681 GLU B N 1
ATOM 10655 C CA . GLU B 1 692 ? 19.44673 32.15973 87.18979 1.000 80.08141 681 GLU B CA 1
ATOM 10656 C C . GLU B 1 692 ? 20.29310 33.22273 86.50601 1.000 79.69247 681 GLU B C 1
ATOM 10657 O O . GLU B 1 692 ? 20.36515 33.28362 85.27524 1.000 78.50516 681 GLU B O 1
ATOM 10663 N N . SER B 1 693 ? 20.93556 34.06652 87.30775 1.000 78.60080 682 SER B N 1
ATOM 10664 C CA . SER B 1 693 ? 21.66433 35.19084 86.74354 1.000 77.22801 682 SER B CA 1
ATOM 10665 C C . SER B 1 693 ? 22.60027 35.78844 87.78299 1.000 75.83363 682 SER B C 1
ATOM 10666 O O . SER B 1 693 ? 22.35263 35.71035 88.98857 1.000 73.53559 682 SER B O 1
ATOM 10669 N N . ASP B 1 694 ? 23.67200 36.39817 87.29235 1.000 75.13815 683 ASP B N 1
ATOM 10670 C CA . ASP B 1 694 ? 24.50332 37.22192 88.14390 1.000 69.89429 683 ASP B CA 1
ATOM 10671 C C . ASP B 1 694 ? 23.73486 38.48005 88.52822 1.000 69.39105 683 ASP B C 1
ATOM 10672 O O . ASP B 1 694 ? 22.70880 38.81572 87.93387 1.000 69.44725 683 ASP B O 1
ATOM 10677 N N . TYR B 1 695 ? 24.21806 39.15575 89.56663 1.000 70.96036 684 TYR B N 1
ATOM 10678 C CA . TYR B 1 695 ? 23.60214 40.38349 90.05526 1.000 66.90170 684 TYR B CA 1
ATOM 10679 C C . TYR B 1 695 ? 24.70340 41.37949 90.37353 1.000 71.14473 684 TYR B C 1
ATOM 10680 O O . TYR B 1 695 ? 25.63661 41.05959 91.11447 1.000 69.62268 684 TYR B O 1
ATOM 10689 N N . THR B 1 696 ? 24.59235 42.58123 89.82806 1.000 70.20304 685 THR B N 1
ATOM 10690 C CA . THR B 1 696 ? 25.52360 43.64839 90.13358 1.000 64.54928 685 THR B CA 1
ATOM 10691 C C . THR B 1 696 ? 24.83993 44.69543 90.98676 1.000 61.35590 685 THR B C 1
ATOM 10692 O O . THR B 1 696 ? 23.62974 44.91595 90.88989 1.000 62.88644 685 THR B O 1
ATOM 10696 N N . ALA B 1 697 ? 25.63589 45.32775 91.83325 1.000 62.39052 686 ALA B N 1
ATOM 10697 C CA . ALA B 1 697 ? 25.11945 46.32433 92.75290 1.000 63.67597 686 ALA B CA 1
ATOM 10698 C C . ALA B 1 697 ? 26.12027 47.45809 92.89849 1.000 58.32892 686 ALA B C 1
ATOM 10699 O O . ALA B 1 697 ? 27.33285 47.22734 92.96794 1.000 56.93174 686 ALA B O 1
ATOM 10701 N N . MET B 1 698 ? 25.58800 48.67389 92.94303 1.000 59.74301 687 MET B N 1
ATOM 10702 C CA . MET B 1 698 ? 26.31770 49.88119 93.28165 1.000 59.39505 687 MET B CA 1
ATOM 10703 C C . MET B 1 698 ? 25.67018 50.51911 94.50018 1.000 59.58449 687 MET B C 1
ATOM 10704 O O . MET B 1 698 ? 24.43828 50.55526 94.60838 1.000 61.75960 687 MET B O 1
ATOM 10709 N N . VAL B 1 699 ? 26.50538 51.02783 95.40504 1.000 59.51216 688 VAL B N 1
ATOM 10710 C CA . VAL B 1 699 ? 26.07047 51.69254 96.62836 1.000 61.81428 688 VAL B CA 1
ATOM 10711 C C . VAL B 1 699 ? 26.40578 53.16955 96.49638 1.000 58.86299 688 VAL B C 1
ATOM 10712 O O . VAL B 1 699 ? 27.56560 53.52667 96.25508 1.000 59.57318 688 VAL B O 1
ATOM 10716 N N . PHE B 1 700 ? 25.40211 54.02760 96.66257 1.000 56.32000 689 PHE B N 1
ATOM 10717 C CA . PHE B 1 700 ? 25.57572 55.46527 96.49916 1.000 57.37406 689 PHE B CA 1
ATOM 10718 C C . PHE B 1 700 ? 25.35736 56.18195 97.82821 1.000 62.70571 689 PHE B C 1
ATOM 10719 O O . PHE B 1 700 ? 24.49492 55.79701 98.61915 1.000 62.13654 689 PHE B O 1
ATOM 10727 N N . ALA B 1 701 ? 26.13700 57.23214 98.07200 1.000 57.78855 690 ALA B N 1
ATOM 10728 C CA . ALA B 1 701 ? 25.99497 58.03323 99.27532 1.000 60.49479 690 ALA B CA 1
ATOM 10729 C C . ALA B 1 701 ? 25.64174 59.46542 98.90231 1.000 62.09152 690 ALA B C 1
ATOM 10730 O O . ALA B 1 701 ? 26.07634 59.98119 97.87060 1.000 63.75826 690 ALA B O 1
ATOM 10732 N N . ASN B 1 702 ? 24.83611 60.10640 99.74068 1.000 63.54286 691 ASN B N 1
ATOM 10733 C CA . ASN B 1 702 ? 24.63869 61.54108 99.58969 1.000 63.08009 691 ASN B CA 1
ATOM 10734 C C . ASN B 1 702 ? 24.47089 62.16701 100.96695 1.000 66.68415 691 ASN B C 1
ATOM 10735 O O . ASN B 1 702 ? 24.06759 61.50201 101.92686 1.000 63.86800 691 ASN B O 1
ATOM 10740 N N . THR B 1 703 ? 24.82146 63.45014 101.05614 1.000 66.84706 692 THR B N 1
ATOM 10741 C CA . THR B 1 703 ? 24.70905 64.23051 102.28177 1.000 63.97252 692 THR B CA 1
ATOM 10742 C C . THR B 1 703 ? 24.18214 65.61744 101.95416 1.000 62.31321 692 THR B C 1
ATOM 10743 O O . THR B 1 703 ? 24.38191 66.12346 100.84768 1.000 64.66447 692 THR B O 1
ATOM 10747 N N . SER B 1 704 ? 23.53159 66.24318 102.93917 1.000 61.86163 693 SER B N 1
ATOM 10748 C CA . SER B 1 704 ? 23.08608 67.62223 102.81370 1.000 60.31819 693 SER B CA 1
ATOM 10749 C C . SER B 1 704 ? 23.70944 68.56621 103.83082 1.000 63.15782 693 SER B C 1
ATOM 10750 O O . SER B 1 704 ? 23.58012 69.78847 103.67314 1.000 60.46318 693 SER B O 1
ATOM 10753 N N . ASP B 1 705 ? 24.37335 68.04554 104.86538 1.000 64.35445 694 ASP B N 1
ATOM 10754 C CA . ASP B 1 705 ? 24.93412 68.87787 105.91961 1.000 63.64406 694 ASP B CA 1
ATOM 10755 C C . ASP B 1 705 ? 26.39543 68.58681 106.23909 1.000 65.33264 694 ASP B C 1
ATOM 10756 O O . ASP B 1 705 ? 27.01934 69.39121 106.93925 1.000 68.33327 694 ASP B O 1
ATOM 10761 N N . ALA B 1 706 ? 26.96593 67.49056 105.74599 1.000 60.35655 695 ALA B N 1
ATOM 10762 C CA . ALA B 1 706 ? 28.32261 67.09779 106.11021 1.000 59.34280 695 ALA B CA 1
ATOM 10763 C C . ALA B 1 706 ? 29.31907 67.82286 105.21051 1.000 60.02931 695 ALA B C 1
ATOM 10764 O O . ALA B 1 706 ? 29.49005 67.46326 104.04065 1.000 63.90404 695 ALA B O 1
ATOM 10766 N N . GLY B 1 707 ? 29.98602 68.83620 105.75602 1.000 57.65978 696 GLY B N 1
ATOM 10767 C CA . GLY B 1 707 ? 30.98528 69.56955 105.01390 1.000 59.89244 696 GLY B CA 1
ATOM 10768 C C . GLY B 1 707 ? 30.41215 70.77262 104.28911 1.000 61.31276 696 GLY B C 1
ATOM 10769 O O . GLY B 1 707 ? 29.25757 71.16076 104.49791 1.000 62.71415 696 GLY B O 1
ATOM 10770 N N . PRO B 1 708 ? 31.20859 71.38393 103.41502 1.000 56.68540 697 PRO B N 1
ATOM 10771 C CA . PRO B 1 708 ? 30.78560 72.61881 102.75151 1.000 60.34830 697 PRO B CA 1
ATOM 10772 C C . PRO B 1 708 ? 29.94848 72.37247 101.49998 1.000 58.83367 697 PRO B C 1
ATOM 10773 O O . PRO B 1 708 ? 30.00149 71.31258 100.87019 1.000 52.83357 697 PRO B O 1
ATOM 10777 N N . ALA B 1 709 ? 29.15582 73.40455 101.15297 1.000 56.12680 698 ALA B N 1
ATOM 10778 C CA . ALA B 1 709 ? 28.40468 73.48418 99.91524 1.000 57.19995 698 ALA B CA 1
ATOM 10779 C C . ALA B 1 709 ? 29.33724 73.85689 98.76749 1.000 55.02423 698 ALA B C 1
ATOM 10780 O O . ALA B 1 709 ? 30.35656 74.51930 98.97556 1.000 55.02037 698 ALA B O 1
ATOM 10782 N N . PRO B 1 710 ? 29.01390 73.45038 97.54190 1.000 59.12386 699 PRO B N 1
ATOM 10783 C CA . PRO B 1 710 ? 27.84589 72.67649 97.09086 1.000 56.30263 699 PRO B CA 1
ATOM 10784 C C . PRO B 1 710 ? 27.91389 71.20448 97.46882 1.000 56.27427 699 PRO B C 1
ATOM 10785 O O . PRO B 1 710 ? 28.99864 70.70556 97.73900 1.000 58.51919 699 PRO B O 1
ATOM 10789 N N . TYR B 1 711 ? 26.77599 70.47465 97.46938 1.000 56.28165 700 TYR B N 1
ATOM 10790 C CA . TYR B 1 711 ? 26.74802 69.05332 97.79116 1.000 52.52991 700 TYR B CA 1
ATOM 10791 C C . TYR B 1 711 ? 26.46187 68.21402 96.54840 1.000 60.52656 700 TYR B C 1
ATOM 10792 O O . TYR B 1 711 ? 25.61762 68.58539 95.72195 1.000 61.01636 700 TYR B O 1
ATOM 10801 N N . PRO B 1 712 ? 27.14167 67.08291 96.39140 1.000 60.46790 701 PRO B N 1
ATOM 10802 C CA . PRO B 1 712 ? 26.94713 66.25980 95.19310 1.000 56.34842 701 PRO B CA 1
ATOM 10803 C C . PRO B 1 712 ? 25.55276 65.66103 95.14881 1.000 60.17793 701 PRO B C 1
ATOM 10804 O O . PRO B 1 712 ? 24.88552 65.48891 96.17106 1.000 63.11775 701 PRO B O 1
ATOM 10808 N N . VAL B 1 713 ? 25.10914 65.33689 93.93236 1.000 60.09740 702 VAL B N 1
ATOM 10809 C CA . VAL B 1 713 ? 23.87802 64.56509 93.80071 1.000 58.96925 702 VAL B CA 1
ATOM 10810 C C . VAL B 1 713 ? 24.01559 63.25463 94.55839 1.000 58.42963 702 VAL B C 1
ATOM 10811 O O . VAL B 1 713 ? 23.18930 62.91184 95.41033 1.000 63.44356 702 VAL B O 1
ATOM 10815 N N . LYS B 1 714 ? 25.09256 62.53037 94.28903 1.000 60.87666 703 LYS B N 1
ATOM 10816 C CA . LYS B 1 714 ? 25.42393 61.28363 94.96289 1.000 62.61400 703 LYS B CA 1
ATOM 10817 C C . LYS B 1 714 ? 26.85034 60.94648 94.55547 1.000 60.30293 703 LYS B C 1
ATOM 10818 O O . LYS B 1 714 ? 27.40829 61.56325 93.64383 1.000 59.88917 703 LYS B O 1
ATOM 10824 N N . TRP B 1 715 ? 27.44633 59.97950 95.25355 1.000 58.64103 704 TRP B N 1
ATOM 10825 C CA . TRP B 1 715 ? 28.76237 59.49117 94.86617 1.000 57.27521 704 TRP B CA 1
ATOM 10826 C C . TRP B 1 715 ? 28.85261 58.00171 95.17714 1.000 56.22464 704 TRP B C 1
ATOM 10827 O O . TRP B 1 715 ? 28.27067 57.51694 96.15414 1.000 61.03132 704 TRP B O 1
ATOM 10838 N N . LEU B 1 716 ? 29.57577 57.27828 94.32293 1.000 50.72017 705 LEU B N 1
ATOM 10839 C CA . LEU B 1 716 ? 29.69236 55.82825 94.44533 1.000 55.34372 705 LEU B CA 1
ATOM 10840 C C . LEU B 1 716 ? 30.66668 55.47493 95.56457 1.000 57.21263 705 LEU B C 1
ATOM 10841 O O . LEU B 1 716 ? 31.83671 55.86409 95.51145 1.000 58.61284 705 LEU B O 1
ATOM 10846 N N . VAL B 1 717 ? 30.19513 54.72488 96.56451 1.000 56.44351 706 VAL B N 1
ATOM 10847 C CA . VAL B 1 717 ? 31.04060 54.30448 97.67673 1.000 52.85819 706 VAL B CA 1
ATOM 10848 C C . VAL B 1 717 ? 31.42482 52.82702 97.62607 1.000 49.35129 706 VAL B C 1
ATOM 10849 O O . VAL B 1 717 ? 32.38244 52.43744 98.30876 1.000 56.63136 706 VAL B O 1
ATOM 10853 N N . GLY B 1 718 ? 30.71624 51.99263 96.87129 1.000 53.61890 707 GLY B N 1
ATOM 10854 C CA . GLY B 1 718 ? 31.07610 50.58398 96.79687 1.000 52.78900 707 GLY B CA 1
ATOM 10855 C C . GLY B 1 718 ? 30.27663 49.87166 95.72788 1.000 56.10106 707 GLY B C 1
ATOM 10856 O O . GLY B 1 718 ? 29.31251 50.40983 95.17764 1.000 57.00081 707 GLY B O 1
ATOM 10857 N N . TRP B 1 719 ? 30.68430 48.63643 95.44184 1.000 55.39027 708 TRP B N 1
ATOM 10858 C CA . TRP B 1 719 ? 30.00328 47.86314 94.40989 1.000 56.63676 708 TRP B CA 1
ATOM 10859 C C . TRP B 1 719 ? 30.39423 46.39793 94.51637 1.000 59.55404 708 TRP B C 1
ATOM 10860 O O . TRP B 1 719 ? 31.47008 46.05481 95.01405 1.000 57.48255 708 TRP B O 1
ATOM 10871 N N . ASP B 1 720 ? 29.51710 45.53730 94.00279 1.000 61.97726 709 ASP B N 1
ATOM 10872 C CA . ASP B 1 720 ? 29.79986 44.10859 94.03074 1.000 61.78347 709 ASP B CA 1
ATOM 10873 C C . ASP B 1 720 ? 29.06899 43.39615 92.89746 1.000 65.01358 709 ASP B C 1
ATOM 10874 O O . ASP B 1 720 ? 28.16873 43.95090 92.25779 1.000 64.78537 709 ASP B O 1
ATOM 10879 N N . ARG B 1 721 ? 29.50046 42.15917 92.64105 1.000 65.39505 710 ARG B N 1
ATOM 10880 C CA . ARG B 1 721 ? 28.84548 41.24778 91.71405 1.000 65.62939 710 ARG B CA 1
ATOM 10881 C C . ARG B 1 721 ? 28.72145 39.88161 92.38115 1.000 67.39354 710 ARG B C 1
ATOM 10882 O O . ARG B 1 721 ? 29.69832 39.36342 92.93498 1.000 65.09130 710 ARG B O 1
ATOM 10890 N N . LEU B 1 722 ? 27.51548 39.31275 92.32972 1.000 68.31913 711 LEU B N 1
ATOM 10891 C CA . LEU B 1 722 ? 27.18083 38.02069 92.92011 1.000 69.95788 711 LEU B CA 1
ATOM 10892 C C . LEU B 1 722 ? 26.83236 37.03679 91.81219 1.000 70.26030 711 LEU B C 1
ATOM 10893 O O . LEU B 1 722 ? 26.03761 37.35955 90.92334 1.000 67.27793 711 LEU B O 1
ATOM 10898 N N . GLY B 1 723 ? 27.41307 35.84234 91.86814 1.000 69.61545 712 GLY B N 1
ATOM 10899 C CA . GLY B 1 723 ? 27.35452 34.90790 90.75577 1.000 71.74340 712 GLY B CA 1
ATOM 10900 C C . GLY B 1 723 ? 26.25540 33.87246 90.92726 1.000 75.45581 712 GLY B C 1
ATOM 10901 O O . GLY B 1 723 ? 25.99105 33.40695 92.03334 1.000 81.01722 712 GLY B O 1
ATOM 10902 N N . ASP B 1 724 ? 25.62171 33.53046 89.81162 1.000 72.54875 713 ASP B N 1
ATOM 10903 C CA . ASP B 1 724 ? 24.67516 32.42561 89.70885 1.000 78.12941 713 ASP B CA 1
ATOM 10904 C C . ASP B 1 724 ? 23.67686 32.39028 90.86661 1.000 79.86215 713 ASP B C 1
ATOM 10905 O O . ASP B 1 724 ? 23.57941 31.40578 91.59671 1.000 83.90178 713 ASP B O 1
ATOM 10910 N N . VAL B 1 725 ? 22.90262 33.46478 91.01378 1.000 77.58081 714 VAL B N 1
ATOM 10911 C CA . VAL B 1 725 ? 21.82086 33.47122 91.99440 1.000 77.84090 714 VAL B CA 1
ATOM 10912 C C . VAL B 1 725 ? 20.70015 32.60216 91.43893 1.000 83.82188 714 VAL B C 1
ATOM 10913 O O . VAL B 1 725 ? 19.93221 33.03286 90.56827 1.000 82.81690 714 VAL B O 1
ATOM 10917 N N . LYS B 1 726 ? 20.62034 31.36278 91.92359 1.000 84.21128 715 LYS B N 1
ATOM 10918 C CA . LYS B 1 726 ? 19.61699 30.42686 91.44599 1.000 80.74973 715 LYS B CA 1
ATOM 10919 C C . LYS B 1 726 ? 18.21974 30.97942 91.69893 1.000 78.26771 715 LYS B C 1
ATOM 10920 O O . LYS B 1 726 ? 18.00188 31.80621 92.58920 1.000 79.50749 715 LYS B O 1
ATOM 10926 N N . VAL B 1 727 ? 17.26398 30.51497 90.89125 1.000 75.05065 716 VAL B N 1
ATOM 10927 C CA . VAL B 1 727 ? 15.89292 30.99215 91.02013 1.000 79.24616 716 VAL B CA 1
ATOM 10928 C C . VAL B 1 727 ? 15.39840 30.74312 92.43662 1.000 79.37976 716 VAL B C 1
ATOM 10929 O O . VAL B 1 727 ? 15.47562 29.62097 92.95209 1.000 79.50978 716 VAL B O 1
ATOM 10933 N N . GLY B 1 728 ? 14.90203 31.79999 93.08070 1.000 75.25143 717 GLY B N 1
ATOM 10934 C CA . GLY B 1 728 ? 14.40280 31.72046 94.43622 1.000 77.39031 717 GLY B CA 1
ATOM 10935 C C . GLY B 1 728 ? 15.45479 31.87381 95.51319 1.000 79.96974 717 GLY B C 1
ATOM 10936 O O . GLY B 1 728 ? 15.10691 32.18923 96.65996 1.000 76.19057 717 GLY B O 1
ATOM 10937 N N . GLU B 1 729 ? 16.72858 31.69445 95.17514 1.000 78.84465 718 GLU B N 1
ATOM 10938 C CA . GLU B 1 729 ? 17.78688 31.80556 96.16004 1.000 74.04303 718 GLU B CA 1
ATOM 10939 C C . GLU B 1 729 ? 17.86295 33.22024 96.71513 1.000 75.31578 718 GLU B C 1
ATOM 10940 O O . GLU B 1 729 ? 17.57243 34.20111 96.02730 1.000 78.08924 718 GLU B O 1
ATOM 10946 N N . THR B 1 730 ? 18.23492 33.32045 97.98490 1.000 77.09102 719 THR B N 1
ATOM 10947 C CA . THR B 1 730 ? 18.44532 34.60800 98.63448 1.000 78.49685 719 THR B CA 1
ATOM 10948 C C . THR B 1 730 ? 19.90990 34.68348 99.04741 1.000 76.98024 719 THR B C 1
ATOM 10949 O O . THR B 1 730 ? 20.35171 33.94818 99.93699 1.000 73.37481 719 THR B O 1
ATOM 10953 N N . ARG B 1 731 ? 20.65870 35.54746 98.37158 1.000 77.76924 720 ARG B N 1
ATOM 10954 C CA . ARG B 1 731 ? 22.06536 35.78645 98.64389 1.000 72.96652 720 ARG B CA 1
ATOM 10955 C C . ARG B 1 731 ? 22.20197 37.11494 99.36964 1.000 73.74986 720 ARG B C 1
ATOM 10956 O O . ARG B 1 731 ? 21.46263 38.06122 99.08681 1.000 74.73904 720 ARG B O 1
ATOM 10964 N N . GLU B 1 732 ? 23.13536 37.18549 100.31569 1.000 73.70943 721 GLU B N 1
ATOM 10965 C CA . GLU B 1 732 ? 23.36069 38.42780 101.04174 1.000 72.26176 721 GLU B CA 1
ATOM 10966 C C . GLU B 1 732 ? 24.41669 39.27157 100.34036 1.000 75.44408 721 GLU B C 1
ATOM 10967 O O . GLU B 1 732 ? 25.40761 38.75148 99.81721 1.000 75.82025 721 GLU B O 1
ATOM 10973 N N . LEU B 1 733 ? 24.18323 40.57758 100.31634 1.000 72.35965 722 LEU B N 1
ATOM 10974 C CA . LEU B 1 733 ? 25.12415 41.53688 99.76064 1.000 67.23784 722 LEU B CA 1
ATOM 10975 C C . LEU B 1 733 ? 25.83657 42.22384 100.91637 1.000 68.04688 722 LEU B C 1
ATOM 10976 O O . LEU B 1 733 ? 25.18732 42.83553 101.77374 1.000 68.51389 722 LEU B O 1
ATOM 10981 N N . ARG B 1 734 ? 27.16078 42.11356 100.94989 1.000 63.95741 723 ARG B N 1
ATOM 10982 C CA . ARG B 1 734 ? 27.95740 42.73120 102.00448 1.000 70.05257 723 ARG B CA 1
ATOM 10983 C C . ARG B 1 734 ? 29.02155 43.59656 101.34542 1.000 65.63188 723 ARG B C 1
ATOM 10984 O O . ARG B 1 734 ? 29.99970 43.07591 100.80344 1.000 69.80468 723 ARG B O 1
ATOM 10992 N N . VAL B 1 735 ? 28.83494 44.91050 101.38534 1.000 59.98753 724 VAL B N 1
ATOM 10993 C CA . VAL B 1 735 ? 29.76357 45.84211 100.75886 1.000 62.20435 724 VAL B CA 1
ATOM 10994 C C . VAL B 1 735 ? 30.46969 46.62173 101.86709 1.000 62.86664 724 VAL B C 1
ATOM 10995 O O . VAL B 1 735 ? 29.84037 47.45490 102.53879 1.000 61.84511 724 VAL B O 1
ATOM 10999 N N . PRO B 1 736 ? 31.75777 46.38091 102.10772 1.000 62.11876 725 PRO B N 1
ATOM 11000 C CA . PRO B 1 736 ? 32.49925 47.23694 103.04157 1.000 55.42104 725 PRO B CA 1
ATOM 11001 C C . PRO B 1 736 ? 32.53101 48.66617 102.53169 1.000 56.25605 725 PRO B C 1
ATOM 11002 O O . PRO B 1 736 ? 32.59756 48.91250 101.32572 1.000 62.73651 725 PRO B O 1
ATOM 11006 N N . ILE B 1 737 ? 32.46709 49.61342 103.45916 1.000 53.81527 726 ILE B N 1
ATOM 11007 C CA . ILE B 1 737 ? 32.50568 51.03409 103.13526 1.000 54.56473 726 ILE B CA 1
ATOM 11008 C C . ILE B 1 737 ? 33.68747 51.64244 103.87638 1.000 59.09104 726 ILE B C 1
ATOM 11009 O O . ILE B 1 737 ? 33.69939 51.67474 105.11202 1.000 57.33477 726 ILE B O 1
ATOM 11014 N N . GLU B 1 738 ? 34.67222 52.12681 103.12844 1.000 56.34705 727 GLU B N 1
ATOM 11015 C CA . GLU B 1 738 ? 35.86870 52.66402 103.74648 1.000 55.12010 727 GLU B CA 1
ATOM 11016 C C . GLU B 1 738 ? 35.61889 54.06645 104.29532 1.000 56.15271 727 GLU B C 1
ATOM 11017 O O . GLU B 1 738 ? 34.75093 54.80388 103.82262 1.000 59.83770 727 GLU B O 1
ATOM 11023 N N . VAL B 1 739 ? 36.41913 54.43748 105.29926 1.000 55.23572 728 VAL B N 1
ATOM 11024 C CA . VAL B 1 739 ? 36.29380 55.75943 105.91180 1.000 56.67054 728 VAL B CA 1
ATOM 11025 C C . VAL B 1 739 ? 36.47987 56.85214 104.86702 1.000 54.90436 728 VAL B C 1
ATOM 11026 O O . VAL B 1 739 ? 35.78971 57.87875 104.89312 1.000 54.68002 728 VAL B O 1
ATOM 11030 N N . GLY B 1 740 ? 37.42540 56.65765 103.94042 1.000 54.25597 729 GLY B N 1
ATOM 11031 C CA . GLY B 1 740 ? 37.67490 57.66463 102.92153 1.000 52.77546 729 GLY B CA 1
ATOM 11032 C C . GLY B 1 740 ? 36.43975 58.02338 102.11893 1.000 58.48958 729 GLY B C 1
ATOM 11033 O O . GLY B 1 740 ? 36.26048 59.18315 101.73308 1.000 58.59329 729 GLY B O 1
ATOM 11034 N N . SER B 1 741 ? 35.56563 57.04143 101.86928 1.000 58.85751 730 SER B N 1
ATOM 11035 C CA . SER B 1 741 ? 34.34369 57.29276 101.10950 1.000 55.33663 730 SER B CA 1
ATOM 11036 C C . SER B 1 741 ? 33.44390 58.32481 101.79029 1.000 58.82390 730 SER B C 1
ATOM 11037 O O . SER B 1 741 ? 32.65975 58.99548 101.11130 1.000 61.59291 730 SER B O 1
ATOM 11040 N N . PHE B 1 742 ? 33.53006 58.46834 103.12049 1.000 59.41766 731 PHE B N 1
ATOM 11041 C CA . PHE B 1 742 ? 32.76103 59.48017 103.84726 1.000 55.33254 731 PHE B CA 1
ATOM 11042 C C . PHE B 1 742 ? 33.45141 60.83729 103.90409 1.000 57.66255 731 PHE B C 1
ATOM 11043 O O . PHE B 1 742 ? 32.84214 61.80262 104.38265 1.000 57.36408 731 PHE B O 1
ATOM 11051 N N . ALA B 1 743 ? 34.70013 60.93069 103.44959 1.000 60.31751 732 ALA B N 1
ATOM 11052 C CA . ALA B 1 743 ? 35.43416 62.18904 103.45975 1.000 60.58052 732 ALA B CA 1
ATOM 11053 C C . ALA B 1 743 ? 35.02268 63.07918 102.29068 1.000 60.11227 732 ALA B C 1
ATOM 11054 O O . ALA B 1 743 ? 34.55648 62.60813 101.24863 1.000 56.48833 732 ALA B O 1
ATOM 11056 N N . ARG B 1 744 ? 35.20446 64.38260 102.48155 1.000 60.06122 733 ARG B N 1
ATOM 11057 C CA . ARG B 1 744 ? 34.90964 65.39038 101.47872 1.000 57.41071 733 ARG B CA 1
ATOM 11058 C C . ARG B 1 744 ? 36.11584 66.30707 101.34798 1.000 56.67328 733 ARG B C 1
ATOM 11059 O O . ARG B 1 744 ? 36.88034 66.49217 102.30143 1.000 57.14830 733 ARG B O 1
ATOM 11067 N N . VAL B 1 745 ? 36.29143 66.87600 100.15958 1.000 55.27393 734 VAL B N 1
ATOM 11068 C CA . VAL B 1 745 ? 37.47372 67.66902 99.85285 1.000 50.94755 734 VAL B CA 1
ATOM 11069 C C . VAL B 1 745 ? 37.12849 69.14802 99.94087 1.000 52.94725 734 VAL B C 1
ATOM 11070 O O . VAL B 1 745 ? 36.16779 69.60755 99.31220 1.000 54.75009 734 VAL B O 1
ATOM 11074 N N . ASN B 1 746 ? 37.90538 69.88592 100.73668 1.000 53.07133 735 ASN B N 1
ATOM 11075 C CA . ASN B 1 746 ? 37.78498 71.32974 100.86994 1.000 53.88431 735 ASN B CA 1
ATOM 11076 C C . ASN B 1 746 ? 38.45624 72.03660 99.69067 1.000 53.22999 735 ASN B C 1
ATOM 11077 O O . ASN B 1 746 ? 39.08683 71.41473 98.83090 1.000 50.91509 735 ASN B O 1
ATOM 11082 N N . GLU B 1 747 ? 38.35218 73.37054 99.67928 1.000 52.89027 736 GLU B N 1
ATOM 11083 C CA . GLU B 1 747 ? 38.90806 74.15946 98.58459 1.000 55.27082 736 GLU B CA 1
ATOM 11084 C C . GLU B 1 747 ? 40.42701 74.09693 98.54478 1.000 57.96099 736 GLU B C 1
ATOM 11085 O O . GLU B 1 747 ? 41.01638 74.16146 97.45851 1.000 55.32744 736 GLU B O 1
ATOM 11091 N N . ASP B 1 748 ? 41.07588 73.98623 99.70383 1.000 52.96143 737 ASP B N 1
ATOM 11092 C CA . ASP B 1 748 ? 42.52893 73.88214 99.75284 1.000 51.23185 737 ASP B CA 1
ATOM 11093 C C . ASP B 1 748 ? 43.03514 72.50567 99.34330 1.000 54.60869 737 ASP B C 1
ATOM 11094 O O . ASP B 1 748 ? 44.25483 72.30913 99.29046 1.000 56.10475 737 ASP B O 1
ATOM 11099 N N . GLY B 1 749 ? 42.13848 71.54869 99.08455 1.000 51.01663 738 GLY B N 1
ATOM 11100 C CA . GLY B 1 749 ? 42.51741 70.20654 98.69574 1.000 54.38285 738 GLY B CA 1
ATOM 11101 C C . GLY B 1 749 ? 42.47533 69.17783 99.80947 1.000 54.35736 738 GLY B C 1
ATOM 11102 O O . GLY B 1 749 ? 42.55243 67.97603 99.52229 1.000 53.62057 738 GLY B O 1
ATOM 11103 N N . ASP B 1 750 ? 42.33946 69.60439 101.06196 1.000 53.37453 739 ASP B N 1
ATOM 11104 C CA . ASP B 1 750 ? 42.35492 68.66242 102.17054 1.000 50.40743 739 ASP B CA 1
ATOM 11105 C C . ASP B 1 750 ? 41.17988 67.70464 102.07128 1.000 54.38376 739 ASP B C 1
ATOM 11106 O O . ASP B 1 750 ? 40.03988 68.12518 101.85295 1.000 57.92047 739 ASP B O 1
ATOM 11111 N N . TRP B 1 751 ? 41.46170 66.41263 102.22012 1.000 52.35215 740 TRP B N 1
ATOM 11112 C CA . TRP B 1 751 ? 40.41673 65.43608 102.48874 1.000 50.78068 740 TRP B CA 1
ATOM 11113 C C . TRP B 1 751 ? 40.12351 65.47614 103.97876 1.000 56.99208 740 TRP B C 1
ATOM 11114 O O . TRP B 1 751 ? 41.01440 65.18459 104.79055 1.000 56.89600 740 TRP B O 1
ATOM 11125 N N . VAL B 1 752 ? 38.88415 65.83347 104.32881 1.000 57.03075 741 VAL B N 1
ATOM 11126 C CA . VAL B 1 752 ? 38.44307 66.02405 105.70567 1.000 55.05085 741 VAL B CA 1
ATOM 11127 C C . VAL B 1 752 ? 37.20404 65.16728 105.93599 1.000 58.78842 741 VAL B C 1
ATOM 11128 O O . VAL B 1 752 ? 36.31708 65.10066 105.07534 1.000 60.20880 741 VAL B O 1
ATOM 11132 N N . LEU B 1 753 ? 37.14436 64.50447 107.08828 1.000 52.85387 742 LEU B N 1
ATOM 11133 C CA . LEU B 1 753 ? 35.93012 63.82843 107.51981 1.000 54.61438 742 LEU B CA 1
ATOM 11134 C C . LEU B 1 753 ? 35.09879 64.83062 108.31179 1.000 57.59611 742 LEU B C 1
ATOM 11135 O O . LEU B 1 753 ? 35.57924 65.40270 109.29623 1.000 62.11731 742 LEU B O 1
ATOM 11140 N N . PHE B 1 754 ? 33.87286 65.07479 107.85957 1.000 57.01675 743 PHE B N 1
ATOM 11141 C CA . PHE B 1 754 ? 33.01733 66.04087 108.51628 1.000 56.80429 743 PHE B CA 1
ATOM 11142 C C . PHE B 1 754 ? 31.90259 65.32594 109.26902 1.000 59.11014 743 PHE B C 1
ATOM 11143 O O . PHE B 1 754 ? 31.40704 64.28874 108.80902 1.000 57.28241 743 PHE B O 1
ATOM 11151 N N . PRO B 1 755 ? 31.49995 65.83887 110.42732 1.000 59.81283 744 PRO B N 1
ATOM 11152 C CA . PRO B 1 755 ? 30.29043 65.32397 111.07187 1.000 62.37969 744 PRO B CA 1
ATOM 11153 C C . PRO B 1 755 ? 29.05786 65.74475 110.28353 1.000 62.00145 744 PRO B C 1
ATOM 11154 O O . PRO B 1 755 ? 29.06455 66.74995 109.56616 1.000 59.50462 744 PRO B O 1
ATOM 11158 N N . GLY B 1 756 ? 28.00554 64.94863 110.40043 1.000 59.46940 745 GLY B N 1
ATOM 11159 C CA . GLY B 1 756 ? 26.78601 65.18902 109.65829 1.000 56.69338 745 GLY B CA 1
ATOM 11160 C C . GLY B 1 756 ? 26.09186 63.87634 109.35929 1.000 61.34473 745 GLY B C 1
ATOM 11161 O O . GLY B 1 756 ? 26.46086 62.82495 109.87325 1.000 62.24145 745 GLY B O 1
ATOM 11162 N N . THR B 1 757 ? 25.07909 63.94984 108.50190 1.000 61.11194 746 THR B N 1
ATOM 11163 C CA . THR B 1 757 ? 24.24336 62.79207 108.21587 1.000 61.27235 746 THR B CA 1
ATOM 11164 C C . THR B 1 757 ? 24.39489 62.38075 106.75709 1.000 63.91455 746 THR B C 1
ATOM 11165 O O . THR B 1 757 ? 24.32540 63.22376 105.85516 1.000 64.45321 746 THR B O 1
ATOM 11169 N N . PHE B 1 758 ? 24.59978 61.08402 106.53705 1.000 64.27261 747 PHE B N 1
ATOM 11170 C CA . PHE B 1 758 ? 24.80389 60.49241 105.22628 1.000 65.68564 747 PHE B CA 1
ATOM 11171 C C . PHE B 1 758 ? 23.72768 59.45119 104.97160 1.000 65.25490 747 PHE B C 1
ATOM 11172 O O . PHE B 1 758 ? 23.30303 58.74065 105.88730 1.000 65.62796 747 PHE B O 1
ATOM 11180 N N . GLU B 1 759 ? 23.30100 59.35193 103.71727 1.000 69.75576 748 GLU B N 1
ATOM 11181 C CA . GLU B 1 759 ? 22.34782 58.33833 103.29480 1.000 66.56376 748 GLU B CA 1
ATOM 11182 C C . GLU B 1 759 ? 23.03028 57.44283 102.27341 1.000 67.62463 748 GLU B C 1
ATOM 11183 O O . GLU B 1 759 ? 23.63033 57.93715 101.31113 1.000 67.02399 748 GLU B O 1
ATOM 11189 N N . LEU B 1 760 ? 22.96502 56.13628 102.50189 1.000 64.02600 749 LEU B N 1
ATOM 11190 C CA . LEU B 1 760 ? 23.49243 55.14160 101.58472 1.000 63.78270 749 LEU B CA 1
ATOM 11191 C C . LEU B 1 760 ? 22.32620 54.38127 100.97485 1.000 67.16643 749 LEU B C 1
ATOM 11192 O O . LEU B 1 760 ? 21.46742 53.87418 101.69915 1.000 69.28172 749 LEU B O 1
ATOM 11197 N N . GLY B 1 761 ? 22.29517 54.31686 99.65139 1.000 67.29906 750 GLY B N 1
ATOM 11198 C CA . GLY B 1 761 ? 21.21027 53.66991 98.94506 1.000 66.11208 750 GLY B CA 1
ATOM 11199 C C . GLY B 1 761 ? 21.74268 52.63088 97.98593 1.000 66.74295 750 GLY B C 1
ATOM 11200 O O . GLY B 1 761 ? 22.85506 52.74245 97.46598 1.000 66.87182 750 GLY B O 1
ATOM 11201 N N . LEU B 1 762 ? 20.92554 51.60654 97.76422 1.000 67.75639 751 LEU B N 1
ATOM 11202 C CA . LEU B 1 762 ? 21.29243 50.49233 96.90292 1.000 65.64721 751 LEU B CA 1
ATOM 11203 C C . LEU B 1 762 ? 20.82034 50.77353 95.47853 1.000 70.17841 751 LEU B C 1
ATOM 11204 O O . LEU B 1 762 ? 19.61148 50.87135 95.22597 1.000 72.97736 751 LEU B O 1
ATOM 11209 N N . ASN B 1 763 ? 21.77612 50.91411 94.55561 1.000 69.58302 752 ASN B N 1
ATOM 11210 C CA . ASN B 1 763 ? 21.48699 51.13444 93.14301 1.000 67.27072 752 ASN B CA 1
ATOM 11211 C C . ASN B 1 763 ? 20.67514 52.40609 92.92648 1.000 69.05926 752 ASN B C 1
ATOM 11212 O O . ASN B 1 763 ? 20.46201 53.18683 93.85976 1.000 71.48157 752 ASN B O 1
ATOM 11217 N N . LEU B 1 764 ? 20.21860 52.62520 91.69310 1.000 68.86065 753 LEU B N 1
ATOM 11218 C CA . LEU B 1 764 ? 19.53159 53.87376 91.37459 1.000 69.27358 753 LEU B CA 1
ATOM 11219 C C . LEU B 1 764 ? 18.17149 53.97675 92.06214 1.000 69.90757 753 LEU B C 1
ATOM 11220 O O . LEU B 1 764 ? 17.76946 55.07197 92.47379 1.000 66.16282 753 LEU B O 1
ATOM 11225 N N . GLU B 1 765 ? 17.45767 52.85482 92.20379 1.000 73.41944 754 GLU B N 1
ATOM 11226 C CA . GLU B 1 765 ? 16.12814 52.87342 92.81230 1.000 76.23126 754 GLU B CA 1
ATOM 11227 C C . GLU B 1 765 ? 16.16990 53.21738 94.30008 1.000 74.06857 754 GLU B C 1
ATOM 11228 O O . GLU B 1 765 ? 15.16726 53.68900 94.84650 1.000 75.54315 754 GLU B O 1
ATOM 11234 N N . ARG B 1 766 ? 17.29990 52.98312 94.97234 1.000 73.61321 755 ARG B N 1
ATOM 11235 C CA . ARG B 1 766 ? 17.47643 53.36942 96.37809 1.000 76.74801 755 ARG B CA 1
ATOM 11236 C C . ARG B 1 766 ? 16.38055 52.77780 97.26834 1.000 73.63980 755 ARG B C 1
ATOM 11237 O O . ARG B 1 766 ? 15.78169 53.46460 98.09665 1.000 76.73675 755 ARG B O 1
ATOM 11245 N N . LYS B 1 767 ? 16.11894 51.48271 97.09390 1.000 73.36736 756 LYS B N 1
ATOM 11246 C CA . LYS B 1 767 ? 15.08430 50.82842 97.88867 1.000 73.50001 756 LYS B CA 1
ATOM 11247 C C . LYS B 1 767 ? 15.60013 50.49545 99.28374 1.000 79.23909 756 LYS B C 1
ATOM 11248 O O . LYS B 1 767 ? 15.07222 50.98391 100.28879 1.000 79.68895 756 LYS B O 1
ATOM 11254 N N . VAL B 1 768 ? 16.63359 49.66512 99.36285 1.000 74.17438 757 VAL B N 1
ATOM 11255 C CA . VAL B 1 768 ? 17.31713 49.42534 100.62647 1.000 72.89443 757 VAL B CA 1
ATOM 11256 C C . VAL B 1 768 ? 18.19315 50.62982 100.93756 1.000 73.96559 757 VAL B C 1
ATOM 11257 O O . VAL B 1 768 ? 18.96202 51.09010 100.08359 1.000 70.98934 757 VAL B O 1
ATOM 11261 N N . ARG B 1 769 ? 18.07990 51.14793 102.15833 1.000 73.23058 758 ARG B N 1
ATOM 11262 C CA . ARG B 1 769 ? 18.81676 52.34167 102.53821 1.000 70.96939 758 ARG B CA 1
ATOM 11263 C C . ARG B 1 769 ? 19.39154 52.17518 103.93588 1.000 69.13554 758 ARG B C 1
ATOM 11264 O O . ARG B 1 769 ? 18.99018 51.29636 104.69928 1.000 69.84769 758 ARG B O 1
ATOM 11272 N N . VAL B 1 770 ? 20.36919 53.02356 104.24140 1.000 71.06990 759 VAL B N 1
ATOM 11273 C CA . VAL B 1 770 ? 21.03416 53.05752 105.54024 1.000 71.39560 759 VAL B CA 1
ATOM 11274 C C . VAL B 1 770 ? 21.35742 54.50745 105.86805 1.000 70.82687 759 VAL B C 1
ATOM 11275 O O . VAL B 1 770 ? 21.85007 55.24721 105.01088 1.000 72.68737 759 VAL B O 1
ATOM 11279 N N . LYS B 1 771 ? 21.07800 54.91873 107.09877 1.000 71.54733 760 LYS B N 1
ATOM 11280 C CA . LYS B 1 771 ? 21.41908 56.25463 107.56138 1.000 67.06317 760 LYS B CA 1
ATOM 11281 C C . LYS B 1 771 ? 22.63917 56.15858 108.46489 1.000 68.29478 760 LYS B C 1
ATOM 11282 O O . LYS B 1 771 ? 22.67044 55.33639 109.38518 1.000 74.68609 760 LYS B O 1
ATOM 11288 N N . VAL B 1 772 ? 23.65108 56.97331 108.18531 1.000 66.78773 761 VAL B N 1
ATOM 11289 C CA . VAL B 1 772 ? 24.89194 56.97837 108.94929 1.000 65.84962 761 VAL B CA 1
ATOM 11290 C C . VAL B 1 772 ? 25.10585 58.38721 109.47616 1.000 66.13268 761 VAL B C 1
ATOM 11291 O O . VAL B 1 772 ? 25.23489 59.33250 108.69165 1.000 63.69319 761 VAL B O 1
ATOM 11295 N N . VAL B 1 773 ? 25.16472 58.53178 110.79466 1.000 66.41663 762 VAL B N 1
ATOM 11296 C CA . VAL B 1 773 ? 25.36443 59.83290 111.41955 1.000 65.05494 762 VAL B CA 1
ATOM 11297 C C . VAL B 1 773 ? 26.76436 59.85908 112.01661 1.000 64.08889 762 VAL B C 1
ATOM 11298 O O . VAL B 1 773 ? 27.11461 59.00062 112.83425 1.000 67.56666 762 VAL B O 1
ATOM 11302 N N . LEU B 1 774 ? 27.57301 60.82913 111.59699 1.000 61.71517 763 LEU B N 1
ATOM 11303 C CA . LEU B 1 774 ? 28.92722 60.98909 112.10185 1.000 58.92078 763 LEU B CA 1
ATOM 11304 C C . LEU B 1 774 ? 28.94198 62.14500 113.09184 1.000 64.62766 763 LEU B C 1
ATOM 11305 O O . LEU B 1 774 ? 28.55990 63.27031 112.74682 1.000 65.59375 763 LEU B O 1
ATOM 11310 N N . SER B 1 775 ? 29.39307 61.86165 114.31128 1.000 62.60499 764 SER B N 1
ATOM 11311 C CA . SER B 1 775 ? 29.53607 62.83118 115.38461 1.000 63.04918 764 SER B CA 1
ATOM 11312 C C . SER B 1 775 ? 31.01185 63.12838 115.61552 1.000 65.08560 764 SER B C 1
ATOM 11313 O O . SER B 1 775 ? 31.89639 62.47151 115.06093 1.000 66.27686 764 SER B O 1
ATOM 11316 N N . GLY B 1 776 ? 31.26974 64.12618 116.45119 1.000 63.51421 765 GLY B N 1
ATOM 11317 C CA . GLY B 1 776 ? 32.62246 64.53480 116.76566 1.000 63.42591 765 GLY B CA 1
ATOM 11318 C C . GLY B 1 776 ? 33.01063 65.82930 116.08194 1.000 67.34248 765 GLY B C 1
ATOM 11319 O O . GLY B 1 776 ? 32.17132 66.61994 115.64517 1.000 67.13462 765 GLY B O 1
ATOM 11320 N N . GLU B 1 777 ? 34.31882 66.04516 115.99211 1.000 67.35503 766 GLU B N 1
ATOM 11321 C CA . GLU B 1 777 ? 34.86033 67.18144 115.26588 1.000 66.14149 766 GLU B CA 1
ATOM 11322 C C . GLU B 1 777 ? 35.47444 66.71445 113.95569 1.000 64.95336 766 GLU B C 1
ATOM 11323 O O . GLU B 1 777 ? 35.95675 65.58304 113.83858 1.000 64.23360 766 GLU B O 1
ATOM 11329 N N . GLU B 1 778 ? 35.45071 67.60523 112.97136 1.000 63.30934 767 GLU B N 1
ATOM 11330 C CA . GLU B 1 778 ? 36.04397 67.30293 111.68066 1.000 61.62567 767 GLU B CA 1
ATOM 11331 C C . GLU B 1 778 ? 37.52508 66.98118 111.84479 1.000 61.43408 767 GLU B C 1
ATOM 11332 O O . GLU B 1 778 ? 38.21408 67.54068 112.70087 1.000 62.69168 767 GLU B O 1
ATOM 11338 N N . GLU B 1 779 ? 38.00934 66.05124 111.02669 1.000 58.70699 768 GLU B N 1
ATOM 11339 C CA . GLU B 1 779 ? 39.39327 65.61248 111.08957 1.000 55.17108 768 GLU B CA 1
ATOM 11340 C C . GLU B 1 779 ? 39.93641 65.47354 109.67382 1.000 57.49824 768 GLU B C 1
ATOM 11341 O O . GLU B 1 779 ? 39.23632 65.00863 108.76907 1.000 56.35524 768 GLU B O 1
ATOM 11347 N N . VAL B 1 780 ? 41.17780 65.89956 109.48451 1.000 57.67665 769 VAL B N 1
ATOM 11348 C CA . VAL B 1 780 ? 41.82591 65.86298 108.17981 1.000 52.07327 769 VAL B CA 1
ATOM 11349 C C . VAL B 1 780 ? 42.46798 64.49938 107.99694 1.000 53.50084 769 VAL B C 1
ATOM 11350 O O . VAL B 1 780 ? 43.28390 64.06867 108.82166 1.000 56.70525 769 VAL B O 1
ATOM 11354 N N . VAL B 1 781 ? 42.10411 63.81962 106.91431 1.000 51.86067 770 VAL B N 1
ATOM 11355 C CA . VAL B 1 781 ? 42.69406 62.53125 106.57634 1.000 50.91258 770 VAL B CA 1
ATOM 11356 C C . VAL B 1 781 ? 43.58492 62.60409 105.34579 1.000 56.68420 770 VAL B C 1
ATOM 11357 O O . VAL B 1 781 ? 44.24670 61.60300 105.01747 1.000 55.33459 770 VAL B O 1
ATOM 11361 N N . LEU B 1 782 ? 43.62955 63.74120 104.65200 1.000 56.22792 771 LEU B N 1
ATOM 11362 C CA . LEU B 1 782 ? 44.66814 63.95512 103.64287 1.000 48.82845 771 LEU B CA 1
ATOM 11363 C C . LEU B 1 782 ? 44.99881 65.44026 103.63306 1.000 51.61340 771 LEU B C 1
ATOM 11364 O O . LEU B 1 782 ? 44.16322 66.25560 103.23535 1.000 55.04069 771 LEU B O 1
ATOM 11369 N N . LYS B 1 783 ? 46.20044 65.79400 104.08840 1.000 53.16413 772 LYS B N 1
ATOM 11370 C CA . LYS B 1 783 ? 46.62585 67.19010 104.15666 1.000 52.10969 772 LYS B CA 1
ATOM 11371 C C . LYS B 1 783 ? 47.32346 67.55525 102.84886 1.000 50.41742 772 LYS B C 1
ATOM 11372 O O . LYS B 1 783 ? 48.46446 67.15342 102.61029 1.000 50.30023 772 LYS B O 1
ATOM 11378 N N . TRP B 1 784 ? 46.64328 68.34151 102.01761 1.000 52.24505 773 TRP B N 1
ATOM 11379 C CA . TRP B 1 784 ? 47.11053 68.60066 100.65560 1.000 53.32236 773 TRP B CA 1
ATOM 11380 C C . TRP B 1 784 ? 48.36470 69.47159 100.68262 1.000 52.66967 773 TRP B C 1
ATOM 11381 O O . TRP B 1 784 ? 48.35065 70.55746 101.27654 1.000 55.64028 773 TRP B O 1
ATOM 11392 N N . PRO B 1 785 ? 49.45376 69.04289 100.04974 1.000 53.66273 774 PRO B N 1
ATOM 11393 C CA . PRO B 1 785 ? 50.70156 69.81290 100.10371 1.000 50.95914 774 PRO B CA 1
ATOM 11394 C C . PRO B 1 785 ? 50.58171 71.13808 99.37169 1.000 58.20703 774 PRO B C 1
ATOM 11395 O O . PRO B 1 785 ? 49.74569 71.32291 98.48404 1.000 60.59246 774 PRO B O 1
ATOM 11399 N N . GLY B 1 786 ? 51.47130 72.06146 99.73446 1.000 62.47733 775 GLY B N 1
ATOM 11400 C CA . GLY B 1 786 ? 51.59922 73.32715 99.05291 1.000 69.01403 775 GLY B CA 1
ATOM 11401 C C . GLY B 1 786 ? 52.87692 73.42609 98.22929 1.000 71.36462 775 GLY B C 1
ATOM 11402 O O . GLY B 1 786 ? 53.66469 72.48856 98.12091 1.000 67.54265 775 GLY B O 1
ATOM 11403 N N . LYS B 1 787 ? 53.05626 74.60825 97.63770 1.000 75.92116 776 LYS B N 1
ATOM 11404 C CA . LYS B 1 787 ? 54.23855 74.94125 96.83686 1.000 75.74124 776 LYS B CA 1
ATOM 11405 C C . LYS B 1 787 ? 54.13610 74.37765 95.42001 1.000 75.21864 776 LYS B C 1
ATOM 11406 O O . LYS B 1 787 ? 53.53452 74.99344 94.53729 1.000 74.50736 776 LYS B O 1
#

Organism: Aspergillus niger (NCBI:txid5061)

Foldseek 3Di:
DADFADLCPFLNVPDLLQVLPDALLVNLLRVLVPDDLLQLLQQQAQQRCFDVNRSGHTAGNEFAQLFASLDKQADVDDFRNFFFFFFALQLLLLLVALLLLLLSLLLRLLVQLQCSLVVIHHQAYADDELFEQFDQQALCNSNYSYHFNVSSLSSLQSNLPSNQDDCNQAAGSGAYEYDDPWDDNHDQAVHCHQQAAEFEDFLQCCLPGICPSLLSNAAPNLHQEYEYGNHHYNLGGRLLALCRAPVPNVNASRRDPLRAYEYDQASLQSCVPPNNVAVDLLLSLLSSLVSGHLHGHYCSSSVRVVVVVVVVSDDSVSNSSSSSSVSSSVVSNQSSHVSSPRHRVSSVVSVVVVSSLVSLLSRKFWFAAPPCPPQQACVNAPQQNFEEEEEAQQQQDFVQLNAATGIGHPAGAGLQNQSVVSNHHYQYFHQDHQAEQDRVRLVSSLVRLLPGLAYEYEYADTSVARYRSHTHLWQARHHCSVVSLVVSLVNNVPRAAEYEHEASRHHQCLVLVPRPSHRTYMYRYSSTRCSSNSVNCCNNVVAKYAGFRSYFQADRCLSVQDDPSNSDQADDDSRCGITLFHHPDDTSGGGQDHDISFDKDKAAPPVAAAEEEPCVQQVDDDPPDPASQQDFPAWDKIKIWGQTDDWHKYKKWKWKWFDPFDDDPTIPIHTFWMDIGPGRDHGHIDMHTTGGGNNSQWRADSVSWTKRGFGKMKIAITPVRPDIYIYTYDDHIDTRRDSDDD/DLFADLCPFLCVPWCLLVPVDALLVNLLRVLVVDDLLLLLCQQAQQRCFDVNRRGHTAHQEFAQLQARFDWPADPDDFRNAFFQFFALQLLLLLVALLLLLLSLLLRLLVQLQRSLVVIHHQAYADDELFELFDLQALCNSSYNYHFNVSSLSSLQSNLCSNQDDDQRAAGSGAYEYDDQWDDGHDQAVHQHQQAAEFEDFLLCCQPGICPSLLSNAQPSLHQEYEYGNHHYPLGRRLLALCRAPVPNVVASNHDDLRAYEYPQASLCSCCPPHNVAVDLLLSLLSSLVSGHQHGHYCSSSPRVVVVVVVVSDDSVSNSSSSSSVSSSVVSNQSSPDPDVSSVRHSVSSVVSVVVVSSLVSLLSRKFWFAAAPLPDQAACVVAPQQPFEEEEEAQQQQDFVQLSAATRIHHPAGQHLQNQSVVRNHHYHYFRQAHQAEADGPSLVVRLVSLVPGQAYEYEYADGSVQRYRSHTHLWQARHHCSVVSLVVSLVVNVPRAYEYEHEASRHHQCLVLVPRVSHRTYMYRYNSTRCSSNSVSCCNHVVAKYAGWRSWFQADRCLSVQDDPSHSDQADDDSHQGITQFHHPDDTSGHGGDHDISFDKDKAAPPAAAEEEPVVQQVDDDPPDPFSQQDFPAWDKIKIFGQTDDWHKYKKWKWKWFDPFDDDDTTPIHTFWMDIGHGQDHGRIDMHTTGGGNQSQWRADSNSWTKRGFGKMKMAITPVRPDIYIYGYDYHIDTRRDSDDD

Secondary structure (DSSP, 8-state):
------TTTSTTTTSGGG-TTS-HHHHHHHHHHT--HHHHHTTSBSEE--BGGGTB--EE---B-TTB--B----SSSTTS---BPPPHHHHHTT--HHHHHHHHHHHHHHHHHHHHTTSS-SB----B-----STT-TTGGGSS-S-HHHHHHHHHHHHHHHH-SBTTTB-S-B-EEEEETT---SSGGG--TTT-EE---HHHIIIIISHHHHHHHHTS--SEEEE-SSEETTEEGGG-HIIIIIIIITTS-PPTT-EEEE-TTHHHHHHTTT-SSSSHHHHHHHHHHHT--BBSSSHHHHHHHHHHHTTS--HHHHHHHHHHHHHHHHHTTTT--GGG--HHHHHHHHHTTHHHHHHHHH-EEEEEGGG-----TTTS-GGG-EEEEESTTTT-SGGGG-SS----S----HHHHHHHTT-EEEEE--S-SS----TTHHHHHHHHHT-SEEEEEEE--TTTSBTTB--S--BPPTTHHHHHHHHHHH-SS--EEEEEESSS--B-HHHHT-TT--EEEEEE---TTHHHHHHHHHHTSS------SS-B--TTHHHHS-TT----S-BTTB--SHHHH--S--SB-TT----SS-EEEEES----EEEEHHHHHTS--TT-SSGGGSEEEEEEEEEEE-SSS-EEEEEEEEEEESSSSSSS--S-EEEEEEEEEEE-TT-EEEEEEEEEHHHH-EE-TTS-EEE--EEEEEEETTTT-SEEEEEEES--EEEE-PPP-/--S--TTTSGGGGSGGG-TTS-HHHHHHHHHHTS-HHHHHHTSBSEE--BTTTTBPPEE-----SSS--S----SSSTTS----PPPHHHHHHT--HHHHHHHHHHHHHHHHHHHHTTSS-SB----B-----STT-TTGGGSS-S-HHHHHHHHHHHHHHHH-SBTTTB-SSB-EEEEETT---S-GGG--TTT-EE---HHHIIIIISHHHHIIIIIT--SEEEE-SSEETTEEGGG-HIIIIIIIITTS---TT-EEEEEETHHHHHHTTT-SSSSHHHHHHHHHHHT--EEESSHHHHHHHHHHHHTS--HHHHHHHHHHHHHHHHHTTTT----GGGG--HHHHHHHHHT-HHHHHHHHH-EEEEEGGG-----TTTS-GGG-EEEEESTTTT-SSGGG-SS----S----HHHHHHHTT-EEEEE--S-TT----HHHHHHHHHHHT-SEEEEEEE--TTTSBTTB--S--BPPTTHHHHHHHHHHHHTTS-EEEEEESSS--B-HHHHH-TT--EEEEEE---TTHHHHHHHHHHTSS------SS-B--TTHHHHS-TT----S-BTTB--SHHHH--S--SB-TT----SS-EEEE----EEEEEHHHHHHS--TT-SSGGGSEEEEEEEEEEE-SSS-EEEEEEEEEEESSSSSSS--S-EEEEEEEEEEE-TT-EEEEEEEEEGGGGEEE-TTS-EEE--EEEEEEETTTT-SEEEEEEES--EEEE-----

CATH classification: 3.20.20.300 (+1 more: 3.40.50.1700)

B-factor: mean 60.87, std 10.12, range [36.96, 110.29]

Radius of gyration: 38.46 Å; Cα contacts (8 Å, |Δi|>4): 4026; chains: 2; bounding box: 114×69×96 Å

Nearest PDB structures (foldseek):
  7xtj-assembly2_B  TM=1.001E+00  e=0.000E+00  Aspergillus niger
  7xtj-assembly1_A  TM=9.989E-01  e=0.000E+00  Aspergillus niger
  6q7j-assembly1_B  TM=9.868E-01  e=0.000E+00  Aspergillus nidulans FGSC A4
  5a7m-assembly1_A  TM=9.880E-01  e=0.000E+00  Trichoderma reesei
  5a7m-assembly2_B  TM=9.845E-01  e=0.000E+00  Trichoderma reesei

Solvent-accessible surface area: 47888 Å² total; per-residue (Å²): 152,38,67,47,14,74,22,143,117,5,68,4,137,94,41,72,0,19,58,119,99,24,45,42,74,44,8,0,25,14,0,1,4,11,0,36,18,108,33,0,11,21,3,1,1,13,74,6,124,8,4,111,128,14,34,6,18,31,5,44,1,103,8,16,0,16,4,1,3,6,115,24,87,37,18,150,86,58,55,29,37,42,2,3,3,4,2,1,4,0,0,6,1,0,0,4,37,85,104,9,8,68,66,11,0,30,3,1,0,20,2,0,3,0,0,10,49,39,17,64,6,1,1,0,0,7,0,0,1,0,7,5,2,1,0,3,0,1,0,15,0,0,8,0,0,0,1,8,22,42,4,0,12,32,9,0,86,25,2,0,28,3,0,0,10,131,58,17,28,75,49,0,17,0,1,0,0,0,23,2,0,0,4,4,5,4,2,52,20,95,148,79,45,30,60,32,15,76,10,113,7,70,41,18,5,1,2,17,15,12,1,19,2,1,20,30,0,1,51,38,3,55,0,1,0,1,3,0,0,8,3,3,4,64,37,39,4,0,0,11,8,39,18,4,0,35,22,0,0,39,31,40,2,39,17,23,54,40,2,0,0,0,0,9,34,32,3,0,70,8,0,80,65,72,38,54,103,6,105,43,49,7,19,0,0,3,59,0,20,90,8,9,0,9,0,0,1,22,54,4,0,31,173,34,0,87,85,0,9,93,69,17,38,0,2,6,41,34,2,5,86,4,0,20,33,5,3,1,2,1,6,21,3,16,4,2,84,119,40,95,121,36,58,38,71,38,0,64,95,11,12,64,113,60,11,1,32,69,0,0,10,29,0,0,0,0,3,27,30,39,138,125,44,1,32,7,50,62,177,70,61,48,26,114,119,5,32,1,0,0,0,1,18,1,0,72,2,50,63,42,0,1,2,24,92,92,14,68,21,35,74,72,28,3,3,75,42,0,5,85,113,24,45,13,85,19,47,67,9,97,5,8,16,19,63,36,134,58,80,105,25,9,73,62,0,52,74,10,4,129,74,5,61,2,0,0,0,1,0,0,0,7,39,94,40,0,10,42,58,65,14,9,108,66,2,34,16,21,46,23,0,44,53,0,0,88,94,0,2,95,59,4,64,154,42,11,0,0,0,1,0,1,0,0,1,4,1,21,0,47,34,0,102,128,29,121,73,0,10,0,0,1,2,0,0,0,0,0,0,3,0,0,52,0,2,10,5,0,1,8,22,146,86,32,0,0,1,9,1,1,5,3,0,4,30,31,78,0,5,139,72,8,62,0,32,25,3,42,3,26,57,65,83,84,3,16,0,0,2,16,37,8,23,94,39,154,19,16,10,80,2,1,40,10,56,37,20,14,87,26,42,22,55,57,44,90,152,179,90,56,156,48,44,0,59,93,9,3,39,78,53,3,82,133,48,62,1,4,19,26,25,71,23,23,74,0,30,0,38,0,67,1,77,16,164,52,74,3,40,2,0,0,0,0,7,1,36,5,82,75,0,17,48,72,64,74,8,73,30,19,4,14,2,10,42,35,16,38,59,0,106,70,40,60,71,68,67,0,123,4,71,0,77,3,13,29,4,12,6,3,38,144,74,0,4,50,1,1,19,52,12,44,0,35,0,3,0,1,46,81,96,117,7,137,31,66,0,40,4,56,39,103,85,12,8,8,28,55,19,32,54,158,160,54,28,11,70,23,118,113,8,63,2,138,98,47,78,0,16,58,99,105,23,49,46,82,36,8,0,28,19,0,0,5,9,0,36,14,107,30,0,10,24,3,1,2,10,70,5,116,9,5,112,122,16,17,6,9,72,18,67,1,120,4,20,0,15,3,1,2,12,166,9,93,34,21,147,84,56,57,33,38,44,2,5,2,3,1,0,3,0,0,6,0,0,0,4,38,89,98,9,8,68,67,10,0,38,4,1,0,18,1,0,0,0,0,5,42,42,44,61,19,10,3,2,0,5,0,0,0,0,9,6,4,0,0,9,0,0,0,14,0,0,3,0,0,0,1,8,23,41,4,0,10,31,9,0,88,26,3,0,30,3,0,1,9,130,66,20,70,88,55,0,12,0,0,0,0,0,20,2,1,0,4,5,6,4,2,54,19,94,148,82,51,27,61,33,11,64,16,110,4,65,65,23,4,1,2,19,15,12,2,19,2,2,23,33,0,0,40,30,2,69,0,3,0,2,4,0,1,8,3,1,3,64,38,35,2,0,1,10,11,62,32,5,0,36,26,0,0,34,31,36,2,41,14,34,72,36,2,0,0,0,0,9,34,32,1,0,74,9,0,78,66,72,40,50,102,4,104,45,45,7,23,0,0,4,61,0,20,90,7,7,0,10,0,0,1,20,54,2,0,32,174,32,0,87,79,0,6,71,72,13,40,0,4,8,42,34,3,6,86,3,1,19,24,6,2,3,5,1,6,22,2,14,5,1,46,100,160,43,93,32,82,83,32,55,36,77,35,0,65,98,9,12,66,116,58,12,0,39,67,0,0,6,31,0,0,0,0,3,25,28,33,132,121,39,2,37,9,58,74,176,74,63,54,18,115,134,6,23,3,0,0,0,2,15,2,0,73,0,55,63,41,0,2,1,18,109,84,10,71,23,38,72,70,29,2,2,60,33,0,4,79,114,25,48,14,88,25,53,82,13,94,3,10,14,19,69,37,136,67,83,90,21,10,73,64,0,44,71,6,0,105,76,6,64,0,0,0,0,1,0,0,1,8,39,93,47,0,13,45,56,68,16,9,120,55,2,38,18,12,49,22,0,38,57,0,0,86,103,0,0,85,47,4,46,163,50,10,0,0,0,2,0,2,0,0,0,7,1,24,0,43,53,4,88,121,50,119,57,1,12,0,0,1,3,0,0,0,0,0,1,4,0,0,52,0,3,9,4,0,1,7,26,136,82,30,0,0,0,10,1,2,8,4,0,6,28,25,73,0,3,121,79,8,66,0,31,26,2,43,3,29,56,71,78,102,4,17,0,0,3,17,37,9,22,96,35,158,23,16,10,76,1,1,38,10,62,33,20,13,83,33,42,36,56,69,43,188,256,63,58,151,41,48,0,64,90,11,2,35,90,51,3,79,118,48,55,0,3,22,26,26,65,26,23,67,0,29,0,41,0,74,0,76,18,198,47,69,4,38,1,0,0,1,0,5,1,50,7,92,80,0,17,53,75,69,77,8,76,32,22,5,15,3,11,47,33,22,41,60,0,107,84,41,54,77,62,72,0,127,3,73,0,77,1,10,31,5,13,15,6,37,147,82,0,6,51,2,0,17,46,14,44,1,49,0,1,0,1,47,86,90,144,7,115,24,86,0,35,5,54,32,111,89,9,8,6,28,54,19,30,52,154